Protein 4I0P (pdb70)

Organism: Homo sapiens (NCBI:txid9606)

InterPro domains:
  IPR001003 MHC class II, alpha chain, N-terminal [PF00993] (41-116)
  IPR001003 MHC class II, alpha chain, N-terminal [SM00920] (42-123)
  IPR003006 Immunoglobulin/major histocompatibility complex, conserved site [PS00290] (200-206)
  IPR003597 Immunoglobulin C1-set [PF07654] (131-207)
  IPR003597 Immunoglobulin C1-set [SM00407] (142-212)
  IPR007110 Immunoglobulin-like domain [PS50835] (121-215)
  IPR011162 MHC classes I/II-like antigen recognition protein [SSF54452] (40-121)
  IPR013783 Immunoglobulin-like fold [G3DSA:2.60.40.10] (116-224)
  IPR014745 MHC class II, alpha/beta chain, N-terminal [G3DSA:3.10.320.10] (27-115)
  IPR036179 Immunoglobulin-like domain superfamily [SSF48726] (127-217)
  IPR050160 Major Histocompatibility Complex/Immunoglobulin [PTHR19944] (24-253)

Sequence (1488 aa):
LQNHTFLHTVYCQDGSPSVGLSEAYDEDQLFFFDFSQNTRVPRLPEFADWAQEQGDAPAILFDKEFCEWMIQQIGPKLDGKIPVSRGFPIAEVFTLKPLEFGKPNTLVCFVSNLFPPMLTVNWQHHSVPVEGFGPTFVSAVDGLSFQAFSYLNFTPEPSDIFSCIVTHEIDRYTAIAYWVPRNALPSDFVAHVESTCLLDDAGTPKDFTYCISFNKDLLTCWDPEENKMAPCEFGVLNSLANVLSQHLNQKDTLMQRLRNGLQNCATHTQPFWGSLTNRTRPPSVQVAKTTPFNTREPVMLACYVWGFYPAEVTITWRKNGKLVMPHKTAQPNGDWTYQTLSHLALTPSYGDTYTCVVEHIGAPEPILRDWTPGKADHMGSYGPAFYQSYGASGQFTHEFDEEQLFSVDLKKSEAVWRLPEFGDFARFDPQGGLAGIAAIKAHLDILVERSNRSRAINVPPRVTVLPKSRVELGQPNILICIVDNIFPPVINITWLRNGQTVTEGVAQTSFYSQPDHLFRKFHYLPFVPSAEDVYDCQVEHWGLDAPLLRHWELQPEDFVIQAKADCYFTNGTEKVQFVVRFIFNLEEYVRFDSDVGMFVALTKLGQPDAEQWNSRLDLLERSRQAVDGVCRHNYRLGAPFTVGRKVQPEVTVYPERTPLLHQHNLLHCSVTGFYPGDIKIKWFLNGQEERAGVMSTGPIRNGDWTFQTVVMLEMTPELGHVYTCLVDHSSLLSPVSVEWRAQLQNHTFLHTVYCQDGSPSVGLSEAYDEDQLFFFDFSQNTRVPRLPEFADWAQEQGDAPAILFDKEFCEWMIQQIGPKLDGKIPVSRGFPIAEVFTLKPLEFGKPNTLVCFVSNLFPPMLTVNWQHHSVPVEGFGPTFVSAVDGLSFQAFSYLNFTPEPSDIFSCIVTHEIDRYTAIAYWVPRNALPSDFVAHVESTCLLDDAGTPKDFTYCISFNKDLLTCWDPEENKMAPCEFGVLNSLANVLSQHLNQKDTLMQRLRNGLQNCATHTQPFWGSLTNRTRPPSVQVAKTTPFNTREPVMLACYVWGFYPAEVTITWRKNGKLVMPHKTAQPNGDWTYQTLSHLALTPSYGDTYTCVVEHIGAPEPILRDWTPGLKADHMGSYGPAFYQSYGASGQFTHEFDEEQLFSVDLKKSEAVWRLPEFGDFARFDPQGGLAGIAAIKAHLDILVERSNRSRAINVPPRVTVLPKSRVELGQPNILICIVDNIFPPVINITWLRNGQTVTEGVAQTSFYSQPDHLFRKFHYLPFVPSAEDVYDCQVEHWGLDAPLLRHWELQPEDFVIQAKADCYFTNGTEKVQFVVRFIFNLEEYVRFDSDVGMFVALTKLGQPDAEQWNSRLDLLERSRQAVDGVCRHNYRLGAPFTVGRKVQPEVTVYPERTPLLHQHNLLHCSVTGFYPGDIKIKWFLNGQEERAGVMSTGPIRNGDWTFQTVVMLEMTPELGHVYTCLVDHSSLLSPVSVEWRAQS

B-factor: mean 28.43, std 13.6, range [4.57, 98.38]

CATH classification: 3.10.320.10 (+1 more: 2.60.40.10)

Nearest PDB structures (foldseek):
  4i0p-assembly1_D  TM=1.005E+00  e=2.627E-38  Homo sapiens
  7yxb-assembly2_D  TM=9.918E-01  e=9.298E-28  Homo sapiens
  1aqd-assembly2_H  TM=9.858E-01  e=1.038E-27  Homo sapiens
  5lax-assembly1_B  TM=9.901E-01  e=3.498E-27  Homo sapiens
  4h26-assembly1_B  TM=9.798E-01  e=3.498E-27  Homo sapiens

Radius of gyration: 40.85 Å; Cα contacts (8 Å, |Δi|>4): 3528; chains: 8; bounding box: 120×83×97 Å

Secondary structure (DSSP, 8-state):
--EEEEEEEEEEESSSSSEEEEEEETTEEEEEEETTTTEEEESSGGGGGGGS--TTHHHHHHHHHHHHHHHHHSSTTTBTTB-EEE---EEEEEESS---TTS-EEEEEEEEEE-SS-EEEEEEESS-EE--SS-EEEEEETTTEEEEEEEEEE---TT--EEEEEEETTTTEEEEEEE---SPPPP-/-EEEEEEEEEEETT--EEEEEEEEEETTEEEEEEEGGGTEEEE---SSSHHHHHHHHHHHHT-SHHHHHHHTHHHHHHHHHHHHHHHHHT--BPPEEEEEEE---SSS-SEEEEEEEEEEBSS--EEEEEESSSEE-----PEE-SSS-EEEEEEEEE---SS--EEEEEE-TTSSS-EEEEE---/--SEEEEEEEEEEETGGGEEEEEEEETTEEEEEEETTTTEEEESSGGG--SSSS---STTHHHHHHHHTHHHHHHHTTS-PPP-BPPEEEEEESS---TTS-EEEEEEEEEEBSS--EEEEEETTEEE-TT-EE---EE-TTS-EEEEEEEEE---TT--EEEEEE-TTSSS-EEEEE---/----EEEEEEEEEEETTTTEEEEEEEEEETTEEEEEEETTT-SEEE-SGGGHHHHHHHHH-HHHHHHHHHHIIIIIIHHHHHHGGGTTT--B--EEEEEESS---TTS-EEEEEEEEEEBSS--EEEEEETTEE--SSEE----EE-SSS-EEEEEEEEE---TT--EEEEEE-TT-SS-EEEEE---/--EEEEEEEEEEESSSSSEEEEEEETTEEEEEEETTTTEEEESSGGGGGGSS--TTHHHHHHHHHHHHHHHHHSSTTTTTTS-EEE---EEEEEESS---TTS-EEEEEEEEEE-SS-EEEEEEESS-EE--SS-EEEEE-TTS-EEEEEEEEE---TT--EEEEEEETTTTEEEEEEE---SPPP--/-EEEEEEEEEEETT--EEEEEEEEEETTEEEEEEETTTTEEEE---STTHHHHHHHHHHHHT-HHHHHHHHSHHHHHHHHHTTTTTTTTT--BPPEEEEEEE---S-SSSEEEEEEEEEEBSS--EEEEEESS-EE-----PEE-SSS-EEEEEEEEE---SS--EEEEEE-TTSSS-EEEEE-TT-/--SEEEEEEEEEEETGGGEEEEEEEETTEEEEEEETTTTEEEESSGGG--SSSS--SSTTHHHHHHHHTHHHHHHHTTT-PPP-BPPEEEEEESS---TT--EEEEEEEEEEBSS--EEEEEETTEEE-TT-EE---EE-TTS-EEEEEEEEE---TT-EEEEEEE-TTSSS-EEEEEE--/----EEEEEEEEEEETTTTEEEEEEEEEETTEEEEEEETTT-SEEESSGGGHHHHHHHHH-HHHHHHHHHHIIIIIIHHHHHHGGGTTT--B--EEEEEESS---TTS-EEEEEEEEEEBSS-EEEEEEETTEE--SSEEE---EE-SSS-EEEEEEEEE---TT--EEEEEEETT-SS-EEEEE----

Solvent-accessible surface area: 65462 Å² total; per-residue (Å²): 156,99,81,14,49,6,18,17,0,0,23,0,5,73,50,85,70,60,21,6,6,6,2,4,4,54,116,7,9,2,5,73,25,44,48,117,125,95,35,14,42,38,24,21,120,80,2,40,114,54,6,123,45,117,66,24,41,92,24,10,94,42,1,50,92,13,0,34,79,0,16,106,92,14,3,87,154,34,97,46,153,12,0,40,1,1,0,71,7,79,16,79,12,34,18,33,98,20,13,27,80,46,94,100,9,19,0,0,0,22,0,28,16,0,0,8,5,16,26,59,24,64,8,35,59,83,85,86,105,53,160,17,132,45,85,49,29,35,7,6,40,132,47,18,14,2,27,1,10,6,20,7,81,25,62,0,72,87,88,12,44,11,8,0,9,0,16,0,49,44,79,163,40,25,8,24,10,49,9,6,24,107,64,37,10,93,76,160,20,3,0,1,0,16,14,33,11,50,0,0,44,72,21,70,36,118,65,27,48,1,16,0,1,1,1,9,4,70,0,0,21,16,29,79,155,87,73,104,3,26,27,60,27,167,42,86,7,46,78,25,0,54,56,0,4,112,70,0,42,125,80,109,105,1,15,126,58,5,121,80,2,79,94,69,5,24,85,29,2,131,60,4,7,34,51,5,31,118,21,46,86,86,9,46,1,43,19,4,112,20,87,50,87,23,19,147,54,86,13,1,0,0,0,38,2,40,26,0,6,23,28,106,37,82,33,50,1,84,81,76,64,151,110,43,151,54,107,190,125,11,50,25,1,8,37,0,21,9,36,22,56,14,24,11,22,8,80,54,73,174,55,24,45,6,15,0,10,0,91,16,127,12,13,133,127,66,30,102,94,88,40,71,34,79,243,41,84,49,36,0,2,20,7,12,7,6,14,3,46,105,42,45,26,1,12,31,2,28,3,4,30,40,0,6,6,2,10,0,48,41,138,103,24,23,1,25,6,67,25,53,60,1,2,74,8,67,91,8,41,6,3,32,0,12,61,22,0,58,72,14,94,81,41,7,112,73,0,20,129,72,28,136,132,54,112,7,114,57,35,80,7,113,10,60,18,31,27,41,40,84,37,80,115,24,58,38,10,56,0,0,0,15,0,18,31,0,0,0,4,34,30,86,20,39,3,22,65,77,44,124,92,22,104,88,5,23,32,97,11,30,28,0,13,17,102,78,17,13,8,19,15,2,9,17,1,25,0,24,2,31,56,150,31,11,6,2,0,33,0,61,13,85,18,35,161,64,78,50,21,92,34,38,37,34,182,110,66,0,14,0,1,4,17,13,18,9,0,60,0,36,101,34,41,112,125,20,55,8,4,23,47,40,0,4,14,47,71,33,0,0,57,0,21,28,109,95,17,90,13,51,31,44,30,148,13,0,74,63,4,8,140,95,28,31,80,105,132,84,35,7,102,126,15,114,93,7,21,87,49,46,0,53,81,28,25,142,49,5,28,63,70,5,52,48,34,120,50,97,1,103,3,40,17,48,32,47,100,111,36,111,69,128,98,39,5,11,0,16,0,5,0,5,13,0,8,40,7,122,37,113,31,78,4,38,41,72,60,140,61,57,176,71,17,47,18,60,71,25,77,54,63,0,0,20,0,14,16,14,3,22,6,40,0,32,20,56,4,50,118,68,58,63,5,29,0,49,0,55,10,55,17,26,182,74,70,12,19,18,76,2,144,15,172,190,91,83,19,51,6,12,16,0,0,16,0,4,73,49,87,70,65,21,8,5,3,2,3,2,60,104,9,10,2,4,68,22,39,50,120,123,96,30,14,42,37,26,22,119,69,1,44,112,54,4,120,45,96,72,23,38,96,24,10,87,38,0,53,90,16,0,41,88,0,18,111,89,12,1,87,142,30,98,54,155,12,0,40,1,0,0,73,6,75,12,70,13,35,16,38,98,18,12,20,72,45,81,97,10,21,0,0,0,22,0,26,16,0,0,5,3,18,30,54,24,77,5,38,55,84,82,84,107,54,158,16,126,46,86,46,36,40,6,3,38,131,47,17,19,2,28,0,9,7,21,6,81,20,61,0,75,91,89,15,31,14,4,0,11,0,15,0,53,45,77,167,41,26,11,26,13,42,11,10,26,99,58,35,9,89,76,121,23,1,0,0,0,15,12,31,12,53,0,13,46,86,17,72,28,123,69,25,46,1,16,0,1,0,0,9,2,70,0,0,20,23,25,83,158,90,74,93,2,24,34,56,26,165,39,76,5,44,78,20,0,68,59,0,7,92,61,0,44,120,90,105,106,2,17,96,55,4,130,81,3,84,108,68,5,19,83,30,1,129,52,3,20,22,54,4,32,122,19,52,98,92,13,45,3,48,16,6,112,19,88,54,85,24,18,132,60,83,13,1,0,0,0,38,1,42,28,0,6,27,27,102,31,80,30,52,0,85,82,69,62,147,122,43,159,54,87,178,131,14,45,21,1,13,37,0,22,7,36,23,61,12,21,12,21,9,74,54,84,175,61,26,40,4,16,0,9,0,101,13,123,18,13,138,124,60,44,100,88,89,34,57,39,60,192,243,40,78,45,36,0,3,19,7,10,7,7,14,2,48,103,45,40,27,1,9,30,2,27,2,3,31,42,0,6,5,2,11,0,49,42,142,107,30,22,0,24,7,56,28,58,58,1,3,67,9,66,89,7,43,4,3,31,0,11,63,22,0,58,69,15,97,80,39,6,111,71,0,12,131,83,22,151,145,55,121,10,114,55,30,88,7,118,9,67,16,28,25,44,38,82,32,76,121,31,58,36,12,51,0,0,0,17,0,35,38,0,0,0,5,35,31,89,22,41,4,19,65,76,43,126,93,25,100,86,5,21,34,103,9,27,28,0,16,17,103,77,18,11,5,21,15,2,8,19,2,22,0,36,2,35,63,139,22,9,3,2,0,39,0,66,14,82,18,34,160,68,83,40,17,76,34,39,27,38,196,105,74,2,7,0,0,3,17,11,17,12,0,56,0,39,100,34,40,111,134,16,54,9,3,24,44,38,0,6,14,45,74,26,0,0,61,0,21,25,106,98,18,87,14,55,24,46,28,151,15,0,73,56,3,9,135,94,30,29,81,107,125,85,37,6,104,132,17,107,90,5,25,88,47,51,0,50,82,27,23,143,49,4,24,58,72,5,56,47,34,125,47,98,1,104,2,38,17,48,33,61,105,112,50,111,80,129,107,35,6,11,0,18,0,4,0,5,13,0,9,43,10,126,39,120,32,78,2,42,43,75,62,137,59,65,184,78,14,46,17,68,73,25,83,48,66,0,0,21,0,13,14,14,3,25,8,39,1,34,20,56,3,43,91,69,52,74,4,26,0,52,0,52,9,60,23,27,183,60,72,14,12,18,70,11,154,15,126,139

Structure (mmCIF, N/CA/C/O backbone):
data_4I0P
#
_entry.id   4I0P
#
_cell.length_a   83.260
_cell.length_b   147.100
_cell.length_c   95.959
_cell.angle_alpha   90.00
_cell.angle_beta   106.49
_cell.angle_gamma   90.00
#
_symmetry.space_group_name_H-M   'P 1 21 1'
#
loop_
_entity.id
_entity.type
_entity.pdbx_description
1 polymer 'HLA-DMA protein'
2 polymer 'HLA class II histocompatibility antigen, DM beta chain'
3 polymer 'HLA class II histocompatibility antigen, DO alpha chain'
4 polymer 'HLA class II histocompatibility antigen, DO beta chain'
5 non-polymer 2-acetamido-2-deoxy-beta-D-glucopyranose
6 non-polymer GLYCEROL
7 non-polymer 'TRIETHYLENE GLYCOL'
8 non-polymer 'ACETATE ION'
9 water water
#
loop_
_atom_site.group_PDB
_atom_site.id
_atom_site.type_symbol
_atom_site.label_atom_id
_atom_site.label_alt_id
_atom_site.label_comp_id
_atom_site.label_asym_id
_atom_site.label_entity_id
_atom_site.label_seq_id
_atom_site.pdbx_PDB_ins_code
_atom_site.Cartn_x
_atom_site.Cartn_y
_atom_site.Cartn_z
_atom_site.occupancy
_atom_site.B_iso_or_equiv
_atom_site.auth_seq_id
_atom_site.auth_comp_id
_atom_site.auth_asym_id
_atom_site.auth_atom_id
_atom_site.pdbx_PDB_model_num
ATOM 1 N N . LEU A 1 1 ? 7.173 -28.589 -18.272 1.00 48.98 13 LEU A N 1
ATOM 2 C CA . LEU A 1 1 ? 8.224 -28.055 -19.129 1.00 55.36 13 LEU A CA 1
ATOM 3 C C . LEU A 1 1 ? 8.043 -28.592 -20.549 1.00 49.81 13 LEU A C 1
ATOM 4 O O . LEU A 1 1 ? 8.682 -29.567 -20.943 1.00 51.93 13 LEU A O 1
ATOM 9 N N . GLN A 1 2 ? 7.166 -27.943 -21.310 1.00 52.12 14 GLN A N 1
A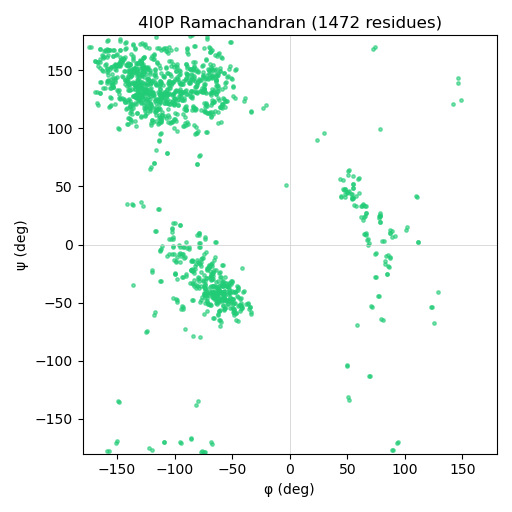TOM 10 C CA . GLN A 1 2 ? 6.773 -28.423 -22.634 1.00 53.00 14 GLN A CA 1
ATOM 11 C C . GLN A 1 2 ? 7.945 -28.553 -23.605 1.00 53.48 14 GLN A C 1
ATOM 12 O O . GLN A 1 2 ? 9.001 -27.952 -23.408 1.00 48.90 14 GLN A O 1
ATOM 18 N N . ASN A 1 3 ? 7.739 -29.339 -24.658 1.00 51.80 15 ASN A N 1
ATOM 19 C CA . ASN A 1 3 ? 8.768 -29.576 -25.663 1.00 45.01 15 ASN A CA 1
ATOM 20 C C . ASN A 1 3 ? 8.559 -28.684 -26.880 1.00 47.20 15 ASN A C 1
ATOM 21 O O . ASN A 1 3 ? 7.429 -28.330 -27.218 1.00 55.15 15 ASN A O 1
ATOM 26 N N . HIS A 1 4 ? 9.658 -28.325 -27.533 1.00 42.51 16 HIS A N 1
ATOM 27 C CA . HIS A 1 4 ? 9.608 -27.581 -28.785 1.00 42.46 16 HIS A CA 1
ATOM 28 C C . HIS A 1 4 ? 10.436 -28.297 -29.844 1.00 39.00 16 HIS A C 1
ATOM 29 O O . HIS A 1 4 ? 11.397 -28.996 -29.527 1.00 32.97 16 HIS A O 1
ATOM 36 N N . THR A 1 5 ? 10.059 -28.116 -31.105 1.00 37.33 17 THR A N 1
ATOM 37 C CA . THR A 1 5 ? 10.722 -28.807 -32.201 1.00 33.01 17 THR A CA 1
ATOM 38 C C . THR A 1 5 ? 11.595 -27.876 -33.032 1.00 34.84 17 THR A C 1
ATOM 39 O O . THR A 1 5 ? 11.126 -26.865 -33.554 1.00 34.60 17 THR A O 1
ATOM 46 N N . PHE A 1 6 ? 12.872 -28.225 -33.146 1.00 33.93 18 PHE A N 1
ATOM 47 C CA . PHE A 1 6 ? 13.772 -27.543 -34.063 1.00 28.31 18 PHE A CA 1
ATOM 48 C C . PHE A 1 6 ? 14.007 -28.463 -35.251 1.00 31.11 18 PHE A C 1
ATOM 49 O O . PHE A 1 6 ? 14.572 -29.546 -35.103 1.00 28.61 18 PHE A O 1
ATOM 57 N N . LEU A 1 7 ? 13.582 -28.025 -36.431 1.00 26.95 19 LEU A N 1
ATOM 58 C CA . LEU A 1 7 ? 13.651 -28.866 -37.617 1.00 30.49 19 LEU A CA 1
ATOM 59 C C . LEU A 1 7 ? 14.715 -28.359 -38.579 1.00 29.38 19 LEU A C 1
ATOM 60 O O . LEU A 1 7 ? 14.658 -27.221 -39.039 1.00 32.89 19 LEU A O 1
ATOM 65 N N . HIS A 1 8 ? 15.678 -29.221 -38.884 1.00 20.48 20 HIS A N 1
ATOM 66 C CA . HIS A 1 8 ? 16.744 -28.903 -39.823 1.00 17.39 20 HIS A CA 1
ATOM 67 C C . HIS A 1 8 ? 16.579 -29.799 -41.043 1.00 21.46 20 HIS A C 1
ATOM 68 O O . HIS A 1 8 ? 16.896 -30.987 -40.998 1.00 29.65 20 HIS A O 1
ATOM 75 N N . THR A 1 9 ? 16.077 -29.225 -42.131 1.00 24.64 21 THR A N 1
ATOM 76 C CA . THR A 1 9 ? 15.711 -29.999 -43.311 1.00 20.23 21 THR A CA 1
ATOM 77 C C . THR A 1 9 ? 16.502 -29.579 -44.540 1.00 23.46 21 THR A C 1
ATOM 78 O O . THR A 1 9 ? 16.270 -28.510 -45.105 1.00 30.06 21 THR A O 1
ATOM 85 N N . VAL A 1 10 ? 17.437 -30.429 -44.953 1.00 24.46 22 VAL A N 1
ATOM 86 C CA . VAL A 1 10 ? 18.144 -30.233 -46.210 1.00 24.46 22 VAL A CA 1
ATOM 87 C C . VAL A 1 10 ? 17.455 -31.056 -47.285 1.00 26.96 22 VAL A C 1
ATOM 88 O O . VAL A 1 10 ? 17.197 -32.245 -47.099 1.00 33.12 22 VAL A O 1
ATOM 98 N N . TYR A 1 11 ? 17.161 -30.415 -48.408 1.00 28.26 23 TYR A N 1
ATOM 99 C CA . TYR A 1 11 ? 16.492 -31.079 -49.514 1.00 23.84 23 TYR A CA 1
ATOM 100 C C . TYR A 1 11 ? 17.126 -30.644 -50.826 1.00 26.02 23 TYR A C 1
ATOM 101 O O . TYR A 1 11 ? 17.601 -29.516 -50.955 1.00 33.28 23 TYR A O 1
ATOM 110 N N . CYS A 1 12 ? 17.135 -31.549 -51.796 1.00 21.71 24 CYS A N 1
ATOM 111 C CA . CYS A 1 12 ? 17.656 -31.253 -53.124 1.00 27.55 24 CYS A CA 1
ATOM 112 C C . CYS A 1 12 ? 16.826 -31.996 -54.161 1.00 23.98 24 CYS A C 1
ATOM 113 O O . CYS A 1 12 ? 16.133 -32.957 -53.830 1.00 21.10 24 CYS A O 1
ATOM 116 N N . GLN A 1 13 ? 16.895 -31.555 -55.413 1.00 25.20 25 GLN A N 1
ATOM 117 C CA . GLN A 1 13 ? 15.975 -32.050 -56.429 1.00 27.52 25 GLN A CA 1
ATOM 118 C C . GLN A 1 13 ? 16.468 -31.806 -57.848 1.00 29.78 25 GLN A C 1
ATOM 119 O O . GLN A 1 13 ? 17.337 -30.967 -58.083 1.00 30.70 25 GLN A O 1
ATOM 125 N N . ASP A 1 14 ? 15.894 -32.543 -58.795 1.00 29.31 26 ASP A N 1
ATOM 126 C CA . ASP A 1 14 ? 16.150 -32.302 -60.207 1.00 36.52 26 ASP A CA 1
ATOM 127 C C . ASP A 1 14 ? 15.552 -30.959 -60.589 1.00 29.84 26 ASP A C 1
ATOM 128 O O . ASP A 1 14 ? 14.396 -30.677 -60.278 1.00 33.03 26 ASP A O 1
ATOM 133 N N . GLY A 1 15 ? 16.343 -30.134 -61.264 1.00 33.91 27 GLY A N 1
ATOM 134 C CA . GLY A 1 15 ? 15.908 -28.802 -61.641 1.00 40.21 27 GLY A CA 1
ATOM 135 C C . GLY A 1 15 ? 16.320 -27.783 -60.597 1.00 36.50 27 GLY A C 1
ATOM 136 O O . GLY A 1 15 ? 17.075 -28.100 -59.678 1.00 33.40 27 GLY A O 1
ATOM 137 N N . SER A 1 16 ? 15.813 -26.561 -60.731 1.00 29.96 28 SER A N 1
ATOM 138 C CA . SER A 1 16 ? 16.172 -25.475 -59.825 1.00 29.06 28 SER A CA 1
ATOM 139 C C . SER A 1 16 ? 15.050 -25.180 -58.837 1.00 31.44 28 SER A C 1
ATOM 140 O O . SER A 1 16 ? 13.880 -25.200 -59.209 1.00 25.79 28 SER A O 1
ATOM 143 N N . PRO A 1 17 ? 15.404 -24.885 -57.573 1.00 31.45 29 PRO A N 1
ATOM 144 C CA . PRO A 1 17 ? 16.761 -24.921 -57.013 1.00 24.04 29 PRO A CA 1
ATOM 145 C C . PRO A 1 17 ? 17.255 -26.345 -56.777 1.00 27.87 29 PRO A C 1
ATOM 146 O O . PRO A 1 17 ? 16.525 -27.163 -56.220 1.00 33.15 29 PRO A O 1
ATOM 150 N N . SER A 1 18 ? 18.488 -26.625 -57.185 1.00 21.47 30 SER A N 1
ATOM 151 C CA . SER A 1 18 ? 19.035 -27.975 -57.100 1.00 28.28 30 SER A CA 1
ATOM 152 C C . SER A 1 18 ? 19.245 -28.412 -55.653 1.00 33.27 30 SER A C 1
ATOM 153 O O . SER A 1 18 ? 19.424 -29.598 -55.378 1.00 43.91 30 SER A O 1
ATOM 156 N N . VAL A 1 19 ? 19.226 -27.455 -54.730 1.00 26.22 31 VAL A N 1
ATOM 157 C CA . VAL A 1 19 ? 19.408 -27.759 -53.316 1.00 26.36 31 VAL A CA 1
ATOM 158 C C . VAL A 1 19 ? 18.872 -26.635 -52.439 1.00 21.62 31 VAL A C 1
ATOM 159 O O . VAL A 1 19 ? 18.797 -25.484 -52.867 1.00 21.07 31 VAL A O 1
ATOM 169 N N . GLY A 1 20 ? 18.513 -26.972 -51.205 1.00 16.09 32 GLY A N 1
ATOM 170 C CA . GLY A 1 20 ? 17.958 -26.001 -50.282 1.00 22.84 32 GLY A CA 1
ATOM 171 C C . GLY A 1 20 ? 17.969 -26.504 -48.852 1.00 29.61 32 GLY A C 1
ATOM 172 O O . GLY A 1 20 ? 17.922 -27.708 -48.602 1.00 29.25 32 GLY A O 1
ATOM 173 N N . LEU A 1 21 ? 18.038 -25.570 -47.909 1.00 30.09 33 LEU A N 1
ATOM 174 C CA . LEU A 1 21 ? 18.080 -25.895 -46.489 1.00 24.02 33 LEU A CA 1
ATOM 175 C C . LEU A 1 21 ? 17.124 -25.005 -45.707 1.00 25.19 33 LEU A C 1
ATOM 176 O O . LEU A 1 21 ? 17.150 -23.785 -45.847 1.00 28.06 33 LEU A O 1
ATOM 181 N N . SER A 1 22 ? 16.275 -25.622 -44.892 1.00 22.06 34 SER A N 1
ATOM 182 C CA . SER A 1 22 ? 15.302 -24.878 -44.104 1.00 22.81 34 SER A CA 1
ATOM 183 C C . SER A 1 22 ? 15.314 -25.306 -42.640 1.00 26.86 34 SER A C 1
ATOM 184 O O . SER A 1 22 ? 15.139 -26.482 -42.327 1.00 27.83 34 SER A O 1
ATOM 187 N N . GLU A 1 23 ? 15.522 -24.341 -41.748 1.00 26.99 35 GLU A N 1
ATOM 188 C CA . GLU A 1 23 ? 15.430 -24.587 -40.313 1.00 22.60 35 GLU A CA 1
ATOM 189 C C . GLU A 1 23 ? 14.151 -23.957 -39.781 1.00 20.49 35 GLU A C 1
ATOM 190 O O . GLU A 1 23 ? 13.721 -22.918 -40.278 1.00 24.38 35 GLU A O 1
ATOM 196 N N . ALA A 1 24 ? 13.547 -24.570 -38.767 1.00 17.84 36 ALA A N 1
ATOM 197 C CA . ALA A 1 24 ? 12.281 -24.068 -38.242 1.00 20.17 36 ALA A CA 1
ATOM 198 C C . ALA A 1 24 ? 12.057 -24.431 -36.777 1.00 23.35 36 ALA A C 1
ATOM 199 O O . ALA A 1 24 ? 12.280 -25.567 -36.362 1.00 29.18 36 ALA A O 1
ATOM 201 N N . TYR A 1 25 ? 11.600 -23.450 -36.006 1.00 24.11 37 TYR A N 1
ATOM 202 C CA . TYR A 1 25 ? 11.278 -23.646 -34.599 1.00 24.23 37 TYR A CA 1
ATOM 203 C C . TYR A 1 25 ? 9.768 -23.792 -34.491 1.00 23.95 37 TYR A C 1
ATOM 204 O O . TYR A 1 25 ? 9.020 -22.901 -34.895 1.00 23.47 37 TYR A O 1
ATOM 213 N N . ASP A 1 26 ? 9.322 -24.915 -33.940 1.00 36.39 38 ASP A N 1
ATOM 214 C CA . ASP A 1 26 ? 7.937 -25.334 -34.090 1.00 35.19 38 ASP A CA 1
ATOM 215 C C . ASP A 1 26 ? 7.596 -25.292 -35.579 1.00 34.45 38 ASP A C 1
ATOM 216 O O . ASP A 1 26 ? 8.369 -25.785 -36.402 1.00 46.12 38 ASP A O 1
ATOM 221 N N . GLU A 1 27 ? 6.454 -24.715 -35.934 1.00 27.99 39 GLU A N 1
ATOM 222 C CA . GLU A 1 27 ? 6.033 -24.673 -37.333 1.00 29.18 39 GLU A CA 1
ATOM 223 C C . GLU A 1 27 ? 6.775 -23.619 -38.162 1.00 31.56 39 GLU A C 1
ATOM 224 O O . GLU A 1 27 ? 7.056 -23.838 -39.340 1.00 29.20 39 GLU A O 1
ATOM 230 N N . ASP A 1 28 ? 7.092 -22.484 -37.542 1.00 34.12 40 ASP A N 1
ATOM 231 C CA . ASP A 1 28 ? 7.517 -21.291 -38.277 1.00 24.96 40 ASP A CA 1
ATOM 232 C C . ASP A 1 28 ? 9.008 -21.291 -38.629 1.00 26.17 40 ASP A C 1
ATOM 233 O O . ASP A 1 28 ? 9.828 -21.861 -37.911 1.00 33.60 40 ASP A O 1
ATOM 238 N N . GLN A 1 29 ? 9.344 -20.631 -39.737 1.00 17.86 41 GLN A N 1
ATOM 239 C CA . GLN A 1 29 ? 10.694 -20.667 -40.305 1.00 15.48 41 GLN A CA 1
ATOM 240 C C . GLN A 1 29 ? 11.661 -19.642 -39.712 1.00 24.09 41 GLN A C 1
ATOM 241 O O . GLN A 1 29 ? 11.331 -18.464 -39.600 1.00 38.16 41 GLN A O 1
ATOM 247 N N . LEU A 1 30 ? 12.858 -20.096 -39.346 1.00 23.20 42 LEU A N 1
ATOM 248 C CA . LEU A 1 30 ? 13.914 -19.202 -38.866 1.00 19.20 42 LEU A CA 1
ATOM 249 C C . LEU A 1 30 ? 14.863 -18.766 -39.980 1.00 20.94 42 LEU A C 1
ATOM 250 O O . LEU A 1 30 ? 15.066 -17.571 -40.195 1.00 19.17 42 LEU A O 1
ATOM 255 N N . PHE A 1 31 ? 15.450 -19.732 -40.683 1.00 26.21 43 PHE A N 1
ATOM 256 C CA . PHE A 1 31 ? 16.406 -19.425 -41.743 1.00 24.23 43 PHE A CA 1
ATOM 257 C C . PHE A 1 31 ? 16.171 -20.281 -42.980 1.00 20.18 43 PHE A C 1
ATOM 258 O O . PHE A 1 31 ? 15.683 -21.407 -42.882 1.00 19.29 43 PHE A O 1
ATOM 266 N N . PHE A 1 32 ? 16.527 -19.742 -44.142 1.00 20.86 44 PHE A N 1
ATOM 267 C CA . PHE A 1 32 ? 16.747 -20.562 -45.325 1.00 21.30 44 PHE A CA 1
ATOM 268 C C . PHE A 1 32 ? 18.164 -20.266 -45.792 1.00 26.34 44 PHE A C 1
ATOM 269 O O . PHE A 1 32 ? 18.672 -19.169 -45.573 1.00 31.13 44 PHE A O 1
ATOM 277 N N . PHE A 1 33 ? 18.802 -21.237 -46.434 1.00 35.93 45 PHE A N 1
ATOM 278 C CA . PHE A 1 33 ? 20.217 -21.114 -46.761 1.00 33.75 45 PHE A CA 1
ATOM 279 C C . PHE A 1 33 ? 20.430 -20.635 -48.196 1.00 39.25 45 PHE A C 1
ATOM 280 O O . PHE A 1 33 ? 19.814 -21.147 -49.130 1.00 50.72 45 PHE A O 1
ATOM 288 N N . ASP A 1 34 ? 21.301 -19.643 -48.358 1.00 34.25 46 ASP A N 1
ATOM 289 C CA . ASP A 1 34 ? 21.757 -19.222 -49.676 1.00 33.87 46 ASP A CA 1
ATOM 290 C C . ASP A 1 34 ? 23.116 -19.863 -49.916 1.00 33.49 46 ASP A C 1
ATOM 291 O O . ASP A 1 34 ? 24.089 -19.534 -49.239 1.00 37.32 46 ASP A O 1
ATOM 296 N N . PHE A 1 35 ? 23.185 -20.775 -50.880 1.00 36.95 47 PHE A N 1
ATOM 297 C CA . PHE A 1 35 ? 24.391 -21.571 -51.088 1.00 35.35 47 PHE A CA 1
ATOM 298 C C . PHE A 1 35 ? 25.445 -20.828 -51.907 1.00 39.64 47 PHE A C 1
ATOM 299 O O . PHE A 1 35 ? 26.644 -21.014 -51.693 1.00 44.34 47 PHE A O 1
ATOM 307 N N . SER A 1 36 ? 25.001 -19.999 -52.847 1.00 35.56 48 SER A N 1
ATOM 308 C CA . SER A 1 36 ? 25.928 -19.194 -53.635 1.00 31.35 48 SER A CA 1
ATOM 309 C C . SER A 1 36 ? 26.700 -18.241 -52.728 1.00 37.49 48 SER A C 1
ATOM 310 O O . SER A 1 36 ? 27.848 -17.902 -53.009 1.00 57.17 48 SER A O 1
ATOM 313 N N . GLN A 1 37 ? 26.059 -17.800 -51.649 1.00 35.57 49 GLN A N 1
ATOM 314 C CA . GLN A 1 37 ? 26.702 -16.924 -50.674 1.00 41.35 49 GLN A CA 1
ATOM 315 C C . GLN A 1 37 ? 27.216 -17.709 -49.463 1.00 36.39 49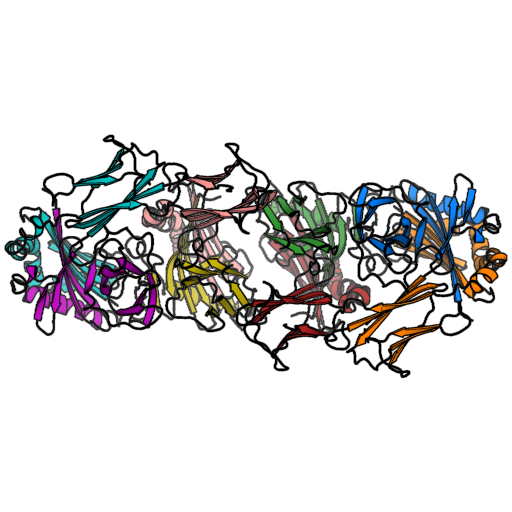 GLN A C 1
ATOM 316 O O . GLN A 1 37 ? 28.006 -17.195 -48.673 1.00 36.70 49 GLN A O 1
ATOM 322 N N . ASN A 1 38 ? 26.763 -18.951 -49.322 1.00 34.74 50 ASN A N 1
ATOM 323 C CA . ASN A 1 38 ? 27.233 -19.831 -48.256 1.00 31.35 50 ASN A CA 1
ATOM 324 C C . ASN A 1 38 ? 26.944 -19.270 -46.865 1.00 35.17 50 ASN A C 1
ATOM 325 O O . ASN A 1 38 ? 27.858 -19.087 -46.061 1.00 32.53 50 ASN A O 1
ATOM 330 N N . THR A 1 39 ? 25.675 -18.992 -46.585 1.00 46.55 51 THR A N 1
ATOM 331 C CA . THR A 1 39 ? 25.285 -18.455 -45.284 1.00 32.70 51 THR A CA 1
ATOM 332 C C . THR A 1 39 ? 23.775 -18.502 -45.066 1.00 27.28 51 THR A C 1
ATOM 333 O O . THR A 1 39 ? 22.996 -18.545 -46.018 1.00 27.24 51 THR A O 1
ATOM 340 N N . ARG A 1 40 ? 23.374 -18.487 -43.799 1.00 21.11 52 ARG A N 1
ATOM 341 C CA . ARG A 1 40 ? 21.964 -18.494 -43.432 1.00 24.71 52 ARG A CA 1
ATOM 342 C C . ARG A 1 40 ? 21.315 -17.137 -43.687 1.00 33.99 52 ARG A C 1
ATOM 343 O O . ARG A 1 40 ? 21.892 -16.094 -43.383 1.00 32.66 52 ARG A O 1
ATOM 351 N N . VAL A 1 41 ? 20.115 -17.163 -44.259 1.00 35.82 53 VAL A N 1
ATOM 352 C CA . VAL A 1 41 ? 19.314 -15.956 -44.428 1.00 28.15 53 VAL A CA 1
ATOM 353 C C . VAL A 1 41 ? 18.170 -15.979 -43.427 1.00 25.67 53 VAL A C 1
ATOM 354 O O . VAL A 1 41 ? 17.405 -16.939 -43.382 1.00 19.93 53 VAL A O 1
ATOM 364 N N . PRO A 1 42 ? 18.046 -14.919 -42.617 1.00 31.34 54 PRO A N 1
ATOM 365 C CA . PRO A 1 42 ? 16.990 -14.910 -41.603 1.00 31.53 54 PRO A CA 1
ATOM 366 C C . PRO A 1 42 ? 15.625 -14.602 -42.205 1.00 26.45 54 PRO A C 1
ATOM 367 O O . PRO A 1 42 ? 15.524 -13.784 -43.120 1.00 19.90 54 PRO A O 1
ATOM 371 N N . ARG A 1 43 ? 14.592 -15.272 -41.705 1.00 21.04 55 ARG A N 1
ATOM 372 C CA . ARG A 1 43 ? 13.227 -15.017 -42.143 1.00 21.66 55 ARG A CA 1
ATOM 373 C C . ARG A 1 43 ? 12.784 -13.633 -41.688 1.00 30.78 55 ARG A C 1
ATOM 374 O O . ARG A 1 43 ? 12.191 -12.872 -42.452 1.00 32.12 55 ARG A O 1
ATOM 382 N N . LEU A 1 44 ? 13.079 -13.319 -40.431 1.00 34.75 56 LEU A N 1
ATOM 383 C CA . LEU A 1 44 ? 12.776 -12.014 -39.860 1.00 36.62 56 LEU A CA 1
ATOM 384 C C . LEU A 1 44 ? 14.079 -11.328 -39.473 1.00 36.19 56 LEU A C 1
ATOM 385 O O . LEU A 1 44 ? 15.056 -11.997 -39.134 1.00 36.71 56 LEU A O 1
ATOM 390 N N . PRO A 1 45 ? 14.099 -9.988 -39.519 1.00 32.90 57 PRO A N 1
ATOM 391 C CA . PRO A 1 45 ? 15.260 -9.200 -39.092 1.00 36.31 57 PRO A CA 1
ATOM 392 C C . PRO A 1 45 ? 15.822 -9.641 -37.740 1.00 31.95 57 PRO A C 1
ATOM 393 O O . PRO A 1 45 ? 17.039 -9.706 -37.567 1.00 23.58 57 PRO A O 1
ATOM 397 N N . GLU A 1 46 ? 14.936 -9.947 -36.799 1.00 30.33 58 GLU A N 1
ATOM 398 C CA . GLU A 1 46 ? 15.335 -10.233 -35.424 1.00 32.98 58 GLU A CA 1
ATOM 399 C C . GLU A 1 46 ? 16.189 -11.496 -35.272 1.00 33.13 58 GLU A C 1
ATOM 400 O O . GLU A 1 46 ? 16.741 -11.745 -34.201 1.00 43.46 58 GLU A O 1
ATOM 406 N N . PHE A 1 47 ? 16.282 -12.297 -36.329 1.00 29.60 59 PHE A N 1
ATOM 407 C CA . PHE A 1 47 ? 17.118 -13.497 -36.304 1.00 37.89 59 PHE A CA 1
ATOM 408 C C . PHE A 1 47 ? 18.505 -13.254 -36.907 1.00 46.08 59 PHE A C 1
ATOM 409 O O . PHE A 1 47 ? 19.335 -14.163 -36.954 1.00 49.62 59 PHE A O 1
ATOM 417 N N . ALA A 1 48 ? 18.749 -12.032 -37.370 1.00 39.37 60 ALA A N 1
ATOM 418 C CA . ALA A 1 48 ? 19.985 -11.701 -38.079 1.00 25.83 60 ALA A CA 1
ATOM 419 C C . ALA A 1 48 ? 21.248 -12.111 -37.325 1.00 33.68 60 ALA A C 1
ATOM 420 O O . ALA A 1 48 ? 22.200 -12.608 -37.927 1.00 38.29 60 ALA A O 1
ATOM 422 N N . ASP A 1 49 ? 21.259 -11.897 -36.014 1.00 37.06 61 ASP A N 1
ATOM 423 C CA . ASP A 1 49 ? 22.462 -12.119 -35.216 1.00 47.88 61 ASP A CA 1
ATOM 424 C C . ASP A 1 49 ? 23.004 -13.547 -35.273 1.00 46.40 61 ASP A C 1
ATOM 425 O O . ASP A 1 49 ? 24.218 -13.746 -35.235 1.00 51.93 61 ASP A O 1
ATOM 430 N N . TRP A 1 50 ? 22.122 -14.538 -35.370 1.00 46.07 62 TRP A N 1
ATOM 431 C CA . TRP A 1 50 ? 22.567 -15.929 -35.298 1.00 54.12 62 TRP A CA 1
ATOM 432 C C . TRP A 1 50 ? 22.640 -16.590 -36.670 1.00 43.61 62 TRP A C 1
ATOM 433 O O . TRP A 1 50 ? 22.751 -17.811 -36.775 1.00 39.25 62 TRP A O 1
ATOM 444 N N . ALA A 1 51 ? 22.575 -15.779 -37.720 1.00 44.86 63 ALA A N 1
ATOM 445 C CA . ALA A 1 51 ? 22.728 -16.278 -39.079 1.00 45.19 63 ALA A CA 1
ATOM 446 C C . ALA A 1 51 ? 24.204 -16.524 -39.369 1.00 47.89 63 ALA A C 1
ATOM 447 O O . ALA A 1 51 ? 24.555 -17.233 -40.313 1.00 38.96 63 ALA A O 1
ATOM 449 N N . GLN A 1 52 ? 25.064 -15.935 -38.541 1.00 53.56 64 GLN A N 1
ATOM 450 C CA . GLN A 1 52 ? 26.504 -15.984 -38.754 1.00 43.65 64 GLN A CA 1
ATOM 451 C C . GLN A 1 52 ? 27.085 -17.265 -38.164 1.00 55.33 64 GLN A C 1
ATOM 452 O O . GLN A 1 52 ? 28.056 -17.816 -38.683 1.00 54.57 64 GLN A O 1
ATOM 458 N N . GLU A 1 53 ? 26.480 -17.725 -37.072 1.00 68.44 65 GLU A N 1
ATOM 459 C CA . GLU A 1 53 ? 26.908 -18.940 -36.382 1.00 71.37 65 GLU A CA 1
ATOM 460 C C . GLU A 1 53 ? 27.323 -20.027 -37.372 1.00 54.37 65 GLU A C 1
ATOM 461 O O . GLU A 1 53 ? 26.558 -20.388 -38.267 1.00 38.55 65 GLU A O 1
ATOM 467 N N . GLN A 1 54 ? 28.537 -20.545 -37.205 1.00 57.59 66 GLN A N 1
ATOM 468 C CA . GLN A 1 54 ? 29.101 -21.496 -38.159 1.00 65.84 66 GLN A CA 1
ATOM 469 C C . GLN A 1 54 ? 29.603 -22.770 -37.481 1.00 60.46 66 GLN A C 1
ATOM 470 O O . GLN A 1 54 ? 30.569 -23.386 -37.933 1.00 50.75 66 GLN A O 1
ATOM 476 N N . GLY A 1 55 ? 28.933 -23.174 -36.407 1.00 58.94 67 GLY A N 1
ATOM 477 C CA . GLY A 1 55 ? 29.281 -24.396 -35.704 1.00 48.13 67 GLY A CA 1
ATOM 478 C C . GLY A 1 55 ? 29.216 -25.652 -36.554 1.00 41.96 67 GLY A C 1
ATOM 479 O O . GLY A 1 55 ? 29.982 -26.591 -36.339 1.00 36.87 67 GLY A O 1
ATOM 480 N N . ASP A 1 56 ? 28.312 -25.665 -37.530 1.00 49.30 68 ASP A N 1
ATOM 481 C CA . ASP A 1 56 ? 27.982 -26.892 -38.251 1.00 49.75 68 ASP A CA 1
ATOM 482 C C . ASP A 1 56 ? 28.331 -26.818 -39.734 1.00 41.95 68 ASP A C 1
ATOM 483 O O . ASP A 1 56 ? 27.916 -27.675 -40.515 1.00 35.04 68 ASP A O 1
ATOM 488 N N . ALA A 1 57 ? 29.082 -25.790 -40.116 1.00 42.90 69 ALA A N 1
ATOM 489 C CA . ALA A 1 57 ? 29.507 -25.618 -41.502 1.00 36.21 69 ALA A CA 1
ATOM 490 C C . ALA A 1 57 ? 29.782 -26.955 -42.190 1.00 31.81 69 ALA A C 1
ATOM 491 O O . ALA A 1 57 ? 29.234 -27.226 -43.258 1.00 34.56 69 ALA A O 1
ATOM 493 N N . PRO A 1 58 ? 30.637 -27.796 -41.584 1.00 31.19 70 PRO A N 1
ATOM 494 C CA . PRO A 1 58 ? 30.952 -29.097 -42.186 1.00 34.62 70 PRO A CA 1
ATOM 495 C C . PRO A 1 58 ? 29.743 -30.025 -42.298 1.00 31.85 70 PRO A C 1
ATOM 496 O O . PRO A 1 58 ? 29.491 -30.567 -43.372 1.00 33.99 70 PRO A O 1
ATOM 500 N N . ALA A 1 59 ? 29.014 -30.208 -41.201 1.00 27.10 71 ALA A N 1
ATOM 501 C CA . ALA A 1 59 ? 27.851 -31.088 -41.194 1.00 29.03 71 ALA A CA 1
ATOM 502 C C . ALA A 1 59 ? 26.943 -30.786 -42.380 1.00 24.49 71 ALA A C 1
ATOM 503 O O . ALA A 1 59 ? 26.545 -31.684 -43.122 1.00 21.60 71 ALA A O 1
ATOM 505 N N . ILE A 1 60 ? 26.619 -29.509 -42.547 1.00 26.22 72 ILE A N 1
ATOM 506 C CA . ILE A 1 60 ? 25.759 -29.056 -43.631 1.00 19.83 72 ILE A CA 1
ATOM 507 C C . ILE A 1 60 ? 26.331 -29.447 -44.989 1.00 21.62 72 ILE A C 1
ATOM 508 O O . ILE A 1 60 ? 25.637 -30.034 -45.816 1.00 27.99 72 ILE A O 1
ATOM 518 N N . LEU A 1 61 ? 27.592 -29.098 -45.223 1.00 24.46 73 LEU A N 1
ATOM 519 C CA . LEU A 1 61 ? 28.263 -29.435 -46.473 1.00 24.30 73 LEU A CA 1
ATOM 520 C C . LEU A 1 61 ? 28.130 -30.927 -46.774 1.00 26.00 73 LEU A C 1
ATOM 521 O O . LEU A 1 61 ? 27.786 -31.314 -47.889 1.00 31.78 73 LEU A O 1
ATOM 526 N N . PHE A 1 62 ? 28.423 -31.757 -45.775 1.00 22.85 74 PHE A N 1
ATOM 527 C CA . PHE A 1 62 ? 28.275 -33.206 -45.895 1.00 27.30 74 PHE A CA 1
ATOM 528 C C . PHE A 1 62 ? 26.903 -33.577 -46.443 1.00 31.62 74 PHE A C 1
ATOM 529 O O . PHE A 1 62 ? 26.788 -34.252 -47.467 1.00 29.81 74 PHE A O 1
ATOM 537 N N . ASP A 1 63 ? 25.863 -33.139 -45.744 1.00 31.48 75 ASP A N 1
ATOM 538 C CA . ASP A 1 63 ? 24.497 -33.459 -46.126 1.00 29.20 75 ASP A CA 1
ATOM 539 C C . ASP A 1 63 ? 24.202 -33.010 -47.551 1.00 30.16 75 ASP A C 1
ATOM 540 O O . ASP A 1 63 ? 23.820 -33.816 -48.394 1.00 34.27 75 ASP A O 1
ATOM 545 N N . LYS A 1 64 ? 24.396 -31.722 -47.811 1.00 34.32 76 LYS A N 1
ATOM 546 C CA . LYS A 1 64 ? 24.223 -31.165 -49.148 1.00 31.73 76 LYS A CA 1
ATOM 547 C C . LYS A 1 64 ? 24.831 -32.087 -50.201 1.00 33.92 76 LYS A C 1
ATOM 548 O O . LYS A 1 64 ? 24.155 -32.498 -51.144 1.00 32.98 76 LYS A O 1
ATOM 554 N N . GLU A 1 65 ? 26.111 -32.404 -50.035 1.00 32.90 77 GLU A N 1
ATOM 555 C CA . GLU A 1 65 ? 26.837 -33.227 -50.996 1.00 29.08 77 GLU A CA 1
ATOM 556 C C . GLU A 1 65 ? 26.209 -34.612 -51.132 1.00 31.11 77 GLU A C 1
ATOM 557 O O . GLU A 1 65 ? 26.102 -35.147 -52.236 1.00 29.07 77 GLU A O 1
ATOM 563 N N . PHE A 1 66 ? 25.798 -35.190 -50.007 1.00 24.97 78 PHE A N 1
ATOM 564 C CA . PHE A 1 66 ? 25.176 -36.509 -50.014 1.00 27.95 78 PHE A CA 1
ATOM 565 C C . PHE A 1 66 ? 23.798 -36.458 -50.660 1.00 32.33 78 PHE A C 1
ATOM 566 O O . PHE A 1 66 ? 23.498 -37.235 -51.565 1.00 43.43 78 PHE A O 1
ATOM 574 N N . CYS A 1 67 ? 22.959 -35.545 -50.185 1.00 29.31 79 CYS A N 1
ATOM 575 C CA . CYS A 1 67 ? 21.625 -35.372 -50.737 1.00 26.70 79 CYS A CA 1
ATOM 576 C C . CYS A 1 67 ? 21.723 -35.223 -52.254 1.00 29.09 79 CYS A C 1
ATOM 577 O O . CYS A 1 67 ? 20.987 -35.870 -52.999 1.00 28.80 79 CYS A O 1
ATOM 580 N N . GLU A 1 68 ? 22.626 -34.358 -52.707 1.00 25.52 80 GLU A N 1
ATOM 581 C CA . GLU A 1 68 ? 22.860 -34.179 -54.136 1.00 33.47 80 GLU A CA 1
ATOM 582 C C . GLU A 1 68 ? 23.247 -35.501 -54.794 1.00 28.59 80 GLU A C 1
ATOM 583 O O . GLU A 1 68 ? 22.702 -35.864 -55.836 1.00 32.55 80 GLU A O 1
ATOM 589 N N . TRP A 1 69 ? 24.186 -36.218 -54.183 1.00 35.69 81 TRP A N 1
ATOM 590 C CA . TRP A 1 69 ? 24.613 -37.518 -54.693 1.00 45.51 81 TRP A CA 1
ATOM 591 C C . TRP A 1 69 ? 23.424 -38.445 -54.938 1.00 37.40 81 TRP A C 1
ATOM 592 O O . TRP A 1 69 ? 23.349 -39.113 -55.969 1.00 38.33 81 TRP A O 1
ATOM 603 N N . MET A 1 70 ? 22.506 -38.497 -53.977 1.00 31.91 82 MET A N 1
ATOM 604 C CA . MET A 1 70 ? 21.311 -39.322 -54.110 1.00 33.94 82 MET A CA 1
ATOM 605 C C . MET A 1 70 ? 20.564 -39.002 -55.404 1.00 38.26 82 MET A C 1
ATOM 606 O O . MET A 1 70 ? 20.178 -39.907 -56.138 1.00 29.63 82 MET A O 1
ATOM 611 N N . ILE A 1 71 ? 20.351 -37.715 -55.669 1.00 34.59 83 ILE A N 1
ATOM 612 C CA . ILE A 1 71 ? 19.632 -37.278 -56.866 1.00 29.28 83 ILE A CA 1
ATOM 613 C C . ILE A 1 71 ? 20.350 -37.638 -58.164 1.00 29.01 83 ILE A C 1
ATOM 614 O O . ILE A 1 71 ? 19.723 -38.073 -59.129 1.00 39.66 83 ILE A O 1
ATOM 624 N N . GLN A 1 72 ? 21.665 -37.448 -58.186 1.00 31.66 84 GLN A N 1
ATOM 625 C CA . GLN A 1 72 ? 22.439 -37.600 -59.414 1.00 34.73 84 GLN A CA 1
ATOM 626 C C . GLN A 1 72 ? 22.689 -39.060 -59.781 1.00 41.26 84 GLN A C 1
ATOM 627 O O . GLN A 1 72 ? 22.490 -39.457 -60.927 1.00 37.32 84 GLN A O 1
ATOM 633 N N . GLN A 1 73 ? 23.134 -39.853 -58.812 1.00 35.48 85 GLN A N 1
ATOM 634 C CA . GLN A 1 73 ? 23.504 -41.239 -59.073 1.00 26.81 85 GLN A CA 1
ATOM 635 C C . GLN A 1 73 ? 22.288 -42.151 -59.033 1.00 41.39 85 GLN A C 1
ATOM 636 O O . GLN A 1 73 ? 22.086 -42.974 -59.926 1.00 46.12 85 GLN A O 1
ATOM 642 N N . ILE A 1 74 ? 21.481 -42.005 -57.989 1.00 49.03 86 ILE A N 1
ATOM 643 C CA . ILE A 1 74 ? 20.204 -42.694 -57.926 1.00 37.56 86 ILE A CA 1
ATOM 644 C C . ILE A 1 74 ? 19.170 -41.745 -58.505 1.00 31.38 86 ILE A C 1
ATOM 645 O O . ILE A 1 74 ? 19.198 -40.548 -58.232 1.00 47.05 86 ILE A O 1
ATOM 655 N N . GLY A 1 75 ? 18.257 -42.273 -59.306 1.00 25.32 87 GLY A N 1
ATOM 656 C CA . GLY A 1 75 ? 17.252 -41.442 -59.939 1.00 31.60 87 GLY A CA 1
ATOM 657 C C . GLY A 1 75 ? 17.303 -41.606 -61.441 1.00 32.20 87 GLY A C 1
ATOM 658 O O . GLY A 1 75 ? 16.285 -41.894 -62.066 1.00 44.30 87 GLY A O 1
ATOM 659 N N . PRO A 1 76 ? 18.487 -41.409 -62.039 1.00 21.51 88 PRO A N 1
ATOM 660 C CA . PRO A 1 76 ? 18.640 -41.827 -63.434 1.00 28.93 88 PRO A CA 1
ATOM 661 C C . PRO A 1 76 ? 18.439 -43.332 -63.562 1.00 37.00 88 PRO A C 1
ATOM 662 O O . PRO A 1 76 ? 18.071 -43.823 -64.630 1.00 34.32 88 PRO A O 1
ATOM 666 N N . LYS A 1 77 ? 18.678 -44.052 -62.469 1.00 31.81 89 LYS A N 1
ATOM 667 C CA . LYS A 1 77 ? 18.478 -45.495 -62.440 1.00 33.07 89 LYS A CA 1
ATOM 668 C C . LYS A 1 77 ? 17.015 -45.863 -62.221 1.00 36.43 89 LYS A C 1
ATOM 669 O O . LYS A 1 77 ? 16.517 -46.826 -62.803 1.00 47.65 89 LYS A O 1
ATOM 675 N N . LEU A 1 78 ? 16.332 -45.093 -61.380 1.00 29.45 90 LEU A N 1
ATOM 676 C CA . LEU A 1 78 ? 14.925 -45.339 -61.089 1.00 30.92 90 LEU A CA 1
ATOM 677 C C . LEU A 1 78 ? 14.023 -44.658 -62.116 1.00 33.84 90 LEU A C 1
ATOM 678 O O . LEU A 1 78 ? 12.863 -45.035 -62.281 1.00 27.89 90 LEU A O 1
ATOM 683 N N . ASP A 1 79 ? 14.560 -43.642 -62.786 1.00 35.13 91 ASP A N 1
ATOM 684 C CA . ASP A 1 79 ? 13.891 -43.018 -63.923 1.00 32.39 91 ASP A CA 1
ATOM 685 C C . ASP A 1 79 ? 13.093 -44.056 -64.705 1.00 34.74 91 ASP A C 1
ATOM 686 O O . ASP A 1 79 ? 13.669 -44.967 -65.299 1.00 38.82 91 ASP A O 1
ATOM 691 N N . GLY A 1 80 ? 11.770 -43.926 -64.700 1.00 28.10 92 GLY A N 1
ATOM 692 C CA . GLY A 1 80 ? 10.921 -44.805 -65.486 1.00 30.93 92 GLY A CA 1
ATOM 693 C C . GLY A 1 80 ? 10.578 -46.125 -64.818 1.00 26.55 92 GLY A C 1
ATOM 694 O O . GLY A 1 80 ? 9.554 -46.732 -65.132 1.00 29.65 92 GLY A O 1
ATOM 695 N N . LYS A 1 81 ? 11.432 -46.580 -63.906 1.00 26.12 93 LYS A N 1
ATOM 696 C CA . LYS A 1 81 ? 11.157 -47.796 -63.149 1.00 25.51 93 LYS A CA 1
ATOM 697 C C . LYS A 1 81 ? 10.249 -47.432 -61.983 1.00 25.34 93 LYS A C 1
ATOM 698 O O . LYS A 1 81 ? 9.447 -48.244 -61.522 1.00 15.94 93 LYS A O 1
ATOM 704 N N . ILE A 1 82 ? 10.405 -46.204 -61.499 1.00 29.75 94 ILE A N 1
ATOM 705 C CA . ILE A 1 82 ? 9.618 -45.704 -60.381 1.00 26.74 94 ILE A CA 1
ATOM 706 C C . ILE A 1 82 ? 9.043 -44.322 -60.698 1.00 24.01 94 ILE A C 1
ATOM 707 O O . ILE A 1 82 ? 9.713 -43.492 -61.315 1.00 19.28 94 ILE A O 1
ATOM 717 N N . PRO A 1 83 ? 7.792 -44.072 -60.279 1.00 16.28 95 PRO A N 1
ATOM 718 C CA . PRO A 1 83 ? 7.137 -42.824 -60.666 1.00 18.98 95 PRO A CA 1
ATOM 719 C C . PRO A 1 83 ? 7.569 -41.668 -59.782 1.00 20.74 95 PRO A C 1
ATOM 720 O O . PRO A 1 83 ? 7.644 -41.825 -58.563 1.00 17.84 95 PRO A O 1
ATOM 724 N N . VAL A 1 84 ? 7.850 -40.522 -60.394 1.00 28.23 96 VAL A N 1
ATOM 725 C CA . VAL A 1 84 ? 8.284 -39.343 -59.657 1.00 23.83 96 VAL A CA 1
ATOM 726 C C . VAL A 1 84 ? 7.122 -38.751 -58.866 1.00 19.31 96 VAL A C 1
ATOM 727 O O . VAL A 1 84 ? 6.152 -38.256 -59.440 1.00 23.09 96 VAL A O 1
ATOM 737 N N . SER A 1 85 ? 7.225 -38.814 -57.544 1.00 14.89 97 SER A N 1
ATOM 738 C CA . SER A 1 85 ? 6.180 -38.311 -56.665 1.00 16.27 97 SER A CA 1
ATOM 739 C C . SER A 1 85 ? 6.011 -36.806 -56.821 1.00 15.80 97 SER A C 1
ATOM 740 O O . SER A 1 85 ? 6.983 -36.054 -56.759 1.00 17.60 97 SER A O 1
ATOM 743 N N . ARG A 1 86 ? 4.772 -36.371 -57.016 1.00 23.51 98 ARG A N 1
ATOM 744 C CA . ARG A 1 86 ? 4.461 -34.949 -57.054 1.00 21.11 98 ARG A CA 1
ATOM 745 C C . ARG A 1 86 ? 3.050 -34.723 -56.541 1.00 19.75 98 ARG A C 1
ATOM 746 O O . ARG A 1 86 ? 2.200 -35.610 -56.617 1.00 27.64 98 ARG A O 1
ATOM 754 N N . GLY A 1 87 ? 2.805 -33.531 -56.017 1.00 22.90 99 GLY A N 1
ATOM 755 C CA . GLY A 1 87 ? 1.463 -33.125 -55.658 1.00 28.03 99 GLY A CA 1
ATOM 756 C C . GLY A 1 87 ? 1.069 -31.924 -56.487 1.00 33.36 99 GLY A C 1
ATOM 757 O O . GLY A 1 87 ? 1.922 -31.266 -57.084 1.00 33.58 99 GLY A O 1
ATOM 758 N N . PHE A 1 88 ? -0.225 -31.642 -56.539 1.00 23.20 100 PHE A N 1
ATOM 759 C CA . PHE A 1 88 ? -0.698 -30.407 -57.141 1.00 18.10 100 PHE A CA 1
ATOM 760 C C . PHE A 1 88 ? -0.935 -29.405 -56.018 1.00 26.57 100 PHE A C 1
ATOM 761 O O . PHE A 1 88 ? -1.731 -29.662 -55.115 1.00 23.21 100 PHE A O 1
ATOM 769 N N . PRO A 1 89 ? -0.225 -28.266 -56.060 1.00 21.92 101 PRO A N 1
ATOM 770 C CA . PRO A 1 89 ? -0.217 -27.315 -54.946 1.00 10.75 101 PRO A CA 1
ATOM 771 C C . PRO A 1 89 ? -1.581 -26.691 -54.703 1.00 11.28 101 PRO A C 1
ATOM 772 O O . PRO A 1 89 ? -2.360 -26.513 -55.639 1.00 16.48 101 PRO A O 1
ATOM 776 N N . ILE A 1 90 ? -1.852 -26.347 -53.451 1.00 10.93 102 ILE A N 1
ATOM 777 C CA . ILE A 1 90 ? -3.116 -25.733 -53.077 1.00 11.83 102 ILE A CA 1
ATOM 778 C C . ILE A 1 90 ? -2.869 -24.326 -52.547 1.00 16.93 102 ILE A C 1
ATOM 779 O O . ILE A 1 90 ? -2.075 -24.128 -51.627 1.00 28.04 102 ILE A O 1
ATOM 789 N N . ALA A 1 91 ? -3.542 -23.349 -53.143 1.00 15.16 103 ALA A N 1
ATOM 790 C CA . ALA A 1 91 ? -3.414 -21.960 -52.720 1.00 13.57 103 ALA A CA 1
ATOM 791 C C . ALA A 1 91 ? -4.706 -21.441 -52.093 1.00 14.42 103 ALA A C 1
ATOM 792 O O . ALA A 1 91 ? -5.802 -21.726 -52.575 1.00 19.19 103 ALA A O 1
ATOM 794 N N . GLU A 1 92 ? -4.565 -20.679 -51.014 1.00 14.56 104 GLU A N 1
ATOM 795 C CA . GLU A 1 92 ? -5.695 -19.982 -50.411 1.00 21.97 104 GLU A CA 1
ATOM 796 C C . GLU A 1 92 ? -5.226 -18.609 -49.949 1.00 18.23 104 GLU A C 1
ATOM 797 O O . GLU A 1 92 ? -4.104 -18.460 -49.466 1.00 17.11 104 GLU A O 1
ATOM 803 N N . VAL A 1 93 ? -6.087 -17.609 -50.097 1.00 12.53 105 VAL A N 1
ATOM 804 C CA . VAL A 1 93 ? -5.697 -16.230 -49.834 1.00 15.38 105 VAL A CA 1
ATOM 805 C C . VAL A 1 93 ? -6.613 -15.581 -48.803 1.00 17.60 105 VAL A C 1
ATOM 806 O O . VAL A 1 93 ? -7.837 -15.661 -48.901 1.00 27.40 105 VAL A O 1
ATOM 816 N N . PHE A 1 94 ? -6.005 -14.941 -47.811 1.00 15.54 106 PHE A N 1
ATOM 817 C CA . PHE A 1 94 ? -6.745 -14.340 -46.708 1.00 21.40 106 PHE A CA 1
ATOM 818 C C . PHE A 1 94 ? -6.036 -13.092 -46.204 1.00 19.32 106 PHE A C 1
ATOM 819 O O . PHE A 1 94 ? -4.833 -12.929 -46.399 1.00 21.70 106 PHE A O 1
ATOM 827 N N . THR A 1 95 ? -6.782 -12.209 -45.551 1.00 15.21 107 THR A N 1
ATOM 828 C CA . THR A 1 95 ? -6.201 -10.973 -45.051 1.00 20.10 107 THR A CA 1
ATOM 829 C C . THR A 1 95 ? -5.487 -11.240 -43.733 1.00 21.15 107 THR A C 1
ATOM 830 O O . THR A 1 95 ? -5.878 -12.123 -42.970 1.00 18.29 107 THR A O 1
ATOM 837 N N . LEU A 1 96 ? -4.439 -10.466 -43.474 1.00 26.17 108 LEU A N 1
ATOM 838 C CA . LEU A 1 96 ? -3.629 -10.641 -42.279 1.00 24.31 108 LEU A CA 1
ATOM 839 C C . LEU A 1 96 ? -4.384 -10.113 -41.067 1.00 21.65 108 LEU A C 1
ATOM 840 O O . LEU A 1 96 ? -4.406 -10.741 -40.009 1.00 21.46 108 LEU A O 1
ATOM 845 N N . LYS A 1 97 ? -5.012 -8.955 -41.240 1.00 25.22 109 LYS A N 1
ATOM 846 C CA . LYS A 1 97 ? -5.847 -8.358 -40.206 1.00 21.72 109 LYS A CA 1
ATOM 847 C C . LYS A 1 97 ? -7.292 -8.315 -40.697 1.00 20.02 109 LYS A C 1
ATOM 848 O O . LYS A 1 97 ? -7.536 -8.333 -41.904 1.00 17.39 109 LYS A O 1
ATOM 854 N N . PRO A 1 98 ? -8.256 -8.272 -39.764 1.00 18.70 110 PRO A N 1
ATOM 855 C CA . PRO A 1 98 ? -9.680 -8.208 -40.117 1.00 16.09 110 PRO A CA 1
ATOM 856 C C . PRO A 1 98 ? -10.018 -7.128 -41.142 1.00 17.01 110 PRO A C 1
ATOM 857 O O . PRO A 1 98 ? -9.556 -5.991 -41.042 1.00 16.62 110 PRO A O 1
ATOM 861 N N . LEU A 1 99 ? -10.838 -7.499 -42.118 1.00 20.29 111 LEU A N 1
ATOM 862 C CA . LEU A 1 99 ? -11.230 -6.599 -43.194 1.00 14.61 111 LEU A CA 1
ATOM 863 C C . LEU A 1 99 ? -11.955 -5.358 -42.696 1.00 32.07 111 LEU A C 1
ATOM 864 O O . LEU A 1 99 ? -13.023 -5.450 -42.093 1.00 31.61 111 LEU A O 1
ATOM 869 N N . GLU A 1 100 ? -11.359 -4.200 -42.957 1.00 39.30 112 GLU A N 1
ATOM 870 C CA . GLU A 1 100 ? -12.041 -2.919 -42.824 1.00 22.28 112 GLU A CA 1
ATOM 871 C C . GLU A 1 100 ? -11.692 -2.088 -44.049 1.00 23.10 112 GLU A C 1
ATOM 872 O O . GLU A 1 100 ? -10.517 -1.936 -44.382 1.00 24.37 112 GLU A O 1
ATOM 878 N N . PHE A 1 101 ? -12.707 -1.564 -44.729 1.00 20.36 113 PHE A N 1
ATOM 879 C CA . PHE A 1 101 ? -12.478 -0.843 -45.974 1.00 17.31 113 PHE A CA 1
ATOM 880 C C . PHE A 1 101 ? -11.714 0.453 -45.725 1.00 22.09 113 PHE A C 1
ATOM 881 O O . PHE A 1 101 ? -11.835 1.065 -44.663 1.00 16.08 113 PHE A O 1
ATOM 889 N N . GLY A 1 102 ? -10.937 0.869 -46.720 1.00 20.47 114 GLY A N 1
ATOM 890 C CA . GLY A 1 102 ? -10.146 2.082 -46.621 1.00 22.87 114 GLY A CA 1
ATOM 891 C C . GLY A 1 102 ? -9.010 2.014 -45.615 1.00 23.87 114 GLY A C 1
ATOM 892 O O . GLY A 1 102 ? -8.324 3.010 -45.390 1.00 28.99 114 GLY A O 1
ATOM 893 N N . LYS A 1 103 ? -8.805 0.848 -45.008 1.00 25.47 115 LYS A N 1
ATOM 894 C CA . LYS A 1 103 ? -7.736 0.677 -44.026 1.00 32.43 115 LYS A CA 1
ATOM 895 C C . LYS A 1 103 ? -6.672 -0.288 -44.526 1.00 30.19 115 LYS A C 1
ATOM 896 O O . LYS A 1 103 ? -6.976 -1.437 -44.846 1.00 29.77 115 LYS A O 1
ATOM 902 N N . PRO A 1 104 ? -5.409 0.166 -44.564 1.00 23.54 116 PRO A N 1
ATOM 903 C CA . PRO A 1 104 ? -4.345 -0.675 -45.119 1.00 32.31 116 PRO A CA 1
ATOM 904 C C . PRO A 1 104 ? -4.358 -2.069 -44.511 1.00 30.89 116 PRO A C 1
ATOM 905 O O . PRO A 1 104 ? -4.632 -2.231 -43.321 1.00 28.60 116 PRO A O 1
ATOM 909 N N . ASN A 1 105 ? -4.070 -3.065 -45.340 1.00 29.19 117 ASN A N 1
ATOM 910 C CA . ASN A 1 105 ? -4.087 -4.452 -44.914 1.00 23.52 117 ASN A CA 1
ATOM 911 C C . ASN A 1 105 ? -3.083 -5.235 -45.746 1.00 20.27 117 ASN A C 1
ATOM 912 O O . ASN A 1 105 ? -2.299 -4.647 -46.491 1.00 19.51 117 ASN A O 1
ATOM 917 N N . THR A 1 106 ? -3.105 -6.557 -45.626 1.00 18.41 118 THR A N 1
ATOM 918 C CA . THR A 1 106 ? -2.159 -7.394 -46.351 1.00 29.86 118 THR A CA 1
ATOM 919 C C . THR A 1 106 ? -2.782 -8.730 -46.731 1.00 32.39 118 THR A C 1
ATOM 920 O O . THR A 1 106 ? -3.290 -9.454 -45.876 1.00 34.83 118 THR A O 1
ATOM 927 N N . LEU A 1 107 ? -2.732 -9.058 -48.017 1.00 23.67 119 LEU A N 1
ATOM 928 C CA . LEU A 1 107 ? -3.169 -10.365 -48.479 1.00 21.58 119 LEU A CA 1
ATOM 929 C C . LEU A 1 107 ? -2.034 -11.363 -48.323 1.00 25.81 119 LEU A C 1
ATOM 930 O O . LEU A 1 107 ? -0.895 -11.090 -48.702 1.00 21.29 119 LEU A O 1
ATOM 935 N N . VAL A 1 108 ? -2.353 -12.516 -47.745 1.00 28.87 120 VAL A N 1
ATOM 936 C CA . VAL A 1 108 ? -1.398 -13.606 -47.620 1.00 20.21 120 VAL A CA 1
ATOM 937 C C . VAL A 1 108 ? -1.774 -14.699 -48.603 1.00 23.58 120 VAL A C 1
ATOM 938 O O . VAL A 1 108 ? -2.925 -15.125 -48.646 1.00 31.13 120 VAL A O 1
ATOM 948 N N . CYS A 1 109 ? -0.810 -15.145 -49.400 1.00 23.94 121 CYS A N 1
ATOM 949 C CA . CYS A 1 109 ? -1.027 -16.291 -50.271 1.00 20.99 121 CYS A CA 1
ATOM 950 C C . CYS A 1 109 ? -0.302 -17.502 -49.700 1.00 21.64 121 CYS A C 1
ATOM 951 O O . CYS A 1 109 ? 0.925 -17.600 -49.779 1.00 15.37 121 CYS A O 1
ATOM 954 N N . PHE A 1 110 ? -1.069 -18.417 -49.118 1.00 15.75 122 PHE A N 1
ATOM 955 C CA . PHE A 1 110 ? -0.504 -19.592 -48.468 1.00 11.09 122 PHE A CA 1
ATOM 956 C C . PHE A 1 110 ? -0.585 -20.821 -49.367 1.00 16.60 122 PHE A C 1
ATOM 957 O O . PHE A 1 110 ? -1.661 -21.384 -49.581 1.00 15.00 122 PHE A O 1
ATOM 965 N N . VAL A 1 111 ? 0.566 -21.241 -49.881 1.00 18.90 123 VAL A N 1
ATOM 966 C CA . VAL A 1 111 ? 0.639 -22.396 -50.762 1.00 13.50 123 VAL A CA 1
ATOM 967 C C . VAL A 1 111 ? 0.938 -23.641 -49.934 1.00 13.52 123 VAL A C 1
ATOM 968 O O . VAL A 1 111 ? 1.848 -23.640 -49.106 1.00 12.62 123 VAL A O 1
ATOM 978 N N . SER A 1 112 ? 0.166 -24.699 -50.160 1.00 13.92 124 SER A N 1
ATOM 979 C CA . SER A 1 112 ? 0.310 -25.934 -49.398 1.00 11.24 124 SER A CA 1
ATOM 980 C C . SER A 1 112 ? 0.293 -27.136 -50.329 1.00 9.43 124 SER A C 1
ATOM 981 O O . SER A 1 112 ? -0.041 -27.014 -51.507 1.00 10.97 124 SER A O 1
ATOM 984 N N . ASN A 1 113 ? 0.650 -28.300 -49.796 1.00 9.19 125 ASN A N 1
ATOM 985 C CA . ASN A 1 113 ? 0.777 -29.499 -50.611 1.00 9.44 125 ASN A CA 1
ATOM 986 C C . ASN A 1 113 ? 1.715 -29.249 -51.781 1.00 11.27 125 ASN A C 1
ATOM 987 O O . ASN A 1 113 ? 1.474 -29.708 -52.898 1.00 11.01 125 ASN A O 1
ATOM 992 N N . LEU A 1 114 ? 2.788 -28.514 -51.513 1.00 14.36 126 LEU A N 1
ATOM 993 C CA . LEU A 1 114 ? 3.758 -28.175 -52.542 1.00 16.10 126 LEU A CA 1
ATOM 994 C C . LEU A 1 114 ? 4.847 -29.237 -52.611 1.00 18.12 126 LEU A C 1
ATOM 995 O O . LEU A 1 114 ? 5.600 -29.430 -51.658 1.00 17.28 126 LEU A O 1
ATOM 1000 N N . PHE A 1 115 ? 4.919 -29.931 -53.743 1.00 19.78 127 PHE A N 1
ATOM 1001 C CA . PHE A 1 115 ? 5.906 -30.984 -53.939 1.00 20.30 127 PHE A CA 1
ATOM 1002 C C . PHE A 1 115 ? 5.931 -31.357 -55.417 1.00 19.50 127 PHE A C 1
ATOM 1003 O O . PHE A 1 115 ? 4.905 -31.751 -55.971 1.00 14.41 127 PHE A O 1
ATOM 1011 N N . PRO A 1 116 ? 7.098 -31.230 -56.069 1.00 16.88 128 PRO A N 1
ATOM 1012 C CA . PRO A 1 116 ? 8.382 -30.771 -55.522 1.00 19.35 128 PRO A CA 1
ATOM 1013 C C . PRO A 1 116 ? 8.381 -29.284 -55.172 1.00 18.05 128 PRO A C 1
ATOM 1014 O O . PRO A 1 116 ? 7.475 -28.563 -55.586 1.00 21.44 128 PRO A O 1
ATOM 1018 N N . PRO A 1 117 ? 9.388 -28.832 -54.406 1.00 20.60 129 PRO A N 1
ATOM 1019 C CA . PRO A 1 117 ? 9.493 -27.435 -53.973 1.00 29.57 129 PRO A CA 1
ATOM 1020 C C . PRO A 1 117 ? 10.043 -26.542 -55.079 1.00 28.06 129 PRO A C 1
ATOM 1021 O O . PRO A 1 117 ? 11.206 -26.143 -55.041 1.00 29.09 129 PRO A O 1
ATOM 1025 N N . MET A 1 118 ? 9.198 -26.229 -56.053 1.00 24.27 130 MET A N 1
ATOM 1026 C CA . MET A 1 118 ? 9.629 -25.522 -57.247 1.00 23.58 130 MET A CA 1
ATOM 1027 C C . MET A 1 118 ? 8.479 -24.667 -57.750 1.00 36.05 130 MET A C 1
ATOM 1028 O O . MET A 1 118 ? 7.575 -25.169 -58.416 1.00 42.58 130 MET A O 1
ATOM 1033 N N . LEU A 1 119 ? 8.506 -23.375 -57.445 1.00 32.55 131 LEU A N 1
ATOM 1034 C CA . LEU A 1 119 ? 7.366 -22.527 -57.765 1.00 26.41 131 LEU A CA 1
ATOM 1035 C C . LEU A 1 119 ? 7.717 -21.056 -57.913 1.00 23.01 131 LEU A C 1
ATOM 1036 O O . LEU A 1 119 ? 8.812 -20.615 -57.563 1.00 27.38 131 LEU A O 1
ATOM 1041 N N . THR A 1 120 ? 6.761 -20.312 -58.455 1.00 20.79 132 THR A N 1
ATOM 1042 C CA . THR A 1 120 ? 6.813 -18.861 -58.490 1.00 25.16 132 THR A CA 1
ATOM 1043 C C . THR A 1 120 ? 5.409 -18.369 -58.164 1.00 24.20 132 THR A C 1
ATOM 1044 O O . THR A 1 120 ? 4.429 -19.049 -58.470 1.00 27.96 132 THR A O 1
ATOM 1051 N N . VAL A 1 121 ? 5.302 -17.198 -57.548 1.00 17.43 133 VAL A N 1
ATOM 1052 C CA . VAL A 1 121 ? 3.999 -16.687 -57.140 1.00 18.47 133 VAL A CA 1
ATOM 1053 C C . VAL A 1 121 ? 3.771 -15.299 -57.720 1.00 22.45 133 VAL A C 1
ATOM 1054 O O . VAL A 1 121 ? 4.672 -14.461 -57.727 1.00 25.84 133 VAL A O 1
ATOM 1064 N N . ASN A 1 122 ? 2.555 -15.059 -58.198 1.00 23.91 134 ASN A N 1
ATOM 1065 C CA . ASN A 1 122 ? 2.226 -13.799 -58.845 1.00 27.46 134 ASN A CA 1
ATOM 1066 C C . ASN A 1 122 ? 0.839 -13.328 -58.436 1.00 31.78 134 ASN A C 1
ATOM 1067 O O . ASN A 1 122 ? -0.092 -14.124 -58.324 1.00 25.68 134 ASN A O 1
ATOM 1072 N N . TRP A 1 123 ? 0.709 -12.025 -58.219 1.00 33.69 135 TRP A N 1
ATOM 1073 C CA . TRP A 1 123 ? -0.550 -11.448 -57.774 1.00 25.48 135 TRP A CA 1
ATOM 1074 C C . TRP A 1 123 ? -1.263 -10.768 -58.933 1.00 28.76 135 TRP A C 1
ATOM 1075 O O . TRP A 1 123 ? -0.627 -10.336 -59.894 1.00 28.21 135 TRP A O 1
ATOM 1086 N N . GLN A 1 124 ? -2.585 -10.682 -58.841 1.00 21.92 136 GLN A N 1
ATOM 1087 C CA . GLN A 1 124 ? -3.371 -10.003 -59.860 1.00 19.31 136 GLN A CA 1
ATOM 1088 C C . GLN A 1 124 ? -4.544 -9.258 -59.232 1.00 29.40 136 GLN A C 1
ATOM 1089 O O . GLN A 1 124 ? -5.173 -9.746 -58.293 1.00 28.59 136 GLN A O 1
ATOM 1095 N N . HIS A 1 125 ? -4.825 -8.071 -59.763 1.00 31.49 137 HIS A N 1
ATOM 1096 C CA . HIS A 1 125 ? -5.932 -7.242 -59.303 1.00 22.55 137 HIS A CA 1
ATOM 1097 C C . HIS A 1 125 ? -6.936 -7.097 -60.442 1.00 26.58 137 HIS A C 1
ATOM 1098 O O . HIS A 1 125 ? -6.622 -6.521 -61.482 1.00 27.15 137 HIS A O 1
ATOM 1105 N N . HIS A 1 126 ? -8.135 -7.637 -60.250 1.00 36.22 138 HIS A N 1
ATOM 1106 C CA . HIS A 1 126 ? -9.134 -7.682 -61.314 1.00 31.42 138 HIS A CA 1
ATOM 1107 C C . HIS A 1 126 ? -8.508 -8.250 -62.581 1.00 27.01 138 HIS A C 1
ATOM 1108 O O . HIS A 1 126 ? -8.696 -7.714 -63.672 1.00 28.57 138 HIS A O 1
ATOM 1115 N N . SER A 1 127 ? -7.757 -9.334 -62.421 1.00 31.76 139 SER A N 1
ATOM 1116 C CA . SER A 1 127 ? -7.083 -9.994 -63.537 1.00 39.32 139 SER A CA 1
ATOM 1117 C C . SER A 1 127 ? -6.038 -9.093 -64.201 1.00 32.84 139 SER A C 1
ATOM 1118 O O . SER A 1 127 ? -5.830 -9.159 -65.412 1.00 23.78 139 SER A O 1
ATOM 1121 N N . VAL A 1 128 ? -5.381 -8.260 -63.400 1.00 35.44 140 VAL A N 1
ATOM 1122 C CA . VAL A 1 128 ? -4.308 -7.401 -63.891 1.00 30.38 140 VAL A CA 1
ATOM 1123 C C . VAL A 1 128 ? -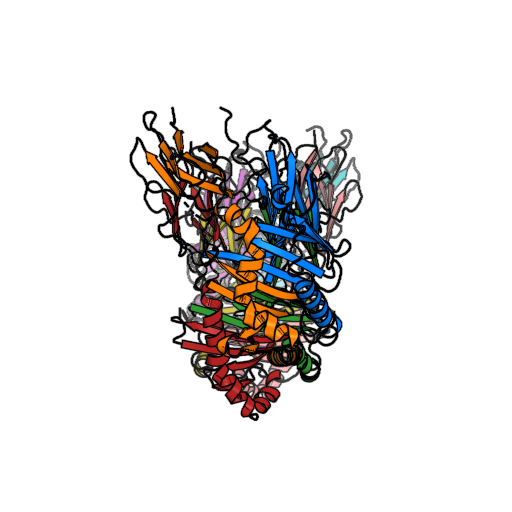3.082 -7.583 -63.004 1.00 29.15 140 VAL A C 1
ATOM 1124 O O . VAL A 1 128 ? -3.175 -7.444 -61.787 1.00 27.38 140 VAL A O 1
ATOM 1134 N N . PRO A 1 129 ? -1.925 -7.890 -63.609 1.00 28.42 141 PRO A N 1
ATOM 1135 C CA . PRO A 1 129 ? -0.694 -8.080 -62.835 1.00 26.56 141 PRO A CA 1
ATOM 1136 C C . PRO A 1 129 ? -0.454 -6.988 -61.795 1.00 34.27 141 PRO A C 1
ATOM 1137 O O . PRO A 1 129 ? -0.879 -5.846 -61.969 1.00 31.02 141 PRO A O 1
ATOM 1141 N N . VAL A 1 130 ? 0.237 -7.358 -60.721 1.00 37.96 142 VAL A N 1
ATOM 1142 C CA . VAL A 1 130 ? 0.524 -6.456 -59.613 1.00 30.38 142 VAL A CA 1
ATOM 1143 C C . VAL A 1 130 ? 1.780 -6.936 -58.902 1.00 38.99 142 VAL A C 1
ATOM 1144 O O . VAL A 1 130 ? 1.865 -8.096 -58.501 1.00 52.55 142 VAL A O 1
ATOM 1154 N N . GLU A 1 131 ? 2.755 -6.045 -58.755 1.00 42.28 143 GLU A N 1
ATOM 1155 C CA . GLU A 1 131 ? 4.014 -6.395 -58.108 1.00 51.23 143 GLU A CA 1
ATOM 1156 C C . GLU A 1 131 ? 3.807 -6.691 -56.624 1.00 48.89 143 GLU A C 1
ATOM 1157 O O . GLU A 1 131 ? 3.300 -5.853 -55.879 1.00 41.84 143 GLU A O 1
ATOM 1163 N N . GLY A 1 132 ? 4.201 -7.890 -56.205 1.00 45.69 144 GLY A N 1
ATOM 1164 C CA . GLY A 1 132 ? 4.035 -8.316 -54.827 1.00 35.14 144 GLY A CA 1
ATOM 1165 C C . GLY A 1 132 ? 5.139 -7.805 -53.924 1.00 48.03 144 GLY A C 1
ATOM 1166 O O . GLY A 1 132 ? 6.320 -7.920 -54.252 1.00 52.81 144 GLY A O 1
ATOM 1167 N N . PHE A 1 133 ? 4.753 -7.234 -52.786 1.00 56.10 145 PHE A N 1
ATOM 1168 C CA . PHE A 1 133 ? 5.713 -6.708 -51.819 1.00 63.30 145 PHE A CA 1
ATOM 1169 C C . PHE A 1 133 ? 6.536 -7.816 -51.166 1.00 64.69 145 PHE A C 1
ATOM 1170 O O . PHE A 1 133 ? 6.006 -8.644 -50.424 1.00 57.32 145 PHE A O 1
ATOM 1178 N N . GLY A 1 134 ? 7.836 -7.821 -51.442 1.00 62.00 146 GLY A N 1
ATOM 1179 C CA . GLY A 1 134 ? 8.746 -8.765 -50.821 1.00 53.03 146 GLY A CA 1
ATOM 1180 C C . GLY A 1 134 ? 8.873 -10.054 -51.607 1.00 55.09 146 GLY A C 1
ATOM 1181 O O . GLY A 1 134 ? 8.285 -10.194 -52.680 1.00 59.14 146 GLY A O 1
ATOM 1182 N N . PRO A 1 135 ? 9.644 -11.009 -51.071 1.00 47.37 147 PRO A N 1
ATOM 1183 C CA . PRO A 1 135 ? 9.938 -12.278 -51.743 1.00 46.68 147 PRO A CA 1
ATOM 1184 C C . PRO A 1 135 ? 8.864 -13.336 -51.505 1.00 42.13 147 PRO A C 1
ATOM 1185 O O . PRO A 1 135 ? 7.774 -13.020 -51.024 1.00 41.64 147 PRO A O 1
ATOM 1189 N N . THR A 1 136 ? 9.182 -14.581 -51.848 1.00 31.64 148 THR A N 1
ATOM 1190 C CA . THR A 1 136 ? 8.288 -15.708 -51.620 1.00 24.79 148 THR A CA 1
ATOM 1191 C C . THR A 1 136 ? 9.026 -16.750 -50.791 1.00 30.00 148 THR A C 1
ATOM 1192 O O . THR A 1 136 ? 9.988 -17.361 -51.256 1.00 37.45 148 THR A O 1
ATOM 1199 N N . PHE A 1 137 ? 8.569 -16.948 -49.559 1.00 28.26 149 PHE A N 1
ATOM 1200 C CA . PHE A 1 137 ? 9.282 -17.780 -48.599 1.00 20.39 149 PHE A CA 1
ATOM 1201 C C . PHE A 1 137 ? 8.839 -19.236 -48.650 1.00 24.11 149 PHE A C 1
ATOM 1202 O O . PHE A 1 137 ? 7.771 -19.582 -48.149 1.00 32.60 149 PHE A O 1
ATOM 1210 N N . VAL A 1 138 ? 9.669 -20.088 -49.243 1.00 25.40 150 VAL A N 1
ATOM 1211 C CA . VAL A 1 138 ? 9.401 -21.521 -49.269 1.00 24.78 150 VAL A CA 1
ATOM 1212 C C . VAL A 1 138 ? 9.934 -22.173 -47.994 1.00 21.55 150 VAL A C 1
ATOM 1213 O O . VAL A 1 138 ? 10.954 -21.750 -47.450 1.00 21.41 150 VAL A O 1
ATOM 1223 N N . SER A 1 139 ? 9.242 -23.205 -47.525 1.00 24.73 151 SER A N 1
ATOM 1224 C CA . SER A 1 139 ? 9.571 -23.831 -46.249 1.00 20.20 151 SER A CA 1
ATOM 1225 C C . SER A 1 139 ? 9.092 -25.280 -46.194 1.00 23.66 151 SER A C 1
ATOM 1226 O O . SER A 1 139 ? 7.965 -25.589 -46.581 1.00 21.92 151 SER A O 1
ATOM 1229 N N . ALA A 1 140 ? 9.959 -26.164 -45.712 1.00 29.46 152 ALA A N 1
ATOM 1230 C CA . ALA A 1 140 ? 9.633 -27.580 -45.590 1.00 24.73 152 ALA A CA 1
ATOM 1231 C C . ALA A 1 140 ? 8.791 -27.853 -44.349 1.00 18.96 152 ALA A C 1
ATOM 1232 O O . ALA A 1 140 ? 8.911 -27.161 -43.339 1.00 17.46 152 ALA A O 1
ATOM 1234 N N . VAL A 1 141 ? 7.940 -28.870 -44.435 1.00 26.50 153 VAL A N 1
ATOM 1235 C CA . VAL A 1 141 ? 7.075 -29.246 -43.323 1.00 36.73 153 VAL A CA 1
ATOM 1236 C C . VAL A 1 141 ? 7.232 -30.719 -42.969 1.00 42.44 153 VAL A C 1
ATOM 1237 O O . VAL A 1 141 ? 7.911 -31.472 -43.670 1.00 39.84 153 VAL A O 1
ATOM 1247 N N . ASP A 1 142 ? 6.607 -31.120 -41.867 1.00 36.58 154 ASP A N 1
ATOM 1248 C CA . ASP A 1 142 ? 6.572 -32.519 -41.474 1.00 42.19 154 ASP A CA 1
ATOM 1249 C C . ASP A 1 142 ? 5.765 -33.307 -42.502 1.00 46.37 154 ASP A C 1
ATOM 1250 O O . ASP A 1 142 ? 4.670 -32.898 -42.893 1.00 32.22 154 ASP A O 1
ATOM 1255 N N . GLY A 1 143 ? 6.312 -34.436 -42.940 1.00 37.42 155 GLY A N 1
ATOM 1256 C CA . GLY A 1 143 ? 5.678 -35.242 -43.966 1.00 23.66 155 GLY A CA 1
ATOM 1257 C C . GLY A 1 143 ? 6.473 -35.224 -45.256 1.00 26.15 155 GLY A C 1
ATOM 1258 O O . GLY A 1 143 ? 6.070 -35.823 -46.249 1.00 40.39 155 GLY A O 1
ATOM 1259 N N . LEU A 1 144 ? 7.607 -34.529 -45.235 1.00 20.84 156 LEU A N 1
ATOM 1260 C CA . LEU A 1 144 ? 8.470 -34.408 -46.405 1.00 24.97 156 LEU A CA 1
ATOM 1261 C C . LEU A 1 144 ? 7.790 -33.618 -47.516 1.00 30.08 156 LEU A C 1
ATOM 1262 O O . LEU A 1 144 ? 8.089 -33.807 -48.694 1.00 27.43 156 LEU A O 1
ATOM 1267 N N . SER A 1 145 ? 6.876 -32.732 -47.140 1.00 27.35 157 SER A N 1
ATOM 1268 C CA . SER A 1 145 ? 6.253 -31.843 -48.107 1.00 24.16 157 SER A CA 1
ATOM 1269 C C . SER A 1 145 ? 6.765 -30.430 -47.873 1.00 26.02 157 SER A C 1
ATOM 1270 O O . SER A 1 145 ? 7.709 -30.222 -47.108 1.00 23.46 157 SER A O 1
ATOM 1273 N N . PHE A 1 146 ? 6.145 -29.460 -48.532 1.00 22.15 158 PHE A N 1
ATOM 1274 C CA . PHE A 1 146 ? 6.560 -28.075 -48.398 1.00 15.86 158 PHE A CA 1
ATOM 1275 C C . PHE A 1 146 ? 5.358 -27.150 -48.396 1.00 18.94 158 PHE A C 1
ATOM 1276 O O . PHE A 1 146 ? 4.234 -27.562 -48.689 1.00 17.45 158 PHE A O 1
ATOM 1284 N N . GLN A 1 147 ? 5.614 -25.897 -48.045 1.00 16.64 159 GLN A N 1
ATOM 1285 C CA . GLN A 1 147 ? 4.610 -24.850 -48.102 1.00 13.40 159 GLN A CA 1
ATOM 1286 C C . GLN A 1 147 ? 5.327 -23.552 -48.428 1.00 15.02 159 GLN A C 1
ATOM 1287 O O . GLN A 1 147 ? 6.554 -23.488 -48.381 1.00 20.53 159 GLN A O 1
ATOM 1293 N N . ALA A 1 148 ? 4.567 -22.523 -48.779 1.00 16.06 160 ALA A N 1
ATOM 1294 C CA . ALA A 1 148 ? 5.156 -21.237 -49.115 1.00 15.08 160 ALA A CA 1
ATOM 1295 C C . ALA A 1 148 ? 4.219 -20.107 -48.725 1.00 13.85 160 ALA A C 1
ATOM 1296 O O . ALA A 1 148 ? 3.005 -20.292 -48.649 1.00 15.04 160 ALA A O 1
ATOM 1298 N N . PHE A 1 149 ? 4.795 -18.937 -48.480 1.00 15.09 161 PHE A N 1
ATOM 1299 C CA . PHE A 1 149 ? 4.020 -17.759 -48.128 1.00 16.56 161 PHE A CA 1
ATOM 1300 C C . PHE A 1 149 ? 4.443 -16.601 -49.016 1.00 16.50 161 PHE A C 1
ATOM 1301 O O . PHE A 1 149 ? 5.630 -16.410 -49.276 1.00 16.51 161 PHE A O 1
ATOM 1309 N N . SER A 1 150 ? 3.468 -15.843 -49.499 1.00 14.38 162 SER A N 1
ATOM 1310 C CA . SER A 1 150 ? 3.753 -14.606 -50.209 1.00 19.68 162 SER A CA 1
ATOM 1311 C C . SER A 1 150 ? 2.760 -13.552 -49.751 1.00 22.73 162 SER A C 1
ATOM 1312 O O . SER A 1 150 ? 1.613 -13.867 -49.437 1.00 22.93 162 SER A O 1
ATOM 1315 N N . TYR A 1 151 ? 3.208 -12.304 -49.690 1.00 20.85 163 TYR A N 1
ATOM 1316 C CA . TYR A 1 151 ? 2.386 -11.238 -49.138 1.00 18.77 163 TYR A CA 1
ATOM 1317 C C . TYR A 1 151 ? 2.208 -10.103 -50.134 1.00 23.46 163 TYR A C 1
ATOM 1318 O O . TYR A 1 151 ? 3.058 -9.880 -50.994 1.00 32.52 163 TYR A O 1
ATOM 1327 N N . LEU A 1 152 ? 1.086 -9.401 -50.017 1.00 23.75 164 LEU A N 1
ATOM 1328 C CA . LEU A 1 152 ? 0.822 -8.227 -50.836 1.00 23.92 164 LEU A CA 1
ATOM 1329 C C . LEU A 1 152 ? 0.154 -7.162 -49.984 1.00 27.11 164 LEU A C 1
ATOM 1330 O O . LEU A 1 152 ? -0.906 -7.401 -49.408 1.00 30.68 164 LEU A O 1
ATOM 1335 N N . ASN A 1 153 ? 0.765 -5.985 -49.912 1.00 38.40 165 ASN A N 1
ATOM 1336 C CA . ASN A 1 153 ? 0.180 -4.876 -49.172 1.00 40.02 165 ASN A CA 1
ATOM 1337 C C . ASN A 1 153 ? -0.860 -4.170 -50.034 1.00 37.86 165 ASN A C 1
ATOM 1338 O O . ASN A 1 153 ? -0.632 -3.924 -51.218 1.00 38.91 165 ASN A O 1
ATOM 1343 N N . PHE A 1 154 ? -2.007 -3.853 -49.442 1.00 34.49 166 PHE A N 1
ATOM 1344 C CA . PHE A 1 154 ? -3.087 -3.206 -50.179 1.00 31.41 166 PHE A CA 1
ATOM 1345 C C . PHE A 1 154 ? -4.089 -2.577 -49.222 1.00 30.41 166 PHE A C 1
ATOM 1346 O O . PHE A 1 154 ? -4.112 -2.895 -48.033 1.00 22.80 166 PHE A O 1
ATOM 1354 N N . THR A 1 155 ? -4.917 -1.682 -49.750 1.00 31.04 167 THR A N 1
ATOM 1355 C CA . THR A 1 155 ? -5.979 -1.063 -48.969 1.00 28.99 167 THR A CA 1
ATOM 1356 C C . THR A 1 155 ? -7.319 -1.472 -49.571 1.00 25.88 167 THR A C 1
ATOM 1357 O O . THR A 1 155 ? -7.695 -0.997 -50.642 1.00 26.35 167 THR A O 1
ATOM 1364 N N . PRO A 1 156 ? -8.038 -2.375 -48.886 1.00 27.47 168 PRO A N 1
ATOM 1365 C CA . PRO A 1 156 ? -9.236 -3.031 -49.421 1.00 26.62 168 PRO A CA 1
ATOM 1366 C C . PRO A 1 156 ? -10.381 -2.065 -49.704 1.00 26.42 168 PRO A C 1
ATOM 1367 O O . PRO A 1 156 ? -10.618 -1.138 -48.931 1.00 25.18 168 PRO A O 1
ATOM 1371 N N . GLU A 1 157 ? -11.089 -2.307 -50.803 1.00 27.52 169 GLU A N 1
ATOM 1372 C CA . GLU A 1 157 ? -12.239 -1.498 -51.187 1.00 31.54 169 GLU A CA 1
ATOM 1373 C C . GLU A 1 157 ? -13.345 -2.392 -51.739 1.00 32.57 169 GLU A C 1
ATOM 1374 O O . GLU A 1 157 ? -13.065 -3.393 -52.396 1.00 38.04 169 GLU A O 1
ATOM 1380 N N . PRO A 1 158 ? -14.608 -2.030 -51.468 1.00 27.38 170 PRO A N 1
ATOM 1381 C CA . PRO A 1 158 ? -15.808 -2.819 -51.777 1.00 28.06 170 PRO A CA 1
ATOM 1382 C C . PRO A 1 158 ? -15.751 -3.606 -53.089 1.00 27.43 170 PRO A C 1
ATOM 1383 O O . PRO A 1 158 ? -16.028 -4.806 -53.094 1.00 25.88 170 PRO A O 1
ATOM 1387 N N . SER A 1 159 ? -15.407 -2.937 -54.184 1.00 24.48 171 SER A N 1
ATOM 1388 C CA . SER A 1 159 ? -15.458 -3.553 -55.508 1.00 30.61 171 SER A CA 1
ATOM 1389 C C . SER A 1 159 ? -14.297 -4.514 -55.786 1.00 36.27 171 SER A C 1
ATOM 1390 O O . SER A 1 159 ? -14.328 -5.263 -56.764 1.00 28.67 171 SER A O 1
ATOM 1393 N N . ASP A 1 160 ? -13.285 -4.497 -54.923 1.00 39.07 172 ASP A N 1
ATOM 1394 C CA . ASP A 1 160 ? -12.063 -5.274 -55.138 1.00 30.48 172 ASP A CA 1
ATOM 1395 C C . ASP A 1 160 ? -12.285 -6.764 -55.355 1.00 23.54 172 ASP A C 1
ATOM 1396 O O . ASP A 1 160 ? -13.121 -7.386 -54.702 1.00 26.61 172 ASP A O 1
ATOM 1401 N N . ILE A 1 161 ? -11.525 -7.321 -56.292 1.00 17.94 173 ILE A N 1
ATOM 1402 C CA . ILE A 1 161 ? -11.305 -8.758 -56.355 1.00 20.70 173 ILE A CA 1
ATOM 1403 C C . ILE A 1 161 ? -9.832 -8.992 -56.681 1.00 22.91 173 ILE A C 1
ATOM 1404 O O . ILE A 1 161 ? -9.281 -8.368 -57.588 1.00 20.84 173 ILE A O 1
ATOM 1414 N N . PHE A 1 162 ? -9.199 -9.890 -55.934 1.00 26.02 174 PHE A N 1
ATOM 1415 C CA . PHE A 1 162 ? -7.791 -10.214 -56.134 1.00 18.28 174 PHE A CA 1
ATOM 1416 C C . PHE A 1 162 ? -7.648 -11.684 -56.467 1.00 17.83 174 PHE A C 1
ATOM 1417 O O . PHE A 1 162 ? -8.560 -12.473 -56.226 1.00 19.22 174 PHE A O 1
ATOM 1425 N N . SER A 1 163 ? -6.503 -12.051 -57.029 1.00 21.27 175 SER A N 1
ATOM 1426 C CA . SER A 1 163 ? -6.208 -13.451 -57.291 1.00 21.33 175 SER A CA 1
ATOM 1427 C C . SER A 1 163 ? -4.723 -13.713 -57.090 1.00 21.43 175 SER A C 1
ATOM 1428 O O . SER A 1 163 ? -3.882 -12.863 -57.381 1.00 27.47 175 SER A O 1
ATOM 1431 N N . CYS A 1 164 ? -4.413 -14.898 -56.580 1.00 26.22 176 CYS A N 1
ATOM 1432 C CA . CYS A 1 164 ? -3.037 -15.328 -56.407 1.00 22.80 176 CYS A CA 1
ATOM 1433 C C . CYS A 1 164 ? -2.798 -16.478 -57.370 1.00 19.15 176 CYS A C 1
ATOM 1434 O O . CYS A 1 164 ? -3.609 -17.398 -57.456 1.00 19.04 176 CYS A O 1
ATOM 1437 N N . ILE A 1 165 ? -1.683 -16.430 -58.090 1.00 17.00 177 ILE A N 1
ATOM 1438 C CA . ILE A 1 165 ? -1.438 -17.378 -59.167 1.00 19.76 177 ILE A CA 1
ATOM 1439 C C . ILE A 1 165 ? -0.105 -18.098 -58.988 1.00 29.94 177 ILE A C 1
ATOM 1440 O O . ILE A 1 165 ? 0.963 -17.503 -59.140 1.00 27.71 177 ILE A O 1
ATOM 1450 N N . VAL A 1 166 ? -0.184 -19.389 -58.680 1.00 27.85 178 VAL A N 1
ATOM 1451 C CA . VAL A 1 166 ? 0.996 -20.196 -58.409 1.00 22.11 178 VAL A CA 1
ATOM 1452 C C . VAL A 1 166 ? 1.349 -21.047 -59.614 1.00 25.73 178 VAL A C 1
ATOM 1453 O O . VAL A 1 166 ? 0.501 -21.755 -60.151 1.00 27.29 178 VAL A O 1
ATOM 1463 N N . THR A 1 167 ? 2.608 -20.984 -60.028 1.00 24.17 179 THR A N 1
ATOM 1464 C CA . THR A 1 167 ? 3.077 -21.771 -61.156 1.00 18.77 179 THR A CA 1
ATOM 1465 C C . THR A 1 167 ? 4.058 -22.823 -60.675 1.00 23.49 179 THR A C 1
ATOM 1466 O O . THR A 1 167 ? 5.192 -22.503 -60.328 1.00 36.21 179 THR A O 1
ATOM 1473 N N . HIS A 1 168 ? 3.624 -24.078 -60.651 1.00 19.84 180 HIS A N 1
ATOM 1474 C CA . HIS A 1 168 ? 4.512 -25.170 -60.294 1.00 18.89 180 HIS A CA 1
ATOM 1475 C C . HIS A 1 168 ? 5.455 -25.381 -61.468 1.00 27.64 180 HIS A C 1
ATOM 1476 O O . HIS A 1 168 ? 5.031 -25.797 -62.546 1.00 34.37 180 HIS A O 1
ATOM 1483 N N . GLU A 1 169 ? 6.738 -25.109 -61.253 1.00 29.78 181 GLU A N 1
ATOM 1484 C CA . GLU A 1 169 ? 7.670 -24.920 -62.361 1.00 36.32 181 GLU A CA 1
ATOM 1485 C C . GLU A 1 169 ? 8.043 -26.209 -63.098 1.00 36.85 181 GLU A C 1
ATOM 1486 O O . GLU A 1 169 ? 8.716 -26.159 -64.127 1.00 47.29 181 GLU A O 1
ATOM 1492 N N . ILE A 1 170 ? 7.608 -27.355 -62.584 1.00 26.76 182 ILE A N 1
ATOM 1493 C CA . ILE A 1 170 ? 7.694 -28.593 -63.354 1.00 27.90 182 ILE A CA 1
ATOM 1494 C C . ILE A 1 170 ? 6.436 -28.752 -64.208 1.00 42.11 182 ILE A C 1
ATOM 1495 O O . ILE A 1 170 ? 5.377 -29.105 -63.703 1.00 60.37 182 ILE A O 1
ATOM 1505 N N . ASP A 1 171 ? 6.568 -28.476 -65.502 1.00 36.11 183 ASP A N 1
ATOM 1506 C CA . ASP A 1 171 ? 5.451 -28.526 -66.453 1.00 44.14 183 ASP A CA 1
ATOM 1507 C C . ASP A 1 171 ? 4.576 -27.268 -66.397 1.00 38.94 183 ASP A C 1
ATOM 1508 O O . ASP A 1 171 ? 3.575 -27.166 -67.105 1.00 44.72 183 ASP A O 1
ATOM 1513 N N . ARG A 1 172 ? 4.969 -26.310 -65.563 1.00 29.67 184 ARG A N 1
ATOM 1514 C CA . ARG A 1 172 ? 4.292 -25.015 -65.478 1.00 38.68 184 ARG A CA 1
ATOM 1515 C C . ARG A 1 172 ? 2.788 -25.110 -65.214 1.00 28.07 184 ARG A C 1
ATOM 1516 O O . ARG A 1 172 ? 1.999 -24.353 -65.781 1.00 27.01 184 ARG A O 1
ATOM 1524 N N . TYR A 1 173 ? 2.403 -26.033 -64.341 1.00 30.12 185 TYR A N 1
ATOM 1525 C CA . TYR A 1 173 ? 1.016 -26.164 -63.908 1.00 30.94 185 TYR A CA 1
ATOM 1526 C C . TYR A 1 173 ? 0.614 -24.941 -63.088 1.00 24.51 185 TYR A C 1
ATOM 1527 O O . TYR A 1 173 ? 1.365 -24.494 -62.225 1.00 28.69 185 TYR A O 1
ATOM 1536 N N . THR A 1 174 ? -0.559 -24.386 -63.378 1.00 29.14 186 THR A N 1
ATOM 1537 C CA . THR A 1 174 ? -1.035 -23.189 -62.687 1.00 30.26 186 THR A CA 1
ATOM 1538 C C . THR A 1 174 ? -2.131 -23.509 -61.671 1.00 29.44 186 THR A C 1
ATOM 1539 O O . THR A 1 174 ? -3.029 -24.306 -61.939 1.00 28.56 186 THR A O 1
ATOM 1546 N N . ALA A 1 175 ? -2.053 -22.860 -60.512 1.00 35.89 187 ALA A N 1
ATOM 1547 C CA . ALA A 1 175 ? -3.006 -23.066 -59.428 1.00 27.18 187 ALA A CA 1
ATOM 1548 C C . ALA A 1 175 ? -3.378 -21.710 -58.844 1.00 21.09 187 ALA A C 1
ATOM 1549 O O . ALA A 1 175 ? -2.502 -20.950 -58.443 1.00 19.04 187 ALA A O 1
ATOM 1551 N N . ILE A 1 176 ? -4.666 -21.376 -58.882 1.00 20.45 188 ILE A N 1
ATOM 1552 C CA . ILE A 1 176 ? -5.123 -20.039 -58.492 1.00 18.91 188 ILE A CA 1
ATOM 1553 C C . ILE A 1 176 ? -5.941 -19.998 -57.203 1.00 16.92 188 ILE A C 1
ATOM 1554 O O . ILE A 1 176 ? -6.384 -21.032 -56.695 1.00 16.66 188 ILE A O 1
ATOM 1564 N N . ALA A 1 177 ? -6.144 -18.784 -56.691 1.00 15.14 189 ALA A N 1
ATOM 1565 C CA . ALA A 1 177 ? -6.977 -18.548 -55.512 1.00 21.33 189 ALA A CA 1
ATOM 1566 C C . ALA A 1 177 ? -7.514 -17.118 -55.530 1.00 16.65 189 ALA A C 1
ATOM 1567 O O . ALA A 1 177 ? -6.737 -16.167 -55.535 1.00 17.30 189 ALA A O 1
ATOM 1569 N N . TYR A 1 178 ? -8.835 -16.965 -55.537 1.00 18.69 190 TYR A N 1
ATOM 1570 C CA . TYR A 1 178 ? -9.444 -15.637 -55.553 1.00 20.10 190 TYR A CA 1
ATOM 1571 C C . TYR A 1 178 ? -9.697 -15.104 -54.146 1.00 19.56 190 TYR A C 1
ATOM 1572 O O . TYR A 1 178 ? -9.824 -15.871 -53.191 1.00 18.01 190 TYR A O 1
ATOM 1581 N N . TRP A 1 179 ? -9.755 -13.779 -54.031 1.00 22.98 191 TRP A N 1
ATOM 1582 C CA . TRP A 1 179 ? -10.117 -13.124 -52.779 1.00 26.16 191 TRP A CA 1
ATOM 1583 C C . TRP A 1 179 ? -11.081 -11.972 -53.043 1.00 23.66 191 TRP A C 1
ATOM 1584 O O . TRP A 1 179 ? -10.916 -11.226 -54.008 1.00 19.56 191 TRP A O 1
ATOM 1595 N N . VAL A 1 180 ? -12.090 -11.835 -52.189 1.00 26.26 192 VAL A N 1
ATOM 1596 C CA . VAL A 1 180 ? -12.997 -10.696 -52.255 1.00 22.46 192 VAL A CA 1
ATOM 1597 C C . VAL A 1 180 ? -13.417 -10.281 -50.850 1.00 22.91 192 VAL A C 1
ATOM 1598 O O . VAL A 1 180 ? -13.307 -11.067 -49.910 1.00 22.44 192 VAL A O 1
ATOM 1608 N N . PRO A 1 181 ? -13.897 -9.037 -50.703 1.00 15.62 193 PRO A N 1
ATOM 1609 C CA . PRO A 1 181 ? -14.422 -8.575 -49.417 1.00 13.33 193 PRO A CA 1
ATOM 1610 C C . PRO A 1 181 ? -15.581 -9.442 -48.942 1.00 19.31 193 PRO A C 1
ATOM 1611 O O . PRO A 1 181 ? -16.587 -9.560 -49.642 1.00 19.32 193 PRO A O 1
ATOM 1615 N N . ARG A 1 182 ? -15.433 -10.047 -47.767 1.00 25.06 194 ARG A N 1
ATOM 1616 C CA . ARG A 1 182 ? -16.489 -10.870 -47.192 1.00 21.15 194 ARG A CA 1
ATOM 1617 C C . ARG A 1 182 ? -16.679 -10.510 -45.723 1.00 15.45 194 ARG A C 1
ATOM 1618 O O . ARG A 1 182 ? -15.749 -10.608 -44.925 1.00 17.72 194 ARG A O 1
ATOM 1626 N N . ASN A 1 183 ? -17.891 -10.087 -45.379 1.00 19.05 195 ASN A N 1
ATOM 1627 C CA . ASN A 1 183 ? -18.230 -9.732 -44.005 1.00 18.44 195 ASN A CA 1
ATOM 1628 C C . ASN A 1 183 ? -17.226 -8.766 -43.395 1.00 21.30 195 ASN A C 1
ATOM 1629 O O . ASN A 1 183 ? -16.550 -9.092 -42.418 1.00 23.62 195 ASN A O 1
ATOM 1634 N N . ALA A 1 184 ? -17.138 -7.572 -43.969 1.00 23.51 196 ALA A N 1
ATOM 1635 C CA . ALA A 1 184 ? -16.212 -6.561 -43.480 1.00 18.36 196 ALA A CA 1
ATOM 1636 C C . ALA A 1 184 ? -16.666 -6.071 -42.113 1.00 21.27 196 ALA A C 1
ATOM 1637 O O . ALA A 1 184 ? -17.854 -6.112 -41.792 1.00 17.35 196 ALA A O 1
ATOM 1639 N N . LEU A 1 185 ? -15.712 -5.619 -41.305 1.00 28.51 197 LEU A N 1
ATOM 1640 C CA . LEU A 1 185 ? -16.013 -5.117 -39.971 1.00 28.38 197 LEU A CA 1
ATOM 1641 C C . LEU A 1 185 ? -16.286 -3.617 -39.999 1.00 36.20 197 LEU A C 1
ATOM 1642 O O . LEU A 1 185 ? -15.640 -2.877 -40.743 1.00 30.99 197 LEU A O 1
ATOM 1647 N N . PRO A 1 186 ? -17.237 -3.162 -39.172 1.00 34.00 198 PRO A N 1
ATOM 1648 C CA . PRO A 1 186 ? -17.482 -1.728 -39.002 1.00 41.53 198 PRO A CA 1
ATOM 1649 C C . PRO A 1 186 ? -16.290 -1.065 -38.327 1.00 42.54 198 PRO A C 1
ATOM 1650 O O . PRO A 1 186 ? -15.541 -1.741 -37.620 1.00 42.99 198 PRO A O 1
ATOM 1654 N N . SER A 1 187 ? -16.110 0.232 -38.552 1.00 54.01 199 SER A N 1
ATOM 1655 C CA . SER A 1 187 ? -14.949 0.943 -38.031 1.00 67.50 199 SER A CA 1
ATOM 1656 C C . SER A 1 187 ? -15.283 1.730 -36.766 1.00 65.20 199 SER A C 1
ATOM 1657 O O . SER A 1 187 ? -16.158 2.597 -36.771 1.00 59.49 199 SER A O 1
ATOM 1660 N N . ASP A 1 188 ? -14.576 1.416 -35.684 1.00 61.81 200 ASP A N 1
ATOM 1661 C CA . ASP A 1 188 ? -14.783 2.084 -34.404 1.00 78.52 200 ASP A CA 1
ATOM 1662 C C . ASP A 1 188 ? -13.565 1.903 -33.503 1.00 84.04 200 ASP A C 1
ATOM 1663 O O . ASP A 1 188 ? -13.585 2.281 -32.331 1.00 73.61 200 ASP A O 1
ATOM 1668 N N . PHE B 2 1 ? 12.649 -35.830 -59.064 1.00 18.29 3 PHE B N 1
ATOM 1669 C CA . PHE B 2 1 ? 13.044 -36.553 -57.860 1.00 26.43 3 PHE B CA 1
ATOM 1670 C C . PHE B 2 1 ? 13.543 -35.606 -56.775 1.00 27.66 3 PHE B C 1
ATOM 1671 O O . PHE B 2 1 ? 14.380 -34.741 -57.031 1.00 29.15 3 PHE B O 1
ATOM 1679 N N . VAL B 2 2 ? 13.026 -35.780 -55.563 1.00 19.07 4 VAL B N 1
ATOM 1680 C CA . VAL B 2 2 ? 13.443 -34.973 -54.426 1.00 17.08 4 VAL B CA 1
ATOM 1681 C C . VAL B 2 2 ? 13.962 -35.881 -53.315 1.00 20.22 4 VAL B C 1
ATOM 1682 O O . VAL B 2 2 ? 13.408 -36.952 -53.073 1.00 23.40 4 VAL B O 1
ATOM 1692 N N . ALA B 2 3 ? 15.018 -35.444 -52.636 1.00 23.49 5 ALA B N 1
ATOM 1693 C CA . ALA B 2 3 ? 15.593 -36.208 -51.532 1.00 21.48 5 ALA B CA 1
ATOM 1694 C C . ALA B 2 3 ? 15.735 -35.330 -50.299 1.00 21.52 5 ALA B C 1
ATOM 1695 O O . ALA B 2 3 ? 15.897 -34.116 -50.408 1.00 20.43 5 ALA B O 1
ATOM 1697 N N . HIS B 2 4 ? 15.684 -35.949 -49.125 1.00 19.85 6 HIS B N 1
ATOM 1698 C CA . HIS B 2 4 ? 15.814 -35.209 -47.880 1.00 18.22 6 HIS B CA 1
ATOM 1699 C C . HIS B 2 4 ? 16.895 -35.818 -47.006 1.00 21.04 6 HIS B C 1
ATOM 1700 O O . HIS B 2 4 ? 17.180 -37.009 -47.099 1.00 26.73 6 HIS B O 1
ATOM 1707 N N . VAL B 2 5 ? 17.495 -34.992 -46.159 1.00 22.50 7 VAL B N 1
ATOM 1708 C CA . VAL B 2 5 ? 18.162 -35.486 -44.964 1.00 28.23 7 VAL B CA 1
ATOM 1709 C C . VAL B 2 5 ? 17.696 -34.559 -43.850 1.00 22.16 7 VAL B C 1
ATOM 1710 O O . VAL B 2 5 ? 18.083 -33.393 -43.785 1.00 29.39 7 VAL B O 1
ATOM 1720 N N . GLU B 2 6 ? 16.813 -35.073 -43.003 1.00 16.17 8 GLU B N 1
ATOM 1721 C CA . GLU B 2 6 ? 16.144 -34.242 -42.015 1.00 17.73 8 GLU B CA 1
ATOM 1722 C C . GLU B 2 6 ? 16.686 -34.490 -40.625 1.00 24.56 8 GLU B C 1
ATOM 1723 O O . GLU B 2 6 ? 16.484 -35.559 -40.048 1.00 30.76 8 GLU B O 1
ATOM 1729 N N . SER B 2 7 ? 17.378 -33.494 -40.088 1.00 20.43 9 SER B N 1
ATOM 1730 C CA . SER B 2 7 ? 17.789 -33.533 -38.700 1.00 20.94 9 SER B CA 1
ATOM 1731 C C . SER B 2 7 ? 16.715 -32.807 -37.914 1.00 19.01 9 SER B C 1
ATOM 1732 O O . SER B 2 7 ? 16.304 -31.710 -38.282 1.00 23.79 9 SER B O 1
ATOM 1735 N N . THR B 2 8 ? 16.244 -33.428 -36.842 1.00 25.47 10 THR B N 1
ATOM 1736 C CA . THR B 2 8 ? 15.202 -32.830 -36.025 1.00 31.74 10 THR B CA 1
ATOM 1737 C C . THR B 2 8 ? 15.543 -33.006 -34.556 1.00 36.60 10 THR B C 1
ATOM 1738 O O . THR B 2 8 ? 15.643 -34.128 -34.059 1.00 34.00 10 THR B O 1
ATOM 1745 N N . CYS B 2 9 ? 15.727 -31.884 -33.870 1.00 37.82 11 CYS B N 1
ATOM 1746 C CA . CYS B 2 9 ? 16.037 -31.892 -32.449 1.00 42.17 11 CYS B CA 1
ATOM 1747 C C . CYS B 2 9 ? 14.797 -31.525 -31.650 1.00 40.88 11 CYS B C 1
ATOM 1748 O O . CYS B 2 9 ? 14.040 -30.635 -32.039 1.00 41.76 11 CYS B O 1
ATOM 1751 N N . LEU B 2 10 ? 14.588 -32.218 -30.537 1.00 31.44 12 LEU B N 1
ATOM 1752 C CA . LEU B 2 10 ? 13.478 -31.914 -29.647 1.00 34.41 12 LEU B CA 1
ATOM 1753 C C . LEU B 2 10 ? 14.034 -31.468 -28.296 1.00 35.28 12 LEU B C 1
ATOM 1754 O O . LEU B 2 10 ? 14.701 -32.240 -27.611 1.00 37.57 12 LEU B O 1
ATOM 1759 N N . LEU B 2 11 ? 13.756 -30.222 -27.920 1.00 37.55 13 LEU B N 1
ATOM 1760 C CA . LEU B 2 11 ? 14.265 -29.658 -26.672 1.00 36.07 13 LEU B CA 1
ATOM 1761 C C . LEU B 2 11 ? 13.152 -28.916 -25.942 1.00 40.66 13 LEU B C 1
ATOM 1762 O O . LEU B 2 11 ? 12.235 -28.392 -26.571 1.00 52.59 13 LEU B O 1
ATOM 1767 N N . ASP B 2 12 ? 13.230 -28.876 -24.615 1.00 36.65 14 ASP B N 1
ATOM 1768 C CA . ASP B 2 12 ? 12.243 -28.154 -23.816 1.00 40.27 14 ASP B CA 1
ATOM 1769 C C . ASP B 2 12 ? 12.614 -26.681 -23.660 1.00 40.40 14 ASP B C 1
ATOM 1770 O O . ASP B 2 12 ? 13.642 -26.236 -24.165 1.00 42.35 14 ASP B O 1
ATOM 1775 N N . ASP B 2 13 ? 11.770 -25.935 -22.954 1.00 40.78 15 ASP B N 1
ATOM 1776 C CA . ASP B 2 13 ? 12.001 -24.512 -22.732 1.00 39.03 15 ASP B CA 1
ATOM 1777 C C . ASP B 2 13 ? 13.371 -24.255 -22.114 1.00 46.58 15 ASP B C 1
ATOM 1778 O O . ASP B 2 13 ? 14.021 -23.256 -22.420 1.00 43.52 15 ASP B O 1
ATOM 1783 N N . ALA B 2 14 ? 13.804 -25.162 -21.244 1.00 45.87 16 ALA B N 1
ATOM 1784 C CA . ALA B 2 14 ? 15.058 -24.989 -20.518 1.00 41.72 16 ALA B CA 1
ATOM 1785 C C . ALA B 2 14 ? 16.262 -25.053 -21.455 1.00 42.54 16 ALA B C 1
ATOM 1786 O O . ALA B 2 14 ? 17.305 -24.460 -21.180 1.00 43.58 16 ALA B O 1
ATOM 1788 N N . GLY B 2 15 ? 16.109 -25.771 -22.563 1.00 42.23 17 GLY B N 1
ATOM 1789 C CA . GLY B 2 15 ? 17.193 -25.972 -23.509 1.00 32.10 17 GLY B CA 1
ATOM 1790 C C . GLY B 2 15 ? 17.854 -27.331 -23.365 1.00 34.24 17 GLY B C 1
ATOM 1791 O O . GLY B 2 15 ? 18.917 -27.577 -23.933 1.00 35.63 17 GLY B O 1
ATOM 1792 N N . THR B 2 16 ? 17.216 -28.219 -22.608 1.00 36.45 18 THR B N 1
ATOM 1793 C CA . THR B 2 16 ? 17.748 -29.555 -22.367 1.00 38.99 18 THR B CA 1
ATOM 1794 C C . THR B 2 16 ? 17.201 -30.545 -23.393 1.00 36.89 18 THR B C 1
ATOM 1795 O O . THR B 2 16 ? 16.005 -30.835 -23.398 1.00 42.09 18 THR B O 1
ATOM 1802 N N . PRO B 2 17 ? 18.076 -31.058 -24.274 1.00 37.00 19 PRO B N 1
ATOM 1803 C CA . PRO B 2 17 ? 17.659 -31.924 -25.385 1.00 40.72 19 PRO B CA 1
ATOM 1804 C C . PRO B 2 17 ? 17.016 -33.228 -24.923 1.00 34.11 19 PRO B C 1
ATOM 1805 O O . PRO B 2 17 ? 17.563 -33.920 -24.065 1.00 40.69 19 PRO B O 1
ATOM 1809 N N . LYS B 2 18 ? 15.868 -33.557 -25.506 1.00 33.95 20 LYS B N 1
ATOM 1810 C CA . LYS B 2 18 ? 15.099 -34.725 -25.097 1.00 36.30 20 LYS B CA 1
ATOM 1811 C C . LYS B 2 18 ? 15.096 -35.806 -26.176 1.00 34.24 20 LYS B C 1
ATOM 1812 O O . LYS B 2 18 ? 15.025 -36.996 -25.871 1.00 37.16 20 LYS B O 1
ATOM 1818 N N . ASP B 2 19 ? 15.161 -35.394 -27.438 1.00 25.01 21 ASP B N 1
ATOM 1819 C CA . ASP B 2 19 ? 15.255 -36.350 -28.534 1.00 26.00 21 ASP B CA 1
ATOM 1820 C C . ASP B 2 19 ? 16.012 -35.776 -29.725 1.00 22.62 21 ASP B C 1
ATOM 1821 O O . ASP B 2 19 ? 16.071 -34.562 -29.916 1.00 32.21 21 ASP B O 1
ATOM 1826 N N . PHE B 2 20 ? 16.597 -36.666 -30.517 1.00 16.91 22 PHE B N 1
ATOM 1827 C CA . PHE B 2 20 ? 17.284 -36.282 -31.740 1.00 20.76 22 PHE B CA 1
ATOM 1828 C C . PHE B 2 20 ? 17.152 -37.398 -32.764 1.00 27.45 22 PHE B C 1
ATOM 1829 O O . PHE B 2 20 ? 17.433 -38.559 -32.465 1.00 35.75 22 PHE B O 1
ATOM 1837 N N . THR B 2 21 ? 16.729 -37.047 -33.974 1.00 25.38 23 THR B N 1
ATOM 1838 C CA . THR B 2 21 ? 16.600 -38.029 -35.043 1.00 32.08 23 THR B CA 1
ATOM 1839 C C . THR B 2 21 ? 17.214 -37.500 -36.334 1.00 27.52 23 THR B C 1
ATOM 1840 O O . THR B 2 21 ? 17.212 -36.298 -36.595 1.00 29.08 23 THR B O 1
ATOM 1847 N N . TYR B 2 22 ? 17.726 -38.418 -37.144 1.00 27.67 24 TYR B N 1
ATOM 1848 C CA . TYR B 2 22 ? 18.385 -38.076 -38.394 1.00 24.66 24 TYR B CA 1
ATOM 1849 C C . TYR B 2 22 ? 17.904 -39.056 -39.457 1.00 35.35 24 TYR B C 1
ATOM 1850 O O . TYR B 2 22 ? 18.214 -40.246 -39.396 1.00 30.73 24 TYR B O 1
ATOM 1859 N N . CYS B 2 23 ? 17.153 -38.552 -40.434 1.00 38.55 25 CYS B N 1
ATOM 1860 C CA . CYS B 2 23 ? 16.463 -39.416 -41.390 1.00 31.90 25 CYS B CA 1
ATOM 1861 C C . CYS B 2 23 ? 16.788 -39.080 -42.842 1.00 29.32 25 CYS B C 1
ATOM 1862 O O . CYS B 2 23 ? 17.030 -37.924 -43.189 1.00 23.85 25 CYS B O 1
ATOM 1865 N N . ILE B 2 24 ? 16.762 -40.109 -43.685 1.00 28.71 26 ILE B N 1
ATOM 1866 C CA . ILE B 2 24 ? 17.109 -39.983 -45.096 1.00 24.96 26 ILE B CA 1
ATOM 1867 C C . ILE B 2 24 ? 15.954 -40.451 -45.976 1.00 22.81 26 ILE B C 1
ATOM 1868 O O . ILE B 2 24 ? 15.481 -41.580 -45.837 1.00 21.09 26 ILE B O 1
ATOM 1878 N N . SER B 2 25 ? 15.502 -39.584 -46.878 1.00 18.90 27 SER B N 1
ATOM 1879 C CA . SER B 2 25 ? 14.350 -39.885 -47.722 1.00 18.75 27 SER B CA 1
ATOM 1880 C C . SER B 2 25 ? 14.642 -39.704 -49.207 1.00 18.74 27 SER B C 1
ATOM 1881 O O . SER B 2 25 ? 15.505 -38.917 -49.594 1.00 18.43 27 SER B O 1
ATOM 1884 N N . PHE B 2 26 ? 13.912 -40.451 -50.031 1.00 19.90 28 PHE B N 1
ATOM 1885 C CA . PHE B 2 26 ? 13.980 -40.307 -51.479 1.00 18.84 28 PHE B CA 1
ATOM 1886 C C . PHE B 2 26 ? 12.574 -40.428 -52.059 1.00 18.85 28 PHE B C 1
ATOM 1887 O O . PHE B 2 26 ? 11.817 -41.324 -51.689 1.00 26.11 28 PHE B O 1
ATOM 1895 N N . ASN B 2 27 ? 12.222 -39.513 -52.955 1.00 16.87 29 ASN B N 1
ATOM 1896 C CA . ASN B 2 27 ? 10.913 -39.526 -53.600 1.00 20.01 29 ASN B CA 1
ATOM 1897 C C . ASN B 2 27 ? 9.787 -39.527 -52.567 1.00 23.63 29 ASN B C 1
ATOM 1898 O O . ASN B 2 27 ? 8.780 -40.215 -52.727 1.00 26.75 29 ASN B O 1
ATOM 1903 N N . LYS B 2 28 ? 9.974 -38.742 -51.511 1.00 28.07 30 LYS B N 1
ATOM 1904 C CA . LYS B 2 28 ? 9.006 -38.629 -50.421 1.00 25.02 30 LYS B CA 1
ATOM 1905 C C . LYS B 2 28 ? 8.792 -39.954 -49.693 1.00 16.79 30 LYS B C 1
ATOM 1906 O O . LYS B 2 28 ? 7.745 -40.170 -49.078 1.00 15.68 30 LYS B O 1
ATOM 1912 N N . ASP B 2 29 ? 9.780 -40.839 -49.777 1.00 14.19 31 ASP B N 1
ATOM 1913 C CA . ASP B 2 29 ? 9.741 -42.105 -49.056 1.00 23.19 31 ASP B CA 1
ATOM 1914 C C . ASP B 2 29 ? 10.833 -42.115 -47.990 1.00 21.45 31 ASP B C 1
ATOM 1915 O O . ASP B 2 29 ? 12.018 -42.030 -48.308 1.00 21.82 31 ASP B O 1
ATOM 1920 N N . LEU B 2 30 ? 10.430 -42.212 -46.726 1.00 19.90 32 LEU B N 1
ATOM 1921 C CA . LEU B 2 30 ? 11.386 -42.290 -45.628 1.00 23.12 32 LEU B CA 1
ATOM 1922 C C . LEU B 2 30 ? 12.092 -43.639 -45.695 1.00 21.52 32 LEU B C 1
ATOM 1923 O O . LEU B 2 30 ? 11.466 -44.681 -45.496 1.00 24.22 32 LEU B O 1
ATOM 1928 N N . LEU B 2 31 ? 13.394 -43.619 -45.966 1.00 23.92 33 LEU B N 1
ATOM 1929 C CA . LEU B 2 31 ? 14.131 -44.851 -46.240 1.00 32.69 33 LEU B CA 1
ATOM 1930 C C . LEU B 2 31 ? 14.882 -45.394 -45.022 1.00 39.16 33 LEU B C 1
ATOM 1931 O O . LEU B 2 31 ? 14.799 -46.586 -44.723 1.00 35.87 33 LEU B O 1
ATOM 1936 N N . THR B 2 32 ? 15.623 -44.534 -44.329 1.00 33.22 34 THR B N 1
ATOM 1937 C CA . THR B 2 32 ? 16.411 -44.971 -43.179 1.00 35.91 34 THR B CA 1
ATOM 1938 C C . THR B 2 32 ? 16.610 -43.861 -42.153 1.00 36.72 34 THR B C 1
ATOM 1939 O O . THR B 2 32 ? 16.789 -42.699 -42.513 1.00 45.28 34 THR B O 1
ATOM 1946 N N . CYS B 2 33 ? 16.569 -44.227 -40.875 1.00 38.46 35 CYS B N 1
ATOM 1947 C CA . CYS B 2 33 ? 16.813 -43.274 -39.799 1.00 36.16 35 CYS B CA 1
ATOM 1948 C C . CYS B 2 33 ? 17.906 -43.773 -38.862 1.00 41.35 35 CYS B C 1
ATOM 1949 O O . CYS B 2 33 ? 18.106 -44.977 -38.708 1.00 39.76 35 CYS B O 1
ATOM 1952 N N . TRP B 2 34 ? 18.606 -42.830 -38.239 1.00 43.59 36 TRP B N 1
ATOM 1953 C CA . TRP B 2 34 ? 19.630 -43.147 -37.252 1.00 40.17 36 TRP B CA 1
ATOM 1954 C C . TRP B 2 34 ? 19.038 -43.944 -36.098 1.00 46.38 36 TRP B C 1
ATOM 1955 O O . TRP B 2 34 ? 17.979 -43.601 -35.572 1.00 46.75 36 TRP B O 1
ATOM 1966 N N . ASP B 2 35 ? 19.730 -45.007 -35.705 1.00 47.51 37 ASP B N 1
ATOM 1967 C CA . ASP B 2 35 ? 19.307 -45.811 -34.570 1.00 43.59 37 ASP B CA 1
ATOM 1968 C C . ASP B 2 35 ? 20.426 -45.780 -33.535 1.00 44.78 37 ASP B C 1
ATOM 1969 O O . ASP B 2 35 ? 21.431 -46.475 -33.685 1.00 53.51 37 ASP B O 1
ATOM 1974 N N . PRO B 2 36 ? 20.252 -44.980 -32.471 1.00 47.23 38 PRO B N 1
ATOM 1975 C CA . PRO B 2 36 ? 21.300 -44.797 -31.457 1.00 57.52 38 PRO B CA 1
ATOM 1976 C C . PRO B 2 36 ? 21.633 -46.087 -30.714 1.00 61.49 38 PRO B C 1
ATOM 1977 O O . PRO B 2 36 ? 22.808 -46.408 -30.528 1.00 50.70 38 PRO B O 1
ATOM 1981 N N . GLU B 2 37 ? 20.601 -46.805 -30.285 1.00 58.59 39 GLU B N 1
ATOM 1982 C CA . GLU B 2 37 ? 20.776 -48.089 -29.616 1.00 53.21 39 GLU B CA 1
ATOM 1983 C C . GLU B 2 37 ? 21.681 -49.013 -30.430 1.00 49.95 39 GLU B C 1
ATOM 1984 O O . GLU B 2 37 ? 22.401 -49.838 -29.869 1.00 53.68 39 GLU B O 1
ATOM 1990 N N . GLU B 2 38 ? 21.636 -48.874 -31.753 1.00 44.61 40 GLU B N 1
ATOM 1991 C CA . GLU B 2 38 ? 22.439 -49.708 -32.644 1.00 47.20 40 GLU B CA 1
ATOM 1992 C C . GLU B 2 38 ? 23.689 -48.987 -33.151 1.00 44.31 40 GLU B C 1
ATOM 1993 O O . GLU B 2 38 ? 24.551 -49.599 -33.779 1.00 49.23 40 GLU B O 1
ATOM 1999 N N . ASN B 2 39 ? 23.786 -47.692 -32.870 1.00 46.08 41 ASN B N 1
ATOM 2000 C CA . ASN B 2 39 ? 24.890 -46.870 -33.361 1.00 56.87 41 ASN B CA 1
ATOM 2001 C C . ASN B 2 39 ? 25.157 -47.062 -34.851 1.00 51.72 41 ASN B C 1
ATOM 2002 O O . ASN B 2 39 ? 26.310 -47.128 -35.283 1.00 42.82 41 ASN B O 1
ATOM 2007 N N . LYS B 2 40 ? 24.085 -47.155 -35.634 1.00 49.12 42 LYS B N 1
ATOM 2008 C CA . LYS B 2 40 ? 24.201 -47.193 -37.088 1.00 52.66 42 LYS B CA 1
ATOM 2009 C C . LYS B 2 40 ? 22.875 -46.841 -37.760 1.00 46.07 42 LYS B C 1
ATOM 2010 O O . LYS B 2 40 ? 21.826 -46.815 -37.115 1.00 48.80 42 LYS B O 1
ATOM 2016 N N . MET B 2 41 ? 22.928 -46.580 -39.062 1.00 38.29 43 MET B N 1
ATOM 2017 C CA . MET B 2 41 ? 21.730 -46.281 -39.835 1.00 39.40 43 MET B CA 1
ATOM 2018 C C . MET B 2 41 ? 20.933 -47.551 -40.100 1.00 38.83 43 MET B C 1
ATOM 2019 O O . MET B 2 41 ? 21.485 -48.557 -40.544 1.00 39.15 43 MET B O 1
ATOM 2024 N N . ALA B 2 42 ? 19.631 -47.496 -39.834 1.00 47.63 44 ALA B N 1
ATOM 2025 C CA . ALA B 2 42 ? 18.769 -48.660 -40.007 1.00 44.38 44 ALA B CA 1
ATOM 2026 C C . ALA B 2 42 ? 17.560 -48.324 -40.877 1.00 32.92 44 ALA B C 1
ATOM 2027 O O . ALA B 2 42 ? 16.788 -47.423 -40.549 1.00 32.37 44 ALA B O 1
ATOM 2029 N N . PRO B 2 43 ? 17.390 -49.055 -41.990 1.00 26.83 45 PRO B N 1
ATOM 2030 C CA . PRO B 2 43 ? 16.257 -48.890 -42.907 1.00 30.09 45 PRO B CA 1
ATOM 2031 C C . PRO B 2 43 ? 14.902 -48.876 -42.202 1.00 35.08 45 PRO B C 1
ATOM 2032 O O . PRO B 2 43 ? 14.596 -49.786 -41.432 1.00 35.29 45 PRO B O 1
ATOM 2036 N N . CYS B 2 44 ? 14.105 -47.848 -42.476 1.00 42.05 46 CYS B N 1
ATOM 2037 C CA . CYS B 2 44 ? 12.752 -47.744 -41.942 1.00 40.97 46 CYS B CA 1
ATOM 2038 C C . CYS B 2 44 ? 11.728 -48.266 -42.943 1.00 31.83 46 CYS B C 1
ATOM 2039 O O . CYS B 2 44 ? 10.549 -48.403 -42.619 1.00 21.19 46 CYS B O 1
ATOM 2042 N N . GLU B 2 45 ? 12.185 -48.558 -44.157 1.00 30.58 47 GLU B N 1
ATOM 2043 C CA . GLU B 2 45 ? 11.293 -48.929 -45.249 1.00 30.92 47 GLU B CA 1
ATOM 2044 C C . GLU B 2 45 ? 11.465 -50.383 -45.669 1.00 32.00 47 GLU B C 1
ATOM 2045 O O . GLU B 2 45 ? 12.527 -50.784 -46.143 1.00 34.12 47 GLU B O 1
ATOM 2051 N N . PHE B 2 46 ? 10.401 -51.163 -45.500 1.00 31.56 48 PHE B N 1
ATOM 2052 C CA . PHE B 2 46 ? 10.395 -52.561 -45.908 1.00 28.87 48 PHE B CA 1
ATOM 2053 C C . PHE B 2 46 ? 9.339 -52.817 -46.973 1.00 35.18 48 PHE B C 1
ATOM 2054 O O . PHE B 2 46 ? 8.331 -53.478 -46.727 1.00 38.03 48 PHE B O 1
ATOM 2062 N N . GLY B 2 47 ? 9.591 -52.285 -48.162 1.00 36.47 49 GLY B N 1
ATOM 2063 C CA . GLY B 2 47 ? 8.656 -52.379 -49.261 1.00 31.77 49 GLY B CA 1
ATOM 2064 C C . GLY B 2 47 ? 9.411 -52.417 -50.574 1.00 32.48 49 GLY B C 1
ATOM 2065 O O . GLY B 2 47 ? 10.393 -53.151 -50.715 1.00 45.05 49 GLY B O 1
ATOM 2066 N N . VAL B 2 48 ? 8.947 -51.633 -51.540 1.00 30.28 50 VAL B N 1
ATOM 2067 C CA . VAL B 2 48 ? 9.515 -51.646 -52.881 1.00 43.47 50 VAL B CA 1
ATOM 2068 C C . VAL B 2 48 ? 10.949 -51.133 -52.862 1.00 44.59 50 VAL B C 1
ATOM 2069 O O . VAL B 2 48 ? 11.820 -51.674 -53.542 1.00 49.40 50 VAL B O 1
ATOM 2079 N N . LEU B 2 49 ? 11.186 -50.083 -52.082 1.00 42.87 51 LEU B N 1
ATOM 2080 C CA . LEU B 2 49 ? 12.496 -49.441 -52.040 1.00 52.15 51 LEU B CA 1
ATOM 2081 C C . LEU B 2 49 ? 13.424 -49.998 -50.964 1.00 50.02 51 LEU B C 1
ATOM 2082 O O . LEU B 2 49 ? 14.575 -49.574 -50.862 1.00 50.97 51 LEU B O 1
ATOM 2087 N N . ASN B 2 50 ? 12.939 -50.948 -50.172 1.00 47.16 52 ASN B N 1
ATOM 2088 C CA . ASN B 2 50 ? 13.745 -51.527 -49.101 1.00 30.07 52 ASN B CA 1
ATOM 2089 C C . ASN B 2 50 ? 15.170 -51.802 -49.545 1.00 30.13 52 ASN B C 1
ATOM 2090 O O . ASN B 2 50 ? 16.125 -51.430 -48.863 1.00 33.82 52 ASN B O 1
ATOM 2095 N N . SER B 2 51 ? 15.304 -52.482 -50.677 1.00 27.17 53 SER B N 1
ATOM 2096 C CA . SER B 2 51 ? 16.610 -52.724 -51.266 1.00 29.92 53 SER B CA 1
ATOM 2097 C C . SER B 2 51 ? 17.479 -51.477 -51.178 1.00 31.18 53 SER B C 1
ATOM 2098 O O . SER B 2 51 ? 18.591 -51.520 -50.653 1.00 35.68 53 SER B O 1
ATOM 2101 N N . LEU B 2 52 ? 16.965 -50.364 -51.693 1.00 30.36 54 LEU B N 1
ATOM 2102 C CA . LEU B 2 52 ? 17.703 -49.107 -51.685 1.00 25.35 54 LEU B CA 1
ATOM 2103 C C . LEU B 2 52 ? 18.018 -48.650 -50.264 1.00 28.98 54 LEU B C 1
ATOM 2104 O O . LEU B 2 52 ? 19.141 -48.244 -49.970 1.00 31.42 54 LEU B O 1
ATOM 2109 N N . ALA B 2 53 ? 17.017 -48.707 -49.390 1.00 36.26 55 ALA B N 1
ATOM 2110 C CA . ALA B 2 53 ? 17.169 -48.253 -48.011 1.00 31.00 55 ALA B CA 1
ATOM 2111 C C . ALA B 2 53 ? 18.367 -48.921 -47.349 1.00 30.75 55 ALA B C 1
ATOM 2112 O O . ALA B 2 53 ? 19.126 -48.276 -46.625 1.00 26.83 55 ALA B O 1
ATOM 2114 N N . ASN B 2 54 ? 18.532 -50.215 -47.600 1.00 33.08 56 ASN B N 1
ATOM 2115 C CA . ASN B 2 54 ? 19.695 -50.940 -47.111 1.00 36.22 56 ASN B CA 1
ATOM 2116 C C . ASN B 2 54 ? 20.957 -50.332 -47.712 1.00 35.21 56 ASN B C 1
ATOM 2117 O O . ASN B 2 54 ? 21.860 -49.913 -46.989 1.00 39.86 56 ASN B O 1
ATOM 2122 N N . VAL B 2 55 ? 21.013 -50.296 -49.041 1.00 27.59 57 VAL B N 1
ATOM 2123 C CA . VAL B 2 55 ? 22.156 -49.732 -49.754 1.00 35.66 57 VAL B CA 1
ATOM 2124 C C . VAL B 2 55 ? 22.621 -48.409 -49.147 1.00 35.28 57 VAL B C 1
ATOM 2125 O O . VAL B 2 55 ? 23.800 -48.241 -48.840 1.00 43.43 57 VAL B O 1
ATOM 2135 N N . LEU B 2 56 ? 21.692 -47.474 -48.981 1.00 34.89 58 LEU B N 1
ATOM 2136 C CA . LEU B 2 56 ? 22.023 -46.148 -48.471 1.00 34.24 58 LEU B CA 1
ATOM 2137 C C . LEU B 2 56 ? 22.580 -46.218 -47.053 1.00 36.52 58 LEU B C 1
ATOM 2138 O O . LEU B 2 56 ? 23.502 -45.481 -46.703 1.00 41.12 58 LEU B O 1
ATOM 2143 N N . SER B 2 57 ? 22.017 -47.102 -46.237 1.00 35.64 59 SER B N 1
ATOM 2144 C CA . SER B 2 57 ? 22.474 -47.270 -44.862 1.00 32.99 59 SER B CA 1
ATOM 2145 C C . SER B 2 57 ? 23.949 -47.649 -44.826 1.00 36.68 59 SER B C 1
ATOM 2146 O O . SER B 2 57 ? 24.725 -47.086 -44.057 1.00 44.78 59 SER B O 1
ATOM 2149 N N . GLN B 2 58 ? 24.329 -48.603 -45.668 1.00 38.37 60 GLN B N 1
ATOM 2150 C CA . GLN B 2 58 ? 25.707 -49.078 -45.722 1.00 36.96 60 GLN B CA 1
ATOM 2151 C C . GLN B 2 58 ? 26.674 -47.996 -46.204 1.00 36.38 60 GLN B C 1
ATOM 2152 O O . GLN B 2 58 ? 27.728 -47.790 -45.602 1.00 43.15 60 GLN B O 1
ATOM 2158 N N . HIS B 2 59 ? 26.320 -47.312 -47.289 1.00 32.60 61 HIS B N 1
ATOM 2159 C CA . HIS B 2 59 ? 27.154 -46.234 -47.813 1.00 44.07 61 HIS B CA 1
ATOM 2160 C C . HIS B 2 59 ? 27.407 -45.193 -46.729 1.00 42.03 61 HIS B C 1
ATOM 2161 O O . HIS B 2 59 ? 28.482 -44.597 -46.661 1.00 46.22 61 HIS B O 1
ATOM 2168 N N . LEU B 2 60 ? 26.397 -44.968 -45.896 1.00 34.80 62 LEU B N 1
ATOM 2169 C CA . LEU B 2 60 ? 26.495 -44.014 -44.800 1.00 40.13 62 LEU B CA 1
ATOM 2170 C C . LEU B 2 60 ? 27.239 -44.613 -43.615 1.00 45.01 62 LEU B C 1
ATOM 2171 O O . LEU B 2 60 ? 27.971 -43.915 -42.916 1.00 50.24 62 LEU B O 1
ATOM 2176 N N . ASN B 2 61 ? 27.036 -45.906 -43.381 1.00 42.91 63 ASN B N 1
ATOM 2177 C CA . ASN B 2 61 ? 27.647 -46.571 -42.238 1.00 37.82 63 ASN B CA 1
ATOM 2178 C C . ASN B 2 61 ? 29.161 -46.730 -42.348 1.00 45.00 63 ASN B C 1
ATOM 2179 O O . ASN B 2 61 ? 29.856 -46.768 -41.333 1.00 48.50 63 ASN B O 1
ATOM 2184 N N . GLN B 2 62 ? 29.672 -46.817 -43.572 1.00 41.28 64 GLN B N 1
ATOM 2185 C CA . GLN B 2 62 ? 31.115 -46.875 -43.780 1.00 43.95 64 GLN B CA 1
ATOM 2186 C C . GLN B 2 62 ? 31.735 -45.485 -43.628 1.00 41.30 64 GLN B C 1
ATOM 2187 O O . GLN B 2 62 ? 32.955 -45.348 -43.539 1.00 45.66 64 GLN B O 1
ATOM 2193 N N . LYS B 2 63 ? 30.892 -44.456 -43.594 1.00 43.97 65 LYS B N 1
ATOM 2194 C CA . LYS B 2 63 ? 31.353 -43.111 -43.270 1.00 48.06 65 LYS B CA 1
ATOM 2195 C C . LYS B 2 63 ? 31.614 -43.057 -41.772 1.00 54.33 65 LYS B C 1
ATOM 2196 O O . LYS B 2 63 ? 30.802 -43.526 -40.975 1.00 54.54 65 LYS B O 1
ATOM 2202 N N . ASP B 2 64 ? 32.754 -42.491 -41.395 1.00 62.15 66 ASP B N 1
ATOM 2203 C CA . ASP B 2 64 ? 33.231 -42.577 -40.021 1.00 56.27 66 ASP B CA 1
ATOM 2204 C C . ASP B 2 64 ? 32.963 -41.299 -39.236 1.00 54.17 66 ASP B C 1
ATOM 2205 O O . ASP B 2 64 ? 32.497 -41.345 -38.098 1.00 51.63 66 ASP B O 1
ATOM 2210 N N . THR B 2 65 ? 33.276 -40.160 -39.843 1.00 55.11 67 THR B N 1
ATOM 2211 C CA . THR B 2 65 ? 33.058 -38.869 -39.203 1.00 54.32 67 THR B CA 1
ATOM 2212 C C . THR B 2 65 ? 31.584 -38.695 -38.853 1.00 62.11 67 THR B C 1
ATOM 2213 O O . THR B 2 65 ? 31.243 -38.193 -37.781 1.00 62.07 67 THR B O 1
ATOM 2220 N N . LEU B 2 66 ? 30.716 -39.109 -39.772 1.00 55.72 68 LEU B N 1
ATOM 2221 C CA . LEU B 2 66 ? 29.274 -39.050 -39.564 1.00 46.20 68 LEU B CA 1
ATOM 2222 C C . LEU B 2 66 ? 28.856 -39.810 -38.309 1.00 47.74 68 LEU B C 1
ATOM 2223 O O . LEU B 2 66 ? 28.013 -39.345 -37.544 1.00 52.26 68 LEU B O 1
ATOM 2228 N N . MET B 2 67 ? 29.435 -40.989 -38.112 1.00 44.10 69 MET B N 1
ATOM 2229 C CA . MET B 2 67 ? 29.065 -41.846 -36.990 1.00 42.47 69 MET B CA 1
ATOM 2230 C C . MET B 2 67 ? 29.323 -41.201 -35.632 1.00 49.33 69 MET B C 1
ATOM 2231 O O . MET B 2 67 ? 28.528 -41.357 -34.705 1.00 44.85 69 MET B O 1
ATOM 2236 N N . GLN B 2 68 ? 30.432 -40.481 -35.511 1.00 51.87 70 GLN B N 1
ATOM 2237 C CA . GLN B 2 68 ? 30.741 -39.786 -34.270 1.00 48.77 70 GLN B CA 1
ATOM 2238 C C . GLN B 2 68 ? 29.797 -38.602 -34.134 1.00 49.09 70 GLN B C 1
ATOM 2239 O O . GLN B 2 68 ? 29.189 -38.392 -33.084 1.00 50.06 70 GLN B O 1
ATOM 2245 N N . ARG B 2 69 ? 29.688 -37.829 -35.209 1.00 48.93 71 ARG B N 1
ATOM 2246 C CA . ARG B 2 69 ? 28.723 -36.740 -35.296 1.00 51.57 71 ARG B CA 1
ATOM 2247 C C . ARG B 2 69 ? 27.349 -37.126 -34.738 1.00 44.97 71 ARG B C 1
ATOM 2248 O O . ARG B 2 69 ? 26.802 -36.423 -33.888 1.00 42.26 71 ARG B O 1
ATOM 2256 N N . LEU B 2 70 ? 26.792 -38.235 -35.219 1.00 48.23 72 LEU B N 1
ATOM 2257 C CA . LEU B 2 70 ? 25.451 -38.657 -34.810 1.00 45.69 72 LEU B CA 1
ATOM 2258 C C . LEU B 2 70 ? 25.410 -39.227 -33.394 1.00 46.41 72 LEU B C 1
ATOM 2259 O O . LEU B 2 70 ? 24.401 -39.104 -32.700 1.00 47.28 72 LEU B O 1
ATOM 2264 N N . ARG B 2 71 ? 26.500 -39.852 -32.964 1.00 47.72 73 ARG B N 1
ATOM 2265 C CA . ARG B 2 71 ? 26.568 -40.384 -31.608 1.00 44.79 73 ARG B CA 1
ATOM 2266 C C . ARG B 2 71 ? 26.570 -39.254 -30.584 1.00 47.46 73 ARG B C 1
ATOM 2267 O O . ARG B 2 71 ? 26.095 -39.422 -29.460 1.00 53.41 73 ARG B O 1
ATOM 2275 N N . ASN B 2 72 ? 27.104 -38.103 -30.980 1.00 44.86 74 ASN B N 1
ATOM 2276 C CA . ASN B 2 72 ? 27.105 -36.921 -30.126 1.00 43.41 74 ASN B CA 1
ATOM 2277 C C . ASN B 2 72 ? 26.008 -35.945 -30.545 1.00 45.94 74 ASN B C 1
ATOM 2278 O O . ASN B 2 72 ? 25.929 -34.828 -30.038 1.00 51.01 74 ASN B O 1
ATOM 2283 N N . GLY B 2 73 ? 25.171 -36.374 -31.485 1.00 48.87 75 GLY B N 1
ATOM 2284 C CA . GLY B 2 73 ? 24.129 -35.533 -32.046 1.00 48.69 75 GLY B CA 1
ATOM 2285 C C . GLY B 2 73 ? 23.276 -34.816 -31.017 1.00 41.65 75 GLY B C 1
ATOM 2286 O O . GLY B 2 73 ? 23.020 -33.618 -31.139 1.00 42.44 75 GLY B O 1
ATOM 2287 N N . LEU B 2 74 ? 22.832 -35.548 -30.001 1.00 29.02 76 LEU B N 1
ATOM 2288 C CA . LEU B 2 74 ? 21.970 -34.979 -28.974 1.00 27.74 76 LEU B CA 1
ATOM 2289 C C . LEU B 2 74 ? 22.621 -33.736 -28.369 1.00 40.34 76 LEU B C 1
ATOM 2290 O O . LEU B 2 74 ? 21.939 -32.768 -28.035 1.00 35.99 76 LEU B O 1
ATOM 2295 N N . GLN B 2 75 ? 23.944 -33.769 -28.237 1.00 47.68 77 GLN B N 1
ATOM 2296 C CA . GLN B 2 75 ? 24.694 -32.629 -27.720 1.00 40.85 77 GLN B CA 1
ATOM 2297 C C . GLN B 2 75 ? 24.682 -31.474 -28.714 1.00 42.14 77 GLN B C 1
ATOM 2298 O O . GLN B 2 75 ? 24.354 -30.343 -28.356 1.00 43.46 77 GLN B O 1
ATOM 2304 N N . ASN B 2 76 ? 25.031 -31.765 -29.963 1.00 45.50 78 ASN B N 1
ATOM 2305 C CA . ASN B 2 76 ? 25.049 -30.750 -31.011 1.00 46.36 78 ASN B CA 1
ATOM 2306 C C . ASN B 2 76 ? 23.826 -29.844 -30.943 1.00 39.60 78 ASN B C 1
ATOM 2307 O O . ASN B 2 76 ? 23.944 -28.624 -31.033 1.00 26.34 78 ASN B O 1
ATOM 2312 N N . CYS B 2 77 ? 22.653 -30.452 -30.794 1.00 42.21 79 CYS B N 1
ATOM 2313 C CA . CYS B 2 77 ? 21.403 -29.706 -30.696 1.00 41.29 79 CYS B CA 1
ATOM 2314 C C . CYS B 2 77 ? 21.474 -28.612 -29.637 1.00 41.69 79 CYS B C 1
ATOM 2315 O O . CYS B 2 77 ? 21.203 -27.446 -29.922 1.00 40.15 79 CYS B O 1
ATOM 2318 N N . ALA B 2 78 ? 21.832 -28.995 -28.416 1.00 46.47 80 ALA B N 1
ATOM 2319 C CA . ALA B 2 78 ? 21.930 -28.048 -27.310 1.00 40.92 80 ALA B CA 1
ATOM 2320 C C . ALA B 2 78 ? 23.000 -26.995 -27.574 1.00 38.88 80 ALA B C 1
ATOM 2321 O O . ALA B 2 78 ? 22.814 -25.818 -27.266 1.00 43.76 80 ALA B O 1
ATOM 2323 N N . THR B 2 79 ? 24.123 -27.430 -28.136 1.00 31.37 81 THR B N 1
ATOM 2324 C CA . THR B 2 79 ? 25.245 -26.541 -28.422 1.00 38.09 81 THR B CA 1
ATOM 2325 C C . THR B 2 79 ? 24.925 -25.572 -29.563 1.00 39.73 81 THR B C 1
ATOM 2326 O O . THR B 2 79 ? 25.289 -24.397 -29.517 1.00 37.94 81 THR B O 1
ATOM 2333 N N . HIS B 2 80 ? 24.244 -26.080 -30.584 1.00 41.62 82 HIS B N 1
ATOM 2334 C CA . HIS B 2 80 ? 23.911 -25.299 -31.770 1.00 35.47 82 HIS B CA 1
ATOM 2335 C C . HIS B 2 80 ? 22.827 -24.268 -31.469 1.00 39.49 82 HIS B C 1
ATOM 2336 O O . HIS B 2 80 ? 22.888 -23.134 -31.943 1.00 49.40 82 HIS B O 1
ATOM 2343 N N . THR B 2 81 ? 21.837 -24.672 -30.679 1.00 36.15 83 THR B N 1
ATOM 2344 C CA . THR B 2 81 ? 20.676 -23.833 -30.385 1.00 41.81 83 THR B CA 1
ATOM 2345 C C . THR B 2 81 ? 20.941 -22.817 -29.272 1.00 42.52 83 THR B C 1
ATOM 2346 O O . THR B 2 81 ? 20.239 -21.811 -29.161 1.00 46.81 83 THR B O 1
ATOM 2353 N N . GLN B 2 82 ? 21.956 -23.086 -28.458 1.00 40.76 84 GLN B N 1
ATOM 2354 C CA . GLN B 2 82 ? 22.210 -22.336 -27.225 1.00 48.24 84 GLN B CA 1
ATOM 2355 C C . GLN B 2 82 ? 21.874 -20.835 -27.251 1.00 51.00 84 GLN B C 1
ATOM 2356 O O . GLN B 2 82 ? 21.132 -20.356 -26.392 1.00 44.23 84 GLN B O 1
ATOM 2362 N N . PRO B 2 83 ? 22.409 -20.087 -28.229 1.00 45.20 85 PRO B N 1
ATOM 2363 C CA . PRO B 2 83 ? 22.267 -18.624 -28.174 1.00 49.74 85 PRO B CA 1
ATOM 2364 C C . PRO B 2 83 ? 20.837 -18.080 -28.296 1.00 51.58 85 PRO B C 1
ATOM 2365 O O . PRO B 2 83 ? 20.474 -17.155 -27.572 1.00 51.93 85 PRO B O 1
ATOM 2369 N N . PHE B 2 84 ? 20.048 -18.644 -29.203 1.00 44.93 86 PHE B N 1
ATOM 2370 C CA . PHE B 2 84 ? 18.724 -18.105 -29.508 1.00 46.93 86 PHE B CA 1
ATOM 2371 C C . PHE B 2 84 ? 17.557 -18.830 -28.827 1.00 50.37 86 PHE B C 1
ATOM 2372 O O . PHE B 2 84 ? 16.503 -18.234 -28.603 1.00 54.92 86 PHE B O 1
ATOM 2380 N N . TRP B 2 85 ? 17.749 -20.101 -28.487 1.00 42.06 87 TRP B N 1
ATOM 2381 C CA . TRP B 2 85 ? 16.675 -20.916 -27.917 1.00 36.76 87 TRP B CA 1
ATOM 2382 C C . TRP B 2 85 ? 15.941 -20.263 -26.748 1.00 40.44 87 TRP B C 1
ATOM 2383 O O . TRP B 2 85 ? 14.748 -20.496 -26.553 1.00 42.44 87 TRP B O 1
ATOM 2394 N N . GLY B 2 86 ? 16.641 -19.447 -25.974 1.00 49.24 88 GLY B N 1
ATOM 2395 C CA . GLY B 2 86 ? 16.017 -18.755 -24.863 1.00 50.32 88 GLY B CA 1
ATOM 2396 C C . GLY B 2 86 ? 15.134 -17.621 -25.350 1.00 44.65 88 GLY B C 1
ATOM 2397 O O . GLY B 2 86 ? 14.062 -17.374 -24.801 1.00 56.86 88 GLY B O 1
ATOM 2398 N N . SER B 2 87 ? 15.590 -16.935 -26.393 1.00 42.12 89 SER B N 1
ATOM 2399 C CA . SER B 2 87 ? 14.823 -15.865 -27.027 1.00 46.32 89 SER B CA 1
ATOM 2400 C C . SER B 2 87 ? 13.531 -16.352 -27.681 1.00 48.20 89 SER B C 1
ATOM 2401 O O . SER B 2 87 ? 12.525 -15.641 -27.674 1.00 52.27 89 SER B O 1
ATOM 2404 N N . LEU B 2 88 ? 13.558 -17.553 -28.250 1.00 39.85 90 LEU B N 1
ATOM 2405 C CA . LEU B 2 88 ? 12.388 -18.097 -28.936 1.00 44.51 90 LEU B CA 1
ATOM 2406 C C . LEU B 2 88 ? 11.337 -18.558 -27.930 1.00 51.24 90 LEU B C 1
ATOM 2407 O O . LEU B 2 88 ? 10.141 -18.324 -28.114 1.00 46.14 90 LEU B O 1
ATOM 2412 N N . THR B 2 89 ? 11.787 -19.222 -26.872 1.00 39.67 91 THR B N 1
ATOM 2413 C CA . THR B 2 89 ? 10.886 -19.668 -25.818 1.00 36.38 91 THR B CA 1
ATOM 2414 C C . THR B 2 89 ? 10.349 -18.480 -25.015 1.00 34.81 91 THR B C 1
ATOM 2415 O O . THR B 2 89 ? 9.340 -18.602 -24.321 1.00 36.06 91 THR B O 1
ATOM 2422 N N . ASN B 2 90 ? 11.015 -17.331 -25.119 1.00 37.74 92 ASN B N 1
ATOM 2423 C CA . ASN B 2 90 ? 10.536 -16.113 -24.472 1.00 34.28 92 ASN B CA 1
ATOM 2424 C C . ASN B 2 90 ? 9.682 -15.269 -25.418 1.00 35.22 92 ASN B C 1
ATOM 2425 O O . ASN B 2 90 ? 9.068 -14.287 -25.000 1.00 32.77 92 ASN B O 1
ATOM 2430 N N . ARG B 2 91 ? 9.646 -15.650 -26.692 1.00 35.70 93 ARG B N 1
ATOM 2431 C CA . ARG B 2 91 ? 8.970 -14.851 -27.709 1.00 24.21 93 ARG B CA 1
ATOM 2432 C C . ARG B 2 91 ? 7.453 -14.966 -27.600 1.00 26.83 93 ARG B C 1
ATOM 2433 O O . ARG B 2 91 ? 6.900 -16.065 -27.672 1.00 20.34 93 ARG B O 1
ATOM 2441 N N . THR B 2 92 ? 6.789 -13.827 -27.411 1.00 20.30 94 THR B N 1
ATOM 2442 C CA . THR B 2 92 ? 5.329 -13.773 -27.405 1.00 15.94 94 THR B CA 1
ATOM 2443 C C . THR B 2 92 ? 4.824 -12.416 -27.891 1.00 18.31 94 THR B C 1
ATOM 2444 O O . THR B 2 92 ? 5.295 -11.372 -27.441 1.00 13.79 94 THR B O 1
ATOM 2451 N N . ARG B 2 93 ? 3.851 -12.440 -28.798 1.00 22.90 95 ARG B N 1
ATOM 2452 C CA . ARG B 2 93 ? 3.224 -11.219 -29.295 1.00 16.65 95 ARG B CA 1
ATOM 2453 C C . ARG B 2 93 ? 1.773 -11.134 -28.836 1.00 19.59 95 ARG B C 1
ATOM 2454 O O . ARG B 2 93 ? 1.064 -12.138 -28.820 1.00 19.19 95 ARG B O 1
ATOM 2462 N N . PRO B 2 94 ? 1.323 -9.926 -28.469 1.00 23.16 96 PRO B N 1
ATOM 2463 C CA . PRO B 2 94 ? -0.025 -9.756 -27.927 1.00 20.15 96 PRO B CA 1
ATOM 2464 C C . PRO B 2 94 ? -1.085 -9.889 -29.011 1.00 21.14 96 PRO B C 1
ATOM 2465 O O . PRO B 2 94 ? -0.894 -9.367 -30.109 1.00 21.69 96 PRO B O 1
ATOM 2469 N N . PRO B 2 95 ? -2.190 -10.587 -28.711 1.00 20.19 97 PRO B N 1
ATOM 2470 C CA . PRO B 2 95 ? -3.268 -10.744 -29.688 1.00 21.73 97 PRO B CA 1
ATOM 2471 C C . PRO B 2 95 ? -4.157 -9.512 -29.749 1.00 19.62 97 PRO B C 1
ATOM 2472 O O . PRO B 2 95 ? -4.466 -8.922 -28.713 1.00 13.59 97 PRO B O 1
ATOM 2476 N N . SER B 2 96 ? -4.560 -9.133 -30.956 1.00 27.97 98 SER B N 1
ATOM 2477 C CA . SER B 2 96 ? -5.584 -8.116 -31.134 1.00 23.14 98 SER B CA 1
ATOM 2478 C C . SER B 2 96 ? -6.920 -8.840 -31.182 1.00 20.70 98 SER B C 1
ATOM 2479 O O . SER B 2 96 ? -6.997 -9.970 -31.664 1.00 19.83 98 SER B O 1
ATOM 2482 N N . VAL B 2 97 ? -7.970 -8.200 -30.682 1.00 19.89 99 VAL B N 1
ATOM 2483 C CA . VAL B 2 97 ? -9.266 -8.859 -30.559 1.00 18.68 99 VAL B CA 1
ATOM 2484 C C . VAL B 2 97 ? -10.398 -7.924 -30.958 1.00 19.12 99 VAL B C 1
ATOM 2485 O O . VAL B 2 97 ? -10.600 -6.879 -30.341 1.00 30.83 99 VAL B O 1
ATOM 2495 N N . GLN B 2 98 ? -11.142 -8.313 -31.989 1.00 19.82 100 GLN B N 1
ATOM 2496 C CA . GLN B 2 98 ? -12.221 -7.485 -32.508 1.00 24.02 100 GLN B CA 1
ATOM 2497 C C . GLN B 2 98 ? -13.465 -8.338 -32.736 1.00 23.02 100 GLN B C 1
ATOM 2498 O O . GLN B 2 98 ? -13.371 -9.452 -33.254 1.00 19.70 100 GLN B O 1
ATOM 2504 N N . VAL B 2 99 ? -14.626 -7.814 -32.354 1.00 18.33 101 VAL B N 1
ATOM 2505 C CA . VAL B 2 99 ? -15.876 -8.565 -32.454 1.00 12.78 101 VAL B CA 1
ATOM 2506 C C . VAL B 2 99 ? -16.886 -7.831 -33.320 1.00 19.44 101 VAL B C 1
ATOM 2507 O O . VAL B 2 99 ? -17.094 -6.629 -33.162 1.00 30.54 101 VAL B O 1
ATOM 2517 N N . ALA B 2 100 ? -17.517 -8.563 -34.230 1.00 15.61 102 ALA B N 1
ATOM 2518 C CA . ALA B 2 100 ? -18.517 -7.986 -35.116 1.00 11.96 102 ALA B CA 1
ATOM 2519 C C . ALA B 2 100 ? -19.430 -9.078 -35.645 1.00 16.91 102 ALA B C 1
ATOM 2520 O O . ALA B 2 100 ? -19.126 -10.262 -35.520 1.00 22.93 102 ALA B O 1
ATOM 2522 N N . LYS B 2 101 ? -20.543 -8.678 -36.250 1.00 32.25 103 LYS B N 1
ATOM 2523 C CA . LYS B 2 101 ? -21.477 -9.637 -36.822 1.00 22.08 103 LYS B CA 1
ATOM 2524 C C . LYS B 2 101 ? -20.903 -10.236 -38.094 1.00 21.75 103 LYS B C 1
ATOM 2525 O O . LYS B 2 101 ? -19.995 -9.672 -38.705 1.00 18.50 103 LYS B O 1
ATOM 2531 N N . THR B 2 102 ? -21.437 -11.390 -38.478 1.00 26.76 104 THR B N 1
ATOM 2532 C CA . THR B 2 102 ? -21.055 -12.047 -39.719 1.00 26.74 104 THR B CA 1
ATOM 2533 C C . THR B 2 102 ? -22.241 -12.857 -40.246 1.00 17.99 104 THR B C 1
ATOM 2534 O O . THR B 2 102 ? -23.195 -13.122 -39.515 1.00 11.60 104 THR B O 1
ATOM 2541 N N . THR B 2 103 ? -22.187 -13.232 -41.520 1.00 15.00 105 THR B N 1
ATOM 2542 C CA . THR B 2 103 ? -23.257 -14.013 -42.133 1.00 14.60 105 THR B CA 1
ATOM 2543 C C . THR B 2 103 ? -23.377 -15.367 -41.442 1.00 19.86 105 THR B C 1
ATOM 2544 O O . THR B 2 103 ? -22.391 -16.096 -41.335 1.00 24.38 105 THR B O 1
ATOM 2551 N N . PRO B 2 104 ? -24.585 -15.709 -40.966 1.00 16.60 106 PRO B N 1
ATOM 2552 C CA . PRO B 2 104 ? -24.779 -16.980 -40.257 1.00 15.80 106 PRO B CA 1
ATOM 2553 C C . PRO B 2 104 ? -24.606 -18.195 -41.165 1.00 14.30 106 PRO B C 1
ATOM 2554 O O . PRO B 2 104 ? -24.554 -18.053 -42.386 1.00 9.96 106 PRO B O 1
ATOM 2558 N N . PHE B 2 105 ? -24.506 -19.376 -40.563 1.00 23.50 107 PHE B N 1
ATOM 2559 C CA . PHE B 2 105 ? -24.311 -20.612 -41.314 1.00 23.17 107 PHE B CA 1
ATOM 2560 C C . PHE B 2 105 ? -24.605 -21.827 -40.441 1.00 22.61 107 PHE B C 1
ATOM 2561 O O . PHE B 2 105 ? -24.245 -21.861 -39.265 1.00 19.83 107 PHE B O 1
ATOM 2569 N N . ASN B 2 106 ? -25.259 -22.821 -41.034 1.00 24.56 108 ASN B N 1
ATOM 2570 C CA . ASN B 2 106 ? -25.672 -24.025 -40.316 1.00 27.39 108 ASN B CA 1
ATOM 2571 C C . ASN B 2 106 ? -26.371 -23.704 -38.997 1.00 24.57 108 ASN B C 1
ATOM 2572 O O . ASN B 2 106 ? -26.054 -24.284 -37.959 1.00 21.19 108 ASN B O 1
ATOM 2577 N N . THR B 2 107 ? -27.325 -22.779 -39.044 1.00 19.13 109 THR B N 1
ATOM 2578 C CA . THR B 2 107 ? -28.055 -22.375 -37.849 1.00 23.93 109 THR B CA 1
ATOM 2579 C C . THR B 2 107 ? -29.419 -21.793 -38.198 1.00 28.73 109 THR B C 1
ATOM 2580 O O . THR B 2 107 ? -29.601 -21.211 -39.267 1.00 32.48 109 THR B O 1
ATOM 2587 N N . ARG B 2 108 ? -30.373 -21.945 -37.285 1.00 29.81 110 ARG B N 1
ATOM 2588 C CA . ARG B 2 108 ? -31.689 -21.342 -37.451 1.00 30.11 110 ARG B CA 1
ATOM 2589 C C . ARG B 2 108 ? -31.693 -19.936 -36.862 1.00 38.51 110 ARG B C 1
ATOM 2590 O O . ARG B 2 108 ? -32.691 -19.220 -36.951 1.00 39.53 110 ARG B O 1
ATOM 2598 N N . GLU B 2 109 ? -30.568 -19.540 -36.273 1.00 35.05 111 GLU B N 1
ATOM 2599 C CA . GLU B 2 109 ? -30.442 -18.223 -35.660 1.00 25.92 111 GLU B CA 1
ATOM 2600 C C . GLU B 2 109 ? -30.288 -17.130 -36.711 1.00 26.14 111 GLU B C 1
ATOM 2601 O O . GLU B 2 109 ? -29.658 -17.343 -37.747 1.00 25.05 111 GLU B O 1
ATOM 2607 N N . PRO B 2 110 ? -30.869 -15.951 -36.442 1.00 25.12 112 PRO B N 1
ATOM 2608 C CA . PRO B 2 110 ? -30.837 -14.807 -37.359 1.00 17.82 112 PRO B CA 1
ATOM 2609 C C . PRO B 2 110 ? -29.536 -14.016 -37.282 1.00 18.06 112 PRO B C 1
ATOM 2610 O O . PRO B 2 110 ? -29.234 -13.251 -38.198 1.00 13.00 112 PRO B O 1
ATOM 2614 N N . VAL B 2 111 ? -28.775 -14.211 -36.210 1.00 24.56 113 VAL B N 1
ATOM 2615 C CA . VAL B 2 111 ? -27.566 -13.428 -35.973 1.00 22.22 113 VAL B CA 1
ATOM 2616 C C . VAL B 2 111 ? -26.387 -14.325 -35.632 1.00 22.03 113 VAL B C 1
ATOM 2617 O O . VAL B 2 111 ? -26.523 -15.286 -34.875 1.00 26.04 113 VAL B O 1
ATOM 2627 N N . MET B 2 112 ? -25.229 -13.998 -36.194 1.00 27.10 114 MET B N 1
ATOM 2628 C CA . MET B 2 112 ? -24.001 -14.728 -35.916 1.00 16.54 114 MET B CA 1
ATOM 2629 C C . MET B 2 112 ? -22.883 -13.736 -35.610 1.00 15.76 114 MET B C 1
ATOM 2630 O O . MET B 2 112 ? -22.619 -12.830 -36.399 1.00 18.15 114 MET B O 1
ATOM 2635 N N . LEU B 2 113 ? -22.224 -13.915 -34.471 1.00 14.70 115 LEU B N 1
ATOM 2636 C CA . LEU B 2 113 ? -21.097 -13.067 -34.102 1.00 14.71 115 LEU B CA 1
ATOM 2637 C C . LEU B 2 113 ? -19.795 -13.759 -34.447 1.00 12.08 115 LEU B C 1
ATOM 2638 O O . LEU B 2 113 ? -19.724 -14.985 -34.500 1.00 18.72 115 LEU B O 1
ATOM 2643 N N . ALA B 2 114 ? -18.764 -12.963 -34.694 1.00 9.23 116 ALA B N 1
ATOM 2644 C CA . ALA B 2 114 ? -17.438 -13.499 -34.933 1.00 10.66 116 ALA B CA 1
ATOM 2645 C C . ALA B 2 114 ? -16.450 -12.788 -34.029 1.00 18.57 116 ALA B C 1
ATOM 2646 O O . ALA B 2 114 ? -16.420 -11.560 -33.978 1.00 23.00 116 ALA B O 1
ATOM 2648 N N . CYS B 2 115 ? -15.646 -13.561 -33.309 1.00 12.74 117 CYS B N 1
ATOM 2649 C CA . CYS B 2 115 ? -14.571 -12.987 -32.521 1.00 11.73 117 CYS B CA 1
ATOM 2650 C C . CYS B 2 115 ? -13.262 -13.175 -33.265 1.00 16.37 117 CYS B C 1
ATOM 2651 O O . CYS B 2 115 ? -12.732 -14.281 -33.337 1.00 13.36 117 CYS B O 1
ATOM 2654 N N . TYR B 2 116 ? -12.748 -12.088 -33.824 1.00 23.63 118 TYR B N 1
ATOM 2655 C CA . TYR B 2 116 ? -11.519 -12.140 -34.598 1.00 22.22 118 TYR B CA 1
ATOM 2656 C C . TYR B 2 116 ? -10.324 -11.965 -33.674 1.00 21.63 118 TYR B C 1
ATOM 2657 O O . TYR B 2 116 ? -10.358 -11.159 -32.746 1.00 21.74 118 TYR B O 1
ATOM 2666 N N . VAL B 2 117 ? -9.276 -12.740 -33.927 1.00 17.53 119 VAL B N 1
ATOM 2667 C CA . VAL B 2 117 ? -8.079 -12.714 -33.099 1.00 15.44 119 VAL B CA 1
ATOM 2668 C C . VAL B 2 117 ? -6.855 -12.879 -33.990 1.00 15.84 119 VAL B C 1
ATOM 2669 O O . VAL B 2 117 ? -6.689 -13.915 -34.629 1.00 21.84 119 VAL B O 1
ATOM 2679 N N . TRP B 2 118 ? -5.993 -11.867 -34.028 1.00 14.49 120 TRP B N 1
ATOM 2680 C CA . TRP B 2 118 ? -4.852 -11.891 -34.938 1.00 15.08 120 TRP B CA 1
ATOM 2681 C C . TRP B 2 118 ? -3.585 -11.295 -34.332 1.00 16.43 120 TRP B C 1
ATOM 2682 O O . TRP B 2 118 ? -3.597 -10.768 -33.220 1.00 15.29 120 TRP B O 1
ATOM 2693 N N . GLY B 2 119 ? -2.490 -11.400 -35.081 1.00 15.88 121 GLY B N 1
ATOM 2694 C CA . GLY B 2 119 ? -1.225 -10.793 -34.705 1.00 18.65 121 GLY B CA 1
ATOM 2695 C C . GLY B 2 119 ? -0.592 -11.359 -33.449 1.00 17.75 121 GLY B C 1
ATOM 2696 O O . GLY B 2 119 ? 0.204 -10.681 -32.797 1.00 15.70 121 GLY B O 1
ATOM 2697 N N . PHE B 2 120 ? -0.930 -12.599 -33.107 1.00 15.71 122 PHE B N 1
ATOM 2698 C CA . PHE B 2 120 ? -0.452 -13.189 -31.862 1.00 16.18 122 PHE B CA 1
ATOM 2699 C C . PHE B 2 120 ? 0.517 -14.351 -32.073 1.00 19.67 122 PHE B C 1
ATOM 2700 O O . PHE B 2 120 ? 0.475 -15.046 -33.090 1.00 15.27 122 PHE B O 1
ATOM 2708 N N . TYR B 2 121 ? 1.395 -14.534 -31.091 1.00 21.76 123 TYR B N 1
ATOM 2709 C CA . TYR B 2 121 ? 2.351 -15.633 -31.072 1.00 15.89 123 TYR B CA 1
ATOM 2710 C C . TYR B 2 121 ? 2.740 -15.908 -29.625 1.00 13.95 123 TYR B C 1
ATOM 2711 O O . TYR B 2 121 ? 2.868 -14.974 -28.840 1.00 16.25 123 TYR B O 1
ATOM 2720 N N . PRO B 2 122 ? 2.931 -17.186 -29.257 1.00 13.96 124 PRO B N 1
ATOM 2721 C CA . PRO B 2 122 ? 2.742 -18.398 -30.061 1.00 14.16 124 PRO B CA 1
ATOM 2722 C C . PRO B 2 122 ? 1.271 -18.639 -30.377 1.00 19.49 124 PRO B C 1
ATOM 2723 O O . PRO B 2 122 ? 0.439 -17.774 -30.107 1.00 26.51 124 PRO B O 1
ATOM 2727 N N . ALA B 2 123 ? 0.952 -19.805 -30.925 1.00 19.75 125 ALA B N 1
ATOM 2728 C CA . ALA B 2 123 ? -0.391 -20.065 -31.431 1.00 18.52 125 ALA B CA 1
ATOM 2729 C C . ALA B 2 123 ? -1.359 -20.484 -30.326 1.00 18.37 125 ALA B C 1
ATOM 2730 O O . ALA B 2 123 ? -2.573 -20.401 -30.498 1.00 23.69 125 ALA B O 1
ATOM 2732 N N . GLU B 2 124 ? -0.828 -20.924 -29.191 1.00 22.65 126 GLU B N 1
ATOM 2733 C CA . GLU B 2 124 ? -1.681 -21.368 -28.093 1.00 30.36 126 GLU B CA 1
ATOM 2734 C C . GLU B 2 124 ? -2.552 -20.212 -27.600 1.00 30.00 126 GLU B C 1
ATOM 2735 O O . GLU B 2 124 ? -2.048 -19.228 -27.060 1.00 31.89 126 GLU B O 1
ATOM 2741 N N . VAL B 2 125 ? -3.861 -20.344 -27.795 1.00 15.79 127 VAL B N 1
ATOM 2742 C CA . VAL B 2 125 ? -4.817 -19.321 -27.386 1.00 10.94 127 VAL B CA 1
ATOM 2743 C C . VAL B 2 125 ? -6.138 -19.969 -26.994 1.00 10.92 127 VAL B C 1
ATOM 2744 O O . VAL B 2 125 ? -6.444 -21.069 -27.447 1.00 19.53 127 VAL B O 1
ATOM 2754 N N . THR B 2 126 ? -6.923 -19.288 -26.162 1.00 14.29 128 THR B N 1
ATOM 2755 C CA . THR B 2 126 ? -8.229 -19.806 -25.754 1.00 18.79 128 THR B CA 1
ATOM 2756 C C . THR B 2 126 ? -9.302 -18.733 -25.895 1.00 21.83 128 THR B C 1
ATOM 2757 O O . THR B 2 126 ? -9.100 -17.584 -25.501 1.00 22.75 128 THR B O 1
ATOM 2764 N N . ILE B 2 127 ? -10.440 -19.115 -26.468 1.00 19.17 129 ILE B N 1
ATOM 2765 C CA . ILE B 2 127 ? -11.534 -18.181 -26.702 1.00 13.45 129 ILE B CA 1
ATOM 2766 C C . ILE B 2 127 ? -12.850 -18.761 -26.192 1.00 15.12 129 ILE B C 1
ATOM 2767 O O . ILE B 2 127 ? -13.236 -19.864 -26.571 1.00 21.55 129 ILE B O 1
ATOM 2777 N N . THR B 2 128 ? -13.537 -18.010 -25.337 1.00 15.68 130 THR B N 1
ATOM 2778 C CA . THR B 2 128 ? -14.835 -18.428 -24.819 1.00 18.29 130 THR B CA 1
ATOM 2779 C C . THR B 2 128 ? -15.844 -17.294 -24.971 1.00 23.26 130 THR B C 1
ATOM 2780 O O . THR B 2 128 ? -15.474 -16.181 -25.348 1.00 22.95 130 THR B O 1
ATOM 2787 N N . TRP B 2 129 ? -17.112 -17.569 -24.676 1.00 26.13 131 TRP B N 1
ATOM 2788 C CA . TRP B 2 129 ? -18.162 -16.563 -24.825 1.00 25.89 131 TRP B CA 1
ATOM 2789 C C . TRP B 2 129 ? -18.951 -16.338 -23.537 1.00 26.75 131 TRP B C 1
ATOM 2790 O O . TRP B 2 129 ? -19.153 -17.261 -22.746 1.00 30.47 131 TRP B O 1
ATOM 2801 N N . ARG B 2 130 ? -19.391 -15.097 -23.339 1.00 22.31 132 ARG B N 1
ATOM 2802 C CA . ARG B 2 130 ? -20.247 -14.743 -22.212 1.00 30.44 132 ARG B CA 1
ATOM 2803 C C . ARG B 2 130 ? -21.491 -13.998 -22.693 1.00 31.42 132 ARG B C 1
ATOM 2804 O O . ARG B 2 130 ? -21.400 -13.089 -23.517 1.00 28.83 132 ARG B O 1
ATOM 2812 N N . LYS B 2 131 ? -22.650 -14.387 -22.171 1.00 31.72 133 LYS B N 1
ATOM 2813 C CA . LYS B 2 131 ? -23.892 -13.667 -22.428 1.00 23.85 133 LYS B CA 1
ATOM 2814 C C . LYS B 2 131 ? -24.386 -13.031 -21.138 1.00 23.09 133 LYS B C 1
ATOM 2815 O O . LYS B 2 131 ? -24.855 -13.722 -20.235 1.00 28.08 133 LYS B O 1
ATOM 2821 N N . ASN B 2 132 ? -24.293 -11.708 -21.065 1.00 28.30 134 ASN B N 1
ATOM 2822 C CA . ASN B 2 132 ? -24.572 -10.985 -19.834 1.00 29.22 134 ASN B CA 1
ATOM 2823 C C . ASN B 2 132 ? -23.746 -11.550 -18.686 1.00 29.45 134 ASN B C 1
ATOM 2824 O O . ASN B 2 132 ? -24.249 -11.748 -17.581 1.00 32.31 134 ASN B O 1
ATOM 2829 N N . GLY B 2 133 ? -22.474 -11.815 -18.967 1.00 30.30 135 GLY B N 1
ATOM 2830 C CA . GLY B 2 133 ? -21.521 -12.211 -17.945 1.00 39.15 135 GLY B CA 1
ATOM 2831 C C . GLY B 2 133 ? -21.620 -13.657 -17.500 1.00 33.09 135 GLY B C 1
ATOM 2832 O O . GLY B 2 133 ? -21.191 -13.998 -16.398 1.00 49.23 135 GLY B O 1
ATOM 2833 N N . LYS B 2 134 ? -22.181 -14.512 -18.347 1.00 34.60 136 LYS B N 1
ATOM 2834 C CA . LYS B 2 134 ? -22.327 -15.923 -18.006 1.00 44.36 136 LYS B CA 1
ATOM 2835 C C . LYS B 2 134 ? -21.943 -16.816 -19.178 1.00 37.67 136 LYS B C 1
ATOM 2836 O O . LYS B 2 134 ? -22.267 -16.528 -20.328 1.00 38.08 136 LYS B O 1
ATOM 2842 N N . LEU B 2 135 ? -21.254 -17.909 -18.873 1.00 31.14 137 LEU B N 1
ATOM 2843 C CA . LEU B 2 135 ? -20.696 -18.774 -19.901 1.00 34.44 137 LEU B CA 1
ATOM 2844 C C . LEU B 2 135 ? -21.770 -19.352 -20.812 1.00 36.88 137 LEU B C 1
ATOM 2845 O O . LEU B 2 135 ? -22.906 -19.570 -20.396 1.00 39.09 137 LEU B O 1
ATOM 2850 N N . VAL B 2 136 ? -21.392 -19.594 -22.063 1.00 37.51 138 VAL B N 1
ATOM 2851 C CA . VAL B 2 136 ? -22.265 -20.241 -23.033 1.00 41.84 138 VAL B CA 1
ATOM 2852 C C . VAL B 2 136 ? -21.409 -21.088 -23.963 1.00 57.86 138 VAL B C 1
ATOM 2853 O O . VAL B 2 136 ? -20.204 -20.866 -24.080 1.00 59.62 138 VAL B O 1
ATOM 2863 N N . MET B 2 137 ? -22.035 -22.052 -24.630 1.00 63.51 139 MET B N 1
ATOM 2864 C CA . MET B 2 137 ? -21.312 -22.954 -25.519 1.00 72.97 139 MET B CA 1
ATOM 2865 C C . MET B 2 137 ? -21.291 -22.420 -26.952 1.00 75.80 139 MET B C 1
ATOM 2866 O O . MET B 2 137 ? -22.341 -22.113 -27.516 1.00 67.60 139 MET B O 1
ATOM 2871 N N . PRO B 2 138 ? -20.088 -22.300 -27.542 1.00 76.27 140 PRO B N 1
ATOM 2872 C CA . PRO B 2 138 ? -19.940 -21.761 -28.901 1.00 64.69 140 PRO B CA 1
ATOM 2873 C C . PRO B 2 138 ? -20.618 -22.620 -29.965 1.00 79.97 140 PRO B C 1
ATOM 2874 O O . PRO B 2 138 ? -20.909 -23.792 -29.730 1.00 79.81 140 PRO B O 1
ATOM 2878 N N . HIS B 2 139 ? -20.850 -22.029 -31.133 1.00 71.00 141 HIS B N 1
ATOM 2879 C CA . HIS B 2 139 ? -21.428 -22.745 -32.266 1.00 64.04 141 HIS B CA 1
ATOM 2880 C C . HIS B 2 139 ? -20.442 -23.768 -32.824 1.00 58.87 141 HIS B C 1
ATOM 2881 O O . HIS B 2 139 ? -19.236 -23.626 -32.669 1.00 58.71 141 HIS B O 1
ATOM 2888 N N . LYS B 2 144 ? -10.666 -26.111 -33.443 1.00 70.83 146 LYS B N 1
ATOM 2889 C CA . LYS B 2 144 ? -9.922 -25.187 -34.294 1.00 75.72 146 LYS B CA 1
ATOM 2890 C C . LYS B 2 144 ? -8.492 -24.966 -33.812 1.00 71.87 146 LYS B C 1
ATOM 2891 O O . LYS B 2 144 ? -8.220 -24.940 -32.611 1.00 68.23 146 LYS B O 1
ATOM 2897 N N . THR B 2 145 ? -7.582 -24.826 -34.770 1.00 60.63 147 THR B N 1
ATOM 2898 C CA . THR B 2 145 ? -6.214 -24.422 -34.485 1.00 57.18 147 THR B CA 1
ATOM 2899 C C . THR B 2 145 ? -5.916 -23.149 -35.261 1.00 47.41 147 THR B C 1
ATOM 2900 O O . THR B 2 145 ? -6.470 -22.924 -36.336 1.00 52.84 147 THR B O 1
ATOM 2907 N N . ALA B 2 146 ? -5.040 -22.316 -34.714 1.00 38.06 148 ALA B N 1
ATOM 2908 C CA . ALA B 2 146 ? -4.752 -21.018 -35.308 1.00 33.03 148 ALA B CA 1
ATOM 2909 C C . ALA B 2 146 ? -4.109 -21.173 -36.683 1.00 28.93 148 ALA B C 1
ATOM 2910 O O . ALA B 2 146 ? -3.365 -22.121 -36.927 1.00 36.30 148 ALA B O 1
ATOM 2912 N N . GLN B 2 147 ? -4.405 -20.235 -37.577 1.00 24.92 149 GLN B N 1
ATOM 2913 C CA . GLN B 2 147 ? -3.823 -20.233 -38.914 1.00 27.36 149 GLN B CA 1
ATOM 2914 C C . GLN B 2 147 ? -2.527 -19.427 -38.911 1.00 28.03 149 GLN B C 1
ATOM 2915 O O . GLN B 2 147 ? -2.544 -18.221 -38.656 1.00 28.01 149 GLN B O 1
ATOM 2921 N N . PRO B 2 148 ? -1.394 -20.088 -39.189 1.00 18.41 150 PRO B N 1
ATOM 2922 C CA . PRO B 2 148 ? -0.130 -19.354 -39.286 1.00 17.40 150 PRO B CA 1
ATOM 2923 C C . PRO B 2 148 ? -0.121 -18.411 -40.481 1.00 18.25 150 PRO B C 1
ATOM 2924 O O . PRO B 2 148 ? -0.671 -18.751 -41.527 1.00 15.91 150 PRO B O 1
ATOM 2928 N N . ASN B 2 149 ? 0.506 -17.249 -40.328 1.00 24.07 151 ASN B N 1
ATOM 2929 C CA . ASN B 2 149 ? 0.606 -16.289 -41.420 1.00 16.59 151 ASN B CA 1
ATOM 2930 C C . ASN B 2 149 ? 1.975 -16.326 -42.089 1.00 17.51 151 ASN B C 1
ATOM 2931 O O . ASN B 2 149 ? 2.220 -15.602 -43.054 1.00 16.70 151 ASN B O 1
ATOM 2936 N N . GLY B 2 150 ? 2.863 -17.173 -41.576 1.00 19.05 152 GLY B N 1
ATOM 2937 C CA . GLY B 2 150 ? 4.180 -17.336 -42.161 1.00 20.55 152 GLY B CA 1
ATOM 2938 C C . GLY B 2 150 ? 5.192 -16.336 -41.636 1.00 24.84 152 GLY B C 1
ATOM 2939 O O . GLY B 2 150 ? 6.387 -16.465 -41.901 1.00 21.79 152 GLY B O 1
ATOM 2940 N N . ASP B 2 151 ? 4.715 -15.332 -40.904 1.00 25.18 153 ASP B N 1
ATOM 2941 C CA . ASP B 2 151 ? 5.580 -14.271 -40.402 1.00 19.40 153 ASP B CA 1
ATOM 2942 C C . ASP B 2 151 ? 5.664 -14.317 -38.878 1.00 23.33 153 ASP B C 1
ATOM 2943 O O . ASP B 2 151 ? 5.824 -13.288 -38.223 1.00 27.90 153 ASP B O 1
ATOM 2948 N N . TRP B 2 152 ? 5.541 -15.517 -38.321 1.00 24.41 154 TRP B N 1
ATOM 2949 C CA . TRP B 2 152 ? 5.657 -15.719 -36.880 1.00 22.48 154 TRP B CA 1
ATOM 2950 C C . TRP B 2 152 ? 4.532 -15.040 -36.111 1.00 21.91 154 TRP B C 1
ATOM 2951 O O . TRP B 2 152 ? 4.723 -14.578 -34.986 1.00 26.43 154 TRP B O 1
ATOM 2962 N N . THR B 2 153 ? 3.358 -14.986 -36.729 1.00 25.45 155 THR B N 1
ATOM 2963 C CA . THR B 2 153 ? 2.152 -14.518 -36.061 1.00 22.99 155 THR B CA 1
ATOM 2964 C C . THR B 2 153 ? 0.995 -15.397 -36.517 1.00 20.89 155 THR B C 1
ATOM 2965 O O . THR B 2 153 ? 1.054 -16.004 -37.587 1.00 16.70 155 THR B O 1
ATOM 2972 N N . TYR B 2 154 ? -0.049 -15.472 -35.700 1.00 18.46 156 TYR B N 1
ATOM 2973 C CA . TYR B 2 154 ? -1.178 -16.348 -35.987 1.00 18.49 156 TYR B CA 1
ATOM 2974 C C . TYR B 2 154 ? -2.502 -15.602 -35.898 1.00 18.09 156 TYR B C 1
ATOM 2975 O O . TYR B 2 154 ? -2.602 -14.574 -35.230 1.00 20.54 156 TYR B O 1
ATOM 2984 N N . GLN B 2 155 ? -3.515 -16.125 -36.581 1.00 16.22 157 GLN B N 1
ATOM 2985 C CA . GLN B 2 155 ? -4.872 -15.612 -36.441 1.00 16.34 157 GLN B CA 1
ATOM 2986 C C . GLN B 2 155 ? -5.859 -16.762 -36.293 1.00 15.22 157 GLN B C 1
ATOM 2987 O O . GLN B 2 155 ? -5.619 -17.864 -36.781 1.00 16.55 157 GLN B O 1
ATOM 2993 N N . THR B 2 156 ? -6.967 -16.495 -35.612 1.00 15.94 158 THR B N 1
ATOM 2994 C CA . THR B 2 156 ? -8.044 -17.467 -35.469 1.00 21.52 158 THR B CA 1
ATOM 2995 C C . THR B 2 156 ? -9.329 -16.724 -35.143 1.00 15.12 158 THR B C 1
ATOM 2996 O O . THR B 2 156 ? -9.319 -15.503 -34.982 1.00 22.17 158 THR B O 1
ATOM 3003 N N . LEU B 2 157 ? -10.437 -17.451 -35.058 1.00 11.83 159 LEU B N 1
ATOM 3004 C CA . LEU B 2 157 ? -11.701 -16.839 -34.668 1.00 14.19 159 LEU B CA 1
ATOM 3005 C C . LEU B 2 157 ? -12.661 -17.822 -34.015 1.00 12.74 159 LEU B C 1
ATOM 3006 O O . LEU B 2 157 ? -12.518 -19.037 -34.142 1.00 19.15 159 LEU B O 1
ATOM 3011 N N . SER B 2 158 ? -13.646 -17.271 -33.319 1.00 10.50 160 SER B N 1
ATOM 3012 C CA . SER B 2 158 ? -14.694 -18.060 -32.701 1.00 10.93 160 SER B CA 1
ATOM 3013 C C . SER B 2 158 ? -16.027 -17.461 -33.111 1.00 14.34 160 SER B C 1
ATOM 3014 O O . SER B 2 158 ? -16.098 -16.294 -33.490 1.00 20.95 160 SER B O 1
ATOM 3017 N N . HIS B 2 159 ? -17.084 -18.259 -33.037 1.00 15.57 161 HIS B N 1
ATOM 3018 C CA . HIS B 2 159 ? -18.394 -17.819 -33.488 1.00 11.32 161 HIS B CA 1
ATOM 3019 C C . HIS B 2 159 ? -19.430 -18.042 -32.402 1.00 13.48 161 HIS B C 1
ATOM 3020 O O . HIS B 2 159 ? -19.216 -18.816 -31.471 1.00 27.34 161 HIS B O 1
ATOM 3027 N N . LEU B 2 160 ? -20.550 -17.344 -32.518 1.00 11.14 162 LEU B N 1
ATOM 3028 C CA . LEU B 2 160 ? -21.640 -17.507 -31.576 1.00 12.77 162 LEU B CA 1
ATOM 3029 C C . LEU B 2 160 ? -22.926 -17.060 -32.256 1.00 18.23 162 LEU B C 1
ATOM 3030 O O . LEU B 2 160 ? -23.057 -15.901 -32.649 1.00 18.74 162 LEU B O 1
ATOM 3035 N N . ALA B 2 161 ? -23.872 -17.981 -32.396 1.00 16.85 163 ALA B N 1
ATOM 3036 C CA . ALA B 2 161 ? -25.155 -17.664 -33.006 1.00 15.07 163 ALA B CA 1
ATOM 3037 C C . ALA B 2 161 ? -26.153 -17.339 -31.905 1.00 15.55 163 ALA B C 1
ATOM 3038 O O . ALA B 2 161 ? -26.085 -17.900 -30.812 1.00 14.07 163 ALA B O 1
ATOM 3040 N N . LEU B 2 162 ? -27.077 -16.427 -32.187 1.00 15.97 164 LEU B N 1
ATOM 3041 C CA . LEU B 2 162 ? -27.983 -15.947 -31.155 1.00 15.84 164 LEU B CA 1
ATOM 3042 C C . LEU B 2 162 ? -29.190 -15.212 -31.716 1.00 19.20 164 LEU B C 1
ATOM 3043 O O . LEU B 2 162 ? -29.238 -14.874 -32.898 1.00 17.74 164 LEU B O 1
ATOM 3048 N N . THR B 2 163 ? -30.166 -14.976 -30.844 1.00 26.16 165 THR B N 1
ATOM 3049 C CA . THR B 2 163 ? -31.304 -14.119 -31.150 1.00 25.79 165 THR B CA 1
ATOM 3050 C C . THR B 2 163 ? -31.188 -12.844 -30.317 1.00 30.04 165 THR B C 1
ATOM 3051 O O . THR B 2 163 ? -31.042 -12.910 -29.094 1.00 25.54 165 THR B O 1
ATOM 3058 N N . PRO B 2 164 ? -31.251 -11.676 -30.974 1.00 23.01 166 PRO B N 1
ATOM 3059 C CA . PRO B 2 164 ? -31.047 -10.406 -30.269 1.00 20.66 166 PRO B CA 1
ATOM 3060 C C . PRO B 2 164 ? -32.250 -9.989 -29.425 1.00 24.69 166 PRO B C 1
ATOM 3061 O O . PRO B 2 164 ? -33.393 -10.245 -29.808 1.00 19.27 166 PRO B O 1
ATOM 3065 N N . SER B 2 165 ? -31.985 -9.363 -28.281 1.00 22.06 167 SER B N 1
ATOM 3066 C CA . SER B 2 165 ? -33.047 -8.915 -27.384 1.00 27.13 167 SER B CA 1
ATOM 3067 C C . SER B 2 165 ? -32.720 -7.557 -26.761 1.00 27.87 167 SER B C 1
ATOM 3068 O O . SER B 2 165 ? -33.055 -7.295 -25.606 1.00 33.38 167 SER B O 1
ATOM 3071 N N . TYR B 2 166 ? -32.057 -6.702 -27.530 1.00 20.51 168 TYR B N 1
ATOM 3072 C CA . TYR B 2 166 ? -31.731 -5.348 -27.088 1.00 38.58 168 TYR B CA 1
ATOM 3073 C C . TYR B 2 166 ? -30.888 -5.335 -25.808 1.00 38.11 168 TYR B C 1
ATOM 3074 O O . TYR B 2 166 ? -29.713 -4.965 -25.835 1.00 44.44 168 TYR B O 1
ATOM 3083 N N . GLY B 2 167 ? -31.493 -5.731 -24.692 1.00 18.33 169 GLY B N 1
ATOM 3084 C CA . GLY B 2 167 ? -30.813 -5.741 -23.407 1.00 24.65 169 GLY B CA 1
ATOM 3085 C C . GLY B 2 167 ? -29.557 -6.593 -23.307 1.00 34.99 169 GLY B C 1
ATOM 3086 O O . GLY B 2 167 ? -28.625 -6.242 -22.582 1.00 26.74 169 GLY B O 1
ATOM 3087 N N . ASP B 2 168 ? -29.523 -7.710 -24.027 1.00 33.79 170 ASP B N 1
ATOM 3088 C CA . ASP B 2 168 ? -28.438 -8.680 -23.883 1.00 26.51 170 ASP B CA 1
ATOM 3089 C C . ASP B 2 168 ? -27.077 -8.134 -24.302 1.00 19.65 170 ASP B C 1
ATOM 3090 O O . ASP B 2 168 ? -26.962 -7.383 -25.270 1.00 17.41 170 ASP B O 1
ATOM 3095 N N . THR B 2 169 ? -26.049 -8.510 -23.547 1.00 23.59 171 THR B N 1
ATOM 3096 C CA . THR B 2 169 ? -24.677 -8.133 -23.860 1.00 32.90 171 THR B CA 1
ATOM 3097 C C . THR B 2 169 ? -23.825 -9.386 -24.025 1.00 21.59 171 THR B C 1
ATOM 3098 O O . THR B 2 169 ? -23.656 -10.156 -23.083 1.00 21.43 171 THR B O 1
ATOM 3105 N N . TYR B 2 170 ? -23.289 -9.589 -25.223 1.00 20.49 172 TYR B N 1
ATOM 3106 C CA . TYR B 2 170 ? -22.439 -10.742 -25.493 1.00 22.67 172 TYR B CA 1
ATOM 3107 C C . TYR B 2 170 ? -20.971 -10.336 -25.431 1.00 22.92 172 TYR B C 1
ATOM 3108 O O . TYR B 2 170 ? -20.609 -9.239 -25.856 1.00 22.84 172 TYR B O 1
ATOM 3117 N N . THR B 2 171 ? -20.129 -11.221 -24.904 1.00 24.06 173 THR B N 1
ATOM 3118 C CA . THR B 2 171 ? -18.727 -10.891 -24.674 1.00 24.20 173 THR B CA 1
ATOM 3119 C C . THR B 2 171 ? -17.805 -12.013 -25.144 1.00 21.67 173 THR B C 1
ATOM 3120 O O . THR B 2 171 ? -18.046 -13.191 -24.877 1.00 16.08 173 THR B O 1
ATOM 3127 N N . CYS B 2 172 ? -16.753 -11.631 -25.859 1.00 23.21 174 CYS B N 1
ATOM 3128 C CA . CYS B 2 172 ? -15.706 -12.557 -26.262 1.00 14.22 174 CYS B CA 1
ATOM 3129 C C . CYS B 2 172 ? -14.537 -12.470 -25.285 1.00 17.28 174 CYS B C 1
ATOM 3130 O O . CYS B 2 172 ? -13.995 -11.391 -25.058 1.00 14.56 174 CYS B O 1
ATOM 3133 N N . VAL B 2 173 ? -14.153 -13.609 -24.712 1.00 19.73 175 VAL B N 1
ATOM 3134 C CA . VAL B 2 173 ? -13.074 -13.653 -23.730 1.00 13.21 175 VAL B CA 1
ATOM 3135 C C . VAL B 2 173 ? -11.849 -14.383 -24.270 1.00 14.29 175 VAL B C 1
ATOM 3136 O O . VAL B 2 173 ? -11.852 -15.608 -24.372 1.00 20.86 175 VAL B O 1
ATOM 3146 N N . VAL B 2 174 ? -10.806 -13.635 -24.622 1.00 11.80 176 VAL B N 1
ATOM 3147 C CA . VAL B 2 174 ? -9.572 -14.240 -25.118 1.00 13.40 176 VAL B CA 1
ATOM 3148 C C . VAL B 2 174 ? -8.492 -14.264 -24.036 1.00 14.80 176 VAL B C 1
ATOM 3149 O O . VAL B 2 174 ? -8.344 -13.303 -23.282 1.00 13.29 176 VAL B O 1
ATOM 3159 N N . GLU B 2 175 ? -7.739 -15.360 -23.967 1.00 15.71 177 GLU B N 1
ATOM 3160 C CA . GLU B 2 175 ? -6.609 -15.464 -23.045 1.00 14.37 177 GLU B CA 1
ATOM 3161 C C . GLU B 2 175 ? -5.379 -16.017 -23.758 1.00 14.85 177 GLU B C 1
ATOM 3162 O O . GLU B 2 175 ? -5.444 -17.059 -24.408 1.00 24.03 177 GLU B O 1
ATOM 3168 N N . HIS B 2 176 ? -4.258 -15.317 -23.626 1.00 16.02 178 HIS B N 1
ATOM 3169 C CA . HIS B 2 176 ? -3.045 -15.655 -24.363 1.00 23.08 178 HIS B CA 1
ATOM 3170 C C . HIS B 2 176 ? -1.824 -15.129 -23.607 1.00 26.63 178 HIS B C 1
ATOM 3171 O O . HIS B 2 176 ? -1.849 -14.014 -23.085 1.00 26.75 178 HIS B O 1
ATOM 3178 N N . ILE B 2 177 ? -0.762 -15.930 -23.545 1.00 30.41 179 ILE B N 1
ATOM 3179 C CA . ILE B 2 177 ? 0.412 -15.588 -22.737 1.00 36.36 179 ILE B CA 1
ATOM 3180 C C . ILE B 2 177 ? 1.097 -14.316 -23.219 1.00 28.48 179 ILE B C 1
ATOM 3181 O O . ILE B 2 177 ? 1.601 -13.532 -22.416 1.00 36.94 179 ILE B O 1
ATOM 3191 N N . GLY B 2 178 ? 1.117 -14.114 -24.530 1.00 22.87 180 GLY B N 1
ATOM 3192 C CA . GLY B 2 178 ? 1.653 -12.892 -25.101 1.00 27.75 180 GLY B CA 1
ATOM 3193 C C . GLY B 2 178 ? 0.880 -11.644 -24.712 1.00 34.07 180 GLY B C 1
ATOM 3194 O O . GLY B 2 178 ? 1.203 -10.545 -25.161 1.00 32.95 180 GLY B O 1
ATOM 3195 N N . ALA B 2 179 ? -0.137 -11.812 -23.872 1.00 39.37 181 ALA B N 1
ATOM 3196 C CA . ALA B 2 179 ? -0.845 -10.680 -23.285 1.00 36.06 181 ALA B CA 1
ATOM 3197 C C . ALA B 2 179 ? -0.862 -10.845 -21.773 1.00 36.48 181 ALA B C 1
ATOM 3198 O O . ALA B 2 179 ? -0.974 -11.961 -21.269 1.00 43.03 181 ALA B O 1
ATOM 3200 N N . PRO B 2 180 ? -0.758 -9.727 -21.043 1.00 38.40 182 PRO B N 1
ATOM 3201 C CA . PRO B 2 180 ? -0.652 -9.734 -19.579 1.00 35.26 182 PRO B CA 1
ATOM 3202 C C . PRO B 2 180 ? -1.965 -10.051 -18.866 1.00 37.89 182 PRO B C 1
ATOM 3203 O O . PRO B 2 180 ? -1.956 -10.732 -17.840 1.00 32.00 182 PRO B O 1
ATOM 3207 N N . GLU B 2 181 ? -3.075 -9.569 -19.413 1.00 33.91 183 GLU B N 1
ATOM 3208 C CA . GLU B 2 181 ? -4.378 -9.723 -18.783 1.00 25.35 183 GLU B CA 1
ATOM 3209 C C . GLU B 2 181 ? -5.364 -10.273 -19.804 1.00 27.22 183 GLU B C 1
ATOM 3210 O O . GLU B 2 181 ? -5.142 -10.139 -21.008 1.00 34.30 183 GLU B O 1
ATOM 3216 N N . PRO B 2 182 ? -6.456 -10.903 -19.339 1.00 24.44 184 PRO B N 1
ATOM 3217 C CA . PRO B 2 182 ? -7.419 -11.394 -20.329 1.00 19.59 184 PRO B CA 1
ATOM 3218 C C . PRO B 2 182 ? -8.007 -10.245 -21.131 1.00 19.80 184 PRO B C 1
ATOM 3219 O O . PRO B 2 182 ? -8.155 -9.143 -20.603 1.00 21.59 184 PRO B O 1
ATOM 3223 N N . ILE B 2 183 ? -8.334 -10.503 -22.391 1.00 16.98 185 ILE B N 1
ATOM 3224 C CA . ILE B 2 183 ? -8.918 -9.487 -23.256 1.00 14.71 185 ILE B CA 1
ATOM 3225 C C . ILE B 2 183 ? -10.411 -9.732 -23.436 1.00 13.92 185 ILE B C 1
ATOM 3226 O O . ILE B 2 183 ? -10.823 -10.844 -23.757 1.00 27.91 185 ILE B O 1
ATOM 3236 N N . LEU B 2 184 ? -11.217 -8.695 -23.228 1.00 14.22 186 LEU B N 1
ATOM 3237 C CA . LEU B 2 184 ? -12.667 -8.817 -23.350 1.00 14.32 186 LEU B CA 1
ATOM 3238 C C . LEU B 2 184 ? -13.203 -7.858 -24.408 1.00 19.89 186 LEU B C 1
ATOM 3239 O O . LEU B 2 184 ? -12.876 -6.672 -24.404 1.00 26.66 186 LEU B O 1
ATOM 3244 N N . ARG B 2 185 ? -14.028 -8.376 -25.312 1.00 24.59 187 ARG B N 1
ATOM 3245 C CA . ARG B 2 185 ? -14.712 -7.546 -26.292 1.00 20.22 187 ARG B CA 1
ATOM 3246 C C . ARG B 2 185 ? -16.204 -7.791 -26.164 1.00 22.88 187 ARG B C 1
ATOM 3247 O O . ARG B 2 185 ? -16.640 -8.936 -26.110 1.00 27.03 187 ARG B O 1
ATOM 3255 N N . ASP B 2 186 ? -16.988 -6.722 -26.122 1.00 19.80 188 ASP B N 1
ATOM 3256 C CA . ASP B 2 186 ? -18.428 -6.859 -25.952 1.00 20.53 188 ASP B CA 1
ATOM 3257 C C . ASP B 2 186 ? -19.183 -6.614 -27.245 1.00 21.62 188 ASP B C 1
ATOM 3258 O O . ASP B 2 186 ? -18.615 -6.169 -28.242 1.00 14.10 188 ASP B O 1
ATOM 3263 N N . TRP B 2 187 ? -20.471 -6.931 -27.221 1.00 24.06 189 TRP B N 1
ATOM 3264 C CA . TRP B 2 187 ? -21.335 -6.667 -28.353 1.00 17.58 189 TRP B CA 1
ATOM 3265 C C . TRP B 2 187 ? -22.777 -6.686 -27.869 1.00 22.29 189 TRP B C 1
ATOM 3266 O O . TRP B 2 187 ? -23.169 -7.566 -27.104 1.00 22.46 189 TRP B O 1
ATOM 3277 N N . THR B 2 188 ? -23.559 -5.700 -28.294 1.00 24.68 190 THR B N 1
ATOM 3278 C CA . THR B 2 188 ? -24.986 -5.675 -27.996 1.00 20.83 190 THR B CA 1
ATOM 3279 C C . THR B 2 188 ? -25.750 -5.355 -29.276 1.00 21.67 190 THR B C 1
ATOM 3280 O O . THR B 2 188 ? -25.259 -4.603 -30.118 1.00 20.76 190 THR B O 1
ATOM 3287 N N . PRO B 2 189 ? -26.946 -5.940 -29.446 1.00 25.96 191 PRO B N 1
ATOM 3288 C CA . PRO B 2 189 ? -27.740 -5.637 -30.643 1.00 28.01 191 PRO B CA 1
ATOM 3289 C C . PRO B 2 189 ? -28.110 -4.154 -30.756 1.00 30.73 191 PRO B C 1
ATOM 3290 O O . PRO B 2 189 ? -27.597 -3.455 -31.631 1.00 21.71 191 PRO B O 1
ATOM 3294 N N . GLY B 2 190 ? -28.993 -3.689 -29.877 1.00 32.39 192 GLY B N 1
ATOM 3295 C CA . GLY B 2 190 ? -29.454 -2.311 -29.895 1.00 35.29 192 GLY B CA 1
ATOM 3296 C C . GLY B 2 190 ? -30.164 -1.923 -31.180 1.00 29.86 192 GLY B C 1
ATOM 3297 O O . GLY B 2 190 ? -30.044 -2.592 -32.207 1.00 21.53 192 GLY B O 1
ATOM 3298 N N . LYS C 3 1 ? -24.658 -53.258 -50.453 1.00 28.90 2 LYS C N 1
ATOM 3299 C CA . LYS C 3 1 ? -24.658 -54.512 -49.710 1.00 42.11 2 LYS C CA 1
ATOM 3300 C C . LYS C 3 1 ? -23.469 -54.569 -48.752 1.00 45.17 2 LYS C C 1
ATOM 3301 O O . LYS C 3 1 ? -23.616 -54.931 -47.584 1.00 47.15 2 LYS C O 1
ATOM 3307 N N . ALA C 3 2 ? -22.293 -54.206 -49.253 1.00 32.29 3 ALA C N 1
ATOM 3308 C CA . ALA C 3 2 ? -21.091 -54.142 -48.429 1.00 30.70 3 ALA C CA 1
ATOM 3309 C C . ALA C 3 2 ? -20.981 -52.782 -47.738 1.00 43.47 3 ALA C C 1
ATOM 3310 O O . ALA C 3 2 ? -21.465 -51.776 -48.256 1.00 49.14 3 ALA C O 1
ATOM 3312 N N . ASP C 3 3 ? -20.345 -52.755 -46.570 1.00 45.71 4 ASP C N 1
ATOM 3313 C CA . ASP C 3 3 ? -20.179 -51.514 -45.818 1.00 26.97 4 ASP C CA 1
ATOM 3314 C C . ASP C 3 3 ? -19.212 -50.576 -46.531 1.00 27.70 4 ASP C C 1
ATOM 3315 O O . ASP C 3 3 ? -19.397 -49.359 -46.529 1.00 43.43 4 ASP C O 1
ATOM 3320 N N . HIS C 3 4 ? -18.182 -51.153 -47.141 1.00 24.62 5 HIS C N 1
ATOM 3321 C CA . HIS C 3 4 ? -17.180 -50.389 -47.878 1.00 16.07 5 HIS C CA 1
ATOM 3322 C C . HIS C 3 4 ? -16.540 -51.277 -48.926 1.00 13.79 5 HIS C C 1
ATOM 3323 O O . HIS C 3 4 ? -16.487 -52.494 -48.770 1.00 30.25 5 HIS C O 1
ATOM 3330 N N . MET C 3 5 ? -16.052 -50.665 -49.996 1.00 9.98 6 MET C N 1
ATOM 3331 C CA . MET C 3 5 ? -15.299 -51.392 -51.005 1.00 11.57 6 MET C CA 1
ATOM 3332 C C . MET C 3 5 ? -14.033 -50.646 -51.370 1.00 17.47 6 MET C C 1
ATOM 3333 O O . MET C 3 5 ? -14.085 -49.571 -51.966 1.00 27.33 6 MET C O 1
ATOM 3338 N N . GLY C 3 6 ? -12.894 -51.231 -51.029 1.00 20.39 7 GLY C N 1
ATOM 3339 C CA . GLY C 3 6 ? -11.622 -50.690 -51.452 1.00 19.75 7 GLY C CA 1
ATOM 3340 C C . GLY C 3 6 ? -11.216 -51.427 -52.706 1.00 18.03 7 GLY C C 1
ATOM 3341 O O . GLY C 3 6 ? -11.555 -52.593 -52.880 1.00 26.14 7 GLY C O 1
ATOM 3342 N N . SER C 3 7 ? -10.497 -50.750 -53.587 1.00 13.36 8 SER C N 1
ATOM 3343 C CA . SER C 3 7 ? -9.992 -51.382 -54.793 1.00 15.17 8 SER C CA 1
ATOM 3344 C C . SER C 3 7 ? -8.565 -50.914 -54.993 1.00 18.61 8 SER C C 1
ATOM 3345 O O . SER C 3 7 ? -8.318 -49.736 -55.242 1.00 26.91 8 SER C O 1
ATOM 3348 N N . TYR C 3 8 ? -7.626 -51.846 -54.906 1.00 16.34 9 TYR C N 1
ATOM 3349 C CA . TYR C 3 8 ? -6.218 -51.488 -54.885 1.00 21.47 9 TYR C CA 1
ATOM 3350 C C . TYR C 3 8 ? -5.525 -51.978 -56.139 1.00 23.04 9 TYR C C 1
ATOM 3351 O O . TYR C 3 8 ? -5.000 -53.089 -56.200 1.00 26.38 9 TYR C O 1
ATOM 3360 N N . GLY C 3 9 ? -5.528 -51.105 -57.137 1.00 21.48 10 GLY C N 1
ATOM 3361 C CA . GLY C 3 9 ? -5.033 -51.417 -58.459 1.00 28.58 10 GLY C CA 1
ATOM 3362 C C . GLY C 3 9 ? -6.111 -51.505 -59.522 1.00 23.49 10 GLY C C 1
ATOM 3363 O O . GLY C 3 9 ? -6.067 -52.403 -60.360 1.00 34.41 10 GLY C O 1
ATOM 3364 N N . PRO C 3 10 A -7.097 -50.592 -59.489 1.00 22.44 10 PRO C N 1
ATOM 3365 C CA . PRO C 3 10 A -7.777 -50.424 -60.773 1.00 21.34 10 PRO C CA 1
ATOM 3366 C C . PRO C 3 10 A -6.803 -49.773 -61.739 1.00 19.58 10 PRO C C 1
ATOM 3367 O O . PRO C 3 10 A -6.461 -48.601 -61.575 1.00 17.17 10 PRO C O 1
ATOM 3371 N N . ALA C 3 11 ? -6.356 -50.532 -62.732 1.00 22.07 11 ALA C N 1
ATOM 3372 C CA . ALA C 3 11 ? -5.289 -50.084 -63.612 1.00 17.54 11 ALA C CA 1
ATOM 3373 C C . ALA C 3 11 ? -5.632 -50.475 -65.033 1.00 14.55 11 ALA C C 1
ATOM 3374 O O . ALA C 3 11 ? -6.382 -51.424 -65.258 1.00 16.02 11 ALA C O 1
ATOM 3376 N N . PHE C 3 12 ? -5.093 -49.734 -65.992 1.00 16.98 12 PHE C N 1
ATOM 3377 C CA . PHE C 3 12 ? -5.374 -50.003 -67.390 1.00 13.71 12 PHE C CA 1
ATOM 3378 C C . PHE C 3 12 ? -4.222 -49.563 -68.279 1.00 18.51 12 PHE C C 1
ATOM 3379 O O . PHE C 3 12 ? -3.436 -48.688 -67.916 1.00 21.58 12 PHE C O 1
ATOM 3387 N N . TYR C 3 13 ? -4.128 -50.191 -69.443 1.00 19.11 13 TYR C N 1
ATOM 3388 C CA . TYR C 3 13 ? -3.189 -49.786 -70.473 1.00 18.77 13 TYR C CA 1
ATOM 3389 C C . TYR C 3 13 ? -3.912 -49.905 -71.802 1.00 16.83 13 TYR C C 1
ATOM 3390 O O . TYR C 3 13 ? -4.614 -50.886 -72.037 1.00 21.28 13 TYR C O 1
ATOM 3399 N N . GLN C 3 14 ? -3.747 -48.914 -72.669 1.00 15.41 14 GLN C N 1
ATOM 3400 C CA . GLN C 3 14 ? -4.382 -48.960 -73.978 1.00 18.65 14 GLN C CA 1
ATOM 3401 C C . GLN C 3 14 ? -3.368 -48.681 -75.077 1.00 22.38 14 GLN C C 1
ATOM 3402 O O . GLN C 3 14 ? -2.441 -47.890 -74.906 1.00 20.44 14 GLN C O 1
ATOM 3408 N N . SER C 3 15 ? -3.564 -49.343 -76.211 1.00 24.70 15 SER C N 1
ATOM 3409 C CA . SER C 3 15 ? -2.639 -49.261 -77.329 1.00 25.78 15 SER C CA 1
ATOM 3410 C C . SER C 3 15 ? -2.447 -47.828 -77.815 1.00 23.65 15 SER C C 1
ATOM 3411 O O . SER C 3 15 ? -1.325 -47.409 -78.106 1.00 26.78 15 SER C O 1
ATOM 3414 N N . TYR C 3 16 ? -3.542 -47.079 -77.900 1.00 18.47 16 TYR C N 1
ATOM 3415 C CA . TYR C 3 16 ? -3.502 -45.729 -78.449 1.00 18.48 16 TYR C CA 1
ATOM 3416 C C . TYR C 3 16 ? -2.711 -44.793 -77.544 1.00 19.80 16 TYR C C 1
ATOM 3417 O O . TYR C 3 16 ? -3.041 -44.626 -76.369 1.00 21.78 16 TYR C O 1
ATOM 3426 N N . GLY C 3 17 ? -1.664 -44.187 -78.095 1.00 16.42 17 GLY C N 1
ATOM 3427 C CA . GLY C 3 17 ? -0.804 -43.307 -77.326 1.00 20.19 17 GLY C CA 1
ATOM 3428 C C . GLY C 3 17 ? -0.024 -44.032 -76.247 1.00 17.68 17 GLY C C 1
ATOM 3429 O O . GLY C 3 17 ? 0.604 -43.398 -75.400 1.00 26.04 17 GLY C O 1
ATOM 3430 N N . ALA C 3 18 ? -0.064 -45.361 -76.276 1.00 20.15 18 ALA C N 1
ATOM 3431 C CA . ALA C 3 18 ? 0.632 -46.176 -75.287 1.00 16.53 18 ALA C CA 1
ATOM 3432 C C . ALA C 3 18 ? 0.411 -45.630 -73.886 1.00 18.58 18 ALA C C 1
ATOM 3433 O O . ALA C 3 18 ? 1.334 -45.589 -73.076 1.00 20.31 18 ALA C O 1
ATOM 3435 N N . SER C 3 19 ? -0.818 -45.215 -73.603 1.00 18.82 19 SER C N 1
ATOM 3436 C CA . SER C 3 19 ? -1.150 -44.661 -72.296 1.00 19.23 19 SER C CA 1
ATOM 3437 C C . SER C 3 19 ? -1.576 -45.757 -71.333 1.00 14.15 19 SER C C 1
ATOM 3438 O O . SER C 3 19 ? -1.914 -46.864 -71.742 1.00 17.06 19 SER C O 1
ATOM 3441 N N . GLY C 3 20 ? -1.573 -45.429 -70.048 1.00 13.64 20 GLY C N 1
ATOM 3442 C CA . GLY C 3 20 ? -1.887 -46.390 -69.011 1.00 16.43 20 GLY C CA 1
ATOM 3443 C C . GLY C 3 20 ? -1.941 -45.710 -67.661 1.00 23.40 20 GLY C C 1
ATOM 3444 O O . GLY C 3 20 ? -1.559 -44.547 -67.529 1.00 30.79 20 GLY C O 1
ATOM 3445 N N . GLN C 3 21 ? -2.419 -46.432 -66.654 1.00 16.78 21 GLN C N 1
ATOM 3446 C CA . GLN C 3 21 ? -2.709 -45.825 -65.366 1.00 16.27 21 GLN C CA 1
ATOM 3447 C C . GLN C 3 21 ? -2.733 -46.881 -64.269 1.00 15.12 21 GLN C C 1
ATOM 3448 O O . GLN C 3 21 ? -3.085 -48.032 -64.522 1.00 18.71 21 GLN C O 1
ATOM 3454 N N . PHE C 3 22 ? -2.340 -46.496 -63.060 1.00 13.36 22 PHE C N 1
ATOM 3455 C CA . PHE C 3 22 ? -2.491 -47.366 -61.897 1.00 17.23 22 PHE C CA 1
ATOM 3456 C C . PHE C 3 22 ? -2.936 -46.548 -60.692 1.00 22.43 22 PHE C C 1
ATOM 3457 O O . PHE C 3 22 ? -2.283 -45.574 -60.318 1.00 25.66 22 PHE C O 1
ATOM 3465 N N . THR C 3 23 ? -4.043 -46.953 -60.079 1.00 18.84 23 THR C N 1
ATOM 3466 C CA . THR C 3 23 ? -4.626 -46.183 -58.989 1.00 16.72 23 THR C CA 1
ATOM 3467 C C . THR C 3 23 ? -5.068 -47.069 -57.836 1.00 12.16 23 THR C C 1
ATOM 3468 O O . THR C 3 23 ? -5.232 -48.276 -57.989 1.00 13.49 23 THR C O 1
ATOM 3475 N N . HIS C 3 24 ? -5.264 -46.445 -56.681 1.00 13.64 24 HIS C N 1
ATOM 3476 C CA . HIS C 3 24 ? -5.951 -47.069 -55.561 1.00 15.95 24 HIS C CA 1
ATOM 3477 C C . HIS C 3 24 ? -7.215 -46.262 -55.312 1.00 13.06 24 HIS C C 1
ATOM 3478 O O . HIS C 3 24 ? -7.191 -45.034 -55.367 1.00 18.00 24 HIS C O 1
ATOM 3485 N N . GLU C 3 25 ? -8.321 -46.948 -55.052 1.00 11.17 25 GLU C N 1
ATOM 3486 C CA . GLU C 3 25 ? -9.586 -46.273 -54.797 1.00 11.09 25 GLU C CA 1
ATOM 3487 C C . GLU C 3 25 ? -10.268 -46.850 -53.569 1.00 11.44 25 GLU C C 1
ATOM 3488 O O . GLU C 3 25 ? -10.079 -48.016 -53.234 1.00 22.58 25 GLU C O 1
ATOM 3494 N N . PHE C 3 26 ? -11.049 -46.020 -52.891 1.00 9.21 26 PHE C N 1
ATOM 3495 C CA . PHE C 3 26 ? -11.838 -46.474 -51.758 1.00 10.53 26 PHE C CA 1
ATOM 3496 C C . PHE C 3 26 ? -13.215 -45.832 -51.816 1.00 14.24 26 PHE C C 1
ATOM 3497 O O . PHE C 3 26 ? -13.343 -44.611 -51.769 1.00 19.94 26 PHE C O 1
ATOM 3505 N N . ASP C 3 27 ? -14.245 -46.664 -51.915 1.00 14.90 27 ASP C N 1
ATOM 3506 C CA . ASP C 3 27 ? -15.610 -46.174 -52.041 1.00 19.90 27 ASP C CA 1
ATOM 3507 C C . ASP C 3 27 ? -15.743 -45.222 -53.226 1.00 22.78 27 ASP C C 1
ATOM 3508 O O . ASP C 3 27 ? -16.229 -44.101 -53.084 1.00 29.56 27 ASP C O 1
ATOM 3513 N N . GLU C 3 28 ? -15.289 -45.671 -54.392 1.00 20.32 28 GLU C N 1
ATOM 3514 C CA . GLU C 3 28 ? -15.462 -44.922 -55.634 1.00 25.13 28 GLU C CA 1
ATOM 3515 C C . GLU C 3 28 ? -14.718 -43.581 -55.641 1.00 31.62 28 GLU C C 1
ATOM 3516 O O . GLU C 3 28 ? -14.894 -42.772 -56.553 1.00 37.55 28 GLU C O 1
ATOM 3522 N N . GLU C 3 29 ? -13.886 -43.350 -54.630 1.00 27.66 29 GLU C N 1
ATOM 3523 C CA . GLU C 3 29 ? -13.075 -42.138 -54.567 1.00 24.09 29 GLU C CA 1
ATOM 3524 C C . GLU C 3 29 ? -11.603 -42.530 -54.606 1.00 16.29 29 GLU C C 1
ATOM 3525 O O . GLU C 3 29 ? -11.219 -43.573 -54.082 1.00 14.91 29 GLU C O 1
ATOM 3531 N N . GLN C 3 30 ? -10.781 -41.694 -55.228 1.00 14.04 30 GLN C N 1
ATOM 3532 C CA . GLN C 3 30 ? -9.397 -42.058 -55.514 1.00 16.18 30 GLN C CA 1
ATOM 3533 C C . GLN C 3 30 ? -8.418 -41.543 -54.457 1.00 22.65 30 GLN C C 1
ATOM 3534 O O . GLN C 3 30 ? -8.549 -40.419 -53.972 1.00 38.66 30 GLN C O 1
ATOM 3540 N N . LEU C 3 31 ? -7.439 -42.372 -54.105 1.00 14.45 31 LEU C N 1
ATOM 3541 C CA . LEU C 3 31 ? -6.429 -41.993 -53.123 1.00 11.89 31 LEU C CA 1
ATOM 3542 C C . LEU C 3 31 ? -5.224 -41.386 -53.824 1.00 13.12 31 LEU C C 1
ATOM 3543 O O . LEU C 3 31 ? -4.790 -40.285 -53.492 1.00 28.04 31 LEU C O 1
ATOM 3548 N N . PHE C 3 32 ? -4.685 -42.114 -54.793 1.00 10.19 32 PHE C N 1
ATOM 3549 C CA . PHE C 3 32 ? -3.604 -41.602 -55.622 1.00 11.24 32 PHE C CA 1
ATOM 3550 C C . PHE C 3 32 ? -3.717 -42.172 -57.030 1.00 18.89 32 PHE C C 1
ATOM 3551 O O . PHE C 3 32 ? -4.603 -42.980 -57.313 1.00 18.13 32 PHE C O 1
ATOM 3559 N N . SER C 3 33 ? -2.834 -41.732 -57.919 1.00 14.85 33 SER C N 1
ATOM 3560 C CA . SER C 3 33 ? -2.823 -42.237 -59.284 1.00 13.75 33 SER C CA 1
ATOM 3561 C C . SER C 3 33 ? -1.451 -42.114 -59.922 1.00 19.25 33 SER C C 1
ATOM 3562 O O . SER C 3 33 ? -0.754 -41.118 -59.739 1.00 23.49 33 SER C O 1
ATOM 3565 N N . VAL C 3 34 ? -1.078 -43.139 -60.678 1.00 23.24 34 VAL C N 1
ATOM 3566 C CA . VAL C 3 34 ? 0.153 -43.119 -61.449 1.00 23.89 34 VAL C CA 1
ATOM 3567 C C . VAL C 3 34 ? -0.191 -43.049 -62.933 1.00 31.83 34 VAL C C 1
ATOM 3568 O O . VAL C 3 34 ? -1.004 -43.832 -63.425 1.00 32.79 34 VAL C O 1
ATOM 3578 N N . ASP C 3 35 ? 0.416 -42.103 -63.642 1.00 23.06 35 ASP C N 1
ATOM 3579 C CA . ASP C 3 35 ? 0.243 -42.022 -65.085 1.00 26.69 35 ASP C CA 1
ATOM 3580 C C . ASP C 3 35 ? 1.496 -42.577 -65.741 1.00 27.81 35 ASP C C 1
ATOM 3581 O O . ASP C 3 35 ? 2.612 -42.297 -65.305 1.00 22.22 35 ASP C O 1
ATOM 3586 N N . LEU C 3 36 ? 1.304 -43.375 -66.784 1.00 33.77 36 LEU C N 1
ATOM 3587 C CA . LEU C 3 36 ? 2.409 -44.079 -67.419 1.00 24.77 36 LEU C CA 1
ATOM 3588 C C . LEU C 3 36 ? 3.466 -43.151 -68.015 1.00 30.25 36 LEU C C 1
ATOM 3589 O O . LEU C 3 36 ? 4.609 -43.141 -67.562 1.00 29.14 36 LEU C O 1
ATOM 3594 N N . LYS C 3 37 ? 3.090 -42.372 -69.026 1.00 27.67 37 LYS C N 1
ATOM 3595 C CA . LYS C 3 37 ? 4.075 -41.588 -69.770 1.00 30.66 37 LYS C CA 1
ATOM 3596 C C . LYS C 3 37 ? 4.526 -40.330 -69.026 1.00 32.74 37 LYS C C 1
ATOM 3597 O O . LYS C 3 37 ? 5.607 -39.806 -69.293 1.00 44.70 37 LYS C O 1
ATOM 3603 N N . LYS C 3 38 ? 3.706 -39.838 -68.105 1.00 26.59 38 LYS C N 1
ATOM 3604 C CA . LYS C 3 38 ? 4.151 -38.771 -67.214 1.00 33.77 38 LYS C CA 1
ATOM 3605 C C . LYS C 3 38 ? 5.133 -39.344 -66.197 1.00 36.00 38 LYS C C 1
ATOM 3606 O O . LYS C 3 38 ? 6.014 -38.639 -65.701 1.00 26.45 38 LYS C O 1
ATOM 3612 N N . SER C 3 39 ? 4.970 -40.628 -65.892 1.00 34.41 39 SER C N 1
ATOM 3613 C CA . SER C 3 39 ? 5.790 -41.299 -64.892 1.00 19.53 39 SER C CA 1
ATOM 3614 C C . SER C 3 39 ? 5.685 -40.581 -63.551 1.00 25.39 39 SER C C 1
ATOM 3615 O O . SER C 3 39 ? 6.644 -40.534 -62.780 1.00 27.26 39 SER C O 1
ATOM 3618 N N . GLU C 3 40 ? 4.507 -40.028 -63.284 1.00 26.12 40 GLU C N 1
ATOM 3619 C CA . GLU C 3 40 ? 4.237 -39.338 -62.031 1.00 23.05 40 GLU C CA 1
ATOM 3620 C C . GLU C 3 40 ? 3.321 -40.180 -61.159 1.00 27.84 40 GLU C C 1
ATOM 3621 O O . GLU C 3 40 ? 2.528 -40.976 -61.662 1.00 28.17 40 GLU C O 1
ATOM 3627 N N . ALA C 3 41 ? 3.442 -40.003 -59.848 1.00 23.26 41 ALA C N 1
ATOM 3628 C CA . ALA C 3 41 ? 2.478 -40.551 -58.904 1.00 23.96 41 ALA C CA 1
ATOM 3629 C C . ALA C 3 41 ? 1.885 -39.387 -58.115 1.00 19.71 41 ALA C C 1
ATOM 3630 O O . ALA C 3 41 ? 2.607 -38.668 -57.424 1.00 15.35 41 ALA C O 1
ATOM 3632 N N . VAL C 3 42 ? 0.574 -39.199 -58.221 1.00 15.23 42 VAL C N 1
ATOM 3633 C CA . VAL C 3 42 ? -0.083 -38.067 -57.577 1.00 15.40 42 VAL C CA 1
ATOM 3634 C C . VAL C 3 42 ? -1.174 -38.502 -56.608 1.00 15.49 42 VAL C C 1
ATOM 3635 O O . VAL C 3 42 ? -2.047 -39.296 -56.949 1.00 19.22 42 VAL C O 1
ATOM 3645 N N . TRP C 3 43 ? -1.106 -37.970 -55.394 1.00 17.60 43 TRP C N 1
ATOM 3646 C CA . TRP C 3 43 ? -2.111 -38.228 -54.369 1.00 14.48 43 TRP C CA 1
ATOM 3647 C C . TRP C 3 43 ? -3.239 -37.191 -54.456 1.00 16.70 43 TRP C C 1
ATOM 3648 O O . TRP C 3 43 ? -2.978 -35.987 -54.496 1.00 15.05 43 TRP C O 1
ATOM 3659 N N . ARG C 3 44 ? -4.489 -37.654 -54.490 1.00 18.87 44 ARG C N 1
ATOM 3660 C CA . ARG C 3 44 ? -5.630 -36.748 -54.677 1.00 17.09 44 ARG C CA 1
ATOM 3661 C C . ARG C 3 44 ? -5.667 -35.670 -53.615 1.00 13.25 44 ARG C C 1
ATOM 3662 O O . ARG C 3 44 ? -5.928 -34.504 -53.911 1.00 17.21 44 ARG C O 1
ATOM 3670 N N . LEU C 3 45 ? -5.394 -36.063 -52.378 1.00 10.30 45 LEU C N 1
ATOM 3671 C CA . LEU C 3 45 ? -5.448 -35.138 -51.260 1.00 10.37 45 LEU C CA 1
ATOM 3672 C C . LEU C 3 45 ? -4.191 -35.278 -50.418 1.00 13.72 45 LEU C C 1
ATOM 3673 O O . LEU C 3 45 ? -3.654 -36.375 -50.278 1.00 17.04 45 LEU C O 1
ATOM 3678 N N . PRO C 3 46 ? -3.726 -34.163 -49.843 1.00 12.94 46 PRO C N 1
ATOM 3679 C CA . PRO C 3 46 ? -2.463 -34.110 -49.098 1.00 12.61 46 PRO C CA 1
ATOM 3680 C C . PRO C 3 46 ? -2.272 -35.272 -48.123 1.00 12.85 46 PRO C C 1
ATOM 3681 O O . PRO C 3 46 ? -1.185 -35.843 -48.061 1.00 16.90 46 PRO C O 1
ATOM 3685 N N . GLU C 3 47 ? -3.314 -35.605 -47.368 1.00 13.94 47 GLU C N 1
ATOM 3686 C CA . GLU C 3 47 ? -3.230 -36.664 -46.363 1.00 21.26 47 GLU C CA 1
ATOM 3687 C C . GLU C 3 47 ? -2.830 -38.021 -46.949 1.00 20.41 47 GLU C C 1
ATOM 3688 O O . GLU C 3 47 ? -2.405 -38.917 -46.216 1.00 18.41 47 GLU C O 1
ATOM 3694 N N . PHE C 3 48 ? -2.968 -38.172 -48.263 1.00 16.29 48 PHE C N 1
ATOM 3695 C CA . PHE C 3 48 ? -2.633 -39.425 -48.934 1.00 13.73 48 PHE C CA 1
ATOM 3696 C C . PHE C 3 48 ? -1.216 -39.407 -49.510 1.00 13.00 48 PHE C C 1
ATOM 3697 O O . PHE C 3 48 ? -0.875 -40.225 -50.366 1.00 10.13 48 PHE C O 1
ATOM 3705 N N . GLY C 3 49 ? -0.400 -38.462 -49.052 1.00 15.80 49 GLY C N 1
ATOM 3706 C CA . GLY C 3 49 ? 0.989 -38.379 -49.469 1.00 24.17 49 GLY C CA 1
ATOM 3707 C C . GLY C 3 49 ? 1.946 -38.949 -48.436 1.00 32.22 49 GLY C C 1
ATOM 3708 O O . GLY C 3 49 ? 3.144 -38.667 -48.463 1.00 33.36 49 GLY C O 1
ATOM 3709 N N . ASP C 3 50 ? 1.413 -39.751 -47.521 1.00 26.00 50 ASP C N 1
ATOM 3710 C CA . ASP C 3 50 ? 2.185 -40.272 -46.398 1.00 23.13 50 ASP C CA 1
ATOM 3711 C C . ASP C 3 50 ? 3.258 -41.270 -46.848 1.00 42.60 50 ASP C C 1
ATOM 3712 O O . ASP C 3 50 ? 4.381 -41.255 -46.341 1.00 55.52 50 ASP C O 1
ATOM 3717 N N . PHE C 3 51 ? 2.895 -42.138 -47.791 1.00 33.00 51 PHE C N 1
ATOM 3718 C CA . PHE C 3 51 ? 3.800 -43.159 -48.341 1.00 38.47 51 PHE C CA 1
ATOM 3719 C C . PHE C 3 51 ? 3.979 -44.363 -47.418 1.00 29.89 51 PHE C C 1
ATOM 3720 O O . PHE C 3 51 ? 3.963 -45.504 -47.879 1.00 30.30 51 PHE C O 1
ATOM 3728 N N . ALA C 3 52 ? 4.163 -44.130 -46.125 1.00 20.41 52 ALA C N 1
ATOM 3729 C CA . ALA C 3 52 ? 3.689 -45.108 -45.166 1.00 20.63 52 ALA C CA 1
ATOM 3730 C C . ALA C 3 52 ? 2.182 -44.969 -45.330 1.00 36.14 52 ALA C C 1
ATOM 3731 O O . ALA C 3 52 ? 1.700 -43.864 -45.563 1.00 46.44 52 ALA C O 1
ATOM 3733 N N . ARG C 3 53 ? 1.441 -46.067 -45.232 1.00 28.97 53 ARG C N 1
ATOM 3734 C CA . ARG C 3 53 ? -0.002 -46.061 -45.502 1.00 34.60 53 ARG C CA 1
ATOM 3735 C C . ARG C 3 53 ? -0.343 -46.121 -46.997 1.00 24.52 53 ARG C C 1
ATOM 3736 O O . ARG C 3 53 ? -0.942 -47.094 -47.455 1.00 24.81 53 ARG C O 1
ATOM 3744 N N . PHE C 3 54 ? 0.028 -45.089 -47.752 1.00 22.07 54 PHE C N 1
ATOM 3745 C CA . PHE C 3 54 ? -0.408 -44.974 -49.145 1.00 23.15 54 PHE C CA 1
ATOM 3746 C C . PHE C 3 54 ? 0.759 -44.910 -50.124 1.00 28.18 54 PHE C C 1
ATOM 3747 O O . PHE C 3 54 ? 0.943 -43.901 -50.805 1.00 35.76 54 PHE C O 1
ATOM 3755 N N . ASP C 3 55 ? 1.534 -45.985 -50.208 1.00 24.22 55 ASP C N 1
ATOM 3756 C CA . ASP C 3 55 ? 2.685 -46.023 -51.104 1.00 24.91 55 ASP C CA 1
ATOM 3757 C C . ASP C 3 55 ? 2.286 -46.361 -52.541 1.00 25.55 55 ASP C C 1
ATOM 3758 O O . ASP C 3 55 ? 1.766 -47.444 -52.805 1.00 21.32 55 ASP C O 1
ATOM 3763 N N . PRO C 3 56 ? 2.519 -45.428 -53.476 1.00 23.04 56 PRO C N 1
ATOM 3764 C CA . PRO C 3 56 ? 2.448 -45.804 -54.888 1.00 22.49 56 PRO C CA 1
ATOM 3765 C C . PRO C 3 56 ? 3.763 -46.491 -55.264 1.00 26.24 56 PRO C C 1
ATOM 3766 O O . PRO C 3 56 ? 4.205 -47.339 -54.491 1.00 36.37 56 PRO C O 1
ATOM 3770 N N . GLN C 3 57 ? 4.374 -46.156 -56.397 1.00 24.72 57 GLN C N 1
ATOM 3771 C CA . GLN C 3 57 ? 5.673 -46.721 -56.765 1.00 19.89 57 GLN C CA 1
ATOM 3772 C C . GLN C 3 57 ? 5.546 -48.169 -57.235 1.00 24.91 57 GLN C C 1
ATOM 3773 O O . GLN C 3 57 ? 6.350 -48.642 -58.037 1.00 20.43 57 GLN C O 1
ATOM 3779 N N . GLY C 3 58 ? 4.537 -48.872 -56.734 1.00 23.66 58 GLY C N 1
ATOM 3780 C CA . GLY C 3 58 ? 4.179 -50.166 -57.277 1.00 22.47 58 GLY C CA 1
ATOM 3781 C C . GLY C 3 58 ? 3.650 -49.978 -58.684 1.00 37.01 58 GLY C C 1
ATOM 3782 O O . GLY C 3 58 ? 3.868 -50.819 -59.557 1.00 45.33 58 GLY C O 1
ATOM 3783 N N . GLY C 3 59 ? 2.938 -48.874 -58.902 1.00 33.41 59 GLY C N 1
ATOM 3784 C CA . GLY C 3 59 ? 2.483 -48.512 -60.232 1.00 18.36 59 GLY C CA 1
ATOM 3785 C C . GLY C 3 59 ? 3.658 -48.537 -61.187 1.00 23.72 59 GLY C C 1
ATOM 3786 O O . GLY C 3 59 ? 4.798 -48.714 -60.764 1.00 30.06 59 GLY C O 1
ATOM 3787 N N . LEU C 3 60 ? 3.385 -48.351 -62.473 1.00 22.80 60 LEU C N 1
ATOM 3788 C CA . LEU C 3 60 ? 4.391 -48.539 -63.514 1.00 23.22 60 LEU C CA 1
ATOM 3789 C C . LEU C 3 60 ? 4.682 -50.029 -63.661 1.00 23.17 60 LEU C C 1
ATOM 3790 O O . LEU C 3 60 ? 4.612 -50.572 -64.762 1.00 25.11 60 LEU C O 1
ATOM 3795 N N . ALA C 3 61 ? 5.023 -50.684 -62.551 1.00 23.79 61 ALA C N 1
ATOM 3796 C CA . ALA C 3 61 ? 5.177 -52.137 -62.531 1.00 18.54 61 ALA C CA 1
ATOM 3797 C C . ALA C 3 61 ? 3.825 -52.805 -62.740 1.00 27.65 61 ALA C C 1
ATOM 3798 O O . ALA C 3 61 ? 3.721 -53.806 -63.448 1.00 34.51 61 ALA C O 1
ATOM 3800 N N . GLY C 3 62 ? 2.797 -52.256 -62.101 1.00 27.08 62 GLY C N 1
ATOM 3801 C CA . GLY C 3 62 ? 1.440 -52.736 -62.290 1.00 31.13 62 GLY C CA 1
ATOM 3802 C C . GLY C 3 62 ? 1.011 -52.526 -63.728 1.00 24.80 62 GLY C C 1
ATOM 3803 O O . GLY C 3 62 ? 0.402 -53.401 -64.345 1.00 18.32 62 GLY C O 1
ATOM 3804 N N . ILE C 3 63 ? 1.337 -51.352 -64.259 1.00 20.73 63 ILE C N 1
ATOM 3805 C CA . ILE C 3 63 ? 1.039 -51.024 -65.646 1.00 21.03 63 ILE C CA 1
ATOM 3806 C C . ILE C 3 63 ? 1.857 -51.927 -66.566 1.00 24.27 63 ILE C C 1
ATOM 3807 O O . ILE C 3 63 ? 1.359 -52.426 -67.574 1.00 24.00 63 ILE C O 1
ATOM 3817 N N . ALA C 3 64 ? 3.122 -52.127 -66.210 1.00 25.24 64 ALA C N 1
ATOM 3818 C CA . ALA C 3 64 ? 4.010 -52.992 -66.975 1.00 24.23 64 ALA C CA 1
ATOM 3819 C C . ALA C 3 64 ? 3.442 -54.404 -67.049 1.00 27.50 64 ALA C C 1
ATOM 3820 O O . ALA C 3 64 ? 3.361 -54.998 -68.124 1.00 33.10 64 ALA C O 1
ATOM 3822 N N . ALA C 3 65 ? 3.046 -54.932 -65.895 1.00 22.99 65 ALA C N 1
ATOM 3823 C CA . ALA C 3 65 ? 2.546 -56.296 -65.804 1.00 22.55 65 ALA C CA 1
ATOM 3824 C C . ALA C 3 65 ? 1.294 -56.484 -66.651 1.00 28.09 65 ALA C C 1
ATOM 3825 O O . ALA C 3 65 ? 1.127 -57.513 -67.307 1.00 37.57 65 ALA C O 1
ATOM 3827 N N . ILE C 3 66 ? 0.416 -55.487 -66.633 1.00 22.24 66 ILE C N 1
ATOM 3828 C CA . ILE C 3 66 ? -0.858 -55.591 -67.332 1.00 18.44 66 ILE C CA 1
ATOM 3829 C C . ILE C 3 66 ? -0.696 -55.345 -68.831 1.00 22.97 66 ILE C C 1
ATOM 3830 O O . ILE C 3 66 ? -1.421 -55.920 -69.642 1.00 23.68 66 ILE C O 1
ATOM 3840 N N . LYS C 3 67 ? 0.264 -54.501 -69.193 1.00 25.26 67 LYS C N 1
ATOM 3841 C CA . LYS C 3 67 ? 0.557 -54.231 -70.596 1.00 22.43 67 LYS C CA 1
ATOM 3842 C C . LYS C 3 67 ? 1.075 -55.491 -71.278 1.00 25.92 67 LYS C C 1
ATOM 3843 O O . LYS C 3 67 ? 0.693 -55.802 -72.406 1.00 25.47 67 LYS C O 1
ATOM 3849 N N . ALA C 3 68 ? 1.954 -56.207 -70.583 1.00 30.36 68 ALA C N 1
ATOM 3850 C CA . ALA C 3 68 ? 2.525 -57.452 -71.089 1.00 31.13 68 ALA C CA 1
ATOM 3851 C C . ALA C 3 68 ? 1.456 -58.340 -71.714 1.00 32.81 68 ALA C C 1
ATOM 3852 O O . ALA C 3 68 ? 1.694 -59.012 -72.717 1.00 26.41 68 ALA C O 1
ATOM 3854 N N . HIS C 3 69 ? 0.278 -58.341 -71.101 1.00 35.45 69 HIS C N 1
ATOM 3855 C CA . HIS C 3 69 ? -0.775 -59.283 -71.446 1.00 34.71 69 HIS C CA 1
ATOM 3856 C C . HIS C 3 69 ? -1.641 -58.834 -72.628 1.00 32.57 69 HIS C C 1
ATOM 3857 O O . HIS C 3 69 ? -2.398 -59.630 -73.180 1.00 31.06 69 HIS C O 1
ATOM 3864 N N . LEU C 3 70 ? -1.535 -57.565 -73.012 1.00 33.89 70 LEU C N 1
ATOM 3865 C CA . LEU C 3 70 ? -2.407 -57.006 -74.045 1.00 32.86 70 LEU C CA 1
ATOM 3866 C C . LEU C 3 70 ? -2.291 -57.726 -75.385 1.00 39.22 70 LEU C C 1
ATOM 3867 O O . LEU C 3 70 ? -3.238 -58.370 -75.837 1.00 41.68 70 LEU C O 1
ATOM 3872 N N . ASP C 3 71 ? -1.126 -57.606 -76.015 1.00 43.31 71 ASP C N 1
ATOM 3873 C CA . ASP C 3 71 ? -0.917 -58.108 -77.370 1.00 40.94 71 ASP C CA 1
ATOM 3874 C C . ASP C 3 71 ? -1.569 -59.468 -77.615 1.00 35.92 71 ASP C C 1
ATOM 3875 O O . ASP C 3 71 ? -2.152 -59.694 -78.675 1.00 31.32 71 ASP C O 1
ATOM 3880 N N . ILE C 3 72 ? -1.483 -60.367 -76.638 1.00 32.27 72 ILE C N 1
ATOM 3881 C CA . ILE C 3 72 ? -2.032 -61.712 -76.807 1.00 39.38 72 ILE C CA 1
ATOM 3882 C C . ILE C 3 72 ? -3.558 -61.737 -76.783 1.00 37.30 72 ILE C C 1
ATOM 3883 O O . ILE C 3 72 ? -4.177 -62.420 -77.597 1.00 46.73 72 ILE C O 1
ATOM 3893 N N . LEU C 3 73 ? -4.164 -61.001 -75.858 1.00 31.94 73 LEU C N 1
ATOM 3894 C CA . LEU C 3 73 ? -5.619 -60.909 -75.814 1.00 30.63 73 LEU C CA 1
ATOM 3895 C C . LEU C 3 73 ? -6.139 -60.309 -77.113 1.00 30.95 73 LEU C C 1
ATOM 3896 O O . LEU C 3 73 ? -7.210 -60.675 -77.598 1.00 27.00 73 LEU C O 1
ATOM 3901 N N . VAL C 3 74 ? -5.367 -59.384 -77.671 1.00 33.20 74 VAL C N 1
ATOM 3902 C CA . VAL C 3 74 ? -5.741 -58.721 -78.911 1.00 28.29 74 VAL C CA 1
ATOM 3903 C C . VAL C 3 74 ? -5.887 -59.726 -80.052 1.00 28.14 74 VAL C C 1
ATOM 3904 O O . VAL C 3 74 ? -6.876 -59.693 -80.783 1.00 29.08 74 VAL C O 1
ATOM 3914 N N . GLU C 3 75 ? -4.911 -60.616 -80.208 1.00 36.32 75 GLU C N 1
ATOM 3915 C CA . GLU C 3 75 ? -4.966 -61.603 -81.284 1.00 39.85 75 GLU C CA 1
ATOM 3916 C C . GLU C 3 75 ? -5.887 -62.767 -80.935 1.00 29.92 75 GLU C C 1
ATOM 3917 O O . GLU C 3 75 ? -6.489 -63.371 -81.822 1.00 40.80 75 GLU C O 1
ATOM 3923 N N . ARG C 3 76 ? -6.000 -63.075 -79.646 1.00 29.01 76 ARG C N 1
ATOM 3924 C CA . ARG C 3 76 ? -6.892 -64.137 -79.192 1.00 28.71 76 ARG C CA 1
ATOM 3925 C C . ARG C 3 76 ? -8.360 -63.803 -79.446 1.00 29.34 76 ARG C C 1
ATOM 3926 O O . ARG C 3 76 ? -9.194 -64.700 -79.560 1.00 29.45 76 ARG C O 1
ATOM 3934 N N . SER C 3 77 ? -8.666 -62.518 -79.592 1.00 28.63 77 SER C N 1
ATOM 3935 C CA . SER C 3 77 ? -10.052 -62.079 -79.708 1.00 29.42 77 SER C CA 1
ATOM 3936 C C . SER C 3 77 ? -10.382 -61.784 -81.166 1.00 31.15 77 SER C C 1
ATOM 3937 O O . SER C 3 77 ? -11.435 -61.226 -81.479 1.00 25.81 77 SER C O 1
ATOM 3940 N N . ASN C 3 78 ? -9.479 -62.186 -82.054 1.00 29.55 78 ASN C N 1
ATOM 3941 C CA . ASN C 3 78 ? -9.568 -61.826 -83.460 1.00 29.79 78 ASN C CA 1
ATOM 3942 C C . ASN C 3 78 ? -9.534 -60.306 -83.611 1.00 32.82 78 ASN C C 1
ATOM 3943 O O . ASN C 3 78 ? -10.305 -59.729 -84.378 1.00 34.64 78 ASN C O 1
ATOM 3948 N N . ARG C 3 79 ? -8.629 -59.670 -82.870 1.00 33.30 79 ARG C N 1
ATOM 3949 C CA . ARG C 3 79 ? -8.448 -58.220 -82.919 1.00 27.06 79 ARG C CA 1
ATOM 3950 C C . ARG C 3 79 ? -9.766 -57.468 -82.748 1.00 22.74 79 ARG C C 1
ATOM 3951 O O . ARG C 3 79 ? -10.182 -56.711 -83.623 1.00 20.02 79 ARG C O 1
ATOM 3959 N N . SER C 3 80 ? -10.418 -57.692 -81.610 1.00 19.89 80 SER C N 1
ATOM 3960 C CA . SER C 3 80 ? -11.665 -57.010 -81.288 1.00 25.59 80 SER C CA 1
ATOM 3961 C C . SER C 3 80 ? -11.362 -55.632 -80.719 1.00 25.30 80 SER C C 1
ATOM 3962 O O . SER C 3 80 ? -11.115 -55.476 -79.523 1.00 23.11 80 SER C O 1
ATOM 3965 N N . ARG C 3 81 ? -11.391 -54.633 -81.591 1.00 23.43 81 ARG C N 1
ATOM 3966 C CA . ARG C 3 81 ? -11.122 -53.256 -81.202 1.00 28.71 81 ARG C CA 1
ATOM 3967 C C . ARG C 3 81 ? -12.141 -52.753 -80.182 1.00 28.72 81 ARG C C 1
ATOM 3968 O O . ARG C 3 81 ? -13.187 -53.370 -79.979 1.00 29.17 81 ARG C O 1
ATOM 3976 N N . ALA C 3 82 ? -11.823 -51.638 -79.531 1.00 29.28 82 ALA C N 1
ATOM 3977 C CA . ALA C 3 82 ? -12.713 -51.055 -78.535 1.00 26.41 82 ALA C CA 1
ATOM 3978 C C . ALA C 3 82 ? -13.770 -50.209 -79.231 1.00 27.23 82 ALA C C 1
ATOM 3979 O O . ALA C 3 82 ? -13.482 -49.544 -80.227 1.00 24.00 82 ALA C O 1
ATOM 3981 N N . ILE C 3 83 ? -14.989 -50.228 -78.699 1.00 23.37 83 ILE C N 1
ATOM 3982 C CA . ILE C 3 83 ? -16.085 -49.460 -79.279 1.00 27.71 83 ILE C CA 1
ATOM 3983 C C . ILE C 3 83 ? -16.128 -48.069 -78.665 1.00 30.93 83 ILE C C 1
ATOM 3984 O O . ILE C 3 83 ? -15.690 -47.870 -77.532 1.00 34.49 83 ILE C O 1
ATOM 3994 N N . ASN C 3 84 ? -16.664 -47.109 -79.410 1.00 27.97 84 ASN C N 1
ATOM 3995 C CA . ASN C 3 84 ? -16.711 -45.732 -78.943 1.00 16.42 84 ASN C CA 1
ATOM 3996 C C . ASN C 3 84 ? -18.072 -45.391 -78.351 1.00 21.53 84 ASN C C 1
ATOM 3997 O O . ASN C 3 84 ? -19.011 -45.065 -79.075 1.00 32.74 84 ASN C O 1
ATOM 4002 N N . VAL C 3 85 ? -18.168 -45.465 -77.027 1.00 23.90 85 VAL C N 1
ATOM 4003 C CA . VAL C 3 85 ? -19.366 -45.039 -76.315 1.00 19.21 85 VAL C CA 1
ATOM 4004 C C . VAL C 3 85 ? -19.373 -43.522 -76.156 1.00 21.84 85 VAL C C 1
ATOM 4005 O O . VAL C 3 85 ? -18.339 -42.925 -75.864 1.00 25.99 85 VAL C O 1
ATOM 4015 N N . PRO C 3 86 ? -20.543 -42.891 -76.340 1.00 30.11 86 PRO C N 1
ATOM 4016 C CA . PRO C 3 86 ? -20.698 -41.462 -76.042 1.00 29.29 86 PRO C CA 1
ATOM 4017 C C . PRO C 3 86 ? -20.747 -41.174 -74.542 1.00 24.27 86 PRO C C 1
ATOM 4018 O O . PRO C 3 86 ? -21.495 -41.838 -73.824 1.00 27.29 86 PRO C O 1
ATOM 4022 N N . PRO C 3 87 ? -19.952 -40.201 -74.070 1.00 19.55 87 PRO C N 1
ATOM 4023 C CA . PRO C 3 87 ? -19.972 -39.822 -72.657 1.00 22.83 87 PRO C CA 1
ATOM 4024 C C . PRO C 3 87 ? -21.098 -38.836 -72.378 1.00 19.77 87 PRO C C 1
ATOM 4025 O O . PRO C 3 87 ? -21.541 -38.156 -73.302 1.00 26.61 87 PRO C O 1
ATOM 4029 N N . ARG C 3 88 ? -21.543 -38.747 -71.129 1.00 18.68 88 ARG C N 1
ATOM 4030 C CA . ARG C 3 88 ? -22.562 -37.771 -70.763 1.00 29.19 88 ARG C CA 1
ATOM 4031 C C . ARG C 3 88 ? -21.934 -36.725 -69.852 1.00 32.99 88 ARG C C 1
ATOM 4032 O O . ARG C 3 88 ? -21.328 -37.051 -68.830 1.00 25.56 88 ARG C O 1
ATOM 4040 N N . VAL C 3 89 ? -22.093 -35.463 -70.235 1.00 29.51 89 VAL C N 1
ATOM 4041 C CA . VAL C 3 89 ? -21.413 -34.361 -69.572 1.00 17.14 89 VAL C CA 1
ATOM 4042 C C . VAL C 3 89 ? -22.361 -33.586 -68.667 1.00 17.41 89 VAL C C 1
ATOM 4043 O O . VAL C 3 89 ? -23.489 -33.277 -69.048 1.00 22.84 89 VAL C O 1
ATOM 4053 N N . THR C 3 90 ? -21.896 -33.293 -67.457 1.00 17.15 90 THR C N 1
ATOM 4054 C CA . THR C 3 90 ? -22.649 -32.476 -66.514 1.00 19.50 90 THR C CA 1
ATOM 4055 C C . THR C 3 90 ? -21.789 -31.341 -65.967 1.00 21.82 90 THR C C 1
ATOM 4056 O O . THR C 3 90 ? -20.581 -31.497 -65.799 1.00 25.93 90 THR C O 1
ATOM 4063 N N . VAL C 3 91 ? -22.414 -30.198 -65.700 1.00 19.80 91 VAL C N 1
ATOM 4064 C CA . VAL C 3 91 ? -21.717 -29.068 -65.095 1.00 14.08 91 VAL C CA 1
ATOM 4065 C C . VAL C 3 91 ? -22.530 -28.492 -63.941 1.00 15.51 91 VAL C C 1
ATOM 4066 O O . VAL C 3 91 ? -23.752 -28.382 -64.029 1.00 17.60 91 VAL C O 1
ATOM 4076 N N . LEU C 3 92 ? -21.842 -28.121 -62.865 1.00 16.56 92 LEU C N 1
ATOM 4077 C CA . LEU C 3 92 ? -22.480 -27.454 -61.735 1.00 18.22 92 LEU C CA 1
ATOM 4078 C C . LEU C 3 92 ? -21.430 -26.907 -60.772 1.00 16.91 92 LEU C C 1
ATOM 4079 O O . LEU C 3 92 ? -20.293 -27.375 -60.753 1.00 13.89 92 LEU C O 1
ATOM 4084 N N . PRO C 3 93 ? -21.810 -25.905 -59.966 1.00 16.71 93 PRO C N 1
ATOM 4085 C CA . PRO C 3 93 ? -20.892 -25.288 -59.005 1.00 17.83 93 PRO C CA 1
ATOM 4086 C C . PRO C 3 93 ? -20.674 -26.173 -57.782 1.00 18.13 93 PRO C C 1
ATOM 4087 O O . PRO C 3 93 ? -21.546 -26.977 -57.451 1.00 22.20 93 PRO C O 1
ATOM 4091 N N . LYS C 3 94 ? -19.526 -26.027 -57.126 1.00 16.08 94 LYS C N 1
ATOM 4092 C CA . LYS C 3 94 ? -19.172 -26.902 -56.013 1.00 22.78 94 LYS C CA 1
ATOM 4093 C C . LYS C 3 94 ? -19.982 -26.568 -54.768 1.00 19.71 94 LYS C C 1
ATOM 4094 O O . LYS C 3 94 ? -20.509 -27.458 -54.101 1.00 19.25 94 LYS C O 1
ATOM 4100 N N . SER C 3 95 ? -20.077 -25.279 -54.461 1.00 21.48 95 SER C N 1
ATOM 4101 C CA . SER C 3 95 ? -20.888 -24.817 -53.343 1.00 29.57 95 SER C CA 1
ATOM 4102 C C . SER C 3 95 ? -21.959 -23.885 -53.881 1.00 26.02 95 SER C C 1
ATOM 4103 O O . SER C 3 95 ? -22.054 -23.685 -55.091 1.00 23.86 95 SER C O 1
ATOM 4106 N N . ARG C 3 96 ? -22.765 -23.310 -52.996 1.00 26.56 96 ARG C N 1
ATOM 4107 C CA . ARG C 3 96 ? -23.851 -22.451 -53.443 1.00 20.86 96 ARG C CA 1
ATOM 4108 C C . ARG C 3 96 ? -23.262 -21.239 -54.144 1.00 21.18 96 ARG C C 1
ATOM 4109 O O . ARG C 3 96 ? -22.284 -20.656 -53.675 1.00 32.54 96 ARG C O 1
ATOM 4117 N N . VAL C 3 97 ? -23.854 -20.868 -55.274 1.00 21.93 97 VAL C N 1
ATOM 4118 C CA . VAL C 3 97 ? -23.361 -19.736 -56.044 1.00 20.70 97 VAL C CA 1
ATOM 4119 C C . VAL C 3 97 ? -24.044 -18.448 -55.615 1.00 24.77 97 VAL C C 1
ATOM 4120 O O . VAL C 3 97 ? -25.261 -18.307 -55.733 1.00 24.36 97 VAL C O 1
ATOM 4130 N N . GLU C 3 98 ? -23.246 -17.509 -55.125 1.00 31.00 98 GLU C N 1
ATOM 4131 C CA . GLU C 3 98 ? -23.728 -16.175 -54.814 1.00 25.68 98 GLU C CA 1
ATOM 4132 C C . GLU C 3 98 ? -22.936 -15.203 -55.664 1.00 22.16 98 GLU C C 1
ATOM 4133 O O . GLU C 3 98 ? -21.739 -15.390 -55.872 1.00 29.56 98 GLU C O 1
ATOM 4139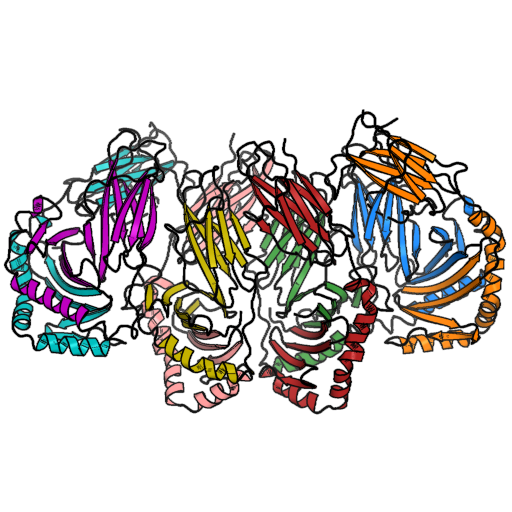 N N . LEU C 3 99 ? -23.607 -14.181 -56.179 1.00 31.31 99 LEU C N 1
ATOM 4140 C CA . LEU C 3 99 ? -22.954 -13.209 -57.042 1.00 31.60 99 LEU C CA 1
ATOM 4141 C C . LEU C 3 99 ? -21.776 -12.568 -56.308 1.00 28.03 99 LEU C C 1
ATOM 4142 O O . LEU C 3 99 ? -21.930 -12.041 -55.204 1.00 22.77 99 LEU C O 1
ATOM 4147 N N . GLY C 3 100 ? -20.601 -12.624 -56.929 1.00 18.15 100 GLY C N 1
ATOM 4148 C CA . GLY C 3 100 ? -19.394 -12.045 -56.366 1.00 18.29 100 GLY C CA 1
ATOM 4149 C C . GLY C 3 100 ? -18.612 -12.935 -55.412 1.00 21.02 100 GLY C C 1
ATOM 4150 O O . GLY C 3 100 ? -17.430 -12.690 -55.177 1.00 28.11 100 GLY C O 1
ATOM 4151 N N . GLN C 3 101 ? -19.250 -13.968 -54.870 1.00 25.72 101 GLN C N 1
ATOM 4152 C CA . GLN C 3 101 ? -18.566 -14.890 -53.964 1.00 21.85 101 GLN C CA 1
ATOM 4153 C C . GLN C 3 101 ? -17.820 -15.956 -54.765 1.00 26.56 101 GLN C C 1
ATOM 4154 O O . GLN C 3 101 ? -18.442 -16.727 -55.498 1.00 21.25 101 GLN C O 1
ATOM 4160 N N . PRO C 3 102 ? -16.485 -16.013 -54.623 1.00 24.57 102 PRO C N 1
ATOM 4161 C CA . PRO C 3 102 ? -15.695 -16.955 -55.423 1.00 20.79 102 PRO C CA 1
ATOM 4162 C C . PRO C 3 102 ? -16.149 -18.395 -55.220 1.00 28.12 102 PRO C C 1
ATOM 4163 O O . PRO C 3 102 ? -16.581 -18.768 -54.128 1.00 18.14 102 PRO C O 1
ATOM 4167 N N . ASN C 3 103 ? -16.028 -19.197 -56.269 1.00 32.56 103 ASN C N 1
ATOM 4168 C CA . ASN C 3 103 ? -16.553 -20.552 -56.259 1.00 31.99 103 ASN C CA 1
ATOM 4169 C C . ASN C 3 103 ? -15.819 -21.392 -57.296 1.00 26.87 103 ASN C C 1
ATOM 4170 O O . ASN C 3 103 ? -14.887 -20.912 -57.943 1.00 22.22 103 ASN C O 1
ATOM 4175 N N . ILE C 3 104 ? -16.221 -22.650 -57.441 1.00 22.69 104 ILE C N 1
ATOM 4176 C CA . ILE C 3 104 ? -15.581 -23.538 -58.399 1.00 23.34 104 ILE C CA 1
ATOM 4177 C C . ILE C 3 104 ? -16.619 -24.274 -59.237 1.00 21.97 104 ILE C C 1
ATOM 4178 O O . ILE C 3 104 ? -17.530 -24.900 -58.696 1.00 20.31 104 ILE C O 1
ATOM 4188 N N . LEU C 3 105 ? -16.469 -24.207 -60.557 1.00 18.38 105 LEU C N 1
ATOM 4189 C CA . LEU C 3 105 ? -17.306 -24.989 -61.459 1.00 18.05 105 LEU C CA 1
ATOM 4190 C C . LEU C 3 105 ? -16.708 -26.377 -61.633 1.00 20.69 105 LEU C C 1
ATOM 4191 O O . LEU C 3 105 ? -15.488 -26.534 -61.696 1.00 22.69 105 LEU C O 1
ATOM 4196 N N . ILE C 3 106 ? -17.573 -27.381 -61.722 1.00 17.28 106 ILE C N 1
ATOM 4197 C CA . ILE C 3 106 ? -17.130 -28.760 -61.868 1.00 11.65 106 ILE C CA 1
ATOM 4198 C C . ILE C 3 106 ? -17.734 -29.403 -63.103 1.00 14.03 106 ILE C C 1
ATOM 4199 O O . ILE C 3 106 ? -18.953 -29.505 -63.224 1.00 19.71 106 ILE C O 1
ATOM 4209 N N . CYS C 3 107 ? -16.874 -29.822 -64.023 1.00 14.56 107 CYS C N 1
ATOM 4210 C CA . CYS C 3 107 ? -17.307 -30.594 -65.178 1.00 17.48 107 CYS C CA 1
ATOM 4211 C C . CYS C 3 107 ? -17.177 -32.079 -64.861 1.00 20.05 107 CYS C C 1
ATOM 4212 O O . CYS C 3 107 ? -16.097 -32.550 -64.504 1.00 21.06 107 CYS C O 1
ATOM 4215 N N . ILE C 3 108 ? -18.274 -32.819 -64.994 1.00 14.46 108 ILE C N 1
ATOM 4216 C CA . ILE C 3 108 ? -18.270 -34.240 -64.673 1.00 16.03 108 ILE C CA 1
ATOM 4217 C C . ILE C 3 108 ? -18.615 -35.043 -65.920 1.00 18.62 108 ILE C C 1
ATOM 4218 O O . ILE C 3 108 ? -19.611 -34.771 -66.590 1.00 18.71 108 ILE C O 1
ATOM 4228 N N . VAL C 3 109 ? -17.783 -36.029 -66.232 1.00 21.25 109 VAL C N 1
ATOM 4229 C CA . VAL C 3 109 ? -17.939 -36.803 -67.455 1.00 17.61 109 VAL C CA 1
ATOM 4230 C C . VAL C 3 109 ? -17.978 -38.290 -67.122 1.00 18.10 109 VAL C C 1
ATOM 4231 O O . VAL C 3 109 ? -17.013 -38.844 -66.600 1.00 16.81 109 VAL C O 1
ATOM 4241 N N . ASP C 3 110 ? -19.104 -38.927 -67.428 1.00 24.44 110 ASP C N 1
ATOM 4242 C CA . ASP C 3 110 ? -19.300 -40.339 -67.127 1.00 19.40 110 ASP C CA 1
ATOM 4243 C C . ASP C 3 110 ? -19.294 -41.178 -68.402 1.00 19.00 110 ASP C C 1
ATOM 4244 O O . ASP C 3 110 ? -19.315 -40.645 -69.509 1.00 21.73 110 ASP C O 1
ATOM 4249 N N . ASN C 3 111 ? -19.247 -42.494 -68.230 1.00 19.80 111 ASN C N 1
ATOM 4250 C CA . ASN C 3 111 ? -19.288 -43.432 -69.347 1.00 15.64 111 ASN C CA 1
ATOM 4251 C C . ASN C 3 111 ? -18.290 -43.081 -70.439 1.00 18.34 111 ASN C C 1
ATOM 4252 O O . ASN C 3 111 ? -18.612 -43.120 -71.627 1.00 22.58 111 ASN C O 1
ATOM 4257 N N . ILE C 3 112 ? -17.076 -42.740 -70.028 1.00 22.20 112 ILE C N 1
ATOM 4258 C CA . ILE C 3 112 ? -15.996 -42.487 -70.969 1.00 22.49 112 ILE C CA 1
ATOM 4259 C C . ILE C 3 112 ? -15.364 -43.807 -71.379 1.00 25.16 112 ILE C C 1
ATOM 4260 O O . ILE C 3 112 ? -14.799 -44.512 -70.541 1.00 30.42 112 ILE C O 1
ATOM 4270 N N . PHE C 3 113 ? -15.457 -44.151 -72.660 1.00 19.25 113 PHE C N 1
ATOM 4271 C CA . PHE C 3 113 ? -14.731 -45.310 -73.171 1.00 22.68 113 PHE C CA 1
ATOM 4272 C C . PHE C 3 113 ? -14.664 -45.315 -74.693 1.00 18.49 113 PHE C C 1
ATOM 4273 O O . PHE C 3 113 ? -15.685 -45.158 -75.360 1.00 20.03 113 PHE C O 1
ATOM 4281 N N . PRO C 3 114 ? -13.457 -45.506 -75.248 1.00 19.49 114 PRO C N 1
ATOM 4282 C CA . PRO C 3 114 ? -12.205 -45.709 -74.507 1.00 17.96 114 PRO C CA 1
ATOM 4283 C C . PRO C 3 114 ? -11.749 -44.449 -73.781 1.00 18.01 114 PRO C C 1
ATOM 4284 O O . PRO C 3 114 ? -12.301 -43.379 -74.019 1.00 18.39 114 PRO C O 1
ATOM 4288 N N . PRO C 3 115 ? -10.746 -44.571 -72.900 1.00 18.47 115 PRO C N 1
ATOM 4289 C CA . PRO C 3 115 ? -10.282 -43.411 -72.134 1.00 18.97 115 PRO C CA 1
ATOM 4290 C C . PRO C 3 115 ? -9.331 -42.529 -72.941 1.00 22.59 115 PRO C C 1
ATOM 4291 O O . PRO C 3 115 ? -8.140 -42.449 -72.640 1.00 26.80 115 PRO C O 1
ATOM 4295 N N . VAL C 3 116 ? -9.874 -41.864 -73.955 1.00 17.09 116 VAL C N 1
ATOM 4296 C CA . VAL C 3 116 ? -9.106 -40.959 -74.798 1.00 14.87 116 VAL C CA 1
ATOM 4297 C C . VAL C 3 116 ? -10.005 -39.775 -75.093 1.00 18.21 116 VAL C C 1
ATOM 4298 O O . VAL C 3 116 ? -10.913 -39.868 -75.919 1.00 33.31 116 VAL C O 1
ATOM 4308 N N . ILE C 3 117 ? -9.756 -38.658 -74.419 1.00 21.62 117 ILE C N 1
ATOM 4309 C CA . ILE C 3 117 ? -10.726 -37.576 -74.388 1.00 17.32 117 ILE C CA 1
ATOM 4310 C C . ILE C 3 117 ? -10.075 -36.205 -74.212 1.00 17.72 117 ILE C C 1
ATOM 4311 O O . ILE C 3 117 ? -9.009 -36.080 -73.608 1.00 17.27 117 ILE C O 1
ATOM 4321 N N . ASN C 3 118 ? -10.728 -35.185 -74.762 1.00 22.39 118 ASN C N 1
ATOM 4322 C CA . ASN C 3 118 ? -10.350 -33.797 -74.538 1.00 20.72 118 ASN C CA 1
ATOM 4323 C C . ASN C 3 118 ? -11.447 -33.113 -73.745 1.00 15.90 118 ASN C C 1
ATOM 4324 O O . ASN C 3 118 ? -12.623 -33.241 -74.074 1.00 17.79 118 ASN C O 1
ATOM 4329 N N . ILE C 3 119 ? -11.069 -32.408 -72.689 1.00 13.32 119 ILE C N 1
ATOM 4330 C CA . ILE C 3 119 ? -12.027 -31.604 -71.945 1.00 14.09 119 ILE C CA 1
ATOM 4331 C C . ILE C 3 119 ? -11.431 -30.219 -71.725 1.00 17.30 119 ILE C C 1
ATOM 4332 O O . ILE C 3 119 ? -10.289 -30.087 -71.287 1.00 19.06 119 ILE C O 1
ATOM 4342 N N . THR C 3 120 ? -12.218 -29.190 -72.019 1.00 19.42 120 THR C N 1
ATOM 4343 C CA . THR C 3 120 ? -11.716 -27.823 -72.020 1.00 18.89 120 THR C CA 1
ATOM 4344 C C . THR C 3 120 ? -12.748 -26.855 -71.461 1.00 22.66 120 THR C C 1
ATOM 4345 O O . THR C 3 120 ? -13.931 -26.928 -71.795 1.00 20.21 120 THR C O 1
ATOM 4352 N N . TRP C 3 121 ? -12.284 -25.943 -70.614 1.00 19.75 121 TRP C N 1
ATOM 4353 C CA . TRP C 3 121 ? -13.132 -24.887 -70.078 1.00 13.32 121 TRP C CA 1
ATOM 4354 C C . TRP C 3 121 ? -13.143 -23.687 -71.009 1.00 12.50 121 TRP C C 1
ATOM 4355 O O . TRP C 3 121 ? -12.109 -23.311 -71.557 1.00 14.68 121 TRP C O 1
ATOM 4366 N N . LEU C 3 122 ? -14.315 -23.086 -71.183 1.00 17.38 122 LEU C N 1
ATOM 4367 C CA . LEU C 3 122 ? -14.444 -21.881 -71.991 1.00 18.93 122 LEU C CA 1
ATOM 4368 C C . LEU C 3 122 ? -15.127 -20.779 -71.190 1.00 15.21 122 LEU C C 1
ATOM 4369 O O . LEU C 3 122 ? -16.160 -21.012 -70.565 1.00 15.13 122 LEU C O 1
ATOM 4374 N N . ARG C 3 123 ? -14.544 -19.585 -71.203 1.00 15.27 123 ARG C N 1
ATOM 4375 C CA . ARG C 3 123 ? -15.222 -18.398 -70.695 1.00 18.81 123 ARG C CA 1
ATOM 4376 C C . ARG C 3 123 ? -15.562 -17.463 -71.842 1.00 15.81 123 ARG C C 1
ATOM 4377 O O . ARG C 3 123 ? -14.676 -16.865 -72.448 1.00 19.00 123 ARG C O 1
ATOM 4385 N N . ASN C 3 124 ? -16.852 -17.331 -72.126 1.00 15.46 124 ASN C N 1
ATOM 4386 C CA . ASN C 3 124 ? -17.307 -16.510 -73.236 1.00 18.83 124 ASN C CA 1
ATOM 4387 C C . ASN C 3 124 ? -16.645 -16.948 -74.536 1.00 18.66 124 ASN C C 1
ATOM 4388 O O . ASN C 3 124 ? -16.137 -16.121 -75.294 1.00 17.91 124 ASN C O 1
ATOM 4393 N N . GLY C 3 125 ? -16.659 -18.251 -74.796 1.00 15.69 125 GLY C N 1
ATOM 4394 C CA . GLY C 3 125 ? -16.086 -18.789 -76.016 1.00 20.57 125 GLY C CA 1
ATOM 4395 C C . GLY C 3 125 ? -14.567 -18.818 -76.013 1.00 21.18 125 GLY C C 1
ATOM 4396 O O . GLY C 3 125 ? -13.952 -19.369 -76.926 1.00 20.84 125 GLY C O 1
ATOM 4397 N N . GLN C 3 126 ? -13.958 -18.224 -74.991 1.00 23.96 126 GLN C N 1
ATOM 4398 C CA . GLN C 3 126 ? -12.507 -18.225 -74.867 1.00 21.45 126 GLN C CA 1
ATOM 4399 C C . GLN C 3 126 ? -12.061 -19.395 -74.001 1.00 17.08 126 GLN C C 1
ATOM 4400 O O . GLN C 3 126 ? -12.609 -19.623 -72.925 1.00 12.96 126 GLN C O 1
ATOM 4406 N N . THR C 3 127 ? -11.075 -20.142 -74.485 1.00 22.65 127 THR C N 1
ATOM 4407 C CA . THR C 3 127 ? -10.553 -21.291 -73.756 1.00 21.40 127 THR C CA 1
ATOM 4408 C C . THR C 3 127 ? -9.771 -20.836 -72.524 1.00 21.88 127 THR C C 1
ATOM 4409 O O . THR C 3 127 ? -9.080 -19.816 -72.556 1.00 15.71 127 THR C O 1
ATOM 4416 N N . VAL C 3 128 ? -9.885 -21.604 -71.443 1.00 18.00 128 VAL C N 1
ATOM 4417 C CA . VAL C 3 128 ? -9.287 -21.238 -70.163 1.00 17.26 128 VAL C CA 1
ATOM 4418 C C . VAL C 3 128 ? -8.377 -22.348 -69.652 1.00 22.77 128 VAL C C 1
ATOM 4419 O O . VAL C 3 128 ? -8.828 -23.471 -69.427 1.00 30.40 128 VAL C O 1
ATOM 4429 N N . THR C 3 129 ? -7.099 -22.031 -69.461 1.00 25.16 129 THR C N 1
ATOM 4430 C CA . THR C 3 129 ? -6.131 -23.023 -69.003 1.00 24.17 129 THR C CA 1
ATOM 4431 C C . THR C 3 129 ? -5.477 -22.646 -67.678 1.00 21.39 129 THR C C 1
ATOM 4432 O O . THR C 3 129 ? -4.986 -23.513 -66.956 1.00 21.62 129 THR C O 1
ATOM 4439 N N . GLU C 3 130 ? -5.464 -21.356 -67.362 1.00 23.69 130 GLU C N 1
ATOM 4440 C CA . GLU C 3 130 ? -4.802 -20.882 -66.156 1.00 30.88 130 GLU C CA 1
ATOM 4441 C C . GLU C 3 130 ? -5.651 -21.168 -64.918 1.00 31.74 130 GLU C C 1
ATOM 4442 O O . GLU C 3 130 ? -6.761 -20.650 -64.779 1.00 22.33 130 GLU C O 1
ATOM 4448 N N . GLY C 3 131 ? -5.128 -22.017 -64.037 1.00 25.98 131 GLY C N 1
ATOM 4449 C CA . GLY C 3 131 ? -5.779 -22.325 -62.777 1.00 21.90 131 GLY C CA 1
ATOM 4450 C C . GLY C 3 131 ? -6.784 -23.459 -62.836 1.00 24.08 131 GLY C C 1
ATOM 4451 O O . GLY C 3 131 ? -7.540 -23.663 -61.886 1.00 28.78 131 GLY C O 1
ATOM 4452 N N . VAL C 3 132 ? -6.794 -24.208 -63.933 1.00 19.98 132 VAL C N 1
ATOM 4453 C CA . VAL C 3 132 ? -7.694 -25.349 -64.045 1.00 17.34 132 VAL C CA 1
ATOM 4454 C C . VAL C 3 132 ? -7.033 -26.603 -63.497 1.00 20.81 132 VAL C C 1
ATOM 4455 O O . VAL C 3 132 ? -5.820 -26.783 -63.618 1.00 25.47 132 VAL C O 1
ATOM 4465 N N . ALA C 3 133 ? -7.840 -27.471 -62.899 1.00 21.94 133 ALA C N 1
ATOM 4466 C CA . ALA C 3 133 ? -7.342 -28.716 -62.336 1.00 21.42 133 ALA C CA 1
ATOM 4467 C C . ALA C 3 133 ? -8.229 -29.861 -62.793 1.00 19.05 133 ALA C C 1
ATOM 4468 O O . ALA C 3 133 ? -9.444 -29.710 -62.899 1.00 25.99 133 ALA C O 1
ATOM 4470 N N . GLN C 3 134 ? -7.621 -31.009 -63.066 1.00 22.05 134 GLN C N 1
ATOM 4471 C CA . GLN C 3 134 ? -8.380 -32.168 -63.510 1.00 28.81 134 GLN C CA 1
ATOM 4472 C C . GLN C 3 134 ? -7.849 -33.449 -62.884 1.00 26.80 134 GLN C C 1
ATOM 4473 O O . GLN C 3 134 ? -6.672 -33.548 -62.536 1.00 19.84 134 GLN C O 1
ATOM 4479 N N . THR C 3 135 ? -8.727 -34.436 -62.766 1.00 15.83 135 THR C N 1
ATOM 4480 C CA . THR C 3 135 ? -8.349 -35.727 -62.227 1.00 17.76 135 THR C CA 1
ATOM 4481 C C . THR C 3 135 ? -7.858 -36.637 -63.334 1.00 19.66 135 THR C C 1
ATOM 4482 O O . THR C 3 135 ? -8.020 -36.348 -64.519 1.00 13.73 135 THR C O 1
ATOM 4489 N N . SER C 3 136 ? -7.266 -37.751 -62.928 1.00 21.37 136 SER C N 1
ATOM 4490 C CA . SER C 3 136 ? -7.027 -38.862 -63.825 1.00 16.53 136 SER C CA 1
ATOM 4491 C C . SER C 3 136 ? -8.372 -39.533 -64.048 1.00 21.48 136 SER C C 1
ATOM 4492 O O . SER C 3 136 ? -9.390 -39.070 -63.533 1.00 25.85 136 SER C O 1
ATOM 4495 N N . PHE C 3 137 ? -8.393 -40.610 -64.822 1.00 17.62 137 PHE C N 1
ATOM 4496 C CA . PHE C 3 137 ? -9.637 -41.328 -65.059 1.00 15.29 137 PHE C CA 1
ATOM 4497 C C . PHE C 3 137 ? -10.071 -42.103 -63.822 1.00 16.80 137 PHE C C 1
ATOM 4498 O O . PHE C 3 137 ? -9.347 -42.969 -63.334 1.00 15.22 137 PHE C O 1
ATOM 4506 N N . TYR C 3 138 ? -11.255 -41.778 -63.313 1.00 18.80 138 TYR C N 1
ATOM 4507 C CA . TYR C 3 138 ? -11.849 -42.536 -62.223 1.00 15.87 138 TYR C CA 1
ATOM 4508 C C . TYR C 3 138 ? -12.538 -43.753 -62.820 1.00 20.29 138 TYR C C 1
ATOM 4509 O O . TYR C 3 138 ? -12.673 -43.854 -64.037 1.00 26.34 138 TYR C O 1
ATOM 4518 N N . SER C 3 139 ? -12.975 -44.674 -61.970 1.00 27.31 139 SER C N 1
ATOM 4519 C CA . SER C 3 139 ? -13.471 -45.966 -62.437 1.00 20.93 139 SER C CA 1
ATOM 4520 C C . SER C 3 139 ? -14.971 -46.130 -62.219 1.00 21.04 139 SER C C 1
ATOM 4521 O O . SER C 3 139 ? -15.535 -45.609 -61.257 1.00 23.53 139 SER C O 1
ATOM 4524 N N . GLN C 3 140 ? -15.609 -46.867 -63.122 1.00 19.56 140 GLN C N 1
ATOM 4525 C CA . GLN C 3 140 ? -17.011 -47.229 -62.966 1.00 18.23 140 GLN C CA 1
ATOM 4526 C C . GLN C 3 140 ? -17.144 -48.748 -62.896 1.00 19.75 140 GLN C C 1
ATOM 4527 O O . GLN C 3 140 ? -16.416 -49.472 -63.578 1.00 19.94 140 GLN C O 1
ATOM 4533 N N . PRO C 3 141 ? -18.051 -49.240 -62.042 1.00 13.91 141 PRO C N 1
ATOM 4534 C CA . PRO C 3 141 ? -18.331 -50.674 -61.930 1.00 11.09 141 PRO C CA 1
ATOM 4535 C C . PRO C 3 141 ? -18.620 -51.359 -63.266 1.00 11.49 141 PRO C C 1
ATOM 4536 O O . PRO C 3 141 ? -18.245 -52.517 -63.442 1.00 14.68 141 PRO C O 1
ATOM 4540 N N . ASP C 3 142 ? -19.263 -50.654 -64.193 1.00 10.66 142 ASP C N 1
ATOM 4541 C CA . ASP C 3 142 ? -19.528 -51.207 -65.521 1.00 12.57 142 ASP C CA 1
ATOM 4542 C C . ASP C 3 142 ? -18.286 -51.152 -66.415 1.00 15.53 142 ASP C C 1
ATOM 4543 O O . ASP C 3 142 ? -18.332 -51.540 -67.584 1.00 12.92 142 ASP C O 1
ATOM 4548 N N . HIS C 3 143 ? -17.190 -50.653 -65.849 1.00 17.07 143 HIS C N 1
ATOM 4549 C CA . HIS C 3 143 ? -15.872 -50.665 -66.486 1.00 14.15 143 HIS C CA 1
ATOM 4550 C C . HIS C 3 143 ? -15.698 -49.586 -67.553 1.00 17.84 143 HIS C C 1
ATOM 4551 O O . HIS C 3 143 ? -14.877 -49.720 -68.462 1.00 18.87 143 HIS C O 1
ATOM 4558 N N . LEU C 3 144 ? -16.476 -48.516 -67.429 1.00 14.26 144 LEU C N 1
ATOM 4559 C CA . LEU C 3 144 ? -16.223 -47.290 -68.171 1.00 15.34 144 LEU C CA 1
ATOM 4560 C C . LEU C 3 144 ? -15.420 -46.404 -67.222 1.00 15.44 144 LEU C C 1
ATOM 4561 O O . LEU C 3 144 ? -14.987 -46.868 -66.166 1.00 14.38 144 LEU C O 1
ATOM 4566 N N . PHE C 3 145 ? -15.226 -45.137 -67.569 1.00 12.92 145 PHE C N 1
ATOM 4567 C CA . PHE C 3 145 ? -14.434 -44.253 -66.721 1.00 14.09 145 PHE C CA 1
ATOM 4568 C C . PHE C 3 145 ? -15.162 -42.946 -66.428 1.00 17.23 145 PHE C C 1
ATOM 4569 O O . PHE C 3 145 ? -16.043 -42.533 -67.181 1.00 19.41 145 PHE C O 1
ATOM 4577 N N . ARG C 3 146 ? -14.784 -42.302 -65.326 1.00 16.26 146 ARG C N 1
ATOM 4578 C CA . ARG C 3 146 ? -15.275 -40.967 -65.014 1.00 11.78 146 ARG C CA 1
ATOM 4579 C C . ARG C 3 146 ? -14.103 -40.007 -65.079 1.00 17.18 146 ARG C C 1
ATOM 4580 O O . ARG C 3 146 ? -12.948 -40.429 -65.158 1.00 12.66 146 ARG C O 1
ATOM 4588 N N . LYS C 3 147 ? -14.406 -38.715 -65.041 1.00 22.06 147 LYS C N 1
ATOM 4589 C CA . LYS C 3 147 ? -13.384 -37.683 -65.124 1.00 12.93 147 LYS C CA 1
ATOM 4590 C C . LYS C 3 147 ? -13.922 -36.397 -64.521 1.00 13.33 147 LYS C C 1
ATOM 4591 O O . LYS C 3 147 ? -15.097 -36.072 -64.687 1.00 18.84 147 LYS C O 1
ATOM 4597 N N . PHE C 3 148 ? -13.065 -35.676 -63.808 1.00 14.98 148 PHE C N 1
ATOM 4598 C CA . PHE C 3 148 ? -13.452 -34.415 -63.191 1.00 11.04 148 PHE C CA 1
ATOM 4599 C C . PHE C 3 148 ? -12.533 -33.279 -63.626 1.00 13.80 148 PHE C C 1
ATOM 4600 O O . PHE C 3 148 ? -11.313 -33.426 -63.636 1.00 22.85 148 PHE C O 1
ATOM 4608 N N . HIS C 3 149 ? -13.132 -32.151 -63.996 1.00 15.70 149 HIS C N 1
ATOM 4609 C CA . HIS C 3 149 ? -12.386 -30.929 -64.281 1.00 12.53 149 HIS C CA 1
ATOM 4610 C C . HIS C 3 149 ? -12.907 -29.814 -63.382 1.00 13.89 149 HIS C C 1
ATOM 4611 O O . HIS C 3 149 ? -14.107 -29.723 -63.125 1.00 16.62 149 HIS C O 1
ATOM 4618 N N . TYR C 3 150 ? -12.001 -28.966 -62.911 1.00 14.95 150 TYR C N 1
ATOM 4619 C CA . TYR C 3 150 ? -12.348 -27.932 -61.945 1.00 13.84 150 TYR C CA 1
ATOM 4620 C C . TYR C 3 150 ? -11.876 -26.570 -62.436 1.00 15.68 150 TYR C C 1
ATOM 4621 O O . TYR C 3 150 ? -10.780 -26.443 -62.983 1.00 18.49 150 TYR C O 1
ATOM 4630 N N . LEU C 3 151 ? -12.711 -25.555 -62.248 1.00 13.79 151 LEU C N 1
ATOM 4631 C CA . LEU C 3 151 ? -12.363 -24.200 -62.652 1.00 11.53 151 LEU C CA 1
ATOM 4632 C C . LEU C 3 151 ? -12.841 -23.178 -61.626 1.00 12.03 151 LEU C C 1
ATOM 4633 O O . LEU C 3 151 ? -14.039 -22.936 -61.503 1.00 14.99 151 LEU C O 1
ATOM 4638 N N . PRO C 3 152 ? -11.902 -22.570 -60.884 1.00 13.91 152 PRO C N 1
ATOM 4639 C CA . PRO C 3 152 ? -12.264 -21.515 -59.932 1.00 14.48 152 PRO C CA 1
ATOM 4640 C C . PRO C 3 152 ? -12.643 -20.231 -60.656 1.00 15.84 152 PRO C C 1
ATOM 4641 O O . PRO C 3 152 ? -12.035 -19.902 -61.674 1.00 14.85 152 PRO C O 1
ATOM 4645 N N . PHE C 3 153 ? -13.631 -19.512 -60.135 1.00 15.81 153 PHE C N 1
ATOM 4646 C CA . PHE C 3 153 ? -14.130 -18.321 -60.805 1.00 20.55 153 PHE C CA 1
ATOM 4647 C C . PHE C 3 153 ? -14.871 -17.422 -59.827 1.00 23.59 153 PHE C C 1
ATOM 4648 O O . PHE C 3 153 ? -15.219 -17.840 -58.722 1.00 19.03 153 PHE C O 1
ATOM 4656 N N . VAL C 3 154 ? -15.122 -16.188 -60.249 1.00 18.91 154 VAL C N 1
ATOM 4657 C CA . VAL C 3 154 ? -15.919 -15.259 -59.462 1.00 22.43 154 VAL C CA 1
ATOM 4658 C C . VAL C 3 154 ? -17.229 -15.010 -60.193 1.00 24.07 154 VAL C C 1
ATOM 4659 O O . VAL C 3 154 ? -17.247 -14.351 -61.233 1.00 27.78 154 VAL C O 1
ATOM 4669 N N . PRO C 3 155 ? -18.332 -15.555 -59.661 1.00 29.65 155 PRO C N 1
ATOM 4670 C CA . PRO C 3 155 ? -19.613 -15.442 -60.363 1.00 25.90 155 PRO C CA 1
ATOM 4671 C C . PRO C 3 155 ? -19.980 -13.999 -60.654 1.00 28.91 155 PRO C C 1
ATOM 4672 O O . PRO C 3 155 ? -20.029 -13.182 -59.736 1.00 29.57 155 PRO C O 1
ATOM 4676 N N . SER C 3 156 ? -20.206 -13.693 -61.927 1.00 32.77 156 SER C N 1
ATOM 4677 C CA . SER C 3 156 ? -20.764 -12.409 -62.322 1.00 29.49 156 SER C CA 1
ATOM 4678 C C . SER C 3 156 ? -21.879 -12.652 -63.331 1.00 35.43 156 SER C C 1
ATOM 4679 O O . SER C 3 156 ? -21.882 -13.667 -64.032 1.00 33.26 156 SER C O 1
ATOM 4682 N N . ALA C 3 157 ? -22.828 -11.726 -63.403 1.00 40.49 157 ALA C N 1
ATOM 4683 C CA . ALA C 3 157 ? -23.925 -11.839 -64.356 1.00 32.91 157 ALA C CA 1
ATOM 4684 C C . ALA C 3 157 ? -23.491 -11.376 -65.744 1.00 30.58 157 ALA C C 1
ATOM 4685 O O . ALA C 3 157 ? -24.316 -11.245 -66.646 1.00 41.17 157 ALA C O 1
ATOM 4687 N N . GLU C 3 158 ? -22.196 -11.118 -65.907 1.00 30.40 158 GLU C N 1
ATOM 4688 C CA . GLU C 3 158 ? -21.674 -10.578 -67.156 1.00 29.39 158 GLU C CA 1
ATOM 4689 C C . GLU C 3 158 ? -21.018 -11.613 -68.074 1.00 38.12 158 GLU C C 1
ATOM 4690 O O . GLU C 3 158 ? -20.759 -11.322 -69.240 1.00 52.40 158 GLU C O 1
ATOM 4696 N N . ASP C 3 159 ? -20.737 -12.809 -67.561 1.00 42.48 159 ASP C N 1
ATOM 4697 C CA . ASP C 3 159 ? -20.112 -13.845 -68.387 1.00 44.21 159 ASP C CA 1
ATOM 4698 C C . ASP C 3 159 ? -20.726 -15.239 -68.226 1.00 34.77 159 ASP C C 1
ATOM 4699 O O . ASP C 3 159 ? -21.404 -15.533 -67.238 1.00 24.35 159 ASP C O 1
ATOM 4704 N N . VAL C 3 160 ? -20.475 -16.087 -69.220 1.00 28.04 160 VAL C N 1
ATOM 4705 C CA . VAL C 3 160 ? -20.950 -17.463 -69.215 1.00 21.61 160 VAL C CA 1
ATOM 4706 C C . VAL C 3 160 ? -19.763 -18.407 -69.331 1.00 25.48 160 VAL C C 1
ATOM 4707 O O . VAL C 3 160 ? -18.645 -17.977 -69.616 1.00 23.21 160 VAL C O 1
ATOM 4717 N N . TYR C 3 161 ? -20.014 -19.694 -69.110 1.00 25.28 161 TYR C N 1
ATOM 4718 C CA . TYR C 3 161 ? -18.968 -20.706 -69.188 1.00 20.07 161 TYR C CA 1
ATOM 4719 C C . TYR C 3 161 ? -19.488 -21.938 -69.909 1.00 14.59 161 TYR C C 1
ATOM 4720 O O . TYR C 3 161 ? -20.656 -22.296 -69.768 1.00 17.05 161 TYR C O 1
ATOM 4729 N N . ASP C 3 162 ? -18.619 -22.585 -70.679 1.00 13.30 162 ASP C N 1
ATOM 4730 C CA . ASP C 3 162 ? -18.951 -23.865 -71.291 1.00 23.98 162 ASP C CA 1
ATOM 4731 C C . ASP C 3 162 ? -17.841 -24.877 -71.046 1.00 28.07 162 ASP C C 1
ATOM 4732 O O . ASP C 3 162 ? -16.659 -24.554 -71.146 1.00 36.32 162 ASP C O 1
ATOM 4737 N N . CYS C 3 163 ? -18.234 -26.104 -70.726 1.00 22.82 163 CYS C N 1
ATOM 4738 C CA . CYS C 3 163 ? -17.301 -27.216 -70.662 1.00 19.94 163 CYS C CA 1
ATOM 4739 C C . CYS C 3 163 ? -17.450 -28.055 -71.921 1.00 19.73 163 CYS C C 1
ATOM 4740 O O . CYS C 3 163 ? -18.419 -28.797 -72.064 1.00 26.20 163 CYS C O 1
ATOM 4743 N N . GLN C 3 164 ? -16.487 -27.942 -72.830 1.00 19.18 164 GLN C N 1
ATOM 4744 C CA . GLN C 3 164 ? -16.559 -28.662 -74.095 1.00 23.37 164 GLN C CA 1
ATOM 4745 C C . GLN C 3 164 ? -15.709 -29.926 -74.058 1.00 23.03 164 GLN C C 1
ATOM 4746 O O . GLN C 3 164 ? -14.515 -29.879 -73.757 1.00 27.44 164 GLN C O 1
ATOM 4752 N N . VAL C 3 165 ? -16.330 -31.061 -74.359 1.00 19.22 165 VAL C N 1
ATOM 4753 C CA . VAL C 3 165 ? -15.615 -32.328 -74.356 1.00 23.11 165 VAL C CA 1
ATOM 4754 C C . VAL C 3 165 ? -15.607 -32.899 -75.766 1.00 25.68 165 VAL C C 1
ATOM 4755 O O . VAL C 3 165 ? -16.573 -32.745 -76.514 1.00 28.71 165 VAL C O 1
ATOM 4765 N N . GLU C 3 166 ? -14.505 -33.544 -76.127 1.00 25.70 166 GLU C N 1
ATOM 4766 C CA . GLU C 3 166 ? -14.368 -34.140 -77.446 1.00 22.43 166 GLU C CA 1
ATOM 4767 C C . GLU C 3 166 ? -14.016 -35.608 -77.306 1.00 22.43 166 GLU C C 1
ATOM 4768 O O . GLU C 3 166 ? -13.026 -35.963 -76.669 1.00 27.80 166 GLU C O 1
ATOM 4774 N N . HIS C 3 167 ? -14.833 -36.460 -77.909 1.00 29.75 167 HIS C N 1
ATOM 4775 C CA . HIS C 3 167 ? -14.640 -37.893 -77.810 1.00 21.56 167 HIS C CA 1
ATOM 4776 C C . HIS C 3 167 ? -14.966 -38.530 -79.152 1.00 28.39 167 HIS C C 1
ATOM 4777 O O . HIS C 3 167 ? -15.719 -37.966 -79.945 1.00 39.03 167 HIS C O 1
ATOM 4784 N N . TRP C 3 168 ? -14.389 -39.697 -79.415 1.00 30.60 168 TRP C N 1
ATOM 4785 C CA . TRP C 3 168 ? -14.664 -40.413 -80.656 1.00 28.91 168 TRP C CA 1
ATOM 4786 C C . TRP C 3 168 ? -16.117 -40.873 -80.682 1.00 28.37 168 TRP C C 1
ATOM 4787 O O . TRP C 3 168 ? -16.689 -41.104 -81.748 1.00 28.87 168 TRP C O 1
ATOM 4798 N N . GLY C 3 169 ? -16.704 -41.014 -79.498 1.00 25.80 169 GLY C N 1
ATOM 4799 C CA . GLY C 3 169 ? -18.103 -41.373 -79.362 1.00 27.03 169 GLY C CA 1
ATOM 4800 C C . GLY C 3 169 ? -19.064 -40.247 -79.706 1.00 30.59 169 GLY C C 1
ATOM 4801 O O . GLY C 3 169 ? -20.270 -40.386 -79.514 1.00 31.21 169 GLY C O 1
ATOM 4802 N N . LEU C 3 170 ? -18.536 -39.132 -80.205 1.00 26.29 170 LEU C N 1
ATOM 4803 C CA . LEU C 3 170 ? -19.362 -37.972 -80.529 1.00 25.08 170 LEU C CA 1
ATOM 4804 C C . LEU C 3 170 ? -19.231 -37.601 -82.002 1.00 32.09 170 LEU C C 1
ATOM 4805 O O . LEU C 3 170 ? -18.174 -37.786 -82.606 1.00 32.47 170 LEU C O 1
ATOM 4810 N N . ASP C 3 171 ? -20.308 -37.069 -82.574 1.00 38.73 171 ASP C N 1
ATOM 4811 C CA . ASP C 3 171 ? -20.300 -36.655 -83.972 1.00 45.34 171 ASP C CA 1
ATOM 4812 C C . ASP C 3 171 ? -19.489 -35.374 -84.128 1.00 38.59 171 ASP C C 1
ATOM 4813 O O . ASP C 3 171 ? -18.824 -35.162 -85.142 1.00 34.62 171 ASP C O 1
ATOM 4818 N N . ALA C 3 172 ? -19.548 -34.528 -83.104 1.00 38.25 172 ALA C N 1
ATOM 4819 C CA . ALA C 3 172 ? -18.823 -33.266 -83.094 1.00 33.49 172 ALA C CA 1
ATOM 4820 C C . ALA C 3 172 ? -18.669 -32.810 -81.645 1.00 28.30 172 ALA C C 1
ATOM 4821 O O . ALA C 3 172 ? -19.388 -33.288 -80.767 1.00 29.37 172 ALA C O 1
ATOM 4823 N N . PRO C 3 173 ? -17.727 -31.890 -81.382 1.00 24.79 173 PRO C N 1
ATOM 4824 C CA . PRO C 3 173 ? -17.511 -31.487 -79.989 1.00 27.84 173 PRO C CA 1
ATOM 4825 C C . PRO C 3 173 ? -18.778 -30.935 -79.340 1.00 27.92 173 PRO C C 1
ATOM 4826 O O . PRO C 3 173 ? -19.335 -29.954 -79.833 1.00 30.83 173 PRO C O 1
ATOM 4830 N N . LEU C 3 174 ? -19.225 -31.561 -78.253 1.00 24.27 174 LEU C N 1
ATOM 4831 C CA . LEU C 3 174 ? -20.391 -31.085 -77.511 1.00 31.02 174 LEU C CA 1
ATOM 4832 C C . LEU C 3 174 ? -19.923 -30.261 -76.319 1.00 25.88 174 LEU C C 1
ATOM 4833 O O . LEU C 3 174 ? -18.900 -30.574 -75.710 1.00 35.14 174 LEU C O 1
ATOM 4838 N N . LEU C 3 175 ? -20.665 -29.208 -75.984 1.00 16.72 175 LEU C N 1
ATOM 4839 C CA . LEU C 3 175 ? -20.331 -28.394 -74.817 1.00 22.88 175 LEU C CA 1
ATOM 4840 C C . LEU C 3 175 ? -21.515 -28.150 -73.883 1.00 17.46 175 LEU C C 1
ATOM 4841 O O . LEU C 3 175 ? -22.631 -27.868 -74.317 1.00 21.76 175 LEU C O 1
ATOM 4846 N N . ARG C 3 176 ? -21.235 -28.252 -72.588 1.00 18.58 176 ARG C N 1
ATOM 4847 C CA . ARG C 3 176 ? -22.246 -28.185 -71.544 1.00 19.75 176 ARG C CA 1
ATOM 4848 C C . ARG C 3 176 ? -22.227 -26.794 -70.934 1.00 20.31 176 ARG C C 1
ATOM 4849 O O . ARG C 3 176 ? -21.204 -26.341 -70.424 1.00 20.53 176 ARG C O 1
ATOM 4857 N N . HIS C 3 177 ? -23.371 -26.122 -70.988 1.00 26.41 177 HIS C N 1
ATOM 4858 C CA . HIS C 3 177 ? -23.457 -24.713 -70.631 1.00 19.70 177 HIS C CA 1
ATOM 4859 C C . HIS C 3 177 ? -23.664 -24.516 -69.139 1.00 19.43 177 HIS C C 1
ATOM 4860 O O . HIS C 3 177 ? -24.233 -25.373 -68.463 1.00 23.75 177 HIS C O 1
ATOM 4867 N N . TRP C 3 178 ? -23.183 -23.388 -68.628 1.00 19.03 178 TRP C N 1
ATOM 4868 C CA . TRP C 3 178 ? -23.540 -22.953 -67.285 1.00 17.19 178 TRP C CA 1
ATOM 4869 C C . TRP C 3 178 ? -23.442 -21.441 -67.137 1.00 16.68 178 TRP C C 1
ATOM 4870 O O . TRP C 3 178 ? -22.483 -20.823 -67.598 1.00 16.78 178 TRP C O 1
ATOM 4881 N N . GLU C 3 179 ? -24.452 -20.852 -66.504 1.00 16.69 179 GLU C N 1
ATOM 4882 C CA . GLU C 3 179 ? -24.411 -19.447 -66.117 1.00 19.19 179 GLU C CA 1
ATOM 4883 C C . GLU C 3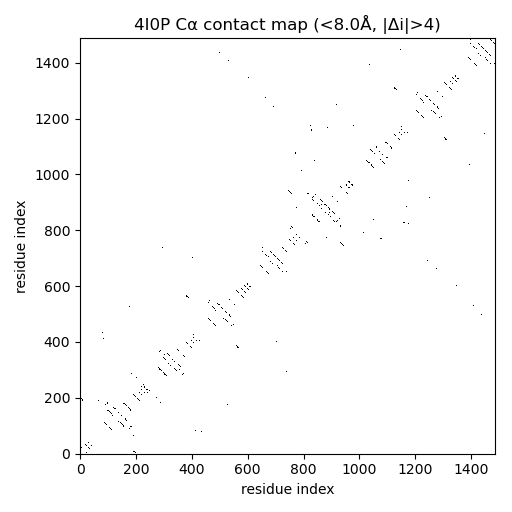 179 ? -25.389 -19.200 -64.973 1.00 26.31 179 GLU C C 1
ATOM 4884 O O . GLU C 3 179 ? -26.419 -19.868 -64.877 1.00 40.20 179 GLU C O 1
ATOM 4890 N N . LEU C 3 180 ? -25.067 -18.242 -64.110 1.00 17.38 180 LEU C N 1
ATOM 4891 C CA . LEU C 3 180 ? -25.932 -17.900 -62.982 1.00 25.68 180 LEU C CA 1
ATOM 4892 C C . LEU C 3 180 ? -27.151 -17.124 -63.468 1.00 30.18 180 LEU C C 1
ATOM 4893 O O . LEU C 3 180 ? -27.205 -16.699 -64.622 1.00 36.76 180 LEU C O 1
ATOM 4898 N N . GLN C 3 181 ? -28.125 -16.945 -62.582 1.00 41.33 181 GLN C N 1
ATOM 4899 C CA . GLN C 3 181 ? -29.353 -16.234 -62.917 1.00 56.88 181 GLN C CA 1
ATOM 4900 C C . GLN C 3 181 ? -29.171 -14.730 -62.745 1.00 57.33 181 GLN C C 1
ATOM 4901 O O . GLN C 3 181 ? -30.145 -13.977 -62.703 1.00 51.20 181 GLN C O 1
ATOM 4907 N N . PRO D 4 1 ? -8.866 -44.686 -85.323 1.00 42.15 4 PRO D N 1
ATOM 4908 C CA . PRO D 4 1 ? -9.704 -44.920 -84.143 1.00 46.89 4 PRO D CA 1
ATOM 4909 C C . PRO D 4 1 ? -9.386 -46.251 -83.464 1.00 47.14 4 PRO D C 1
ATOM 4910 O O . PRO D 4 1 ? -9.786 -46.460 -82.320 1.00 61.86 4 PRO D O 1
ATOM 4914 N N . GLU D 4 2 ? -8.686 -47.137 -84.167 1.00 35.87 5 GLU D N 1
ATOM 4915 C CA . GLU D 4 2 ? -8.423 -48.481 -83.658 1.00 28.00 5 GLU D CA 1
ATOM 4916 C C . GLU D 4 2 ? -7.677 -48.431 -82.334 1.00 35.54 5 GLU D C 1
ATOM 4917 O O . GLU D 4 2 ? -6.550 -47.941 -82.261 1.00 36.80 5 GLU D O 1
ATOM 4923 N N . ASP D 4 3 ? -8.314 -48.950 -81.291 1.00 32.59 6 ASP D N 1
ATOM 4924 C CA . ASP D 4 3 ? -7.735 -48.936 -79.957 1.00 23.76 6 ASP D CA 1
ATOM 4925 C C . ASP D 4 3 ? -8.080 -50.215 -79.210 1.00 20.11 6 ASP D C 1
ATOM 4926 O O . ASP D 4 3 ? -9.134 -50.808 -79.426 1.00 26.52 6 ASP D O 1
ATOM 4931 N N . PHE D 4 4 ? -7.180 -50.629 -78.326 1.00 25.69 7 PHE D N 1
ATOM 4932 C CA . PHE D 4 4 ? -7.426 -51.761 -77.444 1.00 27.23 7 PHE D CA 1
ATOM 4933 C C . PHE D 4 4 ? -7.088 -51.344 -76.026 1.00 28.21 7 PHE D C 1
ATOM 4934 O O . PHE D 4 4 ? -6.073 -50.691 -75.786 1.00 26.28 7 PHE D O 1
ATOM 4942 N N . VAL D 4 5 ? -7.946 -51.720 -75.087 1.00 27.03 8 VAL D N 1
ATOM 4943 C CA . VAL D 4 5 ? -7.765 -51.334 -73.698 1.00 27.22 8 VAL D CA 1
ATOM 4944 C C . VAL D 4 5 ? -7.836 -52.579 -72.831 1.00 21.90 8 VAL D C 1
ATOM 4945 O O . VAL D 4 5 ? -8.725 -53.411 -73.002 1.00 27.52 8 VAL D O 1
ATOM 4955 N N . ILE D 4 6 ? -6.895 -52.707 -71.906 1.00 15.76 9 ILE D N 1
ATOM 4956 C CA . ILE D 4 6 ? -6.933 -53.784 -70.931 1.00 20.76 9 ILE D CA 1
ATOM 4957 C C . ILE D 4 6 ? -6.982 -53.170 -69.542 1.00 18.74 9 ILE D C 1
ATOM 4958 O O . ILE D 4 6 ? -6.299 -52.186 -69.271 1.00 21.52 9 ILE D O 1
ATOM 4968 N N . GLN D 4 7 ? -7.801 -53.746 -68.669 1.00 14.05 10 GLN D N 1
ATOM 4969 C CA . GLN D 4 7 ? -7.906 -53.266 -67.298 1.00 13.68 10 GLN D CA 1
ATOM 4970 C C . GLN D 4 7 ? -7.745 -54.412 -66.313 1.00 15.45 10 GLN D C 1
ATOM 4971 O O . GLN D 4 7 ? -7.963 -55.574 -66.652 1.00 32.52 10 GLN D O 1
ATOM 4977 N N . ALA D 4 8 ? -7.351 -54.077 -65.091 1.00 10.92 11 ALA D N 1
ATOM 4978 C CA . ALA D 4 8 ? -7.349 -55.036 -64.000 1.00 13.56 11 ALA D CA 1
ATOM 4979 C C . ALA D 4 8 ? -7.802 -54.336 -62.732 1.00 10.55 11 ALA D C 1
ATOM 4980 O O . ALA D 4 8 ? -7.435 -53.192 -62.488 1.00 15.36 11 ALA D O 1
ATOM 4982 N N . LYS D 4 9 ? -8.608 -55.023 -61.935 1.00 9.53 12 LYS D N 1
ATOM 4983 C CA . LYS D 4 9 ? -9.140 -54.442 -60.714 1.00 11.70 12 LYS D CA 1
ATOM 4984 C C . LYS D 4 9 ? -9.002 -55.439 -59.575 1.00 17.76 12 LYS D C 1
ATOM 4985 O O . LYS D 4 9 ? -9.435 -56.583 -59.687 1.00 21.12 12 LYS D O 1
ATOM 4991 N N . ALA D 4 10 ? -8.385 -55.003 -58.483 1.00 21.30 13 ALA D N 1
ATOM 4992 C CA . ALA D 4 10 ? -8.204 -55.851 -57.313 1.00 14.32 13 ALA D CA 1
ATOM 4993 C C . ALA D 4 10 ? -9.162 -55.371 -56.233 1.00 18.91 13 ALA D C 1
ATOM 4994 O O . ALA D 4 10 ? -8.761 -54.682 -55.296 1.00 25.18 13 ALA D O 1
ATOM 4996 N N . ASP D 4 11 ? -10.428 -55.757 -56.361 1.00 13.28 14 ASP D N 1
ATOM 4997 C CA . ASP D 4 11 ? -11.478 -55.227 -55.502 1.00 12.47 14 ASP D CA 1
ATOM 4998 C C . ASP D 4 11 ? -11.544 -55.947 -54.163 1.00 12.65 14 ASP D C 1
ATOM 4999 O O . ASP D 4 11 ? -11.376 -57.161 -54.085 1.00 20.60 14 ASP D O 1
ATOM 5004 N N . CYS D 4 12 ? -11.783 -55.175 -53.111 1.00 12.16 15 CYS D N 1
ATOM 5005 C CA . CYS D 4 12 ? -11.939 -55.710 -51.768 1.00 18.38 15 CYS D CA 1
ATOM 5006 C C . CYS D 4 12 ? -13.257 -55.220 -51.193 1.00 23.80 15 CYS D C 1
ATOM 5007 O O . CYS D 4 12 ? -13.547 -54.025 -51.222 1.00 33.63 15 CYS D O 1
ATOM 5010 N N . TYR D 4 13 ? -14.057 -56.144 -50.675 1.00 18.36 16 TYR D N 1
ATOM 5011 C CA . TYR D 4 13 ? -15.358 -55.794 -50.122 1.00 23.26 16 TYR D CA 1
ATOM 5012 C C . TYR D 4 13 ? -15.412 -56.077 -48.627 1.00 25.65 16 TYR D C 1
ATOM 5013 O O . TYR D 4 13 ? -15.208 -57.207 -48.187 1.00 32.80 16 TYR D O 1
ATOM 5022 N N . PHE D 4 14 ? -15.688 -55.033 -47.854 1.00 25.32 17 PHE D N 1
ATOM 5023 C CA . PHE D 4 14 ? -15.669 -55.115 -46.401 1.00 31.56 17 PHE D CA 1
ATOM 5024 C C . PHE D 4 14 ? -17.060 -54.950 -45.802 1.00 36.70 17 PHE D C 1
ATOM 5025 O O . PHE D 4 14 ? -17.853 -54.129 -46.262 1.00 35.83 17 PHE D O 1
ATOM 5033 N N . THR D 4 15 ? -17.343 -55.730 -44.765 1.00 38.64 18 THR D N 1
ATOM 5034 C CA . THR D 4 15 ? -18.576 -55.583 -44.003 1.00 39.26 18 THR D CA 1
ATOM 5035 C C . THR D 4 15 ? -18.270 -55.768 -42.524 1.00 37.05 18 THR D C 1
ATOM 5036 O O . THR D 4 15 ? -17.352 -56.507 -42.162 1.00 29.68 18 THR D O 1
ATOM 5043 N N . ASN D 4 16 ? -19.052 -55.111 -41.672 1.00 43.07 19 ASN D N 1
ATOM 5044 C CA . ASN D 4 16 ? -18.798 -55.139 -40.238 1.00 43.14 19 ASN D CA 1
ATOM 5045 C C . ASN D 4 16 ? -17.310 -54.961 -39.962 1.00 37.88 19 ASN D C 1
ATOM 5046 O O . ASN D 4 16 ? -16.684 -55.796 -39.309 1.00 28.49 19 ASN D O 1
ATOM 5051 N N . GLY D 4 17 ? -16.750 -53.870 -40.472 1.00 47.20 20 GLY D N 1
ATOM 5052 C CA . GLY D 4 17 ? -15.326 -53.608 -40.360 1.00 44.45 20 GLY D CA 1
ATOM 5053 C C . GLY D 4 17 ? -14.486 -54.552 -41.201 1.00 36.59 20 GLY D C 1
ATOM 5054 O O . GLY D 4 17 ? -14.539 -54.513 -42.429 1.00 38.94 20 GLY D O 1
ATOM 5055 N N . THR D 4 18 ? -13.707 -55.400 -40.538 1.00 34.70 21 THR D N 1
ATOM 5056 C CA . THR D 4 18 ? -12.833 -56.342 -41.227 1.00 32.51 21 THR D CA 1
ATOM 5057 C C . THR D 4 18 ? -13.319 -57.778 -41.053 1.00 44.57 21 THR D C 1
ATOM 5058 O O . THR D 4 18 ? -12.717 -58.711 -41.582 1.00 47.58 21 THR D O 1
ATOM 5065 N N . GLU D 4 19 ? -14.404 -57.948 -40.304 1.00 39.53 22 GLU D N 1
ATOM 5066 C CA . GLU D 4 19 ? -14.960 -59.270 -40.035 1.00 39.02 22 GLU D CA 1
ATOM 5067 C C . GLU D 4 19 ? -15.022 -60.140 -41.290 1.00 43.20 22 GLU D C 1
ATOM 5068 O O . GLU D 4 19 ? -14.331 -61.156 -41.388 1.00 28.52 22 GLU D O 1
ATOM 5074 N N . LYS D 4 20 ? -15.851 -59.734 -42.246 1.00 47.49 23 LYS D N 1
ATOM 5075 C CA . LYS D 4 20 ? -16.026 -60.479 -43.486 1.00 30.92 23 LYS D CA 1
ATOM 5076 C C . LYS D 4 20 ? -15.370 -59.725 -44.635 1.00 28.03 23 LYS D C 1
ATOM 5077 O O . LYS D 4 20 ? -15.582 -58.523 -44.793 1.00 31.28 23 LYS D O 1
ATOM 5083 N N . VAL D 4 21 ? -14.570 -60.422 -45.434 1.00 23.30 24 VAL D N 1
ATOM 5084 C CA . VAL D 4 21 ? -13.825 -59.767 -46.502 1.00 23.19 24 VAL D CA 1
ATOM 5085 C C . VAL D 4 21 ? -13.734 -60.637 -47.748 1.00 20.41 24 VAL D C 1
ATOM 5086 O O . VAL D 4 21 ? -13.232 -61.761 -47.704 1.00 23.39 24 VAL D O 1
ATOM 5096 N N . GLN D 4 22 ? -14.220 -60.100 -48.861 1.00 17.69 25 GLN D N 1
ATOM 5097 C CA . GLN D 4 22 ? -14.156 -60.789 -50.139 1.00 18.65 25 GLN D CA 1
ATOM 5098 C C . GLN D 4 22 ? -13.214 -60.069 -51.091 1.00 16.13 25 GLN D C 1
ATOM 5099 O O . GLN D 4 22 ? -13.396 -58.892 -51.394 1.00 25.39 25 GLN D O 1
ATOM 5105 N N . PHE D 4 23 ? -12.213 -60.796 -51.566 1.00 17.51 26 PHE D N 1
ATOM 5106 C CA . PHE D 4 23 ? -11.222 -60.261 -52.486 1.00 16.51 26 PHE D CA 1
ATOM 5107 C C . PHE D 4 23 ? -11.568 -60.734 -53.892 1.00 16.85 26 PHE D C 1
ATOM 5108 O O . PHE D 4 23 ? -11.792 -61.922 -54.116 1.00 24.44 26 PHE D O 1
ATOM 5116 N N . VAL D 4 24 ? -11.627 -59.801 -54.836 1.00 12.22 27 VAL D N 1
ATOM 5117 C CA . VAL D 4 24 ? -12.071 -60.123 -56.186 1.00 13.87 27 VAL D CA 1
ATOM 5118 C C . VAL D 4 24 ? -11.210 -59.432 -57.233 1.00 12.58 27 VAL D C 1
ATOM 5119 O O . VAL D 4 24 ? -11.339 -58.230 -57.454 1.00 18.04 27 VAL D O 1
ATOM 5129 N N . VAL D 4 25 ? -10.342 -60.192 -57.888 1.00 10.61 28 VAL D N 1
ATOM 5130 C CA . VAL D 4 25 ? -9.521 -59.634 -58.950 1.00 13.12 28 VAL D CA 1
ATOM 5131 C C . VAL D 4 25 ? -10.262 -59.807 -60.260 1.00 13.30 28 VAL D C 1
ATOM 5132 O O . VAL D 4 25 ? -10.755 -60.889 -60.559 1.00 27.80 28 VAL D O 1
ATOM 5142 N N . ARG D 4 26 ? -10.333 -58.739 -61.044 1.00 15.88 29 ARG D N 1
ATOM 5143 C CA . ARG D 4 26 ? -11.086 -58.755 -62.289 1.00 20.50 29 ARG D CA 1
ATOM 5144 C C . ARG D 4 26 ? -10.183 -58.341 -63.437 1.00 25.07 29 ARG D C 1
ATOM 5145 O O . ARG D 4 26 ? -9.468 -57.344 -63.351 1.00 26.65 29 ARG D O 1
ATOM 5153 N N . PHE D 4 27 ? -10.213 -59.118 -64.512 1.00 22.44 30 PHE D N 1
ATOM 5154 C CA . PHE D 4 27 ? -9.435 -58.804 -65.699 1.00 22.40 30 PHE D CA 1
ATOM 5155 C C . PHE D 4 27 ? -10.368 -58.441 -66.843 1.00 26.44 30 PHE D C 1
ATOM 5156 O O . PHE D 4 27 ? -11.293 -59.185 -67.169 1.00 24.98 30 PHE D O 1
ATOM 5164 N N . ILE D 4 28 ? -10.116 -57.286 -67.445 1.00 27.09 31 ILE D N 1
ATOM 5165 C CA . ILE D 4 28 ? -10.994 -56.739 -68.467 1.00 19.65 31 ILE D CA 1
ATOM 5166 C C . ILE D 4 28 ? -10.257 -56.583 -69.785 1.00 25.79 31 ILE D C 1
ATOM 5167 O O . ILE D 4 28 ? -9.144 -56.059 -69.826 1.00 28.90 31 ILE D O 1
ATOM 5177 N N . PHE D 4 29 ? -10.871 -57.059 -70.861 1.00 22.56 32 PHE D N 1
ATOM 5178 C CA . PHE D 4 29 ? -10.404 -56.731 -72.198 1.00 24.09 32 PHE D CA 1
ATOM 5179 C C . PHE D 4 29 ? -11.428 -55.773 -72.790 1.00 23.94 32 PHE D C 1
ATOM 5180 O O . PHE D 4 29 ? -12.608 -56.107 -72.894 1.00 23.94 32 PHE D O 1
ATOM 5188 N N . ASN D 4 30 ? -10.976 -54.585 -73.176 1.00 27.53 33 ASN D N 1
ATOM 5189 C CA . ASN D 4 30 ? -11.881 -53.484 -73.488 1.00 21.04 33 ASN D CA 1
ATOM 5190 C C . ASN D 4 30 ? -12.907 -53.300 -72.367 1.00 28.59 33 ASN D C 1
ATOM 5191 O O . ASN D 4 30 ? -12.575 -52.755 -71.314 1.00 30.15 33 ASN D O 1
ATOM 5196 N N . LEU D 4 31 ? -14.143 -53.742 -72.589 1.00 21.04 34 LEU D N 1
ATOM 5197 C CA . LEU D 4 31 ? -15.169 -53.693 -71.546 1.00 18.48 34 LEU D CA 1
ATOM 5198 C C . LEU D 4 31 ? -15.578 -55.089 -71.078 1.00 32.75 34 LEU D C 1
ATOM 5199 O O . LEU D 4 31 ? -16.364 -55.235 -70.141 1.00 37.21 34 LEU D O 1
ATOM 5204 N N . GLU D 4 32 ? -15.037 -56.111 -71.732 1.00 29.95 35 GLU D N 1
ATOM 5205 C CA . GLU D 4 32 ? -15.368 -57.495 -71.420 1.00 17.73 35 GLU D CA 1
ATOM 5206 C C . GLU D 4 32 ? -14.555 -57.996 -70.233 1.00 21.80 35 GLU D C 1
ATOM 5207 O O . GLU D 4 32 ? -13.331 -58.076 -70.302 1.00 32.32 35 GLU D O 1
ATOM 5213 N N . GLU D 4 33 ? -15.235 -58.318 -69.138 1.00 18.87 36 GLU D N 1
ATOM 5214 C CA . GLU D 4 33 ? -14.575 -58.940 -67.997 1.00 21.74 36 GLU D CA 1
ATOM 5215 C C . GLU D 4 33 ? -14.415 -60.430 -68.291 1.00 20.96 36 GLU D C 1
ATOM 5216 O O . GLU D 4 33 ? -15.334 -61.220 -68.075 1.00 21.81 36 GLU D O 1
ATOM 5222 N N . TYR D 4 34 ? -13.238 -60.803 -68.784 1.00 18.27 37 TYR D N 1
ATOM 5223 C CA . TYR D 4 34 ? -13.024 -62.131 -69.356 1.00 19.23 37 TYR D CA 1
ATOM 5224 C C . TYR D 4 34 ? -12.656 -63.196 -68.319 1.00 20.54 37 TYR D C 1
ATOM 5225 O O . TYR D 4 34 ? -12.849 -64.386 -68.560 1.00 28.29 37 TYR D O 1
ATOM 5234 N N . VAL D 4 35 ? -12.136 -62.774 -67.170 1.00 22.31 38 VAL D N 1
ATOM 5235 C CA . VAL D 4 35 ? -11.795 -63.711 -66.100 1.00 21.22 38 VAL D CA 1
ATOM 5236 C C . VAL D 4 35 ? -11.626 -62.982 -64.774 1.00 21.00 38 VAL D C 1
ATOM 5237 O O . VAL D 4 35 ? -11.249 -61.811 -64.744 1.00 21.01 38 VAL D O 1
ATOM 5247 N N . ARG D 4 36 ? -11.918 -63.675 -63.678 1.00 18.97 39 ARG D N 1
ATOM 5248 C CA . ARG D 4 36 ? -11.771 -63.086 -62.355 1.00 17.68 39 ARG D CA 1
ATOM 5249 C C . ARG D 4 36 ? -11.407 -64.125 -61.305 1.00 20.23 39 ARG D C 1
ATOM 5250 O O . ARG D 4 36 ? -11.691 -65.313 -61.460 1.00 26.19 39 ARG D O 1
ATOM 5258 N N . PHE D 4 37 ? -10.772 -63.659 -60.235 1.00 20.46 40 PHE D N 1
ATOM 5259 C CA . PHE D 4 37 ? -10.454 -64.502 -59.093 1.00 22.64 40 PHE D CA 1
ATOM 5260 C C . PHE D 4 37 ? -11.283 -64.066 -57.895 1.00 21.53 40 PHE D C 1
ATOM 5261 O O . PHE D 4 37 ? -11.062 -62.996 -57.335 1.00 31.67 40 PHE D O 1
ATOM 5269 N N . ASP D 4 38 ? -12.244 -64.898 -57.513 1.00 24.33 41 ASP D N 1
ATOM 5270 C CA . ASP D 4 38 ? -13.111 -64.601 -56.382 1.00 20.90 41 ASP D CA 1
ATOM 5271 C C . ASP D 4 38 ? -12.657 -65.417 -55.174 1.00 24.46 41 ASP D C 1
ATOM 5272 O O . ASP D 4 38 ? -12.594 -66.644 -55.235 1.00 29.18 41 ASP D O 1
ATOM 5277 N N . SER D 4 39 ? -12.332 -64.734 -54.081 1.00 19.37 42 SER D N 1
ATOM 5278 C CA . SER D 4 39 ? -11.795 -65.399 -52.897 1.00 20.22 42 SER D CA 1
ATOM 5279 C C . SER D 4 39 ? -12.758 -66.455 -52.362 1.00 29.21 42 SER D C 1
ATOM 5280 O O . SER D 4 39 ? -12.333 -67.501 -51.870 1.00 32.27 42 SER D O 1
ATOM 5283 N N . ASP D 4 40 ? -14.054 -66.177 -52.460 1.00 29.20 43 ASP D N 1
ATOM 5284 C CA . ASP D 4 40 ? -15.073 -67.084 -51.940 1.00 32.30 43 ASP D CA 1
ATOM 5285 C C . ASP D 4 40 ? -15.162 -68.367 -52.762 1.00 36.70 43 ASP D C 1
ATOM 5286 O O . ASP D 4 40 ? -15.686 -69.380 -52.296 1.00 31.33 43 ASP D O 1
ATOM 5291 N N . VAL D 4 41 ? -14.646 -68.319 -53.985 1.00 37.26 44 VAL D N 1
ATOM 5292 C CA . VAL D 4 41 ? -14.624 -69.486 -54.856 1.00 30.23 44 VAL D CA 1
ATOM 5293 C C . VAL D 4 41 ? -13.248 -70.145 -54.814 1.00 27.50 44 VAL D C 1
ATOM 5294 O O . VAL D 4 41 ? -13.115 -71.340 -55.073 1.00 34.52 44 VAL D O 1
ATOM 5304 N N . GLY D 4 42 ? -12.228 -69.360 -54.479 1.00 31.55 45 GLY D N 1
ATOM 5305 C CA . GLY D 4 42 ? -10.891 -69.889 -54.277 1.00 36.70 45 GLY D CA 1
ATOM 5306 C C . GLY D 4 42 ? -10.087 -70.089 -55.549 1.00 33.25 45 GLY D C 1
ATOM 5307 O O . GLY D 4 42 ? -8.872 -70.275 -55.489 1.00 25.50 45 GLY D O 1
ATOM 5308 N N . MET D 4 43 ? -10.753 -70.052 -56.698 1.00 32.58 46 MET D N 1
ATOM 5309 C CA . MET D 4 43 ? -10.078 -70.297 -57.965 1.00 35.25 46 MET D CA 1
ATOM 5310 C C . MET D 4 43 ? -10.317 -69.183 -58.976 1.00 38.99 46 MET D C 1
ATOM 5311 O O . MET D 4 43 ? -11.250 -68.391 -58.836 1.00 35.81 46 MET D O 1
ATOM 5316 N N . PHE D 4 44 ? -9.463 -69.122 -59.993 1.00 34.57 47 PHE D N 1
ATOM 5317 C CA . PHE D 4 44 ? -9.747 -68.304 -61.162 1.00 32.11 47 PHE D CA 1
ATOM 5318 C C . PHE D 4 44 ? -10.876 -68.980 -61.922 1.00 31.28 47 PHE D C 1
ATOM 5319 O O . PHE D 4 44 ? -11.015 -70.202 -61.876 1.00 32.65 47 PHE D O 1
ATOM 5327 N N . VAL D 4 45 ? -11.680 -68.191 -62.622 1.00 25.81 48 VAL D N 1
ATOM 5328 C CA . VAL D 4 45 ? -12.789 -68.739 -63.391 1.00 28.66 48 VAL D CA 1
ATOM 5329 C C . VAL D 4 45 ? -13.041 -67.900 -64.635 1.00 22.07 48 VAL D C 1
ATOM 5330 O O . VAL D 4 45 ? -13.237 -66.689 -64.547 1.00 27.44 48 VAL D O 1
ATOM 5340 N N . ALA D 4 46 ? -13.026 -68.547 -65.796 1.00 19.58 49 ALA D N 1
ATOM 5341 C CA . ALA D 4 46 ? -13.312 -67.856 -67.045 1.00 17.26 49 ALA D CA 1
ATOM 5342 C C . ALA D 4 46 ? -14.778 -67.450 -67.064 1.00 17.06 49 ALA D C 1
ATOM 5343 O O . ALA D 4 46 ? -15.661 -68.274 -66.832 1.00 20.36 49 ALA D O 1
ATOM 5345 N N . LEU D 4 47 ? -15.034 -66.176 -67.337 1.00 16.93 50 LEU D N 1
ATOM 5346 C CA . LEU D 4 47 ? -16.398 -65.679 -67.419 1.00 18.52 50 LEU D CA 1
ATOM 5347 C C . LEU D 4 47 ? -16.901 -65.712 -68.857 1.00 24.81 50 LEU D C 1
ATOM 5348 O O . LEU D 4 47 ? -18.101 -65.839 -69.103 1.00 28.32 50 LEU D O 1
ATOM 5353 N N . THR D 4 48 ? -15.975 -65.594 -69.804 1.00 18.09 51 THR D N 1
ATOM 5354 C CA . THR D 4 48 ? -16.322 -65.591 -71.218 1.00 20.39 51 THR D CA 1
ATOM 5355 C C . THR D 4 48 ? -15.359 -66.465 -72.007 1.00 32.17 51 THR D C 1
ATOM 5356 O O . THR D 4 48 ? -14.361 -66.941 -71.470 1.00 37.75 51 THR D O 1
ATOM 5363 N N . LYS D 4 49 ? -15.663 -66.667 -73.285 1.00 32.11 52 LYS D N 1
ATOM 5364 C CA . LYS D 4 49 ? -14.802 -67.449 -74.163 1.00 34.37 52 LYS D CA 1
ATOM 5365 C C . LYS D 4 49 ? -13.349 -66.992 -74.072 1.00 39.18 52 LYS D C 1
ATOM 5366 O O . LYS D 4 49 ? -12.429 -67.810 -74.057 1.00 39.09 52 LYS D O 1
ATOM 5372 N N . LEU D 4 50 ? -13.155 -65.679 -74.008 1.00 29.05 53 LEU D N 1
ATOM 5373 C CA . LEU D 4 50 ? -11.822 -65.086 -74.004 1.00 25.99 53 LEU D CA 1
ATOM 5374 C C . LEU D 4 50 ? -10.951 -65.533 -72.829 1.00 28.89 53 LEU D C 1
ATOM 5375 O O . LEU D 4 50 ? -9.727 -65.583 -72.942 1.00 28.43 53 LEU D O 1
ATOM 5380 N N . GLY D 4 51 ? -11.583 -65.875 -71.712 1.00 26.86 54 GLY D N 1
ATOM 5381 C CA . GLY D 4 51 ? -10.860 -66.135 -70.479 1.00 23.70 54 GLY D CA 1
ATOM 5382 C C . GLY D 4 51 ? -10.486 -67.581 -70.226 1.00 28.38 54 GLY D C 1
ATOM 5383 O O . GLY D 4 51 ? -9.761 -67.875 -69.278 1.00 43.38 54 GLY D O 1
ATOM 5384 N N . GLN D 4 52 ? -10.981 -68.489 -71.057 1.00 33.16 55 GLN D N 1
ATOM 5385 C CA . GLN D 4 52 ? -10.782 -69.917 -70.821 1.00 34.39 55 GLN D CA 1
ATOM 5386 C C . GLN D 4 52 ? -9.308 -70.323 -70.703 1.00 26.56 55 GLN D C 1
ATOM 5387 O O . GLN D 4 52 ? -8.937 -71.018 -69.758 1.00 33.97 55 GLN D O 1
ATOM 5393 N N . PRO D 4 53 ? -8.458 -69.870 -71.640 1.00 17.06 56 PRO D N 1
ATOM 5394 C CA . PRO D 4 53 ? -7.043 -70.257 -71.574 1.00 20.65 56 PRO D CA 1
ATOM 5395 C C . PRO D 4 53 ? -6.378 -69.792 -70.284 1.00 31.30 56 PRO D C 1
ATOM 5396 O O . PRO D 4 53 ? -5.828 -70.606 -69.542 1.00 40.25 56 PRO D O 1
ATOM 5400 N N . ASP D 4 54 ? -6.431 -68.491 -70.025 1.00 33.42 57 ASP D N 1
ATOM 5401 C CA . ASP D 4 54 ? -5.856 -67.926 -68.813 1.00 33.11 57 ASP D CA 1
ATOM 5402 C C . ASP D 4 54 ? -6.410 -68.606 -67.567 1.00 35.23 57 ASP D C 1
ATOM 5403 O O . ASP D 4 54 ? -5.658 -69.012 -66.684 1.00 45.35 57 ASP D O 1
ATOM 5408 N N . ALA D 4 55 ? -7.732 -68.733 -67.507 1.00 32.22 58 ALA D N 1
ATOM 5409 C CA . ALA D 4 55 ? -8.396 -69.361 -66.371 1.00 36.33 58 ALA D CA 1
ATOM 5410 C C . ALA D 4 55 ? -7.766 -70.703 -66.018 1.00 43.17 58 ALA D C 1
ATOM 5411 O O . ALA D 4 55 ? -7.372 -70.929 -64.874 1.00 46.55 58 ALA D O 1
ATOM 5413 N N . GLU D 4 56 ? -7.675 -71.592 -67.001 1.00 41.07 59 GLU D N 1
ATOM 5414 C CA . GLU D 4 56 ? -7.127 -72.923 -66.773 1.00 56.34 59 GLU D CA 1
ATOM 5415 C C . GLU D 4 56 ? -5.648 -72.843 -66.402 1.00 56.97 59 GLU D C 1
ATOM 5416 O O . GLU D 4 56 ? -5.198 -73.497 -65.459 1.00 54.10 59 GLU D O 1
ATOM 5422 N N . GLN D 4 57 ? -4.899 -72.037 -67.148 1.00 52.58 60 GLN D N 1
ATOM 5423 C CA . GLN D 4 57 ? -3.458 -71.924 -66.952 1.00 48.92 60 GLN D CA 1
ATOM 5424 C C . GLN D 4 57 ? -3.098 -71.415 -65.559 1.00 47.46 60 GLN D C 1
ATOM 5425 O O . GLN D 4 57 ? -2.263 -72.006 -64.874 1.00 56.34 60 GLN D O 1
ATOM 5431 N N . TRP D 4 58 ? -3.730 -70.324 -65.140 1.00 41.04 61 TRP D N 1
ATOM 5432 C CA . TRP D 4 58 ? -3.368 -69.666 -63.888 1.00 43.36 61 TRP D CA 1
ATOM 5433 C C . TRP D 4 58 ? -3.728 -70.533 -62.683 1.00 40.57 61 TRP D C 1
ATOM 5434 O O . TRP D 4 58 ? -3.079 -70.458 -61.639 1.00 36.36 61 TRP D O 1
ATOM 5445 N N . ASN D 4 59 ? -4.766 -71.350 -62.827 1.00 38.23 62 ASN D N 1
ATOM 5446 C CA . ASN D 4 59 ? -5.130 -72.303 -61.787 1.00 33.54 62 ASN D CA 1
ATOM 5447 C C . ASN D 4 59 ? -4.081 -73.403 -61.641 1.00 49.18 62 ASN D C 1
ATOM 5448 O O . ASN D 4 59 ? -3.945 -74.004 -60.576 1.00 54.36 62 ASN D O 1
ATOM 5453 N N . SER D 4 60 ? -3.345 -73.664 -62.718 1.00 49.98 63 SER D N 1
ATOM 5454 C CA . SER D 4 60 ? -2.280 -74.663 -62.698 1.00 51.67 63 SER D CA 1
ATOM 5455 C C . SER D 4 60 ? -1.072 -74.185 -61.890 1.00 50.64 63 SER D C 1
ATOM 5456 O O . SER D 4 60 ? -0.261 -74.991 -61.431 1.00 55.31 63 SER D O 1
ATOM 5459 N N . ARG D 4 61 ? -0.964 -72.871 -61.719 1.00 51.85 64 ARG D N 1
ATOM 5460 C CA . ARG D 4 61 ? 0.160 -72.265 -61.014 1.00 46.70 64 ARG D CA 1
ATOM 5461 C C . ARG D 4 61 ? -0.166 -72.094 -59.534 1.00 50.17 64 ARG D C 1
ATOM 5462 O O . ARG D 4 61 ? -0.882 -71.169 -59.151 1.00 51.36 64 ARG D O 1
ATOM 5470 N N . LEU D 4 62 ? 0.368 -72.988 -58.706 1.00 49.44 65 LEU D N 1
ATOM 5471 C CA . LEU D 4 62 ? -0.015 -73.054 -57.299 1.00 44.22 65 LEU D CA 1
ATOM 5472 C C . LEU D 4 62 ? 0.561 -71.889 -56.504 1.00 47.22 65 LEU D C 1
ATOM 5473 O O . LEU D 4 62 ? -0.091 -71.367 -55.601 1.00 52.00 65 LEU D O 1
ATOM 5478 N N . ASP D 4 63 ? 1.786 -71.491 -56.831 1.00 51.88 66 ASP D N 1
ATOM 5479 C CA . ASP D 4 63 ? 2.404 -70.339 -56.186 1.00 59.52 66 ASP D CA 1
ATOM 5480 C C . ASP D 4 63 ? 1.475 -69.133 -56.278 1.00 54.50 66 ASP D C 1
ATOM 5481 O O . ASP D 4 63 ? 1.348 -68.358 -55.330 1.00 53.40 66 ASP D O 1
ATOM 5486 N N . LEU D 4 64 ? 0.825 -68.991 -57.428 1.00 62.57 67 LEU D N 1
ATOM 5487 C CA . LEU D 4 64 ? -0.043 -67.851 -57.696 1.00 60.82 67 LEU D CA 1
ATOM 5488 C C . LEU D 4 64 ? -1.330 -67.923 -56.879 1.00 54.82 67 LEU D C 1
ATOM 5489 O O . LEU D 4 64 ? -1.698 -66.961 -56.207 1.00 65.81 67 LEU D O 1
ATOM 5494 N N . LEU D 4 65 ? -2.013 -69.062 -56.945 1.00 42.42 68 LEU D N 1
ATOM 5495 C CA . LEU D 4 65 ? -3.235 -69.269 -56.174 1.00 45.44 68 LEU D CA 1
ATOM 5496 C C . LEU D 4 65 ? -3.046 -68.877 -54.712 1.00 47.72 68 LEU D C 1
ATOM 5497 O O . LEU D 4 65 ? -3.753 -68.011 -54.199 1.00 57.09 68 LEU D O 1
ATOM 5502 N N . GLU D 4 66 ? -2.091 -69.516 -54.044 1.00 45.91 69 GLU D N 1
ATOM 5503 C CA . GLU D 4 66 ? -1.858 -69.268 -52.626 1.00 52.92 69 GLU D CA 1
ATOM 5504 C C . GLU D 4 66 ? -1.599 -67.785 -52.379 1.00 51.63 69 GLU D C 1
ATOM 5505 O O . GLU D 4 66 ? -2.167 -67.187 -51.464 1.00 44.21 69 GLU D O 1
ATOM 5511 N N . ARG D 4 67 ? -0.736 -67.198 -53.202 1.00 53.96 70 ARG D N 1
ATOM 5512 C CA . ARG D 4 67 ? -0.407 -65.783 -53.095 1.00 52.08 70 ARG D CA 1
ATOM 5513 C C . ARG D 4 67 ? -1.670 -64.928 -53.141 1.00 43.86 70 ARG D C 1
ATOM 5514 O O . ARG D 4 67 ? -1.878 -64.066 -52.285 1.00 47.32 70 ARG D O 1
ATOM 5522 N N . SER D 4 68 ? -2.504 -65.164 -54.150 1.00 37.30 71 SER D N 1
ATOM 5523 C CA . SER D 4 68 ? -3.757 -64.427 -54.302 1.00 36.13 71 SER D CA 1
ATOM 5524 C C . SER D 4 68 ? -4.877 -64.922 -53.379 1.00 29.26 71 SER D C 1
ATOM 5525 O O . SER D 4 68 ? -5.972 -64.364 -53.380 1.00 32.31 71 SER D O 1
ATOM 5528 N N . ARG D 4 69 ? -4.611 -65.964 -52.597 1.00 29.31 72 ARG D N 1
ATOM 5529 C CA . ARG D 4 69 ? -5.587 -66.438 -51.617 1.00 31.83 72 ARG D CA 1
ATOM 5530 C C . ARG D 4 69 ? -5.397 -65.741 -50.276 1.00 35.29 72 ARG D C 1
ATOM 5531 O O . ARG D 4 69 ? -6.340 -65.608 -49.497 1.00 37.46 72 ARG D O 1
ATOM 5539 N N . GLN D 4 70 ? -4.170 -65.302 -50.014 1.00 41.48 73 GLN D N 1
ATOM 5540 C CA . GLN D 4 70 ? -3.868 -64.530 -48.816 1.00 46.15 73 GLN D CA 1
ATOM 5541 C C . GLN D 4 70 ? -4.142 -63.048 -49.051 1.00 43.19 73 GLN D C 1
ATOM 5542 O O . GLN D 4 70 ? -4.189 -62.261 -48.107 1.00 45.02 73 GLN D O 1
ATOM 5548 N N . ALA D 4 71 ? -4.311 -62.674 -50.317 1.00 39.26 74 ALA D N 1
ATOM 5549 C CA . ALA D 4 71 ? -4.570 -61.286 -50.687 1.00 33.78 74 ALA D CA 1
ATOM 5550 C C . ALA D 4 71 ? -5.626 -60.661 -49.783 1.00 32.08 74 ALA D C 1
ATOM 5551 O O . ALA D 4 71 ? -5.555 -59.477 -49.463 1.00 33.46 74 ALA D O 1
ATOM 5553 N N . VAL D 4 72 ? -6.614 -61.458 -49.390 1.00 29.45 75 VAL D N 1
ATOM 5554 C CA . VAL D 4 72 ? -7.623 -61.006 -48.440 1.00 25.96 75 VAL D CA 1
ATOM 5555 C C . VAL D 4 72 ? -6.935 -60.311 -47.270 1.00 34.00 75 VAL D C 1
ATOM 5556 O O . VAL D 4 72 ? -7.193 -59.142 -46.985 1.00 31.93 75 VAL D O 1
ATOM 5566 N N . ASP D 4 73 ? -6.058 -61.043 -46.592 1.00 33.02 76 ASP D N 1
ATOM 5567 C CA . ASP D 4 73 ? -5.280 -60.495 -45.488 1.00 30.02 76 ASP D CA 1
ATOM 5568 C C . ASP D 4 73 ? -4.202 -59.537 -45.996 1.00 32.84 76 ASP D C 1
ATOM 5569 O O . ASP D 4 73 ? -4.150 -58.378 -45.588 1.00 39.36 76 ASP D O 1
ATOM 5574 N N . GLY D 4 74 ? -3.340 -60.031 -46.879 1.00 29.83 77 GLY D N 1
ATOM 5575 C CA . GLY D 4 74 ? -2.162 -59.294 -47.297 1.00 21.81 77 GLY D CA 1
ATOM 5576 C C . GLY D 4 74 ? -2.430 -58.038 -48.109 1.00 26.94 77 GLY D C 1
ATOM 5577 O O . GLY D 4 74 ? -1.557 -57.176 -48.209 1.00 29.02 77 GLY D O 1
ATOM 5578 N N . VAL D 4 75 ? -3.624 -57.923 -48.687 1.00 35.38 78 VAL D N 1
ATOM 5579 C CA . VAL D 4 75 ? -3.953 -56.764 -49.517 1.00 24.43 78 VAL D CA 1
ATOM 5580 C C . VAL D 4 75 ? -5.117 -55.954 -48.958 1.00 21.48 78 VAL D C 1
ATOM 5581 O O . VAL D 4 75 ? -4.964 -54.777 -48.639 1.00 29.60 78 VAL D O 1
ATOM 5591 N N . CYS D 4 76 ? -6.277 -56.589 -48.833 1.00 21.87 79 CYS D N 1
ATOM 5592 C CA . CYS D 4 76 ? -7.483 -55.890 -48.404 1.00 23.75 79 CYS D CA 1
ATOM 5593 C C . CYS D 4 76 ? -7.365 -55.409 -46.966 1.00 24.28 79 CYS D C 1
ATOM 5594 O O . CYS D 4 76 ? -7.398 -54.210 -46.701 1.00 32.50 79 CYS D O 1
ATOM 5597 N N . ARG D 4 77 ? -7.231 -56.349 -46.040 1.00 23.21 80 ARG D N 1
ATOM 5598 C CA . ARG D 4 77 ? -7.129 -56.010 -44.628 1.00 23.64 80 ARG D CA 1
ATOM 5599 C C . ARG D 4 77 ? -5.930 -55.103 -44.378 1.00 24.09 80 ARG D C 1
ATOM 5600 O O . ARG D 4 77 ? -6.011 -54.152 -43.601 1.00 23.29 80 ARG D O 1
ATOM 5608 N N . HIS D 4 78 ? -4.821 -55.397 -45.046 1.00 20.39 81 HIS D N 1
ATOM 5609 C CA . HIS D 4 78 ? -3.601 -54.618 -44.883 1.00 19.99 81 HIS D CA 1
ATOM 5610 C C . HIS D 4 78 ? -3.845 -53.140 -45.174 1.00 26.62 81 HIS D C 1
ATOM 5611 O O . HIS D 4 78 ? -3.556 -52.281 -44.343 1.00 24.09 81 HIS D O 1
ATOM 5618 N N . ASN D 4 79 ? -4.380 -52.853 -46.357 1.00 30.00 82 ASN D N 1
ATOM 5619 C CA . ASN D 4 79 ? -4.615 -51.476 -46.776 1.00 22.09 82 ASN D CA 1
ATOM 5620 C C . ASN D 4 79 ? -5.745 -50.811 -45.994 1.00 21.51 82 ASN D C 1
ATOM 5621 O O . ASN D 4 79 ? -5.625 -49.659 -45.582 1.00 24.65 82 ASN D O 1
ATOM 5626 N N . TYR D 4 80 ? -6.838 -51.539 -45.788 1.00 15.81 83 TYR D N 1
ATOM 5627 C CA . TYR D 4 80 ? -7.939 -51.038 -44.972 1.00 18.06 83 TYR D CA 1
ATOM 5628 C C . TYR D 4 80 ? -7.394 -50.477 -43.664 1.00 17.91 83 TYR D C 1
ATOM 5629 O O . TYR D 4 80 ? -7.628 -49.317 -43.330 1.00 15.64 83 TYR D O 1
ATOM 5638 N N . ARG D 4 81 ? -6.655 -51.308 -42.934 1.00 27.10 84 ARG D N 1
ATOM 5639 C CA . ARG D 4 81 ? -6.088 -50.915 -41.648 1.00 28.34 84 ARG D CA 1
ATOM 5640 C C . ARG D 4 81 ? -5.212 -49.671 -41.773 1.00 23.57 84 ARG D C 1
ATOM 5641 O O . ARG D 4 81 ? -5.174 -48.837 -40.869 1.00 29.51 84 ARG D O 1
ATOM 5649 N N . LEU D 4 82 ? -4.512 -49.552 -42.896 1.00 20.15 85 LEU D N 1
ATOM 5650 C CA . LEU D 4 82 ? -3.620 -48.420 -43.132 1.00 25.43 85 LEU D CA 1
ATOM 5651 C C . LEU D 4 82 ? -4.380 -47.122 -43.421 1.00 26.71 85 LEU D C 1
ATOM 5652 O O . LEU D 4 82 ? -4.022 -46.059 -42.917 1.00 21.00 85 LEU D O 1
ATOM 5657 N N . GLY D 4 83 ? -5.422 -47.214 -44.240 1.00 25.93 86 GLY D N 1
ATOM 5658 C CA . GLY D 4 83 ? -6.158 -46.041 -44.677 1.00 17.45 86 GLY D CA 1
ATOM 5659 C C . GLY D 4 83 ? -7.239 -45.578 -43.718 1.00 14.98 86 GLY D C 1
ATOM 5660 O O . GLY D 4 83 ? -7.641 -44.417 -43.752 1.00 15.98 86 GLY D O 1
ATOM 5661 N N . ALA D 4 84 ? -7.713 -46.486 -42.871 1.00 16.89 87 ALA D N 1
ATOM 5662 C CA . ALA D 4 84 ? -8.878 -46.235 -42.022 1.00 21.94 87 ALA D CA 1
ATOM 5663 C C . ALA D 4 84 ? -9.006 -44.783 -41.556 1.00 20.99 87 ALA D C 1
ATOM 5664 O O . ALA D 4 84 ? -10.011 -44.135 -41.835 1.00 18.23 87 ALA D O 1
ATOM 5666 N N . PRO D 4 85 ? -7.995 -44.268 -40.838 1.00 24.44 88 PRO D N 1
ATOM 5667 C CA . PRO D 4 85 ? -8.111 -42.907 -40.304 1.00 17.62 88 PRO D CA 1
ATOM 5668 C C . PRO D 4 85 ? -8.498 -41.862 -41.352 1.00 17.86 88 PRO D C 1
ATOM 5669 O O . PRO D 4 85 ? -9.186 -40.904 -41.008 1.00 25.12 88 PRO D O 1
ATOM 5673 N N . PHE D 4 86 ? -8.056 -42.027 -42.594 1.00 15.60 89 PHE D N 1
ATOM 5674 C CA . PHE D 4 86 ? -8.311 -41.024 -43.626 1.00 17.32 89 PHE D CA 1
ATOM 5675 C C . PHE D 4 86 ? -9.390 -41.423 -44.638 1.00 21.74 89 PHE D C 1
ATOM 5676 O O . PHE D 4 86 ? -9.630 -40.699 -45.608 1.00 21.22 89 PHE D O 1
ATOM 5684 N N . THR D 4 87 ? -10.038 -42.563 -44.415 1.00 23.96 90 THR D N 1
ATOM 5685 C CA . THR D 4 87 ? -11.086 -43.032 -45.318 1.00 15.71 90 THR D CA 1
ATOM 5686 C C . THR D 4 87 ? -12.397 -43.297 -44.577 1.00 24.18 90 THR D C 1
ATOM 5687 O O . THR D 4 87 ? -13.343 -42.514 -44.676 1.00 33.67 90 THR D O 1
ATOM 5694 N N . VAL D 4 88 ? -12.458 -44.402 -43.840 1.00 18.26 91 VAL D N 1
ATOM 5695 C CA . VAL D 4 88 ? -13.641 -44.710 -43.046 1.00 17.70 91 VAL D CA 1
ATOM 5696 C C . VAL D 4 88 ? -13.797 -43.661 -41.955 1.00 20.97 91 VAL D C 1
ATOM 5697 O O . VAL D 4 88 ? -14.898 -43.176 -41.694 1.00 22.77 91 VAL D O 1
ATOM 5707 N N . GLY D 4 89 ? -12.679 -43.318 -41.322 1.00 24.63 92 GLY D N 1
ATOM 5708 C CA . GLY D 4 89 ? -12.657 -42.315 -40.273 1.00 27.53 92 GLY D CA 1
ATOM 5709 C C . GLY D 4 89 ? -12.676 -40.882 -40.776 1.00 24.39 92 GLY D C 1
ATOM 5710 O O . GLY D 4 89 ? -12.465 -39.949 -40.001 1.00 30.15 92 GLY D O 1
ATOM 5711 N N . ARG D 4 90 ? -12.914 -40.701 -42.072 1.00 23.49 93 ARG D N 1
ATOM 5712 C CA . ARG D 4 90 ? -12.999 -39.364 -42.652 1.00 23.79 93 ARG D CA 1
ATOM 5713 C C . ARG D 4 90 ? -14.407 -38.811 -42.488 1.00 19.90 93 ARG D C 1
ATOM 5714 O O . ARG D 4 90 ? -15.380 -39.445 -42.897 1.00 24.90 93 ARG D O 1
ATOM 5722 N N . LYS D 4 91 ? -14.516 -37.625 -41.899 1.00 12.39 94 LYS D N 1
ATOM 5723 C CA . LYS D 4 91 ? -15.817 -36.994 -41.709 1.00 16.87 94 LYS D CA 1
ATOM 5724 C C . LYS D 4 91 ? -15.712 -35.479 -41.876 1.00 10.02 94 LYS D C 1
ATOM 5725 O O . LYS D 4 91 ? -14.929 -34.816 -41.197 1.00 9.35 94 LYS D O 1
ATOM 5731 N N . VAL D 4 92 ? -16.515 -34.942 -42.788 1.00 9.29 95 VAL D N 1
ATOM 5732 C CA . VAL D 4 92 ? -16.434 -33.536 -43.158 1.00 9.97 95 VAL D CA 1
ATOM 5733 C C . VAL D 4 92 ? -17.817 -32.897 -43.155 1.00 13.37 95 VAL D C 1
ATOM 5734 O O . VAL D 4 92 ? -18.763 -33.440 -43.725 1.00 15.99 95 VAL D O 1
ATOM 5744 N N . GLN D 4 93 ? -17.925 -31.739 -42.509 1.00 12.02 96 GLN D N 1
ATOM 5745 C CA . GLN D 4 93 ? -19.214 -31.093 -42.289 1.00 12.03 96 GLN D CA 1
ATOM 5746 C C . GLN D 4 93 ? -19.833 -30.601 -43.590 1.00 17.17 96 GLN D C 1
ATOM 5747 O O . GLN D 4 93 ? -19.124 -30.154 -44.494 1.00 16.99 96 GLN D O 1
ATOM 5753 N N . PRO D 4 94 ? -21.167 -30.668 -43.685 1.00 17.89 97 PRO D N 1
ATOM 5754 C CA . PRO D 4 94 ? -21.863 -30.069 -44.823 1.00 18.66 97 PRO D CA 1
ATOM 5755 C C . PRO D 4 94 ? -22.084 -28.585 -44.590 1.00 20.45 97 PRO D C 1
ATOM 5756 O O . PRO D 4 94 ? -22.167 -28.154 -43.440 1.00 12.99 97 PRO D O 1
ATOM 5760 N N . GLU D 4 95 ? -22.182 -27.819 -45.670 1.00 24.17 98 GLU D N 1
ATOM 5761 C CA . GLU D 4 95 ? -22.501 -26.402 -45.578 1.00 15.16 98 GLU D CA 1
ATOM 5762 C C . GLU D 4 95 ? -23.941 -26.221 -46.014 1.00 12.43 98 GLU D C 1
ATOM 5763 O O . GLU D 4 95 ? -24.268 -26.379 -47.190 1.00 21.49 98 GLU D O 1
ATOM 5769 N N . VAL D 4 96 ? -24.802 -25.893 -45.057 1.00 11.40 99 VAL D N 1
ATOM 5770 C CA . VAL D 4 96 ? -26.238 -25.876 -45.296 1.00 13.95 99 VAL D CA 1
ATOM 5771 C C . VAL D 4 96 ? -26.745 -24.460 -45.553 1.00 14.95 99 VAL D C 1
ATOM 5772 O O . VAL D 4 96 ? -26.525 -23.549 -44.753 1.00 14.85 99 VAL D O 1
ATOM 5782 N N . THR D 4 97 ? -27.430 -24.285 -46.677 1.00 14.40 100 THR D N 1
ATOM 5783 C CA . THR D 4 97 ? -28.052 -23.011 -47.006 1.00 23.64 100 THR D CA 1
ATOM 5784 C C . THR D 4 97 ? -29.470 -23.238 -47.518 1.00 24.95 100 THR D C 1
ATOM 5785 O O . THR D 4 97 ? -29.759 -24.254 -48.149 1.00 24.88 100 THR D O 1
ATOM 5792 N N . VAL D 4 98 ? -30.350 -22.281 -47.249 1.00 28.43 101 VAL D N 1
ATOM 5793 C CA . VAL D 4 98 ? -31.730 -22.360 -47.704 1.00 19.21 101 VAL D CA 1
ATOM 5794 C C . VAL D 4 98 ? -32.106 -21.070 -48.418 1.00 19.88 101 VAL D C 1
ATOM 5795 O O . VAL D 4 98 ? -32.028 -19.985 -47.843 1.00 25.84 101 VAL D O 1
ATOM 5805 N N . TYR D 4 99 ? -32.522 -21.191 -49.672 1.00 16.81 102 TYR D N 1
ATOM 5806 C CA . TYR D 4 99 ? -32.888 -20.024 -50.457 1.00 19.78 102 TYR D CA 1
ATOM 5807 C C . TYR D 4 99 ? -34.033 -20.389 -51.390 1.00 29.75 102 TYR D C 1
ATOM 5808 O O . TYR D 4 99 ? -34.235 -21.563 -51.700 1.00 30.77 102 TYR D O 1
ATOM 5817 N N . PRO D 4 100 ? -34.793 -19.383 -51.838 1.00 20.72 103 PRO D N 1
ATOM 5818 C CA . PRO D 4 100 ? -35.880 -19.618 -52.784 1.00 19.39 103 PRO D CA 1
ATOM 5819 C C . PRO D 4 100 ? -35.452 -19.310 -54.209 1.00 24.81 103 PRO D C 1
ATOM 5820 O O . PRO D 4 100 ? -34.553 -18.495 -54.408 1.00 29.00 103 PRO D O 1
ATOM 5824 N N . GLU D 4 101 ? -36.080 -19.953 -55.188 1.00 31.10 104 GLU D N 1
ATOM 5825 C CA . GLU D 4 101 ? -35.988 -19.486 -56.561 1.00 26.71 104 GLU D CA 1
ATOM 5826 C C . GLU D 4 101 ? -36.898 -18.290 -56.674 1.00 25.88 104 GLU D C 1
ATOM 5827 O O . GLU D 4 101 ? -37.504 -17.884 -55.684 1.00 34.55 104 GLU D O 1
ATOM 5833 N N . ARG D 4 102 ? -36.993 -17.735 -57.877 1.00 27.94 105 ARG D N 1
ATOM 5834 C CA . ARG D 4 102 ? -37.976 -16.705 -58.169 1.00 46.53 105 ARG D CA 1
ATOM 5835 C C . ARG D 4 102 ? -38.396 -16.010 -56.881 1.00 42.03 105 ARG D C 1
ATOM 5836 O O . ARG D 4 102 ? -39.356 -16.411 -56.222 1.00 46.65 105 ARG D O 1
ATOM 5844 N N . THR D 4 103 ? -37.666 -14.952 -56.549 1.00 39.43 106 THR D N 1
ATOM 5845 C CA . THR D 4 103 ? -37.972 -14.077 -55.417 1.00 33.32 106 THR D CA 1
ATOM 5846 C C . THR D 4 103 ? -39.429 -14.162 -54.961 1.00 32.47 106 THR D C 1
ATOM 5847 O O . THR D 4 103 ? -40.340 -13.852 -55.723 1.00 35.75 106 THR D O 1
ATOM 5854 N N . PRO D 4 104 ? -39.642 -14.561 -53.695 1.00 29.92 107 PRO D N 1
ATOM 5855 C CA . PRO D 4 104 ? -40.928 -15.002 -53.138 1.00 28.82 107 PRO D CA 1
ATOM 5856 C C . PRO D 4 104 ? -42.014 -13.933 -53.058 1.00 33.25 107 PRO D C 1
ATOM 5857 O O . PRO D 4 104 ? -41.820 -12.881 -52.448 1.00 33.91 107 PRO D O 1
ATOM 5861 N N . LEU D 4 105 ? -43.153 -14.226 -53.679 1.00 30.85 108 LEU D N 1
ATOM 5862 C CA . LEU D 4 105 ? -44.348 -13.397 -53.582 1.00 18.61 108 LEU D CA 1
ATOM 5863 C C . LEU D 4 105 ? -45.471 -14.185 -52.924 1.00 22.51 108 LEU D C 1
ATOM 5864 O O . LEU D 4 105 ? -45.635 -15.374 -53.190 1.00 42.01 108 LEU D O 1
ATOM 5869 N N . LEU D 4 106 ? -46.233 -13.532 -52.056 1.00 26.84 109 LEU D N 1
ATOM 5870 C CA . LEU D 4 106 ? -47.313 -14.206 -51.342 1.00 37.73 109 LEU D CA 1
ATOM 5871 C C . LEU D 4 106 ? -48.273 -14.892 -52.318 1.00 41.17 109 LEU D C 1
ATOM 5872 O O . LEU D 4 106 ? -48.527 -14.385 -53.410 1.00 43.82 109 LEU D O 1
ATOM 5877 N N . HIS D 4 107 ? -48.790 -16.049 -51.916 1.00 44.32 110 HIS D N 1
ATOM 5878 C CA . HIS D 4 107 ? -49.836 -16.761 -52.659 1.00 48.61 110 HIS D CA 1
ATOM 5879 C C . HIS D 4 107 ? -49.421 -17.347 -54.014 1.00 46.09 110 HIS D C 1
ATOM 5880 O O . HIS D 4 107 ? -50.246 -17.957 -54.693 1.00 43.27 110 HIS D O 1
ATOM 5887 N N . GLN D 4 108 ? -48.165 -17.171 -54.412 1.00 41.67 111 GLN D N 1
ATOM 5888 C CA . GLN D 4 108 ? -47.703 -17.719 -55.687 1.00 41.79 111 GLN D CA 1
ATOM 5889 C C . GLN D 4 108 ? -46.686 -18.832 -55.488 1.00 44.06 111 GLN D C 1
ATOM 5890 O O . GLN D 4 108 ? -45.789 -18.732 -54.653 1.00 44.91 111 GLN D O 1
ATOM 5896 N N . HIS D 4 109 ? -46.836 -19.895 -56.271 1.00 38.91 112 HIS D N 1
ATOM 5897 C CA . HIS D 4 109 ? -46.033 -21.095 -56.099 1.00 27.26 112 HIS D CA 1
ATOM 5898 C C . HIS D 4 109 ? -44.553 -20.826 -56.327 1.00 27.42 112 HIS D C 1
ATOM 5899 O O . HIS D 4 109 ? -44.171 -20.008 -57.166 1.00 22.25 112 HIS D O 1
ATOM 5906 N N . ASN D 4 110 ? -43.729 -21.531 -55.559 1.00 33.30 113 ASN D N 1
ATOM 5907 C CA . ASN D 4 110 ? -42.287 -21.357 -55.592 1.00 35.90 113 ASN D CA 1
ATOM 5908 C C . ASN D 4 110 ? -41.604 -22.653 -55.183 1.00 38.40 113 ASN D C 1
ATOM 5909 O O . ASN D 4 110 ? -42.246 -23.573 -54.674 1.00 32.37 113 ASN D O 1
ATOM 5914 N N . LEU D 4 111 ? -40.300 -22.724 -55.419 1.00 39.56 114 LEU D N 1
ATOM 5915 C CA . LEU D 4 111 ? -39.492 -23.829 -54.933 1.00 25.04 114 LEU D CA 1
ATOM 5916 C C . LEU D 4 111 ? -38.405 -23.230 -54.055 1.00 23.30 114 LEU D C 1
ATOM 5917 O O . LEU D 4 111 ? -37.728 -22.292 -54.473 1.00 31.13 114 LEU D O 1
ATOM 5922 N N . LEU D 4 112 ? -38.220 -23.758 -52.848 1.00 23.85 115 LEU D N 1
ATOM 5923 C CA . LEU D 4 112 ? -37.074 -23.342 -52.039 1.00 30.11 115 LEU D CA 1
ATOM 5924 C C . LEU D 4 112 ? -36.074 -24.476 -51.862 1.00 22.25 115 LEU D C 1
ATOM 5925 O O . LEU D 4 112 ? -36.430 -25.602 -51.518 1.00 19.44 115 LEU D O 1
ATOM 5930 N N . HIS D 4 113 ? -34.814 -24.159 -52.130 1.00 20.61 116 HIS D N 1
ATOM 5931 C CA . HIS D 4 113 ? -33.752 -25.146 -52.129 1.00 19.05 116 HIS D CA 1
ATOM 5932 C C . HIS D 4 113 ? -33.125 -25.262 -50.749 1.00 24.38 116 HIS D C 1
ATOM 5933 O O . HIS D 4 113 ? -32.967 -24.266 -50.046 1.00 29.34 116 HIS D O 1
ATOM 5940 N N . CYS D 4 114 ? -32.776 -26.483 -50.359 1.00 17.22 117 CYS D N 1
ATOM 5941 C CA . CYS D 4 114 ? -31.870 -26.684 -49.241 1.00 12.46 117 CYS D CA 1
ATOM 5942 C C . CYS D 4 114 ? -30.583 -27.278 -49.788 1.00 13.96 117 CYS D C 1
ATOM 5943 O O . CYS D 4 114 ? -30.479 -28.489 -49.970 1.00 20.83 117 CYS D O 1
ATOM 5946 N N . SER D 4 115 ? -29.607 -26.420 -50.059 1.00 11.15 118 SER D N 1
ATOM 5947 C CA . SER D 4 115 ? -28.359 -26.859 -50.660 1.00 9.58 118 SER D CA 1
ATOM 5948 C C . SER D 4 115 ? -27.386 -27.301 -49.571 1.00 12.27 118 SER D C 1
ATOM 5949 O O . SER D 4 115 ? -27.141 -26.574 -48.609 1.00 12.65 118 SER D O 1
ATOM 5952 N N . VAL D 4 116 ? -26.847 -28.505 -49.729 1.00 14.28 119 VAL D N 1
ATOM 5953 C CA . VAL D 4 116 ? -25.970 -29.108 -48.734 1.00 12.57 119 VAL D CA 1
ATOM 5954 C C . VAL D 4 116 ? -24.708 -29.595 -49.435 1.00 15.52 119 VAL D C 1
ATOM 5955 O O . VAL D 4 116 ? -24.751 -30.560 -50.197 1.00 21.64 119 VAL D O 1
ATOM 5965 N N . THR D 4 117 ? -23.583 -28.934 -49.177 1.00 13.77 120 THR D N 1
ATOM 5966 C CA . THR D 4 117 ? -22.385 -29.142 -49.987 1.00 15.92 120 THR D CA 1
ATOM 5967 C C . THR D 4 117 ? -21.113 -29.367 -49.175 1.00 22.18 120 THR D C 1
ATOM 5968 O O . THR D 4 117 ? -21.009 -28.948 -48.023 1.00 21.36 120 THR D O 1
ATOM 5975 N N . GLY D 4 118 ? -20.146 -30.035 -49.798 1.00 19.21 121 GLY D N 1
ATOM 5976 C CA . GLY D 4 118 ? -18.816 -30.175 -49.235 1.00 27.80 121 GLY D CA 1
ATOM 5977 C C . GLY D 4 118 ? -18.673 -31.218 -48.141 1.00 28.71 121 GLY D C 1
ATOM 5978 O O . GLY D 4 118 ? -17.710 -31.172 -47.374 1.00 27.28 121 GLY D O 1
ATOM 5979 N N . PHE D 4 119 ? -19.615 -32.155 -48.057 1.00 15.89 122 PHE D N 1
ATOM 5980 C CA . PHE D 4 119 ? -19.621 -33.121 -46.959 1.00 16.04 122 PHE D CA 1
ATOM 5981 C C . PHE D 4 119 ? -19.156 -34.516 -47.373 1.00 19.62 122 PHE D C 1
ATOM 5982 O O . PHE D 4 119 ? -19.214 -34.883 -48.544 1.00 17.52 122 PHE D O 1
ATOM 5990 N N . TYR D 4 120 ? -18.703 -35.285 -46.387 1.00 17.08 123 TYR D N 1
ATOM 5991 C CA . TYR D 4 120 ? -18.292 -36.672 -46.583 1.00 13.18 123 TYR D CA 1
ATOM 5992 C C . TYR D 4 120 ? -18.354 -37.383 -45.238 1.00 13.22 123 TYR D C 1
ATOM 5993 O O . TYR D 4 120 ? -18.004 -36.794 -44.219 1.00 14.91 123 TYR D O 1
ATOM 6002 N N . PRO D 4 121 ? -18.804 -38.650 -45.221 1.00 13.95 124 PRO D N 1
ATOM 6003 C CA . PRO D 4 121 ? -19.198 -39.484 -46.362 1.00 11.33 124 PRO D CA 1
ATOM 6004 C C . PRO D 4 121 ? -20.516 -39.041 -46.976 1.00 16.63 124 PRO D C 1
ATOM 6005 O O . PRO D 4 121 ? -21.156 -38.126 -46.460 1.00 19.30 124 PRO D O 1
ATOM 6009 N N . GLY D 4 122 ? -20.919 -39.702 -48.056 1.00 13.55 125 GLY D N 1
ATOM 6010 C CA . GLY D 4 122 ? -22.057 -39.265 -48.843 1.00 14.63 125 GLY D CA 1
ATOM 6011 C C . GLY D 4 122 ? -23.398 -39.664 -48.268 1.00 13.41 125 GLY D C 1
ATOM 6012 O O . GLY D 4 122 ? -24.436 -39.147 -48.678 1.00 12.87 125 GLY D O 1
ATOM 6013 N N . ASP D 4 123 ? -23.377 -40.574 -47.304 1.00 16.05 126 ASP D N 1
ATOM 6014 C CA . ASP D 4 123 ? -24.604 -41.062 -46.700 1.00 21.00 126 ASP D CA 1
ATOM 6015 C C . ASP D 4 123 ? -25.148 -39.957 -45.790 1.00 14.85 126 ASP D C 1
ATOM 6016 O O . ASP D 4 123 ? -24.479 -39.569 -44.835 1.00 27.59 126 ASP D O 1
ATOM 6021 N N . ILE D 4 124 ? -26.348 -39.452 -46.075 1.00 11.02 127 ILE D N 1
ATOM 6022 C CA . ILE D 4 124 ? -26.889 -38.307 -45.333 1.00 12.22 127 ILE D CA 1
ATOM 6023 C C . ILE D 4 124 ? -28.416 -38.314 -45.294 1.00 12.36 127 ILE D C 1
ATOM 6024 O O . ILE D 4 124 ? -29.062 -38.881 -46.174 1.00 20.41 127 ILE D O 1
ATOM 6034 N N . LYS D 4 125 ? -28.985 -37.682 -44.270 1.00 14.85 128 LYS D N 1
ATOM 6035 C CA . LYS D 4 125 ? -30.434 -37.603 -44.118 1.00 14.39 128 LYS D CA 1
ATOM 6036 C C . LYS D 4 125 ? -30.892 -36.141 -44.107 1.00 10.60 128 LYS D C 1
ATOM 6037 O O . LYS D 4 125 ? -30.481 -35.359 -43.251 1.00 10.30 128 LYS D O 1
ATOM 6043 N N . ILE D 4 126 ? -31.754 -35.783 -45.054 1.00 8.17 129 ILE D N 1
ATOM 6044 C CA . ILE D 4 126 ? -32.206 -34.402 -45.197 1.00 8.28 129 ILE D CA 1
ATOM 6045 C C . ILE D 4 126 ? -33.726 -34.362 -45.233 1.00 7.80 129 ILE D C 1
ATOM 6046 O O . ILE D 4 126 ? -34.355 -35.091 -45.996 1.00 12.36 129 ILE D O 1
ATOM 6056 N N . LYS D 4 127 ? -34.314 -33.482 -44.432 1.00 7.59 130 LYS D N 1
ATOM 6057 C CA . LYS D 4 127 ? -35.762 -33.437 -44.296 1.00 10.55 130 LYS D CA 1
ATOM 6058 C C . LYS D 4 127 ? -36.276 -32.006 -44.260 1.00 21.48 130 LYS D C 1
ATOM 6059 O O . LYS D 4 127 ? -35.552 -31.083 -43.886 1.00 16.03 130 LYS D O 1
ATOM 6065 N N . TRP D 4 128 ? -37.535 -31.837 -44.650 1.00 20.62 131 TRP D N 1
ATOM 6066 C CA . TRP D 4 128 ? -38.184 -30.535 -44.616 1.00 17.11 131 TRP D CA 1
ATOM 6067 C C . TRP D 4 128 ? -39.242 -30.473 -43.523 1.00 19.82 131 TRP D C 1
ATOM 6068 O O . TRP D 4 128 ? -39.917 -31.462 -43.238 1.00 26.26 131 TRP D O 1
ATOM 6079 N N . PHE D 4 129 ? -39.371 -29.302 -42.909 1.00 24.73 132 PHE D N 1
ATOM 6080 C CA . PHE D 4 129 ? -40.369 -29.081 -41.872 1.00 23.18 132 PHE D CA 1
ATOM 6081 C C . PHE D 4 129 ? -41.077 -27.754 -42.089 1.00 20.17 132 PHE D C 1
ATOM 6082 O O . PHE D 4 129 ? -40.451 -26.750 -42.422 1.00 23.60 132 PHE D O 1
ATOM 6090 N N . LEU D 4 130 ? -42.391 -27.762 -41.906 1.00 22.22 133 LEU D N 1
ATOM 6091 C CA . LEU D 4 130 ? -43.188 -26.548 -41.979 1.00 23.33 133 LEU D CA 1
ATOM 6092 C C . LEU D 4 130 ? -43.910 -26.368 -40.650 1.00 27.19 133 LEU D C 1
ATOM 6093 O O . LEU D 4 130 ? -44.756 -27.178 -40.273 1.00 23.48 133 LEU D O 1
ATOM 6098 N N . ASN D 4 131 ? -43.560 -25.298 -39.944 1.00 32.33 134 ASN D N 1
ATOM 6099 C CA . ASN D 4 131 ? -44.068 -25.051 -38.601 1.00 23.45 134 ASN D CA 1
ATOM 6100 C C . ASN D 4 131 ? -43.979 -26.293 -37.719 1.00 22.93 134 ASN D C 1
ATOM 6101 O O . ASN D 4 131 ? -44.932 -26.648 -37.027 1.00 26.44 134 ASN D O 1
ATOM 6106 N N . GLY D 4 132 ? -42.821 -26.946 -37.751 1.00 26.76 135 GLY D N 1
ATOM 6107 C CA . GLY D 4 132 ? -42.528 -28.047 -36.850 1.00 31.86 135 GLY D CA 1
ATOM 6108 C C . GLY D 4 132 ? -43.045 -29.405 -37.287 1.00 34.02 135 GLY D C 1
ATOM 6109 O O . GLY D 4 132 ? -42.696 -30.422 -36.688 1.00 37.70 135 GLY D O 1
ATOM 6110 N N . GLN D 4 133 ? -43.873 -29.433 -38.326 1.00 35.16 136 GLN D N 1
ATOM 6111 C CA . GLN D 4 133 ? -44.412 -30.693 -38.820 1.00 34.52 136 GLN D CA 1
ATOM 6112 C C . GLN D 4 133 ? -43.640 -31.122 -40.065 1.00 36.49 136 GLN D C 1
ATOM 6113 O O . GLN D 4 133 ? -43.599 -30.394 -41.057 1.00 26.53 136 GLN D O 1
ATOM 6119 N N . GLU D 4 134 ? -43.032 -32.305 -40.016 1.00 45.98 137 GLU D N 1
ATOM 6120 C CA . GLU D 4 134 ? -42.184 -32.766 -41.112 1.00 39.46 137 GLU D CA 1
ATOM 6121 C C . GLU D 4 134 ? -42.958 -32.863 -42.416 1.00 39.56 137 GLU D C 1
ATOM 6122 O O . GLU D 4 134 ? -43.751 -33.784 -42.616 1.00 40.25 137 GLU D O 1
ATOM 6128 N N . GLU D 4 135 ? -42.716 -31.908 -43.306 1.00 39.98 138 GLU D N 1
ATOM 6129 C CA . GLU D 4 135 ? -43.408 -31.870 -44.581 1.00 41.22 138 GLU D CA 1
ATOM 6130 C C . GLU D 4 135 ? -42.738 -32.830 -45.557 1.00 36.85 138 GLU D C 1
ATOM 6131 O O . GLU D 4 135 ? -41.691 -32.523 -46.128 1.00 44.84 138 GLU D O 1
ATOM 6137 N N . ARG D 4 136 ? -43.348 -33.998 -45.737 1.00 36.17 139 ARG D N 1
ATOM 6138 C CA . ARG D 4 136 ? -42.920 -34.944 -46.762 1.00 37.13 139 ARG D CA 1
ATOM 6139 C C . ARG D 4 136 ? -44.012 -35.042 -47.822 1.00 42.81 139 ARG D C 1
ATOM 6140 O O . ARG D 4 136 ? -45.072 -35.619 -47.583 1.00 46.40 139 ARG D O 1
ATOM 6148 N N . ALA D 4 137 ? -43.713 -34.502 -49.002 1.00 42.31 140 ALA D N 1
ATOM 6149 C CA . ALA D 4 137 ? -44.677 -34.330 -50.092 1.00 26.64 140 ALA D CA 1
ATOM 6150 C C . ALA D 4 137 ? -44.276 -33.087 -50.871 1.00 22.71 140 ALA D C 1
ATOM 6151 O O . ALA D 4 137 ? -44.158 -32.006 -50.297 1.00 29.09 140 ALA D O 1
ATOM 6153 N N . GLY D 4 138 ? -44.069 -33.235 -52.174 1.00 19.42 141 GLY D N 1
ATOM 6154 C CA . GLY D 4 138 ? -43.573 -32.134 -52.979 1.00 25.91 141 GLY D CA 1
ATOM 6155 C C . GLY D 4 138 ? -42.081 -31.971 -52.775 1.00 25.23 141 GLY D C 1
ATOM 6156 O O . GLY D 4 138 ? -41.536 -30.877 -52.923 1.00 21.07 141 GLY D O 1
ATOM 6157 N N . VAL D 4 139 ? -41.424 -33.073 -52.429 1.00 25.79 142 VAL D N 1
ATOM 6158 C CA . VAL D 4 139 ? -39.996 -33.071 -52.138 1.00 15.11 142 VAL D CA 1
ATOM 6159 C C . VAL D 4 139 ? -39.201 -33.776 -53.224 1.00 15.54 142 VAL D C 1
ATOM 6160 O O . VAL D 4 139 ? -39.534 -34.888 -53.634 1.00 25.54 142 VAL D O 1
ATOM 6170 N N . MET D 4 140 ? -38.142 -33.118 -53.680 1.00 17.80 143 MET D N 1
ATOM 6171 C CA . MET D 4 140 ? -37.338 -33.621 -54.781 1.00 17.80 143 MET D CA 1
ATOM 6172 C C . MET D 4 140 ? -35.868 -33.548 -54.407 1.00 18.21 143 MET D C 1
ATOM 6173 O O . MET D 4 140 ? -35.360 -32.480 -54.069 1.00 24.99 143 MET D O 1
ATOM 6178 N N . SER D 4 141 ? -35.185 -34.685 -54.471 1.00 16.60 144 SER D N 1
ATOM 6179 C CA . SER D 4 141 ? -33.766 -34.739 -54.149 1.00 17.53 144 SER D CA 1
ATOM 6180 C C . SER D 4 141 ? -32.946 -34.904 -55.421 1.00 17.67 144 SER D C 1
ATOM 6181 O O . SER D 4 141 ? -33.490 -35.187 -56.486 1.00 26.08 144 SER D O 1
ATOM 6184 N N . THR D 4 142 ? -31.638 -34.698 -55.310 1.00 14.74 145 THR D N 1
ATOM 6185 C CA . THR D 4 142 ? -30.718 -35.028 -56.389 1.00 15.63 145 THR D CA 1
ATOM 6186 C C . THR D 4 142 ? -29.924 -36.274 -56.020 1.00 25.19 145 THR D C 1
ATOM 6187 O O . THR D 4 142 ? -29.209 -36.836 -56.851 1.00 35.67 145 THR D O 1
ATOM 6194 N N . GLY D 4 143 ? -30.047 -36.701 -54.766 1.00 21.78 146 GLY D N 1
ATOM 6195 C CA . GLY D 4 143 ? -29.242 -37.792 -54.253 1.00 21.39 146 GLY D CA 1
ATOM 6196 C C . GLY D 4 143 ? -27.818 -37.314 -54.072 1.00 28.66 146 GLY D C 1
ATOM 6197 O O . GLY D 4 143 ? -27.464 -36.237 -54.554 1.00 23.93 146 GLY D O 1
ATOM 6198 N N . PRO D 4 144 ? -26.984 -38.109 -53.388 1.00 25.90 147 PRO D N 1
ATOM 6199 C CA . PRO D 4 144 ? -25.592 -37.687 -53.221 1.00 20.12 147 PRO D CA 1
ATOM 6200 C C . PRO D 4 144 ? -24.901 -37.579 -54.572 1.00 19.82 147 PRO D C 1
ATOM 6201 O O . PRO D 4 144 ? -25.039 -38.477 -55.402 1.00 36.16 147 PRO D O 1
ATOM 6205 N N . ILE D 4 145 ? -24.168 -36.494 -54.790 1.00 11.53 148 ILE D N 1
ATOM 6206 C CA . ILE D 4 145 ? -23.432 -36.317 -56.033 1.00 12.73 148 ILE D CA 1
ATOM 6207 C C . ILE D 4 145 ? -21.957 -36.112 -55.723 1.00 13.95 148 ILE D C 1
ATOM 6208 O O . ILE D 4 145 ? -21.591 -35.239 -54.936 1.00 16.37 148 ILE D O 1
ATOM 6218 N N . ARG D 4 146 ? -21.114 -36.922 -56.351 1.00 12.07 149 ARG D N 1
ATOM 6219 C CA . ARG D 4 146 ? -19.683 -36.876 -56.096 1.00 16.53 149 ARG D CA 1
ATOM 6220 C C . ARG D 4 146 ? -19.050 -35.683 -56.794 1.00 14.72 149 ARG D C 1
ATOM 6221 O O . ARG D 4 146 ? -19.287 -35.448 -57.979 1.00 10.73 149 ARG D O 1
ATOM 6229 N N . ASN D 4 147 ? -18.240 -34.936 -56.048 1.00 15.80 150 ASN D N 1
ATOM 6230 C CA . ASN D 4 147 ? -17.532 -33.786 -56.594 1.00 13.95 150 ASN D CA 1
ATOM 6231 C C . ASN D 4 147 ? -16.167 -34.217 -57.109 1.00 15.12 150 ASN D C 1
ATOM 6232 O O . ASN D 4 147 ? -15.480 -33.449 -57.783 1.00 13.12 150 ASN D O 1
ATOM 6237 N N . GLY D 4 148 ? -15.775 -35.447 -56.779 1.00 16.58 151 GLY D N 1
ATOM 6238 C CA . GLY D 4 148 ? -14.525 -36.010 -57.260 1.00 15.83 151 GLY D CA 1
ATOM 6239 C C . GLY D 4 148 ? -13.338 -35.680 -56.376 1.00 16.54 151 GLY D C 1
ATOM 6240 O O . GLY D 4 148 ? -12.193 -35.918 -56.756 1.00 21.72 151 GLY D O 1
ATOM 6241 N N . ASP D 4 149 ? -13.610 -35.119 -55.202 1.00 17.83 152 ASP D N 1
ATOM 6242 C CA . ASP D 4 149 ? -12.556 -34.660 -54.307 1.00 12.90 152 ASP D CA 1
ATOM 6243 C C . ASP D 4 149 ? -12.857 -35.051 -52.869 1.00 14.25 152 ASP D C 1
ATOM 6244 O O . ASP D 4 149 ? -12.556 -34.308 -51.935 1.00 12.52 152 ASP D O 1
ATOM 6249 N N . TRP D 4 150 ? -13.469 -36.217 -52.702 1.00 16.73 153 TRP D N 1
ATOM 6250 C CA . TRP D 4 150 ? -13.823 -36.728 -51.384 1.00 15.63 153 TRP D CA 1
ATOM 6251 C C . TRP D 4 150 ? -14.830 -35.829 -50.666 1.00 15.10 153 TRP D C 1
ATOM 6252 O O . TRP D 4 150 ? -14.802 -35.703 -49.441 1.00 11.37 153 TRP D O 1
ATOM 6263 N N . THR D 4 151 ? -15.717 -35.208 -51.436 1.00 16.48 154 THR D N 1
ATOM 6264 C CA . THR D 4 151 ? -16.877 -34.533 -50.869 1.00 15.40 154 THR D CA 1
ATOM 6265 C C . THR D 4 151 ? -18.091 -34.819 -51.737 1.00 16.48 154 THR D C 1
ATOM 6266 O O . THR D 4 151 ? -17.973 -34.999 -52.949 1.00 13.24 154 THR D O 1
ATOM 6273 N N . PHE D 4 152 ? -19.254 -34.870 -51.099 1.00 16.20 155 PHE D N 1
ATOM 6274 C CA . PHE D 4 152 ? -20.516 -35.032 -51.798 1.00 14.29 155 PHE D CA 1
ATOM 6275 C C . PHE D 4 152 ? -21.277 -33.716 -51.758 1.00 14.93 155 PHE D C 1
ATOM 6276 O O . PHE D 4 152 ? -20.908 -32.795 -51.031 1.00 16.83 155 PHE D O 1
ATOM 6284 N N . GLN D 4 153 ? -22.341 -33.633 -52.545 1.00 11.86 156 GLN D N 1
ATOM 6285 C CA . GLN D 4 153 ? -23.223 -32.478 -52.511 1.00 12.73 156 GLN D CA 1
ATOM 6286 C C . GLN D 4 153 ? -24.631 -32.922 -52.870 1.00 15.99 156 GLN D C 1
ATOM 6287 O O . GLN D 4 153 ? -24.816 -33.817 -53.694 1.00 23.31 156 GLN D O 1
ATOM 6293 N N . THR D 4 154 ? -25.622 -32.305 -52.235 1.00 15.93 157 THR D N 1
ATOM 6294 C CA . THR D 4 154 ? -27.017 -32.596 -52.539 1.00 21.09 157 THR D CA 1
ATOM 6295 C C . THR D 4 154 ? -27.880 -31.354 -52.414 1.00 19.78 157 THR D C 1
ATOM 6296 O O . THR D 4 154 ? -27.531 -30.405 -51.713 1.00 22.21 157 THR D O 1
ATOM 6303 N N . VAL D 4 155 ? -29.012 -31.369 -53.105 1.00 15.84 158 VAL D N 1
ATOM 6304 C CA . VAL D 4 155 ? -29.986 -30.300 -52.999 1.00 14.88 158 VAL D CA 1
ATOM 6305 C C . VAL D 4 155 ? -31.366 -30.920 -52.878 1.00 19.74 158 VAL D C 1
ATOM 6306 O O . VAL D 4 155 ? -31.753 -31.743 -53.706 1.00 23.85 158 VAL D O 1
ATOM 6316 N N . VAL D 4 156 ? -32.112 -30.519 -51.856 1.00 16.84 159 VAL D N 1
ATOM 6317 C CA . VAL D 4 156 ? -33.455 -31.040 -51.658 1.00 14.62 159 VAL D CA 1
ATOM 6318 C C . VAL D 4 156 ? -34.448 -29.899 -51.783 1.00 22.34 159 VAL D C 1
ATOM 6319 O O . VAL D 4 156 ? -34.451 -28.976 -50.968 1.00 22.85 159 VAL D O 1
ATOM 6329 N N . MET D 4 157 ? -35.292 -29.968 -52.808 1.00 24.83 160 MET D N 1
ATOM 6330 C CA . MET D 4 157 ? -36.223 -28.889 -53.101 1.00 20.79 160 MET D CA 1
ATOM 6331 C C . MET D 4 157 ? -37.621 -29.225 -52.608 1.00 17.41 160 MET D C 1
ATOM 6332 O O . MET D 4 157 ? -38.081 -30.359 -52.730 1.00 23.61 160 MET D O 1
ATOM 6337 N N . LEU D 4 158 ? -38.290 -28.222 -52.053 1.00 19.42 161 LEU D N 1
ATOM 6338 C CA . LEU D 4 158 ? -39.646 -28.376 -51.553 1.00 17.86 161 LEU D CA 1
ATOM 6339 C C . LEU D 4 158 ? -40.594 -27.449 -52.298 1.00 15.79 161 LEU D C 1
ATOM 6340 O O . LEU D 4 158 ? -40.313 -26.262 -52.468 1.00 19.60 161 LEU D O 1
ATOM 6345 N N . GLU D 4 159 ? -41.710 -28.000 -52.758 1.00 13.21 162 GLU D N 1
ATOM 6346 C CA . GLU D 4 159 ? -42.732 -27.200 -53.412 1.00 17.32 162 GLU D CA 1
ATOM 6347 C C . GLU D 4 159 ? -43.582 -26.513 -52.356 1.00 20.46 162 GLU D C 1
ATOM 6348 O O . GLU D 4 159 ? -44.027 -27.149 -51.400 1.00 17.25 162 GLU D O 1
ATOM 6354 N N . MET D 4 160 ? -43.793 -25.212 -52.517 1.00 25.19 163 MET D N 1
ATOM 6355 C CA . MET D 4 160 ? -44.630 -24.468 -51.587 1.00 26.64 163 MET D CA 1
ATOM 6356 C C . MET D 4 160 ? -45.037 -23.116 -52.152 1.00 30.59 163 MET D C 1
ATOM 6357 O O . MET D 4 160 ? -44.378 -22.574 -53.039 1.00 31.72 163 MET D O 1
ATOM 6362 N N . THR D 4 161 ? -46.132 -22.578 -51.628 1.00 22.69 164 THR D N 1
ATOM 6363 C CA . THR D 4 161 ? -46.517 -21.205 -51.908 1.00 34.72 164 THR D CA 1
ATOM 6364 C C . THR D 4 161 ? -46.259 -20.404 -50.640 1.00 34.65 164 THR D C 1
ATOM 6365 O O . THR D 4 161 ? -46.672 -20.815 -49.556 1.00 30.52 164 THR D O 1
ATOM 6372 N N . PRO D 4 162 ? -45.564 -19.263 -50.759 1.00 35.20 165 PRO D N 1
ATOM 6373 C CA . PRO D 4 162 ? -45.273 -18.513 -49.536 1.00 28.68 165 PRO D CA 1
ATOM 6374 C C . PRO D 4 162 ? -46.512 -17.825 -48.977 1.00 43.64 165 PRO D C 1
ATOM 6375 O O . PRO D 4 162 ? -46.877 -16.743 -49.430 1.00 50.95 165 PRO D O 1
ATOM 6379 N N . GLU D 4 163 ? -47.158 -18.462 -48.008 1.00 49.16 166 GLU D N 1
ATOM 6380 C CA . GLU D 4 163 ? -48.266 -17.842 -47.299 1.00 50.43 166 GLU D CA 1
ATOM 6381 C C . GLU D 4 163 ? -47.719 -17.390 -45.952 1.00 51.11 166 GLU D C 1
ATOM 6382 O O . GLU D 4 163 ? -46.866 -18.060 -45.371 1.00 54.42 166 GLU D O 1
ATOM 6388 N N . LEU D 4 164 ? -48.210 -16.266 -45.444 1.00 53.80 167 LEU D N 1
ATOM 6389 C CA . LEU D 4 164 ? -47.652 -15.701 -44.222 1.00 62.24 167 LEU D CA 1
ATOM 6390 C C . LEU D 4 164 ? -47.999 -16.564 -43.014 1.00 52.63 167 LEU D C 1
ATOM 6391 O O . LEU D 4 164 ? -49.062 -17.182 -42.960 1.00 57.96 167 LEU D O 1
ATOM 6396 N N . GLY D 4 165 ? -47.083 -16.603 -42.050 1.00 49.15 168 GLY D N 1
ATOM 6397 C CA . GLY D 4 165 ? -47.244 -17.424 -40.865 1.00 55.19 168 GLY D CA 1
ATOM 6398 C C . GLY D 4 165 ? -46.654 -18.816 -41.008 1.00 53.71 168 GLY D C 1
ATOM 6399 O O . GLY D 4 165 ? -46.839 -19.665 -40.135 1.00 45.57 168 GLY D O 1
ATOM 6400 N N . HIS D 4 166 ? -45.950 -19.058 -42.112 1.00 48.77 169 HIS D N 1
ATOM 6401 C CA . HIS D 4 166 ? -45.279 -20.337 -42.325 1.00 44.56 169 HIS D CA 1
ATOM 6402 C C . HIS D 4 166 ? -43.761 -20.169 -42.278 1.00 43.10 169 HIS D C 1
ATOM 6403 O O . HIS D 4 166 ? -43.204 -19.329 -42.986 1.00 32.45 169 HIS D O 1
ATOM 6410 N N . VAL D 4 167 ? -43.099 -20.968 -41.444 1.00 41.66 170 VAL D N 1
ATOM 6411 C CA . VAL D 4 167 ? -41.637 -20.991 -41.391 1.00 38.60 170 VAL D CA 1
ATOM 6412 C C . VAL D 4 167 ? -41.101 -22.364 -41.787 1.00 33.01 170 VAL D C 1
ATOM 6413 O O . VAL D 4 167 ? -41.462 -23.382 -41.195 1.00 22.80 170 VAL D O 1
ATOM 6423 N N . TYR D 4 168 ? -40.231 -22.378 -42.792 1.00 34.80 171 TYR D N 1
ATOM 6424 C CA . TYR D 4 168 ? -39.684 -23.618 -43.331 1.00 29.21 171 TYR D CA 1
ATOM 6425 C C . TYR D 4 168 ? -38.293 -23.905 -42.784 1.00 23.51 171 TYR D C 1
ATOM 6426 O O . TYR D 4 168 ? -37.428 -23.030 -42.770 1.00 30.82 171 TYR D O 1
ATOM 6435 N N . THR D 4 169 ? -38.086 -25.142 -42.342 1.00 27.41 172 THR D N 1
ATOM 6436 C CA . THR D 4 169 ? -36.803 -25.564 -41.794 1.00 23.47 172 THR D CA 1
ATOM 6437 C C . THR D 4 169 ? -36.267 -26.803 -42.498 1.00 19.97 172 THR D C 1
ATOM 6438 O O . THR D 4 169 ? -36.957 -27.815 -42.603 1.00 18.10 172 THR D O 1
ATOM 6445 N N . CYS D 4 170 ? -35.037 -26.710 -42.990 1.00 23.41 173 CYS D N 1
ATOM 6446 C CA . CYS D 4 170 ? -34.351 -27.867 -43.536 1.00 14.69 173 CYS D CA 1
ATOM 6447 C C . CYS D 4 170 ? -33.497 -28.459 -42.423 1.00 14.18 173 CYS D C 1
ATOM 6448 O O . CYS D 4 170 ? -32.712 -27.751 -41.792 1.00 9.88 173 CYS D O 1
ATOM 6451 N N . LEU D 4 171 ? -33.668 -29.754 -42.177 1.00 17.66 174 LEU D N 1
ATOM 6452 C CA . LEU D 4 171 ? -32.981 -30.430 -41.082 1.00 18.87 174 LEU D CA 1
ATOM 6453 C C . LEU D 4 171 ? -32.025 -31.501 -41.604 1.00 11.71 174 LEU D C 1
ATOM 6454 O O . LEU D 4 171 ? -32.452 -32.520 -42.142 1.00 13.12 174 LEU D O 1
ATOM 6459 N N . VAL D 4 172 ? -30.729 -31.262 -41.437 1.00 10.55 175 VAL D N 1
ATOM 6460 C CA . VAL D 4 172 ? -29.705 -32.166 -41.946 1.00 11.30 175 VAL D CA 1
ATOM 6461 C C . VAL D 4 172 ? -29.000 -32.916 -40.821 1.00 16.51 175 VAL D C 1
ATOM 6462 O O . VAL D 4 172 ? -28.542 -32.311 -39.852 1.00 15.47 175 VAL D O 1
ATOM 6472 N N . ASP D 4 173 ? -28.916 -34.237 -40.957 1.00 23.29 176 ASP D N 1
ATOM 6473 C CA . ASP D 4 173 ? -28.221 -35.072 -39.982 1.00 23.79 176 ASP D CA 1
ATOM 6474 C C . ASP D 4 173 ? -27.133 -35.861 -40.701 1.00 13.54 176 ASP D C 1
ATOM 6475 O O . ASP D 4 173 ? -27.347 -36.366 -41.802 1.00 10.13 176 ASP D O 1
ATOM 6480 N N . HIS D 4 174 ? -25.965 -35.963 -40.075 1.00 13.06 177 HIS D N 1
ATOM 6481 C CA . HIS D 4 174 ? -24.793 -36.520 -40.740 1.00 17.70 177 HIS D CA 1
ATOM 6482 C C . HIS D 4 174 ? -23.744 -37.020 -39.746 1.00 27.11 177 HIS D C 1
ATOM 6483 O O . HIS D 4 174 ? -23.638 -36.518 -38.627 1.00 25.47 177 HIS D O 1
ATOM 6490 N N . SER D 4 175 ? -22.972 -38.017 -40.169 1.00 21.41 178 SER D N 1
ATOM 6491 C CA . SER D 4 175 ? -21.964 -38.640 -39.318 1.00 14.61 178 SER D CA 1
ATOM 6492 C C . SER D 4 175 ? -20.968 -37.638 -38.741 1.00 22.02 178 SER D C 1
ATOM 6493 O O . SER D 4 175 ? -20.469 -37.823 -37.632 1.00 29.45 178 SER D O 1
ATOM 6496 N N . SER D 4 176 ? -20.667 -36.591 -39.503 1.00 20.92 179 SER D N 1
ATOM 6497 C CA . SER D 4 176 ? -19.702 -35.578 -39.082 1.00 22.33 179 SER D CA 1
ATOM 6498 C C . SER D 4 176 ? -20.243 -34.688 -37.969 1.00 26.04 179 SER D C 1
ATOM 6499 O O . SER D 4 176 ? -19.476 -34.032 -37.263 1.00 25.43 179 SER D O 1
ATOM 6502 N N . LEU D 4 177 ? -21.564 -34.648 -37.834 1.00 25.31 180 LEU D N 1
ATOM 6503 C CA . LEU D 4 177 ? -22.207 -33.754 -36.879 1.00 26.03 180 LEU D CA 1
ATOM 6504 C C . LEU D 4 177 ? -22.505 -34.447 -35.556 1.00 33.87 180 LEU D C 1
ATOM 6505 O O . LEU D 4 177 ? -22.962 -35.590 -35.528 1.00 32.02 180 LEU D O 1
ATOM 6510 N N . LEU D 4 178 ? -22.252 -33.736 -34.460 1.00 36.80 181 LEU D N 1
ATOM 6511 C CA . LEU D 4 178 ? -22.547 -34.242 -33.126 1.00 38.94 181 LEU D CA 1
ATOM 6512 C C . LEU D 4 178 ? -23.985 -33.897 -32.764 1.00 32.51 181 LEU D C 1
ATOM 6513 O O . LEU D 4 178 ? -24.484 -34.269 -31.702 1.00 38.96 181 LEU D O 1
ATOM 6518 N N . SER D 4 179 ? -24.641 -33.170 -33.661 1.00 32.94 182 SER D N 1
ATOM 6519 C CA . SER D 4 179 ? -26.021 -32.758 -33.474 1.00 31.14 182 SER D CA 1
ATOM 6520 C C . SER D 4 179 ? -26.525 -32.189 -34.793 1.00 31.37 182 SER D C 1
ATOM 6521 O O . SER D 4 179 ? -25.858 -31.351 -35.401 1.00 34.24 182 SER D O 1
ATOM 6524 N N . PRO D 4 180 ? -27.708 -32.633 -35.239 1.00 24.84 183 PRO D N 1
ATOM 6525 C CA . PRO D 4 180 ? -28.221 -32.224 -36.551 1.00 25.41 183 PRO D CA 1
ATOM 6526 C C . PRO D 4 180 ? -28.209 -30.709 -36.741 1.00 19.79 183 PRO D C 1
ATOM 6527 O O . PRO D 4 180 ? -28.271 -29.959 -35.768 1.00 20.95 183 PRO D O 1
ATOM 6531 N N . VAL D 4 181 ? -28.126 -30.278 -37.995 1.00 15.51 184 VAL D N 1
ATOM 6532 C CA . VAL D 4 181 ? -28.074 -28.861 -38.330 1.00 13.54 184 VAL D CA 1
ATOM 6533 C C . VAL D 4 181 ? -29.417 -28.421 -38.886 1.00 16.18 184 VAL D C 1
ATOM 6534 O O . VAL D 4 181 ? -30.000 -29.102 -39.729 1.00 23.95 184 VAL D O 1
ATOM 6544 N N . SER D 4 182 ? -29.904 -27.277 -38.422 1.00 15.09 185 SER D N 1
ATOM 6545 C CA . SER D 4 182 ? -31.158 -26.738 -38.923 1.00 13.61 185 SER D CA 1
ATOM 6546 C C . SER D 4 182 ? -30.942 -25.356 -39.518 1.00 17.29 185 SER D C 1
ATOM 6547 O O . SER D 4 182 ? -30.215 -24.534 -38.962 1.00 23.35 185 SER D O 1
ATOM 6550 N N . VAL D 4 183 ? -31.585 -25.108 -40.653 1.00 17.52 186 VAL D N 1
ATOM 6551 C CA . VAL D 4 183 ? -31.576 -23.791 -41.268 1.00 16.97 186 VAL D CA 1
ATOM 6552 C C . VAL D 4 183 ? -33.019 -23.410 -41.543 1.00 22.09 186 VAL D C 1
ATOM 6553 O O . VAL D 4 183 ? -33.854 -24.271 -41.815 1.00 18.65 186 VAL D O 1
ATOM 6563 N N . GLU D 4 184 ? -33.308 -22.116 -41.482 1.00 23.73 187 GLU D N 1
ATOM 6564 C CA . GLU D 4 184 ? -34.682 -21.646 -41.537 1.00 19.71 187 GLU D CA 1
ATOM 6565 C C . GLU D 4 184 ? -34.924 -20.756 -42.748 1.00 26.15 187 GLU D C 1
ATOM 6566 O O . GLU D 4 184 ? -33.984 -20.209 -43.327 1.00 26.35 187 GLU D O 1
ATOM 6572 N N . TRP D 4 185 ? -36.193 -20.619 -43.123 1.00 36.22 188 TRP D N 1
ATOM 6573 C CA . TRP D 4 185 ? -36.589 -19.680 -44.166 1.00 34.42 188 TRP D CA 1
ATOM 6574 C C . TRP D 4 185 ? -37.737 -18.836 -43.616 1.00 51.20 188 TRP D C 1
ATOM 6575 O O . TRP D 4 185 ? -38.475 -19.282 -42.736 1.00 53.14 188 TRP D O 1
ATOM 6586 N N . ARG D 4 186 ? -37.903 -17.633 -44.157 1.00 64.75 189 ARG D N 1
ATOM 6587 C CA . ARG D 4 186 ? -38.481 -16.525 -43.402 1.00 61.48 189 ARG D CA 1
ATOM 6588 C C . ARG D 4 186 ? -40.015 -16.500 -43.210 1.00 62.80 189 ARG D C 1
ATOM 6589 O O . ARG D 4 186 ? -40.461 -16.868 -42.125 1.00 52.43 189 ARG D O 1
ATOM 6597 N N . ALA D 4 187 ? -40.840 -16.080 -44.175 1.00 68.64 190 ALA D N 1
ATOM 6598 C CA . ALA D 4 187 ? -40.461 -15.619 -45.506 1.00 65.80 190 ALA D CA 1
ATOM 6599 C C . ALA D 4 187 ? -40.238 -14.104 -45.531 1.00 84.15 190 ALA D C 1
ATOM 6600 O O . ALA D 4 187 ? -39.109 -13.636 -45.669 1.00 95.27 190 ALA D O 1
ATOM 6602 N N . GLN D 4 188 ? -41.318 -13.332 -45.455 1.00 82.14 191 GLN D N 1
ATOM 6603 C CA . GLN D 4 188 ? -41.196 -11.877 -45.514 1.00 82.52 191 GLN D CA 1
ATOM 6604 C C . GLN D 4 188 ? -41.752 -11.228 -44.248 1.00 81.28 191 GLN D C 1
ATOM 6605 O O . GLN D 4 188 ? -41.052 -10.484 -43.560 1.00 76.26 191 GLN D O 1
ATOM 6611 N N . LEU E 1 1 ? -67.292 -42.379 -115.755 1.00 40.53 13 LEU E N 1
ATOM 6612 C CA . LEU E 1 1 ? -66.064 -41.691 -115.373 1.00 63.77 13 LEU E CA 1
ATOM 6613 C C . LEU E 1 1 ? -65.527 -42.262 -114.053 1.00 75.98 13 LEU E C 1
ATOM 6614 O O . LEU E 1 1 ? -65.397 -43.480 -113.917 1.00 68.42 13 LEU E O 1
ATOM 6619 N N . GLN E 1 2 ? -65.211 -41.399 -113.088 1.00 73.66 14 GLN E N 1
ATOM 6620 C CA . GLN E 1 2 ? -64.568 -41.835 -111.845 1.00 69.26 14 GLN E CA 1
ATOM 6621 C C . GLN E 1 2 ? -65.402 -42.848 -111.057 1.00 70.07 14 GLN E C 1
ATOM 6622 O O . GLN E 1 2 ? -66.608 -42.981 -111.271 1.00 63.73 14 GLN E O 1
ATOM 6628 N N . ASN E 1 3 ? -64.740 -43.557 -110.144 1.00 67.00 15 ASN E N 1
ATOM 6629 C CA . ASN E 1 3 ? -65.383 -44.579 -109.321 1.00 51.25 15 ASN E CA 1
ATOM 6630 C C . ASN E 1 3 ? -65.745 -44.064 -107.930 1.00 43.78 15 ASN E C 1
ATOM 6631 O O . ASN E 1 3 ? -65.064 -43.197 -107.383 1.00 41.68 15 ASN E O 1
ATOM 6636 N N . HIS E 1 4 ? -66.820 -44.606 -107.363 1.00 38.29 16 HIS E N 1
ATOM 6637 C CA . HIS E 1 4 ? -67.195 -44.320 -105.982 1.00 35.67 16 HIS E CA 1
ATOM 6638 C C . HIS E 1 4 ? -67.395 -45.630 -105.226 1.00 36.60 16 HIS E C 1
ATOM 6639 O O . HIS E 1 4 ? -67.791 -46.638 -105.812 1.00 42.76 16 HIS E O 1
ATOM 6646 N N . THR E 1 5 ? -67.126 -45.614 -103.924 1.00 31.13 17 THR E N 1
ATOM 6647 C CA . THR E 1 5 ? -67.224 -46.820 -103.107 1.00 30.52 17 THR E CA 1
ATOM 6648 C C . THR E 1 5 ? -68.396 -46.755 -102.129 1.00 25.54 17 THR E C 1
ATOM 6649 O O . THR E 1 5 ? -68.506 -45.817 -101.341 1.00 31.45 17 THR E O 1
ATOM 6656 N N . PHE E 1 6 ? -69.261 -47.761 -102.181 1.00 21.62 18 PHE E N 1
ATOM 6657 C CA . PHE E 1 6 ? -70.336 -47.909 -101.206 1.00 19.02 18 PHE E CA 1
ATOM 6658 C C . PHE E 1 6 ? -69.966 -49.010 -100.220 1.00 23.56 18 PHE E C 1
ATOM 6659 O O . PHE E 1 6 ? -69.744 -50.153 -100.615 1.00 27.82 18 PHE E O 1
ATOM 6667 N N . LEU E 1 7 ? -69.895 -48.660 -98.939 1.00 27.24 19 LEU E N 1
ATOM 6668 C CA . LEU E 1 7 ? -69.427 -49.589 -97.914 1.00 24.34 19 LEU E CA 1
ATOM 6669 C C . LEU E 1 7 ? -70.561 -50.096 -97.035 1.00 27.59 19 LEU E C 1
ATOM 6670 O O . LEU E 1 7 ? -71.261 -49.316 -96.398 1.00 28.68 19 LEU E O 1
ATOM 6675 N N . HIS E 1 8 ? -70.725 -51.414 -97.005 1.00 29.29 20 HIS E N 1
ATOM 6676 C CA . HIS E 1 8 ? -71.738 -52.062 -96.181 1.00 30.07 20 HIS E CA 1
ATOM 6677 C C . HIS E 1 8 ? -71.028 -52.897 -95.124 1.00 29.20 20 HIS E C 1
ATOM 6678 O O . HIS E 1 8 ? -70.511 -53.972 -95.422 1.00 40.68 20 HIS E O 1
ATOM 6685 N N . THR E 1 9 ? -71.004 -52.403 -93.889 1.00 27.48 21 THR E N 1
ATOM 6686 C CA . THR E 1 9 ? -70.198 -53.025 -92.844 1.00 26.91 21 THR E CA 1
ATOM 6687 C C . THR E 1 9 ? -71.044 -53.505 -91.673 1.00 25.07 21 THR E C 1
ATOM 6688 O O . THR E 1 9 ? -71.524 -52.697 -90.879 1.00 25.81 21 THR E O 1
ATOM 6695 N N . VAL E 1 10 ? -71.218 -54.817 -91.560 1.00 23.92 22 VAL E N 1
ATOM 6696 C CA . VAL E 1 10 ? -71.849 -55.392 -90.379 1.00 23.16 22 VAL E CA 1
ATOM 6697 C C . VAL E 1 10 ? -70.752 -55.842 -89.423 1.00 25.89 22 VAL E C 1
ATOM 6698 O O . VAL E 1 10 ? -69.841 -56.568 -89.814 1.00 27.37 22 VAL E O 1
ATOM 6708 N N . TYR E 1 11 ? -70.837 -55.410 -88.171 1.00 26.82 23 TYR E N 1
ATOM 6709 C CA . TYR E 1 11 ? -69.843 -55.783 -87.174 1.00 16.41 23 TYR E CA 1
ATOM 6710 C C . TYR E 1 11 ? -70.509 -56.063 -85.838 1.00 21.51 23 TYR E C 1
ATOM 6711 O O . TYR E 1 11 ? -71.531 -55.467 -85.506 1.00 35.24 23 TYR E O 1
ATOM 6720 N N . CYS E 1 12 ? -69.917 -56.969 -85.071 1.00 24.32 24 CYS E N 1
ATOM 6721 C CA . CYS E 1 12 ? -70.413 -57.287 -83.739 1.00 25.45 24 CYS E CA 1
ATOM 6722 C C . CYS E 1 12 ? -69.241 -57.562 -82.806 1.00 26.54 24 CYS E C 1
ATOM 6723 O O . CYS E 1 12 ? -68.121 -57.814 -83.254 1.00 17.36 24 CYS E O 1
ATOM 6726 N N . GLN E 1 13 ? -69.500 -57.487 -81.506 1.00 27.98 25 GLN E N 1
ATOM 6727 C CA . GLN E 1 13 ? -68.431 -57.515 -80.523 1.00 20.72 25 GLN E CA 1
ATOM 6728 C C . GLN E 1 13 ? -68.944 -57.858 -79.132 1.00 24.67 25 GLN E C 1
ATOM 6729 O O . GLN E 1 13 ? -70.141 -57.770 -78.859 1.00 26.39 25 GLN E O 1
ATOM 6735 N N . ASP E 1 14 ? -68.029 -58.259 -78.256 1.00 23.21 26 ASP E N 1
ATOM 6736 C CA . ASP E 1 14 ? -68.350 -58.436 -76.849 1.00 24.26 26 ASP E CA 1
ATOM 6737 C C . ASP E 1 14 ? -68.638 -57.075 -76.228 1.00 24.06 26 ASP E C 1
ATOM 6738 O O . ASP E 1 14 ? -67.866 -56.131 -76.402 1.00 18.43 26 ASP E O 1
ATOM 6743 N N . GLY E 1 15 ? -69.744 -56.980 -75.496 1.00 26.84 27 GLY E N 1
ATOM 6744 C CA . GLY E 1 15 ? -70.160 -55.723 -74.898 1.00 32.78 27 GLY E CA 1
ATOM 6745 C C . GLY E 1 15 ? -71.138 -54.973 -75.784 1.00 38.23 27 GLY E C 1
ATOM 6746 O O . GLY E 1 15 ? -71.635 -55.518 -76.768 1.00 44.61 27 GLY E O 1
ATOM 6747 N N . SER E 1 16 ? -71.424 -53.723 -75.428 1.00 32.68 28 SER E N 1
ATOM 6748 C CA . SER E 1 16 ? -72.384 -52.914 -76.172 1.00 35.13 28 SER E CA 1
ATOM 6749 C C . SER E 1 16 ? -71.684 -51.859 -77.027 1.00 31.39 28 SER E C 1
ATOM 6750 O O . SER E 1 16 ? -70.706 -51.259 -76.588 1.00 36.72 28 SER E O 1
ATOM 6753 N N . PRO E 1 17 ? -72.188 -51.621 -78.250 1.00 26.50 29 PRO E N 1
ATOM 6754 C CA . PRO E 1 17 ? -73.280 -52.369 -78.883 1.00 33.28 29 PRO E CA 1
ATOM 6755 C C . PRO E 1 17 ? -72.811 -53.741 -79.359 1.00 30.29 29 PRO E C 1
ATOM 6756 O O . PRO E 1 17 ? -71.756 -53.835 -79.985 1.00 39.84 29 PRO E O 1
ATOM 6760 N N . SER E 1 18 ? -73.581 -54.785 -79.070 1.00 23.72 30 SER E N 1
ATOM 6761 C CA . SER E 1 18 ? -73.171 -56.144 -79.405 1.00 26.85 30 SER E CA 1
ATOM 6762 C C . SER E 1 18 ? -73.159 -56.383 -80.915 1.00 27.93 30 SER E C 1
ATOM 6763 O O . SER E 1 18 ? -72.555 -57.342 -81.392 1.00 25.75 30 SER E O 1
ATOM 6766 N N . VAL E 1 19 ? -73.827 -55.511 -81.663 1.00 29.50 31 VAL E N 1
ATOM 6767 C CA . VAL E 1 19 ? -73.858 -55.619 -83.118 1.00 29.01 31 VAL E CA 1
ATOM 6768 C C . VAL E 1 19 ? -74.265 -54.280 -83.726 1.00 24.85 31 VAL E C 1
ATOM 6769 O O . VAL E 1 19 ? -74.941 -53.478 -83.083 1.00 29.78 31 VAL E O 1
ATOM 6779 N N . GLY E 1 20 ? -73.854 -54.043 -84.967 1.00 22.04 32 GLY E N 1
ATOM 6780 C CA . GLY E 1 20 ? -74.140 -52.787 -85.634 1.00 21.89 32 GLY E CA 1
ATOM 6781 C C . GLY E 1 20 ? -73.876 -52.845 -87.126 1.00 22.19 32 GLY E C 1
ATOM 6782 O O . GLY E 1 20 ? -73.064 -53.643 -87.591 1.00 27.46 32 GLY E O 1
ATOM 6783 N N . LEU E 1 21 ? -74.573 -52.004 -87.881 1.00 20.41 33 LEU E N 1
ATOM 6784 C CA . LEU E 1 21 ? -74.402 -51.955 -89.326 1.00 18.67 33 LEU E CA 1
ATOM 6785 C C . LEU E 1 21 ? -74.274 -50.500 -89.763 1.00 23.47 33 LEU E C 1
ATOM 6786 O O . LEU E 1 21 ? -75.107 -49.663 -89.413 1.00 20.16 33 LEU E O 1
ATOM 6791 N N . SER E 1 22 ? -73.221 -50.203 -90.519 1.00 18.70 34 SER E N 1
ATOM 6792 C CA . SER E 1 22 ? -72.976 -48.846 -90.988 1.00 19.00 34 SER E CA 1
ATOM 6793 C C . SER E 1 22 ? -72.691 -48.827 -92.481 1.00 22.54 34 SER E C 1
ATOM 6794 O O . SER E 1 22 ? -71.782 -49.506 -92.957 1.00 25.10 34 SER E O 1
ATOM 6797 N N . GLU E 1 23 ? -73.467 -48.034 -93.214 1.00 23.60 35 GLU E N 1
ATOM 6798 C CA . GLU E 1 23 ? -73.240 -47.847 -94.641 1.00 21.60 35 GLU E CA 1
ATOM 6799 C C . GLU E 1 23 ? -72.628 -46.471 -94.890 1.00 15.04 35 GLU E C 1
ATOM 6800 O O . GLU E 1 23 ? -72.903 -45.522 -94.157 1.00 11.87 35 GLU E O 1
ATOM 6806 N N . ALA E 1 24 ? -71.787 -46.371 -95.916 1.00 16.04 36 ALA E N 1
ATOM 6807 C CA . ALA E 1 24 ? -71.094 -45.122 -96.211 1.00 18.56 36 ALA E CA 1
ATOM 6808 C C . ALA E 1 24 ? -70.715 -45.001 -97.685 1.00 25.25 36 ALA E C 1
ATOM 6809 O O . ALA E 1 24 ? -70.204 -45.943 -98.289 1.00 26.89 36 ALA E O 1
ATOM 6811 N N . TYR E 1 25 ? -70.957 -43.821 -98.248 1.00 18.70 37 TYR E N 1
ATOM 6812 C CA . TYR E 1 25 ? -70.608 -43.527 -99.631 1.00 17.24 37 TYR E CA 1
ATOM 6813 C C . TYR E 1 25 ? -69.316 -42.727 -99.608 1.00 18.05 37 TYR E C 1
ATOM 6814 O O . TYR E 1 25 ? -69.251 -41.662 -98.998 1.00 23.88 37 TYR E O 1
ATOM 6823 N N . ASP E 1 26 ? -68.283 -43.245 -100.264 1.00 23.41 38 ASP E N 1
ATOM 6824 C CA . ASP E 1 26 ? -66.928 -42.762 -100.031 1.00 32.38 38 ASP E CA 1
ATOM 6825 C C . ASP E 1 26 ? -66.676 -42.773 -98.521 1.00 39.39 38 ASP E C 1
ATOM 6826 O O . ASP E 1 26 ? -66.949 -43.777 -97.863 1.00 56.34 38 ASP E O 1
ATOM 6831 N N . GLU E 1 27 ? -66.156 -41.683 -97.964 1.00 21.13 39 GLU E N 1
ATOM 6832 C CA . GLU E 1 27 ? -65.850 -41.653 -96.534 1.00 36.80 39 GLU E CA 1
ATOM 6833 C C . GLU E 1 27 ? -67.096 -41.529 -95.661 1.00 40.81 39 GLU E C 1
ATOM 6834 O O . GLU E 1 27 ? -67.166 -42.110 -94.578 1.00 37.96 39 GLU E O 1
ATOM 6840 N N . ASP E 1 28 ? -68.078 -40.776 -96.142 1.00 34.76 40 ASP E N 1
ATOM 6841 C CA . ASP E 1 28 ? -69.165 -40.304 -95.290 1.00 32.39 40 ASP E CA 1
ATOM 6842 C C . ASP E 1 28 ? -70.292 -41.319 -95.118 1.00 22.49 40 ASP E C 1
ATOM 6843 O O . ASP E 1 28 ? -70.566 -42.124 -96.006 1.00 26.22 40 ASP E O 1
ATOM 6848 N N . GLN E 1 29 ? -70.945 -41.258 -93.962 1.00 18.02 41 GLN E N 1
ATOM 6849 C CA . GLN E 1 29 ? -71.955 -42.236 -93.584 1.00 17.75 41 GLN E CA 1
ATOM 6850 C C . GLN E 1 29 ? -73.331 -41.858 -94.121 1.00 17.16 41 GLN E C 1
ATOM 6851 O O . GLN E 1 29 ? -73.787 -40.732 -93.938 1.00 17.76 41 GLN E O 1
ATOM 6857 N N . LEU E 1 30 ? -73.996 -42.814 -94.763 1.00 19.12 42 LEU E N 1
ATOM 6858 C CA . LEU E 1 30 ? -75.357 -42.617 -95.251 1.00 17.19 42 LEU E CA 1
ATOM 6859 C C . LEU E 1 30 ? -76.345 -43.088 -94.200 1.00 20.89 42 LEU E C 1
ATOM 6860 O O . LEU E 1 30 ? -77.230 -42.344 -93.778 1.00 21.57 42 LEU E O 1
ATOM 6865 N N . PHE E 1 31 ? -76.186 -44.341 -93.787 1.00 24.63 43 PHE E N 1
ATOM 6866 C CA . PHE E 1 31 ? -77.068 -44.945 -92.802 1.00 21.66 43 PHE E CA 1
ATOM 6867 C C . PHE E 1 31 ? -76.298 -45.750 -91.771 1.00 21.79 43 PHE E C 1
ATOM 6868 O O . PHE E 1 31 ? -75.221 -46.279 -92.046 1.00 22.78 43 PHE E O 1
ATOM 6876 N N . PHE E 1 32 ? -76.861 -45.818 -90.573 1.00 24.67 44 PHE E N 1
ATOM 6877 C CA . PHE E 1 32 ? -76.508 -46.847 -89.610 1.00 26.19 44 PHE E CA 1
ATOM 6878 C C . PHE E 1 32 ? -77.807 -47.541 -89.235 1.00 20.50 44 PHE E C 1
ATOM 6879 O O . PHE E 1 32 ? -78.878 -46.940 -89.314 1.00 17.90 44 PHE E O 1
ATOM 6887 N N . PHE E 1 33 ? -77.723 -48.804 -88.840 1.00 16.59 45 PHE E N 1
ATOM 6888 C CA . PHE E 1 33 ? -78.922 -49.603 -88.639 1.00 18.36 45 PHE E CA 1
ATOM 6889 C C . PHE E 1 33 ? -79.373 -49.603 -87.184 1.00 18.32 45 PHE E C 1
ATOM 6890 O O . PHE E 1 33 ? -78.569 -49.779 -86.270 1.00 20.24 45 PHE E O 1
ATOM 6898 N N . ASP E 1 34 ? -80.670 -49.395 -86.985 1.00 16.21 46 ASP E N 1
ATOM 6899 C CA . ASP E 1 34 ? -81.287 -49.578 -85.683 1.00 16.44 46 ASP E CA 1
ATOM 6900 C C . ASP E 1 34 ? -81.911 -50.965 -85.694 1.00 20.61 46 ASP E C 1
ATOM 6901 O O . ASP E 1 34 ? -82.877 -51.212 -86.415 1.00 21.98 46 ASP E O 1
ATOM 6906 N N . PHE E 1 35 ? -81.359 -51.869 -84.889 1.00 25.58 47 PHE E N 1
ATOM 6907 C CA . PHE E 1 35 ? -81.749 -53.276 -84.942 1.00 22.19 47 PHE E CA 1
ATOM 6908 C C . PHE E 1 35 ? -83.014 -53.594 -84.149 1.00 21.37 47 PHE E C 1
ATOM 6909 O O . PHE E 1 35 ? -83.807 -54.439 -84.560 1.00 27.53 47 PHE E O 1
ATOM 6917 N N . SER E 1 36 ? -83.200 -52.930 -83.015 1.00 21.32 48 SER E N 1
ATOM 6918 C CA . SER E 1 36 ? -84.421 -53.100 -82.236 1.00 24.09 48 SER E CA 1
ATOM 6919 C C . SER E 1 36 ? -85.626 -52.606 -83.031 1.00 33.43 48 SER E C 1
ATOM 6920 O O . SER E 1 36 ? -86.725 -53.149 -82.913 1.00 35.42 48 SER E O 1
ATOM 6923 N N . GLN E 1 37 ? -85.403 -51.582 -83.851 1.00 29.16 49 GLN E N 1
ATOM 6924 C CA . GLN E 1 37 ? -86.457 -51.007 -84.682 1.00 29.95 49 GLN E CA 1
ATOM 6925 C C . GLN E 1 37 ? -86.416 -51.630 -86.076 1.00 30.01 49 GLN E C 1
ATOM 6926 O O . GLN E 1 37 ? -87.360 -51.504 -86.858 1.00 23.89 49 GLN E O 1
ATOM 6932 N N . ASN E 1 38 ? -85.305 -52.296 -86.376 1.00 33.40 50 ASN E N 1
ATOM 6933 C CA . ASN E 1 38 ? -85.165 -53.071 -87.602 1.00 26.31 50 ASN E CA 1
ATOM 6934 C C . ASN E 1 38 ? -85.347 -52.207 -88.848 1.00 26.53 50 ASN E C 1
ATOM 6935 O O . ASN E 1 38 ? -86.195 -52.488 -89.695 1.00 27.14 50 ASN E O 1
ATOM 6940 N N . THR E 1 39 ? -84.535 -51.159 -88.955 1.00 27.17 51 THR E N 1
ATOM 6941 C CA . THR E 1 39 ? -84.612 -50.238 -90.085 1.00 34.24 51 THR E CA 1
ATOM 6942 C C . THR E 1 39 ? -83.385 -49.338 -90.155 1.00 25.01 51 THR E C 1
ATOM 6943 O O . THR E 1 39 ? -82.707 -49.117 -89.153 1.00 29.90 51 THR E O 1
ATOM 6950 N N . ARG E 1 40 ? -83.109 -48.813 -91.344 1.00 25.97 52 ARG E N 1
ATOM 6951 C CA . ARG E 1 40 ? -81.980 -47.913 -91.538 1.00 24.39 52 ARG E CA 1
ATOM 6952 C C . ARG E 1 40 ? -82.273 -46.540 -90.950 1.00 33.51 52 ARG E C 1
ATOM 6953 O O . ARG E 1 40 ? -83.351 -45.986 -91.159 1.00 40.47 52 ARG E O 1
ATOM 6961 N N . VAL E 1 41 ? -81.308 -45.995 -90.216 1.00 32.95 53 VAL E N 1
ATOM 6962 C CA . VAL E 1 41 ? -81.405 -44.627 -89.720 1.00 28.79 53 VAL E CA 1
ATOM 6963 C C . VAL E 1 41 ? -80.437 -43.749 -90.506 1.00 30.56 53 VAL E C 1
ATOM 6964 O O . VAL E 1 41 ? -79.240 -44.029 -90.552 1.00 30.54 53 VAL E O 1
ATOM 6974 N N . PRO E 1 42 ? -80.953 -42.679 -91.130 1.00 29.28 54 PRO E N 1
ATOM 6975 C CA . PRO E 1 42 ? -80.120 -41.799 -91.955 1.00 28.16 54 PRO E CA 1
ATOM 6976 C C . PRO E 1 42 ? -79.284 -40.818 -91.137 1.00 35.31 54 PRO E C 1
ATOM 6977 O O . PRO E 1 42 ? -79.746 -40.301 -90.119 1.00 34.05 54 PRO E O 1
ATOM 6981 N N . ARG E 1 43 ? -78.060 -40.570 -91.591 1.00 33.91 55 ARG E N 1
ATOM 6982 C CA . ARG E 1 43 ? -77.182 -39.595 -90.960 1.00 25.94 55 ARG E CA 1
ATOM 6983 C C . ARG E 1 43 ? -77.758 -38.190 -91.144 1.00 27.64 55 ARG E C 1
ATOM 6984 O O . ARG E 1 43 ? -77.807 -37.399 -90.203 1.00 27.38 55 ARG E O 1
ATOM 6992 N N . LEU E 1 44 ? -78.205 -37.898 -92.362 1.00 31.29 56 LEU E N 1
ATOM 6993 C CA . LEU E 1 44 ? -78.835 -36.620 -92.680 1.00 27.77 56 LEU E CA 1
ATOM 6994 C C . LEU E 1 44 ? -80.285 -36.806 -93.111 1.00 36.48 56 LEU E C 1
ATOM 6995 O O . LEU E 1 44 ? -80.645 -37.842 -93.668 1.00 33.62 56 LEU E O 1
ATOM 7000 N N . PRO E 1 45 ? -81.124 -35.790 -92.855 1.00 31.91 57 PRO E N 1
ATOM 7001 C CA . PRO E 1 45 ? -82.526 -35.759 -93.283 1.00 34.76 57 PRO E CA 1
ATOM 7002 C C . PRO E 1 45 ? -82.727 -36.151 -94.749 1.00 42.11 57 PRO E C 1
ATOM 7003 O O . PRO E 1 45 ? -83.682 -36.862 -95.066 1.00 41.83 57 PRO E O 1
ATOM 7007 N N . GLU E 1 46 ? -81.846 -35.682 -95.628 1.00 35.84 58 GLU E N 1
ATOM 7008 C CA . GLU E 1 46 ? -82.024 -35.878 -97.066 1.00 43.27 58 GLU E CA 1
ATOM 7009 C C . GLU E 1 46 ? -81.930 -37.343 -97.506 1.00 45.65 58 GLU E C 1
ATOM 7010 O O . GLU E 1 46 ? -82.327 -37.682 -98.621 1.00 42.22 58 GLU E O 1
ATOM 7016 N N . PHE E 1 47 ? -81.435 -38.213 -96.629 1.00 40.52 59 PHE E N 1
ATOM 7017 C CA . PHE E 1 47 ? -81.343 -39.637 -96.948 1.00 38.95 59 PHE E CA 1
ATOM 7018 C C . PHE E 1 47 ? -82.556 -40.399 -96.424 1.00 40.28 59 PHE E C 1
ATOM 7019 O O . PHE E 1 47 ? -82.676 -41.606 -96.630 1.00 35.48 59 PHE E O 1
ATOM 7027 N N . ALA E 1 48 ? -83.450 -39.687 -95.747 1.00 45.80 60 ALA E N 1
ATOM 7028 C CA . ALA E 1 48 ? -84.614 -40.301 -95.117 1.00 44.36 60 ALA E CA 1
ATOM 7029 C C . ALA E 1 48 ? -85.409 -41.160 -96.101 1.00 48.29 60 ALA E C 1
ATOM 7030 O O . ALA E 1 48 ? -85.879 -42.244 -95.756 1.00 46.33 60 ALA E O 1
ATOM 7032 N N . ASP E 1 49 ? -85.550 -40.664 -97.326 1.00 43.61 61 ASP E N 1
ATOM 7033 C CA . ASP E 1 49 ? -86.399 -41.297 -98.329 1.00 36.04 61 ASP E CA 1
ATOM 7034 C C . ASP E 1 49 ? -86.002 -42.743 -98.631 1.00 41.62 61 ASP E C 1
ATOM 7035 O O . ASP E 1 49 ? -86.860 -43.584 -98.900 1.00 50.75 61 ASP E O 1
ATOM 7040 N N . TRP E 1 50 ? -84.705 -43.030 -98.589 1.00 41.77 62 TRP E N 1
ATOM 7041 C CA . TRP E 1 50 ? -84.198 -44.351 -98.955 1.00 44.06 62 TRP E CA 1
ATOM 7042 C C . TRP E 1 50 ? -83.840 -45.210 -97.747 1.00 30.15 62 TRP E C 1
ATOM 7043 O O . TRP E 1 50 ? -83.167 -46.232 -97.884 1.00 24.41 62 TRP E O 1
ATOM 7054 N N . ALA E 1 51 ? -84.291 -44.799 -96.568 1.00 30.45 63 ALA E N 1
ATOM 7055 C CA . ALA E 1 51 ? -84.062 -45.576 -95.357 1.00 41.15 63 ALA E CA 1
ATOM 7056 C C . ALA E 1 51 ? -85.012 -46.766 -95.282 1.00 47.28 63 ALA E C 1
ATOM 7057 O O . ALA E 1 51 ? -84.775 -47.717 -94.536 1.00 43.82 63 ALA E O 1
ATOM 7059 N N . GLN E 1 52 ? -86.089 -46.707 -96.058 1.00 46.74 64 GLN E N 1
ATOM 7060 C CA . GLN E 1 52 ? -87.133 -47.723 -96.000 1.00 50.79 64 GLN E CA 1
ATOM 7061 C C . GLN E 1 52 ? -86.828 -48.913 -96.908 1.00 57.81 64 GLN E C 1
ATOM 7062 O O . GLN E 1 52 ? -87.184 -50.049 -96.594 1.00 62.44 64 GLN E O 1
ATOM 7068 N N . GLU E 1 53 ? -86.177 -48.646 -98.036 1.00 47.99 65 GLU E N 1
ATOM 7069 C CA . GLU E 1 53 ? -85.832 -49.693 -98.991 1.00 51.69 65 GLU E CA 1
ATOM 7070 C C . GLU E 1 53 ? -85.372 -50.958 -98.270 1.00 57.47 65 GLU E C 1
ATOM 7071 O O . GLU E 1 53 ? -84.434 -50.918 -97.474 1.00 54.92 65 GLU E O 1
ATOM 7077 N N . GLN E 1 54 ? -86.034 -52.077 -98.552 1.00 64.27 66 GLN E N 1
ATOM 7078 C CA . GLN E 1 54 ? -85.761 -53.331 -97.848 1.00 74.91 66 GLN E CA 1
ATOM 7079 C C . GLN E 1 54 ? -85.523 -54.519 -98.778 1.00 65.04 66 GLN E C 1
ATOM 7080 O O . GLN E 1 54 ? -85.921 -55.644 -98.474 1.00 54.74 66 GLN E O 1
ATOM 7086 N N . GLY E 1 55 ? -84.866 -54.270 -99.903 1.00 58.63 67 GLY E N 1
ATOM 7087 C CA . GLY E 1 55 ? -84.519 -55.334 -100.825 1.00 56.38 67 GLY E CA 1
ATOM 7088 C C . GLY E 1 55 ? -83.711 -56.437 -100.159 1.00 47.51 67 GLY E C 1
ATOM 7089 O O . GLY E 1 55 ? -83.759 -57.591 -100.585 1.00 40.29 67 GLY E O 1
ATOM 7090 N N . ASP E 1 56 ? -82.967 -56.082 -99.113 1.00 50.17 68 ASP E N 1
ATOM 7091 C CA . ASP E 1 56 ? -81.955 -56.970 -98.546 1.00 45.26 68 ASP E CA 1
ATOM 7092 C C . ASP E 1 56 ? -82.232 -57.414 -97.110 1.00 38.96 68 ASP E C 1
ATOM 7093 O O . ASP E 1 56 ? -81.348 -57.965 -96.457 1.00 36.32 68 ASP E O 1
ATOM 7098 N N . ALA E 1 57 ? -83.439 -57.165 -96.611 1.00 47.62 69 ALA E N 1
ATOM 7099 C CA . ALA E 1 57 ? -83.802 -57.563 -95.249 1.00 48.17 69 ALA E CA 1
ATOM 7100 C C . ALA E 1 57 ? -83.168 -58.892 -94.822 1.00 40.91 69 ALA E C 1
ATOM 7101 O O . ALA E 1 57 ? -82.493 -58.954 -93.794 1.00 39.60 69 ALA E O 1
ATOM 7103 N N . PRO E 1 58 ? -83.386 -59.963 -95.605 1.00 39.92 70 PRO E N 1
ATOM 7104 C CA . PRO E 1 58 ? -82.794 -61.262 -95.262 1.00 41.75 70 PRO E CA 1
ATOM 7105 C C . PRO E 1 58 ? -81.266 -61.252 -95.302 1.00 36.58 70 PRO E C 1
ATOM 7106 O O . PRO E 1 58 ? -80.629 -61.690 -94.346 1.00 34.98 70 PRO E O 1
ATOM 7110 N N . ALA E 1 59 ? -80.693 -60.760 -96.398 1.00 37.60 71 ALA E N 1
ATOM 7111 C CA . ALA E 1 59 ? -79.243 -60.719 -96.558 1.00 33.84 71 ALA E CA 1
ATOM 7112 C C . ALA E 1 59 ? -78.582 -60.145 -95.308 1.00 34.84 71 ALA E C 1
ATOM 7113 O O . ALA E 1 59 ? -77.647 -60.732 -94.765 1.00 34.37 71 ALA E O 1
ATOM 7115 N N . ILE E 1 60 ? -79.067 -58.991 -94.860 1.00 41.71 72 ILE E N 1
ATOM 7116 C CA . ILE E 1 60 ? -78.542 -58.358 -93.657 1.00 26.32 72 ILE E CA 1
ATOM 7117 C C . ILE E 1 60 ? -78.665 -59.284 -92.455 1.00 26.42 72 ILE E C 1
ATOM 7118 O O . ILE E 1 60 ? -77.683 -59.539 -91.762 1.00 30.69 72 ILE E O 1
ATOM 7128 N N . LEU E 1 61 ? -79.868 -59.796 -92.214 1.00 31.49 73 LEU E N 1
ATOM 7129 C CA . LEU E 1 61 ? -80.089 -60.701 -91.093 1.00 34.37 73 LEU E CA 1
ATOM 7130 C C . LEU E 1 61 ? -79.058 -61.821 -91.101 1.00 24.89 73 LEU E C 1
ATOM 7131 O O . LEU E 1 61 ? -78.475 -62.138 -90.067 1.00 30.84 73 LEU E O 1
ATOM 7136 N N . PHE E 1 62 ? -78.844 -62.422 -92.266 1.00 20.33 74 PHE E N 1
ATOM 7137 C CA . PHE E 1 62 ? -77.845 -63.473 -92.406 1.00 25.64 74 PHE E CA 1
ATOM 7138 C C . PHE E 1 62 ? -76.530 -63.029 -91.780 1.00 31.25 74 PHE E C 1
ATOM 7139 O O . PHE E 1 62 ? -75.995 -63.695 -90.892 1.00 28.39 74 PHE E O 1
ATOM 7147 N N . ASP E 1 63 ? -76.011 -61.902 -92.259 1.00 29.85 75 ASP E N 1
ATOM 7148 C CA . ASP E 1 63 ? -74.732 -61.379 -91.792 1.00 36.26 75 ASP E CA 1
ATOM 7149 C C . ASP E 1 63 ? -74.748 -61.157 -90.282 1.00 31.36 75 ASP E C 1
ATOM 7150 O O . ASP E 1 63 ? -73.891 -61.669 -89.566 1.00 30.58 75 ASP E O 1
ATOM 7155 N N . LYS E 1 64 ? -75.712 -60.373 -89.808 1.00 26.62 76 LYS E N 1
ATOM 7156 C CA . LYS E 1 64 ? -75.895 -60.164 -88.376 1.00 27.29 76 LYS E CA 1
ATOM 7157 C C . LYS E 1 64 ? -75.765 -61.478 -87.610 1.00 34.43 76 LYS E C 1
ATOM 7158 O O . LYS E 1 64 ? -74.944 -61.600 -86.701 1.00 39.72 76 LYS E O 1
ATOM 7164 N N . GLU E 1 65 ? -76.588 -62.456 -87.980 1.00 28.52 77 GLU E N 1
ATOM 7165 C CA . GLU E 1 65 ? -76.628 -63.740 -87.287 1.00 26.22 77 GLU E CA 1
ATOM 7166 C C . GLU E 1 65 ? -75.288 -64.464 -87.354 1.00 26.18 77 GLU E C 1
ATOM 7167 O O . GLU E 1 65 ? -74.855 -65.066 -86.372 1.00 20.53 77 GLU E O 1
ATOM 7173 N N . PHE E 1 66 ? -74.632 -64.405 -88.509 1.00 28.25 78 PHE E N 1
ATOM 7174 C CA . PHE E 1 66 ? -73.341 -65.059 -88.677 1.00 24.59 78 PHE E CA 1
ATOM 7175 C C . PHE E 1 66 ? -72.297 -64.354 -87.831 1.00 21.65 78 PHE E C 1
ATOM 7176 O O . PHE E 1 66 ? -71.574 -64.980 -87.059 1.00 23.79 78 PHE E O 1
ATOM 7184 N N . CYS E 1 67 ? -72.222 -63.040 -87.998 1.00 27.69 79 CYS E N 1
ATOM 7185 C CA . CYS E 1 67 ? -71.290 -62.218 -87.246 1.00 24.13 79 CYS E CA 1
ATOM 7186 C C . CYS E 1 67 ? -71.417 -62.496 -85.750 1.00 22.20 79 CYS E C 1
ATOM 7187 O O . CYS E 1 67 ? -70.424 -62.763 -85.074 1.00 23.05 79 CYS E O 1
ATOM 7190 N N . GLU E 1 68 ? -72.645 -62.455 -85.242 1.00 24.98 80 GLU E N 1
ATOM 7191 C CA . GLU E 1 68 ? -72.909 -62.749 -83.836 1.00 25.39 80 GLU E CA 1
ATOM 7192 C C . GLU E 1 68 ? -72.404 -64.136 -83.457 1.00 28.41 80 GLU E C 1
ATOM 7193 O O . GLU E 1 68 ? -71.752 -64.309 -82.427 1.00 26.76 80 GLU E O 1
ATOM 7199 N N . TRP E 1 69 ? -72.719 -65.122 -84.291 1.00 36.08 81 TRP E N 1
ATOM 7200 C CA . TRP E 1 69 ? -72.266 -66.488 -84.062 1.00 29.60 81 TRP E CA 1
ATOM 7201 C C . TRP E 1 69 ? -70.761 -66.530 -83.835 1.00 28.83 81 TRP E C 1
ATOM 7202 O O . TRP E 1 69 ? -70.286 -67.186 -82.909 1.00 38.38 81 TRP E O 1
ATOM 7213 N N . MET E 1 70 ? -70.012 -65.831 -84.683 1.00 22.99 82 MET E N 1
ATOM 7214 C CA . MET E 1 70 ? -68.561 -65.783 -84.545 1.00 22.65 82 MET E CA 1
ATOM 7215 C C . MET E 1 70 ? -68.155 -65.351 -83.143 1.00 29.05 82 MET E C 1
ATOM 7216 O O . MET E 1 70 ? -67.312 -65.987 -82.523 1.00 36.27 82 MET E O 1
ATOM 7221 N N . ILE E 1 71 ? -68.764 -64.279 -82.645 1.00 25.54 83 ILE E N 1
ATOM 7222 C CA . ILE E 1 71 ? -68.439 -63.759 -81.318 1.00 34.54 83 ILE E CA 1
ATOM 7223 C C . ILE E 1 71 ? -68.753 -64.760 -80.210 1.00 39.34 83 ILE E C 1
ATOM 7224 O O . ILE E 1 71 ? -67.988 -64.900 -79.255 1.00 38.92 83 ILE E O 1
ATOM 7234 N N . GLN E 1 72 ? -69.891 -65.436 -80.330 1.00 39.26 84 GLN E N 1
ATOM 7235 C CA . GLN E 1 72 ? -70.368 -66.322 -79.273 1.00 41.90 84 GLN E CA 1
ATOM 7236 C C . GLN E 1 72 ? -69.645 -67.667 -79.249 1.00 35.78 84 GLN E C 1
ATOM 7237 O O . GLN E 1 72 ? -69.190 -68.111 -78.196 1.00 31.26 84 GLN E O 1
ATOM 7243 N N . GLN E 1 73 ? -69.540 -68.315 -80.406 1.00 39.40 85 GLN E N 1
ATOM 7244 C CA . GLN E 1 73 ? -68.955 -69.651 -80.476 1.00 45.60 85 GLN E CA 1
ATOM 7245 C C . GLN E 1 73 ? -67.436 -69.592 -80.579 1.00 44.97 85 GLN E C 1
ATOM 7246 O O . GLN E 1 73 ? -66.731 -70.304 -79.864 1.00 53.99 85 GLN E O 1
ATOM 7252 N N . ILE E 1 74 ? -66.937 -68.751 -81.476 1.00 35.04 86 ILE E N 1
ATOM 7253 C CA . ILE E 1 74 ? -65.507 -68.484 -81.557 1.00 29.23 86 ILE E CA 1
ATOM 7254 C C . ILE E 1 74 ? -65.182 -67.266 -80.706 1.00 36.35 86 ILE E C 1
ATOM 7255 O O . ILE E 1 74 ? -65.956 -66.314 -80.655 1.00 55.32 86 ILE E O 1
ATOM 7265 N N . GLY E 1 75 ? -64.055 -67.307 -80.009 1.00 28.99 87 GLY E N 1
ATOM 7266 C CA . GLY E 1 75 ? -63.661 -66.201 -79.158 1.00 32.18 87 GLY E CA 1
ATOM 7267 C C . GLY E 1 75 ? -63.464 -66.673 -77.736 1.00 36.05 87 GLY E C 1
ATOM 7268 O O . GLY E 1 75 ? -62.415 -66.436 -77.140 1.00 45.30 87 GLY E O 1
ATOM 7269 N N . PRO E 1 76 ? -64.484 -67.332 -77.172 1.00 29.26 88 PRO E N 1
ATOM 7270 C CA . PRO E 1 76 ? -64.270 -68.063 -75.922 1.00 32.72 88 PRO E CA 1
ATOM 7271 C C . PRO E 1 76 ? -63.222 -69.147 -76.143 1.00 26.85 88 PRO E C 1
ATOM 7272 O O . PRO E 1 76 ? -62.574 -69.606 -75.202 1.00 29.75 88 PRO E O 1
ATOM 7276 N N . LYS E 1 77 ? -63.076 -69.553 -77.400 1.00 23.59 89 LYS E N 1
ATOM 7277 C CA . LYS E 1 77 ? -62.075 -70.536 -77.795 1.00 36.38 89 LYS E CA 1
ATOM 7278 C C . LYS E 1 77 ? -60.696 -69.893 -77.959 1.00 32.27 89 LYS E C 1
ATOM 7279 O O . LYS E 1 77 ? -59.678 -70.510 -77.645 1.00 27.93 89 LYS E O 1
ATOM 7285 N N . LEU E 1 78 ? -60.666 -68.660 -78.458 1.00 23.50 90 LEU E N 1
ATOM 7286 C CA . LEU E 1 78 ? -59.409 -67.935 -78.629 1.00 24.16 90 LEU E CA 1
ATOM 7287 C C . LEU E 1 78 ? -59.024 -67.207 -77.338 1.00 27.61 90 LEU E C 1
ATOM 7288 O O . LEU E 1 78 ? -57.859 -66.871 -77.123 1.00 18.43 90 LEU E O 1
ATOM 7293 N N . ASP E 1 79 ? -60.019 -66.955 -76.494 1.00 29.54 91 ASP E N 1
ATOM 7294 C CA . ASP E 1 79 ? -59.796 -66.455 -75.142 1.00 19.54 91 ASP E CA 1
ATOM 7295 C C . ASP E 1 79 ? -58.504 -67.023 -74.563 1.00 24.96 91 ASP E C 1
ATOM 7296 O O . ASP E 1 79 ? -58.391 -68.229 -74.350 1.00 25.34 91 ASP E O 1
ATOM 7301 N N . GLY E 1 80 ? -57.529 -66.154 -74.317 1.00 34.91 92 GLY E N 1
ATOM 7302 C CA . GLY E 1 80 ? -56.284 -66.556 -73.685 1.00 22.51 92 GLY E CA 1
ATOM 7303 C C . GLY E 1 80 ? -55.239 -67.111 -74.636 1.00 22.11 92 GLY E C 1
ATOM 7304 O O . GLY E 1 80 ? -54.044 -67.046 -74.348 1.00 15.95 92 GLY E O 1
ATOM 7305 N N . LYS E 1 81 ? -55.679 -67.660 -75.765 1.00 25.57 93 LYS E N 1
ATOM 7306 C CA . LYS E 1 81 ? -54.759 -68.160 -76.782 1.00 20.23 93 LYS E CA 1
ATOM 7307 C C . LYS E 1 81 ? -54.279 -67.042 -77.700 1.00 17.93 93 LYS E C 1
ATOM 7308 O O . LYS E 1 81 ? -53.135 -67.047 -78.159 1.00 9.47 93 LYS E O 1
ATOM 7314 N N . ILE E 1 82 ? -55.159 -66.080 -77.957 1.00 27.11 94 ILE E N 1
ATOM 7315 C CA . ILE E 1 82 ? -54.854 -64.980 -78.864 1.00 25.77 94 ILE E CA 1
ATOM 7316 C C . ILE E 1 82 ? -55.235 -63.627 -78.255 1.00 23.08 94 ILE E C 1
ATOM 7317 O O . ILE E 1 82 ? -56.257 -63.510 -77.581 1.00 20.13 94 ILE E O 1
ATOM 7327 N N . PRO E 1 83 ? -54.405 -62.598 -78.489 1.00 16.93 95 PRO E N 1
ATOM 7328 C CA . PRO E 1 83 ? -54.614 -61.314 -77.818 1.00 16.69 95 PRO E CA 1
ATOM 7329 C C . PRO E 1 83 ? -55.685 -60.456 -78.483 1.00 23.54 95 PRO E C 1
ATOM 7330 O O . PRO E 1 83 ? -55.732 -60.351 -79.710 1.00 14.48 95 PRO E O 1
ATOM 7334 N N . VAL E 1 84 ? -56.531 -59.843 -77.661 1.00 29.06 96 VAL E N 1
ATOM 7335 C CA . VAL E 1 84 ? -57.617 -59.001 -78.145 1.00 16.49 96 VAL E CA 1
ATOM 7336 C C . VAL E 1 84 ? -57.081 -57.708 -78.742 1.00 15.43 96 VAL E C 1
ATOM 7337 O O . VAL E 1 84 ? -56.544 -56.858 -78.034 1.00 18.33 96 VAL E O 1
ATOM 7347 N N . SER E 1 85 ? -57.246 -57.564 -80.052 1.00 13.83 97 SER E N 1
ATOM 7348 C CA . SER E 1 85 ? -56.758 -56.392 -80.761 1.00 13.46 97 SER E CA 1
ATOM 7349 C C . SER E 1 85 ? -57.472 -55.140 -80.280 1.00 11.90 97 SER E C 1
ATOM 7350 O O . SER E 1 85 ? -58.698 -55.109 -80.197 1.00 19.42 97 SER E O 1
ATOM 7353 N N . ARG E 1 86 ? -56.695 -54.118 -79.942 1.00 12.20 98 ARG E N 1
ATOM 7354 C CA . ARG E 1 86 ? -57.251 -52.819 -79.591 1.00 14.79 98 ARG E CA 1
ATOM 7355 C C . ARG E 1 86 ? -56.283 -51.695 -79.928 1.00 16.48 98 ARG E C 1
ATOM 7356 O O . ARG E 1 86 ? -55.070 -51.891 -79.958 1.00 20.74 98 ARG E O 1
ATOM 7364 N N . GLY E 1 87 ? -56.833 -50.512 -80.172 1.00 17.10 99 GLY E N 1
ATOM 7365 C CA . GLY E 1 87 ? -56.036 -49.312 -80.325 1.00 18.71 99 GLY E CA 1
ATOM 7366 C C . GLY E 1 87 ? -56.401 -48.321 -79.239 1.00 16.57 99 GLY E C 1
ATOM 7367 O O . GLY E 1 87 ? -57.436 -48.461 -78.587 1.00 13.41 99 GLY E O 1
ATOM 7368 N N . PHE E 1 88 ? -55.550 -47.324 -79.029 1.00 10.76 100 PHE E N 1
ATOM 7369 C CA . PHE E 1 88 ? -55.902 -46.224 -78.145 1.00 12.10 100 PHE E CA 1
ATOM 7370 C C . PHE E 1 88 ? -56.430 -45.063 -78.978 1.00 16.19 100 PHE E C 1
ATOM 7371 O O . PHE E 1 88 ? -55.722 -44.532 -79.834 1.00 10.55 100 PHE E O 1
ATOM 7379 N N . PRO E 1 89 ? -57.687 -44.665 -78.725 1.00 15.31 101 PRO E N 1
ATOM 7380 C CA . PRO E 1 89 ? -58.380 -43.694 -79.571 1.00 10.09 101 PRO E CA 1
ATOM 7381 C C . PRO E 1 89 ? -57.716 -42.328 -79.549 1.00 11.45 101 PRO E C 1
ATOM 7382 O O . PRO E 1 89 ? -57.087 -41.955 -78.558 1.00 16.49 101 PRO E O 1
ATOM 7386 N N . ILE E 1 90 ? -57.854 -41.596 -80.649 1.00 10.88 102 ILE E N 1
ATOM 7387 C CA . ILE E 1 90 ? -57.280 -40.267 -80.763 1.00 10.92 102 ILE E CA 1
ATOM 7388 C C . ILE E 1 90 ? -58.405 -39.262 -80.897 1.00 14.74 102 ILE E C 1
ATOM 7389 O O . ILE E 1 90 ? -59.249 -39.376 -81.785 1.00 17.09 102 ILE E O 1
ATOM 7399 N N . ALA E 1 91 ? -58.409 -38.268 -80.021 1.00 20.54 103 ALA E N 1
ATOM 7400 C CA . ALA E 1 91 ? -59.417 -37.228 -80.077 1.00 14.13 103 ALA E CA 1
ATOM 7401 C C . ALA E 1 91 ? -58.747 -35.943 -80.524 1.00 12.11 103 ALA E C 1
ATOM 7402 O O . ALA E 1 91 ? -57.640 -35.624 -80.097 1.00 12.02 103 ALA E O 1
ATOM 7404 N N . GLU E 1 92 ? -59.414 -35.225 -81.414 1.00 18.43 104 GLU E N 1
ATOM 7405 C CA . GLU E 1 92 ? -58.963 -33.907 -81.826 1.00 28.22 104 GLU E CA 1
ATOM 7406 C C . GLU E 1 92 ? -60.173 -33.019 -82.046 1.00 18.37 104 GLU E C 1
ATOM 7407 O O . GLU E 1 92 ? -61.195 -33.470 -82.559 1.00 18.84 104 GLU E O 1
ATOM 7413 N N . VAL E 1 93 ? -60.053 -31.755 -81.659 1.00 16.75 105 VAL E N 1
ATOM 7414 C CA . VAL E 1 93 ? -61.192 -30.850 -81.687 1.00 17.94 105 VAL E CA 1
ATOM 7415 C C . VAL E 1 93 ? -60.893 -29.610 -82.513 1.00 19.53 105 VAL E C 1
ATOM 7416 O O . VAL E 1 93 ? -59.858 -28.966 -82.345 1.00 27.25 105 VAL E O 1
ATOM 7426 N N . PHE E 1 94 ? -61.812 -29.290 -83.417 1.00 21.91 106 PHE E N 1
ATOM 7427 C CA . PHE E 1 94 ? -61.655 -28.155 -84.313 1.00 22.28 106 PHE E CA 1
ATOM 7428 C C . PHE E 1 94 ? -63.023 -27.563 -84.617 1.00 18.23 106 PHE E C 1
ATOM 7429 O O . PHE E 1 94 ? -64.040 -28.246 -84.514 1.00 18.08 106 PHE E O 1
ATOM 7437 N N . THR E 1 95 ? -63.045 -26.291 -84.994 1.00 16.06 107 THR E N 1
ATOM 7438 C CA . THR E 1 95 ? -64.300 -25.605 -85.262 1.00 18.56 107 THR E CA 1
ATOM 7439 C C . THR E 1 95 ? -64.804 -25.921 -86.661 1.00 17.59 107 THR E C 1
ATOM 7440 O O . THR E 1 95 ? -64.015 -26.180 -87.570 1.00 14.12 107 THR E O 1
ATOM 7447 N N . LEU E 1 96 ? -66.123 -25.890 -86.824 1.00 17.43 108 LEU E N 1
ATOM 7448 C CA . LEU E 1 96 ? -66.750 -26.208 -88.100 1.00 21.07 108 LEU E CA 1
ATOM 7449 C C . LEU E 1 96 ? -66.525 -25.057 -89.076 1.00 22.94 108 LEU E C 1
ATOM 7450 O O . LEU E 1 96 ? -66.241 -25.276 -90.255 1.00 12.17 108 LEU E O 1
ATOM 7455 N N . LYS E 1 97 ? -66.669 -23.832 -88.576 1.00 30.53 109 LYS E N 1
ATOM 7456 C CA . LYS E 1 97 ? -66.382 -22.634 -89.359 1.00 25.36 109 LYS E CA 1
ATOM 7457 C C . LYS E 1 97 ? -65.206 -21.877 -88.749 1.00 21.58 109 LYS E C 1
ATOM 7458 O O . LYS E 1 97 ? -64.919 -22.025 -87.561 1.00 18.58 109 LYS E O 1
ATOM 7464 N N . PRO E 1 98 ? -64.520 -21.063 -89.565 1.00 18.98 110 PRO E N 1
ATOM 7465 C CA . PRO E 1 98 ? -63.400 -20.232 -89.112 1.00 19.63 110 PRO E CA 1
ATOM 7466 C C . PRO E 1 98 ? -63.724 -19.426 -87.858 1.00 15.21 110 PRO E C 1
ATOM 7467 O O . PRO E 1 98 ? -64.809 -18.857 -87.749 1.00 14.62 110 PRO E O 1
ATOM 7471 N N . LEU E 1 99 ? -62.780 -19.393 -86.924 1.00 18.61 111 LEU E N 1
ATOM 7472 C CA . LEU E 1 99 ? -62.957 -18.691 -85.658 1.00 18.02 111 LEU E CA 1
ATOM 7473 C C . LEU E 1 99 ? -63.224 -17.197 -85.834 1.00 31.90 111 LEU E C 1
ATOM 7474 O O . LEU E 1 99 ? -62.394 -16.466 -86.374 1.00 30.05 111 LEU E O 1
ATOM 7479 N N . GLU E 1 100 ? -64.394 -16.758 -85.382 1.00 33.11 112 GLU E N 1
ATOM 7480 C CA . GLU E 1 100 ? -64.678 -15.337 -85.208 1.00 25.41 112 GLU E CA 1
ATOM 7481 C C . GLU E 1 100 ? -65.391 -15.165 -83.874 1.00 24.35 112 GLU E C 1
ATOM 7482 O O . GLU E 1 100 ? -66.389 -15.833 -83.612 1.00 32.53 112 GLU E O 1
ATOM 7488 N N . PHE E 1 101 ? -64.880 -14.274 -83.031 1.00 26.76 113 PHE E N 1
ATOM 7489 C CA . PHE E 1 101 ? -65.420 -14.119 -81.685 1.00 25.35 113 PHE E CA 1
ATOM 7490 C C . PHE E 1 101 ? -66.832 -13.547 -81.714 1.00 26.45 113 PHE E C 1
ATOM 7491 O O . PHE E 1 101 ? -67.198 -12.810 -82.629 1.00 22.75 113 PHE E O 1
ATOM 7499 N N . GLY E 1 102 ? -67.622 -13.902 -80.705 1.00 26.19 114 GLY E N 1
ATOM 7500 C CA . GLY E 1 102 ? -68.993 -13.438 -80.592 1.00 27.45 114 GLY E CA 1
ATOM 7501 C C . GLY E 1 102 ? -69.929 -13.971 -81.662 1.00 36.55 114 GLY E C 1
ATOM 7502 O O . GLY E 1 102 ? -71.100 -13.595 -81.704 1.00 45.97 114 GLY E O 1
ATOM 7503 N N . LYS E 1 103 ? -69.423 -14.850 -82.522 1.00 40.86 115 LYS E N 1
ATOM 7504 C CA . LYS E 1 103 ? -70.227 -15.418 -83.600 1.00 29.67 115 LYS E CA 1
ATOM 7505 C C . LYS E 1 103 ? -70.419 -16.914 -83.389 1.00 36.60 115 LYS E C 1
ATOM 7506 O O . LYS E 1 103 ? -69.443 -17.655 -83.279 1.00 40.46 115 LYS E O 1
ATOM 7512 N N . PRO E 1 104 ? -71.681 -17.368 -83.341 1.00 33.40 116 PRO E N 1
ATOM 7513 C CA . PRO E 1 104 ? -71.959 -18.780 -83.055 1.00 34.23 116 PRO E CA 1
ATOM 7514 C C . PRO E 1 104 ? -71.165 -19.716 -83.954 1.00 30.84 116 PRO E C 1
ATOM 7515 O O . PRO E 1 104 ? -70.963 -19.421 -85.132 1.00 25.99 116 PRO E O 1
ATOM 7519 N N . ASN E 1 105 ? -70.725 -20.836 -83.393 1.00 29.15 117 ASN E N 1
ATOM 7520 C CA . ASN E 1 105 ? -69.925 -21.799 -84.129 1.00 27.11 117 ASN E CA 1
ATOM 7521 C C . ASN E 1 105 ? -70.186 -23.194 -83.580 1.00 24.29 117 ASN E C 1
ATOM 7522 O O . ASN E 1 105 ? -71.109 -23.395 -82.790 1.00 28.31 117 ASN E O 1
ATOM 7527 N N . THR E 1 106 ? -69.373 -24.158 -83.993 1.00 21.56 118 THR E N 1
ATOM 7528 C CA . THR E 1 106 ? -69.562 -25.535 -83.570 1.00 23.79 118 THR E CA 1
ATOM 7529 C C . THR E 1 106 ? -68.215 -26.225 -83.424 1.00 21.66 118 THR E C 1
ATOM 7530 O O . THR E 1 106 ? -67.393 -26.204 -84.341 1.00 16.70 118 THR E O 1
ATOM 7537 N N . LEU E 1 107 ? -67.981 -26.806 -82.252 1.00 24.19 119 LEU E N 1
ATOM 7538 C CA . LEU E 1 107 ? -66.796 -27.621 -82.032 1.00 22.80 119 LEU E CA 1
ATOM 7539 C C . LEU E 1 107 ? -67.066 -29.044 -82.494 1.00 19.49 119 LEU E C 1
ATOM 7540 O O . LEU E 1 107 ? -68.092 -29.633 -82.154 1.00 23.57 119 LEU E O 1
ATOM 7545 N N . VAL E 1 108 ? -66.140 -29.592 -83.273 1.00 18.93 120 VAL E N 1
ATOM 7546 C CA . VAL E 1 108 ? -66.227 -30.978 -83.704 1.00 16.64 120 VAL E CA 1
ATOM 7547 C C . VAL E 1 108 ? -65.206 -31.792 -82.935 1.00 22.07 120 VAL E C 1
ATOM 7548 O O . VAL E 1 108 ? -64.030 -31.440 -82.897 1.00 23.22 120 VAL E O 1
ATOM 7558 N N . CYS E 1 109 ? -65.654 -32.886 -82.333 1.00 24.14 121 CYS E N 1
ATOM 7559 C CA . CYS E 1 109 ? -64.745 -33.818 -81.688 1.00 20.30 121 CYS E CA 1
ATOM 7560 C C . CYS E 1 109 ? -64.605 -35.030 -82.587 1.00 15.27 121 CYS E C 1
ATOM 7561 O O . CYS E 1 109 ? -65.503 -35.865 -82.665 1.00 12.75 121 CYS E O 1
ATOM 7564 N N . PHE E 1 110 ? -63.473 -35.114 -83.273 1.00 15.77 122 PHE E N 1
ATOM 7565 C CA . PHE E 1 110 ? -63.246 -36.187 -84.222 1.00 13.14 122 PHE E CA 1
ATOM 7566 C C . PHE E 1 110 ? 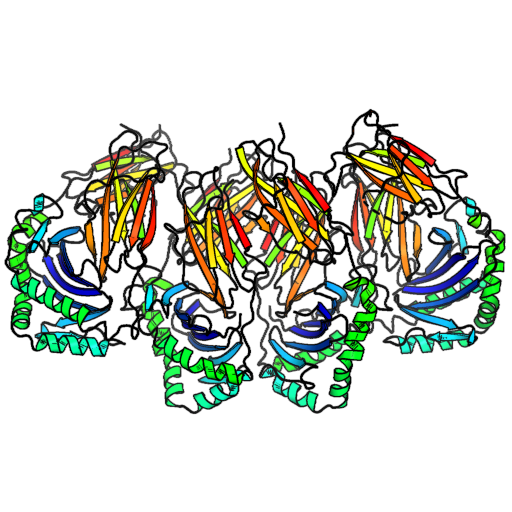-62.401 -37.281 -83.595 1.00 21.54 122 PHE E C 1
ATOM 7567 O O . PHE E 1 110 ? -61.192 -37.126 -83.405 1.00 21.52 122 PHE E O 1
ATOM 7575 N N . VAL E 1 111 ? -63.054 -38.395 -83.283 1.00 23.82 123 VAL E N 1
ATOM 7576 C CA . VAL E 1 111 ? -62.386 -39.532 -82.675 1.00 14.85 123 VAL E CA 1
ATOM 7577 C C . VAL E 1 111 ? -61.971 -40.505 -83.767 1.00 12.82 123 VAL E C 1
ATOM 7578 O O . VAL E 1 111 ? -62.775 -40.868 -84.626 1.00 13.67 123 VAL E O 1
ATOM 7588 N N . SER E 1 112 ? -60.712 -40.924 -83.728 1.00 9.97 124 SER E N 1
ATOM 7589 C CA . SER E 1 112 ? -60.170 -41.818 -84.740 1.00 11.31 124 SER E CA 1
ATOM 7590 C C . SER E 1 112 ? -59.380 -42.927 -84.061 1.00 12.92 124 SER E C 1
ATOM 7591 O O . SER E 1 112 ? -59.108 -42.857 -82.864 1.00 13.48 124 SER E O 1
ATOM 7594 N N . ASN E 1 113 ? -59.016 -43.950 -84.826 1.00 10.41 125 ASN E N 1
ATOM 7595 C CA . ASN E 1 113 ? -58.341 -45.111 -84.266 1.00 7.00 125 ASN E CA 1
ATOM 7596 C C . ASN E 1 113 ? -59.163 -45.697 -83.125 1.00 7.80 125 ASN E C 1
ATOM 7597 O O . ASN E 1 113 ? -58.626 -46.106 -82.096 1.00 6.00 125 ASN E O 1
ATOM 7602 N N . LEU E 1 114 ? -60.477 -45.718 -83.318 1.00 12.26 126 LEU E N 1
ATOM 7603 C CA . LEU E 1 114 ? -61.394 -46.258 -82.325 1.00 12.44 126 LEU E CA 1
ATOM 7604 C C . LEU E 1 114 ? -61.605 -47.745 -82.588 1.00 18.78 126 LEU E C 1
ATOM 7605 O O . LEU E 1 114 ? -62.135 -48.131 -83.631 1.00 10.28 126 LEU E O 1
ATOM 7610 N N . PHE E 1 115 ? -61.178 -48.572 -81.639 1.00 20.97 127 PHE E N 1
ATOM 7611 C CA . PHE E 1 115 ? -61.292 -50.020 -81.760 1.00 9.17 127 PHE E CA 1
ATOM 7612 C C . PHE E 1 115 ? -61.022 -50.663 -80.407 1.00 9.55 127 PHE E C 1
ATOM 7613 O O . PHE E 1 115 ? -59.939 -50.497 -79.851 1.00 11.45 127 PHE E O 1
ATOM 7621 N N . PRO E 1 116 ? -62.001 -51.408 -79.870 1.00 10.39 128 PRO E N 1
ATOM 7622 C CA . PRO E 1 116 ? -63.324 -51.677 -80.447 1.00 14.86 128 PRO E CA 1
ATOM 7623 C C . PRO E 1 116 ? -64.228 -50.449 -80.469 1.00 15.36 128 PRO E C 1
ATOM 7624 O O . PRO E 1 116 ? -63.939 -49.466 -79.786 1.00 19.09 128 PRO E O 1
ATOM 7628 N N . PRO E 1 117 ? -65.329 -50.513 -81.233 1.00 13.08 129 PRO E N 1
ATOM 7629 C CA . PRO E 1 117 ? -66.262 -49.390 -81.341 1.00 13.41 129 PRO E CA 1
ATOM 7630 C C . PRO E 1 117 ? -67.146 -49.325 -80.104 1.00 20.10 129 PRO E C 1
ATOM 7631 O O . PRO E 1 117 ? -68.311 -49.725 -80.134 1.00 20.51 129 PRO E O 1
ATOM 7635 N N . MET E 1 118 ? -66.570 -48.820 -79.019 1.00 17.42 130 MET E N 1
ATOM 7636 C CA . MET E 1 118 ? -67.208 -48.849 -77.715 1.00 14.32 130 MET E CA 1
ATOM 7637 C C . MET E 1 118 ? -66.760 -47.619 -76.934 1.00 17.51 130 MET E C 1
ATOM 7638 O O . MET E 1 118 ? -65.667 -47.608 -76.373 1.00 22.59 130 MET E O 1
ATOM 7643 N N . LEU E 1 119 ? -67.585 -46.575 -76.904 1.00 17.64 131 LEU E N 1
ATOM 7644 C CA . LEU E 1 119 ? -67.152 -45.319 -76.294 1.00 18.29 131 LEU E CA 1
ATOM 7645 C C . LEU E 1 119 ? -68.281 -44.399 -75.835 1.00 16.18 131 LEU E C 1
ATOM 7646 O O . LEU E 1 119 ? -69.446 -44.596 -76.174 1.00 14.68 131 LEU E O 1
ATOM 7651 N N . THR E 1 120 ? -67.903 -43.388 -75.056 1.00 17.65 132 THR E N 1
ATOM 7652 C CA . THR E 1 120 ? -68.793 -42.290 -74.701 1.00 18.11 132 THR E CA 1
ATOM 7653 C C . THR E 1 120 ? -67.992 -40.994 -74.784 1.00 20.31 132 THR E C 1
ATOM 7654 O O . THR E 1 120 ? -66.787 -40.988 -74.532 1.00 20.77 132 THR E O 1
ATOM 7661 N N . VAL E 1 121 ? -68.658 -39.899 -75.136 1.00 18.37 133 VAL E N 1
ATOM 7662 C CA . VAL E 1 121 ? -67.977 -38.621 -75.305 1.00 15.54 133 VAL E CA 1
ATOM 7663 C C . VAL E 1 121 ? -68.646 -37.526 -74.479 1.00 20.36 133 VAL E C 1
ATOM 7664 O O . VAL E 1 121 ? -69.873 -37.446 -74.413 1.00 22.20 133 VAL E O 1
ATOM 7674 N N . ASN E 1 122 ? -67.828 -36.690 -73.846 1.00 23.50 134 ASN E N 1
ATOM 7675 C CA . ASN E 1 122 ? -68.320 -35.622 -72.981 1.00 23.25 134 ASN E CA 1
ATOM 7676 C C . ASN E 1 122 ? -67.482 -34.361 -73.144 1.00 26.49 134 ASN E C 1
ATOM 7677 O O . ASN E 1 122 ? -66.262 -34.434 -73.294 1.00 28.19 134 ASN E O 1
ATOM 7682 N N . TRP E 1 123 ? -68.137 -33.206 -73.111 1.00 29.57 135 TRP E N 1
ATOM 7683 C CA . TRP E 1 123 ? -67.448 -31.935 -73.304 1.00 26.18 135 TRP E CA 1
ATOM 7684 C C . TRP E 1 123 ? -67.201 -31.213 -71.988 1.00 19.88 135 TRP E C 1
ATOM 7685 O O . TRP E 1 123 ? -67.910 -31.424 -71.005 1.00 24.76 135 TRP E O 1
ATOM 7696 N N . GLN E 1 124 ? -66.184 -30.358 -71.984 1.00 18.37 136 GLN E N 1
ATOM 7697 C CA . GLN E 1 124 ? -65.854 -29.561 -70.813 1.00 25.79 136 GLN E CA 1
ATOM 7698 C C . GLN E 1 124 ? -65.425 -28.151 -71.200 1.00 32.17 136 GLN E C 1
ATOM 7699 O O . GLN E 1 124 ? -64.721 -27.948 -72.189 1.00 27.77 136 GLN E O 1
ATOM 7705 N N . HIS E 1 125 ? -65.868 -27.180 -70.408 1.00 36.02 137 HIS E N 1
ATOM 7706 C CA . HIS E 1 125 ? -65.499 -25.785 -70.597 1.00 36.15 137 HIS E CA 1
ATOM 7707 C C . HIS E 1 125 ? -64.725 -25.337 -69.363 1.00 35.61 137 HIS E C 1
ATOM 7708 O O . HIS E 1 125 ? -65.281 -25.273 -68.268 1.00 33.51 137 HIS E O 1
ATOM 7715 N N . HIS E 1 126 ? -63.445 -25.020 -69.538 1.00 37.24 138 HIS E N 1
ATOM 7716 C CA . HIS E 1 126 ? -62.574 -24.727 -68.404 1.00 34.82 138 HIS E CA 1
ATOM 7717 C C . HIS E 1 126 ? -62.659 -25.830 -67.356 1.00 33.04 138 HIS E C 1
ATOM 7718 O O . HIS E 1 126 ? -62.779 -25.554 -66.165 1.00 42.49 138 HIS E O 1
ATOM 7725 N N . SER E 1 127 ? -62.599 -27.079 -67.804 1.00 23.67 139 SER E N 1
ATOM 7726 C CA . SER E 1 127 ? -62.682 -28.216 -66.896 1.00 32.09 139 SER E CA 1
ATOM 7727 C C . SER E 1 127 ? -64.036 -28.266 -66.190 1.00 37.08 139 SER E C 1
ATOM 7728 O O . SER E 1 127 ? -64.121 -28.649 -65.023 1.00 39.49 139 SER E O 1
ATOM 7731 N N . VAL E 1 128 ? -65.089 -27.870 -66.901 1.00 33.63 140 VAL E N 1
ATOM 7732 C CA . VAL E 1 128 ? -66.445 -27.919 -66.362 1.00 31.50 140 VAL E CA 1
ATOM 7733 C C . VAL E 1 128 ? -67.381 -28.647 -67.320 1.00 38.94 140 VAL E C 1
ATOM 7734 O O . VAL E 1 128 ? -67.458 -28.294 -68.495 1.00 41.33 140 VAL E O 1
ATOM 7744 N N . PRO E 1 129 ? -68.097 -29.666 -66.821 1.00 37.56 141 PRO E N 1
ATOM 7745 C CA . PRO E 1 129 ? -69.057 -30.411 -67.641 1.00 36.49 141 PRO E CA 1
ATOM 7746 C C . PRO E 1 129 ? -69.983 -29.506 -68.451 1.00 39.02 141 PRO E C 1
ATOM 7747 O O . PRO E 1 129 ? -70.293 -28.393 -68.026 1.00 36.63 141 PRO E O 1
ATOM 7751 N N . VAL E 1 130 ? -70.425 -29.998 -69.604 1.00 32.05 142 VAL E N 1
ATOM 7752 C CA . VAL E 1 130 ? -71.287 -29.235 -70.497 1.00 32.75 142 VAL E CA 1
ATOM 7753 C C . VAL E 1 130 ? -72.068 -30.204 -71.368 1.00 37.33 142 VAL E C 1
ATOM 7754 O O . VAL E 1 130 ? -71.479 -31.063 -72.021 1.00 44.74 142 VAL E O 1
ATOM 7764 N N . GLU E 1 131 ? -73.389 -30.070 -71.389 1.00 38.47 143 GLU E N 1
ATOM 7765 C CA . GLU E 1 131 ? -74.208 -30.963 -72.199 1.00 47.01 143 GLU E CA 1
ATOM 7766 C C . GLU E 1 131 ? -73.920 -30.742 -73.679 1.00 54.04 143 GLU E C 1
ATOM 7767 O O . GLU E 1 131 ? -74.057 -29.630 -74.192 1.00 53.60 143 GLU E O 1
ATOM 7773 N N . GLY E 1 132 ? -73.517 -31.811 -74.359 1.00 55.89 144 GLY E N 1
ATOM 7774 C CA . GLY E 1 132 ? -73.173 -31.737 -75.767 1.00 55.36 144 GLY E CA 1
ATOM 7775 C C . GLY E 1 132 ? -74.394 -31.795 -76.663 1.00 55.68 144 GLY E C 1
ATOM 7776 O O . GLY E 1 132 ? -75.250 -32.669 -76.515 1.00 49.14 144 GLY E O 1
ATOM 7777 N N . PHE E 1 133 ? -74.466 -30.861 -77.606 1.00 50.37 145 PHE E N 1
ATOM 7778 C CA . PHE E 1 133 ? -75.584 -30.798 -78.537 1.00 54.38 145 PHE E CA 1
ATOM 7779 C C . PHE E 1 133 ? -75.597 -32.009 -79.461 1.00 62.74 145 PHE E C 1
ATOM 7780 O O . PHE E 1 133 ? -74.710 -32.173 -80.300 1.00 63.94 145 PHE E O 1
ATOM 7788 N N . GLY E 1 134 ? -76.610 -32.854 -79.300 1.00 60.35 146 GLY E N 1
ATOM 7789 C CA . GLY E 1 134 ? -76.796 -33.996 -80.175 1.00 50.41 146 GLY E CA 1
ATOM 7790 C C . GLY E 1 134 ? -76.067 -35.243 -79.716 1.00 42.14 146 GLY E C 1
ATOM 7791 O O . GLY E 1 134 ? -75.439 -35.254 -78.656 1.00 43.01 146 GLY E O 1
ATOM 7792 N N . PRO E 1 135 ? -76.152 -36.309 -80.524 1.00 36.45 147 PRO E N 1
ATOM 7793 C CA . PRO E 1 135 ? -75.591 -37.635 -80.249 1.00 48.85 147 PRO E CA 1
ATOM 7794 C C . PRO E 1 135 ? -74.130 -37.769 -80.668 1.00 33.48 147 PRO E C 1
ATOM 7795 O O . PRO E 1 135 ? -73.469 -36.772 -80.958 1.00 41.88 147 PRO E O 1
ATOM 7799 N N . THR E 1 136 ? -73.640 -39.004 -80.689 1.00 23.33 148 THR E N 1
ATOM 7800 C CA . THR E 1 136 ? -72.289 -39.302 -81.146 1.00 29.71 148 THR E CA 1
ATOM 7801 C C . THR E 1 136 ? -72.361 -40.357 -82.248 1.00 29.63 148 THR E C 1
ATOM 7802 O O . THR E 1 136 ? -72.766 -41.494 -82.002 1.00 30.30 148 THR E O 1
ATOM 7809 N N . PHE E 1 137 ? -71.971 -39.978 -83.461 1.00 27.96 149 PHE E N 1
ATOM 7810 C CA . PHE E 1 137 ? -72.142 -40.840 -84.627 1.00 22.57 149 PHE E CA 1
ATOM 7811 C C . PHE E 1 137 ? -70.941 -41.756 -84.819 1.00 24.98 149 PHE E C 1
ATOM 7812 O O . PHE E 1 137 ? -69.883 -41.319 -85.271 1.00 25.93 149 PHE E O 1
ATOM 7820 N N . VAL E 1 138 ? -71.110 -43.031 -84.485 1.00 32.71 150 VAL E N 1
ATOM 7821 C CA . VAL E 1 138 ? -70.064 -44.020 -84.712 1.00 31.42 150 VAL E CA 1
ATOM 7822 C C . VAL E 1 138 ? -70.158 -44.533 -86.144 1.00 29.55 150 VAL E C 1
ATOM 7823 O O . VAL E 1 138 ? -71.252 -44.655 -86.698 1.00 33.33 150 VAL E O 1
ATOM 7833 N N . SER E 1 139 ? -69.010 -44.837 -86.741 1.00 21.27 151 SER E N 1
ATOM 7834 C CA . SER E 1 139 ? -68.965 -45.207 -88.149 1.00 21.71 151 SER E CA 1
ATOM 7835 C C . SER E 1 139 ? -67.745 -46.056 -88.486 1.00 25.14 151 SER E C 1
ATOM 7836 O O . SER E 1 139 ? -66.628 -45.743 -88.079 1.00 29.08 151 SER E O 1
ATOM 7839 N N . ALA E 1 140 ? -67.966 -47.128 -89.241 1.00 16.26 152 ALA E N 1
ATOM 7840 C CA . ALA E 1 140 ? -66.879 -47.999 -89.661 1.00 12.95 152 ALA E CA 1
ATOM 7841 C C . ALA E 1 140 ? -66.148 -47.374 -90.841 1.00 22.90 152 ALA E C 1
ATOM 7842 O O . ALA E 1 140 ? -66.752 -46.672 -91.653 1.00 23.88 152 ALA E O 1
ATOM 7844 N N . VAL E 1 141 ? -64.847 -47.635 -90.931 1.00 27.07 153 VAL E N 1
ATOM 7845 C CA . VAL E 1 141 ? -64.030 -47.105 -92.016 1.00 27.90 153 VAL E CA 1
ATOM 7846 C C . VAL E 1 141 ? -63.271 -48.221 -92.719 1.00 25.10 153 VAL E C 1
ATOM 7847 O O . VAL E 1 141 ? -63.266 -49.365 -92.267 1.00 27.12 153 VAL E O 1
ATOM 7857 N N . ASP E 1 142 ? -62.627 -47.877 -93.828 1.00 31.62 154 ASP E N 1
ATOM 7858 C CA . ASP E 1 142 ? -61.776 -48.817 -94.540 1.00 28.05 154 ASP E CA 1
ATOM 7859 C C . ASP E 1 142 ? -60.583 -49.169 -93.662 1.00 17.51 154 ASP E C 1
ATOM 7860 O O . ASP E 1 142 ? -59.932 -48.285 -93.108 1.00 20.39 154 ASP E O 1
ATOM 7865 N N . GLY E 1 143 ? -60.298 -50.462 -93.537 1.00 17.64 155 GLY E N 1
ATOM 7866 C CA . GLY E 1 143 ? -59.216 -50.922 -92.686 1.00 14.85 155 GLY E CA 1
ATOM 7867 C C . GLY E 1 143 ? -59.682 -51.689 -91.461 1.00 12.89 155 GLY E C 1
ATOM 7868 O O . GLY E 1 143 ? -58.863 -52.101 -90.641 1.00 16.82 155 GLY E O 1
ATOM 7869 N N . LEU E 1 144 ? -60.994 -51.879 -91.337 1.00 13.38 156 LEU E N 1
ATOM 7870 C CA . LEU E 1 144 ? -61.583 -52.584 -90.197 1.00 16.47 156 LEU E CA 1
ATOM 7871 C C . LEU E 1 144 ? -61.413 -51.826 -88.882 1.00 20.74 156 LEU E C 1
ATOM 7872 O O . LEU E 1 144 ? -61.389 -52.430 -87.810 1.00 23.78 156 LEU E O 1
ATOM 7877 N N . SER E 1 145 ? -61.299 -50.506 -88.966 1.00 18.06 157 SER E N 1
ATOM 7878 C CA . SER E 1 145 ? -61.268 -49.669 -87.774 1.00 14.47 157 SER E CA 1
ATOM 7879 C C . SER E 1 145 ? -62.569 -48.884 -87.702 1.00 20.96 157 SER E C 1
ATOM 7880 O O . SER E 1 145 ? -63.506 -49.156 -88.454 1.00 28.58 157 SER E O 1
ATOM 7883 N N . PHE E 1 146 ? -62.637 -47.916 -86.796 1.00 16.96 158 PHE E N 1
ATOM 7884 C CA . PHE E 1 146 ? -63.840 -47.110 -86.653 1.00 16.43 158 PHE E CA 1
ATOM 7885 C C . PHE E 1 146 ? -63.475 -45.667 -86.335 1.00 16.44 158 PHE E C 1
ATOM 7886 O O . PHE E 1 146 ? -62.325 -45.362 -86.018 1.00 15.57 158 PHE E O 1
ATOM 7894 N N . GLN E 1 147 ? -64.463 -44.783 -86.421 1.00 14.38 159 GLN E N 1
ATOM 7895 C CA . GLN E 1 147 ? -64.281 -43.386 -86.058 1.00 12.97 159 GLN E CA 1
ATOM 7896 C C . GLN E 1 147 ? -65.588 -42.856 -85.495 1.00 13.86 159 GLN E C 1
ATOM 7897 O O . GLN E 1 147 ? -66.628 -43.499 -85.625 1.00 16.49 159 GLN E O 1
ATOM 7903 N N . ALA E 1 148 ? -65.541 -41.684 -84.871 1.00 16.34 160 ALA E N 1
ATOM 7904 C CA . ALA E 1 148 ? -66.740 -41.108 -84.277 1.00 22.11 160 ALA E CA 1
ATOM 7905 C C . ALA E 1 148 ? -66.732 -39.587 -84.335 1.00 18.14 160 ALA E C 1
ATOM 7906 O O . ALA E 1 148 ? -65.675 -38.956 -84.378 1.00 17.53 160 ALA E O 1
ATOM 7908 N N . PHE E 1 149 ? -67.929 -39.011 -84.350 1.00 14.15 161 PHE E N 1
ATOM 7909 C CA . PHE E 1 149 ? -68.097 -37.566 -84.353 1.00 14.25 161 PHE E CA 1
ATOM 7910 C C . PHE E 1 149 ? -69.108 -37.139 -83.301 1.00 22.50 161 PHE E C 1
ATOM 7911 O O . PHE E 1 149 ? -70.170 -37.745 -83.165 1.00 23.46 161 PHE E O 1
ATOM 7919 N N . SER E 1 150 ? -68.765 -36.090 -82.559 1.00 19.26 162 SER E N 1
ATOM 7920 C CA . SER E 1 150 ? -69.693 -35.458 -81.633 1.00 18.32 162 SER E CA 1
ATOM 7921 C C . SER E 1 150 ? -69.522 -33.949 -81.740 1.00 23.79 162 SER E C 1
ATOM 7922 O O . SER E 1 150 ? -68.410 -33.459 -81.925 1.00 24.03 162 SER E O 1
ATOM 7925 N N . TYR E 1 151 ? -70.619 -33.213 -81.606 1.00 27.87 163 TYR E N 1
ATOM 7926 C CA . TYR E 1 151 ? -70.592 -31.773 -81.836 1.00 21.88 163 TYR E CA 1
ATOM 7927 C C . TYR E 1 151 ? -71.076 -31.001 -80.619 1.00 28.87 163 TYR E C 1
ATOM 7928 O O . TYR E 1 151 ? -71.864 -31.505 -79.819 1.00 38.80 163 TYR E O 1
ATOM 7937 N N . LEU E 1 152 ? -70.594 -29.770 -80.494 1.00 33.00 164 LEU E N 1
ATOM 7938 C CA . LEU E 1 152 ? -71.012 -28.881 -79.422 1.00 27.77 164 LEU E CA 1
ATOM 7939 C C . LEU E 1 152 ? -71.197 -27.476 -79.970 1.00 33.44 164 LEU E C 1
ATOM 7940 O O . LEU E 1 152 ? -70.281 -26.908 -80.564 1.00 34.88 164 LEU E O 1
ATOM 7945 N N . ASN E 1 153 ? -72.390 -26.922 -79.781 1.00 34.15 165 ASN E N 1
ATOM 7946 C CA . ASN E 1 153 ? -72.661 -25.556 -80.197 1.00 25.13 165 ASN E CA 1
ATOM 7947 C C . ASN E 1 153 ? -72.136 -24.592 -79.145 1.00 24.93 165 ASN E C 1
ATOM 7948 O O . ASN E 1 153 ? -72.331 -24.799 -77.948 1.00 22.92 165 ASN E O 1
ATOM 7953 N N . PHE E 1 154 ? -71.473 -23.534 -79.597 1.00 25.84 166 PHE E N 1
ATOM 7954 C CA . PHE E 1 154 ? -70.888 -22.562 -78.686 1.00 29.30 166 PHE E CA 1
ATOM 7955 C C . PHE E 1 154 ? -70.590 -21.263 -79.419 1.00 36.91 166 PHE E C 1
ATOM 7956 O O . PHE E 1 154 ? -70.497 -21.239 -80.647 1.00 40.96 166 PHE E O 1
ATOM 7964 N N . THR E 1 155 ? -70.440 -20.183 -78.660 1.00 34.46 167 THR E N 1
ATOM 7965 C CA . THR E 1 155 ? -70.071 -18.893 -79.226 1.00 37.38 167 THR E CA 1
ATOM 7966 C C . THR E 1 155 ? -68.741 -18.462 -78.614 1.00 32.51 167 THR E C 1
ATOM 7967 O O . THR E 1 155 ? -68.692 -18.056 -77.453 1.00 37.70 167 THR E O 1
ATOM 7974 N N . PRO E 1 156 ? -67.654 -18.553 -79.395 1.00 25.24 168 PRO E N 1
ATOM 7975 C CA . PRO E 1 156 ? -66.288 -18.389 -78.884 1.00 26.37 168 PRO E CA 1
ATOM 7976 C C . PRO E 1 156 ? -65.981 -17.000 -78.326 1.00 35.96 168 PRO E C 1
ATOM 7977 O O . PRO E 1 156 ? -66.426 -15.989 -78.868 1.00 38.45 168 PRO E O 1
ATOM 7981 N N . GLU E 1 157 ? -65.217 -16.973 -77.238 1.00 37.36 169 GLU E N 1
ATOM 7982 C CA . GLU E 1 157 ? -64.771 -15.731 -76.622 1.00 33.61 169 GLU E CA 1
ATOM 7983 C C . GLU E 1 157 ? -63.325 -15.928 -76.165 1.00 38.53 169 GLU E C 1
ATOM 7984 O O . GLU E 1 157 ? -62.958 -17.018 -75.730 1.00 42.35 169 GLU E O 1
ATOM 7990 N N . PRO E 1 158 ? -62.499 -14.874 -76.261 1.00 39.69 170 PRO E N 1
ATOM 7991 C CA . PRO E 1 158 ? -61.054 -14.934 -76.006 1.00 40.11 170 PRO E CA 1
ATOM 7992 C C . PRO E 1 158 ? -60.612 -15.878 -74.883 1.00 41.58 170 PRO E C 1
ATOM 7993 O O . PRO E 1 158 ? -59.711 -16.687 -75.097 1.00 40.95 170 PRO E O 1
ATOM 7997 N N . SER E 1 159 ? -61.227 -15.776 -73.709 1.00 43.68 171 SER E N 1
ATOM 7998 C CA . SER E 1 159 ? -60.759 -16.524 -72.544 1.00 45.38 171 SER E CA 1
ATOM 7999 C C . SER E 1 159 ? -61.114 -18.009 -72.604 1.00 47.98 171 SER E C 1
ATOM 8000 O O . SER E 1 159 ? -60.606 -18.805 -71.813 1.00 46.85 171 SER E O 1
ATOM 8003 N N . ASP E 1 160 ? -61.984 -18.380 -73.538 1.00 48.05 172 ASP E N 1
ATOM 8004 C CA . ASP E 1 160 ? -62.466 -19.756 -73.633 1.00 40.95 172 ASP E CA 1
ATOM 8005 C C . ASP E 1 160 ? -61.352 -20.787 -73.778 1.00 35.70 172 ASP E C 1
ATOM 8006 O O . ASP E 1 160 ? -60.373 -20.575 -74.495 1.00 36.23 172 ASP E O 1
ATOM 8011 N N . ILE E 1 161 ? -61.519 -21.906 -73.081 1.00 30.07 173 ILE E N 1
ATOM 8012 C CA . ILE E 1 161 ? -60.810 -23.135 -73.406 1.00 29.44 173 ILE E CA 1
ATOM 8013 C C . ILE E 1 161 ? -61.828 -24.256 -73.286 1.00 26.28 173 ILE E C 1
ATOM 8014 O O . ILE E 1 161 ? -62.588 -24.310 -72.319 1.00 26.26 173 ILE E O 1
ATOM 8024 N N . PHE E 1 162 ? -61.854 -25.139 -74.276 1.00 27.41 174 PHE E N 1
ATOM 8025 C CA . PHE E 1 162 ? -62.774 -26.264 -74.262 1.00 23.92 174 PHE E CA 1
ATOM 8026 C C . PHE E 1 162 ? -61.974 -27.556 -74.301 1.00 23.74 174 PHE E C 1
ATOM 8027 O O . PHE E 1 162 ? -60.806 -27.559 -74.689 1.00 23.75 174 PHE E O 1
ATOM 8035 N N . SER E 1 163 ? -62.600 -28.653 -73.895 1.00 26.98 175 SER E N 1
ATOM 8036 C CA . SER E 1 163 ? -61.945 -29.950 -73.950 1.00 19.50 175 SER E CA 1
ATOM 8037 C C . SER E 1 163 ? -62.932 -31.063 -74.259 1.00 16.23 175 SER E C 1
ATOM 8038 O O . SER E 1 163 ? -64.086 -31.031 -73.832 1.00 14.32 175 SER E O 1
ATOM 8041 N N . CYS E 1 164 ? -62.457 -32.051 -75.006 1.00 19.89 176 CYS E N 1
ATOM 8042 C CA . CYS E 1 164 ? -63.246 -33.225 -75.329 1.00 18.72 176 CYS E CA 1
ATOM 8043 C C . CYS E 1 164 ? -62.635 -34.435 -74.638 1.00 29.83 176 CYS E C 1
ATOM 8044 O O . CYS E 1 164 ? -61.421 -34.633 -74.677 1.00 34.45 176 CYS E O 1
ATOM 8047 N N . ILE E 1 165 ? -63.478 -35.241 -74.001 1.00 30.43 177 ILE E N 1
ATOM 8048 C CA . ILE E 1 165 ? -62.999 -36.360 -73.200 1.00 21.77 177 ILE E CA 1
ATOM 8049 C C . ILE E 1 165 ? -63.662 -37.653 -73.657 1.00 22.96 177 ILE E C 1
ATOM 8050 O O . ILE E 1 165 ? -64.863 -37.857 -73.469 1.00 20.90 177 ILE E O 1
ATOM 8060 N N . VAL E 1 166 ? -62.861 -38.528 -74.253 1.00 23.40 178 VAL E N 1
ATOM 8061 C CA . VAL E 1 166 ? -63.360 -39.774 -74.816 1.00 24.87 178 VAL E CA 1
ATOM 8062 C C . VAL E 1 166 ? -63.080 -40.930 -73.863 1.00 19.65 178 VAL E C 1
ATOM 8063 O O . VAL E 1 166 ? -61.958 -41.095 -73.388 1.00 16.56 178 VAL E O 1
ATOM 8073 N N . THR E 1 167 ? -64.108 -41.725 -73.587 1.00 18.67 179 THR E N 1
ATOM 8074 C CA . THR E 1 167 ? -63.973 -42.873 -72.701 1.00 21.88 179 THR E CA 1
ATOM 8075 C C . THR E 1 167 ? -64.132 -44.184 -73.472 1.00 21.36 179 THR E C 1
ATOM 8076 O O . THR E 1 167 ? -65.233 -44.558 -73.871 1.00 22.25 179 THR E O 1
ATOM 8083 N N . HIS E 1 168 ? -63.015 -44.875 -73.674 1.00 18.52 180 HIS E N 1
ATOM 8084 C CA . HIS E 1 168 ? -63.013 -46.185 -74.309 1.00 15.87 180 HIS E CA 1
ATOM 8085 C C . HIS E 1 168 ? -63.564 -47.192 -73.309 1.00 18.04 180 HIS E C 1
ATOM 8086 O O . HIS E 1 168 ? -62.954 -47.435 -72.270 1.00 21.31 180 HIS E O 1
ATOM 8093 N N . GLU E 1 169 ? -64.718 -47.775 -73.615 1.00 18.15 181 GLU E N 1
ATOM 8094 C CA . GLU E 1 169 ? -65.493 -48.483 -72.600 1.00 23.53 181 GLU E CA 1
ATOM 8095 C C . GLU E 1 169 ? -64.944 -49.847 -72.175 1.00 27.67 181 GLU E C 1
ATOM 8096 O O . GLU E 1 169 ? -65.455 -50.448 -71.229 1.00 30.65 181 GLU E O 1
ATOM 8102 N N . ILE E 1 170 ? -63.923 -50.348 -72.860 1.00 24.53 182 ILE E N 1
ATOM 8103 C CA . ILE E 1 170 ? -63.187 -51.489 -72.326 1.00 23.92 182 ILE E CA 1
ATOM 8104 C C . ILE E 1 170 ? -62.044 -50.962 -71.461 1.00 34.52 182 ILE E C 1
ATOM 8105 O O . ILE E 1 170 ? -61.027 -50.510 -71.976 1.00 39.79 182 ILE E O 1
ATOM 8115 N N . ASP E 1 171 ? -62.229 -51.032 -70.144 1.00 32.00 183 ASP E N 1
ATOM 8116 C CA . ASP E 1 171 ? -61.267 -50.509 -69.166 1.00 22.21 183 ASP E CA 1
ATOM 8117 C C . ASP E 1 171 ? -61.383 -48.997 -68.922 1.00 21.84 183 ASP E C 1
ATOM 8118 O O . ASP E 1 171 ? -60.603 -48.430 -68.160 1.00 24.52 183 ASP E O 1
ATOM 8123 N N . ARG E 1 172 ? -62.354 -48.351 -69.562 1.00 24.06 184 ARG E N 1
ATOM 8124 C CA . ARG E 1 172 ? -62.635 -46.936 -69.313 1.00 22.86 184 ARG E CA 1
ATOM 8125 C C . ARG E 1 172 ? -61.406 -46.039 -69.467 1.00 21.04 184 ARG E C 1
ATOM 8126 O O . ARG E 1 172 ? -61.205 -45.108 -68.686 1.00 19.29 184 ARG E O 1
ATOM 8134 N N . TYR E 1 173 ? -60.582 -46.325 -70.467 1.00 17.59 185 TYR E N 1
ATOM 8135 C CA . TYR E 1 173 ? -59.428 -45.484 -70.773 1.00 12.36 185 TYR E CA 1
ATOM 8136 C C . TYR E 1 173 ? -59.866 -44.140 -71.340 1.00 13.06 185 TYR E C 1
ATOM 8137 O O . TYR E 1 173 ? -60.684 -44.086 -72.256 1.00 15.94 185 TYR E O 1
ATOM 8146 N N . THR E 1 174 ? -59.328 -43.054 -70.790 1.00 23.17 186 THR E N 1
ATOM 8147 C CA . THR E 1 174 ? -59.676 -41.697 -71.242 1.00 20.02 186 THR E CA 1
ATOM 8148 C C . THR E 1 174 ? -58.548 -41.055 -72.066 1.00 17.31 186 THR E C 1
ATOM 8149 O O . THR E 1 174 ? -57.373 -41.207 -71.736 1.00 23.53 186 THR E O 1
ATOM 8156 N N . ALA E 1 175 ? -58.909 -40.365 -73.151 1.00 13.04 187 ALA E N 1
ATOM 8157 C CA . ALA E 1 175 ? -57.924 -39.722 -74.018 1.00 21.88 187 ALA E CA 1
ATOM 8158 C C . ALA E 1 175 ? -58.408 -38.329 -74.457 1.00 27.24 187 ALA E C 1
ATOM 8159 O O . ALA E 1 175 ? -59.314 -38.254 -75.294 1.00 21.36 187 ALA E O 1
ATOM 8161 N N . ILE E 1 176 ? -57.823 -37.241 -73.954 1.00 33.23 188 ILE E N 1
ATOM 8162 C CA . ILE E 1 176 ? -58.383 -35.910 -74.174 1.00 14.44 188 ILE E CA 1
ATOM 8163 C C . ILE E 1 176 ? -57.762 -35.064 -75.284 1.00 13.44 188 ILE E C 1
ATOM 8164 O O . ILE E 1 176 ? -56.698 -35.370 -75.825 1.00 17.11 188 ILE E O 1
ATOM 8174 N N . ALA E 1 177 ? -58.468 -33.981 -75.599 1.00 12.58 189 ALA E N 1
ATOM 8175 C CA . ALA E 1 177 ? -58.042 -33.015 -76.603 1.00 18.59 189 ALA E CA 1
ATOM 8176 C C . ALA E 1 177 ? -58.613 -31.638 -76.276 1.00 23.32 189 ALA E C 1
ATOM 8177 O O . ALA E 1 177 ? -59.829 -31.459 -76.205 1.00 18.72 189 ALA E O 1
ATOM 8179 N N . TYR E 1 178 ? -57.725 -30.668 -76.082 1.00 20.97 190 TYR E N 1
ATOM 8180 C CA . TYR E 1 178 ? -58.126 -29.305 -75.753 1.00 13.81 190 TYR E CA 1
ATOM 8181 C C . TYR E 1 178 ? -58.321 -28.463 -77.008 1.00 16.76 190 TYR E C 1
ATOM 8182 O O . TYR E 1 178 ? -57.738 -28.744 -78.053 1.00 19.44 190 TYR E O 1
ATOM 8191 N N . TRP E 1 179 ? -59.139 -27.422 -76.887 1.00 22.42 191 TRP E N 1
ATOM 8192 C CA . TRP E 1 179 ? -59.316 -26.439 -77.951 1.00 21.04 191 TRP E CA 1
ATOM 8193 C C . TRP E 1 179 ? -59.294 -25.039 -77.363 1.00 22.51 191 TRP E C 1
ATOM 8194 O O . TRP E 1 179 ? -59.877 -24.793 -76.307 1.00 25.49 191 TRP E O 1
ATOM 8205 N N . VAL E 1 180 ? -58.616 -24.123 -78.044 1.00 19.82 192 VAL E N 1
ATOM 8206 C CA . VAL E 1 180 ? -58.621 -22.726 -77.637 1.00 23.81 192 VAL E CA 1
ATOM 8207 C C . VAL E 1 180 ? -58.588 -21.815 -78.856 1.00 27.37 192 VAL E C 1
ATOM 8208 O O . VAL E 1 180 ? -58.207 -22.243 -79.945 1.00 28.95 192 VAL E O 1
ATOM 8218 N N . PRO E 1 181 ? -59.001 -20.552 -78.676 1.00 20.69 193 PRO E N 1
ATOM 8219 C CA . PRO E 1 181 ? -58.919 -19.566 -79.755 1.00 18.07 193 PRO E CA 1
ATOM 8220 C C . PRO E 1 181 ? -57.488 -19.377 -80.244 1.00 19.57 193 PRO E C 1
ATOM 8221 O O . PRO E 1 181 ? -56.608 -19.010 -79.466 1.00 23.14 193 PRO E O 1
ATOM 8225 N N . ARG E 1 182 ? -57.267 -19.638 -81.527 1.00 23.00 194 ARG E N 1
ATOM 8226 C CA . ARG E 1 182 ? -55.958 -19.461 -82.142 1.00 27.40 194 ARG E CA 1
ATOM 8227 C C . ARG E 1 182 ? -56.116 -18.737 -83.473 1.00 32.14 194 ARG E C 1
ATOM 8228 O O . ARG E 1 182 ? -56.827 -19.204 -84.364 1.00 29.48 194 ARG E O 1
ATOM 8236 N N . ASN E 1 183 ? -55.458 -17.592 -83.604 1.00 29.36 195 ASN E N 1
ATOM 8237 C CA . ASN E 1 183 ? -55.510 -16.831 -84.842 1.00 25.53 195 ASN E CA 1
ATOM 8238 C C . ASN E 1 183 ? -56.941 -16.601 -85.296 1.00 29.77 195 ASN E C 1
ATOM 8239 O O . ASN E 1 183 ? -57.351 -17.086 -86.350 1.00 36.92 195 ASN E O 1
ATOM 8244 N N . ALA E 1 184 ? -57.698 -15.862 -84.493 1.00 28.79 196 ALA E N 1
ATOM 8245 C CA . ALA E 1 184 ? -59.087 -15.569 -84.815 1.00 27.22 196 ALA E CA 1
ATOM 8246 C C . ALA E 1 184 ? -59.160 -14.641 -86.020 1.00 27.75 196 ALA E C 1
ATOM 8247 O O . ALA E 1 184 ? -58.254 -13.844 -86.259 1.00 23.35 196 ALA E O 1
ATOM 8249 N N . LEU E 1 185 ? -60.244 -14.753 -86.780 1.00 31.77 197 LEU E N 1
ATOM 8250 C CA . LEU E 1 185 ? -60.450 -13.905 -87.944 1.00 40.25 197 LEU E CA 1
ATOM 8251 C C . LEU E 1 185 ? -61.217 -12.657 -87.533 1.00 38.75 197 LEU E C 1
ATOM 8252 O O . LEU E 1 185 ? -62.109 -12.729 -86.690 1.00 44.56 197 LEU E O 1
ATOM 8257 N N . PRO E 1 186 ? -60.858 -11.500 -88.109 1.00 31.92 198 PRO E N 1
ATOM 8258 C CA . PRO E 1 186 ? -61.674 -10.308 -87.865 1.00 40.70 198 PRO E CA 1
ATOM 8259 C C . PRO E 1 186 ? -63.024 -10.414 -88.566 1.00 46.37 198 PRO E C 1
ATOM 8260 O O . PRO E 1 186 ? -63.116 -11.044 -89.619 1.00 42.14 198 PRO E O 1
ATOM 8264 N N . SER E 1 187 ? -64.052 -9.799 -87.992 1.00 51.66 199 SER E N 1
ATOM 8265 C CA . SER E 1 187 ? -65.394 -9.859 -88.562 1.00 54.37 199 SER E CA 1
ATOM 8266 C C . SER E 1 187 ? -65.745 -8.539 -89.248 1.00 49.24 199 SER E C 1
ATOM 8267 O O . SER E 1 187 ? -65.740 -7.493 -88.601 1.00 58.20 199 SER E O 1
ATOM 8270 N N . ASP E 1 188 ? -66.043 -8.568 -90.546 1.00 45.69 200 ASP E N 1
ATOM 8271 C CA . ASP E 1 188 ? -65.989 -9.779 -91.358 1.00 49.31 200 ASP E CA 1
ATOM 8272 C C . ASP E 1 188 ? -65.913 -9.411 -92.837 1.00 49.08 200 ASP E C 1
ATOM 8273 O O . ASP E 1 188 ? -65.511 -10.223 -93.673 1.00 50.95 200 ASP E O 1
ATOM 8278 N N . PHE F 2 1 ? -63.221 -58.546 -78.396 1.00 28.17 3 PHE F N 1
ATOM 8279 C CA . PHE F 2 1 ? -63.244 -59.185 -79.706 1.00 22.51 3 PHE F CA 1
ATOM 8280 C C . PHE F 2 1 ? -64.282 -58.554 -80.626 1.00 19.78 3 PHE F C 1
ATOM 8281 O O . PHE F 2 1 ? -65.444 -58.392 -80.251 1.00 19.07 3 PHE F O 1
ATOM 8289 N N . VAL F 2 2 ? -63.852 -58.214 -81.837 1.00 16.69 4 VAL F N 1
ATOM 8290 C CA . VAL F 2 2 ? -64.732 -57.625 -82.837 1.00 19.62 4 VAL F CA 1
ATOM 8291 C C . VAL F 2 2 ? -64.723 -58.466 -84.104 1.00 18.49 4 VAL F C 1
ATOM 8292 O O . VAL F 2 2 ? -63.688 -59.011 -84.487 1.00 13.83 4 VAL F O 1
ATOM 8302 N N . ALA F 2 3 ? -65.880 -58.568 -84.751 1.00 18.53 5 ALA F N 1
ATOM 8303 C CA . ALA F 2 3 ? -65.995 -59.309 -86.000 1.00 17.69 5 ALA F CA 1
ATOM 8304 C C . ALA F 2 3 ? -66.654 -58.443 -87.061 1.00 15.38 5 ALA F C 1
ATOM 8305 O O . ALA F 2 3 ? -67.428 -57.543 -86.740 1.00 19.66 5 ALA F O 1
ATOM 8307 N N . HIS F 2 4 ? -66.329 -58.707 -88.322 1.00 18.19 6 HIS F N 1
ATOM 8308 C CA . HIS F 2 4 ? -66.931 -57.987 -89.441 1.00 28.38 6 HIS F CA 1
ATOM 8309 C C . HIS F 2 4 ? -67.519 -58.925 -90.487 1.00 21.75 6 HIS F C 1
ATOM 8310 O O . HIS F 2 4 ? -67.083 -60.065 -90.645 1.00 20.27 6 HIS F O 1
ATOM 8317 N N . VAL F 2 5 ? -68.517 -58.415 -91.199 1.00 21.74 7 VAL F N 1
ATOM 8318 C CA . VAL F 2 5 ? -68.913 -58.950 -92.490 1.00 24.49 7 VAL F CA 1
ATOM 8319 C C . VAL F 2 5 ? -69.068 -57.747 -93.408 1.00 24.92 7 VAL F C 1
ATOM 8320 O O . VAL F 2 5 ? -70.071 -57.034 -93.347 1.00 23.81 7 VAL F O 1
ATOM 8330 N N . GLU F 2 6 ? -68.076 -57.522 -94.262 1.00 26.25 8 GLU F N 1
ATOM 8331 C CA . GLU F 2 6 ? -68.026 -56.289 -95.038 1.00 34.27 8 GLU F CA 1
ATOM 8332 C C . GLU F 2 6 ? -68.334 -56.500 -96.515 1.00 36.31 8 GLU F C 1
ATOM 8333 O O . GLU F 2 6 ? -67.545 -57.097 -97.248 1.00 34.22 8 GLU F O 1
ATOM 8339 N N . SER F 2 7 ? -69.488 -56.001 -96.943 1.00 37.71 9 SER F N 1
ATOM 8340 C CA . SER F 2 7 ? -69.828 -55.955 -98.357 1.00 33.42 9 SER F CA 1
ATOM 8341 C C . SER F 2 7 ? -69.452 -54.576 -98.886 1.00 31.68 9 SER F C 1
ATOM 8342 O O . SER F 2 7 ? -69.784 -53.563 -98.273 1.00 28.83 9 SER F O 1
ATOM 8345 N N . THR F 2 8 ? -68.754 -54.532 -100.015 1.00 28.78 10 THR F N 1
ATOM 8346 C CA . THR F 2 8 ? -68.331 -53.261 -100.593 1.00 34.06 10 THR F CA 1
ATOM 8347 C C . THR F 2 8 ? -68.561 -53.246 -102.100 1.00 38.23 10 THR F C 1
ATOM 8348 O O . THR F 2 8 ? -68.020 -54.079 -102.826 1.00 40.77 10 THR F O 1
ATOM 8355 N N . CYS F 2 9 ? -69.377 -52.304 -102.562 1.00 43.67 11 CYS F N 1
ATOM 8356 C CA . CYS F 2 9 ? -69.655 -52.166 -103.987 1.00 42.39 11 CYS F CA 1
ATOM 8357 C C . CYS F 2 9 ? -68.863 -51.006 -104.576 1.00 47.45 11 CYS F C 1
ATOM 8358 O O . CYS F 2 9 ? -68.746 -49.945 -103.963 1.00 45.73 11 CYS F O 1
ATOM 8361 N N . LEU F 2 10 ? -68.325 -51.217 -105.773 1.00 44.76 12 LEU F N 1
ATOM 8362 C CA . LEU F 2 10 ? -67.593 -50.179 -106.486 1.00 43.56 12 LEU F CA 1
ATOM 8363 C C . LEU F 2 10 ? -68.344 -49.843 -107.767 1.00 48.59 12 LEU F C 1
ATOM 8364 O O . LEU F 2 10 ? -68.533 -50.704 -108.625 1.00 51.26 12 LEU F O 1
ATOM 8369 N N . LEU F 2 11 ? -68.781 -48.593 -107.889 1.00 50.75 13 LEU F N 1
ATOM 8370 C CA . LEU F 2 11 ? -69.565 -48.170 -109.043 1.00 50.46 13 LEU F CA 1
ATOM 8371 C C . LEU F 2 11 ? -69.081 -46.829 -109.585 1.00 47.06 13 LEU F C 1
ATOM 8372 O O . LEU F 2 11 ? -68.554 -46.004 -108.841 1.00 52.81 13 LEU F O 1
ATOM 8377 N N . ASP F 2 12 ? -69.267 -46.614 -110.883 1.00 42.75 14 ASP F N 1
ATOM 8378 C CA . ASP F 2 12 ? -68.919 -45.339 -111.496 1.00 51.16 14 ASP F CA 1
ATOM 8379 C C . ASP F 2 12 ? -70.086 -44.376 -111.309 1.00 51.31 14 ASP F C 1
ATOM 8380 O O . ASP F 2 12 ? -71.102 -44.738 -110.715 1.00 45.97 14 ASP F O 1
ATOM 8385 N N . ASP F 2 13 ? -69.942 -43.154 -111.810 1.00 47.66 15 ASP F N 1
ATOM 8386 C CA . ASP F 2 13 ? -70.987 -42.143 -111.669 1.00 47.62 15 ASP F CA 1
ATOM 8387 C C . ASP F 2 13 ? -72.334 -42.634 -112.192 1.00 47.63 15 ASP F C 1
ATOM 8388 O O . ASP F 2 13 ? -73.383 -42.296 -111.642 1.00 41.04 15 ASP F O 1
ATOM 8393 N N . ALA F 2 14 ? -72.298 -43.425 -113.260 1.00 49.51 16 ALA F N 1
ATOM 8394 C CA . ALA F 2 14 ? -73.512 -43.893 -113.924 1.00 42.14 16 ALA F CA 1
ATOM 8395 C C . ALA F 2 14 ? -74.325 -44.868 -113.076 1.00 42.15 16 ALA F C 1
ATOM 8396 O O . ALA F 2 14 ? -75.541 -44.969 -113.235 1.00 41.69 16 ALA F O 1
ATOM 8398 N N . GLY F 2 15 ? -73.657 -45.583 -112.178 1.00 44.35 17 GLY F N 1
ATOM 8399 C CA . GLY F 2 15 ? -74.318 -46.611 -111.395 1.00 46.63 17 GLY F CA 1
ATOM 8400 C C . GLY F 2 15 ? -74.017 -47.992 -111.948 1.00 49.23 17 GLY F C 1
ATOM 8401 O O . GLY F 2 15 ? -74.687 -48.969 -111.612 1.00 42.30 17 GLY F O 1
ATOM 8402 N N . THR F 2 16 ? -73.006 -48.067 -112.811 1.00 52.56 18 THR F N 1
ATOM 8403 C CA . THR F 2 16 ? -72.619 -49.322 -113.440 1.00 45.01 18 THR F CA 1
ATOM 8404 C C . THR F 2 16 ? -71.561 -50.012 -112.585 1.00 39.88 18 THR F C 1
ATOM 8405 O O . THR F 2 16 ? -70.421 -49.554 -112.516 1.00 43.14 18 THR F O 1
ATOM 8412 N N . PRO F 2 17 ? -71.933 -51.127 -111.937 1.00 42.55 19 PRO F N 1
ATOM 8413 C CA . PRO F 2 17 ? -71.040 -51.794 -110.983 1.00 41.95 19 PRO F CA 1
ATOM 8414 C C . PRO F 2 17 ? -69.764 -52.320 -111.630 1.00 39.17 19 PRO F C 1
ATOM 8415 O O . PRO F 2 17 ? -69.818 -52.974 -112.671 1.00 42.08 19 PRO F O 1
ATOM 8419 N N . LYS F 2 18 ? -68.627 -52.023 -111.008 1.00 35.13 20 LYS F N 1
ATOM 8420 C CA . LYS F 2 18 ? -67.325 -52.393 -111.552 1.00 45.98 20 LYS F CA 1
ATOM 8421 C C . LYS F 2 18 ? -66.615 -53.451 -110.707 1.00 44.00 20 LYS F C 1
ATOM 8422 O O . LYS F 2 18 ? -65.856 -54.265 -111.234 1.00 42.20 20 LYS F O 1
ATOM 8428 N N . ASP F 2 19 ? -66.852 -53.436 -109.401 1.00 36.92 21 ASP F N 1
ATOM 8429 C CA . ASP F 2 19 ? -66.289 -54.450 -108.520 1.00 32.66 21 ASP F CA 1
ATOM 8430 C C . ASP F 2 19 ? -67.199 -54.674 -107.320 1.00 32.41 21 ASP F C 1
ATOM 8431 O O . ASP F 2 19 ? -67.957 -53.787 -106.929 1.00 35.76 21 ASP F O 1
ATOM 8436 N N . PHE F 2 20 ? -67.112 -55.864 -106.736 1.00 26.85 22 PHE F N 1
ATOM 8437 C CA . PHE F 2 20 ? -67.888 -56.202 -105.552 1.00 24.13 22 PHE F CA 1
ATOM 8438 C C . PHE F 2 20 ? -67.108 -57.171 -104.672 1.00 27.68 22 PHE F C 1
ATOM 8439 O O . PHE F 2 20 ? -66.549 -58.151 -105.164 1.00 37.75 22 PHE F O 1
ATOM 8447 N N . THR F 2 21 ? -67.064 -56.892 -103.372 1.00 24.47 23 THR F N 1
ATOM 8448 C CA . THR F 2 21 ? -66.363 -57.762 -102.435 1.00 28.33 23 THR F CA 1
ATOM 8449 C C . THR F 2 21 ? -67.209 -58.088 -101.211 1.00 26.96 23 THR F C 1
ATOM 8450 O O . THR F 2 21 ? -68.043 -57.291 -100.782 1.00 27.51 23 THR F O 1
ATOM 8457 N N . TYR F 2 22 ? -66.986 -59.277 -100.664 1.00 21.78 24 TYR F N 1
ATOM 8458 C CA . TYR F 2 22 ? -67.680 -59.733 -99.470 1.00 21.04 24 TYR F CA 1
ATOM 8459 C C . TYR F 2 22 ? -66.658 -60.428 -98.588 1.00 20.29 24 TYR F C 1
ATOM 8460 O O . TYR F 2 22 ? -66.129 -61.474 -98.958 1.00 23.00 24 TYR F O 1
ATOM 8469 N N . CYS F 2 23 ? -66.372 -59.843 -97.429 1.00 25.52 25 CYS F N 1
ATOM 8470 C CA . CYS F 2 23 ? -65.270 -60.309 -96.594 1.00 20.24 25 CYS F CA 1
ATOM 8471 C C . CYS F 2 23 ? -65.684 -60.608 -95.157 1.00 20.69 25 CYS F C 1
ATOM 8472 O O . CYS F 2 23 ? -66.607 -59.997 -94.621 1.00 21.13 25 CYS F O 1
ATOM 8475 N N . ILE F 2 24 ? -64.983 -61.558 -94.545 1.00 26.71 26 ILE F N 1
ATOM 8476 C CA . ILE F 2 24 ? -65.249 -61.969 -93.173 1.00 27.36 26 ILE F CA 1
ATOM 8477 C C . ILE F 2 24 ? -63.992 -61.775 -92.339 1.00 29.98 26 ILE F C 1
ATOM 8478 O O . ILE F 2 24 ? -62.943 -62.349 -92.636 1.00 32.81 26 ILE F O 1
ATOM 8488 N N . SER F 2 25 ? -64.103 -60.975 -91.284 1.00 24.75 27 SER F N 1
ATOM 8489 C CA . SER F 2 25 ? -62.948 -60.646 -90.461 1.00 22.90 27 SER F CA 1
ATOM 8490 C C . SER F 2 25 ? -63.217 -60.930 -88.994 1.00 17.02 27 SER F C 1
ATOM 8491 O O . SER F 2 25 ? -64.356 -60.864 -88.534 1.00 16.45 27 SER F O 1
ATOM 8494 N N . PHE F 2 26 ? -62.152 -61.240 -88.265 1.00 15.55 28 PHE F N 1
ATOM 8495 C CA . PHE F 2 26 ? -62.236 -61.430 -86.826 1.00 17.51 28 PHE F CA 1
ATOM 8496 C C . PHE F 2 26 ? -61.012 -60.834 -86.149 1.00 17.53 28 PHE F C 1
ATOM 8497 O O . PHE F 2 26 ? -59.883 -61.067 -86.578 1.00 20.05 28 PHE F O 1
ATOM 8505 N N . ASN F 2 27 ? -61.242 -60.075 -85.084 1.00 16.37 29 ASN F N 1
ATOM 8506 C CA . ASN F 2 27 ? -60.152 -59.472 -84.329 1.00 23.47 29 ASN F CA 1
ATOM 8507 C C . ASN F 2 27 ? -59.257 -58.587 -85.196 1.00 16.92 29 ASN F C 1
ATOM 8508 O O . ASN F 2 27 ? -58.033 -58.604 -85.065 1.00 16.14 29 ASN F O 1
ATOM 8513 N N . LYS F 2 28 ? -59.881 -57.811 -86.076 1.00 14.04 30 LYS F N 1
ATOM 8514 C CA . LYS F 2 28 ? -59.159 -56.916 -86.976 1.00 14.91 30 LYS F CA 1
ATOM 8515 C C . LYS F 2 28 ? -58.261 -57.691 -87.935 1.00 10.57 30 LYS F C 1
ATOM 8516 O O . LYS F 2 28 ? -57.318 -57.139 -88.501 1.00 11.86 30 LYS F O 1
ATOM 8522 N N . ASP F 2 29 ? -58.568 -58.971 -88.119 1.00 14.46 31 ASP F N 1
ATOM 8523 C CA . ASP F 2 29 ? -57.846 -59.807 -89.068 1.00 20.71 31 ASP F CA 1
ATOM 8524 C C . ASP F 2 29 ? -58.761 -60.252 -90.205 1.00 22.92 31 ASP F C 1
ATOM 8525 O O . ASP F 2 29 ? -59.738 -60.966 -89.982 1.00 25.53 31 ASP F O 1
ATOM 8530 N N . LEU F 2 30 ? -58.440 -59.830 -91.422 1.00 16.10 32 LEU F N 1
ATOM 8531 C CA . LEU F 2 30 ? -59.191 -60.250 -92.595 1.00 16.84 32 LEU F CA 1
ATOM 8532 C C . LEU F 2 30 ? -58.898 -61.722 -92.862 1.00 26.89 32 LEU F C 1
ATOM 8533 O O . LEU F 2 30 ? -57.773 -62.079 -93.210 1.00 30.02 32 LEU F O 1
ATOM 8538 N N . LEU F 2 31 ? -59.909 -62.574 -92.702 1.00 27.38 33 LEU F N 1
ATOM 8539 C CA . LEU F 2 31 ? -59.702 -64.021 -92.753 1.00 28.47 33 LEU F CA 1
ATOM 8540 C C . LEU F 2 31 ? -60.037 -64.640 -94.107 1.00 31.83 33 LEU F C 1
ATOM 8541 O O . LEU F 2 31 ? -59.242 -65.401 -94.655 1.00 31.00 33 LEU F O 1
ATOM 8546 N N . THR F 2 32 ? -61.210 -64.322 -94.643 1.00 30.61 34 THR F N 1
ATOM 8547 C CA . THR F 2 32 ? -61.635 -64.910 -95.908 1.00 30.06 34 THR F CA 1
ATOM 8548 C C . THR F 2 32 ? -62.576 -63.981 -96.672 1.00 24.54 34 THR F C 1
ATOM 8549 O O . THR F 2 32 ? -63.454 -63.347 -96.088 1.00 16.65 34 THR F O 1
ATOM 8556 N N . CYS F 2 33 ? -62.386 -63.920 -97.987 1.00 25.04 35 CYS F N 1
ATOM 8557 C CA . CYS F 2 33 ? -63.220 -63.101 -98.858 1.00 26.66 35 CYS F CA 1
ATOM 8558 C C . CYS F 2 33 ? -63.788 -63.897 -100.027 1.00 28.69 35 CYS F C 1
ATOM 8559 O O . CYS F 2 33 ? -63.220 -64.906 -100.442 1.00 27.57 35 CYS F O 1
ATOM 8562 N N . TRP F 2 34 ? -64.914 -63.423 -100.552 1.00 33.00 36 TRP F N 1
ATOM 8563 C CA . TRP F 2 34 ? -65.541 -64.020 -101.724 1.00 34.54 36 TRP F CA 1
ATOM 8564 C C . TRP F 2 34 ? -64.557 -64.057 -102.890 1.00 34.70 36 TRP F C 1
ATOM 8565 O O . TRP F 2 34 ? -63.847 -63.085 -103.148 1.00 32.24 36 TRP F O 1
ATOM 8576 N N . ASP F 2 35 ? -64.513 -65.192 -103.581 1.00 36.80 37 ASP F N 1
ATOM 8577 C CA . ASP F 2 35 ? -63.654 -65.354 -104.747 1.00 39.02 37 ASP F CA 1
ATOM 8578 C C . ASP F 2 35 ? -64.492 -65.677 -105.982 1.00 42.02 37 ASP F C 1
ATOM 8579 O O . ASP F 2 35 ? -64.973 -66.800 -106.127 1.00 48.37 37 ASP F O 1
ATOM 8584 N N . PRO F 2 36 ? -64.675 -64.693 -106.877 1.00 37.39 38 PRO F N 1
ATOM 8585 C CA . PRO F 2 36 ? -65.523 -64.906 -108.057 1.00 47.58 38 PRO F CA 1
ATOM 8586 C C . PRO F 2 36 ? -64.986 -65.978 -109.008 1.00 58.17 38 PRO F C 1
ATOM 8587 O O . PRO F 2 36 ? -65.750 -66.850 -109.425 1.00 53.30 38 PRO F O 1
ATOM 8591 N N . GLU F 2 37 ? -63.701 -65.912 -109.349 1.00 53.18 39 GLU F N 1
ATOM 8592 C CA . GLU F 2 37 ? -63.088 -66.920 -110.214 1.00 51.84 39 GLU F CA 1
ATOM 8593 C C . GLU F 2 37 ? -63.332 -68.340 -109.692 1.00 55.09 39 GLU F C 1
ATOM 8594 O O . GLU F 2 37 ? -63.466 -69.280 -110.475 1.00 62.65 39 GLU F O 1
ATOM 8600 N N . GLU F 2 38 ? -63.384 -68.491 -108.370 1.00 51.16 40 GLU F N 1
ATOM 8601 C CA . GLU F 2 38 ? -63.610 -69.796 -107.751 1.00 38.34 40 GLU F CA 1
ATOM 8602 C C . GLU F 2 38 ? -65.046 -69.969 -107.255 1.00 39.93 40 GLU F C 1
ATOM 8603 O O . GLU F 2 38 ? -65.435 -71.060 -106.843 1.00 49.74 40 GLU F O 1
ATOM 8609 N N . ASN F 2 39 ? -65.826 -68.893 -107.295 1.00 45.46 41 ASN F N 1
ATOM 8610 C CA . ASN F 2 39 ? -67.201 -68.913 -106.797 1.00 42.21 41 ASN F CA 1
ATOM 8611 C C . ASN F 2 39 ? -67.331 -69.542 -105.410 1.00 39.00 41 ASN F C 1
ATOM 8612 O O . ASN F 2 39 ? -68.253 -70.316 -105.149 1.00 33.98 41 ASN F O 1
ATOM 8617 N N . LYS F 2 40 ? -66.407 -69.190 -104.522 1.00 50.88 42 LYS F N 1
ATOM 8618 C CA . LYS F 2 40 ? -66.471 -69.616 -103.128 1.00 47.74 42 LYS F CA 1
ATOM 8619 C C . LYS F 2 40 ? -65.645 -68.684 -102.246 1.00 43.31 42 LYS F C 1
ATOM 8620 O O . LYS F 2 40 ? -64.877 -67.860 -102.743 1.00 35.69 42 LYS F O 1
ATOM 8626 N N . MET F 2 41 ? -65.816 -68.812 -100.934 1.00 37.71 43 MET F N 1
ATOM 8627 C CA . MET F 2 41 ? -65.023 -68.043 -99.989 1.00 33.37 43 MET F CA 1
ATOM 8628 C C . MET F 2 41 ? -63.630 -68.667 -99.913 1.00 33.86 43 MET F C 1
ATOM 8629 O O . MET F 2 41 ? -63.494 -69.881 -99.751 1.00 31.72 43 MET F O 1
ATOM 8634 N N . ALA F 2 42 ? -62.599 -67.835 -100.029 1.00 30.27 44 ALA F N 1
ATOM 8635 C CA . ALA F 2 42 ? -61.219 -68.314 -100.042 1.00 23.84 44 ALA F CA 1
ATOM 8636 C C . ALA F 2 42 ? -60.385 -67.580 -98.997 1.00 25.30 44 ALA F C 1
ATOM 8637 O O . ALA F 2 42 ? -60.338 -66.350 -98.993 1.00 32.98 44 ALA F O 1
ATOM 8639 N N . PRO F 2 43 ? -59.725 -68.336 -98.104 1.00 25.25 45 PRO F N 1
ATOM 8640 C CA . PRO F 2 43 ? -58.879 -67.762 -97.051 1.00 31.36 45 PRO F CA 1
ATOM 8641 C C . PRO F 2 43 ? -57.910 -66.692 -97.554 1.00 21.85 45 PRO F C 1
ATOM 8642 O O . PRO F 2 43 ? -57.155 -66.937 -98.493 1.00 25.62 45 PRO F O 1
ATOM 8646 N N . CYS F 2 44 ? -57.950 -65.516 -96.934 1.00 23.51 46 CYS F N 1
ATOM 8647 C CA . CYS F 2 44 ? -57.007 -64.446 -97.240 1.00 37.23 46 CYS F CA 1
ATOM 8648 C C . CYS F 2 44 ? -55.857 -64.421 -96.235 1.00 33.28 46 CYS F C 1
ATOM 8649 O O . CYS F 2 44 ? -54.860 -63.727 -96.439 1.00 34.71 46 CYS F O 1
ATOM 8652 N N . GLU F 2 45 ? -55.998 -65.184 -95.154 1.00 28.30 47 GLU F N 1
ATOM 8653 C CA . GLU F 2 45 ? -55.030 -65.150 -94.063 1.00 32.18 47 GLU F CA 1
ATOM 8654 C C . GLU F 2 45 ? -54.303 -66.485 -93.959 1.00 28.52 47 GLU F C 1
ATOM 8655 O O . GLU F 2 45 ? -54.918 -67.513 -93.678 1.00 29.98 47 GLU F O 1
ATOM 8661 N N . PHE F 2 46 ? -52.993 -66.464 -94.178 1.00 29.00 48 PHE F N 1
ATOM 8662 C CA . PHE F 2 46 ? -52.180 -67.669 -94.065 1.00 38.25 48 PHE F CA 1
ATOM 8663 C C . PHE F 2 46 ? -51.165 -67.451 -92.952 1.00 39.71 48 PHE F C 1
ATOM 8664 O O . PHE F 2 46 ? -49.968 -67.308 -93.201 1.00 29.84 48 PHE F O 1
ATOM 8672 N N . GLY F 2 47 ? -51.662 -67.418 -91.720 1.00 35.52 49 GLY F N 1
ATOM 8673 C CA . GLY F 2 47 ? -50.843 -67.124 -90.562 1.00 24.89 49 GLY F CA 1
ATOM 8674 C C . GLY F 2 47 ? -51.356 -67.859 -89.344 1.00 24.53 49 GLY F C 1
ATOM 8675 O O . GLY F 2 47 ? -51.678 -69.042 -89.422 1.00 25.33 49 GLY F O 1
ATOM 8676 N N . VAL F 2 48 ? -51.436 -67.160 -88.217 1.00 27.32 50 VAL F N 1
ATOM 8677 C CA . VAL F 2 48 ? -51.815 -67.802 -86.965 1.00 22.54 50 VAL F CA 1
ATOM 8678 C C . VAL F 2 48 ? -53.262 -68.283 -87.038 1.00 30.40 50 VAL F C 1
ATOM 8679 O O . VAL F 2 48 ? -53.589 -69.370 -86.565 1.00 26.16 50 VAL F O 1
ATOM 8689 N N . LEU F 2 49 ? -54.122 -67.468 -87.640 1.00 35.69 51 LEU F N 1
ATOM 8690 C CA . LEU F 2 49 ? -55.551 -67.764 -87.713 1.00 30.43 51 LEU F CA 1
ATOM 8691 C C . LEU F 2 49 ? -55.940 -68.562 -88.957 1.00 28.78 51 LEU F C 1
ATOM 8692 O O . LEU F 2 49 ? -57.123 -68.824 -89.181 1.00 34.08 51 LEU F O 1
ATOM 8697 N N . ASN F 2 50 ? -54.959 -68.918 -89.782 1.00 26.36 52 ASN F N 1
ATOM 8698 C CA . ASN F 2 50 ? -55.229 -69.699 -90.987 1.00 25.34 52 ASN F CA 1
ATOM 8699 C C . ASN F 2 50 ? -56.221 -70.835 -90.721 1.00 29.53 52 ASN F C 1
ATOM 8700 O O . ASN F 2 50 ? -57.219 -70.973 -91.428 1.00 24.01 52 ASN F O 1
ATOM 8705 N N . SER F 2 51 ? -55.941 -71.643 -89.700 1.00 39.55 53 SER F N 1
ATOM 8706 C CA . SER F 2 51 ? -56.857 -72.699 -89.273 1.00 29.92 53 SER F CA 1
ATOM 8707 C C . SER F 2 51 ? -58.294 -72.194 -89.298 1.00 29.18 53 SER F C 1
ATOM 8708 O O . SER F 2 51 ? -59.173 -72.804 -89.908 1.00 26.91 53 SER F O 1
ATOM 8711 N N . LEU F 2 52 ? -58.520 -71.076 -88.616 1.00 35.58 54 LEU F N 1
ATOM 8712 C CA . LEU F 2 52 ? -59.838 -70.457 -88.537 1.00 29.06 54 LEU F CA 1
ATOM 8713 C C . LEU F 2 52 ? -60.379 -70.046 -89.901 1.00 23.37 54 LEU F C 1
ATOM 8714 O O . LEU F 2 52 ? -61.543 -70.292 -90.211 1.00 21.74 54 LEU F O 1
ATOM 8719 N N . ALA F 2 53 ? -59.539 -69.399 -90.703 1.00 22.15 55 ALA F N 1
ATOM 8720 C CA . ALA F 2 53 ? -59.951 -68.925 -92.018 1.00 24.32 55 ALA F CA 1
ATOM 8721 C C . ALA F 2 53 ? -60.545 -70.057 -92.856 1.00 29.55 55 ALA F C 1
ATOM 8722 O O . ALA F 2 53 ? -61.557 -69.873 -93.535 1.00 26.12 55 ALA F O 1
ATOM 8724 N N . ASN F 2 54 ? -59.916 -71.227 -92.804 1.00 28.23 56 ASN F N 1
ATOM 8725 C CA . ASN F 2 54 ? -60.429 -72.398 -93.505 1.00 18.57 56 ASN F CA 1
ATOM 8726 C C . ASN F 2 54 ? -61.798 -72.809 -92.981 1.00 18.39 56 ASN F C 1
ATOM 8727 O O . ASN F 2 54 ? -62.775 -72.838 -93.728 1.00 23.22 56 ASN F O 1
ATOM 8732 N N . VAL F 2 55 ? -61.859 -73.122 -91.691 1.00 15.35 57 VAL F N 1
ATOM 8733 C CA . VAL F 2 55 ? -63.101 -73.551 -91.056 1.00 15.61 57 VAL F CA 1
ATOM 8734 C C . VAL F 2 55 ? -64.278 -72.673 -91.457 1.00 17.92 57 VAL F C 1
ATOM 8735 O O . VAL F 2 55 ? -65.313 -73.171 -91.893 1.00 21.10 57 VAL F O 1
ATOM 8745 N N . LEU F 2 56 ? -64.122 -71.365 -91.293 1.00 19.49 58 LEU F N 1
ATOM 8746 C CA . LEU F 2 56 ? -65.195 -70.427 -91.596 1.00 20.87 58 LEU F CA 1
ATOM 8747 C C . LEU F 2 56 ? -65.549 -70.461 -93.077 1.00 18.41 58 LEU F C 1
ATOM 8748 O O . LEU F 2 56 ? -66.719 -70.351 -93.444 1.00 18.61 58 LEU F O 1
ATOM 8753 N N . SER F 2 57 ? -64.537 -70.614 -93.924 1.00 16.18 59 SER F N 1
ATOM 8754 C CA . SER F 2 57 ? -64.756 -70.654 -95.364 1.00 20.40 59 SER F CA 1
ATOM 8755 C C . SER F 2 57 ? -65.725 -71.774 -95.735 1.00 24.70 59 SER F C 1
ATOM 8756 O O . SER F 2 57 ? -66.660 -71.561 -96.507 1.00 27.09 59 SER F O 1
ATOM 8759 N N . GLN F 2 58 ? -65.502 -72.966 -95.192 1.00 19.65 60 GLN F N 1
ATOM 8760 C CA . GLN F 2 5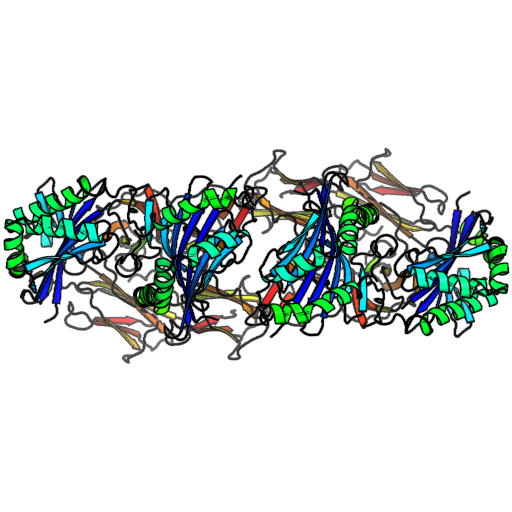8 ? -66.386 -74.089 -95.474 1.00 26.26 60 GLN F CA 1
ATOM 8761 C C . GLN F 2 58 ? -67.775 -73.852 -94.879 1.00 32.25 60 GLN F C 1
ATOM 8762 O O . GLN F 2 58 ? -68.786 -74.071 -95.545 1.00 43.59 60 GLN F O 1
ATOM 8768 N N . HIS F 2 59 ? -67.822 -73.393 -93.631 1.00 31.12 61 HIS F N 1
ATOM 8769 C CA . HIS F 2 59 ? -69.095 -73.144 -92.961 1.00 33.25 61 HIS F CA 1
ATOM 8770 C C . HIS F 2 59 ? -69.983 -72.234 -93.798 1.00 27.83 61 HIS F C 1
ATOM 8771 O O . HIS F 2 59 ? -71.199 -72.405 -93.825 1.00 31.44 61 HIS F O 1
ATOM 8778 N N . LEU F 2 60 ? -69.372 -71.274 -94.485 1.00 28.85 62 LEU F N 1
ATOM 8779 C CA . LEU F 2 60 ? -70.119 -70.346 -95.329 1.00 33.90 62 LEU F CA 1
ATOM 8780 C C . LEU F 2 60 ? -70.488 -70.984 -96.662 1.00 30.20 62 LEU F C 1
ATOM 8781 O O . LEU F 2 60 ? -71.570 -70.747 -97.196 1.00 32.25 62 LEU F O 1
ATOM 8786 N N . ASN F 2 61 ? -69.585 -71.795 -97.196 1.00 26.63 63 ASN F N 1
ATOM 8787 C CA . ASN F 2 61 ? -69.811 -72.428 -98.486 1.00 29.54 63 ASN F CA 1
ATOM 8788 C C . ASN F 2 61 ? -70.925 -73.470 -98.412 1.00 34.62 63 ASN F C 1
ATOM 8789 O O . ASN F 2 61 ? -71.592 -73.746 -99.409 1.00 50.46 63 ASN F O 1
ATOM 8794 N N . GLN F 2 62 ? -71.126 -74.042 -97.228 1.00 34.25 64 GLN F N 1
ATOM 8795 C CA . GLN F 2 62 ? -72.218 -74.988 -97.017 1.00 36.61 64 GLN F CA 1
ATOM 8796 C C . GLN F 2 62 ? -73.563 -74.279 -96.867 1.00 38.02 64 GLN F C 1
ATOM 8797 O O . GLN F 2 62 ? -74.616 -74.908 -96.959 1.00 52.91 64 GLN F O 1
ATOM 8803 N N . LYS F 2 63 ? -73.523 -72.971 -96.638 1.00 36.48 65 LYS F N 1
ATOM 8804 C CA . LYS F 2 63 ? -74.732 -72.155 -96.658 1.00 39.93 65 LYS F CA 1
ATOM 8805 C C . LYS F 2 63 ? -75.108 -71.946 -98.117 1.00 48.04 65 LYS F C 1
ATOM 8806 O O . LYS F 2 63 ? -74.247 -71.627 -98.933 1.00 47.62 65 LYS F O 1
ATOM 8812 N N . ASP F 2 64 ? -76.383 -72.109 -98.451 1.00 42.55 66 ASP F N 1
ATOM 8813 C CA . ASP F 2 64 ? -76.782 -72.165 -99.854 1.00 44.69 66 ASP F CA 1
ATOM 8814 C C . ASP F 2 64 ? -77.331 -70.842 -100.370 1.00 38.64 66 ASP F C 1
ATOM 8815 O O . ASP F 2 64 ? -76.932 -70.380 -101.439 1.00 37.79 66 ASP F O 1
ATOM 8820 N N . THR F 2 65 ? -78.232 -70.224 -99.614 1.00 45.39 67 THR F N 1
ATOM 8821 C CA . THR F 2 65 ? -78.814 -68.954 -100.033 1.00 50.33 67 THR F CA 1
ATOM 8822 C C . THR F 2 65 ? -77.700 -67.941 -100.252 1.00 38.95 67 THR F C 1
ATOM 8823 O O . THR F 2 65 ? -77.740 -67.154 -101.197 1.00 39.50 67 THR F O 1
ATOM 8830 N N . LEU F 2 66 ? -76.706 -67.969 -99.371 1.00 36.28 68 LEU F N 1
ATOM 8831 C CA . LEU F 2 66 ? -75.560 -67.079 -99.479 1.00 40.97 68 LEU F CA 1
ATOM 8832 C C . LEU F 2 66 ? -74.866 -67.207 -100.833 1.00 41.19 68 LEU F C 1
ATOM 8833 O O . LEU F 2 66 ? -74.502 -66.204 -101.443 1.00 46.68 68 LEU F O 1
ATOM 8838 N N . MET F 2 67 ? -74.684 -68.438 -101.300 1.00 39.86 69 MET F N 1
ATOM 8839 C CA . MET F 2 67 ? -73.957 -68.673 -102.544 1.00 36.46 69 MET F CA 1
ATOM 8840 C C . MET F 2 67 ? -74.635 -68.007 -103.737 1.00 39.89 69 MET F C 1
ATOM 8841 O O . MET F 2 67 ? -73.963 -67.485 -104.622 1.00 35.91 69 MET F O 1
ATOM 8846 N N . GLN F 2 68 ? -75.964 -68.022 -103.758 1.00 43.04 70 GLN F N 1
ATOM 8847 C CA . GLN F 2 68 ? -76.711 -67.386 -104.839 1.00 46.16 70 GLN F CA 1
ATOM 8848 C C . GLN F 2 68 ? -76.610 -65.872 -104.707 1.00 42.90 70 GLN F C 1
ATOM 8849 O O . GLN F 2 68 ? -76.299 -65.168 -105.668 1.00 44.60 70 GLN F O 1
ATOM 8855 N N . ARG F 2 69 ? -76.886 -65.384 -103.504 1.00 41.15 71 ARG F N 1
ATOM 8856 C CA . ARG F 2 69 ? -76.715 -63.977 -103.167 1.00 31.38 71 ARG F CA 1
ATOM 8857 C C . ARG F 2 69 ? -75.413 -63.406 -103.727 1.00 28.50 71 ARG F C 1
ATOM 8858 O O . ARG F 2 69 ? -75.415 -62.375 -104.399 1.00 27.31 71 ARG F O 1
ATOM 8866 N N . LEU F 2 70 ? -74.305 -64.087 -103.452 1.00 26.58 72 LEU F N 1
ATOM 8867 C CA . LEU F 2 70 ? -72.984 -63.592 -103.830 1.00 33.95 72 LEU F CA 1
ATOM 8868 C C . LEU F 2 70 ? -72.743 -63.670 -105.336 1.00 35.13 72 LEU F C 1
ATOM 8869 O O . LEU F 2 70 ? -71.980 -62.879 -105.889 1.00 36.54 72 LEU F O 1
ATOM 8874 N N . ARG F 2 71 ? -73.381 -64.628 -105.997 1.00 37.73 73 ARG F N 1
ATOM 8875 C CA . ARG F 2 71 ? -73.267 -64.741 -107.446 1.00 34.08 73 ARG F CA 1
ATOM 8876 C C . ARG F 2 71 ? -73.919 -63.546 -108.136 1.00 34.93 73 ARG F C 1
ATOM 8877 O O . ARG F 2 71 ? -73.504 -63.151 -109.225 1.00 40.51 73 ARG F O 1
ATOM 8885 N N . ASN F 2 72 ? -74.937 -62.972 -107.500 1.00 32.63 74 ASN F N 1
ATOM 8886 C CA . ASN F 2 72 ? -75.598 -61.786 -108.035 1.00 43.50 74 ASN F CA 1
ATOM 8887 C C . ASN F 2 72 ? -75.151 -60.507 -107.333 1.00 45.10 74 ASN F C 1
ATOM 8888 O O . ASN F 2 72 ? -75.673 -59.428 -107.611 1.00 40.17 74 ASN F O 1
ATOM 8893 N N . GLY F 2 73 ? -74.181 -60.627 -106.433 1.00 39.75 75 GLY F N 1
ATOM 8894 C CA . GLY F 2 73 ? -73.733 -59.492 -105.648 1.00 34.98 75 GLY F CA 1
ATOM 8895 C C . GLY F 2 73 ? -73.455 -58.285 -106.520 1.00 34.10 75 GLY F C 1
ATOM 8896 O O . GLY F 2 73 ? -73.885 -57.172 -106.212 1.00 40.58 75 GLY F O 1
ATOM 8897 N N . LEU F 2 74 ? -72.731 -58.506 -107.612 1.00 30.68 76 LEU F N 1
ATOM 8898 C CA . LEU F 2 74 ? -72.379 -57.429 -108.528 1.00 32.77 76 LEU F CA 1
ATOM 8899 C C . LEU F 2 74 ? -73.618 -56.696 -109.035 1.00 32.98 76 LEU F C 1
ATOM 8900 O O . LEU F 2 74 ? -73.610 -55.473 -109.167 1.00 34.15 76 LEU F O 1
ATOM 8905 N N . GLN F 2 75 ? -74.677 -57.447 -109.324 1.00 34.20 77 GLN F N 1
ATOM 8906 C CA . GLN F 2 75 ? -75.935 -56.852 -109.758 1.00 29.67 77 GLN F CA 1
ATOM 8907 C C . GLN F 2 75 ? -76.646 -56.187 -108.582 1.00 29.31 77 GLN F C 1
ATOM 8908 O O . GLN F 2 75 ? -77.066 -55.035 -108.673 1.00 34.90 77 GLN F O 1
ATOM 8914 N N . ASN F 2 76 ? -76.785 -56.928 -107.485 1.00 30.31 78 ASN F N 1
ATOM 8915 C CA . ASN F 2 76 ? -77.434 -56.416 -106.278 1.00 36.51 78 ASN F CA 1
ATOM 8916 C C . ASN F 2 76 ? -77.007 -54.990 -105.961 1.00 37.03 78 ASN F C 1
ATOM 8917 O O . ASN F 2 76 ? -77.840 -54.147 -105.635 1.00 36.74 78 ASN F O 1
ATOM 8922 N N . CYS F 2 77 ? -75.707 -54.728 -106.036 1.00 33.09 79 CYS F N 1
ATOM 8923 C CA . CYS F 2 77 ? -75.189 -53.392 -105.779 1.00 34.64 79 CYS F CA 1
ATOM 8924 C C . CYS F 2 77 ? -75.966 -52.372 -106.594 1.00 34.49 79 CYS F C 1
ATOM 8925 O O . CYS F 2 77 ? -76.507 -51.411 -106.051 1.00 35.21 79 CYS F O 1
ATOM 8928 N N . ALA F 2 78 ? -76.027 -52.596 -107.902 1.00 35.98 80 ALA F N 1
ATOM 8929 C CA . ALA F 2 78 ? -76.747 -51.702 -108.799 1.00 32.73 80 ALA F CA 1
ATOM 8930 C C . ALA F 2 78 ? -78.232 -51.674 -108.450 1.00 27.48 80 ALA F C 1
ATOM 8931 O O . ALA F 2 78 ? -78.862 -50.618 -108.473 1.00 33.12 80 ALA F O 1
ATOM 8933 N N . THR F 2 79 ? -78.783 -52.836 -108.117 1.00 21.72 81 THR F N 1
ATOM 8934 C CA . THR F 2 79 ? -80.201 -52.947 -107.799 1.00 27.46 81 THR F CA 1
ATOM 8935 C C . THR F 2 79 ? -80.505 -52.222 -106.494 1.00 25.75 81 THR F C 1
ATOM 8936 O O . THR F 2 79 ? -81.538 -51.566 -106.359 1.00 31.83 81 THR F O 1
ATOM 8943 N N . HIS F 2 80 ? -79.602 -52.360 -105.530 1.00 28.98 82 HIS F N 1
ATOM 8944 C CA . HIS F 2 80 ? -79.769 -51.754 -104.214 1.00 38.41 82 HIS F CA 1
ATOM 8945 C C . HIS F 2 80 ? -79.534 -50.244 -104.230 1.00 32.31 82 HIS F C 1
ATOM 8946 O O . HIS F 2 80 ? -80.259 -49.487 -103.581 1.00 22.82 82 HIS F O 1
ATOM 8953 N N . THR F 2 81 ? -78.510 -49.811 -104.961 1.00 29.43 83 THR F N 1
ATOM 8954 C CA . THR F 2 81 ? -78.122 -48.403 -104.960 1.00 30.58 83 THR F CA 1
ATOM 8955 C C . THR F 2 81 ? -78.958 -47.558 -105.923 1.00 30.05 83 THR F C 1
ATOM 8956 O O . THR F 2 81 ? -79.096 -46.352 -105.726 1.00 24.92 83 THR F O 1
ATOM 8963 N N . GLN F 2 82 ? -79.521 -48.193 -106.948 1.00 34.68 84 GLN F N 1
ATOM 8964 C CA . GLN F 2 82 ? -80.204 -47.481 -108.035 1.00 37.33 84 GLN F CA 1
ATOM 8965 C C . GLN F 2 82 ? -81.009 -46.260 -107.575 1.00 33.00 84 GLN F C 1
ATOM 8966 O O . GLN F 2 82 ? -80.854 -45.171 -108.130 1.00 26.25 84 GLN F O 1
ATOM 8972 N N . PRO F 2 83 ? -81.877 -46.437 -106.566 1.00 31.59 85 PRO F N 1
ATOM 8973 C CA . PRO F 2 83 ? -82.782 -45.341 -106.198 1.00 32.64 85 PRO F CA 1
ATOM 8974 C C . PRO F 2 83 ? -82.073 -44.079 -105.706 1.00 35.50 85 PRO F C 1
ATOM 8975 O O . PRO F 2 83 ? -82.470 -42.985 -106.112 1.00 39.20 85 PRO F O 1
ATOM 8979 N N . PHE F 2 84 ? -81.047 -44.206 -104.869 1.00 34.94 86 PHE F N 1
ATOM 8980 C CA . PHE F 2 84 ? -80.405 -43.013 -104.322 1.00 41.13 86 PHE F CA 1
ATOM 8981 C C . PHE F 2 84 ? -79.140 -42.658 -105.096 1.00 33.81 86 PHE F C 1
ATOM 8982 O O . PHE F 2 84 ? -78.763 -41.488 -105.178 1.00 40.71 86 PHE F O 1
ATOM 8990 N N . TRP F 2 85 ? -78.481 -43.666 -105.653 1.00 30.32 87 TRP F N 1
ATOM 8991 C CA . TRP F 2 85 ? -77.271 -43.436 -106.428 1.00 27.22 87 TRP F CA 1
ATOM 8992 C C . TRP F 2 85 ? -77.636 -42.447 -107.527 1.00 28.88 87 TRP F C 1
ATOM 8993 O O . TRP F 2 85 ? -78.489 -42.737 -108.365 1.00 48.52 87 TRP F O 1
ATOM 9004 N N . GLY F 2 86 ? -77.003 -41.284 -107.525 1.00 29.87 88 GLY F N 1
ATOM 9005 C CA . GLY F 2 86 ? -77.284 -40.268 -108.523 1.00 37.53 88 GLY F CA 1
ATOM 9006 C C . GLY F 2 86 ? -77.567 -38.961 -107.822 1.00 33.03 88 GLY F C 1
ATOM 9007 O O . GLY F 2 86 ? -77.136 -37.897 -108.261 1.00 35.27 88 GLY F O 1
ATOM 9008 N N . SER F 2 87 ? -78.314 -39.046 -106.728 1.00 34.65 89 SER F N 1
ATOM 9009 C CA . SER F 2 87 ? -78.489 -37.909 -105.846 1.00 36.27 89 SER F CA 1
ATOM 9010 C C . SER F 2 87 ? -77.122 -37.654 -105.235 1.00 44.16 89 SER F C 1
ATOM 9011 O O . SER F 2 87 ? -76.730 -36.512 -104.993 1.00 51.94 89 SER F O 1
ATOM 9014 N N . LEU F 2 88 ? -76.406 -38.749 -104.990 1.00 32.97 90 LEU F N 1
ATOM 9015 C CA . LEU F 2 88 ? -75.085 -38.707 -104.381 1.00 35.52 90 LEU F CA 1
ATOM 9016 C C . LEU F 2 88 ? -73.998 -38.264 -105.363 1.00 36.78 90 LEU F C 1
ATOM 9017 O O . LEU F 2 88 ? -73.156 -37.432 -105.027 1.00 43.26 90 LEU F O 1
ATOM 9022 N N . THR F 2 89 ? -74.017 -38.816 -106.574 1.00 32.12 91 THR F N 1
ATOM 9023 C CA . THR F 2 89 ? -73.028 -38.452 -107.585 1.00 31.25 91 THR F CA 1
ATOM 9024 C C . THR F 2 89 ? -73.241 -37.031 -108.112 1.00 42.45 91 THR F C 1
ATOM 9025 O O . THR F 2 89 ? -72.330 -36.433 -108.684 1.00 50.85 91 THR F O 1
ATOM 9032 N N . ASN F 2 90 ? -74.445 -36.496 -107.921 1.00 44.15 92 ASN F N 1
ATOM 9033 C CA . ASN F 2 90 ? -74.743 -35.113 -108.287 1.00 36.41 92 ASN F CA 1
ATOM 9034 C C . ASN F 2 90 ? -74.600 -34.160 -107.105 1.00 40.48 92 ASN F C 1
ATOM 9035 O O . ASN F 2 90 ? -74.695 -32.943 -107.269 1.00 42.38 92 ASN F O 1
ATOM 9040 N N . ARG F 2 91 ? -74.377 -34.710 -105.915 1.00 35.52 93 ARG F N 1
ATOM 9041 C CA . ARG F 2 91 ? -74.352 -33.903 -104.700 1.00 39.09 93 ARG F CA 1
ATOM 9042 C C . ARG F 2 91 ? -73.093 -33.053 -104.604 1.00 36.31 93 ARG F C 1
ATOM 9043 O O . ARG F 2 91 ? -71.977 -33.572 -104.615 1.00 33.84 93 ARG F O 1
ATOM 9051 N N . THR F 2 92 ? -73.286 -31.741 -104.503 1.00 29.21 94 THR F N 1
ATOM 9052 C CA . THR F 2 92 ? -72.179 -30.819 -104.295 1.00 35.69 94 THR F CA 1
ATOM 9053 C C . THR F 2 92 ? -72.638 -29.613 -103.489 1.00 30.51 94 THR F C 1
ATOM 9054 O O . THR F 2 92 ? -73.670 -29.015 -103.787 1.00 29.81 94 THR F O 1
ATOM 9061 N N . ARG F 2 93 ? -71.868 -29.261 -102.466 1.00 24.61 95 ARG F N 1
ATOM 9062 C CA . ARG F 2 93 ? -72.132 -28.056 -101.696 1.00 26.01 95 ARG F CA 1
ATOM 9063 C C . ARG F 2 93 ? -71.008 -27.062 -101.953 1.00 36.72 95 ARG F C 1
ATOM 9064 O O . ARG F 2 93 ? -69.839 -27.447 -102.017 1.00 29.42 95 ARG F O 1
ATOM 9072 N N . PRO F 2 94 ? -71.360 -25.776 -102.106 1.00 35.88 96 PRO F N 1
ATOM 9073 C CA . PRO F 2 94 ? -70.391 -24.731 -102.447 1.00 25.82 96 PRO F CA 1
ATOM 9074 C C . PRO F 2 94 ? -69.504 -24.358 -101.265 1.00 22.15 96 PRO F C 1
ATOM 9075 O O . PRO F 2 94 ? -69.998 -24.225 -100.144 1.00 17.47 96 PRO F O 1
ATOM 9079 N N . PRO F 2 95 ? -68.201 -24.180 -101.515 1.00 14.09 97 PRO F N 1
ATOM 9080 C CA . PRO F 2 95 ? -67.256 -23.817 -100.457 1.00 18.16 97 PRO F CA 1
ATOM 9081 C C . PRO F 2 95 ? -67.296 -22.336 -100.112 1.00 21.74 97 PRO F C 1
ATOM 9082 O O . PRO F 2 95 ? -67.421 -21.491 -100.997 1.00 24.25 97 PRO F O 1
ATOM 9086 N N . SER F 2 96 ? -67.187 -22.031 -98.825 1.00 24.75 98 SER F N 1
ATOM 9087 C CA . SER F 2 96 ? -66.980 -20.664 -98.387 1.00 16.66 98 SER F CA 1
ATOM 9088 C C . SER F 2 96 ? -65.478 -20.466 -98.356 1.00 17.96 98 SER F C 1
ATOM 9089 O O . SER F 2 96 ? -64.733 -21.405 -98.082 1.00 23.48 98 SER F O 1
ATOM 9092 N N . VAL F 2 97 ? -65.027 -19.255 -98.650 1.00 22.81 99 VAL F N 1
ATOM 9093 C CA . VAL F 2 97 ? -63.601 -18.992 -98.745 1.00 14.76 99 VAL F CA 1
ATOM 9094 C C . VAL F 2 97 ? -63.292 -17.654 -98.098 1.00 17.90 99 VAL F C 1
ATOM 9095 O O . VAL F 2 97 ? -63.797 -16.615 -98.523 1.00 31.13 99 VAL F O 1
ATOM 9105 N N . GLN F 2 98 ? -62.469 -17.689 -97.058 1.00 18.60 100 GLN F N 1
ATOM 9106 C CA . GLN F 2 98 ? -62.111 -16.486 -96.324 1.00 27.47 100 GLN F CA 1
ATOM 9107 C C . GLN F 2 98 ? -60.607 -16.471 -96.086 1.00 20.83 100 GLN F C 1
ATOM 9108 O O . GLN F 2 98 ? -60.008 -17.498 -95.772 1.00 28.52 100 GLN F O 1
ATOM 9114 N N . VAL F 2 99 ? -60.000 -15.300 -96.242 1.00 16.22 101 VAL F N 1
ATOM 9115 C CA . VAL F 2 99 ? -58.552 -15.174 -96.153 1.00 18.01 101 VAL F CA 1
ATOM 9116 C C . VAL F 2 99 ? -58.158 -14.211 -95.045 1.00 15.51 101 VAL F C 1
ATOM 9117 O O . VAL F 2 99 ? -58.733 -13.130 -94.915 1.00 19.70 101 VAL F O 1
ATOM 9127 N N . ALA F 2 100 ? -57.172 -14.607 -94.247 1.00 15.66 102 ALA F N 1
ATOM 9128 C CA . ALA F 2 100 ? -56.710 -13.774 -93.148 1.00 14.67 102 ALA F CA 1
ATOM 9129 C C . ALA F 2 100 ? -55.288 -14.121 -92.734 1.00 15.32 102 ALA F C 1
ATOM 9130 O O . ALA F 2 100 ? -54.735 -15.143 -93.139 1.00 15.65 102 ALA F O 1
ATOM 9132 N N . LYS F 2 101 ? -54.704 -13.249 -91.922 1.00 16.54 103 LYS F N 1
ATOM 9133 C CA . LYS F 2 101 ? -53.369 -13.461 -91.391 1.00 16.12 103 LYS F CA 1
ATOM 9134 C C . LYS F 2 101 ? -53.421 -14.549 -90.328 1.00 14.26 103 LYS F C 1
ATOM 9135 O O . LYS F 2 101 ? -54.478 -14.817 -89.757 1.00 15.99 103 LYS F O 1
ATOM 9141 N N . THR F 2 102 ? -52.279 -15.170 -90.062 1.00 18.51 104 THR F N 1
ATOM 9142 C CA . THR F 2 102 ? -52.178 -16.171 -89.008 1.00 22.66 104 THR F CA 1
ATOM 9143 C C . THR F 2 102 ? -50.757 -16.145 -88.462 1.00 21.61 104 THR F C 1
ATOM 9144 O O . THR F 2 102 ? -49.857 -15.587 -89.089 1.00 19.90 104 THR F O 1
ATOM 9151 N N . THR F 2 103 ? -50.549 -16.744 -87.296 1.00 17.17 105 THR F N 1
ATOM 9152 C CA . THR F 2 103 ? -49.228 -16.750 -86.694 1.00 16.37 105 THR F CA 1
ATOM 9153 C C . THR F 2 103 ? -48.309 -17.475 -87.660 1.00 17.43 105 THR F C 1
ATOM 9154 O O . THR F 2 103 ? -48.583 -18.614 -88.035 1.00 21.90 105 THR F O 1
ATOM 9161 N N . PRO F 2 104 ? -47.212 -16.823 -88.071 1.00 18.04 106 PRO F N 1
ATOM 9162 C CA . PRO F 2 104 ? -46.336 -17.467 -89.052 1.00 22.28 106 PRO F CA 1
ATOM 9163 C C . PRO F 2 104 ? -45.623 -18.672 -88.455 1.00 24.99 106 PRO F C 1
ATOM 9164 O O . PRO F 2 104 ? -45.622 -18.847 -87.237 1.00 21.74 106 PRO F O 1
ATOM 9168 N N . PHE F 2 105 ? -45.020 -19.490 -89.309 1.00 25.26 107 PHE F N 1
ATOM 9169 C CA . PHE F 2 105 ? -44.343 -20.695 -88.857 1.00 29.41 107 PHE F CA 1
ATOM 9170 C C . PHE F 2 105 ? -43.422 -21.222 -89.946 1.00 33.35 107 PHE F C 1
ATOM 9171 O O . PHE F 2 105 ? -43.769 -21.207 -91.126 1.00 32.24 107 PHE F O 1
ATOM 9179 N N . ASN F 2 106 ? -42.247 -21.692 -89.540 1.00 37.33 108 ASN F N 1
ATOM 9180 C CA . ASN F 2 106 ? -41.249 -22.178 -90.483 1.00 37.28 108 ASN F CA 1
ATOM 9181 C C . ASN F 2 106 ? -41.050 -21.195 -91.624 1.00 30.42 108 ASN F C 1
ATOM 9182 O O . ASN F 2 106 ? -41.028 -21.579 -92.793 1.00 27.02 108 ASN F O 1
ATOM 9187 N N . THR F 2 107 ? -40.895 -19.924 -91.275 1.00 24.79 109 THR F N 1
ATOM 9188 C CA . THR F 2 107 ? -40.710 -18.886 -92.274 1.00 31.13 109 THR F CA 1
ATOM 9189 C C . THR F 2 107 ? -39.951 -17.711 -91.684 1.00 34.46 109 THR F C 1
ATOM 9190 O O . THR F 2 107 ? -40.079 -17.406 -90.499 1.00 37.25 109 THR F O 1
ATOM 9197 N N . ARG F 2 108 ? -39.150 -17.062 -92.522 1.00 35.72 110 ARG F N 1
ATOM 9198 C CA . ARG F 2 108 ? -38.457 -15.844 -92.132 1.00 37.77 110 ARG F CA 1
ATOM 9199 C C . ARG F 2 108 ? -39.286 -14.623 -92.510 1.00 33.23 110 ARG F C 1
ATOM 9200 O O . ARG F 2 108 ? -38.899 -13.488 -92.234 1.00 42.80 110 ARG F O 1
ATOM 9208 N N . GLU F 2 109 ? -40.426 -14.864 -93.151 1.00 30.40 111 GLU F N 1
ATOM 9209 C CA . GLU F 2 109 ? -41.328 -13.792 -93.542 1.00 28.41 111 GLU F CA 1
ATOM 9210 C C . GLU F 2 109 ? -42.079 -13.302 -92.309 1.00 26.91 111 GLU F C 1
ATOM 9211 O O . GLU F 2 109 ? -42.378 -14.089 -91.409 1.00 18.90 111 GLU F O 1
ATOM 9217 N N . PRO F 2 110 ? -42.384 -11.996 -92.259 1.00 23.77 112 PRO F N 1
ATOM 9218 C CA . PRO F 2 110 ? -43.065 -11.386 -91.113 1.00 17.75 112 PRO F CA 1
ATOM 9219 C C . PRO F 2 110 ? -44.568 -11.643 -91.115 1.00 21.87 112 PRO F C 1
ATOM 9220 O O . PRO F 2 110 ? -45.225 -11.447 -90.092 1.00 21.83 112 PRO F O 1
ATOM 9224 N N . VAL F 2 111 ? -45.101 -12.068 -92.255 1.00 26.77 113 VAL F N 1
ATOM 9225 C CA . VAL F 2 111 ? -46.537 -12.267 -92.396 1.00 26.63 113 VAL F CA 1
ATOM 9226 C C . VAL F 2 111 ? -46.854 -13.619 -93.017 1.00 23.69 113 VAL F C 1
ATOM 9227 O O . VAL F 2 111 ? -46.193 -14.057 -93.958 1.00 21.04 113 VAL F O 1
ATOM 9237 N N . MET F 2 112 ? -47.882 -14.268 -92.481 1.00 19.05 114 MET F N 1
ATOM 9238 C CA . MET F 2 112 ? -48.352 -15.541 -93.002 1.00 17.03 114 MET F CA 1
ATOM 9239 C C . MET F 2 112 ? -49.858 -15.452 -93.174 1.00 17.13 114 MET F C 1
ATOM 9240 O O . MET F 2 112 ? -50.574 -15.111 -92.234 1.00 18.34 114 MET F O 1
ATOM 9245 N N . LEU F 2 113 ? -50.334 -15.741 -94.380 1.00 18.57 115 LEU F N 1
ATOM 9246 C CA . LEU F 2 113 ? -51.766 -15.744 -94.645 1.00 20.57 115 LEU F CA 1
ATOM 9247 C C . LEU F 2 113 ? -52.284 -17.174 -94.641 1.00 22.69 115 LEU F C 1
ATOM 9248 O O . LEU F 2 113 ? -51.548 -18.112 -94.948 1.00 20.23 115 LEU F O 1
ATOM 9253 N N . ALA F 2 114 ? -53.557 -17.334 -94.307 1.00 22.86 116 ALA F N 1
ATOM 9254 C CA . ALA F 2 114 ? -54.208 -18.632 -94.380 1.00 23.11 116 ALA F CA 1
ATOM 9255 C C . ALA F 2 114 ? -55.504 -18.480 -95.163 1.00 28.47 116 ALA F C 1
ATOM 9256 O O . ALA F 2 114 ? -56.298 -17.579 -94.892 1.00 24.75 116 ALA F O 1
ATOM 9258 N N . CYS F 2 115 ? -55.713 -19.354 -96.140 1.00 26.33 117 CYS F N 1
ATOM 9259 C CA . CYS F 2 115 ? -56.961 -19.368 -96.887 1.00 24.45 117 CYS F CA 1
ATOM 9260 C C . CYS F 2 115 ? -57.866 -20.471 -96.370 1.00 18.28 117 CYS F C 1
ATOM 9261 O O . CYS F 2 115 ? -57.622 -21.650 -96.609 1.00 24.20 117 CYS F O 1
ATOM 9264 N N . TYR F 2 116 ? -58.920 -20.077 -95.666 1.00 16.52 118 TYR F N 1
ATOM 9265 C CA . TYR F 2 116 ? -59.838 -21.029 -95.064 1.00 17.62 118 TYR F CA 1
ATOM 9266 C C . TYR F 2 116 ? -60.914 -21.428 -96.067 1.00 18.53 118 TYR F C 1
ATOM 9267 O O . TYR F 2 116 ? -61.428 -20.589 -96.806 1.00 18.75 118 TYR F O 1
ATOM 9276 N N . VAL F 2 117 ? -61.253 -22.713 -96.082 1.00 21.61 119 VAL F N 1
ATOM 9277 C CA . VAL F 2 117 ? -62.240 -23.243 -97.014 1.00 14.64 119 VAL F CA 1
ATOM 9278 C C . VAL F 2 117 ? -63.077 -24.283 -96.286 1.00 14.44 119 VAL F C 1
ATOM 9279 O O . VAL F 2 117 ? -62.544 -25.297 -95.842 1.00 21.13 119 VAL F O 1
ATOM 9289 N N . TRP F 2 118 ? -64.378 -24.040 -96.148 1.00 11.63 120 TRP F N 1
ATOM 9290 C CA . TRP F 2 118 ? -65.216 -24.955 -95.378 1.00 15.02 120 TRP F CA 1
ATOM 9291 C C . TRP F 2 118 ? -66.610 -25.149 -95.957 1.00 15.19 120 TRP F C 1
ATOM 9292 O O . TRP F 2 118 ? -66.998 -24.487 -96.917 1.00 15.21 120 TRP F O 1
ATOM 9303 N N . GLY F 2 119 ? -67.350 -26.074 -95.351 1.00 18.29 121 GLY F N 1
ATOM 9304 C CA . GLY F 2 119 ? -68.739 -26.320 -95.693 1.00 23.85 121 GLY F CA 1
ATOM 9305 C C . GLY F 2 119 ? -68.968 -26.850 -97.096 1.00 21.18 121 GLY F C 1
ATOM 9306 O O . GLY F 2 119 ? -70.058 -26.692 -97.645 1.00 22.66 121 GLY F O 1
ATOM 9307 N N . PHE F 2 120 ? -67.957 -27.486 -97.679 1.00 14.35 122 PHE F N 1
ATOM 9308 C CA . PHE F 2 120 ? -68.055 -27.924 -99.066 1.00 19.25 122 PHE F CA 1
ATOM 9309 C C . PHE F 2 120 ? -68.066 -29.440 -99.219 1.00 27.51 122 PHE F C 1
ATOM 9310 O O . PHE F 2 120 ? -67.550 -30.171 -98.374 1.00 24.40 122 PHE F O 1
ATOM 9318 N N . TYR F 2 121 ? -68.671 -29.894 -100.313 1.00 30.55 123 TYR F N 1
ATOM 9319 C CA . TYR F 2 121 ? -68.712 -31.306 -100.662 1.00 26.51 123 TYR F CA 1
ATOM 9320 C C . TYR F 2 121 ? -68.845 -31.401 -102.178 1.00 30.79 123 TYR F C 1
ATOM 9321 O O . TYR F 2 121 ? -69.513 -30.566 -102.788 1.00 34.65 123 TYR F O 1
ATOM 9330 N N . PRO F 2 122 ? -68.199 -32.402 -102.801 1.00 24.35 124 PRO F N 1
ATOM 9331 C CA . PRO F 2 122 ? -67.311 -33.413 -102.213 1.00 28.90 124 PRO F CA 1
ATOM 9332 C C . PRO F 2 122 ? -65.997 -32.830 -101.691 1.00 24.96 124 PRO F C 1
ATOM 9333 O O . PRO F 2 122 ? -65.839 -31.612 -101.647 1.00 27.00 124 PRO F O 1
ATOM 9337 N N . ALA F 2 123 ? -65.068 -33.697 -101.299 1.00 20.71 125 ALA F N 1
ATOM 9338 C CA . ALA F 2 123 ? -63.857 -33.261 -100.609 1.00 21.93 125 ALA F CA 1
ATOM 9339 C C . ALA F 2 123 ? -62.729 -32.817 -101.542 1.00 23.69 125 ALA F C 1
ATOM 9340 O O . ALA F 2 123 ? -61.825 -32.099 -101.119 1.00 30.76 125 ALA F O 1
ATOM 9342 N N . GLU F 2 124 ? -62.763 -33.252 -102.796 1.00 17.46 126 GLU F N 1
ATOM 9343 C CA . GLU F 2 124 ? -61.719 -32.869 -103.743 1.00 21.99 126 GLU F CA 1
ATOM 9344 C C . GLU F 2 124 ? -61.733 -31.365 -104.012 1.00 27.77 126 GLU F C 1
ATOM 9345 O O . GLU F 2 124 ? -62.688 -30.835 -104.580 1.00 36.58 126 GLU F O 1
ATOM 9351 N N . VAL F 2 125 ? -60.667 -30.685 -103.603 1.00 27.08 127 VAL F N 1
ATOM 9352 C CA . VAL F 2 125 ? -60.548 -29.245 -103.805 1.00 23.63 127 VAL F CA 1
ATOM 9353 C C . VAL F 2 125 ? -59.079 -28.884 -104.022 1.00 19.35 127 VAL F C 1
ATOM 9354 O O . VAL F 2 125 ? -58.185 -29.599 -103.572 1.00 23.11 127 VAL F O 1
ATOM 9364 N N . THR F 2 126 ? -58.838 -27.780 -104.722 1.00 19.09 128 THR F N 1
ATOM 9365 C CA . THR F 2 126 ? -57.481 -27.315 -104.995 1.00 15.92 128 THR F CA 1
ATOM 9366 C C . THR F 2 126 ? -57.359 -25.813 -104.747 1.00 19.62 128 THR F C 1
ATOM 9367 O O . THR F 2 126 ? -58.231 -25.040 -105.144 1.00 33.80 128 THR F O 1
ATOM 9374 N N . ILE F 2 127 ? -56.271 -25.402 -104.101 1.00 15.25 129 ILE F N 1
ATOM 9375 C CA . ILE F 2 127 ? -56.086 -24.004 -103.725 1.00 14.59 129 ILE F CA 1
ATOM 9376 C C . ILE F 2 127 ? -54.742 -23.456 -104.190 1.00 16.28 129 ILE F C 1
ATOM 9377 O O . ILE F 2 127 ? -53.695 -24.041 -103.919 1.00 16.37 129 ILE F O 1
ATOM 9387 N N . THR F 2 128 ? -54.782 -22.320 -104.880 1.00 18.24 130 THR F N 1
ATOM 9388 C CA . THR F 2 128 ? -53.566 -21.659 -105.341 1.00 25.05 130 THR F CA 1
ATOM 9389 C C . THR F 2 128 ? -53.561 -20.196 -104.915 1.00 26.05 130 THR F C 1
ATOM 9390 O O . THR F 2 128 ? -54.544 -19.694 -104.370 1.00 20.47 130 THR F O 1
ATOM 9397 N N . TRP F 2 129 ? -52.442 -19.520 -105.150 1.00 29.20 131 TRP F N 1
ATOM 9398 C CA . TRP F 2 129 ? -52.295 -18.129 -104.747 1.00 26.39 131 TRP F CA 1
ATOM 9399 C C . TRP F 2 129 ? -51.879 -17.238 -105.912 1.00 30.79 131 TRP F C 1
ATOM 9400 O O . TRP F 2 129 ? -51.156 -17.672 -106.809 1.00 36.33 131 TRP F O 1
ATOM 9411 N N . ARG F 2 130 ? -52.339 -15.991 -105.889 1.00 29.17 132 ARG F N 1
ATOM 9412 C CA . ARG F 2 130 ? -51.917 -14.994 -106.865 1.00 34.38 132 ARG F CA 1
ATOM 9413 C C . ARG F 2 130 ? -51.409 -13.773 -106.113 1.00 28.96 132 ARG F C 1
ATOM 9414 O O . ARG F 2 130 ? -52.046 -13.314 -105.165 1.00 26.40 132 ARG F O 1
ATOM 9422 N N . LYS F 2 131 ? -50.268 -13.242 -106.537 1.00 27.85 133 LYS F N 1
ATOM 9423 C CA . LYS F 2 131 ? -49.788 -11.979 -105.999 1.00 31.92 133 LYS F CA 1
ATOM 9424 C C . LYS F 2 131 ? -49.853 -10.949 -107.114 1.00 33.64 133 LYS F C 1
ATOM 9425 O O . LYS F 2 131 ? -49.070 -10.990 -108.063 1.00 31.82 133 LYS F O 1
ATOM 9431 N N . ASN F 2 132 ? -50.798 -10.025 -106.987 1.00 34.96 134 ASN F N 1
ATOM 9432 C CA . ASN F 2 132 ? -51.090 -9.075 -108.047 1.00 30.64 134 ASN F CA 1
ATOM 9433 C C . ASN F 2 132 ? -51.368 -9.793 -109.363 1.00 36.43 134 ASN F C 1
ATOM 9434 O O . ASN F 2 132 ? -50.893 -9.383 -110.421 1.00 39.15 134 ASN F O 1
ATOM 9439 N N . GLY F 2 133 ? -52.147 -10.869 -109.285 1.00 40.29 135 GLY F N 1
ATOM 9440 C CA . GLY F 2 133 ? -52.620 -11.563 -110.470 1.00 49.68 135 GLY F CA 1
ATOM 9441 C C . GLY F 2 133 ? -51.604 -12.478 -111.130 1.00 48.05 135 GLY F C 1
ATOM 9442 O O . GLY F 2 133 ? -51.706 -12.750 -112.326 1.00 51.32 135 GLY F O 1
ATOM 9443 N N . LYS F 2 134 ? -50.625 -12.954 -110.366 1.00 40.12 136 LYS F N 1
ATOM 9444 C CA . LYS F 2 134 ? -49.590 -13.822 -110.922 1.00 49.06 136 LYS F CA 1
ATOM 9445 C C . LYS F 2 134 ? -49.309 -15.015 -110.007 1.00 55.26 136 LYS F C 1
ATOM 9446 O O . LYS F 2 134 ? -49.250 -14.870 -108.788 1.00 64.02 136 LYS F O 1
ATOM 9452 N N . LEU F 2 135 ? -49.127 -16.190 -110.604 1.00 47.63 137 LEU F N 1
ATOM 9453 C CA . LEU F 2 135 ? -48.986 -17.428 -109.838 1.00 60.99 137 LEU F CA 1
ATOM 9454 C C . LEU F 2 135 ? -47.776 -17.390 -108.906 1.00 55.32 137 LEU F C 1
ATOM 9455 O O . LEU F 2 135 ? -46.773 -16.739 -109.198 1.00 44.83 137 LEU F O 1
ATOM 9460 N N . VAL F 2 136 ? -47.888 -18.090 -107.780 1.00 54.14 138 VAL F N 1
ATOM 9461 C CA . VAL F 2 136 ? -46.794 -18.214 -106.823 1.00 46.70 138 VAL F CA 1
ATOM 9462 C C . VAL F 2 136 ? -46.851 -19.574 -106.137 1.00 67.56 138 VAL F C 1
ATOM 9463 O O . VAL F 2 136 ? -47.889 -20.237 -106.154 1.00 69.13 138 VAL F O 1
ATOM 9473 N N . MET F 2 137 ? -45.737 -19.992 -105.541 1.00 78.29 139 MET F N 1
ATOM 9474 C CA . MET F 2 137 ? -45.685 -21.272 -104.839 1.00 83.45 139 MET F CA 1
ATOM 9475 C C . MET F 2 137 ? -46.016 -21.085 -103.357 1.00 85.31 139 MET F C 1
ATOM 9476 O O . MET F 2 137 ? -45.367 -20.296 -102.671 1.00 79.15 139 MET F O 1
ATOM 9481 N N . PRO F 2 138 ? -47.027 -21.817 -102.856 1.00 94.88 140 PRO F N 1
ATOM 9482 C CA . PRO F 2 138 ? -47.458 -21.698 -101.456 1.00 82.40 140 PRO F CA 1
ATOM 9483 C C . PRO F 2 138 ? -46.397 -22.140 -100.452 1.00 90.03 140 PRO F C 1
ATOM 9484 O O . P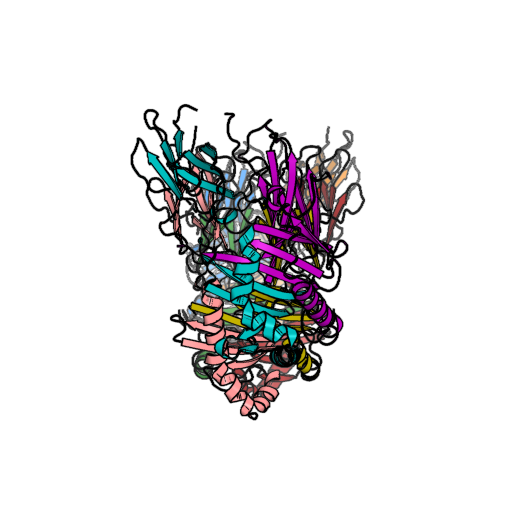RO F 2 138 ? -45.435 -22.814 -100.821 1.00 93.29 140 PRO F O 1
ATOM 9488 N N . HIS F 2 139 ? -46.571 -21.743 -99.195 1.00 84.30 141 HIS F N 1
ATOM 9489 C CA . HIS F 2 139 ? -45.704 -22.201 -98.116 1.00 73.45 141 HIS F CA 1
ATOM 9490 C C . HIS F 2 139 ? -45.944 -23.677 -97.813 1.00 73.84 141 HIS F C 1
ATOM 9491 O O . HIS F 2 139 ? -47.088 -24.122 -97.703 1.00 70.67 141 HIS F O 1
ATOM 9498 N N . LYS F 2 144 ? -51.793 -31.927 -98.354 1.00 61.10 146 LYS F N 1
ATOM 9499 C CA . LYS F 2 144 ? -52.983 -31.744 -97.532 1.00 58.84 146 LYS F CA 1
ATOM 9500 C C . LYS F 2 144 ? -54.185 -32.437 -98.164 1.00 52.32 146 LYS F C 1
ATOM 9501 O O . LYS F 2 144 ? -54.373 -32.386 -99.379 1.00 64.19 146 LYS F O 1
ATOM 9507 N N . THR F 2 145 ? -54.998 -33.078 -97.333 1.00 38.00 147 THR F N 1
ATOM 9508 C CA . THR F 2 145 ? -56.272 -33.621 -97.780 1.00 32.33 147 THR F CA 1
ATOM 9509 C C . THR F 2 145 ? -57.359 -33.035 -96.893 1.00 27.11 147 THR F C 1
ATOM 9510 O O . THR F 2 145 ? -57.108 -32.710 -95.733 1.00 30.01 147 THR F O 1
ATOM 9517 N N . ALA F 2 146 ? -58.565 -32.897 -97.432 1.00 28.78 148 ALA F N 1
ATOM 9518 C CA . ALA F 2 146 ? -59.642 -32.235 -96.704 1.00 29.04 148 ALA F CA 1
ATOM 9519 C C . ALA F 2 146 ? -60.024 -32.999 -95.438 1.00 14.48 148 ALA F C 1
ATOM 9520 O O . ALA F 2 146 ? -59.979 -34.227 -95.398 1.00 14.20 148 ALA F O 1
ATOM 9522 N N . GLN F 2 147 ? -60.395 -32.251 -94.404 1.00 12.28 149 GLN F N 1
ATOM 9523 C CA . GLN F 2 147 ? -60.836 -32.824 -93.139 1.00 14.84 149 GLN F CA 1
ATOM 9524 C C . GLN F 2 147 ? -62.350 -32.992 -93.136 1.00 14.38 149 GLN F C 1
ATOM 9525 O O . GLN F 2 147 ? -63.083 -32.008 -93.219 1.00 17.12 149 GLN F O 1
ATOM 9531 N N . PRO F 2 148 ? -62.830 -34.238 -93.045 1.00 12.76 150 PRO F N 1
ATOM 9532 C CA . PRO F 2 148 ? -64.279 -34.423 -92.940 1.00 14.37 150 PRO F CA 1
ATOM 9533 C C . PRO F 2 148 ? -64.807 -33.878 -91.618 1.00 15.48 150 PRO F C 1
ATOM 9534 O O . PRO F 2 148 ? -64.115 -33.958 -90.606 1.00 20.49 150 PRO F O 1
ATOM 9538 N N . ASN F 2 149 ? -66.010 -33.318 -91.630 1.00 17.78 151 ASN F N 1
ATOM 9539 C CA . ASN F 2 149 ? -66.624 -32.819 -90.408 1.00 14.56 151 ASN F CA 1
ATOM 9540 C C . ASN F 2 149 ? -67.660 -33.809 -89.893 1.00 14.61 151 ASN F C 1
ATOM 9541 O O . ASN F 2 149 ? -68.289 -33.584 -88.860 1.00 12.59 151 ASN F O 1
ATOM 9546 N N . GLY F 2 150 ? -67.833 -34.905 -90.629 1.00 15.96 152 GLY F N 1
ATOM 9547 C CA . GLY F 2 150 ? -68.742 -35.968 -90.235 1.00 18.66 152 GLY F CA 1
ATOM 9548 C C . GLY F 2 150 ? -70.173 -35.759 -90.697 1.00 25.82 152 GLY F C 1
ATOM 9549 O O . GLY F 2 150 ? -70.989 -36.678 -90.624 1.00 26.58 152 GLY F O 1
ATOM 9550 N N . ASP F 2 151 ? -70.479 -34.556 -91.178 1.00 24.00 153 ASP F N 1
ATOM 9551 C CA . ASP F 2 151 ? -71.838 -34.213 -91.582 1.00 17.32 153 ASP F CA 1
ATOM 9552 C C . ASP F 2 151 ? -71.925 -33.967 -93.086 1.00 18.45 153 ASP F C 1
ATOM 9553 O O . ASP F 2 151 ? -72.744 -33.170 -93.547 1.00 17.05 153 ASP F O 1
ATOM 9558 N N . TRP F 2 152 ? -71.080 -34.659 -93.844 1.00 17.51 154 TRP F N 1
ATOM 9559 C CA . TRP F 2 152 ? -71.066 -34.540 -95.300 1.00 18.04 154 TRP F CA 1
ATOM 9560 C C . TRP F 2 152 ? -70.615 -33.157 -95.759 1.00 19.68 154 TRP F C 1
ATOM 9561 O O . TRP F 2 152 ? -71.079 -32.645 -96.778 1.00 17.39 154 TRP F O 1
ATOM 9572 N N . THR F 2 153 ? -69.708 -32.561 -94.994 1.00 26.16 155 THR F N 1
ATOM 9573 C CA . THR F 2 153 ? -69.064 -31.314 -95.385 1.00 19.11 155 THR F CA 1
ATOM 9574 C C . THR F 2 153 ? -67.602 -31.405 -94.986 1.00 16.97 155 THR F C 1
ATOM 9575 O O . THR F 2 153 ? -67.252 -32.143 -94.068 1.00 21.08 155 THR F O 1
ATOM 9582 N N . TYR F 2 154 ? -66.749 -30.654 -95.672 1.00 18.76 156 TYR F N 1
ATOM 9583 C CA . TYR F 2 154 ? -65.314 -30.724 -95.432 1.00 15.03 156 TYR F CA 1
ATOM 9584 C C . TYR F 2 154 ? -64.725 -29.336 -95.226 1.00 22.65 156 TYR F C 1
ATOM 9585 O O . TYR F 2 154 ? -65.286 -28.339 -95.681 1.00 19.89 156 TYR F O 1
ATOM 9594 N N . GLN F 2 155 ? -63.592 -29.276 -94.536 1.00 21.82 157 GLN F N 1
ATOM 9595 C CA . GLN F 2 155 ? -62.830 -28.041 -94.448 1.00 14.42 157 GLN F CA 1
ATOM 9596 C C . GLN F 2 155 ? -61.349 -28.320 -94.665 1.00 12.40 157 GLN F C 1
ATOM 9597 O O . GLN F 2 155 ? -60.858 -29.408 -94.374 1.00 11.46 157 GLN F O 1
ATOM 9603 N N . THR F 2 156 ? -60.649 -27.324 -95.191 1.00 18.49 158 THR F N 1
ATOM 9604 C CA . THR F 2 156 ? -59.208 -27.396 -95.373 1.00 18.40 158 THR F CA 1
ATOM 9605 C C . THR F 2 156 ? -58.685 -25.969 -95.475 1.00 13.50 158 THR F C 1
ATOM 9606 O O . THR F 2 156 ? -59.469 -25.019 -95.481 1.00 13.23 158 THR F O 1
ATOM 9613 N N . LEU F 2 157 ? -57.369 -25.811 -95.545 1.00 11.12 159 LEU F N 1
ATOM 9614 C CA . LEU F 2 157 ? -56.786 -24.489 -95.727 1.00 12.80 159 LEU F CA 1
ATOM 9615 C C . LEU F 2 157 ? -55.427 -24.547 -96.407 1.00 13.02 159 LEU F C 1
ATOM 9616 O O . LEU F 2 157 ? -54.787 -25.596 -96.464 1.00 14.79 159 LEU F O 1
ATOM 9621 N N . SER F 2 158 ? -55.004 -23.404 -96.933 1.00 14.13 160 SER F N 1
ATOM 9622 C CA . SER F 2 158 ? -53.693 -23.274 -97.542 1.00 17.47 160 SER F CA 1
ATOM 9623 C C . SER F 2 158 ? -53.029 -22.047 -96.943 1.00 18.46 160 SER F C 1
ATOM 9624 O O . SER F 2 158 ? -53.708 -21.167 -96.414 1.00 15.80 160 SER F O 1
ATOM 9627 N N . HIS F 2 159 ? -51.705 -21.986 -97.022 1.00 22.96 161 HIS F N 1
ATOM 9628 C CA . HIS F 2 159 ? -50.964 -20.897 -96.400 1.00 22.54 161 HIS F CA 1
ATOM 9629 C C . HIS F 2 159 ? -50.029 -20.223 -97.395 1.00 26.99 161 HIS F C 1
ATOM 9630 O O . HIS F 2 159 ? -49.677 -20.796 -98.428 1.00 22.72 161 HIS F O 1
ATOM 9637 N N . LEU F 2 160 ? -49.631 -19.000 -97.063 1.00 30.11 162 LEU F N 1
ATOM 9638 C CA . LEU F 2 160 ? -48.729 -18.218 -97.895 1.00 23.93 162 LEU F CA 1
ATOM 9639 C C . LEU F 2 160 ? -48.004 -17.187 -97.042 1.00 21.47 162 LEU F C 1
ATOM 9640 O O . LEU F 2 160 ? -48.633 -16.332 -96.422 1.00 23.27 162 LEU F O 1
ATOM 9645 N N . ALA F 2 161 ? -46.679 -17.281 -97.000 1.00 19.14 163 ALA F N 1
ATOM 9646 C CA . ALA F 2 161 ? -45.873 -16.327 -96.250 1.00 20.43 163 ALA F CA 1
ATOM 9647 C C . ALA F 2 161 ? -45.367 -15.241 -97.191 1.00 20.25 163 ALA F C 1
ATOM 9648 O O . ALA F 2 161 ? -45.087 -15.506 -98.359 1.00 17.08 163 ALA F O 1
ATOM 9650 N N . LEU F 2 162 ? -45.248 -14.019 -96.682 1.00 24.43 164 LEU F N 1
ATOM 9651 C CA . LEU F 2 162 ? -44.904 -12.884 -97.529 1.00 28.39 164 LEU F CA 1
ATOM 9652 C C . LEU F 2 162 ? -44.458 -11.676 -96.717 1.00 24.32 164 LEU F C 1
ATOM 9653 O O . LEU F 2 162 ? -44.614 -11.640 -95.497 1.00 19.24 164 LEU F O 1
ATOM 9658 N N . THR F 2 163 ? -43.907 -10.687 -97.412 1.00 29.37 165 THR F N 1
ATOM 9659 C CA . THR F 2 163 ? -43.604 -9.394 -96.813 1.00 37.25 165 THR F CA 1
ATOM 9660 C C . THR F 2 163 ? -44.560 -8.344 -97.382 1.00 31.64 165 THR F C 1
ATOM 9661 O O . THR F 2 163 ? -44.687 -8.210 -98.598 1.00 26.64 165 THR F O 1
ATOM 9668 N N . PRO F 2 164 ? -45.239 -7.597 -96.499 1.00 28.16 166 PRO F N 1
ATOM 9669 C CA . PRO F 2 164 ? -46.254 -6.623 -96.912 1.00 31.82 166 PRO F CA 1
ATOM 9670 C C . PRO F 2 164 ? -45.638 -5.357 -97.502 1.00 37.79 166 PRO F C 1
ATOM 9671 O O . PRO F 2 164 ? -44.550 -4.961 -97.087 1.00 37.42 166 PRO F O 1
ATOM 9675 N N . SER F 2 165 ? -46.329 -4.733 -98.453 1.00 31.01 167 SER F N 1
ATOM 9676 C CA . SER F 2 165 ? -45.812 -3.530 -99.104 1.00 40.55 167 SER F CA 1
ATOM 9677 C C . SER F 2 165 ? -46.872 -2.436 -99.278 1.00 43.96 167 SER F C 1
ATOM 9678 O O . SER F 2 165 ? -46.549 -1.250 -99.188 1.00 42.83 167 SER F O 1
ATOM 9681 N N . TYR F 2 166 ? -48.117 -2.840 -99.528 1.00 33.34 168 TYR F N 1
ATOM 9682 C CA . TYR F 2 166 ? -49.264 -1.926 -99.624 1.00 39.53 168 TYR F CA 1
ATOM 9683 C C . TYR F 2 166 ? -50.028 -2.058 -100.940 1.00 31.95 168 TYR F C 1
ATOM 9684 O O . TYR F 2 166 ? -51.187 -2.476 -100.957 1.00 23.63 168 TYR F O 1
ATOM 9693 N N . GLY F 2 167 ? -49.386 -1.669 -102.035 1.00 25.61 169 GLY F N 1
ATOM 9694 C CA . GLY F 2 167 ? -49.993 -1.765 -103.349 1.00 38.73 169 GLY F CA 1
ATOM 9695 C C . GLY F 2 167 ? -50.383 -3.193 -103.674 1.00 36.72 169 GLY F C 1
ATOM 9696 O O . GLY F 2 167 ? -51.356 -3.435 -104.390 1.00 21.58 169 GLY F O 1
ATOM 9697 N N . ASP F 2 168 ? -49.612 -4.140 -103.144 1.00 38.17 170 ASP F N 1
ATOM 9698 C CA . ASP F 2 168 ? -49.766 -5.548 -103.487 1.00 26.90 170 ASP F CA 1
ATOM 9699 C C . ASP F 2 168 ? -51.120 -6.104 -103.059 1.00 27.16 170 ASP F C 1
ATOM 9700 O O . ASP F 2 168 ? -51.606 -5.814 -101.965 1.00 16.68 170 ASP F O 1
ATOM 9705 N N . THR F 2 169 ? -51.703 -6.928 -103.926 1.00 27.64 171 THR F N 1
ATOM 9706 C CA . THR F 2 169 ? -52.970 -7.593 -103.652 1.00 23.27 171 THR F CA 1
ATOM 9707 C C . THR F 2 169 ? -52.779 -9.102 -103.736 1.00 29.80 171 THR F C 1
ATOM 9708 O O . THR F 2 169 ? -52.457 -9.635 -104.796 1.00 41.73 171 THR F O 1
ATOM 9715 N N . TYR F 2 170 ? -52.992 -9.794 -102.623 1.00 23.93 172 TYR F N 1
ATOM 9716 C CA . TYR F 2 170 ? -52.834 -11.241 -102.597 1.00 20.14 172 TYR F CA 1
ATOM 9717 C C . TYR F 2 170 ? -54.186 -11.914 -102.749 1.00 23.23 172 TYR F C 1
ATOM 9718 O O . TYR F 2 170 ? -55.188 -11.435 -102.218 1.00 26.91 172 TYR F O 1
ATOM 9727 N N . THR F 2 171 ? -54.209 -13.027 -103.477 1.00 24.83 173 THR F N 1
ATOM 9728 C CA . THR F 2 171 ? -55.462 -13.690 -103.822 1.00 27.04 173 THR F CA 1
ATOM 9729 C C . THR F 2 171 ? -55.422 -15.201 -103.625 1.00 32.48 173 THR F C 1
ATOM 9730 O O . THR F 2 171 ? -54.472 -15.870 -104.033 1.00 29.25 173 THR F O 1
ATOM 9737 N N . CYS F 2 172 ? -56.466 -15.728 -102.994 1.00 31.24 174 CYS F N 1
ATOM 9738 C CA . CYS F 2 172 ? -56.652 -17.165 -102.877 1.00 23.96 174 CYS F CA 1
ATOM 9739 C C . CYS F 2 172 ? -57.607 -17.644 -103.964 1.00 28.30 174 CYS F C 1
ATOM 9740 O O . CYS F 2 172 ? -58.728 -17.150 -104.071 1.00 32.86 174 CYS F O 1
ATOM 9743 N N . VAL F 2 173 ? -57.162 -18.605 -104.767 1.00 32.94 175 VAL F N 1
ATOM 9744 C CA . VAL F 2 173 ? -57.977 -19.135 -105.855 1.00 26.55 175 VAL F CA 1
ATOM 9745 C C . VAL F 2 173 ? -58.383 -20.572 -105.565 1.00 21.49 175 VAL F C 1
ATOM 9746 O O . VAL F 2 173 ? -57.572 -21.493 -105.664 1.00 22.56 175 VAL F O 1
ATOM 9756 N N . VAL F 2 174 ? -59.653 -20.755 -105.231 1.00 19.54 176 VAL F N 1
ATOM 9757 C CA . VAL F 2 174 ? -60.186 -22.074 -104.935 1.00 19.95 176 VAL F CA 1
ATOM 9758 C C . VAL F 2 174 ? -60.864 -22.633 -106.172 1.00 21.20 176 VAL F C 1
ATOM 9759 O O . VAL F 2 174 ? -61.499 -21.902 -106.929 1.00 34.78 176 VAL F O 1
ATOM 9769 N N . GLU F 2 175 ? -60.715 -23.934 -106.377 1.00 19.66 177 GLU F N 1
ATOM 9770 C CA . GLU F 2 175 ? -61.352 -24.606 -107.497 1.00 27.99 177 GLU F CA 1
ATOM 9771 C C . GLU F 2 175 ? -62.095 -25.829 -106.985 1.00 38.67 177 GLU F C 1
ATOM 9772 O O . GLU F 2 175 ? -61.527 -26.669 -106.287 1.00 29.45 177 GLU F O 1
ATOM 9778 N N . HIS F 2 176 ? -63.371 -25.924 -107.342 1.00 46.66 178 HIS F N 1
ATOM 9779 C CA . HIS F 2 176 ? -64.234 -26.965 -106.807 1.00 43.81 178 HIS F CA 1
ATOM 9780 C C . HIS F 2 176 ? -65.381 -27.261 -107.762 1.00 51.97 178 HIS F C 1
ATOM 9781 O O . HIS F 2 176 ? -65.971 -26.352 -108.346 1.00 51.93 178 HIS F O 1
ATOM 9788 N N . ILE F 2 177 ? -65.688 -28.545 -107.913 1.00 53.83 179 ILE F N 1
ATOM 9789 C CA . ILE F 2 177 ? -66.695 -28.994 -108.864 1.00 56.14 179 ILE F CA 1
ATOM 9790 C C . ILE F 2 177 ? -68.068 -28.458 -108.476 1.00 63.68 179 ILE F C 1
ATOM 9791 O O . ILE F 2 177 ? -68.883 -28.128 -109.339 1.00 54.70 179 ILE F O 1
ATOM 9801 N N . GLY F 2 178 ? -68.319 -28.388 -107.172 1.00 70.50 180 GLY F N 1
ATOM 9802 C CA . GLY F 2 178 ? -69.542 -27.804 -106.650 1.00 70.32 180 GLY F CA 1
ATOM 9803 C C . GLY F 2 178 ? -69.682 -26.315 -106.923 1.00 77.40 180 GLY F C 1
ATOM 9804 O O . GLY F 2 178 ? -70.645 -25.688 -106.482 1.00 78.40 180 GLY F O 1
ATOM 9805 N N . ALA F 2 179 ? -68.715 -25.744 -107.635 1.00 86.48 181 ALA F N 1
ATOM 9806 C CA . ALA F 2 179 ? -68.816 -24.367 -108.104 1.00 81.23 181 ALA F CA 1
ATOM 9807 C C . ALA F 2 179 ? -68.539 -24.309 -109.604 1.00 78.89 181 ALA F C 1
ATOM 9808 O O . ALA F 2 179 ? -67.716 -25.070 -110.118 1.00 63.09 181 ALA F O 1
ATOM 9810 N N . PRO F 2 180 ? -69.229 -23.404 -110.314 1.00 73.83 182 PRO F N 1
ATOM 9811 C CA . PRO F 2 180 ? -69.086 -23.307 -111.769 1.00 63.85 182 PRO F CA 1
ATOM 9812 C C . PRO F 2 180 ? -67.747 -22.680 -112.140 1.00 65.68 182 PRO F C 1
ATOM 9813 O O . PRO F 2 180 ? -67.135 -23.056 -113.141 1.00 48.17 182 PRO F O 1
ATOM 9817 N N . GLU F 2 181 ? -67.301 -21.732 -111.322 1.00 65.09 183 GLU F N 1
ATOM 9818 C CA . GLU F 2 181 ? -66.058 -21.018 -111.564 1.00 46.15 183 GLU F CA 1
ATOM 9819 C C . GLU F 2 181 ? -65.208 -21.056 -110.307 1.00 39.48 183 GLU F C 1
ATOM 9820 O O . GLU F 2 181 ? -65.728 -21.255 -109.209 1.00 48.85 183 GLU F O 1
ATOM 9826 N N . PRO F 2 182 ? -63.892 -20.859 -110.458 1.00 31.63 184 PRO F N 1
ATOM 9827 C CA . PRO F 2 182 ? -63.031 -20.828 -109.274 1.00 33.11 184 PRO F CA 1
ATOM 9828 C C . PRO F 2 182 ? -63.455 -19.698 -108.350 1.00 24.74 184 PRO F C 1
ATOM 9829 O O . PRO F 2 182 ? -63.995 -18.700 -108.825 1.00 38.11 184 PRO F O 1
ATOM 9833 N N . ILE F 2 183 ? -63.221 -19.851 -107.052 1.00 17.05 185 ILE F N 1
ATOM 9834 C CA . ILE F 2 183 ? -63.592 -18.822 -106.092 1.00 23.28 185 ILE F CA 1
ATOM 9835 C C . ILE F 2 183 ? -62.355 -18.004 -105.762 1.00 25.21 185 ILE F C 1
ATOM 9836 O O . ILE F 2 183 ? -61.291 -18.555 -105.485 1.00 36.39 185 ILE F O 1
ATOM 9846 N N . LEU F 2 184 ? -62.500 -16.684 -105.802 1.00 20.13 186 LEU F N 1
ATOM 9847 C CA . LEU F 2 184 ? -61.372 -15.789 -105.588 1.00 20.33 186 LEU F CA 1
ATOM 9848 C C . LEU F 2 184 ? -61.577 -14.920 -104.356 1.00 23.05 186 LEU F C 1
ATOM 9849 O O . LEU F 2 184 ? -62.614 -14.279 -104.195 1.00 31.59 186 LEU F O 1
ATOM 9854 N N . ARG F 2 185 ? -60.575 -14.914 -103.485 1.00 22.51 187 ARG F N 1
ATOM 9855 C CA . ARG F 2 185 ? -60.569 -14.039 -102.323 1.00 22.62 187 ARG F CA 1
ATOM 9856 C C . ARG F 2 185 ? -59.302 -13.210 -102.316 1.00 25.46 187 ARG F C 1
ATOM 9857 O O . ARG F 2 185 ? -58.206 -13.731 -102.513 1.00 21.01 187 ARG F O 1
ATOM 9865 N N . ASP F 2 186 ? -59.461 -11.913 -102.079 1.00 20.47 188 ASP F N 1
ATOM 9866 C CA . ASP F 2 186 ? -58.335 -10.994 -102.096 1.00 20.22 188 ASP F CA 1
ATOM 9867 C C . ASP F 2 186 ? -57.923 -10.623 -100.676 1.00 17.17 188 ASP F C 1
ATOM 9868 O O . ASP F 2 186 ? -58.644 -10.894 -99.716 1.00 17.59 188 ASP F O 1
ATOM 9873 N N . TRP F 2 187 ? -56.755 -10.004 -100.554 1.00 18.48 189 TRP F N 1
ATOM 9874 C CA . TRP F 2 187 ? -56.259 -9.519 -99.273 1.00 22.88 189 TRP F CA 1
ATOM 9875 C C . TRP F 2 187 ? -55.151 -8.492 -99.481 1.00 28.70 189 TRP F C 1
ATOM 9876 O O . TRP F 2 187 ? -54.252 -8.699 -100.295 1.00 36.08 189 TRP F O 1
ATOM 9887 N N . THR F 2 188 ? -55.224 -7.384 -98.747 1.00 28.31 190 THR F N 1
ATOM 9888 C CA . THR F 2 188 ? -54.173 -6.372 -98.781 1.00 31.36 190 THR F CA 1
ATOM 9889 C C . THR F 2 188 ? -53.781 -5.942 -97.369 1.00 28.76 190 THR F C 1
ATOM 9890 O O . THR F 2 188 ? -54.612 -5.940 -96.460 1.00 30.80 190 THR F O 1
ATOM 9897 N N . PRO F 2 189 ? -52.505 -5.577 -97.185 1.00 23.58 191 PRO F N 1
ATOM 9898 C CA . PRO F 2 189 ? -51.934 -5.110 -95.917 1.00 35.71 191 PRO F CA 1
ATOM 9899 C C . PRO F 2 189 ? -52.828 -4.145 -95.132 1.00 20.78 191 PRO F C 1
ATOM 9900 O O . PRO F 2 189 ? -52.646 -3.986 -93.926 1.00 25.62 191 PRO F O 1
ATOM 9904 N N . GLY F 2 190 ? -53.782 -3.519 -95.807 1.00 21.35 192 GLY F N 1
ATOM 9905 C CA . GLY F 2 190 ? -54.658 -2.546 -95.179 1.00 46.12 192 GLY F CA 1
ATOM 9906 C C . GLY F 2 190 ? -55.279 -2.924 -93.845 1.00 38.75 192 GLY F C 1
ATOM 9907 O O . GLY F 2 190 ? -55.388 -2.080 -92.956 1.00 34.24 192 GLY F O 1
ATOM 9908 N N . LEU F 2 191 ? -55.691 -4.181 -93.703 1.00 44.24 193 LEU F N 1
ATOM 9909 C CA . LEU F 2 191 ? -56.474 -4.609 -92.543 1.00 52.34 193 LEU F CA 1
ATOM 9910 C C . LEU F 2 191 ? -57.860 -3.979 -92.601 1.00 29.16 193 LEU F C 1
ATOM 9911 O O . LEU F 2 191 ? -58.452 -3.867 -93.675 1.00 14.80 193 LEU F O 1
ATOM 9916 N N . LYS G 3 1 ? -23.933 -47.861 -87.530 1.00 18.40 2 LYS G N 1
ATOM 9917 C CA . LYS G 3 1 ? -23.174 -48.550 -88.566 1.00 33.85 2 LYS G CA 1
ATOM 9918 C C . LYS G 3 1 ? -24.122 -49.135 -89.610 1.00 43.44 2 LYS G C 1
ATOM 9919 O O . LYS G 3 1 ? -23.866 -49.055 -90.812 1.00 43.59 2 LYS G O 1
ATOM 9925 N N . ALA G 3 2 ? -25.212 -49.733 -89.142 1.00 37.35 3 ALA G N 1
ATOM 9926 C CA . ALA G 3 2 ? -26.231 -50.271 -90.034 1.00 34.11 3 ALA G CA 1
ATOM 9927 C C . ALA G 3 2 ? -27.199 -49.168 -90.453 1.00 34.17 3 ALA G C 1
ATOM 9928 O O . ALA G 3 2 ? -27.413 -48.207 -89.713 1.00 33.72 3 ALA G O 1
ATOM 9930 N N . ASP G 3 3 ? -27.779 -49.308 -91.641 1.00 29.66 4 ASP G N 1
ATOM 9931 C CA . ASP G 3 3 ? -28.717 -48.317 -92.158 1.00 29.01 4 ASP G CA 1
ATOM 9932 C C . ASP G 3 3 ? -30.002 -48.335 -91.345 1.00 22.93 4 ASP G C 1
ATOM 9933 O O . ASP G 3 3 ? -30.629 -47.301 -91.124 1.00 32.57 4 ASP G O 1
ATOM 9938 N N . HIS G 3 4 ? -30.394 -49.526 -90.910 1.00 22.95 5 HIS G N 1
ATOM 9939 C CA . HIS G 3 4 ? -31.598 -49.695 -90.116 1.00 22.84 5 HIS G CA 1
ATOM 9940 C C . HIS G 3 4 ? -31.467 -50.961 -89.282 1.00 29.65 5 HIS G C 1
ATOM 9941 O O . HIS G 3 4 ? -30.752 -51.887 -89.663 1.00 22.57 5 HIS G O 1
ATOM 9948 N N . MET G 3 5 ? -32.152 -51.003 -88.145 1.00 34.13 6 MET G N 1
ATOM 9949 C CA . MET G 3 5 ? -32.207 -52.222 -87.348 1.00 29.11 6 MET G CA 1
ATOM 9950 C C . MET G 3 5 ? -33.642 -52.511 -86.942 1.00 29.33 6 MET G C 1
ATOM 9951 O O . MET G 3 5 ? -34.242 -51.768 -86.165 1.00 33.18 6 MET G O 1
ATOM 9956 N N . GLY G 3 6 ? -34.187 -53.599 -87.470 1.00 29.14 7 GLY G N 1
ATOM 9957 C CA . GLY G 3 6 ? -35.497 -54.065 -87.068 1.00 27.56 7 GLY G CA 1
ATOM 9958 C C . GLY G 3 6 ? -35.342 -55.142 -86.017 1.00 27.46 7 GLY G C 1
ATOM 9959 O O . GLY G 3 6 ? -34.350 -55.868 -86.009 1.00 26.40 7 GLY G O 1
ATOM 9960 N N . SER G 3 7 ? -36.314 -55.247 -85.121 1.00 21.57 8 SER G N 1
ATOM 9961 C CA . SER G 3 7 ? -36.305 -56.305 -84.122 1.00 22.64 8 SER G CA 1
ATOM 9962 C C . SER G 3 7 ? -37.714 -56.851 -84.011 1.00 20.36 8 SER G C 1
ATOM 9963 O O . SER G 3 7 ? -38.641 -56.139 -83.627 1.00 21.17 8 SER G O 1
ATOM 9966 N N . TYR G 3 8 ? -37.871 -58.121 -84.358 1.00 24.61 9 TYR G N 1
ATOM 9967 C CA . TYR G 3 8 ? -39.191 -58.712 -84.473 1.00 21.02 9 TYR G CA 1
ATOM 9968 C C . TYR G 3 8 ? -39.378 -59.777 -83.410 1.00 26.45 9 TYR G C 1
ATOM 9969 O O . TYR G 3 8 ? -39.114 -60.960 -83.626 1.00 21.05 9 TYR G O 1
ATOM 9978 N N . GLY G 3 9 ? -39.865 -59.321 -82.261 1.00 30.27 10 GLY G N 1
ATOM 9979 C CA . GLY G 3 9 ? -39.985 -60.134 -81.070 1.00 27.82 10 GLY G CA 1
ATOM 9980 C C . GLY G 3 9 ? -39.011 -59.755 -79.965 1.00 28.87 10 GLY G C 1
ATOM 9981 O O . GLY G 3 9 ? -38.440 -60.639 -79.329 1.00 38.56 10 GLY G O 1
ATOM 9982 N N . PRO G 3 10 A -38.802 -58.446 -79.732 1.00 19.19 10 PRO G N 1
ATOM 9983 C CA . PRO G 3 10 A -38.248 -58.152 -78.408 1.00 19.37 10 PRO G CA 1
ATOM 9984 C C . PRO G 3 10 A -39.292 -58.459 -77.344 1.00 21.16 10 PRO G C 1
ATOM 9985 O O . PRO G 3 10 A -40.284 -57.739 -77.226 1.00 19.44 10 PRO G O 1
ATOM 9989 N N . ALA G 3 11 ? -39.063 -59.515 -76.570 1.00 20.53 11 ALA G N 1
ATOM 9990 C CA . ALA G 3 11 ? -40.076 -60.011 -75.651 1.00 13.90 11 ALA G CA 1
ATOM 9991 C C . ALA G 3 11 ? -39.440 -60.415 -74.336 1.00 15.65 11 ALA G C 1
ATOM 9992 O O . ALA G 3 11 ? -38.259 -60.758 -74.288 1.00 23.04 11 ALA G O 1
ATOM 9994 N N . PHE G 3 12 ? -40.226 -60.376 -73.267 1.00 14.95 12 PHE G N 1
ATOM 9995 C CA . PHE G 3 12 ? -39.720 -60.741 -71.953 1.00 17.84 12 PHE G CA 1
ATOM 9996 C C . PHE G 3 12 ? -40.823 -61.297 -71.068 1.00 17.40 12 PHE G C 1
ATOM 9997 O O . PHE G 3 12 ? -42.001 -60.993 -71.249 1.00 16.54 12 PHE G O 1
ATOM 10005 N N . TYR G 3 13 ? -40.417 -62.119 -70.109 1.00 15.68 13 TYR G N 1
ATOM 10006 C CA . TYR G 3 13 ? -41.315 -62.626 -69.086 1.00 14.23 13 TYR G CA 1
ATOM 10007 C C . TYR G 3 13 ? -40.559 -62.614 -67.769 1.00 14.93 13 TYR G C 1
ATOM 10008 O O . TYR G 3 13 ? -39.379 -62.962 -67.728 1.00 16.43 13 TYR G O 1
ATOM 10017 N N . GLN G 3 14 ? -41.223 -62.196 -66.697 1.00 13.78 14 GLN G N 1
ATOM 10018 C CA . GLN G 3 14 ? -40.581 -62.161 -65.389 1.00 17.22 14 GLN G CA 1
ATOM 10019 C C . GLN G 3 14 ? -41.434 -62.819 -64.313 1.00 16.66 14 GLN G C 1
ATOM 10020 O O . GLN G 3 14 ? -42.663 -62.757 -64.351 1.00 11.28 14 GLN G O 1
ATOM 10026 N N . SER G 3 15 ? -40.760 -63.448 -63.355 1.00 21.60 15 SER G N 1
ATOM 10027 C CA . SER G 3 15 ? -41.423 -64.187 -62.288 1.00 20.86 15 SER G CA 1
ATOM 10028 C C . SER G 3 15 ? -42.385 -63.308 -61.494 1.00 20.90 15 SER G C 1
ATOM 10029 O O . SER G 3 15 ? -43.494 -63.731 -61.164 1.00 20.35 15 SER G O 1
ATOM 10032 N N . TYR G 3 16 ? -41.952 -62.092 -61.177 1.00 18.60 16 TYR G N 1
ATOM 10033 C CA . TYR G 3 16 ? -42.747 -61.197 -60.343 1.00 18.64 16 TYR G CA 1
ATOM 10034 C C . TYR G 3 16 ? -44.011 -60.734 -61.061 1.00 20.17 16 TYR G C 1
ATOM 10035 O O . TYR G 3 16 ? -43.946 -60.097 -62.113 1.00 22.44 16 TYR G O 1
ATOM 10044 N N . GLY G 3 17 ? -45.159 -61.044 -60.468 1.00 14.46 17 GLY G N 1
ATOM 10045 C CA . GLY G 3 17 ? -46.447 -60.723 -61.056 1.00 23.38 17 GLY G CA 1
ATOM 10046 C C . GLY G 3 17 ? -46.731 -61.482 -62.341 1.00 17.99 17 GLY G C 1
ATOM 10047 O O . GLY G 3 17 ? -47.721 -61.215 -63.021 1.00 24.14 17 GLY G O 1
ATOM 10048 N N . ALA G 3 18 ? -45.871 -62.440 -62.667 1.00 10.77 18 ALA G N 1
ATOM 10049 C CA . ALA G 3 18 ? -46.027 -63.235 -63.879 1.00 13.66 18 ALA G CA 1
ATOM 10050 C C . ALA G 3 18 ? -46.382 -62.380 -65.093 1.00 14.37 18 ALA G C 1
ATOM 10051 O O . ALA G 3 18 ? -47.227 -62.763 -65.899 1.00 20.59 18 ALA G O 1
ATOM 10053 N N . SER G 3 19 ? -45.744 -61.223 -65.223 1.00 12.49 19 SER G N 1
ATOM 10054 C CA . SER G 3 19 ? -46.001 -60.348 -66.358 1.00 18.53 19 SER G CA 1
ATOM 10055 C C . SER G 3 19 ? -45.061 -60.698 -67.505 1.00 20.26 19 SER G C 1
ATOM 10056 O O . SER G 3 19 ? -44.072 -61.408 -67.317 1.00 17.07 19 SER G O 1
ATOM 10059 N N . GLY G 3 20 ? -45.369 -60.192 -68.692 1.00 20.33 20 GLY G N 1
ATOM 10060 C CA . GLY G 3 20 ? -44.593 -60.509 -69.876 1.00 19.93 20 GLY G CA 1
ATOM 10061 C C . GLY G 3 20 ? -45.024 -59.669 -71.060 1.00 21.56 20 GLY G C 1
ATOM 10062 O O . GLY G 3 20 ? -46.041 -58.977 -71.006 1.00 18.74 20 GLY G O 1
ATOM 10063 N N . GLN G 3 21 ? -44.248 -59.727 -72.136 1.00 17.48 21 GLN G N 1
ATOM 10064 C CA . GLN G 3 21 ? -44.433 -58.803 -73.240 1.00 15.84 21 GLN G CA 1
ATOM 10065 C C . GLN G 3 21 ? -43.850 -59.353 -74.536 1.00 14.77 21 GLN G C 1
ATOM 10066 O O . GLN G 3 21 ? -42.833 -60.042 -74.523 1.00 14.72 21 GLN G O 1
ATOM 10072 N N . PHE G 3 22 ? -44.498 -59.033 -75.652 1.00 13.53 22 PHE G N 1
ATOM 10073 C CA . PHE G 3 22 ? -43.963 -59.345 -76.972 1.00 13.95 22 PHE G CA 1
ATOM 10074 C C . PHE G 3 22 ? -44.233 -58.183 -77.913 1.00 14.48 22 PHE G C 1
ATOM 10075 O O . PHE G 3 22 ? -45.378 -57.770 -78.083 1.00 20.76 22 PHE G O 1
ATOM 10083 N N . THR G 3 23 ? -43.179 -57.658 -78.527 1.00 14.74 23 THR G N 1
ATOM 10084 C CA . THR G 3 23 ? -43.308 -56.470 -79.358 1.00 18.14 23 THR G CA 1
ATOM 10085 C C . THR G 3 23 ? -42.508 -56.589 -80.644 1.00 15.66 23 THR G C 1
ATOM 10086 O O . THR G 3 23 ? -41.632 -57.443 -80.770 1.00 16.95 23 THR G O 1
ATOM 10093 N N . HIS G 3 24 ? -42.828 -55.723 -81.599 1.00 15.20 24 HIS G N 1
ATOM 10094 C CA . HIS G 3 24 ? -41.990 -55.520 -82.769 1.00 19.69 24 HIS G CA 1
ATOM 10095 C C . HIS G 3 24 ? -41.483 -54.089 -82.726 1.00 20.42 24 HIS G C 1
ATOM 10096 O O . HIS G 3 24 ? -42.236 -53.167 -82.414 1.00 19.21 24 HIS G O 1
ATOM 10103 N N . GLU G 3 25 ? -40.207 -53.905 -83.039 1.00 18.07 25 GLU G N 1
ATOM 10104 C CA . GLU G 3 25 ? -39.617 -52.577 -83.051 1.00 15.39 25 GLU G CA 1
ATOM 10105 C C . GLU G 3 25 ? -38.814 -52.387 -84.327 1.00 18.95 25 GLU G C 1
ATOM 10106 O O . GLU G 3 25 ? -38.273 -53.343 -84.881 1.00 14.22 25 GLU G O 1
ATOM 10112 N N . PHE G 3 26 ? -38.742 -51.143 -84.784 1.00 28.52 26 PHE G N 1
ATOM 10113 C CA . PHE G 3 26 ? -37.944 -50.798 -85.948 1.00 27.33 26 PHE G CA 1
ATOM 10114 C C . PHE G 3 26 ? -37.219 -49.489 -85.673 1.00 22.99 26 PHE G C 1
ATOM 10115 O O . PHE G 3 26 ? -37.848 -48.469 -85.396 1.00 22.66 26 PHE G O 1
ATOM 10123 N N . ASP G 3 27 ? -35.892 -49.532 -85.728 1.00 32.07 27 ASP G N 1
ATOM 10124 C CA . ASP G 3 27 ? -35.069 -48.367 -85.432 1.00 29.34 27 ASP G CA 1
ATOM 10125 C C . ASP G 3 27 ? -35.406 -47.815 -84.055 1.00 25.31 27 ASP G C 1
ATOM 10126 O O . ASP G 3 27 ? -35.673 -46.625 -83.900 1.00 21.87 27 ASP G O 1
ATOM 10131 N N . GLU G 3 28 ? -35.390 -48.696 -83.061 1.00 23.00 28 GLU G N 1
ATOM 10132 C CA . GLU G 3 28 ? -35.577 -48.302 -81.671 1.00 20.29 28 GLU G CA 1
ATOM 10133 C C . GLU G 3 28 ? -36.975 -47.738 -81.389 1.00 24.20 28 GLU G C 1
ATOM 10134 O O . GLU G 3 28 ? -37.228 -47.211 -80.305 1.00 31.00 28 GLU G O 1
ATOM 10140 N N . GLU G 3 29 ? -37.880 -47.856 -82.357 1.00 20.78 29 GLU G N 1
ATOM 10141 C CA . GLU G 3 29 ? -39.259 -47.403 -82.179 1.00 23.17 29 GLU G CA 1
ATOM 10142 C C . GLU G 3 29 ? -40.223 -48.579 -82.284 1.00 16.09 29 GLU G C 1
ATOM 10143 O O . GLU G 3 29 ? -39.976 -49.522 -83.029 1.00 20.18 29 GLU G O 1
ATOM 10149 N N . GLN G 3 30 ? -41.322 -48.516 -81.539 1.00 10.54 30 GLN G N 1
ATOM 10150 C CA . GLN G 3 30 ? -42.213 -49.662 -81.397 1.00 10.12 30 GLN G CA 1
ATOM 10151 C C . GLN G 3 30 ? -43.383 -49.641 -82.381 1.00 12.91 30 GLN G C 1
ATOM 10152 O O . GLN G 3 30 ? -43.995 -48.599 -82.614 1.00 21.94 30 GLN G O 1
ATOM 10158 N N . LEU G 3 31 ? -43.688 -50.807 -82.944 1.00 13.24 31 LEU G N 1
ATOM 10159 C CA . LEU G 3 31 ? -44.776 -50.953 -83.907 1.00 14.02 31 LEU G CA 1
ATOM 10160 C C . LEU G 3 31 ? -46.063 -51.378 -83.212 1.00 13.36 31 LEU G C 1
ATOM 10161 O O . LEU G 3 31 ? -47.111 -50.762 -83.390 1.00 16.96 31 LEU G O 1
ATOM 10166 N N . PHE G 3 32 ? -45.980 -52.454 -82.440 1.00 12.49 32 PHE G N 1
ATOM 10167 C CA . PHE G 3 32 ? -47.096 -52.883 -81.610 1.00 12.25 32 PHE G CA 1
ATOM 10168 C C . PHE G 3 32 ? -46.561 -53.526 -80.340 1.00 13.42 32 PHE G C 1
ATOM 10169 O O . PHE G 3 32 ? -45.353 -53.708 -80.188 1.00 11.71 32 PHE G O 1
ATOM 10177 N N . SER G 3 33 ? -47.462 -53.880 -79.434 1.00 11.94 33 SER G N 1
ATOM 10178 C CA . SER G 3 33 ? -47.066 -54.548 -78.204 1.00 11.25 33 SER G CA 1
ATOM 10179 C C . SER G 3 33 ? -48.182 -55.407 -77.645 1.00 16.94 33 SER G C 1
ATOM 10180 O O . SER G 3 33 ? -49.342 -54.998 -77.612 1.00 15.59 33 SER G O 1
ATOM 10183 N N . VAL G 3 34 ? -47.810 -56.597 -77.186 1.00 28.67 34 VAL G N 1
ATOM 10184 C CA . VAL G 3 34 ? -48.741 -57.498 -76.526 1.00 19.79 34 VAL G CA 1
ATOM 10185 C C . VAL G 3 34 ? -48.371 -57.636 -75.055 1.00 19.98 34 VAL G C 1
ATOM 10186 O O . VAL G 3 34 ? -47.222 -57.925 -74.725 1.00 16.82 34 VAL G O 1
ATOM 10196 N N . ASP G 3 35 ? -49.346 -57.427 -74.177 1.00 25.16 35 ASP G N 1
ATOM 10197 C CA . ASP G 3 35 ? -49.139 -57.625 -72.748 1.00 18.52 35 ASP G CA 1
ATOM 10198 C C . ASP G 3 35 ? -49.806 -58.920 -72.321 1.00 21.41 35 ASP G C 1
ATOM 10199 O O . ASP G 3 35 ? -50.928 -59.215 -72.733 1.00 17.16 35 ASP G O 1
ATOM 10204 N N . LEU G 3 36 ? -49.109 -59.687 -71.490 1.00 31.85 36 LEU G N 1
ATOM 10205 C CA . LEU G 3 36 ? -49.566 -61.015 -71.097 1.00 23.48 36 LEU G CA 1
ATOM 10206 C C . LEU G 3 36 ? -50.896 -60.965 -70.351 1.00 23.11 36 LEU G C 1
ATOM 10207 O O . LEU G 3 36 ? -51.882 -61.550 -70.793 1.00 28.72 36 LEU G O 1
ATOM 10212 N N . LYS G 3 37 ? -50.921 -60.271 -69.217 1.00 22.20 37 LYS G N 1
ATOM 10213 C CA . LYS G 3 37 ? -52.078 -60.323 -68.330 1.00 17.67 37 LYS G CA 1
ATOM 10214 C C . LYS G 3 37 ? -53.255 -59.528 -68.880 1.00 23.20 37 LYS G C 1
ATOM 10215 O O . LYS G 3 37 ? -54.409 -59.822 -68.571 1.00 32.47 37 LYS G O 1
ATOM 10221 N N . LYS G 3 38 ? -52.958 -58.523 -69.698 1.00 31.37 38 LYS G N 1
ATOM 10222 C CA . LYS G 3 38 ? -53.990 -57.788 -70.423 1.00 32.28 38 LYS G CA 1
ATOM 10223 C C . LYS G 3 38 ? -54.517 -58.615 -71.591 1.00 25.89 38 LYS G C 1
ATOM 10224 O O . LYS G 3 38 ? -55.683 -58.501 -71.970 1.00 23.36 38 LYS G O 1
ATOM 10230 N N . SER G 3 39 ? -53.647 -59.450 -72.155 1.00 22.83 39 SER G N 1
ATOM 10231 C CA . SER G 3 39 ? -53.987 -60.249 -73.328 1.00 26.18 39 SER G CA 1
ATOM 10232 C C . SER G 3 39 ? -54.475 -59.348 -74.457 1.00 28.43 39 SER G C 1
ATOM 10233 O O . SER G 3 39 ? -55.348 -59.727 -75.235 1.00 25.76 39 SER G O 1
ATOM 10236 N N . GLU G 3 40 ? -53.900 -58.151 -74.531 1.00 21.76 40 GLU G N 1
ATOM 10237 C CA . GLU G 3 40 ? -54.249 -57.184 -75.562 1.00 15.41 40 GLU G CA 1
ATOM 10238 C C . GLU G 3 40 ? -53.129 -57.063 -76.584 1.00 19.84 40 GLU G C 1
ATOM 10239 O O . GLU G 3 40 ? -51.965 -57.307 -76.272 1.00 22.65 40 GLU G O 1
ATOM 10245 N N . ALA G 3 41 ? -53.488 -56.690 -77.807 1.00 20.96 41 ALA G N 1
ATOM 10246 C CA . ALA G 3 41 ? -52.504 -56.319 -78.816 1.00 19.23 41 ALA G CA 1
ATOM 10247 C C . ALA G 3 41 ? -52.762 -54.883 -79.246 1.00 20.24 41 ALA G C 1
ATOM 10248 O O . ALA G 3 41 ? -53.824 -54.574 -79.784 1.00 20.14 41 ALA G O 1
ATOM 10250 N N . VAL G 3 42 ? -51.786 -54.010 -79.016 1.00 23.43 42 VAL G N 1
ATOM 10251 C CA . VAL G 3 42 ? -51.945 -52.592 -79.321 1.00 11.99 42 VAL G CA 1
ATOM 10252 C C . VAL G 3 42 ? -50.890 -52.097 -80.297 1.00 10.27 42 VAL G C 1
ATOM 10253 O O . VAL G 3 42 ? -49.692 -52.274 -80.086 1.00 9.91 42 VAL G O 1
ATOM 10263 N N . TRP G 3 43 ? -51.356 -51.464 -81.365 1.00 11.27 43 TRP G N 1
ATOM 10264 C CA . TRP G 3 43 ? -50.476 -50.871 -82.360 1.00 15.89 43 TRP G CA 1
ATOM 10265 C C . TRP G 3 43 ? -50.174 -49.427 -81.960 1.00 17.73 43 TRP G C 1
ATOM 10266 O O . TRP G 3 43 ? -51.083 -48.656 -81.651 1.00 20.06 43 TRP G O 1
ATOM 10277 N N . ARG G 3 44 ? -48.894 -49.072 -81.953 1.00 19.08 44 ARG G N 1
ATOM 10278 C CA . ARG G 3 44 ? -48.457 -47.773 -81.449 1.00 18.07 44 ARG G CA 1
ATOM 10279 C C . ARG G 3 44 ? -49.121 -46.620 -82.195 1.00 16.75 44 ARG G C 1
ATOM 10280 O O . ARG G 3 44 ? -49.513 -45.625 -81.587 1.00 19.29 44 ARG G O 1
ATOM 10288 N N . LEU G 3 45 ? -49.241 -46.766 -83.511 1.00 18.68 45 LEU G N 1
ATOM 10289 C CA . LEU G 3 45 ? -49.844 -45.742 -84.364 1.00 18.51 45 LEU G CA 1
ATOM 10290 C C . LEU G 3 45 ? -50.839 -46.393 -85.317 1.00 18.12 45 LEU G C 1
ATOM 10291 O O . LEU G 3 45 ? -50.636 -47.529 -85.745 1.00 21.87 45 LEU G O 1
ATOM 10296 N N . PRO G 3 46 ? -51.915 -45.669 -85.664 1.00 12.84 46 PRO G N 1
ATOM 10297 C CA . PRO G 3 46 ? -53.006 -46.230 -86.469 1.00 17.07 46 PRO G CA 1
ATOM 10298 C C . PRO G 3 46 ? -52.518 -47.033 -87.672 1.00 15.80 46 PRO G C 1
ATOM 10299 O O . PRO G 3 46 ? -53.022 -48.127 -87.923 1.00 16.50 46 PRO G O 1
ATOM 10303 N N . GLU G 3 47 ? -51.544 -46.496 -88.398 1.00 12.93 47 GLU G N 1
ATOM 10304 C CA . GLU G 3 47 ? -51.037 -47.152 -89.599 1.00 12.44 47 GLU G CA 1
ATOM 10305 C C . GLU G 3 47 ? -50.493 -48.555 -89.339 1.00 16.57 47 GLU G C 1
ATOM 10306 O O . GLU G 3 47 ? -50.335 -49.337 -90.276 1.00 20.21 47 GLU G O 1
ATOM 10312 N N . PHE G 3 48 ? -50.207 -48.874 -88.080 1.00 17.84 48 PHE G N 1
ATOM 10313 C CA . PHE G 3 48 ? -49.664 -50.187 -87.732 1.00 16.81 48 PHE G CA 1
ATOM 10314 C C . PHE G 3 48 ? -50.752 -51.171 -87.289 1.00 14.80 48 PHE G C 1
ATOM 10315 O O . PHE G 3 48 ? -50.457 -52.202 -86.685 1.00 17.67 48 PHE G O 1
ATOM 10323 N N . GLY G 3 49 ? -52.006 -50.855 -87.597 1.00 12.93 49 GLY G N 1
ATOM 10324 C CA . GLY G 3 49 ? -53.114 -51.742 -87.290 1.00 14.58 49 GLY G CA 1
ATOM 10325 C C . GLY G 3 49 ? -53.546 -52.538 -88.508 1.00 16.82 49 GLY G C 1
ATOM 10326 O O . GLY G 3 49 ? -54.646 -53.085 -88.554 1.00 16.16 49 GLY G O 1
ATOM 10327 N N . ASP G 3 50 ? -52.667 -52.608 -89.500 1.00 15.81 50 ASP G N 1
ATOM 10328 C CA . ASP G 3 50 ? -52.998 -53.233 -90.772 1.00 14.99 50 ASP G CA 1
ATOM 10329 C C . ASP G 3 50 ? -53.198 -54.742 -90.607 1.00 30.25 50 ASP G C 1
ATOM 10330 O O . ASP G 3 50 ? -54.115 -55.324 -91.191 1.00 44.47 50 ASP G O 1
ATOM 10335 N N . PHE G 3 51 ? -52.328 -55.368 -89.820 1.00 21.91 51 PHE G N 1
ATOM 10336 C CA . PHE G 3 51 ? -52.395 -56.806 -89.548 1.00 17.17 51 PHE G CA 1
ATOM 10337 C C . PHE G 3 51 ? -51.879 -57.610 -90.735 1.00 25.46 51 PHE G C 1
ATOM 10338 O O . PHE G 3 51 ? -51.126 -58.566 -90.561 1.00 38.79 51 PHE G O 1
ATOM 10346 N N . ALA G 3 52 ? -52.281 -57.231 -91.942 1.00 27.17 52 ALA G N 1
ATOM 10347 C CA . ALA G 3 52 ? -51.412 -57.452 -93.082 1.00 18.46 52 ALA G CA 1
ATOM 10348 C C . ALA G 3 52 ? -50.268 -56.501 -92.776 1.00 28.61 52 ALA G C 1
ATOM 10349 O O . ALA G 3 52 ? -50.504 -55.425 -92.235 1.00 35.41 52 ALA G O 1
ATOM 10351 N N . ARG G 3 53 ? -49.039 -56.888 -93.090 1.00 21.21 53 ARG G N 1
ATOM 10352 C CA . ARG G 3 53 ? -47.866 -56.092 -92.721 1.00 23.81 53 ARG G CA 1
ATOM 10353 C C . ARG G 3 53 ? -47.475 -56.294 -91.252 1.00 18.41 53 ARG G C 1
ATOM 10354 O O . ARG G 3 53 ? -46.393 -56.804 -90.958 1.00 17.71 53 ARG G O 1
ATOM 10362 N N . PHE G 3 54 ? -48.356 -55.896 -90.335 1.00 17.67 54 PHE G N 1
ATOM 10363 C CA . PHE G 3 54 ? -48.017 -55.859 -88.912 1.00 18.15 54 PHE G CA 1
ATOM 10364 C C . PHE G 3 54 ? -48.929 -56.740 -88.070 1.00 19.59 54 PHE G C 1
ATOM 10365 O O . PHE G 3 54 ? -49.692 -56.240 -87.245 1.00 19.77 54 PHE G O 1
ATOM 10373 N N . ASP G 3 55 ? -48.843 -58.049 -88.275 1.00 21.11 55 ASP G N 1
ATOM 10374 C CA . ASP G 3 55 ? -49.673 -58.990 -87.537 1.00 18.42 55 ASP G CA 1
ATOM 10375 C C . ASP G 3 55 ? -49.103 -59.280 -86.152 1.00 26.26 55 ASP G C 1
ATOM 10376 O O . ASP G 3 55 ? -48.002 -59.817 -86.034 1.00 24.73 55 ASP G O 1
ATOM 10381 N N . PRO G 3 56 ? -49.848 -58.918 -85.096 1.00 26.96 56 PRO G N 1
ATOM 10382 C CA . PRO G 3 56 ? -49.517 -59.431 -83.767 1.00 20.09 56 PRO G CA 1
ATOM 10383 C C . PRO G 3 56 ? -50.101 -60.838 -83.650 1.00 28.72 56 PRO G C 1
ATOM 10384 O O . PRO G 3 56 ? -49.980 -61.590 -84.617 1.00 39.36 56 PRO G O 1
ATOM 10388 N N . GLN G 3 57 ? -50.698 -61.206 -82.521 1.00 25.20 57 GLN G N 1
ATOM 10389 C CA . GLN G 3 57 ? -51.359 -62.506 -82.401 1.00 25.57 57 GLN G CA 1
ATOM 10390 C C . GLN G 3 57 ? -50.345 -63.644 -82.283 1.00 25.81 57 GLN G C 1
ATOM 10391 O O . GLN G 3 57 ? -50.639 -64.687 -81.704 1.00 22.13 57 GLN G O 1
ATOM 10397 N N . GLY G 3 58 ? -49.157 -63.445 -82.846 1.00 25.80 58 GLY G N 1
ATOM 10398 C CA . GLY G 3 58 ? -48.038 -64.333 -82.596 1.00 24.35 58 GLY G CA 1
ATOM 10399 C C . GLY G 3 58 ? -47.615 -64.206 -81.145 1.00 30.21 58 GLY G C 1
ATOM 10400 O O . GLY G 3 58 ? -47.193 -65.182 -80.524 1.00 35.43 58 GLY G O 1
ATOM 10401 N N . GLY G 3 59 ? -47.714 -62.991 -80.609 1.00 37.32 59 GLY G N 1
ATOM 10402 C CA . GLY G 3 59 ? -47.461 -62.752 -79.199 1.00 29.33 59 GLY G CA 1
ATOM 10403 C C . GLY G 3 59 ? -48.269 -63.714 -78.352 1.00 23.03 59 GLY G C 1
ATOM 10404 O O . GLY G 3 59 ? -49.070 -64.481 -78.881 1.00 31.39 59 GLY G O 1
ATOM 10405 N N . LEU G 3 60 ? -48.053 -63.685 -77.042 1.00 16.38 60 LEU G N 1
ATOM 10406 C CA . LEU G 3 60 ? -48.631 -64.679 -76.138 1.00 26.00 60 LEU G CA 1
ATOM 10407 C C . LEU G 3 60 ? -47.959 -66.030 -76.351 1.00 20.83 60 LEU G C 1
ATOM 10408 O O . LEU G 3 60 ? -47.481 -66.644 -75.398 1.00 20.56 60 LEU G O 1
ATOM 10413 N N . ALA G 3 61 ? -47.925 -66.494 -77.597 1.00 17.40 61 ALA G N 1
ATOM 10414 C CA . ALA G 3 61 ? -47.196 -67.711 -77.930 1.00 21.97 61 ALA G CA 1
ATOM 10415 C C . ALA G 3 61 ? -45.702 -67.489 -77.731 1.00 17.07 61 ALA G C 1
ATOM 10416 O O . ALA G 3 61 ? -45.004 -68.349 -77.196 1.00 21.47 61 ALA G O 1
ATOM 10418 N N . GLY G 3 62 ? -45.216 -66.329 -78.160 1.00 14.94 62 GLY G N 1
ATOM 10419 C CA . GLY G 3 62 ? -43.828 -65.964 -77.950 1.00 21.78 62 GLY G CA 1
ATOM 10420 C C . GLY G 3 62 ? -43.507 -65.824 -76.475 1.00 19.12 62 GLY G C 1
ATOM 10421 O O . GLY G 3 62 ? -42.466 -66.286 -76.008 1.00 14.47 62 GLY G O 1
ATOM 10422 N N . ILE G 3 63 ? -44.409 -65.180 -75.739 1.00 16.16 63 ILE G N 1
ATOM 10423 C CA . ILE G 3 63 ? -44.239 -65.007 -74.303 1.00 11.39 63 ILE G CA 1
ATOM 10424 C C . ILE G 3 63 ? -44.305 -66.357 -73.606 1.00 16.56 63 ILE G C 1
ATOM 10425 O O . ILE G 3 63 ? -43.509 -66.647 -72.715 1.00 18.95 63 ILE G O 1
ATOM 10435 N N . ALA G 3 64 ? -45.263 -67.179 -74.016 1.00 19.17 64 ALA G N 1
ATOM 10436 C CA . ALA G 3 64 ? -45.407 -68.519 -73.466 1.00 19.60 64 ALA G CA 1
ATOM 10437 C C . ALA G 3 64 ? -44.125 -69.303 -73.705 1.00 16.99 64 ALA G C 1
ATOM 10438 O O . ALA G 3 64 ? -43.598 -69.947 -72.798 1.00 13.96 64 ALA G O 1
ATOM 10440 N N . ALA G 3 65 ? -43.633 -69.243 -74.939 1.00 19.81 65 ALA G N 1
ATOM 10441 C CA . ALA G 3 65 ? -42.450 -69.994 -75.341 1.00 18.74 65 ALA G CA 1
ATOM 10442 C C . ALA G 3 65 ? -41.226 -69.592 -74.528 1.00 17.92 65 ALA G C 1
ATOM 10443 O O . ALA G 3 65 ? -40.433 -70.445 -74.129 1.00 25.11 65 ALA G O 1
ATOM 10445 N N . ILE G 3 66 ? -41.071 -68.294 -74.286 1.00 19.10 66 ILE G N 1
ATOM 10446 C CA . ILE G 3 66 ? -39.905 -67.795 -73.563 1.00 18.23 66 ILE G CA 1
ATOM 10447 C C . ILE G 3 66 ? -40.060 -68.003 -72.061 1.00 12.92 66 ILE G C 1
ATOM 10448 O O . ILE G 3 66 ? -39.073 -68.150 -71.343 1.00 15.70 66 ILE G O 1
ATOM 10458 N N . LYS G 3 67 ? -41.301 -67.998 -71.589 1.00 9.64 67 LYS G N 1
ATOM 10459 C CA . LYS G 3 67 ? -41.579 -68.273 -70.189 1.00 8.93 67 LYS G CA 1
ATOM 10460 C C . LYS G 3 67 ? -41.157 -69.693 -69.851 1.00 12.62 67 LYS G C 1
ATOM 10461 O O . LYS G 3 67 ? -40.561 -69.947 -68.805 1.00 13.97 67 LYS G O 1
ATOM 10467 N N . ALA G 3 68 ? -41.484 -70.617 -70.748 1.00 16.60 68 ALA G N 1
ATOM 10468 C CA . ALA G 3 68 ? -41.151 -72.025 -70.575 1.00 15.26 68 ALA G CA 1
ATOM 10469 C C . ALA G 3 68 ? -39.713 -72.231 -70.108 1.00 21.38 68 ALA G C 1
ATOM 10470 O O . ALA G 3 68 ? -39.441 -73.090 -69.269 1.00 33.29 68 ALA G O 1
ATOM 10472 N N . HIS G 3 69 ? -38.797 -71.432 -70.644 1.00 19.93 69 HIS G N 1
ATOM 10473 C CA . HIS G 3 69 ? -37.371 -71.672 -70.450 1.00 26.62 69 HIS G CA 1
ATOM 10474 C C . HIS G 3 69 ? -36.828 -71.081 -69.147 1.00 26.37 69 HIS G C 1
ATOM 10475 O O . HIS G 3 69 ? -35.725 -71.418 -68.726 1.00 28.37 69 HIS G O 1
ATOM 10482 N N . LEU G 3 70 ? -37.595 -70.201 -68.511 1.00 27.93 70 LEU G N 1
ATOM 10483 C CA . LEU G 3 70 ? -37.109 -69.489 -67.331 1.00 19.49 70 LEU G CA 1
ATOM 10484 C C . LEU G 3 70 ? -36.737 -70.436 -66.187 1.00 21.73 70 LEU G C 1
ATOM 10485 O O . LEU G 3 70 ? -35.570 -70.522 -65.806 1.00 21.47 70 LEU G O 1
ATOM 10490 N N . ASP G 3 71 ? -37.729 -71.138 -65.645 1.00 33.32 71 ASP G N 1
ATOM 10491 C CA . ASP G 3 71 ? -37.537 -71.966 -64.453 1.00 35.34 71 ASP G CA 1
ATOM 10492 C C . ASP G 3 71 ? -36.210 -72.720 -64.454 1.00 25.30 71 ASP G C 1
ATOM 10493 O O . ASP G 3 71 ? -35.563 -72.841 -63.414 1.00 26.22 71 ASP G O 1
ATOM 10498 N N . ILE G 3 72 ? -35.815 -73.239 -65.612 1.00 19.47 72 ILE G N 1
ATOM 10499 C CA . ILE G 3 72 ? -34.564 -73.988 -65.716 1.00 17.59 72 ILE G CA 1
ATOM 10500 C C . ILE G 3 72 ? -33.342 -73.068 -65.644 1.00 23.35 72 ILE G C 1
ATOM 10501 O O . ILE G 3 72 ? -32.354 -73.403 -64.992 1.00 22.79 72 ILE G O 1
ATOM 10511 N N . LEU G 3 73 ? -33.402 -71.923 -66.321 1.00 30.05 73 LEU G N 1
ATOM 10512 C CA . LEU G 3 73 ? -32.328 -70.932 -66.245 1.00 20.71 73 LEU G CA 1
ATOM 10513 C C . LEU G 3 73 ? -32.144 -70.411 -64.824 1.00 21.75 73 LEU G C 1
ATOM 10514 O O . LEU G 3 73 ? -31.024 -70.125 -64.397 1.00 22.44 73 LEU G O 1
ATOM 10519 N N . VAL G 3 74 ? -33.251 -70.272 -64.103 1.00 18.55 74 VAL G N 1
ATOM 10520 C CA . VAL G 3 74 ? -33.210 -69.784 -62.733 1.00 20.94 74 VAL G CA 1
ATOM 10521 C C . VAL G 3 74 ? -32.396 -70.717 -61.851 1.00 24.94 74 VAL G C 1
ATOM 10522 O O . VAL G 3 74 ? -31.518 -70.277 -61.108 1.00 36.69 74 VAL G O 1
ATOM 10532 N N . GLU G 3 75 ? -32.687 -72.010 -61.943 1.00 21.26 75 GLU G N 1
ATOM 10533 C CA . GLU G 3 75 ? -32.008 -73.002 -61.118 1.00 23.41 75 GLU G CA 1
ATOM 10534 C C . GLU G 3 75 ? -30.622 -73.360 -61.660 1.00 24.09 75 GLU G C 1
ATOM 10535 O O . GLU G 3 75 ? -29.734 -73.737 -60.895 1.00 26.37 75 GLU G O 1
ATOM 10541 N N . ARG G 3 76 ? -30.428 -73.240 -62.972 1.00 23.70 76 ARG G N 1
ATOM 10542 C CA . ARG G 3 76 ? -29.115 -73.507 -63.562 1.00 23.45 76 ARG G CA 1
ATOM 10543 C C . ARG G 3 76 ? -28.083 -72.505 -63.054 1.00 20.55 76 ARG G C 1
ATOM 10544 O O . ARG G 3 76 ? -26.880 -72.737 -63.153 1.00 21.52 76 ARG G O 1
ATOM 10552 N N . SER G 3 77 ? -28.566 -71.361 -62.585 1.00 25.89 77 SER G N 1
ATOM 10553 C CA . SER G 3 77 ? -27.720 -70.315 -62.027 1.00 26.16 77 SER G CA 1
ATOM 10554 C C . SER G 3 77 ? -28.030 -70.098 -60.547 1.00 30.18 77 SER G C 1
ATOM 10555 O O . SER G 3 77 ? -28.770 -69.178 -60.209 1.00 41.35 77 SER G O 1
ATOM 10558 N N . ASN G 3 78 ? -27.479 -70.939 -59.677 1.00 25.78 78 ASN G N 1
ATOM 10559 C CA . ASN G 3 78 ? -27.865 -70.961 -58.264 1.00 31.55 78 ASN G CA 1
ATOM 10560 C C . ASN G 3 78 ? -28.886 -69.897 -57.862 1.00 29.54 78 ASN G C 1
ATOM 10561 O O . ASN G 3 78 ? -28.661 -69.153 -56.910 1.00 45.93 78 ASN G O 1
ATOM 10566 N N . ARG G 3 79 ? -29.992 -69.803 -58.591 1.00 28.31 79 ARG G N 1
ATOM 10567 C CA . ARG G 3 79 ? -31.031 -68.830 -58.266 1.00 31.70 79 ARG G CA 1
ATOM 10568 C C . ARG G 3 79 ? -30.469 -67.410 -58.196 1.00 37.09 79 ARG G C 1
ATOM 10569 O O . ARG G 3 79 ? -30.567 -66.733 -57.175 1.00 36.88 79 ARG G O 1
ATOM 10577 N N . SER G 3 80 ? -29.891 -66.967 -59.307 1.00 33.61 80 SER G N 1
ATOM 10578 C CA . SER G 3 80 ? -29.330 -65.626 -59.404 1.00 28.24 80 SER G CA 1
ATOM 10579 C C . SER G 3 80 ? -30.413 -64.596 -59.688 1.00 28.54 80 SER G C 1
ATOM 10580 O O . SER G 3 80 ? -30.800 -64.392 -60.838 1.00 25.29 80 SER G O 1
ATOM 10583 N N . ARG G 3 81 ? -30.907 -63.954 -58.634 1.00 35.51 81 ARG G N 1
ATOM 10584 C CA . ARG G 3 81 ? -31.920 -62.915 -58.787 1.00 32.07 81 ARG G CA 1
ATOM 10585 C C . ARG G 3 81 ? -31.397 -61.735 -59.600 1.00 30.12 81 ARG G C 1
ATOM 10586 O O . ARG G 3 81 ? -30.191 -61.572 -59.787 1.00 28.14 81 ARG G O 1
ATOM 10594 N N . ALA G 3 82 ? -32.328 -60.915 -60.073 1.00 23.21 82 ALA G N 1
ATOM 10595 C CA . ALA G 3 82 ? -32.013 -59.751 -60.891 1.00 21.07 82 ALA G CA 1
ATOM 10596 C C . ALA G 3 82 ? -31.632 -58.550 -60.029 1.00 32.20 82 ALA G C 1
ATOM 10597 O O . ALA G 3 82 ? -32.171 -58.365 -58.939 1.00 41.22 82 ALA G O 1
ATOM 10599 N N . ILE G 3 83 ? -30.703 -57.735 -60.523 1.00 29.20 83 ILE G N 1
ATOM 10600 C CA . ILE G 3 83 ? -30.263 -56.546 -59.796 1.00 27.80 83 ILE G CA 1
ATOM 10601 C C . ILE G 3 83 ? -31.112 -55.324 -60.133 1.00 27.30 83 ILE G C 1
ATOM 10602 O O . ILE G 3 83 ? -31.666 -55.214 -61.226 1.00 19.23 83 ILE G O 1
ATOM 10612 N N . ASN G 3 84 ? -31.198 -54.404 -59.180 1.00 22.57 84 ASN G N 1
ATOM 10613 C CA . ASN G 3 84 ? -31.996 -53.197 -59.339 1.00 16.39 84 ASN G CA 1
ATOM 10614 C C . ASN G 3 84 ? -31.157 -51.983 -59.709 1.00 22.41 84 ASN G C 1
ATOM 10615 O O . ASN G 3 84 ? -30.511 -51.382 -58.851 1.00 32.48 84 ASN G O 1
ATOM 10620 N N . VAL G 3 85 ? -31.159 -51.635 -60.991 1.00 22.75 85 VAL G N 1
ATOM 10621 C CA . VAL G 3 85 ? -30.525 -50.404 -61.446 1.00 16.67 85 VAL G CA 1
ATOM 10622 C C . VAL G 3 85 ? -31.435 -49.224 -61.132 1.00 21.29 85 VAL G C 1
ATOM 10623 O O . VAL G 3 85 ? -32.658 -49.338 -61.235 1.00 21.11 85 VAL G O 1
ATOM 10633 N N . PRO G 3 86 ? -30.846 -48.091 -60.717 1.00 22.84 86 PRO G N 1
ATOM 10634 C CA . PRO G 3 86 ? -31.638 -46.864 -60.597 1.00 27.14 86 PRO G CA 1
ATOM 10635 C C . PRO G 3 86 ? -31.986 -46.305 -61.975 1.00 20.25 86 PRO G C 1
ATOM 10636 O O . PRO G 3 86 ? -31.095 -46.161 -62.813 1.00 15.01 86 PRO G O 1
ATOM 10640 N N . PRO G 3 87 ? -33.268 -45.992 -62.210 1.00 15.16 87 PRO G N 1
ATOM 10641 C CA . PRO G 3 87 ? -33.698 -45.445 -63.496 1.00 17.82 87 PRO G CA 1
ATOM 10642 C C . PRO G 3 87 ? -33.454 -43.949 -63.547 1.00 19.40 87 PRO G C 1
ATOM 10643 O O . PRO G 3 87 ? -33.374 -43.316 -62.495 1.00 22.02 87 PRO G O 1
ATOM 10647 N N . ARG G 3 88 ? -33.341 -43.389 -64.746 1.00 19.54 88 ARG G N 1
ATOM 10648 C CA . ARG G 3 88 ? -33.173 -41.951 -64.881 1.00 22.37 88 ARG G CA 1
ATOM 10649 C C . ARG G 3 88 ? -34.401 -41.341 -65.539 1.00 13.19 88 ARG G C 1
ATOM 10650 O O . ARG G 3 88 ? -34.815 -41.752 -66.622 1.00 14.07 88 ARG G O 1
ATOM 10658 N N . VAL G 3 89 ? -34.992 -40.364 -64.866 1.00 14.00 89 VAL G N 1
ATOM 10659 C CA . VAL G 3 89 ? -36.224 -39.763 -65.343 1.00 22.09 89 VAL G CA 1
ATOM 10660 C C . VAL G 3 89 ? -35.953 -38.369 -65.889 1.00 17.94 89 VAL G C 1
ATOM 10661 O O . VAL G 3 89 ? -35.271 -37.564 -65.256 1.00 20.57 89 VAL G O 1
ATOM 10671 N N . THR G 3 90 ? -36.499 -38.090 -67.064 1.00 17.66 90 THR G N 1
ATOM 10672 C CA . THR G 3 90 ? -36.418 -36.761 -67.644 1.00 27.04 90 THR G CA 1
ATOM 10673 C C . THR G 3 90 ? -37.831 -36.340 -68.012 1.00 23.78 90 THR G C 1
ATOM 10674 O O . THR G 3 90 ? -38.658 -37.172 -68.381 1.00 19.19 90 THR G O 1
ATOM 10681 N N . VAL G 3 91 ? -38.106 -35.047 -67.904 1.00 17.64 91 VAL G N 1
ATOM 10682 C CA . VAL G 3 91 ? -39.410 -34.521 -68.269 1.00 12.27 91 VAL G CA 1
ATOM 10683 C C . VAL G 3 91 ? -39.223 -33.328 -69.184 1.00 11.31 91 VAL G C 1
ATOM 10684 O O . VAL G 3 91 ? -38.309 -32.527 -68.995 1.00 17.97 91 VAL G O 1
ATOM 10694 N N . LEU G 3 92 ? -40.081 -33.220 -70.188 1.00 10.68 92 LEU G N 1
ATOM 10695 C CA . LEU G 3 92 ? -40.068 -32.060 -71.062 1.00 11.78 92 LEU G CA 1
ATOM 10696 C C . LEU G 3 92 ? -41.305 -32.053 -71.950 1.00 11.83 92 LEU G C 1
ATOM 10697 O O . LEU G 3 92 ? -41.929 -33.091 -72.166 1.00 10.35 92 LEU G O 1
ATOM 10702 N N . PRO G 3 93 ? -41.670 -30.870 -72.462 1.00 10.02 93 PRO G N 1
ATOM 10703 C CA . PRO G 3 93 ? -42.845 -30.741 -73.325 1.00 13.70 93 PRO G CA 1
ATOM 10704 C C . PRO G 3 93 ? -42.563 -31.289 -74.719 1.00 12.56 93 PRO G C 1
ATOM 10705 O O . PRO G 3 93 ? -41.408 -31.312 -75.148 1.00 10.89 93 PRO G O 1
ATOM 10709 N N . LYS G 3 94 ? -43.609 -31.717 -75.416 1.00 9.90 94 LYS G N 1
ATOM 10710 C CA . LYS G 3 94 ? -43.441 -32.377 -76.702 1.00 11.51 94 LYS G CA 1
ATOM 10711 C C . LYS G 3 94 ? -43.006 -31.368 -77.752 1.00 15.27 94 LYS G C 1
ATOM 10712 O O . LYS G 3 94 ? -42.097 -31.629 -78.538 1.00 21.30 94 LYS G O 1
ATOM 10718 N N . SER G 3 95 ? -43.677 -30.222 -77.769 1.00 22.10 95 SER G N 1
ATOM 10719 C CA . SER G 3 95 ? -43.305 -29.114 -78.640 1.00 18.60 95 SER G CA 1
ATOM 10720 C C . SER G 3 95 ? -43.024 -27.882 -77.787 1.00 19.79 95 SER G C 1
ATOM 10721 O O . SER G 3 95 ? -43.043 -27.952 -76.558 1.00 18.52 95 SER G O 1
ATOM 10724 N N . ARG G 3 96 ? -42.770 -26.753 -78.437 1.00 21.91 96 ARG G N 1
ATOM 10725 C CA . ARG G 3 96 ? -42.451 -25.523 -77.724 1.00 16.78 96 ARG G CA 1
ATOM 10726 C C . ARG G 3 96 ? -43.624 -25.084 -76.855 1.00 18.98 96 ARG G C 1
ATOM 10727 O O . ARG G 3 96 ? -44.779 -25.127 -77.281 1.00 24.48 96 ARG G O 1
ATOM 10735 N N . VAL G 3 97 ? -43.321 -24.652 -75.636 1.00 18.94 97 VAL G N 1
ATOM 10736 C CA . VAL G 3 97 ? -44.351 -24.235 -74.693 1.00 21.17 97 VAL G CA 1
ATOM 10737 C C . VAL G 3 97 ? -44.668 -22.750 -74.812 1.00 27.36 97 VAL G C 1
ATOM 10738 O O . VAL G 3 97 ? -43.799 -21.900 -74.619 1.00 26.52 97 VAL G O 1
ATOM 10748 N N . GLU G 3 98 ? -45.921 -22.449 -75.136 1.00 34.81 98 GLU G N 1
ATOM 10749 C CA . GLU G 3 98 ? -46.410 -21.077 -75.148 1.00 20.02 98 GLU G CA 1
ATOM 10750 C C . GLU G 3 98 ? -47.584 -20.949 -74.186 1.00 17.87 98 GLU G C 1
ATOM 10751 O O . GLU G 3 98 ? -48.440 -21.829 -74.119 1.00 23.49 98 GLU G O 1
ATOM 10757 N N . LEU G 3 99 ? -47.630 -19.844 -73.453 1.00 25.01 99 LEU G N 1
ATOM 10758 C CA . LEU G 3 99 ? -48.664 -19.638 -72.447 1.00 27.14 99 LEU G CA 1
ATOM 10759 C C . LEU G 3 99 ? -50.053 -19.734 -73.076 1.00 24.80 99 LEU G C 1
ATOM 10760 O O . LEU G 3 99 ? -50.356 -19.035 -74.042 1.00 32.69 99 LEU G O 1
ATOM 10765 N N . GLY G 3 100 ? -50.892 -20.607 -72.524 1.00 16.79 100 GLY G N 1
ATOM 10766 C CA . GLY G 3 100 ? -52.250 -20.779 -73.009 1.00 19.27 100 GLY G CA 1
ATOM 10767 C C . GLY G 3 100 ? -52.392 -21.738 -74.180 1.00 24.48 100 GLY G C 1
ATOM 10768 O O . GLY G 3 100 ? -53.488 -22.224 -74.456 1.00 25.57 100 GLY G O 1
ATOM 10769 N N . GLN G 3 101 ? -51.291 -22.013 -74.872 1.00 25.91 101 GLN G N 1
ATOM 10770 C CA . GLN G 3 101 ? -51.310 -22.926 -76.014 1.00 29.75 101 GLN G CA 1
ATOM 10771 C C . GLN G 3 101 ? -51.187 -24.386 -75.571 1.00 27.78 101 GLN G C 1
ATOM 10772 O O . GLN G 3 101 ? -50.182 -24.770 -74.973 1.00 30.39 101 GLN G O 1
ATOM 10778 N N . PRO G 3 102 ? -52.203 -25.210 -75.881 1.00 20.78 102 PRO G N 1
ATOM 10779 C CA . PRO G 3 102 ? -52.225 -26.605 -75.421 1.00 15.63 102 PRO G CA 1
ATOM 10780 C C . PRO G 3 102 ? -50.996 -27.388 -75.861 1.00 15.47 102 PRO G C 1
ATOM 10781 O O . PRO G 3 102 ? -50.449 -27.131 -76.933 1.00 14.92 102 PRO G O 1
ATOM 10785 N N . ASN G 3 103 ? -50.572 -28.335 -75.030 1.00 13.82 103 ASN G N 1
ATOM 10786 C CA . ASN G 3 103 ? -49.347 -29.079 -75.274 1.00 12.14 103 ASN G CA 1
ATOM 10787 C C . ASN G 3 103 ? -49.367 -30.393 -74.499 1.00 20.55 103 ASN G C 1
ATOM 10788 O O . ASN G 3 103 ? -50.347 -30.708 -73.825 1.00 18.22 103 ASN G O 1
ATOM 10793 N N . ILE G 3 104 ? -48.278 -31.150 -74.595 1.00 23.44 104 ILE G N 1
ATOM 10794 C CA . ILE G 3 104 ? -48.153 -32.426 -73.901 1.00 12.94 104 ILE G CA 1
ATOM 10795 C C . ILE G 3 104 ? -46.824 -32.499 -73.164 1.00 12.42 104 ILE G C 1
ATOM 10796 O O . ILE G 3 104 ? -45.775 -32.212 -73.738 1.00 11.12 104 ILE G O 1
ATOM 10806 N N . LEU G 3 105 ? -46.876 -32.858 -71.884 1.00 15.71 105 LEU G N 1
ATOM 10807 C CA . LEU G 3 105 ? -45.666 -33.135 -71.117 1.00 17.33 105 LEU G CA 1
ATOM 10808 C C . LEU G 3 105 ? -45.260 -34.581 -71.346 1.00 14.57 105 LEU G C 1
ATOM 10809 O O . LEU G 3 105 ? -46.116 -35.460 -71.455 1.00 12.32 105 LEU G O 1
ATOM 10814 N N . ILE G 3 106 ? -43.956 -34.828 -71.421 1.00 12.04 106 ILE G N 1
ATOM 10815 C CA . ILE G 3 106 ? -43.457 -36.177 -71.654 1.00 20.56 106 ILE G CA 1
ATOM 10816 C C . ILE G 3 106 ? -42.479 -36.609 -70.566 1.00 15.06 106 ILE G C 1
ATOM 10817 O O . ILE G 3 106 ? -41.412 -36.018 -70.404 1.00 13.87 106 ILE G O 1
ATOM 10827 N N . CYS G 3 107 ? -42.841 -37.657 -69.836 1.00 12.15 107 CYS G N 1
ATOM 10828 C CA . CYS G 3 107 ? -41.941 -38.248 -68.861 1.00 12.86 107 CYS G CA 1
ATOM 10829 C C . CYS G 3 107 ? -41.198 -39.382 -69.551 1.00 13.58 107 CYS G C 1
ATOM 10830 O O . CYS G 3 107 ? -41.815 -40.288 -70.107 1.00 13.11 107 CYS G O 1
ATOM 10833 N N . ILE G 3 108 ? -39.872 -39.324 -69.519 1.00 17.30 108 ILE G N 1
ATOM 10834 C CA . ILE G 3 108 ? -39.043 -40.312 -70.197 1.00 12.59 108 ILE G CA 1
ATOM 10835 C C . ILE G 3 108 ? -38.171 -41.037 -69.182 1.00 16.20 108 ILE G C 1
ATOM 10836 O O . ILE G 3 108 ? -37.453 -40.410 -68.403 1.00 15.14 108 ILE G O 1
ATOM 10846 N N . VAL G 3 109 ? -38.224 -42.366 -69.213 1.00 13.90 109 VAL G N 1
ATOM 10847 C CA . VAL G 3 109 ? -37.560 -43.185 -68.208 1.00 10.59 109 VAL G CA 1
ATOM 10848 C C . VAL G 3 109 ? -36.636 -44.204 -68.857 1.00 10.43 109 VAL G C 1
ATOM 10849 O O . VAL G 3 109 ? -37.091 -45.083 -69.580 1.00 12.65 109 VAL G O 1
ATOM 10859 N N . ASP G 3 110 ? -35.340 -44.088 -68.589 1.00 12.50 110 ASP G N 1
ATOM 10860 C CA . ASP G 3 110 ? -34.360 -45.003 -69.163 1.00 12.78 110 ASP G CA 1
ATOM 10861 C C . ASP G 3 110 ? -33.791 -45.914 -68.086 1.00 16.39 110 ASP G C 1
ATOM 10862 O O . ASP G 3 110 ? -33.991 -45.685 -66.893 1.00 16.49 110 ASP G O 1
ATOM 10867 N N . ASN G 3 111 ? -33.069 -46.942 -68.519 1.00 15.50 111 ASN G N 1
ATOM 10868 C CA . ASN G 3 111 ? -32.422 -47.870 -67.602 1.00 14.75 111 ASN G CA 1
ATOM 10869 C C . ASN G 3 111 ? -33.373 -48.407 -66.537 1.00 15.01 111 ASN G C 1
ATOM 10870 O O . ASN G 3 111 ? -33.034 -48.453 -65.356 1.00 14.83 111 ASN G O 1
ATOM 10875 N N . ILE G 3 112 ? -34.571 -48.794 -66.958 1.00 18.25 112 ILE G N 1
ATOM 10876 C CA . ILE G 3 112 ? -35.518 -49.449 -66.064 1.00 30.21 112 ILE G CA 1
ATOM 10877 C C . ILE G 3 112 ? -35.176 -50.931 -65.994 1.00 27.46 112 ILE G C 1
ATOM 10878 O O . ILE G 3 112 ? -35.218 -51.626 -67.010 1.00 18.13 112 ILE G O 1
ATOM 10888 N N . PHE G 3 113 ? -34.822 -51.418 -64.811 1.00 16.57 113 PHE G N 1
ATOM 10889 C CA . PHE G 3 113 ? -34.649 -52.852 -64.632 1.00 14.59 113 PHE G CA 1
ATOM 10890 C C . PHE G 3 113 ? -34.619 -53.248 -63.163 1.00 15.28 113 PHE G C 1
ATOM 10891 O O . PHE G 3 113 ? -33.882 -52.658 -62.377 1.00 23.40 113 PHE G O 1
ATOM 10899 N N . PRO G 3 114 ? -35.423 -54.256 -62.787 1.00 13.24 114 PRO G N 1
ATOM 10900 C CA . PRO G 3 114 ? -36.333 -54.992 -63.673 1.00 12.92 114 PRO G CA 1
ATOM 10901 C C . PRO G 3 114 ? -37.517 -54.136 -64.121 1.00 19.82 114 PRO G C 1
ATOM 10902 O O . PRO G 3 114 ? -37.704 -53.038 -63.598 1.00 14.95 114 PRO G O 1
ATOM 10906 N N . PRO G 3 115 ? -38.307 -54.626 -65.089 1.00 20.88 115 PRO G N 1
ATOM 10907 C CA . PRO G 3 115 ? -39.449 -53.848 -65.574 1.00 13.76 115 PRO G CA 1
ATOM 10908 C C . PRO G 3 115 ? -40.652 -53.973 -64.640 1.00 15.41 115 PRO G C 1
ATOM 10909 O O . PRO G 3 115 ? -41.669 -54.585 -64.972 1.00 10.44 115 PRO G O 1
ATOM 10913 N N . VAL G 3 116 ? -40.508 -53.377 -63.461 1.00 15.76 116 VAL G N 1
ATOM 10914 C CA . VAL G 3 116 ? -41.558 -53.346 -62.454 1.00 13.17 116 VAL G CA 1
ATOM 10915 C C . VAL G 3 116 ? -41.513 -51.962 -61.830 1.00 14.63 116 VAL G C 1
ATOM 10916 O O . VAL G 3 116 ? -40.634 -51.668 -61.018 1.00 23.55 116 VAL G O 1
ATOM 10926 N N . ILE G 3 117 ? -42.452 -51.107 -62.215 1.00 16.87 117 ILE G N 1
ATOM 10927 C CA . ILE G 3 117 ? -42.337 -49.687 -61.919 1.00 14.75 117 ILE G CA 1
ATOM 10928 C C . ILE G 3 117 ? -43.702 -49.015 -61.800 1.00 13.80 117 ILE G C 1
ATOM 10929 O O . ILE G 3 117 ? -44.678 -49.449 -62.413 1.00 21.28 117 ILE G O 1
ATOM 10939 N N . ASN G 3 118 ? -43.765 -47.968 -60.986 1.00 11.33 118 ASN G N 1
ATOM 10940 C CA . ASN G 3 118 ? -44.943 -47.119 -60.914 1.00 11.71 118 ASN G CA 1
ATOM 10941 C C . ASN G 3 118 ? -44.556 -45.747 -61.457 1.00 11.26 118 ASN G C 1
ATOM 10942 O O . ASN G 3 118 ? -43.548 -45.180 -61.045 1.00 11.13 118 ASN G O 1
ATOM 10947 N N . ILE G 3 119 ? -45.346 -45.216 -62.383 1.00 17.29 119 ILE G N 1
ATOM 10948 C CA . ILE G 3 119 ? -45.122 -43.863 -62.887 1.00 11.77 119 ILE G CA 1
ATOM 10949 C C . ILE G 3 119 ? -46.429 -43.079 -62.883 1.00 12.88 119 ILE G C 1
ATOM 10950 O O . ILE G 3 119 ? -47.465 -43.575 -63.325 1.00 22.89 119 ILE G O 1
ATOM 10960 N N . THR G 3 120 ? -46.375 -41.855 -62.369 1.00 11.77 120 THR G N 1
ATOM 10961 C CA . THR G 3 120 ? -47.575 -41.055 -62.167 1.00 12.37 120 THR G CA 1
ATOM 10962 C C . THR G 3 120 ? -47.340 -39.574 -62.453 1.00 16.42 120 THR G C 1
ATOM 10963 O O . THR G 3 120 ? -46.302 -39.016 -62.093 1.00 12.90 120 THR G O 1
ATOM 10970 N N . TRP G 3 121 ? -48.306 -38.949 -63.117 1.00 14.91 121 TRP G N 1
ATOM 10971 C CA . TRP G 3 121 ? -48.274 -37.510 -63.339 1.00 10.80 121 TRP G CA 1
ATOM 10972 C C . TRP G 3 121 ? -48.901 -36.806 -62.145 1.00 13.77 121 TRP G C 1
ATOM 10973 O O . TRP G 3 121 ? -49.901 -37.271 -61.595 1.00 10.95 121 TRP G O 1
ATOM 10984 N N . LEU G 3 122 ? -48.305 -35.689 -61.744 1.00 12.50 122 LEU G N 1
ATOM 10985 C CA . LEU G 3 122 ? -48.842 -34.882 -60.659 1.00 10.64 122 LEU G CA 1
ATOM 10986 C C . LEU G 3 122 ? -49.018 -33.440 -61.121 1.00 16.37 122 LEU G C 1
ATOM 10987 O O . LEU G 3 122 ? -48.105 -32.863 -61.710 1.00 23.68 122 LEU G O 1
ATOM 10992 N N . ARG G 3 123 ? -50.192 -32.866 -60.873 1.00 19.74 123 ARG G N 1
ATOM 10993 C CA . ARG G 3 123 ? -50.382 -31.428 -61.039 1.00 19.66 123 ARG G CA 1
ATOM 10994 C C . ARG G 3 123 ? -50.579 -30.802 -59.662 1.00 14.61 123 ARG G C 1
ATOM 10995 O O . ARG G 3 123 ? -51.591 -31.038 -59.003 1.00 13.27 123 ARG G O 1
ATOM 11003 N N . ASN G 3 124 ? -49.605 -30.009 -59.230 1.00 12.98 124 ASN G N 1
ATOM 11004 C CA . ASN G 3 124 ? -49.639 -29.408 -57.904 1.00 17.31 124 ASN G CA 1
ATOM 11005 C C . ASN G 3 124 ? -49.804 -30.469 -56.825 1.00 23.70 124 ASN G C 1
ATOM 11006 O O . ASN G 3 124 ? -50.660 -30.345 -55.949 1.00 25.52 124 ASN G O 1
ATOM 11011 N N . GLY G 3 125 ? -48.994 -31.520 -56.901 1.00 24.57 125 GLY G N 1
ATOM 11012 C CA . GLY G 3 125 ? -49.010 -32.570 -55.899 1.00 20.61 125 GLY G CA 1
ATOM 11013 C C . GLY G 3 125 ? -50.215 -33.486 -55.987 1.00 17.44 125 GLY G C 1
ATOM 11014 O O . GLY G 3 125 ? -50.275 -34.502 -55.296 1.00 21.41 125 GLY G O 1
ATOM 11015 N N . GLN G 3 126 ? -51.177 -33.131 -56.832 1.00 21.66 126 GLN G N 1
ATOM 11016 C CA . GLN G 3 126 ? -52.360 -33.956 -57.031 1.00 18.35 126 GLN G CA 1
ATOM 11017 C C . GLN G 3 126 ? -52.132 -34.872 -58.222 1.00 14.96 126 GLN G C 1
ATOM 11018 O O . GLN G 3 126 ? -51.689 -34.427 -59.279 1.00 15.15 126 GLN G O 1
ATOM 11024 N N . THR G 3 127 ? -52.422 -36.156 -58.043 1.00 17.72 127 THR G N 1
ATOM 11025 C CA . THR G 3 127 ? -52.216 -37.137 -59.102 1.00 15.04 127 THR G CA 1
ATOM 11026 C C . THR G 3 127 ? -53.216 -36.963 -60.243 1.00 12.42 127 THR G C 1
ATOM 11027 O O . THR G 3 127 ? -54.386 -36.645 -60.020 1.00 13.38 127 THR G O 1
ATOM 11034 N N . VAL G 3 128 ? -52.737 -37.167 -61.467 1.00 11.17 128 VAL G N 1
ATOM 11035 C CA . VAL G 3 128 ? -53.545 -36.975 -62.668 1.00 14.85 128 VAL G CA 1
ATOM 11036 C C . VAL G 3 128 ? -53.515 -38.221 -63.549 1.00 17.66 128 VAL G C 1
ATOM 11037 O O . VAL G 3 128 ? -52.450 -38.643 -64.002 1.00 17.52 128 VAL G O 1
ATOM 11047 N N . THR G 3 129 ? -54.684 -38.804 -63.799 1.00 15.13 129 THR G N 1
ATOM 11048 C CA . THR G 3 129 ? -54.769 -40.010 -64.615 1.00 19.25 129 THR G CA 1
ATOM 11049 C C . THR G 3 129 ? -55.624 -39.815 -65.866 1.00 15.75 129 THR G C 1
ATOM 11050 O O . THR G 3 129 ? -55.479 -40.552 -66.839 1.00 22.91 129 THR G O 1
ATOM 11057 N N . GLU G 3 130 ? -56.509 -38.824 -65.849 1.00 16.96 130 GLU G N 1
ATOM 11058 C CA . GLU G 3 130 ? -57.423 -38.629 -66.967 1.00 16.94 130 GLU G CA 1
ATOM 11059 C C . GLU G 3 130 ? -56.715 -38.023 -68.173 1.00 15.48 130 GLU G C 1
ATOM 11060 O O . GLU G 3 130 ? -56.247 -36.885 -68.130 1.00 23.43 130 GLU G O 1
ATOM 11066 N N . GLY G 3 131 ? -56.655 -38.795 -69.252 1.00 13.68 131 GLY G N 1
ATOM 11067 C CA . GLY G 3 131 ? -56.062 -38.342 -70.495 1.00 16.32 131 GLY G CA 1
ATOM 11068 C C . GLY G 3 131 ? -54.571 -38.597 -70.599 1.00 15.65 131 GLY G C 1
ATOM 11069 O O . GLY G 3 131 ? -53.913 -38.081 -71.503 1.00 14.47 131 GLY G O 1
ATOM 11070 N N . VAL G 3 132 ? -54.032 -39.399 -69.686 1.00 17.36 132 VAL G N 1
ATOM 11071 C CA . VAL G 3 132 ? -52.621 -39.760 -69.750 1.00 15.70 132 VAL G CA 1
ATOM 11072 C C . VAL G 3 132 ? -52.458 -41.020 -70.589 1.00 17.97 132 VAL G C 1
ATOM 11073 O O . VAL G 3 132 ? -53.331 -41.890 -70.599 1.00 11.96 132 VAL G O 1
ATOM 11083 N N . ALA G 3 133 ? -51.336 -41.108 -71.293 1.00 18.41 133 ALA G N 1
ATOM 11084 C CA . ALA G 3 133 ? -51.042 -42.253 -72.142 1.00 11.26 133 ALA G CA 1
ATOM 11085 C C . ALA G 3 133 ? -49.633 -42.731 -71.841 1.00 20.64 133 ALA G C 1
ATOM 11086 O O . ALA G 3 133 ? -48.740 -41.924 -71.581 1.00 29.44 133 ALA G O 1
ATOM 11088 N N . GLN G 3 134 ? -49.429 -44.041 -71.886 1.00 16.52 134 GLN G N 1
ATOM 11089 C CA . GLN G 3 134 ? -48.124 -44.607 -71.586 1.00 11.29 134 GLN G CA 1
ATOM 11090 C C . GLN G 3 134 ? -47.788 -45.731 -72.549 1.00 8.50 134 GLN G C 1
ATOM 11091 O O . GLN G 3 134 ? -48.673 -46.351 -73.133 1.00 10.68 134 GLN G O 1
ATOM 11097 N N . THR G 3 135 ? -46.496 -45.972 -72.726 1.00 9.35 135 THR G N 1
ATOM 11098 C CA . THR G 3 135 ? -46.027 -47.048 -73.581 1.00 10.47 135 THR G CA 1
ATOM 11099 C C . THR G 3 135 ? -45.894 -48.327 -72.773 1.00 10.90 135 THR G C 1
ATOM 11100 O O . THR G 3 135 ? -46.004 -48.318 -71.549 1.00 11.06 135 THR G O 1
ATOM 11107 N N . SER G 3 136 ? -45.692 -49.434 -73.473 1.00 12.93 136 SER G N 1
ATOM 11108 C CA . SER G 3 136 ? -45.189 -50.643 -72.850 1.00 16.40 136 SER G CA 1
ATOM 11109 C C . SER G 3 136 ? -43.698 -50.418 -72.647 1.00 14.41 136 SER G C 1
ATOM 11110 O O . SER G 3 136 ? -43.180 -49.359 -72.999 1.00 16.11 136 SER G O 1
ATOM 11113 N N . PHE G 3 137 ? -42.994 -51.404 -72.106 1.00 11.31 137 PHE G N 1
ATOM 11114 C CA . PHE G 3 137 ? -41.557 -51.259 -71.916 1.00 11.23 137 PHE G CA 1
ATOM 11115 C C . PHE G 3 137 ? -40.841 -51.321 -73.262 1.00 11.60 137 PHE G C 1
ATOM 11116 O O . PHE G 3 137 ? -40.928 -52.322 -73.973 1.00 12.34 137 PHE G O 1
ATOM 11124 N N . TYR G 3 138 ? -40.141 -50.244 -73.610 1.00 10.41 138 TYR G N 1
ATOM 11125 C CA . TYR G 3 138 ? -39.310 -50.234 -74.808 1.00 11.55 138 TYR G CA 1
ATOM 11126 C C . TYR G 3 138 ? -37.974 -50.869 -74.488 1.00 8.29 138 TYR G C 1
ATOM 11127 O O . TYR G 3 138 ? -37.655 -51.097 -73.325 1.00 6.21 138 TYR G O 1
ATOM 11136 N N . SER G 3 139 ? -37.176 -51.113 -75.520 1.00 11.21 139 SER G N 1
ATOM 11137 C CA . SER G 3 139 ? -35.968 -51.905 -75.362 1.00 17.48 139 SER G CA 1
ATOM 11138 C C . SER G 3 139 ? -34.710 -51.067 -75.510 1.00 20.07 139 SER G C 1
ATOM 11139 O O . SER G 3 139 ? -34.661 -50.136 -76.315 1.00 24.92 139 SER G O 1
ATOM 11142 N N . GLN G 3 140 ? -33.691 -51.421 -74.733 1.00 18.32 140 GLN G N 1
ATOM 11143 C CA . GLN G 3 140 ? -32.372 -50.821 -74.862 1.00 17.51 140 GLN G CA 1
ATOM 11144 C C . GLN G 3 140 ? -31.359 -51.918 -75.160 1.00 14.16 140 GLN G C 1
ATOM 11145 O O . GLN G 3 140 ? -31.454 -53.009 -74.605 1.00 22.42 140 GLN G O 1
ATOM 11151 N N . PRO G 3 141 ? -30.392 -51.636 -76.046 1.00 10.09 141 PRO G N 1
ATOM 11152 C CA . PRO G 3 141 ? -29.304 -52.560 -76.389 1.00 9.09 141 PRO G CA 1
ATOM 11153 C C . PRO G 3 141 ? -28.557 -53.152 -75.190 1.00 12.43 141 PRO G C 1
ATOM 11154 O O . PRO G 3 141 ? -28.101 -54.291 -75.285 1.00 18.13 141 PRO G O 1
ATOM 11158 N N . ASP G 3 142 ? -28.422 -52.410 -74.095 1.00 12.86 142 ASP G N 1
ATOM 11159 C CA . ASP G 3 142 ? -27.796 -52.971 -72.896 1.00 12.09 142 ASP G CA 1
ATOM 11160 C C . ASP G 3 142 ? -28.786 -53.864 -72.148 1.00 13.47 142 ASP G C 1
ATOM 11161 O O . ASP G 3 142 ? -28.466 -54.421 -71.097 1.00 17.00 142 ASP G O 1
ATOM 11166 N N . HIS G 3 143 ? -29.987 -53.990 -72.707 1.00 12.93 143 HIS G N 1
ATOM 11167 C CA . HIS G 3 143 ? -31.004 -54.919 -72.218 1.00 14.11 143 HIS G CA 1
ATOM 11168 C C . HIS G 3 143 ? -31.724 -54.385 -70.983 1.00 11.01 143 HIS G C 1
ATOM 11169 O O . HIS G 3 143 ? -32.277 -55.143 -70.186 1.00 10.27 143 HIS G O 1
ATOM 11176 N N . LEU G 3 144 ? -31.729 -53.064 -70.850 1.00 13.77 144 LEU G N 1
ATOM 11177 C CA . LEU G 3 144 ? -32.591 -52.396 -69.892 1.00 17.43 144 LEU G CA 1
ATOM 11178 C C . LEU G 3 144 ? -33.849 -51.997 -70.651 1.00 18.78 144 LEU G C 1
ATOM 11179 O O . LEU G 3 144 ? -34.034 -52.411 -71.798 1.00 17.49 144 LEU G O 1
ATOM 11184 N N . PHE G 3 145 ? -34.710 -51.200 -70.029 1.00 15.14 145 PHE G N 1
ATOM 11185 C CA . PHE G 3 145 ? -35.958 -50.810 -70.669 1.00 13.80 145 PHE G CA 1
ATOM 11186 C C . PHE G 3 145 ? -36.179 -49.306 -70.594 1.00 14.24 145 PHE G C 1
ATOM 11187 O O . PHE G 3 145 ? -35.638 -48.632 -69.719 1.00 14.43 145 PHE G O 1
ATOM 11195 N N . ARG G 3 146 ? -36.978 -48.788 -71.523 1.00 13.47 146 ARG G N 1
ATOM 11196 C CA . ARG G 3 146 ? -37.420 -47.402 -71.470 1.00 9.25 146 ARG G CA 1
ATOM 11197 C C . ARG G 3 146 ? -38.930 -47.363 -71.283 1.00 8.18 146 ARG G C 1
ATOM 11198 O O . ARG G 3 146 ? -39.601 -48.387 -71.388 1.00 12.09 146 ARG G O 1
ATOM 11206 N N . LYS G 3 147 ? -39.464 -46.183 -70.997 1.00 10.71 147 LYS G N 1
ATOM 11207 C CA . LYS G 3 147 ? -40.897 -46.028 -70.798 1.00 10.77 147 LYS G CA 1
ATOM 11208 C C . LYS G 3 147 ? -41.260 -44.570 -71.031 1.00 9.61 147 LYS G C 1
ATOM 11209 O O . LYS G 3 147 ? -40.521 -43.671 -70.629 1.00 9.31 147 LYS G O 1
ATOM 11215 N N . PHE G 3 148 ? -42.401 -44.337 -71.671 1.00 8.78 148 PHE G N 1
ATOM 11216 C CA . PHE G 3 148 ? -42.844 -42.984 -71.971 1.00 6.54 148 PHE G CA 1
ATOM 11217 C C . PHE G 3 148 ? -44.230 -42.744 -71.389 1.00 7.68 148 PHE G C 1
ATOM 11218 O O . PHE G 3 148 ? -45.129 -43.564 -71.558 1.00 10.87 148 PHE G O 1
ATOM 11226 N N . HIS G 3 149 ? -44.400 -41.616 -70.705 1.00 9.80 149 HIS G N 1
ATOM 11227 C CA . HIS G 3 149 ? -45.707 -41.212 -70.200 1.00 11.66 149 HIS G CA 1
ATOM 11228 C C . HIS G 3 149 ? -46.056 -39.828 -70.732 1.00 10.66 149 HIS G C 1
ATOM 11229 O O . HIS G 3 149 ? -45.186 -38.966 -70.844 1.00 9.16 149 HIS G O 1
ATOM 11236 N N . TYR G 3 150 ? -47.329 -39.621 -71.059 1.00 12.13 150 TYR G N 1
ATOM 11237 C CA . TYR G 3 150 ? -47.766 -38.386 -71.705 1.00 11.90 150 TYR G CA 1
ATOM 11238 C C . TYR G 3 150 ? -48.941 -37.731 -70.985 1.00 12.23 150 TYR G C 1
ATOM 11239 O O . TYR G 3 150 ? -49.865 -38.411 -70.539 1.00 11.71 150 TYR G O 1
ATOM 11248 N N . LEU G 3 151 ? -48.900 -36.404 -70.886 1.00 10.54 151 LEU G N 1
ATOM 11249 C CA . LEU G 3 151 ? -49.970 -35.641 -70.248 1.00 9.43 151 LEU G CA 1
ATOM 11250 C C . LEU G 3 151 ? -50.275 -34.357 -71.012 1.00 10.98 151 LEU G C 1
ATOM 11251 O O . LEU G 3 151 ? -49.476 -33.423 -71.001 1.00 14.29 151 LEU G O 1
ATOM 11256 N N . PRO G 3 152 ? -51.433 -34.306 -71.688 1.00 11.55 152 PRO G N 1
ATOM 11257 C CA . PRO G 3 152 ? -51.829 -33.068 -72.365 1.00 13.01 152 PRO G CA 1
ATOM 11258 C C . PRO G 3 152 ? -52.283 -32.018 -71.359 1.00 13.20 152 PRO G C 1
ATOM 11259 O O . PRO G 3 152 ? -52.936 -32.362 -70.374 1.00 14.73 152 PRO G O 1
ATOM 11263 N N . PHE G 3 153 ? -51.952 -30.757 -71.608 1.00 14.95 153 PHE G N 1
ATOM 11264 C CA . PHE G 3 153 ? -52.257 -29.694 -70.658 1.00 24.63 153 PHE G CA 1
ATOM 11265 C C . PHE G 3 153 ? -52.226 -28.323 -71.319 1.00 23.89 153 PHE G C 1
ATOM 11266 O O . PHE G 3 153 ? -51.750 -28.176 -72.446 1.00 22.89 153 PHE G O 1
ATOM 11274 N N . VAL G 3 154 ? -52.744 -27.323 -70.611 1.00 22.97 154 VAL G N 1
ATOM 11275 C CA . VAL G 3 154 ? -52.670 -25.938 -71.065 1.00 19.69 154 VAL G CA 1
ATOM 11276 C C . VAL G 3 154 ? -51.753 -25.161 -70.126 1.00 19.41 154 VAL G C 1
ATOM 11277 O O . VAL G 3 154 ? -52.141 -24.832 -69.004 1.00 21.23 154 VAL G O 1
ATOM 11287 N N . PRO G 3 155 ? -50.531 -24.854 -70.585 1.00 17.52 155 PRO G N 1
ATOM 11288 C CA . PRO G 3 155 ? -49.560 -24.202 -69.701 1.00 20.49 155 PRO G CA 1
ATOM 11289 C C . PRO G 3 155 ? -50.093 -22.896 -69.122 1.00 18.96 155 PRO G C 1
ATOM 11290 O O . PRO G 3 155 ? -50.498 -22.008 -69.869 1.00 24.41 155 PRO G O 1
ATOM 11294 N N . SER G 3 156 ? -50.108 -22.803 -67.797 1.00 18.81 156 SER G N 1
ATOM 11295 C CA . SER G 3 156 ? -50.420 -21.557 -67.109 1.00 24.91 156 SER G CA 1
ATOM 11296 C C . SER G 3 156 ? -49.399 -21.321 -66.002 1.00 23.70 156 SER G C 1
ATOM 11297 O O . SER G 3 156 ? -48.778 -22.262 -65.509 1.00 32.18 156 SER G O 1
ATOM 11300 N N . ALA G 3 157 ? -49.226 -20.063 -65.613 1.00 22.96 157 ALA G N 1
ATOM 11301 C CA . ALA G 3 157 ? -48.285 -19.721 -64.554 1.00 26.07 157 ALA G CA 1
ATOM 11302 C C . ALA G 3 157 ? -48.871 -20.008 -63.174 1.00 30.57 157 ALA G C 1
ATOM 11303 O O . ALA G 3 157 ? -48.281 -19.644 -62.157 1.00 28.36 157 ALA G O 1
ATOM 11305 N N . GLU G 3 158 ? -50.027 -20.665 -63.138 1.00 33.66 158 GLU G N 1
ATOM 11306 C CA . GLU G 3 158 ? -50.720 -20.911 -61.880 1.00 26.16 158 GLU G CA 1
ATOM 11307 C C . GLU G 3 158 ? -50.465 -22.315 -61.337 1.00 27.40 158 GLU G C 1
ATOM 11308 O O . GLU G 3 158 ? -50.734 -22.583 -60.167 1.00 39.12 158 GLU G O 1
ATOM 11314 N N . ASP G 3 159 ? -49.942 -23.207 -62.174 1.00 20.84 159 ASP G N 1
ATOM 11315 C CA . ASP G 3 159 ? -49.678 -24.573 -61.730 1.00 22.47 159 ASP G CA 1
ATOM 11316 C C . ASP G 3 159 ? -48.326 -25.134 -62.182 1.00 21.56 159 ASP G C 1
ATOM 11317 O O . ASP G 3 159 ? -47.719 -24.648 -63.138 1.00 16.44 159 ASP G O 1
ATOM 11322 N N . VAL G 3 160 ? -47.866 -26.156 -61.462 1.00 15.98 160 VAL G N 1
ATOM 11323 C CA . VAL G 3 160 ? -46.627 -26.857 -61.779 1.00 15.56 160 VAL G CA 1
ATOM 11324 C C . VAL G 3 160 ? -46.911 -28.351 -61.933 1.00 16.35 160 VAL G C 1
ATOM 11325 O O . VAL G 3 160 ? -48.000 -28.816 -61.593 1.00 15.00 160 VAL G O 1
ATOM 11335 N N . TYR G 3 161 ? -45.932 -29.106 -62.427 1.00 13.15 161 TYR G N 1
ATOM 11336 C CA . TYR G 3 161 ? -46.115 -30.539 -62.646 1.00 10.71 161 TYR G CA 1
ATOM 11337 C C . TYR G 3 161 ? -44.908 -31.351 -62.187 1.00 12.28 161 TYR G C 1
ATOM 11338 O O . TYR G 3 161 ? -43.768 -30.900 -62.292 1.00 11.71 161 TYR G O 1
ATOM 11347 N N . ASP G 3 162 ? -45.175 -32.551 -61.675 1.00 20.67 162 ASP G N 1
ATOM 11348 C CA . ASP G 3 162 ? -44.130 -33.516 -61.331 1.00 17.93 162 ASP G CA 1
ATOM 11349 C C . ASP G 3 162 ? -44.444 -34.892 -61.905 1.00 13.01 162 ASP G C 1
ATOM 11350 O O . ASP G 3 162 ? -45.594 -35.332 -61.886 1.00 10.56 162 ASP G O 1
ATOM 11355 N N . CYS G 3 163 ? -43.420 -35.560 -62.427 1.00 12.60 163 CYS G N 1
ATOM 11356 C CA . CYS G 3 163 ? -43.534 -36.965 -62.796 1.00 19.32 163 CYS G CA 1
ATOM 11357 C C . CYS G 3 163 ? -42.847 -37.816 -61.733 1.00 15.49 163 CYS G C 1
ATOM 11358 O O . CYS G 3 163 ? -41.620 -37.860 -61.680 1.00 13.71 163 CYS G O 1
ATOM 11361 N N . GLN G 3 164 ? -43.628 -38.490 -60.890 1.00 15.08 164 GLN G N 1
ATOM 11362 C CA . GLN G 3 164 ? -43.051 -39.292 -59.811 1.00 16.45 164 GLN G CA 1
ATOM 11363 C C . GLN G 3 164 ? -43.014 -40.778 -60.163 1.00 12.74 164 GLN G C 1
ATOM 11364 O O . GLN G 3 164 ? -44.028 -41.373 -60.529 1.00 15.29 164 GLN G O 1
ATOM 11370 N N . VAL G 3 165 ? -41.826 -41.366 -60.068 1.00 10.92 165 VAL G N 1
ATOM 11371 C CA . VAL G 3 165 ? -41.642 -42.778 -60.376 1.00 13.45 165 VAL G CA 1
ATOM 11372 C C . VAL G 3 165 ? -41.161 -43.550 -59.148 1.00 12.56 165 VAL G C 1
ATOM 11373 O O . VAL G 3 165 ? -40.401 -43.031 -58.331 1.00 12.54 165 VAL G O 1
ATOM 11383 N N . GLU G 3 166 ? -41.603 -44.797 -59.031 1.00 11.69 166 GLU G N 1
ATOM 11384 C CA . GLU G 3 166 ? -41.221 -45.638 -57.908 1.00 10.21 166 GLU G CA 1
ATOM 11385 C C . GLU G 3 166 ? -40.577 -46.910 -58.436 1.00 13.46 166 GLU G C 1
ATOM 11386 O O . GLU G 3 166 ? -41.181 -47.649 -59.212 1.00 16.95 166 GLU G O 1
ATOM 11392 N N . HIS G 3 167 ? -39.346 -47.162 -58.011 1.00 25.09 167 HIS G N 1
ATOM 11393 C CA . HIS G 3 167 ? -38.608 -48.330 -58.467 1.00 21.24 167 HIS G CA 1
ATOM 11394 C C . HIS G 3 167 ? -37.798 -48.902 -57.317 1.00 16.47 167 HIS G C 1
ATOM 11395 O O . HIS G 3 167 ? -37.443 -48.190 -56.379 1.00 19.29 167 HIS G O 1
ATOM 11402 N N . TRP G 3 168 ? -37.513 -50.195 -57.390 1.00 18.79 168 TRP G N 1
ATOM 11403 C CA . TRP G 3 168 ? -36.704 -50.850 -56.374 1.00 23.63 168 TRP G CA 1
ATOM 11404 C C . TRP G 3 168 ? -35.273 -50.324 -56.406 1.00 26.09 168 TRP G C 1
ATOM 11405 O O . TRP G 3 168 ? -34.561 -50.374 -55.403 1.00 28.10 168 TRP G O 1
ATOM 11416 N N . GLY G 3 169 ? -34.861 -49.814 -57.564 1.00 21.32 169 GLY G N 1
ATOM 11417 C CA . GLY G 3 169 ? -33.552 -49.205 -57.713 1.00 24.56 169 GLY G CA 1
ATOM 11418 C C . GLY G 3 169 ? -33.440 -47.835 -57.064 1.00 25.87 169 GLY G C 1
ATOM 11419 O O . GLY G 3 169 ? -32.414 -47.167 -57.192 1.00 20.04 169 GLY G O 1
ATOM 11420 N N . LEU G 3 170 ? -34.491 -47.415 -56.364 1.00 25.58 170 LEU G N 1
ATOM 11421 C CA . LEU G 3 170 ? -34.517 -46.102 -55.730 1.00 20.07 170 LEU G CA 1
ATOM 11422 C C . LEU G 3 170 ? -34.720 -46.225 -54.227 1.00 24.77 170 LEU G C 1
ATOM 11423 O O . LEU G 3 170 ? -35.410 -47.131 -53.756 1.00 34.04 170 LEU G O 1
ATOM 11428 N N . ASP G 3 171 ? -34.118 -45.301 -53.485 1.00 20.38 171 ASP G N 1
ATOM 11429 C CA . ASP G 3 171 ? -34.235 -45.265 -52.032 1.00 21.88 171 ASP G CA 1
ATOM 11430 C C . ASP G 3 171 ? -35.601 -44.740 -51.601 1.00 20.69 171 ASP G C 1
ATOM 11431 O O . ASP G 3 171 ? -36.120 -45.117 -50.551 1.00 20.90 171 ASP G O 1
ATOM 11436 N N . ALA G 3 172 ? -36.165 -43.849 -52.410 1.00 27.87 172 ALA G N 1
ATOM 11437 C CA . ALA G 3 172 ? -37.475 -43.271 -52.134 1.00 27.74 172 ALA G CA 1
ATOM 11438 C C . ALA G 3 172 ? -38.077 -42.758 -53.437 1.00 22.77 172 ALA G C 1
ATOM 11439 O O . ALA G 3 172 ? -37.358 -42.571 -54.418 1.00 19.94 172 ALA G O 1
ATOM 11441 N N . PRO G 3 173 ? -39.398 -42.521 -53.454 1.00 25.17 173 PRO G N 1
ATOM 11442 C CA . PRO G 3 173 ? -40.023 -42.105 -54.712 1.00 14.40 173 PRO G CA 1
ATOM 11443 C C . PRO G 3 173 ? -39.334 -40.891 -55.303 1.00 11.59 173 PRO G C 1
ATOM 11444 O O . PRO G 3 173 ? -39.220 -39.859 -54.644 1.00 26.41 173 PRO G O 1
ATOM 11448 N N . LEU G 3 174 ? -38.872 -41.025 -56.541 1.00 11.27 174 LEU G N 1
ATOM 11449 C CA . LEU G 3 174 ? -38.220 -39.928 -57.233 1.00 13.43 174 LEU G CA 1
ATOM 11450 C C . LEU G 3 174 ? -39.266 -39.209 -58.053 1.00 13.79 174 LEU G C 1
ATOM 11451 O O . LEU G 3 174 ? -40.105 -39.844 -58.687 1.00 14.62 174 LEU G O 1
ATOM 11456 N N . LEU G 3 175 ? -39.218 -37.882 -58.052 1.00 17.26 175 LEU G N 1
ATOM 11457 C CA . LEU G 3 175 ? -40.111 -37.115 -58.905 1.00 20.86 175 LEU G CA 1
ATOM 11458 C C . LEU G 3 175 ? -39.339 -36.033 -59.649 1.00 15.18 175 LEU G C 1
ATOM 11459 O O . LEU G 3 175 ? -38.482 -35.351 -59.083 1.00 9.85 175 LEU G O 1
ATOM 11464 N N . ARG G 3 176 ? -39.637 -35.918 -60.939 1.00 18.28 176 ARG G N 1
ATOM 11465 C CA . ARG G 3 176 ? -38.925 -35.012 -61.821 1.00 14.13 176 ARG G CA 1
ATOM 11466 C C . ARG G 3 176 ? -39.805 -33.802 -62.087 1.00 14.76 176 ARG G C 1
ATOM 11467 O O . ARG G 3 176 ? -40.934 -33.940 -62.558 1.00 15.88 176 ARG G O 1
ATOM 11475 N N . HIS G 3 177 ? -39.290 -32.618 -61.781 1.00 14.56 177 HIS G N 1
ATOM 11476 C CA . HIS G 3 177 ? -40.106 -31.414 -61.801 1.00 16.51 177 HIS G CA 1
ATOM 11477 C C . HIS G 3 177 ? -40.183 -30.763 -63.176 1.00 12.83 177 HIS G C 1
ATOM 11478 O O . HIS G 3 177 ? -39.266 -30.873 -63.989 1.00 12.46 177 HIS G O 1
ATOM 11485 N N . TRP G 3 178 ? -41.303 -30.093 -63.422 1.00 11.13 178 TRP G N 1
ATOM 11486 C CA . TRP G 3 178 ? -41.431 -29.179 -64.547 1.00 13.68 178 TRP G CA 1
ATOM 11487 C C . TRP G 3 178 ? -42.490 -28.131 -64.238 1.00 17.21 178 TRP G C 1
ATOM 11488 O O . TRP G 3 178 ? -43.558 -28.448 -63.715 1.00 17.76 178 TRP G O 1
ATOM 11499 N N . GLU G 3 179 ? -42.186 -26.884 -64.576 1.00 14.49 179 GLU G N 1
ATOM 11500 C CA . GLU G 3 179 ? -43.155 -25.803 -64.475 1.00 17.13 179 GLU G CA 1
ATOM 11501 C C . GLU G 3 179 ? -42.773 -24.736 -65.483 1.00 15.71 179 GLU G C 1
ATOM 11502 O O . GLU G 3 179 ? -41.608 -24.617 -65.859 1.00 22.47 179 GLU G O 1
ATOM 11508 N N . LEU G 3 180 ? -43.755 -23.966 -65.930 1.00 13.89 180 LEU G N 1
ATOM 11509 C CA . LEU G 3 180 ? -43.495 -22.946 -66.928 1.00 22.23 180 LEU G CA 1
ATOM 11510 C C . LEU G 3 180 ? -42.666 -21.817 -66.322 1.00 35.42 180 LEU G C 1
ATOM 11511 O O . LEU G 3 180 ? -42.682 -21.611 -65.107 1.00 39.19 180 LEU G O 1
ATOM 11516 N N . GLN G 3 181 ? -41.940 -21.091 -67.167 1.00 38.34 181 GLN G N 1
ATOM 11517 C CA . GLN G 3 181 ? -41.136 -19.961 -66.712 1.00 47.13 181 GLN G CA 1
ATOM 11518 C C . GLN G 3 181 ? -41.910 -18.652 -66.844 1.00 42.28 181 GLN G C 1
ATOM 11519 O O . GLN G 3 181 ? -42.078 -17.918 -65.870 1.00 34.65 181 GLN G O 1
ATOM 11525 N N . PRO H 4 1 ? -38.867 -57.942 -53.266 1.00 29.38 4 PRO H N 1
ATOM 11526 C CA . PRO H 4 1 ? -38.005 -57.527 -54.377 1.00 36.85 4 PRO H CA 1
ATOM 11527 C C . PRO H 4 1 ? -37.538 -58.672 -55.279 1.00 37.73 4 PRO H C 1
ATOM 11528 O O . PRO H 4 1 ? -37.114 -58.397 -56.401 1.00 49.18 4 PRO H O 1
ATOM 11532 N N . GLU H 4 2 ? -37.608 -59.919 -54.818 1.00 28.44 5 GLU H N 1
ATOM 11533 C CA . GLU H 4 2 ? -37.057 -61.031 -55.595 1.00 24.13 5 GLU H CA 1
ATOM 11534 C C . GLU H 4 2 ? -37.734 -61.178 -56.954 1.00 24.46 5 GLU H C 1
ATOM 11535 O O . GLU H 4 2 ? -38.937 -61.427 -57.036 1.00 26.82 5 GLU H O 1
ATOM 11541 N N . ASP H 4 3 ? -36.950 -61.024 -58.017 1.00 18.65 6 ASP H N 1
ATOM 11542 C CA . ASP H 4 3 ? -37.472 -61.114 -59.374 1.00 21.33 6 ASP H CA 1
ATOM 11543 C C . ASP H 4 3 ? -36.465 -61.766 -60.317 1.00 21.77 6 ASP H C 1
ATOM 11544 O O . ASP H 4 3 ? -35.256 -61.626 -60.145 1.00 18.24 6 ASP H O 1
ATOM 11549 N N . PHE H 4 4 ? -36.979 -62.464 -61.326 1.00 26.98 7 PHE H N 1
ATOM 11550 C CA . PHE H 4 4 ? -36.150 -63.035 -62.381 1.00 21.39 7 PHE H CA 1
ATOM 11551 C C . PHE H 4 4 ? -36.748 -62.654 -63.728 1.00 20.04 7 PHE H C 1
ATOM 11552 O O . PHE H 4 4 ? -37.962 -62.719 -63.913 1.00 22.47 7 PHE H O 1
ATOM 11560 N N . VAL H 4 5 ? -35.894 -62.256 -64.664 1.00 17.42 8 VAL H N 1
ATOM 11561 C CA . VAL H 4 5 ? -36.350 -61.815 -65.979 1.00 24.15 8 VAL H CA 1
ATOM 11562 C C . VAL H 4 5 ? -35.614 -62.535 -67.099 1.00 16.75 8 VAL H C 1
ATOM 11563 O O . VAL H 4 5 ? -34.396 -62.682 -67.056 1.00 21.68 8 VAL H O 1
ATOM 11573 N N . ILE H 4 6 ? -36.364 -62.993 -68.094 1.00 11.75 9 ILE H N 1
ATOM 11574 C CA . ILE H 4 6 ? -35.767 -63.539 -69.304 1.00 14.58 9 ILE H CA 1
ATOM 11575 C C . ILE H 4 6 ? -36.247 -62.729 -70.499 1.00 18.90 9 ILE H C 1
ATOM 11576 O O . ILE H 4 6 ? -37.417 -62.355 -70.574 1.00 17.37 9 ILE H O 1
ATOM 11586 N N . GLN H 4 7 ? -35.341 -62.446 -71.427 1.00 13.09 10 GLN H N 1
ATOM 11587 C CA . GLN H 4 7 ? -35.716 -61.749 -72.645 1.00 11.74 10 GLN H CA 1
ATOM 11588 C C . GLN H 4 7 ? -35.203 -62.504 -73.852 1.00 15.65 10 GLN H C 1
ATOM 11589 O O . GLN H 4 7 ? -34.246 -63.271 -73.760 1.00 25.09 10 GLN H O 1
ATOM 11595 N N . ALA H 4 8 ? -35.845 -62.272 -74.989 1.00 11.24 11 ALA H N 1
ATOM 11596 C CA . ALA H 4 8 ? -35.338 -62.753 -76.260 1.00 10.93 11 ALA H CA 1
ATOM 11597 C C . ALA H 4 8 ? -35.552 -61.652 -77.280 1.00 11.78 11 ALA H C 1
ATOM 11598 O O . ALA H 4 8 ? -36.604 -61.013 -77.302 1.00 10.53 11 ALA H O 1
ATOM 11600 N N . LYS H 4 9 ? -34.554 -61.441 -78.129 1.00 11.63 12 LYS H N 1
ATOM 11601 C CA . LYS H 4 9 ? -34.599 -60.360 -79.096 1.00 13.01 12 LYS H CA 1
ATOM 11602 C C . LYS H 4 9 ? -34.172 -60.880 -80.457 1.00 14.96 12 LYS H C 1
ATOM 11603 O O . LYS H 4 9 ? -33.095 -61.454 -80.600 1.00 16.23 12 LYS H O 1
ATOM 11609 N N . ALA H 4 10 ? -35.019 -60.668 -81.457 1.00 22.23 13 ALA H N 1
ATOM 11610 C CA . ALA H 4 10 ? -34.737 -61.127 -82.808 1.00 19.46 13 ALA H CA 1
ATOM 11611 C C . ALA H 4 10 ? -34.380 -59.937 -83.687 1.00 23.74 13 ALA H C 1
ATOM 11612 O O . ALA H 4 10 ? -35.205 -59.456 -84.463 1.00 26.92 13 ALA H O 1
ATOM 11614 N N . ASP H 4 11 ? -33.144 -59.468 -83.562 1.00 23.27 14 ASP H N 1
ATOM 11615 C CA . ASP H 4 11 ? -32.714 -58.255 -84.242 1.00 28.35 14 ASP H CA 1
ATOM 11616 C C . ASP H 4 11 ? -32.279 -58.537 -85.679 1.00 26.31 14 ASP H C 1
ATOM 11617 O O . ASP H 4 11 ? -31.664 -59.563 -85.969 1.00 19.75 14 ASP H O 1
ATOM 11622 N N . CYS H 4 12 ? -32.619 -57.613 -86.570 1.00 28.49 15 CYS H N 1
ATOM 11623 C CA . CYS H 4 12 ? -32.229 -57.684 -87.970 1.00 26.52 15 CYS H CA 1
ATOM 11624 C C . CYS H 4 12 ? -31.518 -56.389 -88.331 1.00 22.94 15 CYS H C 1
ATOM 11625 O O . CYS H 4 12 ? -32.026 -55.304 -88.058 1.00 23.07 15 CYS H O 1
ATOM 11628 N N . TYR H 4 13 ? -30.349 -56.501 -88.952 1.00 19.86 16 TYR H N 1
ATOM 11629 C CA . TYR H 4 13 ? -29.561 -55.328 -89.304 1.00 17.51 16 TYR H CA 1
ATOM 11630 C C . TYR H 4 13 ? -29.492 -55.191 -90.817 1.00 25.41 16 TYR H C 1
ATOM 11631 O O . TYR H 4 13 ? -29.007 -56.085 -91.507 1.00 28.07 16 TYR H O 1
ATOM 11640 N N . PHE H 4 14 ? -29.970 -54.060 -91.326 1.00 31.25 17 PHE H N 1
ATOM 11641 C CA . PHE H 4 14 ? -30.072 -53.855 -92.764 1.00 25.16 17 PHE H CA 1
ATOM 11642 C C . PHE H 4 14 ? -29.086 -52.776 -93.208 1.00 26.46 17 PHE H C 1
ATOM 11643 O O . PHE H 4 14 ? -28.895 -51.774 -92.520 1.00 24.34 17 PHE H O 1
ATOM 11651 N N . THR H 4 15 ? -28.456 -52.995 -94.357 1.00 27.02 18 THR H N 1
ATOM 11652 C CA . THR H 4 15 ? -27.571 -52.004 -94.960 1.00 26.04 18 THR H CA 1
ATOM 11653 C C . THR H 4 15 ? -27.747 -52.012 -96.470 1.00 35.39 18 THR H C 1
ATOM 11654 O O . THR H 4 15 ? -28.139 -53.028 -97.046 1.00 33.90 18 THR H O 1
ATOM 11661 N N . ASN H 4 16 ? -27.452 -50.885 -97.113 1.00 47.26 19 ASN H N 1
ATOM 11662 C CA . ASN H 4 16 ? -27.690 -50.756 -98.543 1.00 47.23 19 ASN H CA 1
ATOM 11663 C C . ASN H 4 16 ? -29.080 -51.277 -98.874 1.00 43.18 19 ASN H C 1
ATOM 11664 O O . ASN H 4 16 ? -29.249 -52.162 -99.713 1.00 38.39 19 ASN H O 1
ATOM 11669 N N . GLY H 4 17 ? -30.073 -50.714 -98.197 1.00 39.73 20 GLY H N 1
ATOM 11670 C CA . GLY H 4 17 ? -31.440 -51.164 -98.339 1.00 31.44 20 GLY H CA 1
ATOM 11671 C C . GLY H 4 17 ? -31.595 -52.544 -97.742 1.00 32.53 20 GLY H C 1
ATOM 11672 O O . GLY H 4 17 ? -31.483 -52.723 -96.530 1.00 37.39 20 GLY H O 1
ATOM 11673 N N . THR H 4 18 ? -31.852 -53.522 -98.602 1.00 42.47 21 THR H N 1
ATOM 11674 C CA . THR H 4 18 ? -32.052 -54.895 -98.168 1.00 38.84 21 THR H CA 1
ATOM 11675 C C . THR H 4 18 ? -30.905 -55.804 -98.623 1.00 45.84 21 THR H C 1
ATOM 11676 O O . THR H 4 18 ? -30.859 -56.980 -98.262 1.00 48.48 21 THR H O 1
ATOM 11683 N N . GLU H 4 19 ? -29.970 -55.249 -99.391 1.00 46.67 22 GLU H N 1
ATOM 11684 C CA . GLU H 4 19 ? -28.833 -56.015 -99.912 1.00 51.76 22 GLU H CA 1
ATOM 11685 C C . GLU H 4 19 ? -28.160 -56.885 -98.846 1.00 49.42 22 GLU H C 1
ATOM 11686 O O . GLU H 4 19 ? -28.175 -58.113 -98.942 1.00 45.17 22 GLU H O 1
ATOM 11692 N N . LYS H 4 20 ? -27.569 -56.250 -97.836 1.00 44.86 23 LYS H N 1
ATOM 11693 C CA . LYS H 4 20 ? -26.905 -56.983 -96.762 1.00 39.44 23 LYS H CA 1
ATOM 11694 C C . LYS H 4 20 ? -27.750 -56.971 -95.497 1.00 33.99 23 LYS H C 1
ATOM 11695 O O . LYS H 4 20 ? -28.211 -55.922 -95.048 1.00 32.63 23 LYS H O 1
ATOM 11701 N N . VAL H 4 21 ? -27.931 -58.156 -94.923 1.00 29.16 24 VAL H N 1
ATOM 11702 C CA . VAL H 4 21 ? -28.816 -58.336 -93.783 1.00 24.94 24 VAL H CA 1
ATOM 11703 C C . VAL H 4 21 ? -28.236 -59.351 -92.805 1.00 29.43 24 VAL H C 1
ATOM 11704 O O . VAL H 4 21 ? -27.951 -60.489 -93.176 1.00 41.97 24 VAL H O 1
ATOM 11714 N N . GLN H 4 22 ? -28.051 -58.932 -91.559 1.00 25.86 25 GLN H N 1
ATOM 11715 C CA . GLN H 4 22 ? -27.557 -59.827 -90.522 1.00 23.12 25 GLN H CA 1
ATOM 11716 C C . GLN H 4 22 ? -28.651 -60.062 -89.485 1.00 28.91 25 GLN H C 1
ATOM 11717 O O . GLN H 4 22 ? -29.168 -59.118 -88.889 1.00 30.68 25 GLN H O 1
ATOM 11723 N N . PHE H 4 23 ? -28.999 -61.328 -89.280 1.00 36.97 26 PHE H N 1
ATOM 11724 C CA . PHE H 4 23 ? -30.043 -61.704 -88.334 1.00 31.18 26 PHE H CA 1
ATOM 11725 C C . PHE H 4 23 ? -29.397 -62.222 -87.056 1.00 23.77 26 PHE H C 1
ATOM 11726 O O . PHE H 4 23 ? -28.543 -63.106 -87.102 1.00 31.24 26 PHE H O 1
ATOM 11734 N N . VAL H 4 24 ? -29.807 -61.675 -85.915 1.00 21.62 27 VAL H N 1
ATOM 11735 C CA . VAL H 4 24 ? -29.174 -62.000 -84.641 1.00 20.34 27 VAL H CA 1
ATOM 11736 C C . VAL H 4 24 ? -30.199 -62.182 -83.528 1.00 21.05 27 VAL H C 1
ATOM 11737 O O . VAL H 4 24 ? -30.776 -61.212 -83.036 1.00 17.22 27 VAL H O 1
ATOM 11747 N N . VAL H 4 25 ? -30.406 -63.434 -83.130 1.00 22.95 28 VAL H N 1
ATOM 11748 C CA . VAL H 4 25 ? -31.314 -63.758 -82.040 1.00 15.41 28 VAL H CA 1
ATOM 11749 C C . VAL H 4 25 ? -30.531 -63.739 -80.741 1.00 18.60 28 VAL H C 1
ATOM 11750 O O . VAL H 4 25 ? -29.443 -64.306 -80.661 1.00 28.94 28 VAL H O 1
ATOM 11760 N N . ARG H 4 26 ? -31.082 -63.083 -79.727 1.00 19.30 29 ARG H N 1
ATOM 11761 C CA . ARG H 4 26 ? -30.384 -62.920 -78.460 1.00 16.37 29 ARG H CA 1
ATOM 11762 C C . ARG H 4 26 ? -31.236 -63.428 -77.313 1.00 14.77 29 ARG H C 1
ATOM 11763 O O . ARG H 4 26 ? -32.409 -63.082 -77.204 1.00 14.33 29 ARG H O 1
ATOM 11771 N N . PHE H 4 27 ? -30.641 -64.249 -76.457 1.00 20.68 30 PHE H N 1
ATOM 11772 C CA . PHE H 4 27 ? -31.332 -64.744 -75.277 1.00 18.22 30 PHE H CA 1
ATOM 11773 C C . PHE H 4 27 ? -30.673 -64.155 -74.043 1.00 19.49 30 PHE H C 1
ATOM 11774 O O . PHE H 4 27 ? -29.464 -64.274 -73.850 1.00 23.79 30 PHE H O 1
ATOM 11782 N N . ILE H 4 28 ? -31.479 -63.507 -73.212 1.00 15.63 31 ILE H N 1
ATOM 11783 C CA . ILE H 4 28 ? -30.963 -62.795 -72.059 1.00 15.29 31 ILE H CA 1
ATOM 11784 C C . ILE H 4 28 ? -31.580 -63.339 -70.783 1.00 16.64 31 ILE H C 1
ATOM 11785 O O . ILE H 4 28 ? -32.798 -63.489 -70.685 1.00 20.32 31 ILE H O 1
ATOM 11795 N N . PHE H 4 29 ? -30.730 -63.633 -69.806 1.00 14.12 32 PHE H N 1
ATOM 11796 C CA . PHE H 4 29 ? -31.190 -63.928 -68.459 1.00 14.32 32 PHE H CA 1
ATOM 11797 C C . PHE H 4 29 ? -30.853 -62.720 -67.606 1.00 14.28 32 PHE H C 1
ATOM 11798 O O . PHE H 4 29 ? -29.693 -62.324 -67.495 1.00 14.92 32 PHE H O 1
ATOM 11806 N N . ASN H 4 30 ? -31.881 -62.140 -67.003 1.00 16.87 33 ASN H N 1
ATOM 11807 C CA . ASN H 4 30 ? -31.772 -60.825 -66.394 1.00 19.28 33 ASN H CA 1
ATOM 11808 C C . ASN H 4 30 ? -31.141 -59.826 -67.368 1.00 25.33 33 ASN H C 1
ATOM 11809 O O . ASN H 4 30 ? -31.808 -59.372 -68.300 1.00 18.92 33 ASN H O 1
ATOM 11814 N N . LEU H 4 31 ? -29.870 -59.487 -67.165 1.00 21.99 34 LEU H N 1
ATOM 11815 C CA . LEU H 4 31 ? -29.163 -58.602 -68.092 1.00 20.97 34 LEU H CA 1
ATOM 11816 C C . LEU H 4 31 ? -28.055 -59.332 -68.849 1.00 22.78 34 LEU H C 1
ATOM 11817 O O . LEU H 4 31 ? -27.420 -58.765 -69.738 1.00 20.99 34 LEU H O 1
ATOM 11822 N N . GLU H 4 32 ? -27.819 -60.586 -68.481 1.00 21.29 35 GLU H N 1
ATOM 11823 C CA . GLU H 4 32 ? -26.779 -61.391 -69.107 1.00 16.13 35 GLU H CA 1
ATOM 11824 C C . GLU H 4 32 ? -27.280 -62.064 -70.379 1.00 13.49 35 GLU H C 1
ATOM 11825 O O . GLU H 4 32 ? -28.172 -62.906 -70.328 1.00 14.62 35 GLU H O 1
ATOM 11831 N N . GLU H 4 33 ? -26.706 -61.691 -71.519 1.00 19.07 36 GLU H N 1
ATOM 11832 C CA . GLU H 4 33 ? -27.008 -62.366 -72.777 1.00 18.59 36 GLU H CA 1
ATOM 11833 C C . GLU H 4 33 ? -26.202 -63.654 -72.836 1.00 20.04 36 GLU H C 1
ATOM 11834 O O . GLU H 4 33 ? -25.026 -63.641 -73.195 1.00 23.22 36 GLU H O 1
ATOM 11840 N N . TYR H 4 34 ? -26.841 -64.766 -72.485 1.00 22.05 37 TYR H N 1
ATOM 11841 C CA . TYR H 4 34 ? -26.124 -66.015 -72.238 1.00 21.72 37 TYR H CA 1
ATOM 11842 C C . TYR H 4 34 ? -25.840 -66.828 -73.504 1.00 15.62 37 TYR H C 1
ATOM 11843 O O . TYR H 4 34 ? -24.917 -67.641 -73.523 1.00 12.41 37 TYR H O 1
ATOM 11852 N N . VAL H 4 35 ? -26.613 -66.600 -74.560 1.00 20.89 38 VAL H N 1
ATOM 11853 C CA . VAL H 4 35 ? -26.386 -67.290 -75.828 1.00 24.86 38 VAL H CA 1
ATOM 11854 C C . VAL H 4 35 ? -27.093 -66.557 -76.962 1.00 22.78 38 VAL H C 1
ATOM 11855 O O . VAL H 4 35 ? -28.135 -65.939 -76.753 1.00 24.02 38 VAL H O 1
ATOM 11865 N N . ARG H 4 36 ? -26.530 -66.634 -78.164 1.00 17.27 39 ARG H N 1
ATOM 11866 C CA . ARG H 4 36 ? -27.133 -65.976 -79.316 1.00 22.59 39 ARG H CA 1
ATOM 11867 C C . ARG H 4 36 ? -26.865 -66.728 -80.612 1.00 21.98 39 ARG H C 1
ATOM 11868 O O . ARG H 4 36 ? -25.879 -67.454 -80.734 1.00 21.21 39 ARG H O 1
ATOM 11876 N N . PHE H 4 37 ? -27.751 -66.533 -81.582 1.00 25.27 40 PHE H N 1
ATOM 11877 C CA . PHE H 4 37 ? -27.574 -67.098 -82.910 1.00 26.98 40 PHE H CA 1
ATOM 11878 C C . PHE H 4 37 ? -27.314 -65.986 -83.912 1.00 25.80 40 PHE H C 1
ATOM 11879 O O . PHE H 4 37 ? -28.219 -65.228 -84.254 1.00 25.78 40 PHE H O 1
ATOM 11887 N N . ASP H 4 38 ? -26.079 -65.901 -84.394 1.00 27.63 41 ASP H N 1
ATOM 11888 C CA . ASP H 4 38 ? -25.705 -64.871 -85.352 1.00 24.92 41 ASP H CA 1
ATOM 11889 C C . ASP H 4 38 ? -25.649 -65.481 -86.750 1.00 30.40 41 ASP H C 1
ATOM 11890 O O . ASP H 4 38 ? -24.923 -66.445 -86.987 1.00 36.16 41 ASP H O 1
ATOM 11895 N N . SER H 4 39 ? -26.426 -64.915 -87.669 1.00 34.63 42 SER H N 1
ATOM 11896 C CA . SER H 4 39 ? -26.550 -65.459 -89.019 1.00 33.13 42 SER H CA 1
ATOM 11897 C C . SER H 4 39 ? -25.200 -65.547 -89.725 1.00 37.74 42 SER H C 1
ATOM 11898 O O . SER H 4 39 ? -24.956 -66.473 -90.498 1.00 46.34 42 SER H O 1
ATOM 11901 N N . ASP H 4 40 ? -24.331 -64.576 -89.461 1.00 34.33 43 ASP H N 1
ATOM 11902 C CA . ASP H 4 40 ? -23.020 -64.523 -90.101 1.00 38.63 43 ASP H CA 1
ATOM 11903 C C . ASP H 4 40 ? -22.099 -65.637 -89.604 1.00 33.53 43 ASP H C 1
ATOM 11904 O O . ASP H 4 40 ? -21.096 -65.950 -90.244 1.00 36.00 43 ASP H O 1
ATOM 11909 N N . VAL H 4 41 ? -22.433 -66.221 -88.457 1.00 29.53 44 VAL H N 1
ATOM 11910 C CA . VAL H 4 41 ? -21.662 -67.334 -87.912 1.00 25.69 44 VAL H CA 1
ATOM 11911 C C . VAL H 4 41 ? -22.346 -68.671 -88.224 1.00 29.94 44 VAL H C 1
ATOM 11912 O O . VAL H 4 41 ? -21.692 -69.712 -88.289 1.00 30.81 44 VAL H O 1
ATOM 11922 N N . GLY H 4 42 ? -23.660 -68.631 -88.424 1.00 32.08 45 GLY H N 1
ATOM 11923 C CA . GLY H 4 42 ? -24.416 -69.794 -88.863 1.00 36.13 45 GLY H CA 1
ATOM 11924 C C . GLY H 4 42 ? -24.813 -70.774 -87.769 1.00 35.92 45 GLY H C 1
ATOM 11925 O O . GLY H 4 42 ? -25.692 -71.610 -87.976 1.00 31.43 45 GLY H O 1
ATOM 11926 N N . MET H 4 43 ? -24.174 -70.675 -86.608 1.00 38.68 46 MET H N 1
ATOM 11927 C CA . MET H 4 43 ? -24.469 -71.564 -85.488 1.00 32.44 46 MET H CA 1
ATOM 11928 C C . MET H 4 43 ? -24.774 -70.771 -84.229 1.00 25.98 46 MET H C 1
ATOM 11929 O O . MET H 4 43 ? -24.429 -69.595 -84.121 1.00 36.96 46 MET H O 1
ATOM 11934 N N . PHE H 4 44 ? -25.416 -71.432 -83.272 1.00 18.81 47 PHE H N 1
ATOM 11935 C CA . PHE H 4 44 ? -25.579 -70.877 -81.939 1.00 19.55 47 PHE H CA 1
ATOM 11936 C C . PHE H 4 44 ? -24.225 -70.879 -81.248 1.00 21.19 47 PHE H C 1
ATOM 11937 O O . PHE H 4 44 ? -23.384 -71.734 -81.523 1.00 25.36 47 PHE H O 1
ATOM 11945 N N . VAL H 4 45 ? -24.017 -69.925 -80.349 1.00 18.34 48 VAL H N 1
ATOM 11946 C CA . VAL H 4 45 ? -22.761 -69.831 -79.616 1.00 14.34 48 VAL H CA 1
ATOM 11947 C C . VAL H 4 45 ? -22.993 -69.258 -78.225 1.00 10.64 48 VAL H C 1
ATOM 11948 O O . VAL H 4 45 ? -23.602 -68.202 -78.067 1.00 10.97 48 VAL H O 1
ATOM 11958 N N . ALA H 4 46 ? -22.525 -69.981 -77.216 1.00 14.74 49 ALA H N 1
ATOM 11959 C CA . ALA H 4 46 ? -22.627 -69.525 -75.840 1.00 16.00 49 ALA H CA 1
ATOM 11960 C C . ALA H 4 46 ? -21.724 -68.318 -75.609 1.00 12.33 49 ALA H C 1
ATOM 11961 O O . ALA H 4 46 ? -20.550 -68.323 -75.978 1.00 12.40 49 ALA H O 1
ATOM 11963 N N . LEU H 4 47 ? -22.290 -67.275 -75.017 1.00 11.95 50 LEU H N 1
ATOM 11964 C CA . LEU H 4 47 ? -21.526 -66.090 -74.663 1.00 13.62 50 LEU H CA 1
ATOM 11965 C C . LEU H 4 47 ? -21.024 -66.230 -73.231 1.00 15.85 50 LEU H C 1
ATOM 11966 O O . LEU H 4 47 ? -19.989 -65.672 -72.868 1.00 15.37 50 LEU H O 1
ATOM 11971 N N . THR H 4 48 ? -21.761 -66.988 -72.425 1.00 18.85 51 THR H N 1
ATOM 11972 C CA . THR H 4 48 ? -21.387 -67.213 -71.035 1.00 17.37 51 THR H CA 1
ATOM 11973 C C . THR H 4 48 ? -21.551 -68.678 -70.634 1.00 18.27 51 THR H C 1
ATOM 11974 O O . THR H 4 48 ? -22.089 -69.491 -71.388 1.00 16.23 51 THR H O 1
ATOM 11981 N N . LYS H 4 49 ? -21.071 -69.000 -69.439 1.00 18.71 52 LYS H N 1
ATOM 11982 C CA . LYS H 4 49 ? -21.199 -70.339 -68.881 1.00 21.09 52 LYS H CA 1
ATOM 11983 C C . LYS H 4 49 ? -22.646 -70.817 -68.960 1.00 18.63 52 LYS H C 1
ATOM 11984 O O . LYS H 4 49 ? -22.910 -71.982 -69.259 1.00 24.70 52 LYS H O 1
ATOM 11990 N N . LEU H 4 50 ? -23.576 -69.908 -68.685 1.00 12.77 53 LEU H N 1
ATOM 11991 C CA . LEU H 4 50 ? -24.995 -70.242 -68.646 1.00 10.39 53 LEU H CA 1
ATOM 11992 C C . LEU H 4 50 ? -25.494 -70.776 -69.989 1.00 13.89 53 LEU H C 1
ATOM 11993 O O . LEU H 4 50 ? -26.456 -71.540 -70.043 1.00 16.62 53 LEU H O 1
ATOM 11998 N N . GLY H 4 51 ? -24.848 -70.357 -71.072 1.00 13.33 54 GLY H N 1
ATOM 11999 C CA . GLY H 4 51 ? -25.329 -70.673 -72.403 1.00 13.87 54 GLY H CA 1
ATOM 12000 C C . GLY H 4 51 ? -24.719 -71.903 -73.048 1.00 12.85 54 GLY H C 1
ATOM 12001 O O . GLY H 4 51 ? -25.190 -72.344 -74.094 1.00 13.45 54 GLY H O 1
ATOM 12002 N N . GLN H 4 52 ? -23.676 -72.459 -72.443 1.00 12.13 55 GLN H N 1
ATOM 12003 C CA . GLN H 4 52 ? -22.970 -73.582 -73.058 1.00 18.02 55 GLN H CA 1
ATOM 12004 C C . GLN H 4 52 ? -23.903 -74.758 -73.349 1.00 16.79 55 GLN H C 1
ATOM 12005 O O . GLN H 4 52 ? -23.838 -75.346 -74.427 1.00 20.75 55 GLN H O 1
ATOM 12011 N N . PRO H 4 53 ? -24.761 -75.121 -72.383 1.00 12.23 56 PRO H N 1
ATOM 12012 C CA . PRO H 4 53 ? -25.676 -76.241 -72.620 1.00 14.14 56 PRO H CA 1
ATOM 12013 C C . PRO H 4 53 ? -26.618 -75.980 -73.795 1.00 22.11 56 PRO H C 1
ATOM 12014 O O . PRO H 4 53 ? -26.635 -76.758 -74.747 1.00 25.03 56 PRO H O 1
ATOM 12018 N N . ASP H 4 54 ? -27.389 -74.897 -73.726 1.00 21.44 57 ASP H N 1
ATOM 12019 C CA . ASP H 4 54 ? -28.301 -74.536 -74.808 1.00 17.37 57 ASP H CA 1
ATOM 12020 C C . ASP H 4 54 ? -27.557 -74.417 -76.131 1.00 18.66 57 ASP H C 1
ATOM 12021 O O . ASP H 4 54 ? -28.003 -74.935 -77.152 1.00 22.29 57 ASP H O 1
ATOM 12026 N N . ALA H 4 55 ? -26.435 -73.708 -76.112 1.00 19.37 58 ALA H N 1
ATOM 12027 C CA . ALA H 4 55 ? -25.600 -73.571 -77.296 1.00 21.21 58 ALA H CA 1
ATOM 12028 C C . ALA H 4 55 ? -25.364 -74.951 -77.894 1.00 24.97 58 ALA H C 1
ATOM 12029 O O . ALA H 4 55 ? -25.577 -75.174 -79.086 1.00 27.46 58 ALA H O 1
ATOM 12031 N N . GLU H 4 56 ? -24.920 -75.871 -77.042 1.00 27.20 59 GLU H N 1
ATOM 12032 C CA . GLU H 4 56 ? -24.605 -77.238 -77.437 1.00 25.56 59 GLU H CA 1
ATOM 12033 C C . GLU H 4 56 ? -25.830 -77.998 -77.940 1.00 27.42 59 GLU H C 1
ATOM 12034 O O . GLU H 4 56 ? -25.792 -78.622 -79.002 1.00 20.29 59 GLU H O 1
ATOM 12040 N N . GLN H 4 57 ? -26.915 -77.933 -77.172 1.00 27.70 60 GLN H N 1
ATOM 12041 C CA . GLN H 4 57 ? -28.140 -78.662 -77.487 1.00 21.94 60 GLN H CA 1
ATOM 12042 C C . GLN H 4 57 ? -28.770 -78.205 -78.801 1.00 25.29 60 GLN H C 1
ATOM 12043 O O . GLN H 4 57 ? -29.111 -79.023 -79.654 1.00 31.03 60 GLN H O 1
ATOM 12049 N N . TRP H 4 58 ? -28.925 -76.894 -78.953 1.00 34.14 61 TRP H N 1
ATOM 12050 C CA . TRP H 4 58 ? -29.656 -76.330 -80.083 1.00 29.17 61 TRP H CA 1
ATOM 12051 C C . TRP H 4 58 ? -28.940 -76.528 -81.416 1.00 27.71 61 TRP H C 1
ATOM 12052 O O . TRP H 4 58 ? -29.586 -76.646 -82.456 1.00 34.40 61 TRP H O 1
ATOM 12063 N N . ASN H 4 59 ? -27.613 -76.566 -81.393 1.00 27.40 62 ASN H N 1
ATOM 12064 C CA . ASN H 4 59 ? -26.856 -76.851 -82.607 1.00 33.73 62 ASN H CA 1
ATOM 12065 C C . ASN H 4 59 ? -27.063 -78.287 -83.076 1.00 38.22 62 ASN H C 1
ATOM 12066 O O . ASN H 4 59 ? -26.913 -78.588 -84.261 1.00 37.78 62 ASN H O 1
ATOM 12071 N N . SER H 4 60 ? -27.397 -79.172 -82.142 1.00 38.29 63 SER H N 1
ATOM 12072 C CA . SER H 4 60 ? -27.668 -80.564 -82.479 1.00 32.92 63 SER H CA 1
ATOM 12073 C C . SER H 4 60 ? -29.000 -80.710 -83.209 1.00 30.20 63 SER H C 1
ATOM 12074 O O . SER H 4 60 ? -29.222 -81.694 -83.913 1.00 47.32 63 SER H O 1
ATOM 12077 N N . ARG H 4 61 ? -29.882 -79.727 -83.044 1.00 24.79 64 ARG H N 1
ATOM 12078 C CA . ARG H 4 61 ? -31.207 -79.781 -83.653 1.00 36.38 64 ARG H CA 1
ATOM 12079 C C . ARG H 4 61 ? -31.189 -79.091 -85.013 1.00 38.06 64 ARG H C 1
ATOM 12080 O O . ARG H 4 61 ? -31.220 -77.865 -85.101 1.00 42.20 64 ARG H O 1
ATOM 12088 N N . LEU H 4 62 ? -31.146 -79.896 -86.070 1.00 40.58 65 LEU H N 1
ATOM 12089 C CA . LEU H 4 62 ? -30.911 -79.395 -87.420 1.00 36.39 65 LEU H CA 1
ATOM 12090 C C . LEU H 4 62 ? -32.113 -78.667 -88.008 1.00 26.32 65 LEU H C 1
ATOM 12091 O O . LEU H 4 62 ? -31.953 -77.672 -88.712 1.00 26.57 65 LEU H O 1
ATOM 12096 N N . ASP H 4 63 ? -33.314 -79.163 -87.733 1.00 25.51 66 ASP H N 1
ATOM 12097 C CA . ASP H 4 63 ? -34.521 -78.484 -88.186 1.00 39.95 66 ASP H CA 1
ATOM 12098 C C . ASP H 4 63 ? -34.464 -77.028 -87.738 1.00 39.88 66 ASP H C 1
ATOM 12099 O O . ASP H 4 63 ? -34.861 -76.121 -88.469 1.00 31.08 66 ASP H O 1
ATOM 12104 N N . LEU H 4 64 ? -33.951 -76.821 -86.528 1.00 48.78 67 LEU H N 1
ATOM 12105 C CA . LEU H 4 64 ? -33.897 -75.497 -85.922 1.00 39.18 67 LEU H CA 1
ATOM 12106 C C . LEU H 4 64 ? -32.876 -74.602 -86.614 1.00 35.48 67 LEU H C 1
ATOM 12107 O O . LEU H 4 64 ? -33.188 -73.474 -86.989 1.00 40.99 67 LEU H O 1
ATOM 12112 N N . LEU H 4 65 ? -31.653 -75.103 -86.769 1.00 32.49 68 LEU H N 1
ATOM 12113 C CA . LEU H 4 65 ? -30.602 -74.349 -87.443 1.00 28.56 68 LEU H CA 1
ATOM 12114 C C . LEU H 4 65 ? -31.096 -73.779 -88.767 1.00 41.80 68 LEU H C 1
ATOM 12115 O O . LEU H 4 65 ? -31.108 -72.566 -88.962 1.00 48.69 68 LEU H O 1
ATOM 12120 N N . GLU H 4 66 ? -31.509 -74.661 -89.671 1.00 47.95 69 GLU H N 1
ATOM 12121 C CA . GLU H 4 66 ? -31.946 -74.239 -90.996 1.00 48.15 69 GLU H CA 1
ATOM 12122 C C . GLU H 4 66 ? -33.092 -73.239 -90.899 1.00 47.72 69 GLU H C 1
ATOM 12123 O O . GLU H 4 66 ? -33.083 -72.205 -91.567 1.00 44.33 69 GLU H O 1
ATOM 12129 N N . ARG H 4 67 ? -34.076 -73.547 -90.059 1.00 45.07 70 ARG H N 1
ATOM 12130 C CA . ARG H 4 67 ? -35.229 -72.673 -89.885 1.00 49.12 70 ARG H CA 1
ATOM 12131 C C . ARG H 4 67 ? -34.772 -71.256 -89.538 1.00 46.87 70 ARG H C 1
ATOM 12132 O O . ARG H 4 67 ? -35.191 -70.286 -90.171 1.00 43.91 70 ARG H O 1
ATOM 12140 N N . SER H 4 68 ? -33.906 -71.146 -88.534 1.00 42.52 71 SER H N 1
ATOM 12141 C CA . SER H 4 68 ? -33.374 -69.852 -88.107 1.00 29.11 71 SER H CA 1
ATOM 12142 C C . SER H 4 68 ? -32.268 -69.325 -89.022 1.00 31.99 71 SER H C 1
ATOM 12143 O O . SER H 4 68 ? -31.745 -68.235 -88.801 1.00 31.00 71 SER H O 1
ATOM 12146 N N . ARG H 4 69 ? -31.907 -70.100 -90.039 1.00 46.29 72 ARG H N 1
ATOM 12147 C CA . ARG H 4 69 ? -30.921 -69.662 -91.025 1.00 39.07 72 ARG H CA 1
ATOM 12148 C C . ARG H 4 69 ? -31.584 -68.935 -92.191 1.00 35.17 72 ARG H C 1
ATOM 12149 O O . ARG H 4 69 ? -30.949 -68.122 -92.862 1.00 32.10 72 ARG H O 1
ATOM 12157 N N . GLN H 4 70 ? -32.855 -69.237 -92.438 1.00 29.68 73 GLN H N 1
ATOM 12158 C CA . GLN H 4 70 ? -33.618 -68.523 -93.455 1.00 39.25 73 GLN H CA 1
ATOM 12159 C C . GLN H 4 70 ? -34.180 -67.239 -92.863 1.00 47.23 73 GLN H C 1
ATOM 12160 O O . GLN H 4 70 ? -34.628 -66.354 -93.593 1.00 49.75 73 GLN H O 1
ATOM 12166 N N . ALA H 4 71 ? -34.147 -67.137 -91.537 1.00 42.18 74 ALA H N 1
ATOM 12167 C CA . ALA H 4 71 ? -34.660 -65.959 -90.851 1.00 36.40 74 ALA H CA 1
ATOM 12168 C C . ALA H 4 71 ? -34.178 -64.698 -91.554 1.00 29.13 74 ALA H C 1
ATOM 12169 O O . ALA H 4 71 ? -34.908 -63.714 -91.653 1.00 34.83 74 ALA H O 1
ATOM 12171 N N . VAL H 4 72 ? -32.944 -64.738 -92.043 1.00 22.64 75 VAL H N 1
ATOM 12172 C CA . VAL H 4 72 ? -32.405 -63.644 -92.833 1.00 30.71 75 VAL H CA 1
ATOM 12173 C C . VAL H 4 72 ? -33.438 -63.239 -93.879 1.00 33.08 75 VAL H C 1
ATOM 12174 O O . VAL H 4 72 ? -33.882 -62.092 -93.915 1.00 36.32 75 VAL H O 1
ATOM 12184 N N . ASP H 4 73 ? -33.813 -64.187 -94.733 1.00 32.48 76 ASP H N 1
ATOM 12185 C CA . ASP H 4 73 ? -34.832 -63.952 -95.754 1.00 28.62 76 ASP H CA 1
ATOM 12186 C C . ASP H 4 73 ? -36.255 -63.892 -95.193 1.00 27.37 76 ASP H C 1
ATOM 12187 O O . ASP H 4 73 ? -36.946 -62.884 -95.327 1.00 40.52 76 ASP H O 1
ATOM 12192 N N . GLY H 4 74 ? -36.682 -64.980 -94.563 1.00 28.35 77 GLY H N 1
ATOM 12193 C CA . GLY H 4 74 ? -38.070 -65.155 -94.166 1.00 27.68 77 GLY H CA 1
ATOM 12194 C C . GLY H 4 74 ? -38.596 -64.255 -93.065 1.00 16.73 77 GLY H C 1
ATOM 12195 O O . GLY H 4 74 ? -39.808 -64.124 -92.907 1.00 11.73 77 GLY H O 1
ATOM 12196 N N . VAL H 4 75 ? -37.702 -63.641 -92.297 1.00 26.20 78 VAL H N 1
ATOM 12197 C CA . VAL H 4 75 ? -38.117 -62.809 -91.170 1.00 28.41 78 VAL H CA 1
ATOM 12198 C C . VAL H 4 75 ? -37.700 -61.350 -91.353 1.00 25.67 78 VAL H C 1
ATOM 12199 O O . VAL H 4 75 ? -38.545 -60.454 -91.343 1.00 26.89 78 VAL H O 1
ATOM 12209 N N . CYS H 4 76 ? -36.401 -61.110 -91.506 1.00 24.66 79 CYS H N 1
ATOM 12210 C CA . CYS H 4 76 ? -35.891 -59.747 -91.622 1.00 21.93 79 CYS H CA 1
ATOM 12211 C C . CYS H 4 76 ? -36.370 -59.082 -92.906 1.00 20.05 79 CYS H C 1
ATOM 12212 O O . CYS H 4 76 ? -37.100 -58.094 -92.866 1.00 24.74 79 CYS H O 1
ATOM 12215 N N . ARG H 4 77 ? -35.966 -59.634 -94.044 1.00 16.65 80 ARG H N 1
ATOM 12216 C CA . ARG H 4 77 ? -36.333 -59.064 -95.334 1.00 18.03 80 ARG H CA 1
ATOM 12217 C C . ARG H 4 77 ? -37.850 -59.012 -95.466 1.00 22.25 80 ARG H C 1
ATOM 12218 O O . ARG H 4 77 ? -38.403 -58.034 -95.967 1.00 24.70 80 ARG H O 1
ATOM 12226 N N . HIS H 4 78 ? -38.519 -60.067 -95.011 1.00 17.31 81 HIS H N 1
ATOM 12227 C CA . HIS H 4 78 ? -39.974 -60.143 -95.086 1.00 24.17 81 HIS H CA 1
ATOM 12228 C C . HIS H 4 78 ? -40.649 -58.960 -94.394 1.00 24.15 81 HIS H C 1
ATOM 12229 O O . HIS H 4 78 ? -41.470 -58.266 -94.994 1.00 27.30 81 HIS H O 1
ATOM 12236 N N . ASN H 4 79 ? -40.304 -58.738 -93.131 1.00 17.76 82 ASN H N 1
ATOM 12237 C CA . ASN H 4 79 ? -40.920 -57.673 -92.349 1.00 20.63 82 ASN H CA 1
ATOM 12238 C C . ASN H 4 79 ? -40.506 -56.292 -92.844 1.00 22.68 82 ASN H C 1
ATOM 12239 O O . ASN H 4 79 ? -41.327 -55.378 -92.918 1.00 19.77 82 ASN H O 1
ATOM 12244 N N . TYR H 4 80 ? -39.225 -56.141 -93.164 1.00 22.31 83 TYR H N 1
ATOM 12245 C CA . TYR H 4 80 ? -38.724 -54.906 -93.754 1.00 21.66 83 TYR H CA 1
ATOM 12246 C C . TYR H 4 80 ? -39.618 -54.483 -94.915 1.00 21.96 83 TYR H C 1
ATOM 12247 O O . TYR H 4 80 ? -40.143 -53.370 -94.932 1.00 23.31 83 TYR H O 1
ATOM 12256 N N . ARG H 4 81 ? -39.783 -55.381 -95.883 1.00 23.58 84 ARG H N 1
ATOM 12257 C CA . ARG H 4 81 ? -40.595 -55.112 -97.066 1.00 22.45 84 ARG H CA 1
ATOM 12258 C C . ARG H 4 81 ? -42.041 -54.749 -96.720 1.00 26.47 84 ARG H C 1
ATOM 12259 O O . ARG H 4 81 ? -42.652 -53.918 -97.392 1.00 32.13 84 ARG H O 1
ATOM 12267 N N . LEU H 4 82 ? -42.588 -55.369 -95.678 1.00 19.44 85 LEU H N 1
ATOM 12268 C CA . LEU H 4 82 ? -43.959 -55.083 -95.266 1.00 15.82 85 LEU H CA 1
ATOM 12269 C C . LEU H 4 82 ? -44.072 -53.723 -94.589 1.00 21.63 85 LEU H C 1
ATOM 12270 O O . LEU H 4 82 ? -44.994 -52.961 -94.864 1.00 29.58 85 LEU H O 1
ATOM 12275 N N . GLY H 4 83 ? -43.126 -53.421 -93.707 1.00 24.78 86 GLY H N 1
ATOM 12276 C CA . GLY H 4 83 ? -43.180 -52.203 -92.919 1.00 19.85 86 GLY H CA 1
ATOM 12277 C C . GLY H 4 83 ? -42.615 -50.992 -93.638 1.00 17.45 86 GLY H C 1
ATOM 12278 O O . GLY H 4 83 ? -42.954 -49.857 -93.311 1.00 20.76 86 GLY H O 1
ATOM 12279 N N . ALA H 4 84 ? -41.751 -51.239 -94.619 1.00 16.41 87 ALA H N 1
ATOM 12280 C CA . ALA H 4 84 ? -40.995 -50.182 -95.291 1.00 15.46 87 ALA H CA 1
ATOM 12281 C C . ALA H 4 84 ? -41.744 -48.850 -95.438 1.00 22.07 87 ALA H C 1
ATOM 12282 O O . ALA H 4 84 ? -41.271 -47.816 -94.963 1.00 19.26 87 ALA H O 1
ATOM 12284 N N . PRO H 4 85 ? -42.913 -48.868 -96.099 1.00 19.40 88 PRO H N 1
ATOM 12285 C CA . PRO H 4 85 ? -43.636 -47.619 -96.381 1.00 15.20 88 PRO H CA 1
ATOM 12286 C C . PRO H 4 85 ? -43.870 -46.754 -95.150 1.00 13.73 88 PRO H C 1
ATOM 12287 O O . PRO H 4 85 ? -43.827 -45.527 -95.238 1.00 17.79 88 PRO H O 1
ATOM 12291 N N . PHE H 4 86 ? -44.105 -47.398 -94.012 1.00 11.62 89 PHE H N 1
ATOM 12292 C CA . PHE H 4 86 ? -44.460 -46.690 -92.789 1.00 12.18 89 PHE H CA 1
ATOM 12293 C C . PHE H 4 86 ? -43.292 -46.592 -91.814 1.00 15.75 89 PHE H C 1
ATOM 12294 O O . PHE H 4 86 ? -43.449 -46.101 -90.697 1.00 14.39 89 PHE H O 1
ATOM 12302 N N . THR H 4 87 ? -42.123 -47.058 -92.239 1.00 17.24 90 THR H N 1
ATOM 12303 C CA . THR H 4 87 ? -40.935 -47.022 -91.397 1.00 15.35 90 THR H CA 1
ATOM 12304 C C . THR H 4 87 ? -39.816 -46.284 -92.121 1.00 15.78 90 THR H C 1
ATOM 12305 O O . THR H 4 87 ? -39.513 -45.137 -91.797 1.00 25.00 90 THR H O 1
ATOM 12312 N N . VAL H 4 88 ? -39.209 -46.934 -93.107 1.00 10.81 91 VAL H N 1
ATOM 12313 C CA . VAL H 4 88 ? -38.181 -46.287 -93.910 1.00 14.61 91 VAL H CA 1
ATOM 12314 C C . VAL H 4 88 ? -38.792 -45.144 -94.715 1.00 22.60 91 VAL H C 1
ATOM 12315 O O . VAL H 4 88 ? -38.216 -44.059 -94.816 1.00 19.67 91 VAL H O 1
ATOM 12325 N N . GLY H 4 89 ? -39.963 -45.399 -95.289 1.00 21.93 92 GLY H N 1
ATOM 12326 C CA . GLY H 4 89 ? -40.672 -44.399 -96.067 1.00 30.87 92 GLY H CA 1
ATOM 12327 C C . GLY H 4 89 ? -41.427 -43.378 -95.232 1.00 28.40 92 GLY H C 1
ATOM 12328 O O . GLY H 4 89 ? -42.213 -42.595 -95.770 1.00 25.55 92 GLY H O 1
ATOM 12329 N N . ARG H 4 90 ? -41.197 -43.378 -93.922 1.00 21.88 93 ARG H N 1
ATOM 12330 C CA . ARG H 4 90 ? -41.863 -42.430 -93.037 1.00 21.43 93 ARG H CA 1
ATOM 12331 C C . ARG H 4 90 ? -41.103 -41.114 -92.990 1.00 21.30 93 ARG H C 1
ATOM 12332 O O . ARG H 4 90 ? -39.895 -41.090 -92.755 1.00 20.19 93 ARG H O 1
ATOM 12340 N N . LYS H 4 91 ? -41.818 -40.020 -93.230 1.00 23.04 94 LYS H N 1
ATOM 12341 C CA . LYS H 4 91 ? -41.225 -38.689 -93.189 1.00 16.33 94 LYS H CA 1
ATOM 12342 C C . LYS H 4 91 ? -42.208 -37.671 -92.616 1.00 10.76 94 LYS H C 1
ATOM 12343 O O . LYS H 4 91 ? -43.329 -37.534 -93.100 1.00 12.63 94 LYS H O 1
ATOM 12349 N N . VAL H 4 92 ? -41.778 -36.967 -91.574 1.00 11.99 95 VAL H N 1
ATOM 12350 C CA . VAL H 4 92 ? -42.637 -36.023 -90.871 1.00 14.53 95 VAL H CA 1
ATOM 12351 C C . VAL H 4 92 ? -41.902 -34.701 -90.683 1.00 20.27 95 VAL H C 1
ATOM 12352 O O . VAL H 4 92 ? -40.774 -34.672 -90.195 1.00 20.01 95 VAL H O 1
ATOM 12362 N N . GLN H 4 93 ? -42.553 -33.607 -91.063 1.00 22.91 96 GLN H N 1
ATOM 12363 C CA . GLN H 4 93 ? -41.909 -32.298 -91.074 1.00 20.35 96 GLN H CA 1
ATOM 12364 C C . GLN H 4 93 ? -41.610 -31.819 -89.659 1.00 19.81 96 GLN H C 1
ATOM 12365 O O . GLN H 4 93 ? -42.345 -32.134 -88.723 1.00 18.39 96 GLN H O 1
ATOM 12371 N N . PRO H 4 94 ? -40.516 -31.061 -89.498 1.00 14.92 97 PRO H N 1
ATOM 12372 C CA . PRO H 4 94 ? -40.204 -30.427 -88.216 1.00 16.15 97 PRO H CA 1
ATOM 12373 C C . PRO H 4 94 ? -40.956 -29.118 -88.038 1.00 16.48 97 PRO H C 1
ATOM 12374 O O . PRO H 4 94 ? -41.296 -28.471 -89.027 1.00 13.15 97 PRO H O 1
ATOM 12378 N N . GLU H 4 95 ? -41.218 -28.742 -86.791 1.00 20.24 98 GLU H N 1
ATOM 12379 C CA . GLU H 4 95 ? -41.814 -27.448 -86.490 1.00 26.32 98 GLU H CA 1
ATOM 12380 C C . GLU H 4 95 ? -40.748 -26.552 -85.870 1.00 21.07 98 GLU H C 1
ATOM 12381 O O . GLU H 4 95 ? -40.330 -26.764 -84.733 1.00 29.52 98 GLU H O 1
ATOM 12387 N N . VAL H 4 96 ? -40.311 -25.552 -86.628 1.00 19.28 99 VAL H N 1
ATOM 12388 C CA . VAL H 4 96 ? -39.178 -24.727 -86.230 1.00 13.86 99 VAL H CA 1
ATOM 12389 C C . VAL H 4 96 ? -39.612 -23.393 -85.641 1.00 14.28 99 VAL H C 1
ATOM 12390 O O . VAL H 4 96 ? -40.369 -22.646 -86.259 1.00 18.50 99 VAL H O 1
ATOM 12400 N N . THR H 4 97 ? -39.123 -23.103 -84.441 1.00 15.15 100 THR H N 1
ATOM 12401 C CA . THR H 4 97 ? -39.362 -21.818 -83.797 1.00 26.06 100 THR H CA 1
ATOM 12402 C C . THR H 4 97 ? -38.052 -21.311 -83.211 1.00 21.15 100 THR H C 1
ATOM 12403 O O . THR H 4 97 ? -37.201 -22.103 -82.808 1.00 15.56 100 THR H O 1
ATOM 12410 N N . VAL H 4 98 ? -37.890 -19.992 -83.170 1.00 21.26 101 VAL H N 1
ATOM 12411 C CA . VAL H 4 98 ? -36.692 -19.395 -82.592 1.00 15.79 101 VAL H CA 1
ATOM 12412 C C . VAL H 4 98 ? -37.061 -18.319 -81.582 1.00 16.69 101 VAL H C 1
ATOM 12413 O O . VAL H 4 98 ? -37.759 -17.358 -81.902 1.00 33.36 101 VAL H O 1
ATOM 12423 N N . TYR H 4 99 ? -36.584 -18.494 -80.357 1.00 17.16 102 TYR H N 1
ATOM 12424 C CA . TYR H 4 99 ? -36.868 -17.563 -79.276 1.00 21.47 102 TYR H CA 1
ATOM 12425 C C . TYR H 4 99 ? -35.678 -17.486 -78.337 1.00 21.57 102 TYR H C 1
ATOM 12426 O O . TYR H 4 99 ? -34.839 -18.384 -78.322 1.00 29.18 102 TYR H O 1
ATOM 12435 N N . PRO H 4 100 ? -35.588 -16.400 -77.562 1.00 18.74 103 PRO H N 1
ATOM 12436 C CA . PRO H 4 100 ? -34.531 -16.268 -76.563 1.00 27.96 103 PRO H CA 1
ATOM 12437 C C . PRO H 4 100 ? -35.031 -16.650 -75.179 1.00 30.99 103 PRO H C 1
ATOM 12438 O O . PRO H 4 100 ? -36.235 -16.578 -74.929 1.00 33.92 103 PRO H O 1
ATOM 12442 N N . GLU H 4 101 ? -34.126 -17.053 -74.296 1.00 23.66 104 GLU H N 1
ATOM 12443 C CA . GLU H 4 101 ? -34.450 -17.100 -72.883 1.00 23.69 104 GLU H CA 1
ATOM 12444 C C . GLU H 4 101 ? -34.466 -15.648 -72.447 1.00 47.91 104 GLU H C 1
ATOM 12445 O O . GLU H 4 101 ? -34.256 -14.758 -73.271 1.00 54.64 104 GLU H O 1
ATOM 12451 N N . ARG H 4 102 ? -34.711 -15.406 -71.165 1.00 46.24 105 ARG H N 1
ATOM 12452 C CA . ARG H 4 102 ? -34.557 -14.073 -70.589 1.00 51.10 105 ARG H CA 1
ATOM 12453 C C . ARG H 4 102 ? -34.815 -12.949 -71.595 1.00 47.25 105 ARG H C 1
ATOM 12454 O O . ARG H 4 102 ? -33.918 -12.569 -72.350 1.00 44.07 105 ARG H O 1
ATOM 12462 N N . THR H 4 103 ? -36.039 -12.426 -71.600 1.00 41.76 106 THR H N 1
ATOM 12463 C CA . THR H 4 103 ? -36.382 -11.250 -72.401 1.00 42.88 106 THR H CA 1
ATOM 12464 C C . THR H 4 103 ? -35.153 -10.397 -72.724 1.00 41.85 106 THR H C 1
ATOM 12465 O O . THR H 4 103 ? -34.510 -9.859 -71.824 1.00 27.85 106 THR H O 1
ATOM 12472 N N . PRO H 4 104 ? -34.833 -10.268 -74.022 1.00 42.61 107 PRO H N 1
ATOM 12473 C CA . PRO H 4 104 ? -33.560 -9.723 -74.508 1.00 36.64 107 PRO H CA 1
ATOM 12474 C C . PRO H 4 104 ? -33.382 -8.237 -74.224 1.00 43.91 107 PRO H C 1
ATOM 12475 O O . PRO H 4 104 ? -34.225 -7.431 -74.619 1.00 53.60 107 PRO H O 1
ATOM 12479 N N . LEU H 4 105 ? -32.294 -7.887 -73.546 1.00 48.23 108 LEU H N 1
ATOM 12480 C CA . LEU H 4 105 ? -31.936 -6.490 -73.345 1.00 41.10 108 LEU H CA 1
ATOM 12481 C C . LEU H 4 105 ? -30.612 -6.230 -74.054 1.00 36.20 108 LEU H C 1
ATOM 12482 O O . LEU H 4 105 ? -29.691 -7.042 -73.985 1.00 46.51 108 LEU H O 1
ATOM 12487 N N . LEU H 4 106 ? -30.519 -5.090 -74.728 1.00 33.94 109 LEU H N 1
ATOM 12488 C CA . LEU H 4 106 ? -29.354 -4.777 -75.548 1.00 45.59 109 LEU H CA 1
ATOM 12489 C C . LEU H 4 106 ? -28.043 -4.892 -74.764 1.00 54.97 109 LEU H C 1
ATOM 12490 O O . LEU H 4 106 ? -27.996 -4.605 -73.569 1.00 56.49 109 LEU H O 1
ATOM 12495 N N . HIS H 4 107 ? -26.992 -5.337 -75.452 1.00 60.08 110 HIS H N 1
ATOM 12496 C CA . HIS H 4 107 ? -25.634 -5.380 -74.899 1.00 59.99 110 HIS H CA 1
ATOM 12497 C C . HIS H 4 107 ? -25.413 -6.401 -73.778 1.00 48.14 110 HIS H C 1
ATOM 12498 O O . HIS H 4 107 ? -24.312 -6.490 -73.236 1.00 45.23 110 HIS H O 1
ATOM 12505 N N . GLN H 4 108 ? -26.443 -7.162 -73.426 1.00 48.36 111 GLN H N 1
ATOM 12506 C CA . GLN H 4 108 ? -26.320 -8.129 -72.338 1.00 51.50 111 GLN H CA 1
ATOM 12507 C C . GLN H 4 108 ? -26.433 -9.563 -72.861 1.00 45.44 111 GLN H C 1
ATOM 12508 O O . GLN H 4 108 ? -27.297 -9.860 -73.682 1.00 43.42 111 GLN H O 1
ATOM 12514 N N . HIS H 4 109 ? -25.568 -10.451 -72.373 1.00 42.71 112 HIS H N 1
ATOM 12515 C CA . HIS H 4 109 ? -25.459 -11.800 -72.932 1.00 43.86 112 HIS H CA 1
ATOM 12516 C C . HIS H 4 109 ? -26.747 -12.602 -72.786 1.00 39.70 112 HIS H C 1
ATOM 12517 O O . HIS H 4 109 ? -27.482 -12.457 -71.809 1.00 44.19 112 HIS H O 1
ATOM 12524 N N . ASN H 4 110 ? -27.010 -13.449 -73.777 1.00 27.34 113 ASN H N 1
ATOM 12525 C CA . ASN H 4 110 ? -28.240 -14.223 -73.820 1.00 26.96 113 ASN H CA 1
ATOM 12526 C C . ASN H 4 110 ? -28.066 -15.518 -74.614 1.00 30.25 113 ASN H C 1
ATOM 12527 O O . ASN H 4 110 ? -27.071 -15.697 -75.318 1.00 31.98 113 ASN H O 1
ATOM 12532 N N . LEU H 4 111 ? -29.041 -16.413 -74.493 1.00 29.50 114 LEU H N 1
ATOM 12533 C CA . LEU H 4 111 ? -29.114 -17.609 -75.325 1.00 26.39 114 LEU H CA 1
ATOM 12534 C C . LEU H 4 111 ? -30.418 -17.579 -76.095 1.00 28.89 114 LEU H C 1
ATOM 12535 O O . LEU H 4 111 ? -31.479 -17.367 -75.505 1.00 30.00 114 LEU H O 1
ATOM 12540 N N . LEU H 4 112 ? -30.356 -17.787 -77.405 1.00 25.85 115 LEU H N 1
ATOM 12541 C CA . LEU H 4 112 ? -31.583 -17.988 -78.164 1.00 36.58 115 LEU H CA 1
ATOM 12542 C C . LEU H 4 112 ? -31.660 -19.400 -78.735 1.00 31.97 115 LEU H C 1
ATOM 12543 O O . LEU H 4 112 ? -30.710 -19.914 -79.331 1.00 18.13 115 LEU H O 1
ATOM 12548 N N . HIS H 4 113 ? -32.813 -20.020 -78.513 1.00 37.90 116 HIS H N 1
ATOM 12549 C CA . HIS H 4 113 ? -33.046 -21.405 -78.876 1.00 30.97 116 HIS H CA 1
ATOM 12550 C C . HIS H 4 113 ? -33.548 -21.485 -80.301 1.00 21.11 116 HIS H C 1
ATOM 12551 O O . HIS H 4 113 ? -34.297 -20.621 -80.753 1.00 25.30 116 HIS H O 1
ATOM 12558 N N . CYS H 4 114 ? -33.123 -22.519 -81.012 1.00 16.92 117 CYS H N 1
ATOM 12559 C CA . CYS H 4 114 ? -33.785 -22.894 -82.247 1.00 17.21 117 CYS H CA 1
ATOM 12560 C C . CYS H 4 114 ? -34.462 -24.227 -81.994 1.00 14.70 117 CYS H C 1
ATOM 12561 O O . CYS H 4 114 ? -33.835 -25.281 -82.088 1.00 14.15 117 CYS H O 1
ATOM 12564 N N . SER H 4 115 ? -35.745 -24.171 -81.657 1.00 20.31 118 SER H N 1
ATOM 12565 C CA . SER H 4 115 ? -36.484 -25.368 -81.295 1.00 12.47 118 SER H CA 1
ATOM 12566 C C . SER H 4 115 ? -37.032 -26.044 -82.540 1.00 12.00 118 SER H C 1
ATOM 12567 O O . SER H 4 115 ? -37.720 -25.425 -83.349 1.00 16.20 118 SER H O 1
ATOM 12570 N N . VAL H 4 116 ? -36.725 -27.329 -82.672 1.00 12.40 119 VAL H N 1
ATOM 12571 C CA . VAL H 4 116 ? -37.082 -28.106 -83.848 1.00 10.56 119 VAL H CA 1
ATOM 12572 C C . VAL H 4 116 ? -37.768 -29.380 -83.379 1.00 11.01 119 VAL H C 1
ATOM 12573 O O . VAL H 4 116 ? -37.123 -30.257 -82.809 1.00 13.41 119 VAL H O 1
ATOM 12583 N N . THR H 4 117 ? -39.074 -29.480 -83.612 1.00 12.13 120 THR H N 1
ATOM 12584 C CA . THR H 4 117 ? -39.872 -30.528 -82.980 1.00 17.53 120 THR H CA 1
ATOM 12585 C C . THR H 4 117 ? -40.805 -31.276 -83.935 1.00 16.43 120 THR H C 1
ATOM 12586 O O . THR H 4 117 ? -41.198 -30.759 -84.980 1.00 13.27 120 THR H O 1
ATOM 12593 N N . GLY H 4 118 ? -41.152 -32.503 -83.553 1.00 13.68 121 GLY H N 1
ATOM 12594 C CA . GLY H 4 118 ? -42.170 -33.275 -84.242 1.00 20.08 121 GLY H CA 1
ATOM 12595 C C . GLY H 4 118 ? -41.731 -33.939 -85.534 1.00 17.76 121 GLY H C 1
ATOM 12596 O O . GLY H 4 118 ? -42.572 -34.322 -86.347 1.00 25.84 121 GLY H O 1
ATOM 12597 N N . PHE H 4 119 ? -40.426 -34.101 -85.721 1.00 10.25 122 PHE H N 1
ATOM 12598 C CA . PHE H 4 119 ? -39.905 -34.595 -86.993 1.00 13.34 122 PHE H CA 1
ATOM 12599 C C . PHE H 4 119 ? -39.474 -36.061 -86.959 1.00 15.21 122 PHE H C 1
ATOM 12600 O O . PHE H 4 119 ? -39.195 -36.622 -85.902 1.00 15.24 122 PHE H O 1
ATOM 12608 N N . TYR H 4 120 ? -39.440 -36.677 -88.136 1.00 19.43 123 TYR H N 1
ATOM 12609 C CA . TYR H 4 120 ? -38.972 -38.048 -88.281 1.00 17.84 123 TYR H CA 1
ATOM 12610 C C . TYR H 4 120 ? -38.569 -38.252 -89.735 1.00 13.13 123 TYR H C 1
ATOM 12611 O O . TYR H 4 120 ? -39.263 -37.783 -90.636 1.00 11.20 123 TYR H O 1
ATOM 12620 N N . PRO H 4 121 ? -37.454 -38.959 -89.981 1.00 11.42 124 PRO H N 1
ATOM 12621 C CA . PRO H 4 121 ? -36.544 -39.644 -89.053 1.00 13.34 124 PRO H CA 1
ATOM 12622 C C . PRO H 4 121 ? -35.675 -38.690 -88.227 1.00 20.39 124 PRO H C 1
ATOM 12623 O O . PRO H 4 121 ? -35.760 -37.475 -88.400 1.00 18.37 124 PRO H O 1
ATOM 12627 N N . GLY H 4 122 ? -34.850 -39.243 -87.339 1.00 20.29 125 GLY H N 1
ATOM 12628 C CA . GLY H 4 122 ? -34.110 -38.443 -86.374 1.00 15.89 125 GLY H CA 1
ATOM 12629 C C . GLY H 4 122 ? -32.854 -37.770 -86.905 1.00 16.29 125 GLY H C 1
ATOM 12630 O O . GLY H 4 122 ? -32.311 -36.877 -86.260 1.00 21.07 125 GLY H O 1
ATOM 12631 N N . ASP H 4 123 ? -32.383 -38.195 -88.072 1.00 16.92 126 ASP H N 1
ATOM 12632 C CA . ASP H 4 123 ? -31.225 -37.566 -88.698 1.00 17.66 126 ASP H CA 1
ATOM 12633 C C . ASP H 4 123 ? -31.585 -36.196 -89.248 1.00 22.63 126 ASP H C 1
ATOM 12634 O O . ASP H 4 123 ? -32.459 -36.067 -90.104 1.00 24.58 126 ASP H O 1
ATOM 12639 N N . ILE H 4 124 ? -30.899 -35.172 -88.755 1.00 28.74 127 ILE H N 1
ATOM 12640 C CA . ILE H 4 124 ? -31.228 -33.803 -89.122 1.00 30.40 127 ILE H CA 1
ATOM 12641 C C . ILE H 4 124 ? -30.009 -32.881 -89.085 1.00 25.49 127 ILE H C 1
ATOM 12642 O O . ILE H 4 124 ? -29.047 -33.129 -88.357 1.00 25.13 127 ILE H O 1
ATOM 12652 N N . LYS H 4 125 ? -30.062 -31.822 -89.889 1.00 25.24 128 LYS H N 1
ATOM 12653 C CA . LYS H 4 125 ? -28.972 -30.853 -89.986 1.00 35.85 128 LYS H CA 1
ATOM 12654 C C . LYS H 4 125 ? -29.452 -29.448 -89.621 1.00 31.55 128 LYS H C 1
ATOM 12655 O O . LYS H 4 125 ? -30.358 -28.910 -90.257 1.00 25.67 128 LYS H O 1
ATOM 12661 N N . ILE H 4 126 ? -28.839 -28.861 -88.596 1.00 25.83 129 ILE H N 1
ATOM 12662 C CA . ILE H 4 126 ? -29.254 -27.553 -88.092 1.00 27.37 129 ILE H CA 1
ATOM 12663 C C . ILE H 4 126 ? -28.069 -26.601 -87.932 1.00 24.00 129 ILE H C 1
ATOM 12664 O O . ILE H 4 126 ? -27.026 -26.987 -87.405 1.00 42.49 129 ILE H O 1
ATOM 12674 N N . LYS H 4 127 ? -28.228 -25.363 -88.400 1.00 17.15 130 LYS H N 1
ATOM 12675 C CA . LYS H 4 127 ? -27.146 -24.379 -88.360 1.00 17.23 130 LYS H CA 1
ATOM 12676 C C . LYS H 4 127 ? -27.617 -22.975 -87.975 1.00 17.47 130 LYS H C 1
ATOM 12677 O O . LYS H 4 127 ? -28.779 -22.620 -88.170 1.00 15.08 130 LYS H O 1
ATOM 12683 N N . TRP H 4 128 ? -26.696 -22.183 -87.430 1.00 27.77 131 TRP H N 1
ATOM 12684 C CA . TRP H 4 128 ? -26.970 -20.793 -87.073 1.00 24.70 131 TRP H CA 1
ATOM 12685 C C . TRP H 4 128 ? -26.240 -19.837 -88.008 1.00 25.01 131 TRP H C 1
ATOM 12686 O O . TRP H 4 128 ? -25.116 -20.108 -88.430 1.00 27.46 131 TRP H O 1
ATOM 12697 N N . PHE H 4 129 ? -26.877 -18.710 -88.311 1.00 21.54 132 PHE H N 1
ATOM 12698 C CA . PHE H 4 129 ? -26.282 -17.693 -89.170 1.00 19.97 132 PHE H CA 1
ATOM 12699 C C . PHE H 4 129 ? -26.493 -16.315 -88.556 1.00 25.14 132 PHE H C 1
ATOM 12700 O O . PHE H 4 129 ? -27.573 -16.013 -88.053 1.00 32.07 132 PHE H O 1
ATOM 12708 N N . LEU H 4 130 ? -25.458 -15.483 -88.598 1.00 23.79 133 LEU H N 1
ATOM 12709 C CA . LEU H 4 130 ? -25.563 -14.110 -88.120 1.00 26.77 133 LEU H CA 1
ATOM 12710 C C . LEU H 4 130 ? -25.221 -13.173 -89.264 1.00 31.83 133 LEU H C 1
ATOM 12711 O O . LEU H 4 130 ? -24.094 -13.169 -89.757 1.00 39.65 133 LEU H O 1
ATOM 12716 N N . ASN H 4 131 ? -26.201 -12.386 -89.694 1.00 27.97 134 ASN H N 1
ATOM 12717 C CA . ASN H 4 131 ? -26.018 -11.522 -90.849 1.00 26.71 134 ASN H CA 1
ATOM 12718 C C . ASN H 4 131 ? -25.359 -12.283 -91.998 1.00 33.13 134 ASN H C 1
ATOM 12719 O O . ASN H 4 131 ? -24.390 -11.814 -92.592 1.00 43.53 134 ASN H O 1
ATOM 12724 N N . GLY H 4 132 ? -25.887 -13.468 -92.292 1.00 36.96 135 GLY H N 1
ATOM 12725 C CA . GLY H 4 132 ? -25.465 -14.237 -93.451 1.00 34.84 135 GLY H CA 1
ATOM 12726 C C . GLY H 4 132 ? -24.247 -15.123 -93.262 1.00 32.84 135 GLY H C 1
ATOM 12727 O O . GLY H 4 132 ? -23.933 -15.929 -94.137 1.00 32.35 135 GLY H O 1
ATOM 12728 N N . GLN H 4 133 ? -23.558 -14.985 -92.133 1.00 42.53 136 GLN H N 1
ATOM 12729 C CA . GLN H 4 133 ? -22.387 -15.814 -91.844 1.00 48.83 136 GLN H CA 1
ATOM 12730 C C . GLN H 4 133 ? -22.697 -16.960 -90.888 1.00 41.99 136 GLN H C 1
ATOM 12731 O O . GLN H 4 133 ? -23.116 -16.737 -89.752 1.00 42.12 136 GLN H O 1
ATOM 12737 N N . GLU H 4 134 ? -22.484 -18.188 -91.357 1.00 31.43 137 GLU H N 1
ATOM 12738 C CA . GLU H 4 134 ? -22.784 -19.371 -90.559 1.00 35.21 137 GLU H CA 1
ATOM 12739 C C . GLU H 4 134 ? -21.921 -19.361 -89.304 1.00 34.36 137 GLU H C 1
ATOM 12740 O O . GLU H 4 134 ? -20.725 -19.648 -89.355 1.00 36.31 137 GLU H O 1
ATOM 12746 N N . GLU H 4 135 ? -22.536 -19.025 -88.178 1.00 35.72 138 GLU H N 1
ATOM 12747 C CA . GLU H 4 135 ? -21.818 -18.921 -86.917 1.00 33.87 138 GLU H CA 1
ATOM 12748 C C . GLU H 4 135 ? -21.653 -20.276 -86.247 1.00 34.80 138 GLU H C 1
ATOM 12749 O O . GLU H 4 135 ? -22.595 -20.803 -85.656 1.00 38.80 138 GLU H O 1
ATOM 12755 N N . ARG H 4 136 ? -20.454 -20.839 -86.338 1.00 37.25 139 ARG H N 1
ATOM 12756 C CA . ARG H 4 136 ? -20.131 -22.043 -85.587 1.00 45.44 139 ARG H CA 1
ATOM 12757 C C . ARG H 4 136 ? -19.120 -21.688 -84.510 1.00 44.15 139 ARG H C 1
ATOM 12758 O O . ARG H 4 136 ? -17.995 -21.293 -84.806 1.00 50.53 139 ARG H O 1
ATOM 12766 N N . ALA H 4 137 ? -19.557 -21.813 -83.262 1.00 41.74 140 ALA H N 1
ATOM 12767 C CA . ALA H 4 137 ? -18.806 -21.398 -82.080 1.00 33.03 140 ALA H CA 1
ATOM 12768 C C . ALA H 4 137 ? -19.818 -20.815 -81.112 1.00 29.81 140 ALA H C 1
ATOM 12769 O O . ALA H 4 137 ? -20.518 -19.858 -81.439 1.00 40.94 140 ALA H O 1
ATOM 12771 N N . GLY H 4 138 ? -19.903 -21.396 -79.923 1.00 27.49 141 GLY H N 1
ATOM 12772 C CA . GLY H 4 138 ? -20.923 -21.006 -78.970 1.00 32.58 141 GLY H CA 1
ATOM 12773 C C . GLY H 4 138 ? -22.250 -21.634 -79.343 1.00 27.09 141 GLY H C 1
ATOM 12774 O O . GLY H 4 138 ? -23.314 -21.117 -79.004 1.00 29.49 141 GLY H O 1
ATOM 12775 N N . VAL H 4 139 ? -22.182 -22.758 -80.051 1.00 29.26 142 VAL H N 1
ATOM 12776 C CA . VAL H 4 139 ? -23.376 -23.466 -80.485 1.00 28.98 142 VAL H CA 1
ATOM 12777 C C . VAL H 4 139 ? -23.471 -24.767 -79.697 1.00 32.36 142 VAL H C 1
ATOM 12778 O O . VAL H 4 139 ? -22.507 -25.531 -79.624 1.00 20.05 142 VAL H O 1
ATOM 12788 N N . MET H 4 140 ? -24.639 -25.019 -79.118 1.00 33.71 143 MET H N 1
ATOM 12789 C CA . MET H 4 140 ? -24.830 -26.167 -78.243 1.00 29.56 143 MET H CA 1
ATOM 12790 C C . MET H 4 140 ? -26.101 -26.917 -78.616 1.00 39.96 143 MET H C 1
ATOM 12791 O O . MET H 4 140 ? -27.179 -26.330 -78.690 1.00 48.70 143 MET H O 1
ATOM 12796 N N . SER H 4 141 ? -25.968 -28.217 -78.855 1.00 35.88 144 SER H N 1
ATOM 12797 C CA . SER H 4 141 ? -27.109 -29.051 -79.200 1.00 22.53 144 SER H CA 1
ATOM 12798 C C . SER H 4 141 ? -27.503 -29.927 -78.017 1.00 31.86 144 SER H C 1
ATOM 12799 O O . SER H 4 141 ? -26.737 -30.082 -77.066 1.00 36.59 144 SER H O 1
ATOM 12802 N N . THR H 4 142 ? -28.700 -30.499 -78.084 1.00 29.31 145 THR H N 1
ATOM 12803 C CA . THR H 4 142 ? -29.126 -31.525 -77.140 1.00 30.77 145 THR H CA 1
ATOM 12804 C C . THR H 4 142 ? -29.080 -32.884 -77.825 1.00 32.78 145 THR H C 1
ATOM 12805 O O . THR H 4 142 ? -29.240 -33.922 -77.180 1.00 35.31 145 THR H O 1
ATOM 12812 N N . GLY H 4 143 ? -28.852 -32.866 -79.135 1.00 34.53 146 GLY H N 1
ATOM 12813 C CA . GLY H 4 143 ? -28.929 -34.067 -79.944 1.00 39.37 146 GLY H CA 1
ATOM 12814 C C . GLY H 4 143 ? -30.373 -34.477 -80.141 1.00 30.07 146 GLY H C 1
ATOM 12815 O O . GLY H 4 143 ? -31.268 -33.921 -79.502 1.00 25.11 146 GLY H O 1
ATOM 12816 N N . PRO H 4 144 ? -30.615 -35.441 -81.040 1.00 27.11 147 PRO H N 1
ATOM 12817 C CA . PRO H 4 144 ? -31.979 -35.921 -81.274 1.00 25.32 147 PRO H CA 1
ATOM 12818 C C . PRO H 4 144 ? -32.563 -36.555 -80.018 1.00 21.91 147 PRO H C 1
ATOM 12819 O O . PRO H 4 144 ? -31.877 -37.324 -79.345 1.00 25.59 147 PRO H O 1
ATOM 12823 N N . ILE H 4 145 ? -33.816 -36.233 -79.714 1.00 15.02 148 ILE H N 1
ATOM 12824 C CA . ILE H 4 145 ? -34.494 -36.797 -78.553 1.00 17.55 148 ILE H CA 1
ATOM 12825 C C . ILE H 4 145 ? -35.755 -37.532 -78.981 1.00 17.36 148 ILE H C 1
ATOM 12826 O O . ILE H 4 145 ? -36.618 -36.963 -79.650 1.00 16.67 148 ILE H O 1
ATOM 12836 N N . ARG H 4 146 ? -35.859 -38.798 -78.591 1.00 14.79 149 ARG H N 1
ATOM 12837 C CA . ARG H 4 146 ? -37.019 -39.605 -78.940 1.00 13.48 149 ARG H CA 1
ATOM 12838 C C . ARG H 4 146 ? -38.190 -39.247 -78.040 1.00 12.96 149 ARG H C 1
ATOM 12839 O O . ARG H 4 146 ? -38.047 -39.162 -76.821 1.00 15.36 149 ARG H O 1
ATOM 12847 N N . ASN H 4 147 ? -39.346 -39.027 -78.650 1.00 10.09 150 ASN H N 1
ATOM 12848 C CA . ASN H 4 147 ? -40.546 -38.703 -77.903 1.00 9.49 150 ASN H CA 1
ATOM 12849 C C . ASN H 4 147 ? -41.331 -39.965 -77.581 1.00 10.14 150 ASN H C 1
ATOM 12850 O O . ASN H 4 147 ? -42.258 -39.941 -76.774 1.00 13.23 150 ASN H O 1
ATOM 12855 N N . GLY H 4 148 ? -40.946 -41.071 -78.213 1.00 10.20 151 GLY H N 1
ATOM 12856 C CA . GLY H 4 148 ? -41.572 -42.357 -77.963 1.00 12.81 151 GLY H CA 1
ATOM 12857 C C . GLY H 4 148 ? -42.792 -42.580 -78.836 1.00 11.80 151 GLY H C 1
ATOM 12858 O O . GLY H 4 148 ? -43.536 -43.544 -78.646 1.00 11.73 151 GLY H O 1
ATOM 12859 N N . ASP H 4 149 ? -42.987 -41.694 -79.807 1.00 13.46 152 ASP H N 1
ATOM 12860 C CA . ASP H 4 149 ? -44.177 -41.720 -80.645 1.00 13.20 152 ASP H CA 1
ATOM 12861 C C . ASP H 4 149 ? -43.798 -41.514 -82.106 1.00 14.41 152 ASP H C 1
ATOM 12862 O O . ASP H 4 149 ? -44.540 -40.902 -82.873 1.00 15.03 152 ASP H O 1
ATOM 12867 N N . TRP H 4 150 ? -42.630 -42.027 -82.477 1.00 16.05 153 TRP H N 1
ATOM 12868 C CA . TRP H 4 150 ? -42.136 -41.928 -83.847 1.00 15.93 153 TRP H CA 1
ATOM 12869 C C . TRP H 4 150 ? -41.924 -40.480 -84.288 1.00 16.54 153 TRP H C 1
ATOM 12870 O O . TRP H 4 150 ? -42.109 -40.147 -85.459 1.00 18.92 153 TRP H O 1
ATOM 12881 N N . THR H 4 151 ? -41.540 -39.622 -83.347 1.00 19.93 154 THR H N 1
ATOM 12882 C CA . THR H 4 151 ? -41.075 -38.278 -83.677 1.00 15.78 154 THR H CA 1
ATOM 12883 C C . THR H 4 151 ? -39.888 -37.898 -82.805 1.00 12.51 154 THR H C 1
ATOM 12884 O O . THR H 4 151 ? -39.809 -38.301 -81.646 1.00 18.06 154 THR H O 1
ATOM 12891 N N . PHE H 4 152 ? -38.979 -37.103 -83.361 1.00 14.43 155 PHE H N 1
ATOM 12892 C CA . PHE H 4 152 ? -37.834 -36.595 -82.616 1.00 13.23 155 PHE H CA 1
ATOM 12893 C C . PHE H 4 152 ? -37.982 -35.109 -82.315 1.00 14.47 155 PHE H C 1
ATOM 12894 O O . PHE H 4 152 ? -38.834 -34.428 -82.885 1.00 15.79 155 PHE H O 1
ATOM 12902 N N . GLN H 4 153 ? -37.138 -34.610 -81.418 1.00 17.63 156 GLN H N 1
ATOM 12903 C CA . GLN H 4 153 ? -37.050 -33.179 -81.158 1.00 14.26 156 GLN H CA 1
ATOM 12904 C C . GLN H 4 153 ? -35.645 -32.844 -80.673 1.00 15.89 156 GLN H C 1
ATOM 12905 O O . GLN H 4 153 ? -35.029 -33.628 -79.952 1.00 19.32 156 GLN H O 1
ATOM 12911 N N . THR H 4 154 ? -35.137 -31.686 -81.080 1.00 17.01 157 THR H N 1
ATOM 12912 C CA . THR H 4 154 ? -33.841 -31.211 -80.612 1.00 20.05 157 THR H CA 1
ATOM 12913 C C . THR H 4 154 ? -33.877 -29.694 -80.503 1.00 13.21 157 THR H C 1
ATOM 12914 O O . THR H 4 154 ? -34.697 -29.037 -81.142 1.00 15.89 157 THR H O 1
ATOM 12921 N N . VAL H 4 155 ? -32.986 -29.141 -79.690 1.00 15.07 158 VAL H N 1
ATOM 12922 C CA . VAL H 4 155 ? -32.871 -27.698 -79.553 1.00 12.22 158 VAL H CA 1
ATOM 12923 C C . VAL H 4 155 ? -31.405 -27.309 -79.634 1.00 14.43 158 VAL H C 1
ATOM 12924 O O . VAL H 4 155 ? -30.563 -27.876 -78.938 1.00 20.26 158 VAL H O 1
ATOM 12934 N N . VAL H 4 156 ? -31.106 -26.338 -80.488 1.00 13.90 159 VAL H N 1
ATOM 12935 C CA . VAL H 4 156 ? -29.741 -25.864 -80.653 1.00 23.62 159 VAL H CA 1
ATOM 12936 C C . VAL H 4 156 ? -29.658 -24.416 -80.196 1.00 28.52 159 VAL H C 1
ATOM 12937 O O . VAL H 4 156 ? -30.273 -23.529 -80.789 1.00 32.90 159 VAL H O 1
ATOM 12947 N N . MET H 4 157 ? -28.887 -24.186 -79.140 1.00 22.36 160 MET H N 1
ATOM 12948 C CA . MET H 4 157 ? -28.804 -22.872 -78.523 1.00 29.39 160 MET H CA 1
ATOM 12949 C C . MET H 4 157 ? -27.542 -22.154 -78.976 1.00 32.22 160 MET H C 1
ATOM 12950 O O . MET H 4 157 ? -26.483 -22.767 -79.105 1.00 32.48 160 MET H O 1
ATOM 12955 N N . LEU H 4 158 ? -27.665 -20.852 -79.219 1.00 34.97 161 LEU H N 1
ATOM 12956 C CA . LEU H 4 158 ? -26.534 -20.043 -79.651 1.00 26.02 161 LEU H CA 1
ATOM 12957 C C . LEU H 4 158 ? -26.260 -18.957 -78.619 1.00 26.43 161 LEU H C 1
ATOM 12958 O O . LEU H 4 158 ? -27.172 -18.242 -78.200 1.00 21.71 161 LEU H O 1
ATOM 12963 N N . GLU H 4 159 ? -25.001 -18.835 -78.213 1.00 31.96 162 GLU H N 1
ATOM 12964 C CA . GLU H 4 159 ? -24.605 -17.797 -77.273 1.00 25.98 162 GLU H CA 1
ATOM 12965 C C . GLU H 4 159 ? -24.433 -16.495 -78.033 1.00 25.16 162 GLU H C 1
ATOM 12966 O O . GLU H 4 159 ? -23.761 -16.458 -79.064 1.00 21.82 162 GLU H O 1
ATOM 12972 N N . MET H 4 160 ? -25.046 -15.431 -77.528 1.00 27.93 163 MET H N 1
ATOM 12973 C CA . MET H 4 160 ? -24.949 -14.125 -78.166 1.00 32.08 163 MET H CA 1
ATOM 12974 C C . MET H 4 160 ? -25.408 -13.005 -77.246 1.00 33.42 163 MET H C 1
ATOM 12975 O O . MET H 4 160 ? -26.119 -13.237 -76.269 1.00 32.63 163 MET H O 1
ATOM 12980 N N . THR H 4 161 ? -24.979 -11.789 -77.564 1.00 43.58 164 THR H N 1
ATOM 12981 C CA . THR H 4 161 ? -25.508 -10.591 -76.928 1.00 44.22 164 THR H CA 1
ATOM 12982 C C . THR H 4 161 ? -26.402 -9.893 -77.954 1.00 43.51 164 THR H C 1
ATOM 12983 O O . THR H 4 161 ? -25.991 -9.696 -79.098 1.00 38.47 164 THR H O 1
ATOM 12990 N N . PRO H 4 162 ? -27.632 -9.523 -77.560 1.00 36.55 165 PRO H N 1
ATOM 12991 C CA . PRO H 4 162 ? -28.530 -8.915 -78.548 1.00 29.84 165 PRO H CA 1
ATOM 12992 C C . PRO H 4 162 ? -28.100 -7.497 -78.912 1.00 47.53 165 PRO H C 1
ATOM 12993 O O . PRO H 4 162 ? -28.433 -6.549 -78.202 1.00 47.98 165 PRO H O 1
ATOM 12997 N N . GLU H 4 163 ? -27.364 -7.362 -80.010 1.00 52.12 166 GLU H N 1
ATOM 12998 C CA . GLU H 4 163 ? -26.992 -6.049 -80.521 1.00 46.19 166 GLU H CA 1
ATOM 12999 C C . GLU H 4 163 ? -27.844 -5.697 -81.730 1.00 47.12 166 GLU H C 1
ATOM 13000 O O . GLU H 4 163 ? -28.241 -6.571 -82.501 1.00 50.38 166 GLU H O 1
ATOM 13006 N N . LEU H 4 164 ? -28.138 -4.411 -81.877 1.00 46.82 167 LEU H N 1
ATOM 13007 C CA . LEU H 4 164 ? -29.014 -3.946 -82.941 1.00 43.34 167 LEU H CA 1
ATOM 13008 C C . LEU H 4 164 ? -28.318 -4.031 -84.298 1.00 42.15 167 LEU H C 1
ATOM 13009 O O . LEU H 4 164 ? -27.107 -3.831 -84.399 1.00 39.31 167 LEU H O 1
ATOM 13014 N N . GLY H 4 165 ? -29.090 -4.328 -85.338 1.00 36.49 168 GLY H N 1
ATOM 13015 C CA . GLY H 4 165 ? -28.543 -4.481 -86.674 1.00 34.67 168 GLY H CA 1
ATOM 13016 C C . GLY H 4 165 ? -28.102 -5.907 -86.936 1.00 41.89 168 GLY H C 1
ATOM 13017 O O . GLY H 4 165 ? -27.513 -6.205 -87.975 1.00 41.73 168 GLY H O 1
ATOM 13018 N N . HIS H 4 166 ? -28.392 -6.792 -85.988 1.00 51.48 169 HIS H N 1
ATOM 13019 C CA . HIS H 4 166 ? -28.071 -8.205 -86.128 1.00 35.65 169 HIS H CA 1
ATOM 13020 C C . HIS H 4 166 ? -29.333 -9.036 -86.276 1.00 31.60 169 HIS H C 1
ATOM 13021 O O . HIS H 4 166 ? -30.235 -8.965 -85.441 1.00 36.39 169 HIS H O 1
ATOM 13028 N N . VAL H 4 167 ? -29.383 -9.832 -87.337 1.00 26.21 170 VAL H N 1
ATOM 13029 C CA . VAL H 4 167 ? -30.478 -10.767 -87.541 1.00 33.89 170 VAL H CA 1
ATOM 13030 C C . VAL H 4 167 ? -29.931 -12.185 -87.525 1.00 38.58 170 VAL H C 1
ATOM 13031 O O . VAL H 4 167 ? -29.041 -12.530 -88.302 1.00 37.49 170 VAL H O 1
ATOM 13041 N N . TYR H 4 168 ? -30.476 -13.008 -86.638 1.00 31.61 171 TYR H N 1
ATOM 13042 C CA . TYR H 4 168 ? -30.006 -14.374 -86.493 1.00 26.41 171 TYR H CA 1
ATOM 13043 C C . TYR H 4 168 ? -30.944 -15.277 -87.272 1.00 30.77 171 TYR H C 1
ATOM 13044 O O . TYR H 4 168 ? -32.163 -15.148 -87.168 1.00 34.09 171 TYR H O 1
ATOM 13053 N N . THR H 4 169 ? -30.378 -16.181 -88.063 1.00 33.15 172 THR H N 1
ATOM 13054 C CA . THR H 4 169 ? -31.184 -17.086 -88.869 1.00 32.68 172 THR H CA 1
ATOM 13055 C C . THR H 4 169 ? -30.806 -18.531 -88.575 1.00 23.95 172 THR H C 1
ATOM 13056 O O . THR H 4 169 ? -29.641 -18.917 -88.671 1.00 19.40 172 THR H O 1
ATOM 13063 N N . CYS H 4 170 ? -31.806 -19.323 -88.208 1.00 28.46 173 CYS H N 1
ATOM 13064 C CA . CYS H 4 170 ? -31.624 -20.751 -88.013 1.00 27.88 173 CYS H CA 1
ATOM 13065 C C . CYS H 4 170 ? -32.008 -21.500 -89.283 1.00 18.91 173 CYS H C 1
ATOM 13066 O O . CYS H 4 170 ? -33.104 -21.314 -89.804 1.00 21.61 173 CYS H O 1
ATOM 13069 N N . LEU H 4 171 ? -31.114 -22.354 -89.772 1.00 13.92 174 LEU H N 1
ATOM 13070 C CA . LEU H 4 171 ? -31.354 -23.073 -91.019 1.00 18.26 174 LEU H CA 1
ATOM 13071 C C . LEU H 4 171 ? -31.500 -24.570 -90.765 1.00 24.00 174 LEU H C 1
ATOM 13072 O O . LEU H 4 171 ? -30.534 -25.257 -90.427 1.00 20.23 174 LEU H O 1
ATOM 13077 N N . VAL H 4 172 ? -32.713 -25.074 -90.962 1.00 19.65 175 VAL H N 1
ATOM 13078 C CA . VAL H 4 172 ? -33.021 -26.467 -90.685 1.00 20.46 175 VAL H CA 1
ATOM 13079 C C . VAL H 4 172 ? -33.182 -27.234 -91.991 1.00 18.71 175 VAL H C 1
ATOM 13080 O O . VAL H 4 172 ? -33.952 -26.842 -92.862 1.00 16.97 175 VAL H O 1
ATOM 13090 N N . ASP H 4 173 ? -32.451 -28.335 -92.112 1.00 28.89 176 ASP H N 1
ATOM 13091 C CA . ASP H 4 173 ? -32.511 -29.177 -93.298 1.00 26.14 176 ASP H CA 1
ATOM 13092 C C . ASP H 4 173 ? -32.863 -30.599 -92.882 1.00 28.95 176 ASP H C 1
ATOM 13093 O O . ASP H 4 173 ? -32.339 -31.105 -91.891 1.00 35.06 176 ASP H O 1
ATOM 13098 N N . HIS H 4 174 ? -33.751 -31.244 -93.631 1.00 26.13 177 HIS H N 1
ATOM 13099 C CA . HIS H 4 174 ? -34.273 -32.538 -93.210 1.00 27.42 177 HIS H CA 1
ATOM 13100 C C . HIS H 4 174 ? -34.848 -33.322 -94.388 1.00 28.50 177 HIS H C 1
ATOM 13101 O O . HIS H 4 174 ? -35.322 -32.740 -95.364 1.00 30.48 177 HIS H O 1
ATOM 13108 N N . SER H 4 175 ? -34.789 -34.646 -94.292 1.00 25.82 178 SER H N 1
ATOM 13109 C CA . SER H 4 175 ? -35.250 -35.525 -95.363 1.00 28.65 178 SER H CA 1
ATOM 13110 C C . SER H 4 175 ? -36.706 -35.278 -95.750 1.00 26.22 178 SER H C 1
ATOM 13111 O O . SER H 4 175 ? -37.080 -35.431 -96.911 1.00 28.43 178 SER H O 1
ATOM 13114 N N . SER H 4 176 ? -37.524 -34.903 -94.772 1.00 25.76 179 SER H N 1
ATOM 13115 C CA . SER H 4 176 ? -38.947 -34.682 -95.007 1.00 25.19 179 SER H CA 1
ATOM 13116 C C . SER H 4 176 ? -39.194 -33.415 -95.822 1.00 27.50 179 SER H C 1
ATOM 13117 O O . SER H 4 176 ? -40.253 -33.258 -96.429 1.00 30.10 179 SER H O 1
ATOM 13120 N N . LEU H 4 177 ? -38.216 -32.516 -95.832 1.00 24.68 180 LEU H N 1
ATOM 13121 C CA . LEU H 4 177 ? -38.361 -31.231 -96.506 1.00 17.59 180 LEU H CA 1
ATOM 13122 C C . LEU H 4 177 ? -37.782 -31.291 -97.913 1.00 24.77 180 LEU H C 1
ATOM 13123 O O . LEU H 4 177 ? -36.727 -31.883 -98.139 1.00 23.87 180 LEU H O 1
ATOM 13128 N N . LEU H 4 178 ? -38.488 -30.678 -98.857 1.00 30.12 181 LEU H N 1
ATOM 13129 C CA . LEU H 4 178 ? -38.019 -30.594 -100.235 1.00 33.66 181 LEU H CA 1
ATOM 13130 C C . LEU H 4 178 ? -37.140 -29.360 -100.411 1.00 30.93 181 LEU H C 1
ATOM 13131 O O . LEU H 4 178 ? -36.585 -29.128 -101.485 1.00 28.54 181 LEU H O 1
ATOM 13136 N N . SER H 4 179 ? -37.006 -28.582 -99.340 1.00 29.38 182 SER H N 1
ATOM 13137 C CA . SER H 4 179 ? -36.205 -27.365 -99.356 1.00 27.13 182 SER H CA 1
ATOM 13138 C C . SER H 4 179 ? -36.001 -26.892 -97.921 1.00 24.23 182 SER H C 1
ATOM 13139 O O . SER H 4 179 ? -36.958 -26.821 -97.150 1.00 20.63 182 SER H O 1
ATOM 13142 N N . PRO H 4 180 ? -34.748 -26.576 -97.552 1.00 24.33 183 PRO H N 1
ATOM 13143 C CA . PRO H 4 180 ? -34.444 -26.222 -96.161 1.00 25.01 183 PRO H CA 1
ATOM 13144 C C . PRO H 4 180 ? -35.334 -25.114 -95.604 1.00 19.09 183 PRO H C 1
ATOM 13145 O O . PRO H 4 180 ? -35.801 -24.248 -96.343 1.00 27.04 183 PRO H O 1
ATOM 13149 N N . VAL H 4 181 ? -35.544 -25.150 -94.293 1.00 20.18 184 VAL H N 1
ATOM 13150 C CA . VAL H 4 181 ? -36.396 -24.189 -93.608 1.00 16.23 184 VAL H CA 1
ATOM 13151 C C . VAL H 4 181 ? -35.546 -23.217 -92.803 1.00 19.54 184 VAL H C 1
ATOM 13152 O O . VAL H 4 181 ? -34.619 -23.625 -92.106 1.00 17.05 184 VAL H O 1
ATOM 13162 N N . SER H 4 182 ? -35.847 -21.929 -92.919 1.00 25.31 185 SER H N 1
ATOM 13163 C CA . SER H 4 182 ? -35.164 -20.919 -92.123 1.00 19.97 185 SER H CA 1
ATOM 13164 C C . SER H 4 182 ? -36.152 -20.072 -91.326 1.00 21.36 185 SER H C 1
ATOM 13165 O O . SER H 4 182 ? -37.227 -19.720 -91.814 1.00 23.84 185 SER H O 1
ATOM 13168 N N . VAL H 4 183 ? -35.780 -19.768 -90.087 1.00 20.80 186 VAL H N 1
ATOM 13169 C CA . VAL H 4 183 ? -36.529 -18.844 -89.249 1.00 20.23 186 VAL H CA 1
ATOM 13170 C C . VAL H 4 183 ? -35.547 -17.812 -88.722 1.00 26.26 186 VAL H C 1
ATOM 13171 O O . VAL H 4 183 ? -34.372 -18.116 -88.526 1.00 32.76 186 VAL H O 1
ATOM 13181 N N . GLU H 4 184 ? -36.019 -16.590 -88.502 1.00 31.13 187 GLU H N 1
ATOM 13182 C CA . GLU H 4 184 ? -35.131 -15.494 -88.132 1.00 28.90 187 GLU H CA 1
ATOM 13183 C C . GLU H 4 184 ? -35.485 -14.930 -86.765 1.00 30.97 187 GLU H C 1
ATOM 13184 O O . GLU H 4 184 ? -36.594 -15.133 -86.268 1.00 31.92 187 GLU H O 1
ATOM 13190 N N . TRP H 4 185 ? -34.530 -14.237 -86.152 1.00 31.01 188 TRP H N 1
ATOM 13191 C CA . TRP H 4 185 ? -34.798 -13.509 -84.918 1.00 25.46 188 TRP H CA 1
ATOM 13192 C C . TRP H 4 185 ? -34.302 -12.069 -84.967 1.00 41.10 188 TRP H C 1
ATOM 13193 O O . TRP H 4 185 ? -33.340 -11.739 -85.661 1.00 36.91 188 TRP H O 1
ATOM 13204 N N . ARG H 4 186 ? -34.981 -11.224 -84.201 1.00 59.79 189 ARG H N 1
ATOM 13205 C CA . ARG H 4 186 ? -35.002 -9.789 -84.439 1.00 53.31 189 ARG H CA 1
ATOM 13206 C C . ARG H 4 186 ? -33.813 -9.034 -83.851 1.00 44.56 189 ARG H C 1
ATOM 13207 O O . ARG H 4 186 ? -32.862 -8.705 -84.557 1.00 51.19 189 ARG H O 1
ATOM 13215 N N . ALA H 4 187 ? -33.883 -8.800 -82.542 1.00 47.50 190 ALA H N 1
ATOM 13216 C CA . ALA H 4 187 ? -33.179 -7.701 -81.884 1.00 58.12 190 ALA H CA 1
ATOM 13217 C C . ALA H 4 187 ? -33.999 -6.447 -82.174 1.00 61.25 190 ALA H C 1
ATOM 13218 O O . ALA H 4 187 ? -33.888 -5.855 -83.249 1.00 50.20 190 ALA H O 1
ATOM 13220 N N . GLN H 4 188 ? -34.813 -6.038 -81.206 1.00 55.09 191 GLN H N 1
ATOM 13221 C CA . GLN H 4 188 ? -35.768 -4.956 -81.424 1.00 51.56 191 GLN H CA 1
ATOM 13222 C C . GLN H 4 188 ? -35.520 -3.722 -80.567 1.00 59.99 191 GLN H C 1
ATOM 13223 O O . GLN H 4 188 ? -34.604 -3.684 -79.744 1.00 45.55 191 GLN H O 1
ATOM 13229 N N . SER H 4 189 ? -36.359 -2.713 -80.781 1.00 69.74 192 SER H N 1
ATOM 13230 C CA . SER H 4 189 ? -36.221 -1.427 -80.117 1.00 58.61 192 SER H CA 1
ATOM 13231 C C . SER H 4 189 ? -37.590 -0.772 -79.974 1.00 52.83 192 SER H C 1
ATOM 13232 O O . SER H 4 189 ? -38.548 -1.161 -80.646 1.00 37.04 192 SER H O 1
#

Foldseek 3Di:
DDDKDWDWDKAAEPDPPRIKIWIDIHFHTAWIADVVVLWTDGPDPVSVVCRHDCPCSPVVVVCRVVNSVCHPVPVVVCVVVDDDDFDDKAWEKDWPDAADAQDKTKIKIKIPSGPPPAKDKWKAKVNHTDDFPDGKAKHADPPRGIMIMTMHIDGADQVTKMKMWMFRPPVRDIYMYMDHDDPGDDDD/DDKDWDWDWDADLVLQTDDIKTFIDDPPHTFWIQDLVVLFIDGPDDDDCNVVSVVVRVVVRVDDVVSVCVNCVSVCSSVVCVPCSNVVSVDWADKDWDKDWDDDDPDPFPTKMKIKIWFIPDFDKDKFKDKQRHGDDFPDTWDDPVPRMTIDMTMHGDYADQPIKMKMWMDDPNDDDIDIDIDHDD/DDPWDKDAWPKDFDPVVRKIKTFTDIRLHTQWMAIQVVRDIGGPDPVSPPCVVNNDPCPVVSRVVRVVCPVVVCVVVVNDDWDFADKDKDKDWPDDDDAQDKTKMKIKIPQGPPPDKDKFKDKQNHTDDPPKDKDDWGADPVGGTMIMIMDIDHADQPIWMWIWMDTPNDPDIDIDTDHDD/DDDKDKDKDFDWDDDPQLPDIWTKIFIDIRNRRQWMDILVVLAIDGPDPVCVVVRVVQRVPVVNSVVVNCCSVVPVVVVCVVCVCPAVVDWDAWDWDKAWPPQADAPDKTKIKTKTWFTPDQDKDKFKDKPRHTDDDQKDKPGWDDPPPRMTIMMIMHIDHDHPPIKMKMWIDDPNDPDIDIDIADDD/DDDKDWDWDWAAEPDPPRIWIWIAIHFGTQWIADVVVLWTDGPDPVSVVVGHDPPCSPVVVVCNVVNSCCHVVPPVVCVVVDDDDADDKAWEKDWPDAADAQDKTKIKIKIFSGPPQAKDKFKAKVNHTDDFDDDKDKHADPPRGIMIITMHIDGDDQVIKMKMWMFNPPVRDIDMYMDHDDPGDYDD/DDKDWDWDWDDDLVLQTDDIKTFIDDPPGTFWIQDQVVLFIDGPDDDDCPVVSVVVRVVQVVDDVVSVCVNCVSVVSSVVCVPCRNVVSPDKDDKDWDKDWDDDDPDPFPTKMKIKIKFIPDFDKDKFKDKQHHGDDFPDGWDDPPPRMTIDMTMHGDYADFVIKMWMWMDDPSDPHTDIDIDHPPD/DDPKDWDAWPKDFDPVVRKMKTFTAIRLHTQWMAIQVVRDIGGPDPVSVPCVVNNDPCPVVSRVVVVVCPVVVCVVPVNDDWDAADKDWDKDWPDDADAQDKTKIKIKIPQGPPPDKDKFKDKQNHTDDPPKDKDRWGADPVGGTMMMIMDIDHADQPIWMWIWMDTPNDPDIDIDTGHDD/DDDKDKDKDFDWDDDPQLPDIKTKIFIDTPNRRQKMDILVVLAIDGPDPVCPVVSVVQRVPVVNSVVVNCCSPPPRVVVCVVCVCVAVVDWDAWDWDKAWDDDADAPDKTKIKTKTWFTPDQDWDKFKAKPRRTDDDQKDKPGWDDPPPRMTIIMIIHIDHLHAPIKMKMWIDDPNDPDIDIDIDHSDD